Protein 7OMM (pdb70)

Nearest PDB structures (foldseek):
  7omm-assembly1_C  TM=1.002E+00  e=0.000E+00  synthetic construct
  3d4g-assembly7_G  TM=9.970E-01  e=1.724E-70  Escherichia coli K-12
  3mp6-assembly1_A  TM=9.975E-01  e=3.266E-70  Escherichia coli K-12
  8g3s-assembly1_A  TM=9.946E-01  e=2.305E-70  Serratia sp. FS14
  5e24-assembly1_A  TM=9.960E-01  e=1.242E-69  Escherichia coli O157:H7

CATH classification: 2.60.40.10 (+1 more: 3.40.190.10)

Sequence (1794 aa):
YTRIVADRMEGQSKVKVRAEGSVIIERDGAVLNTDWADYDQSGDTVTVGDRFALQQDGTLIRGETLTYNLDQQTGEAHNVRMETEQGGRRLQSVSRTAEMLGEGRYKLTETQFNTCSAGDAGWYVKAASVEADRGKGIGVAKHAAFVFGGVPLFYTPWADFPLDGNRKSGLLVPSVSAGSDGVSLSVPYYFNLAPNFDATFAPGIIGERGATFDGQIRYLRPDYSGQTDLTWLPHDKKSGRNNRYQAKWQHRHDISDTLQAGVDFNQVSDSGYYRDFYGGEEIAGNVNLNRRVWLDYGGRAAGGSLNAGLSVQKYQTLANQSGYKDEPYAIMPRLSADWHKNAGRAQIGVSAQFTRFSHDGRQDGSRLVVYPGIKWDFSNSWGYVRPKLGLHATYYSLDSFGGKASRSVGRVLPVVNIDGGTTFERNTRLFGGGVVQTIEPRLFYNYIPAKSQNDLPNFDSSESSFGYGQLFRENLYYGNDRINAANSLSTAVQSRILDGATGEERFRAGIGQKFYFSRSDWVAFASGGIGGRFTLDSSIHYNQNDKRAEHYAVGAGYRPAPGKVLNARYKYGRNEKIYLQADGSYFYDKLSQLDLSAQWPLTRNLSAVVRYNYGFEAKKPIEMLAGAEYKSSCGCWGAGVYAQRYVTGENTYKNAVFFSLQLKDLSSVGRNPAGRMDVAVPGYIPAHSLSAGRNKRPTYRSWHIEGGQALQFPLETALYQASGRVDDAAGAQMTLRIDSVSQNKETYTVTRAAVINEYLLILTVEAQVLKRGEPVGKPMTVSVRRILDYADNEILGKQEEEETLWAEMRQDVAEQIVRRLTFLKAVQLVESGGGLVQPGGSLRLSCAASGFPVKYEHMYWYRQAPGKEREWVAAINSAGNETHYADSVKGRFTISRDNAKNTVYLQMNSLKPEDTAVYYCNVKDIGWWAAYDYWGQGTQVTVPPLVIWINGDKGYNGLAEVGKKFEKDTGIKVTVEHPDKLEEKFPQVAATGDGPDIIFWAHDRFGGYAQSGLLAEITPDKAFQDKLYPFTWDAVRYNGKLIAYPIAVEALSLIYNKDLLPNPPKTWEEIPALDKELKAKGKSALMFNLQEPYFTWPLIAADGGYAFKYENGKYDIKDVGVDNAGAKAGLTFLVDLIKNKHMNADTDYSIAEAAFNKGETAMTINGPWAWSNIDTSKVNYGVTVLPTFKGQPSKPFVGVLSAGINAASPNKELAKEFLENYLLTDEGLEAVNKDKPLGAVALKSYEEELAKDPRIAATMENAQKGEIMPNIPQMSAFWYAVRTAVINAASGRQTVDEALKDAQTGPSQVQLVESGGGSVQAGGSLRLSCAASGSISSITYLGWFRQAPGKEREGVAALATYYGHTYYADSVKGRFTVSLDNAKNTVYLQMNSLKPEDTALYYCAAAYSGIWTPLGVWATYEYWGQGTQVTVPPLVIWINGDKGYNGLAEVGKKFEKDTGIKVTVEHPDKLEEKFPQVAATGDGPDIIFWAHDRFGGYAQSGLLAEITPDKAFQDKLYPFTWDAVRYNGKLIAYPIAVEALSLIYNKDLLPNPPKTWEEIPALDKELKAKGKSALMFNLQEPYFTWPLIAADGGYAFKYENGKYDIKDVGVDNAGAKAGLTFLVDLIKNKHMNADTDYSIAEAAFNKGETAMTINGPWAWSNIDTSKVNYGVTVLPTFKGQPSKPFVGVLSAGINAASPNKELAKEFLENYLLTDEGLEAVNKDKPLGAVALKSYEEELAKDPRIAATMENAQKGEIMPNIPQMSAFWYAVRTAVINAASGRQTVDEALKDAQT

Foldseek 3Di:
DWDKPAPDWPDDPPAKTKGADQIWTCPPQWTKTAGIWIDGPPQGWIWGAQFTQIDGPAWTWTFGTFTFRVPQTWTKTAQIFTWHDDVPFIKTKGAGIKTDDRFQWIFGAQIWMDRFDDDQDQWTWTFGTFTQGDVARWTKTAFIFTDGHHGTPDTDGIDTFRQAQDDDAQDFQQKFFWKDQARKIKIKGWGQDDPFKTKIWIWIAGGQFGIKTWIKIWGDDPFWGKIKTKMWGAATHPPGDGTKMKIFMWTFGDDPPFKTKTWTDIDIDALPPPLPPAFQPCPPCNQKDWTKIKIWGFPPPDQKTKMWMWMWIAIHGHDQPPDFTDRAWTWGTKTKIWIWGDPPFKIKTWIKIKTWTDDDVAWTKIKMWIKGKIKGKDDPDWKIKIKMWIKIKMKIAIPPHPDQADRIDMDIKIKIKMWMWGWAWAAPPDDDDAWTKTKTKIKMWMAIDDDDQPSHDDRDWAADDDADCCLHDQAGGPDRRDGDGFTKIKIKMKMFIAGRPHGDTAKIWMKIAICGCHGQWIWIWMFGHNPQAFGWTWIFIGGPPPDGGAKTWIWTWGDPDPFFIKTKIWIWGFQDFDAQDRVRDGDTGIWTKMKIWGWHCPDPFKIKTWIWIATPVVGHTAKIKIKIAGADNQLSWRKMKMKMWHCRHPPDIGIIIGIDTDGEQAQDDDPDSDCPDPPCDRDGHHNPSNTNHHDDGD/DQLAEAEDEEDPLPVLLVVLSVVSVYHHDPPDLQHKYKYWHYKDKDKAQDDADPVRAGFKIKIKIKTKMFIANSHDPDGDIDIDMDMDMGGDHHPPCVVRVVVVVVVVVVRSNVVSNVVVVVVVVVVD/DAKAKDWADEDAQQAKTKIKIQDDDAQLLQFKKFKWWAAVPHDIDGAKIAHSQRPDIDGDPVCPPFKDKAADNPRSMIMIIGGNHAQVPWTWMWIKTFQGDPRRGDMDTHPTHTHGHHAAEEEDAPLFLQVLLLVLQVVLCVVPVGGHDYDHDPPVLVVLVVVLVVQDDGQKYKDFLQSQQLCVVVVFFDFDDDDPVLCVQFDVVQQVSQAYPNTRQWAFWFKKWKWKKFQCVLCVPAAQALVCQLVVQVVVVVVVAAAEAEALLFVLQLQLLQPQQPADQFDDDLVCSPPLDHRLLDPSNLLSLVSVLVCCVSPNYPLPGHHCNRLVCVLCPRYGIYMDMQSSVLSSVVSPGRMDTAFDHHYPNGGRARAMTGTIMTGTPSNPCVVSSSCSVRVRCLDLSNQVSRCNSGNRAQTRRPVNNVVVVPDNNSVRRVVNNVSHDYHRNHSCSVLLRVLSSQLSSCCNVVVDPNNRSSVSSSD/DPPDFQFEWAWAADAAFWDKTKIWGADDDDDCQQWFKWKFQAAVPGGDGHQWGFGHNVTDILGHPPDDPFKYWADDVVVSITIIIGHGHGPVSFGWMWIQRFRDFDQDNNGTPTRDDRSTPTHGHDYYFAEAEEQPPLPCVLLVVLVVVVCVVSVHDYYYDHDPCVLVCQLPVCLVPDHGFKYFWFLLSVQSNVVSVQFAAFDADPVLCVQFDPVLQVLCAALNTNSWDFLFKKFWFKKFFCVVDVDDDQEPVVQLVVQVVVVVVVFQQEEEALLAVLLLQLLLVLLPFDLADDDLSCRPLLDGSLLPVSSLVSLVSVLVCLVVVSYPLPGYHVNRLVCVLVVSYRMYTDIQQSVLVSVVSVRHMATAAAHRYPNGGGAGAMGTRIMGFGPSRNPRVSRSVCVNDSCHDLVSQVSSCNSGHRQGGRGPVNNVVLCVPRNSVSRVVSNVSHDYNHSHNVSSVLSVLSSVLSSCSSVVVDPNSVSSVSSSD

Radius of gyration: 54.48 Å; Cα contacts (8 Å, |Δi|>4): 4374; chains: 4; bounding box: 171×63×141 Å

Structure (mmCIF, N/CA/C/O backbone):
data_7OMM
#
_entry.id   7OMM
#
_cell.length_a   1.00
_cell.length_b   1.00
_cell.length_c   1.00
_cell.angle_alpha   90.00
_cell.angle_beta   90.00
_cell.angle_gamma   90.00
#
_symmetry.space_group_name_H-M   'P 1'
#
loop_
_entity.id
_entity.type
_entity.pdbx_description
1 polymer 'LPS-assembly protein LptD'
2 polymer 'LPS-assembly lipoprotein LptE'
3 polymer 'ProMacrobody 21,Maltodextrin-binding protein'
4 polymer 'ProMacrobody 51,Maltodextrin-binding protein'
#
loop_
_atom_site.group_PDB
_atom_site.id
_atom_site.type_symbol
_atom_site.label_atom_id
_atom_site.label_alt_id
_atom_site.label_comp_id
_atom_site.label_asym_id
_atom_site.label_entity_id
_atom_site.label_seq_id
_atom_site.pdbx_PDB_ins_code
_atom_site.Cartn_x
_atom_site.Cartn_y
_atom_site.Cartn_z
_atom_site.occupancy
_atom_site.B_iso_or_equiv
_atom_site.auth_seq_id
_atom_site.auth_comp_id
_atom_site.auth_asym_id
_atom_site.auth_atom_id
_atom_site.pdbx_PDB_model_num
ATOM 1 N N . TYR A 1 88 ? 230.04500 176.01100 142.71000 1.000 140.40000 88 TYR A N 1
ATOM 2 C CA . TYR A 1 88 ? 230.32200 175.55300 141.35300 1.000 140.40000 88 TYR A CA 1
ATOM 3 C C . TYR A 1 88 ? 229.14700 174.74700 140.81000 1.000 140.40000 88 TYR A C 1
ATOM 4 O O . TYR A 1 88 ? 228.30600 174.27300 141.57200 1.000 140.40000 88 TYR A O 1
ATOM 13 N N . THR A 1 89 ? 229.08800 174.60300 139.48600 1.000 140.11000 89 THR A N 1
ATOM 14 C CA . THR A 1 89 ? 228.02500 173.86700 138.79900 1.000 140.11000 89 THR A CA 1
ATOM 15 C C . THR A 1 89 ? 228.68500 172.89900 137.81700 1.000 140.11000 89 THR A C 1
ATOM 16 O O . THR A 1 89 ? 228.89200 173.23400 136.64900 1.000 140.11000 89 THR A O 1
ATOM 20 N N . ARG A 1 90 ? 229.00000 171.69500 138.29000 1.000 140.64000 90 ARG A N 1
ATOM 21 C CA . ARG A 1 90 ? 229.73400 170.72500 137.48900 1.000 140.64000 90 ARG A CA 1
ATOM 22 C C . ARG A 1 90 ? 228.79400 169.92600 136.59400 1.000 140.64000 90 ARG A C 1
ATOM 23 O O . ARG A 1 90 ? 227.62500 169.70700 136.91900 1.000 140.64000 90 ARG A O 1
ATOM 31 N N . ILE A 1 91 ? 229.32500 169.48500 135.45600 1.000 141.91000 91 ILE A N 1
ATOM 32 C CA . ILE A 1 91 ? 228.57700 168.73000 134.45700 1.000 141.91000 91 ILE A CA 1
ATOM 33 C C . ILE A 1 91 ? 229.22800 167.36400 134.30600 1.000 141.91000 91 ILE A C 1
ATOM 34 O O . ILE A 1 91 ? 230.45100 167.27000 134.14800 1.000 141.91000 91 ILE A O 1
ATOM 39 N N . VAL A 1 92 ? 228.41100 166.30500 134.34200 1.000 142.86000 92 VAL A N 1
ATOM 40 C CA . VAL A 1 92 ? 228.94100 164.94300 134.31500 1.000 142.86000 92 VAL A CA 1
ATOM 41 C C . VAL A 1 92 ? 229.22400 164.44700 132.90700 1.000 142.86000 92 VAL A C 1
ATOM 42 O O . VAL A 1 92 ? 229.76400 163.34500 132.74700 1.000 142.86000 92 VAL A O 1
ATOM 46 N N . ALA A 1 93 ? 228.87800 165.22300 131.88200 1.000 147.05000 93 ALA A N 1
ATOM 47 C CA . ALA A 1 93 ? 229.18100 164.82500 130.51400 1.000 147.05000 93 ALA A CA 1
ATOM 48 C C . ALA A 1 93 ? 230.68500 164.65400 130.33500 1.000 147.05000 93 ALA A C 1
ATOM 49 O O . ALA A 1 93 ? 231.47700 165.48400 130.79200 1.000 147.05000 93 ALA A O 1
ATOM 51 N N . ASP A 1 94 ? 231.07900 163.56200 129.67600 1.000 149.49000 94 ASP A N 1
ATOM 52 C CA . ASP A 1 94 ? 232.50000 163.28900 129.48900 1.000 149.49000 94 ASP A CA 1
ATOM 53 C C . ASP A 1 94 ? 233.13300 164.27100 128.51000 1.000 149.49000 94 ASP A C 1
ATOM 54 O O . ASP A 1 94 ? 234.25200 164.74500 128.73800 1.000 149.49000 94 ASP A O 1
ATOM 59 N N . ARG A 1 95 ? 232.43600 164.59200 127.42200 1.000 150.10000 95 ARG A N 1
ATOM 60 C CA . ARG A 1 95 ? 232.96100 165.46300 126.38000 1.000 150.10000 95 ARG A CA 1
ATOM 61 C C . ARG A 1 95 ? 232.12600 166.73300 126.29300 1.000 150.10000 95 ARG A C 1
ATOM 62 O O . ARG A 1 95 ? 230.89300 166.68100 126.32400 1.000 150.10000 95 ARG A O 1
ATOM 70 N N . MET A 1 96 ? 232.81100 167.87200 126.18500 1.000 151.29000 96 MET A N 1
ATOM 71 C CA . MET A 1 96 ? 232.17100 169.18100 126.11000 1.000 151.29000 96 MET A CA 1
ATOM 72 C C . MET A 1 96 ? 232.86000 169.99400 125.02600 1.000 151.29000 96 MET A C 1
ATOM 73 O O . MET A 1 96 ? 234.07600 170.20000 125.08400 1.000 151.29000 96 MET A O 1
ATOM 78 N N . GLU A 1 97 ? 232.08900 170.46100 124.04700 1.000 152.94000 97 GLU A N 1
ATOM 79 C CA . GLU A 1 97 ? 232.62600 171.25100 122.93900 1.000 152.94000 97 GLU A CA 1
ATOM 80 C C . GLU A 1 97 ? 232.67300 172.71400 123.36700 1.000 152.94000 97 GLU A C 1
ATOM 81 O O . GLU A 1 97 ? 231.64400 173.39200 123.41300 1.000 152.94000 97 GLU A O 1
ATOM 87 N N . GLY A 1 98 ? 233.87000 173.20600 123.67500 1.000 157.64000 98 GLY A N 1
ATOM 88 C CA . GLY A 1 98 ? 234.04300 174.59400 124.06500 1.000 157.64000 98 GLY A CA 1
ATOM 89 C C . GLY A 1 98 ? 235.49000 174.94700 124.33200 1.000 157.64000 98 GLY A C 1
ATOM 90 O O . GLY A 1 98 ? 236.23700 174.11800 124.86100 1.000 157.64000 98 GLY A O 1
ATOM 91 N N . GLN A 1 99 ? 235.91100 176.16300 123.97500 1.000 161.19000 99 GLN A N 1
ATOM 92 C CA . GLN A 1 99 ? 237.32400 176.50900 124.14000 1.000 161.19000 99 GLN A CA 1
ATOM 93 C C . GLN A 1 99 ? 237.63300 176.94800 125.57200 1.000 161.19000 99 GLN A C 1
ATOM 94 O O . GLN A 1 99 ? 238.34900 176.25200 126.29700 1.000 161.19000 99 GLN A O 1
ATOM 100 N N . SER A 1 100 ? 237.10800 178.09600 126.00700 1.000 161.27000 100 SER A N 1
ATOM 101 C CA . SER A 1 100 ? 237.22600 178.43500 127.42000 1.000 161.27000 100 SER A CA 1
ATOM 102 C C . SER A 1 100 ? 235.92100 178.91600 128.04600 1.000 161.27000 100 SER A C 1
ATOM 103 O O . SER A 1 100 ? 235.53400 178.44300 129.11900 1.000 161.27000 100 SER A O 1
ATOM 106 N N . LYS A 1 101 ? 235.23500 179.85700 127.39100 1.000 158.73000 101 LYS A N 1
ATOM 107 C CA . LYS A 1 101 ? 234.05800 180.47600 128.00000 1.000 158.73000 101 LYS A CA 1
ATOM 108 C C . LYS A 1 101 ? 232.89200 180.72500 127.05200 1.000 158.73000 101 LYS A C 1
ATOM 109 O O . LYS A 1 101 ? 231.75300 180.79800 127.52600 1.000 158.73000 101 LYS A O 1
ATOM 115 N N . VAL A 1 102 ? 233.11400 180.84900 125.74200 1.000 157.61000 102 VAL A N 1
ATOM 116 C CA . VAL A 1 102 ? 232.07600 181.37200 124.85600 1.000 157.61000 102 VAL A CA 1
ATOM 117 C C . VAL A 1 102 ? 230.89900 180.40900 124.76400 1.000 157.61000 102 VAL A C 1
ATOM 118 O O . VAL A 1 102 ? 229.73500 180.82700 124.79100 1.000 157.61000 102 VAL A O 1
ATOM 122 N N . LYS A 1 103 ? 231.17500 179.11300 124.65500 1.000 155.35000 103 LYS A N 1
ATOM 123 C CA . LYS A 1 103 ? 230.12200 178.12000 124.50700 1.000 155.35000 103 LYS A CA 1
ATOM 124 C C . LYS A 1 103 ? 230.57100 176.81900 125.15200 1.000 155.35000 103 LYS A C 1
ATOM 125 O O . LYS A 1 103 ? 231.75300 176.47200 125.11100 1.000 155.35000 103 LYS A O 1
ATOM 131 N N . VAL A 1 104 ? 229.62000 176.11100 125.75600 1.000 150.89000 104 VAL A N 1
ATOM 132 C CA . VAL A 1 104 ? 229.86600 174.80700 126.35900 1.000 150.89000 104 VAL A CA 1
ATOM 133 C C . VAL A 1 104 ? 228.70300 173.90900 125.96200 1.000 150.89000 104 VAL A C 1
ATOM 134 O O . VAL A 1 104 ? 227.59500 174.05400 126.49000 1.000 150.89000 104 VAL A O 1
ATOM 138 N N . ARG A 1 105 ? 228.94700 172.99900 125.02600 1.000 147.45000 105 ARG A N 1
ATOM 139 C CA . ARG A 1 105 ? 227.93500 172.08400 124.52000 1.000 147.45000 105 ARG A CA 1
ATOM 140 C C . ARG A 1 105 ? 228.21500 170.69100 125.06300 1.000 147.45000 105 ARG A C 1
ATOM 141 O O . ARG A 1 105 ? 229.24500 170.09100 124.73800 1.000 147.45000 105 ARG A O 1
ATOM 149 N N . ALA A 1 106 ? 227.30200 170.18300 125.88400 1.000 144.23000 106 ALA A N 1
ATOM 150 C CA . ALA A 1 106 ? 227.43900 168.88000 126.51700 1.000 144.23000 106 ALA A CA 1
ATOM 151 C C . ALA A 1 106 ? 226.25500 168.00000 126.14000 1.000 144.23000 106 ALA A C 1
ATOM 152 O O . ALA A 1 106 ? 225.11200 168.46500 126.10100 1.000 144.23000 106 ALA A O 1
ATOM 154 N N . GLU A 1 107 ? 226.53000 166.72700 125.86500 1.000 140.11000 107 GLU A N 1
ATOM 155 C CA . GLU A 1 107 ? 225.50700 165.78400 125.44200 1.000 140.11000 107 GLU A CA 1
ATOM 156 C C . GLU A 1 107 ? 225.66100 164.47600 126.20700 1.000 140.11000 107 GLU A C 1
ATOM 157 O O . GLU A 1 107 ? 226.68300 164.22000 126.84900 1.000 140.11000 107 GLU A O 1
ATOM 163 N N . GLY A 1 108 ? 224.62300 163.64400 126.13400 1.000 138.87000 108 GLY A N 1
ATOM 164 C CA . GLY A 1 108 ? 224.66800 162.32700 126.74000 1.000 138.87000 108 GLY A CA 1
ATOM 165 C C . GLY A 1 108 ? 224.15900 162.26800 128.16500 1.000 138.87000 108 GLY A C 1
ATOM 166 O O . GLY A 1 108 ? 224.88100 161.82000 129.06100 1.000 138.87000 108 GLY A O 1
ATOM 167 N N . SER A 1 109 ? 222.92600 162.72400 128.39000 1.000 134.02000 109 SER A N 1
ATOM 168 C CA . SER A 1 109 ? 222.30000 162.70800 129.71300 1.000 134.02000 109 SER A CA 1
ATOM 169 C C . SER A 1 109 ? 223.12900 163.51200 130.71700 1.000 134.02000 109 SER A C 1
ATOM 170 O O . SER A 1 109 ? 223.58800 163.00500 131.74200 1.000 134.02000 109 SER A O 1
ATOM 173 N N . VAL A 1 110 ? 223.30200 164.79400 130.40400 1.000 133.58000 110 VAL A N 1
ATOM 174 C CA . VAL A 1 110 ? 224.16900 165.67300 131.17700 1.000 133.58000 110 VAL A CA 1
ATOM 175 C C . VAL A 1 110 ? 223.48900 166.09200 132.47100 1.000 133.58000 110 VAL A C 1
ATOM 176 O O . VAL A 1 110 ? 222.28800 165.87400 132.65500 1.000 133.58000 110 VAL A O 1
ATOM 180 N N . ILE A 1 111 ? 224.25800 166.69500 133.37900 1.000 134.22000 111 ILE A N 1
ATOM 181 C CA . ILE A 1 111 ? 223.74600 167.19100 134.64800 1.000 134.22000 111 ILE A CA 1
ATOM 182 C C . ILE A 1 111 ? 224.29000 168.59600 134.86900 1.000 134.22000 111 ILE A C 1
ATOM 183 O O . ILE A 1 111 ? 225.31400 168.98900 134.30700 1.000 134.22000 111 ILE A O 1
ATOM 188 N N . ILE A 1 112 ? 223.57300 169.36200 135.68500 1.000 133.77000 112 ILE A N 1
ATOM 189 C CA . ILE A 1 112 ? 224.03200 170.65500 136.17800 1.000 133.77000 112 ILE A CA 1
ATOM 190 C C . ILE A 1 112 ? 223.95600 170.60500 137.69500 1.000 133.77000 112 ILE A C 1
ATOM 191 O O . ILE A 1 112 ? 222.87300 170.40400 138.25600 1.000 133.77000 112 ILE A O 1
ATOM 196 N N . GLU A 1 113 ? 225.10000 170.77300 138.35600 1.000 137.55000 113 GLU A N 1
ATOM 197 C CA . GLU A 1 113 ? 225.17500 170.52400 139.79000 1.000 137.55000 113 GLU A CA 1
ATOM 198 C C . GLU A 1 113 ? 224.26100 171.45600 140.57400 1.000 137.55000 113 GLU A C 1
ATOM 199 O O . GLU A 1 113 ? 223.23900 171.00700 141.10400 1.000 137.55000 113 GLU A O 1
ATOM 205 N N . ARG A 1 114 ? 224.59900 172.75000 140.61400 1.000 136.82000 114 ARG A N 1
ATOM 206 C CA . ARG A 1 114 ? 223.77400 173.77500 141.24900 1.000 136.82000 114 ARG A CA 1
ATOM 207 C C . ARG A 1 114 ? 223.22200 173.29000 142.58300 1.000 136.82000 114 ARG A C 1
ATOM 208 O O . ARG A 1 114 ? 222.01000 173.08900 142.70600 1.000 136.82000 114 ARG A O 1
ATOM 216 N N . ASP A 1 115 ? 224.10100 173.08700 143.56600 1.000 137.14000 115 ASP A N 1
ATOM 217 C CA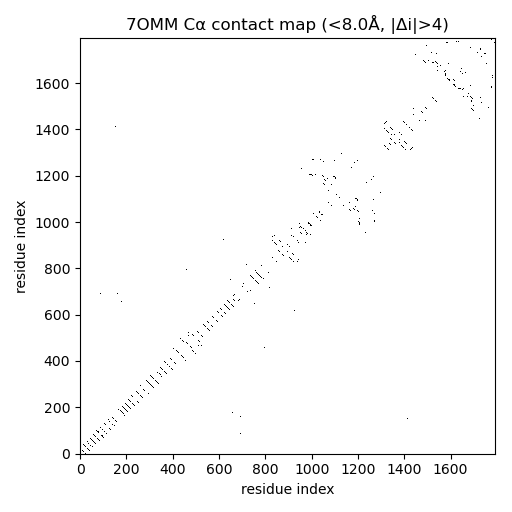 . ASP A 1 115 ? 223.82900 172.28500 144.75600 1.000 137.14000 115 ASP A CA 1
ATOM 218 C C . ASP A 1 115 ? 222.40800 172.47100 145.26900 1.000 137.14000 115 ASP A C 1
ATOM 219 O O . ASP A 1 115 ? 221.99100 173.58700 145.59300 1.000 137.14000 115 ASP A O 1
ATOM 224 N N . GLY A 1 116 ? 221.66300 171.36700 145.34100 1.000 131.60000 116 GLY A N 1
ATOM 225 C CA . GLY A 1 116 ? 220.27500 171.38800 145.74600 1.000 131.60000 116 GLY A CA 1
ATOM 226 C C . GLY A 1 116 ? 219.26800 171.24700 144.62200 1.000 131.60000 116 GLY A C 1
ATOM 227 O O . GLY A 1 116 ? 218.07300 171.10000 144.90500 1.000 131.60000 116 GLY A O 1
ATOM 228 N N . ALA A 1 117 ? 219.70400 171.28400 143.36000 1.000 127.44000 117 ALA A N 1
ATOM 229 C CA . ALA A 1 117 ? 218.78800 171.21600 142.21700 1.000 127.44000 117 ALA A CA 1
ATOM 230 C C . ALA A 1 117 ? 219.42700 170.37100 141.11600 1.000 127.44000 117 ALA A C 1
ATOM 231 O O . ALA A 1 117 ? 220.18500 170.88000 140.28900 1.000 127.44000 117 ALA A O 1
ATOM 233 N N . VAL A 1 118 ? 219.10500 169.07800 141.10800 1.000 124.34000 118 VAL A N 1
ATOM 234 C CA . VAL A 1 118 ? 219.55200 168.20500 140.03300 1.000 124.34000 118 VAL A CA 1
ATOM 235 C C . VAL A 1 118 ? 218.87500 168.63200 138.73700 1.000 124.34000 118 VAL A C 1
ATOM 236 O O . VAL A 1 118 ? 217.76100 169.16900 138.74200 1.000 124.34000 118 VAL A O 1
ATOM 240 N N . LEU A 1 119 ? 219.55500 168.41400 137.61100 1.000 124.67000 119 LEU A N 1
ATOM 241 C CA . LEU A 1 119 ? 218.97200 168.74800 136.31200 1.000 124.67000 119 LEU A CA 1
ATOM 242 C C . LEU A 1 119 ? 219.50100 167.74700 135.28900 1.000 124.67000 119 LEU A C 1
ATOM 243 O O . LEU A 1 119 ? 220.59600 167.92900 134.75300 1.000 124.67000 119 LEU A O 1
ATOM 248 N N . ASN A 1 120 ? 218.72000 166.70600 135.01700 1.000 125.06000 120 ASN A N 1
ATOM 249 C CA . ASN A 1 120 ? 219.05400 165.72600 133.99200 1.000 125.06000 120 ASN A CA 1
ATOM 250 C C . ASN A 1 120 ? 218.31200 166.05900 132.70600 1.000 125.06000 120 ASN A C 1
ATOM 251 O O . ASN A 1 120 ? 217.09900 166.29000 132.72300 1.000 125.06000 120 ASN A O 1
ATOM 256 N N . THR A 1 121 ? 219.04300 166.09400 131.60000 1.000 129.43000 121 THR A N 1
ATOM 257 C CA . THR A 1 121 ? 218.49700 166.47500 130.30200 1.000 129.43000 121 THR A CA 1
ATOM 258 C C . THR A 1 121 ? 219.06100 165.52200 129.25700 1.000 129.43000 121 THR A C 1
ATOM 259 O O . THR A 1 121 ? 219.58200 164.44800 129.57600 1.000 129.43000 121 THR A O 1
ATOM 263 N N . ASP A 1 122 ? 218.93900 165.89900 127.98800 1.000 134.61000 122 ASP A N 1
ATOM 264 C CA . ASP A 1 122 ? 219.50700 165.13700 126.88600 1.000 134.61000 122 ASP A CA 1
ATOM 265 C C . ASP A 1 122 ? 220.72300 165.81200 126.27000 1.000 134.61000 122 ASP A C 1
ATOM 266 O O . ASP A 1 122 ? 221.74100 165.15500 126.03900 1.000 134.61000 122 ASP A O 1
ATOM 271 N N . TRP A 1 123 ? 220.64600 167.11000 125.99700 1.000 134.37000 123 TRP A N 1
ATOM 272 C CA . TRP A 1 123 ? 221.75500 167.85000 125.41000 1.000 134.37000 123 TRP A CA 1
ATOM 273 C C . TRP A 1 123 ? 221.58100 169.32200 125.75900 1.000 134.37000 123 TRP A C 1
ATOM 274 O O . TRP A 1 123 ? 220.61900 169.70700 126.42700 1.000 134.37000 123 TRP A O 1
ATOM 285 N N . ALA A 1 124 ? 222.53200 170.14500 125.32800 1.000 136.16000 124 ALA A N 1
ATOM 286 C CA . ALA A 1 124 ? 222.51300 171.54400 125.72600 1.000 136.16000 124 ALA A CA 1
ATOM 287 C C . ALA A 1 124 ? 223.34600 172.36500 124.75600 1.000 136.16000 124 ALA A C 1
ATOM 288 O O . ALA A 1 124 ? 224.25200 171.85200 124.09600 1.000 136.16000 124 ALA A O 1
ATOM 290 N N . ASP A 1 125 ? 223.01400 173.65400 124.67700 1.000 143.65000 125 ASP A N 1
ATOM 291 C CA . ASP A 1 125 ? 223.81100 174.64200 123.96200 1.000 143.65000 125 ASP A CA 1
ATOM 292 C C . ASP A 1 125 ? 223.88200 175.92300 124.78100 1.000 143.65000 125 ASP A C 1
ATOM 293 O O . ASP A 1 125 ? 222.91200 176.29600 125.44600 1.000 143.65000 125 ASP A O 1
ATOM 298 N N . TYR A 1 126 ? 225.02700 176.59900 124.72300 1.000 150.15000 126 TYR A N 1
ATOM 299 C CA . TYR A 1 126 ? 225.21300 177.87300 125.39800 1.000 150.15000 126 TYR A CA 1
ATOM 300 C C . TYR A 1 126 ? 225.52500 178.95700 124.37600 1.000 150.15000 126 TYR A C 1
ATOM 301 O O . TYR A 1 126 ? 225.95400 178.68000 123.25300 1.000 150.15000 126 TYR A O 1
ATOM 310 N N . ASP A 1 127 ? 225.30200 180.20500 124.78400 1.000 154.57000 127 ASP A N 1
ATOM 311 C CA . ASP A 1 127 ? 225.68000 181.35900 123.97000 1.000 154.57000 127 ASP A CA 1
ATOM 312 C C . ASP A 1 127 ? 225.85600 182.54200 124.91200 1.000 154.57000 127 ASP A C 1
ATOM 313 O O . ASP A 1 127 ? 224.86500 183.09200 125.40300 1.000 154.57000 127 ASP A O 1
ATOM 318 N N . GLN A 1 128 ? 227.10700 182.93300 125.15600 1.000 153.58000 128 GLN A N 1
ATOM 319 C CA . GLN A 1 128 ? 227.41700 183.95400 126.15700 1.000 153.58000 128 GLN A CA 1
ATOM 320 C C . GLN A 1 128 ? 227.09600 185.33700 125.59100 1.000 153.58000 128 GLN A C 1
ATOM 321 O O . GLN A 1 128 ? 227.97000 186.14600 125.27100 1.000 153.58000 128 GLN A O 1
ATOM 327 N N . SER A 1 129 ? 225.80100 185.59800 125.47300 1.000 153.88000 129 SER A N 1
ATOM 328 C CA . SER A 1 129 ? 225.27600 186.90400 125.10100 1.000 153.88000 129 SER A CA 1
ATOM 329 C C . SER A 1 129 ? 224.31900 187.46400 126.13800 1.000 153.88000 129 SER A C 1
ATOM 330 O O . SER A 1 129 ? 224.32300 188.67200 126.38900 1.000 153.88000 129 SER A O 1
ATOM 333 N N . GLY A 1 130 ? 223.49900 186.61300 126.74700 1.000 150.34000 130 GLY A N 1
ATOM 334 C CA . GLY A 1 130 ? 222.63400 187.02200 127.83300 1.000 150.34000 130 GLY A CA 1
ATOM 335 C C . GLY A 1 130 ? 222.77500 186.09200 129.01900 1.000 150.34000 130 GLY A C 1
ATOM 336 O O . GLY A 1 130 ? 221.97500 186.14200 129.95800 1.000 150.34000 130 GLY A O 1
ATOM 337 N N . ASP A 1 131 ? 223.79600 185.23200 128.97100 1.000 147.68000 131 ASP A N 1
ATOM 338 C CA . ASP A 1 131 ? 224.07500 184.24800 130.01700 1.000 147.68000 131 ASP A CA 1
ATOM 339 C C . ASP A 1 131 ? 222.88800 183.30000 130.20800 1.000 147.68000 131 ASP A C 1
ATOM 340 O O . ASP A 1 131 ? 222.30700 183.19300 131.28700 1.000 147.68000 131 ASP A O 1
ATOM 345 N N . THR A 1 132 ? 222.53700 182.60700 129.13200 1.000 143.09000 132 THR A N 1
ATOM 346 C CA . THR A 1 132 ? 221.37800 181.73100 129.11600 1.000 143.09000 132 THR A CA 1
ATOM 347 C C . THR A 1 132 ? 221.81000 180.27200 129.02800 1.000 143.09000 132 THR A C 1
ATOM 348 O O . THR A 1 132 ? 222.98800 179.95400 128.84700 1.000 143.09000 132 THR A O 1
ATOM 352 N N . VAL A 1 133 ? 220.82700 179.38200 129.15900 1.000 137.75000 133 VAL A N 1
ATOM 353 C CA . VAL A 1 133 ? 221.03300 177.93700 129.10300 1.000 137.75000 133 VAL A CA 1
ATOM 354 C C . VAL A 1 133 ? 219.83800 177.29500 128.41200 1.000 137.75000 133 VAL A C 1
ATOM 355 O O . VAL A 1 133 ? 218.68800 177.58900 128.75100 1.000 137.75000 133 VAL A O 1
ATOM 359 N N . THR A 1 134 ? 220.10500 176.41400 127.45500 1.000 132.32000 134 THR A N 1
ATOM 360 C CA . THR A 1 134 ? 219.07400 175.60300 126.82900 1.000 132.32000 134 THR A CA 1
ATOM 361 C C . THR A 1 134 ? 219.36800 174.14300 127.13300 1.000 132.32000 134 THR A C 1
ATOM 362 O O . THR A 1 134 ? 220.51500 173.70200 127.02400 1.000 132.32000 134 THR A O 1
ATOM 366 N N . VAL A 1 135 ? 218.33800 173.39200 127.51600 1.000 128.15000 135 VAL A N 1
ATOM 367 C CA . VAL A 1 135 ? 218.56200 172.05500 128.05600 1.000 128.15000 135 VAL A CA 1
ATOM 368 C C . VAL A 1 135 ? 217.97500 170.96200 127.17000 1.000 128.15000 135 VAL A C 1
ATOM 369 O O . VAL A 1 135 ? 217.48900 169.94200 127.67100 1.000 128.15000 135 VAL A O 1
ATOM 373 N N . GLY A 1 136 ? 217.99400 171.16300 125.86100 1.000 128.41000 136 GLY A N 1
ATOM 374 C CA . GLY A 1 136 ? 217.87900 170.04700 124.93400 1.000 128.41000 136 GLY A CA 1
ATOM 375 C C . GLY A 1 136 ? 216.44700 169.70100 124.59500 1.000 128.41000 136 GLY A C 1
ATOM 376 O O . GLY A 1 136 ? 215.67700 170.56500 124.19300 1.000 128.41000 136 GLY A O 1
ATOM 377 N N . ASP A 1 137 ? 216.10700 168.41900 124.72100 1.000 125.22000 137 ASP A N 1
ATOM 378 C CA . ASP A 1 137 ? 214.83600 167.88000 124.24600 1.000 125.22000 137 ASP A CA 1
ATOM 379 C C . ASP A 1 137 ? 214.02000 167.17700 125.31900 1.000 125.22000 137 ASP A C 1
ATOM 380 O O . ASP A 1 137 ? 212.79400 167.31000 125.33300 1.000 125.22000 137 ASP A O 1
ATOM 385 N N . ARG A 1 138 ? 214.65100 166.41400 126.21000 1.000 122.33000 138 ARG A N 1
ATOM 386 C CA . ARG A 1 138 ? 213.87600 165.68800 127.20800 1.000 122.33000 138 ARG A CA 1
ATOM 387 C C . ARG A 1 138 ? 213.67600 166.49900 128.48300 1.000 122.33000 138 ARG A C 1
ATOM 388 O O . ARG A 1 138 ? 212.54300 166.64200 128.94800 1.000 122.33000 138 ARG A O 1
ATOM 396 N N . PHE A 1 139 ? 214.75500 167.02700 129.05900 1.000 120.58000 139 PHE A N 1
ATOM 397 C CA . PHE A 1 139 ? 214.67600 167.96600 130.17900 1.000 120.58000 139 PHE A CA 1
ATOM 398 C C . PHE A 1 139 ? 213.85900 167.39800 131.34700 1.000 120.58000 139 PHE A C 1
ATOM 399 O O . PHE A 1 139 ? 212.75200 167.83800 131.65000 1.000 120.58000 139 PHE A O 1
ATOM 407 N N . ALA A 1 140 ? 214.41700 166.37200 131.98100 1.000 119.15000 140 ALA A N 1
ATOM 408 C CA . ALA A 1 140 ? 213.78900 165.77700 133.16000 1.000 119.15000 140 ALA A CA 1
ATOM 409 C C . ALA A 1 140 ? 214.46000 166.34100 134.41000 1.000 119.15000 140 ALA A C 1
ATOM 410 O O . ALA A 1 140 ? 215.38700 165.74900 134.96100 1.000 119.15000 140 ALA A O 1
ATOM 412 N N . LEU A 1 141 ? 213.97900 167.49600 134.86600 1.000 115.35000 141 LEU A N 1
ATOM 413 C CA . LEU A 1 141 ? 214.52000 168.13700 136.05800 1.000 115.35000 141 LEU A CA 1
ATOM 414 C C . LEU A 1 141 ? 213.86700 167.56400 137.31000 1.000 115.35000 141 LEU A C 1
ATOM 415 O O . LEU A 1 141 ? 212.70200 167.16100 137.29700 1.000 115.35000 141 LEU A O 1
ATOM 420 N N . GLN A 1 142 ? 214.62700 167.53700 138.40400 1.000 117.71000 142 GLN A N 1
ATOM 421 C CA . GLN A 1 142 ? 214.08700 167.08200 139.68500 1.000 117.71000 142 GLN A CA 1
ATOM 422 C C . GLN A 1 142 ? 214.97500 167.64400 140.78500 1.000 117.71000 142 GLN A C 1
ATOM 423 O O . GLN A 1 142 ? 216.12300 167.21400 140.92300 1.000 117.71000 142 GLN A O 1
ATOM 429 N N . GLN A 1 143 ? 214.45300 168.58500 141.57000 1.000 119.45000 143 GLN A N 1
ATOM 430 C CA . GLN A 1 143 ? 215.27300 169.30100 142.53800 1.000 119.45000 143 GLN A CA 1
ATOM 431 C C . GLN A 1 143 ? 214.89100 169.00700 143.98400 1.000 119.45000 143 GLN A C 1
ATOM 432 O O . GLN A 1 143 ? 215.70800 168.47200 144.73800 1.000 119.45000 143 GLN A O 1
ATOM 438 N N . ASP A 1 144 ? 213.66900 169.32800 144.39800 1.000 119.84000 144 ASP A N 1
ATOM 439 C CA . ASP A 1 144 ? 213.25100 169.09600 145.77600 1.000 119.84000 144 ASP A CA 1
ATOM 440 C C . ASP A 1 144 ? 211.82100 168.58400 145.81800 1.000 119.84000 144 ASP A C 1
ATOM 441 O O . ASP A 1 144 ? 211.01100 169.01700 146.64400 1.000 119.84000 144 ASP A O 1
ATOM 446 N N . GLY A 1 145 ? 211.49400 167.65100 144.93300 1.000 113.55000 145 GLY A N 1
ATOM 447 C CA . GLY A 1 145 ? 210.16800 167.07700 144.88800 1.000 113.55000 145 GLY A CA 1
ATOM 448 C C . GLY A 1 145 ? 209.23600 167.64600 143.84300 1.000 113.55000 145 GLY A C 1
ATOM 449 O O . GLY A 1 145 ? 208.02000 167.49300 143.98600 1.000 113.55000 145 GLY A O 1
ATOM 450 N N . THR A 1 146 ? 209.75800 168.31000 142.80500 1.000 108.78000 146 THR A N 1
ATOM 451 C CA . THR A 1 146 ? 208.93700 168.83600 141.71000 1.000 108.78000 146 THR A CA 1
ATOM 452 C C . THR A 1 146 ? 209.53600 168.36300 140.38900 1.000 108.78000 146 THR A C 1
ATOM 453 O O . THR A 1 146 ? 210.28100 169.09600 139.73700 1.000 108.78000 146 THR A O 1
ATOM 457 N N . LEU A 1 147 ? 209.17600 167.14900 139.98000 1.000 107.81000 147 LEU A N 1
ATOM 458 C CA . LEU A 1 147 ? 209.66700 166.57700 138.73000 1.000 107.81000 147 LEU A CA 1
ATOM 459 C C . LEU A 1 147 ? 209.03400 167.30400 137.55100 1.000 107.81000 147 LEU A C 1
ATOM 460 O O . LEU A 1 147 ? 207.82700 167.19500 137.32300 1.000 107.81000 147 LEU A O 1
ATOM 465 N N . ILE A 1 148 ? 209.84500 168.03900 136.79700 1.000 107.51000 148 ILE A N 1
ATOM 466 C CA . ILE A 1 148 ? 209.38900 168.80000 135.64200 1.000 107.51000 148 ILE A CA 1
ATOM 467 C C . ILE A 1 148 ? 209.99900 168.18000 134.39700 1.000 107.51000 148 ILE A C 1
ATOM 468 O O . ILE A 1 148 ? 211.20400 167.90900 134.35900 1.000 107.51000 148 ILE A O 1
ATOM 473 N N . ARG A 1 149 ? 209.17000 167.95200 133.38100 1.000 107.58000 149 ARG A N 1
ATOM 474 C CA . ARG A 1 149 ? 209.58400 167.30100 132.13800 1.000 107.58000 149 ARG A CA 1
ATOM 475 C C . ARG A 1 149 ? 209.16600 168.18000 130.96500 1.000 107.58000 149 ARG A C 1
ATOM 476 O O . ARG A 1 149 ? 208.03500 168.08500 130.48300 1.000 107.58000 149 ARG A O 1
ATOM 484 N N . GLY A 1 150 ? 210.07800 169.02400 130.49600 1.000 111.75000 150 GLY A N 1
ATOM 485 C CA . GLY A 1 150 ? 209.74000 169.95800 129.44200 1.000 111.75000 150 GLY A CA 1
ATOM 486 C C . GLY A 1 150 ? 210.54300 169.78300 128.17200 1.000 111.75000 150 GLY A C 1
ATOM 487 O O . GLY A 1 150 ? 211.13100 168.72400 127.94500 1.000 111.75000 150 GLY A O 1
ATOM 488 N N . GLU A 1 151 ? 210.56900 170.81400 127.32800 1.000 116.50000 151 GLU A N 1
ATOM 489 C CA . GLU A 1 151 ? 211.22600 170.74200 126.03000 1.000 116.50000 151 GLU A CA 1
ATOM 490 C C . GLU A 1 151 ? 212.51000 171.55800 125.97000 1.000 116.50000 151 GLU A C 1
ATOM 491 O O . GLU A 1 151 ? 213.56300 171.01000 125.64500 1.000 116.50000 151 GLU A O 1
ATOM 497 N N . THR A 1 152 ? 212.47100 172.84800 126.27100 1.000 119.31000 152 THR A N 1
ATOM 498 C CA . THR A 1 152 ? 213.67400 173.64300 126.06700 1.000 119.31000 152 THR A CA 1
ATOM 499 C C . THR A 1 152 ? 214.17300 174.33900 127.32200 1.000 119.31000 152 THR A C 1
ATOM 500 O O . THR A 1 152 ? 215.38100 174.36300 127.54900 1.000 119.31000 152 THR A O 1
ATOM 504 N N . LEU A 1 153 ? 213.29000 174.90600 128.14100 1.000 122.72000 153 LEU A N 1
ATOM 505 C CA . LEU A 1 153 ? 213.66200 175.57200 129.39100 1.000 122.72000 153 LEU A CA 1
ATOM 506 C C . LEU A 1 153 ? 214.84900 176.52600 129.20800 1.000 122.72000 153 LEU A C 1
ATOM 507 O O . LEU A 1 153 ? 215.95600 176.29800 129.69500 1.000 122.72000 153 LEU A O 1
ATOM 512 N N . THR A 1 154 ? 214.60500 177.59600 128.46200 1.000 126.48000 154 THR A N 1
ATOM 513 C CA . THR A 1 154 ? 215.65900 178.57600 128.20800 1.000 126.48000 154 THR A CA 1
ATOM 514 C C . THR A 1 154 ? 215.78200 179.47700 129.43000 1.000 126.48000 154 THR A C 1
ATOM 515 O O . THR A 1 154 ? 215.18200 180.54900 129.49900 1.000 126.48000 154 THR A O 1
ATOM 519 N N . TYR A 1 155 ? 216.57700 179.04700 130.40800 1.000 131.78000 155 TYR A N 1
ATOM 520 C CA . TYR A 1 155 ? 216.81400 179.86500 131.58900 1.000 131.78000 155 TYR A CA 1
ATOM 521 C C . TYR A 1 155 ? 217.59500 181.13100 131.25600 1.000 131.78000 155 TYR A C 1
ATOM 522 O O . TYR A 1 155 ? 218.22400 181.25600 130.20300 1.000 131.78000 155 TYR A O 1
ATOM 531 N N . ASN A 1 156 ? 217.53600 182.08200 132.18600 1.000 139.77000 156 ASN A N 1
ATOM 532 C CA . ASN A 1 156 ? 218.31900 183.30800 132.13000 1.000 139.77000 156 ASN A CA 1
ATOM 533 C C . ASN A 1 156 ? 219.35000 183.40000 133.24400 1.000 139.77000 156 ASN A C 1
ATOM 534 O O . ASN A 1 156 ? 220.39100 184.03000 133.05300 1.000 139.77000 156 ASN A O 1
ATOM 539 N N . LEU A 1 157 ? 219.04400 182.84200 134.41800 1.000 143.01000 157 LEU A N 1
ATOM 540 C CA . LEU A 1 157 ? 219.96500 182.59600 135.52800 1.000 143.01000 157 LEU A CA 1
ATOM 541 C C . LEU A 1 157 ? 220.62700 183.86200 136.06300 1.000 143.01000 157 LEU A C 1
ATOM 542 O O . LEU A 1 157 ? 221.46500 183.78600 136.96700 1.000 143.01000 157 LEU A O 1
ATOM 547 N N . ASP A 1 158 ? 220.27100 185.02700 135.52400 1.000 143.29000 158 ASP A N 1
ATOM 548 C CA . ASP A 1 158 ? 220.69800 186.28200 136.13100 1.000 143.29000 158 ASP A CA 1
ATOM 549 C C . ASP A 1 158 ? 219.66000 186.80800 137.11200 1.000 143.29000 158 ASP A C 1
ATOM 550 O O . ASP A 1 158 ? 220.01600 187.37400 138.15100 1.000 143.29000 158 ASP A O 1
ATOM 555 N N . GLN A 1 159 ? 218.37800 186.63200 136.79100 1.000 140.72000 159 GLN A N 1
ATOM 556 C CA . GLN A 1 159 ? 217.29500 186.76800 137.75700 1.000 140.72000 159 GLN A CA 1
ATOM 557 C C . GLN A 1 159 ? 216.37300 185.55600 137.70300 1.000 140.72000 159 GLN A C 1
ATOM 558 O O . GLN A 1 159 ? 215.24700 185.61300 138.20800 1.000 140.72000 159 GLN A O 1
ATOM 564 N N . GLN A 1 160 ? 216.84200 184.46200 137.09800 1.000 138.53000 160 GLN A N 1
ATOM 565 C CA . GLN A 1 160 ? 216.09300 183.21200 136.96900 1.000 138.53000 160 GLN A CA 1
ATOM 566 C C . GLN A 1 160 ? 214.77900 183.42600 136.21600 1.000 138.53000 160 GLN A C 1
ATOM 567 O O . GLN A 1 160 ? 213.68200 183.26000 136.75100 1.000 138.53000 160 GLN A O 1
ATOM 573 N N . THR A 1 161 ? 214.91700 183.80200 134.94800 1.000 133.37000 161 THR A N 1
ATOM 574 C CA . THR A 1 161 ? 213.79300 183.92600 134.02900 1.000 133.37000 161 THR A CA 1
ATOM 575 C C . THR A 1 161 ? 213.80400 182.70500 133.11700 1.000 133.37000 161 THR A C 1
ATOM 576 O O . THR A 1 161 ? 214.67800 182.57300 132.25500 1.000 133.37000 161 THR A O 1
ATOM 580 N N . GLY A 1 162 ? 212.84000 181.81400 133.31400 1.000 122.29000 162 GLY A N 1
ATOM 581 C CA . GLY A 1 162 ? 212.76600 180.59600 132.53800 1.000 122.29000 162 GLY A CA 1
ATOM 582 C C . GLY A 1 162 ? 211.59600 180.54600 131.58200 1.000 122.29000 162 GLY A C 1
ATOM 583 O O . GLY A 1 162 ? 210.62800 181.29600 131.72500 1.000 122.29000 162 GLY A O 1
ATOM 584 N N . GLU A 1 163 ? 211.68000 179.65800 130.59600 1.000 114.78000 163 GLU A N 1
ATOM 585 C CA . GLU A 1 163 ? 210.61600 179.50600 129.60800 1.000 114.78000 163 GLU A CA 1
ATOM 586 C C . GLU A 1 163 ? 210.73200 178.10000 129.03600 1.000 114.78000 163 GLU A C 1
ATOM 587 O O . GLU A 1 163 ? 211.65800 177.82200 128.26900 1.000 114.78000 163 GLU A O 1
ATOM 593 N N . ALA A 1 164 ? 209.80200 177.22800 129.40000 1.000 106.91000 164 ALA A N 1
ATOM 594 C CA . ALA A 1 164 ? 209.81900 175.83300 128.98700 1.000 106.91000 164 ALA A CA 1
ATOM 595 C C . ALA A 1 164 ? 208.61400 175.53700 128.09700 1.000 106.91000 164 ALA A C 1
ATOM 596 O O . ALA A 1 164 ? 207.87000 176.43500 127.70200 1.000 106.91000 164 ALA A O 1
ATOM 598 N N . HIS A 1 165 ? 208.44200 174.26000 127.76600 1.000 102.17000 165 HIS A N 1
ATOM 599 C CA . HIS A 1 165 ? 207.31200 173.79800 126.97500 1.000 102.17000 165 HIS A CA 1
ATOM 600 C C . HIS A 1 165 ? 206.81600 172.46700 127.52000 1.000 102.17000 165 HIS A C 1
ATOM 601 O O . HIS A 1 165 ? 207.58500 171.68700 128.08300 1.000 102.17000 165 HIS A O 1
ATOM 608 N N . ASN A 1 166 ? 205.51600 172.22400 127.34800 1.000 96.19000 166 ASN A N 1
ATOM 609 C CA . ASN A 1 166 ? 204.87000 170.95800 127.71200 1.000 96.19000 166 ASN A CA 1
ATOM 610 C C . ASN A 1 166 ? 205.18600 170.52300 129.14100 1.000 96.19000 166 ASN A C 1
ATOM 611 O O . ASN A 1 166 ? 205.20300 169.33000 129.44700 1.000 96.19000 166 ASN A O 1
ATOM 616 N N . VAL A 1 167 ? 205.43500 171.49300 130.02200 1.000 94.02000 167 VAL A N 1
ATOM 617 C CA . VAL A 1 167 ? 205.80000 171.20400 131.40300 1.000 94.02000 167 VAL A CA 1
ATOM 618 C C . VAL A 1 167 ? 204.76900 170.28400 132.03100 1.000 94.02000 167 VAL A C 1
ATOM 619 O O . VAL A 1 167 ? 203.56200 170.48000 131.86100 1.000 94.02000 167 VAL A O 1
ATOM 623 N N . ARG A 1 168 ? 205.24000 169.25800 132.73500 1.000 94.54000 168 ARG A N 1
ATOM 624 C CA . ARG A 1 168 ? 204.39900 168.42000 133.58900 1.000 94.54000 168 ARG A CA 1
ATOM 625 C C . ARG A 1 168 ? 204.88600 168.60500 135.02100 1.000 94.54000 168 ARG A C 1
ATOM 626 O O . ARG A 1 168 ? 205.66700 167.80600 135.53700 1.000 94.54000 168 ARG A O 1
ATOM 634 N N . MET A 1 169 ? 204.40300 169.65800 135.66900 1.000 93.77000 169 MET A N 1
ATOM 635 C CA . MET A 1 169 ? 204.87400 170.05400 136.98900 1.000 93.77000 169 MET A CA 1
ATOM 636 C C . MET A 1 169 ? 204.11800 169.28900 138.06500 1.000 93.77000 169 MET A C 1
ATOM 637 O O . MET A 1 169 ? 202.88700 169.22000 138.03100 1.000 93.77000 169 MET A O 1
ATOM 642 N N . GLU A 1 170 ? 204.84900 168.71400 139.01800 1.000 100.17000 170 GLU A N 1
ATOM 643 C CA . GLU A 1 170 ? 204.22500 167.99900 140.13400 1.000 100.17000 170 GLU A CA 1
ATOM 644 C C . GLU A 1 170 ? 204.93000 168.41600 141.42200 1.000 100.17000 170 GLU A C 1
ATOM 645 O O . GLU A 1 170 ? 205.85000 167.73800 141.88100 1.000 100.17000 170 GLU A O 1
ATOM 651 N N . THR A 1 171 ? 204.47200 169.50900 142.02300 1.000 104.30000 171 THR A N 1
ATOM 652 C CA . THR A 1 171 ? 205.09900 170.00500 143.23900 1.000 104.30000 171 THR A CA 1
ATOM 653 C C . THR A 1 171 ? 204.60800 169.21900 144.44200 1.000 104.30000 171 THR A C 1
ATOM 654 O O . THR A 1 171 ? 203.42800 168.87400 144.53700 1.000 104.30000 171 THR A O 1
ATOM 658 N N . GLU A 1 172 ? 205.52100 168.93000 145.36200 1.000 110.07000 172 GLU A N 1
ATOM 659 C CA . GLU A 1 172 ? 205.18800 168.23300 146.59300 1.000 110.07000 172 GLU A CA 1
ATOM 660 C C . GLU A 1 172 ? 205.49600 169.11700 147.79300 1.000 110.07000 172 GLU A C 1
ATOM 661 O O . GLU A 1 172 ? 206.23900 170.09800 147.70000 1.000 110.07000 172 GLU A O 1
ATOM 667 N N . GLN A 1 173 ? 204.90700 168.75400 148.92800 1.000 117.14000 173 GLN A N 1
ATOM 668 C CA . GLN A 1 173 ? 205.10200 169.47700 150.17500 1.000 117.14000 173 GLN A CA 1
ATOM 669 C C . GLN A 1 173 ? 204.60300 168.58800 151.30300 1.000 117.14000 173 GLN A C 1
ATOM 670 O O . GLN A 1 173 ? 203.94500 167.57100 151.07100 1.000 117.14000 173 GLN A O 1
ATOM 676 N N . GLY A 1 174 ? 204.93200 168.97700 152.53100 1.000 117.59000 174 GLY A N 1
ATOM 677 C CA . GLY A 1 174 ? 204.49800 168.21900 153.68600 1.000 117.59000 174 GLY A CA 1
ATOM 678 C C . GLY A 1 174 ? 202.99200 168.14300 153.83300 1.000 117.59000 174 GLY A C 1
ATOM 679 O O . GLY A 1 174 ? 202.34700 169.12200 154.21900 1.000 117.59000 174 GLY A O 1
ATOM 680 N N . GLY A 1 175 ? 202.42000 166.97600 153.53000 1.000 118.82000 175 GLY A N 1
ATOM 681 C CA . GLY A 1 175 ? 201.00900 166.72200 153.68100 1.000 118.82000 175 GLY A CA 1
ATOM 682 C C . GLY A 1 175 ? 200.18000 166.89700 152.42100 1.000 118.82000 175 GLY A C 1
ATOM 683 O O . GLY A 1 175 ? 199.13000 166.25800 152.29700 1.000 118.82000 175 GLY A O 1
ATOM 684 N N . ARG A 1 176 ? 200.63400 167.73400 151.46600 1.000 114.57000 176 ARG A N 1
ATOM 685 C CA . ARG A 1 176 ? 199.79600 168.03600 150.26300 1.000 114.57000 176 ARG A CA 1
ATOM 686 C C . ARG A 1 176 ? 200.60800 168.13000 148.96400 1.000 114.57000 176 ARG A C 1
ATOM 687 O O . ARG A 1 176 ? 201.84500 168.14900 149.05000 1.000 114.57000 176 ARG A O 1
ATOM 695 N N . ARG A 1 177 ? 199.92800 168.20200 147.80800 1.000 104.38000 177 ARG A N 1
ATOM 696 C CA . ARG A 1 177 ? 200.62600 168.19600 146.49000 1.000 104.38000 177 ARG A CA 1
ATOM 697 C C . ARG A 1 177 ? 199.75600 168.80500 145.39000 1.000 104.38000 177 ARG A C 1
ATOM 698 O O . ARG A 1 177 ? 198.57200 169.05100 145.65800 1.000 104.38000 177 ARG A O 1
ATOM 706 N N . LEU A 1 178 ? 200.33600 169.06300 144.21500 1.000 96.61000 178 LEU A N 1
ATOM 707 C CA . LEU A 1 178 ? 199.56600 169.56200 143.04300 1.000 96.61000 178 LEU A CA 1
ATOM 708 C C . LEU A 1 178 ? 200.11100 168.86300 141.79700 1.000 96.61000 178 LEU A C 1
ATOM 709 O O . LEU A 1 178 ? 201.28300 168.48200 141.82100 1.000 96.61000 178 LEU A O 1
ATOM 714 N N . GLN A 1 179 ? 199.30000 168.68700 140.76100 1.000 84.18000 179 GLN A N 1
ATOM 715 C CA . GLN A 1 179 ? 199.78300 168.09100 139.49100 1.000 84.18000 179 GLN A CA 1
ATOM 716 C C . GLN A 1 179 ? 199.39100 169.06500 138.37800 1.000 84.18000 179 GLN A C 1
ATOM 717 O O . GLN A 1 179 ? 198.26700 169.54800 138.45500 1.000 84.18000 179 GLN A O 1
ATOM 723 N N . SER A 1 180 ? 200.26900 169.39400 137.42300 1.000 79.19000 180 SER A N 1
ATOM 724 C CA . SER A 1 180 ? 199.85100 170.26500 136.29700 1.000 79.19000 180 SER A CA 1
ATOM 725 C C . SER A 1 180 ? 200.40500 169.78200 134.96200 1.000 79.19000 180 SER A C 1
ATOM 726 O O . SER A 1 180 ? 201.57600 169.42700 134.93800 1.000 79.19000 180 SER A O 1
ATOM 729 N N . VAL A 1 181 ? 199.59600 169.76400 133.90400 1.000 79.63000 181 VAL A N 1
ATOM 730 C CA . VAL A 1 181 ? 200.05200 169.45100 132.55300 1.000 79.63000 181 VAL A CA 1
ATOM 731 C C . VAL A 1 181 ? 199.79700 170.69800 131.71700 1.000 79.63000 181 VAL A C 1
ATOM 732 O O . VAL A 1 181 ? 198.71600 170.88300 131.15500 1.000 79.63000 181 VAL A O 1
ATOM 736 N N . SER A 1 182 ? 200.79100 171.57200 131.63800 1.000 83.24000 182 SER A N 1
ATOM 737 C CA . SER A 1 182 ? 200.65800 172.82200 130.91300 1.000 83.24000 182 SER A CA 1
ATOM 738 C C . SER A 1 182 ? 201.15800 172.65800 129.48500 1.000 83.24000 182 SER A C 1
ATOM 739 O O . SER A 1 182 ? 201.73700 171.63800 129.11400 1.000 83.24000 182 SER A O 1
ATOM 742 N N . ARG A 1 183 ? 200.91700 173.68100 128.67300 1.000 87.13000 183 ARG A N 1
ATOM 743 C CA . ARG A 1 183 ? 201.39400 173.70200 127.29800 1.000 87.13000 183 ARG A CA 1
ATOM 744 C C . ARG A 1 183 ? 202.64800 174.53600 127.13200 1.000 87.13000 183 ARG A C 1
ATOM 745 O O . ARG A 1 183 ? 203.50600 174.19400 126.31300 1.000 87.13000 183 ARG A O 1
ATOM 753 N N . THR A 1 184 ? 202.77200 175.61800 127.89200 1.000 92.62000 184 THR A N 1
ATOM 754 C CA . THR A 1 184 ? 203.96500 176.45300 127.84000 1.000 92.62000 184 THR A CA 1
ATOM 755 C C . THR A 1 184 ? 204.04900 177.21900 129.15100 1.000 92.62000 184 THR A C 1
ATOM 756 O O . THR A 1 184 ? 203.27600 178.15400 129.37100 1.000 92.62000 184 THR A O 1
ATOM 760 N N . ALA A 1 185 ? 204.97800 176.82500 130.00900 1.000 98.54000 185 ALA A N 1
ATOM 761 C CA . ALA A 1 185 ? 205.19400 177.53000 131.25700 1.000 98.54000 185 ALA A CA 1
ATOM 762 C C . ALA A 1 185 ? 206.11600 178.71400 131.02800 1.000 98.54000 185 ALA A C 1
ATOM 763 O O . ALA A 1 185 ? 206.95200 178.70900 130.12200 1.000 98.54000 185 ALA A O 1
ATOM 765 N N . GLU A 1 186 ? 205.94700 179.73900 131.84500 1.000 107.85000 186 GLU A N 1
ATOM 766 C CA . GLU A 1 186 ? 206.80300 180.91400 131.81800 1.000 107.85000 186 GLU A CA 1
ATOM 767 C C . GLU A 1 186 ? 207.46100 181.08600 133.18500 1.000 107.85000 186 GLU A C 1
ATOM 768 O O . GLU A 1 186 ? 207.39400 180.20800 134.04800 1.000 107.85000 186 GLU A O 1
ATOM 774 N N . MET A 1 187 ? 208.11400 182.23000 133.36300 1.000 118.93000 187 MET A N 1
ATOM 775 C CA . MET A 1 187 ? 208.67900 182.62300 134.64600 1.000 118.93000 187 MET A CA 1
ATOM 776 C C . MET A 1 187 ? 208.97700 184.10900 134.58100 1.000 118.93000 187 MET A C 1
ATOM 777 O O . MET A 1 187 ? 209.54700 184.58400 133.59600 1.000 118.93000 187 MET A O 1
ATOM 782 N N . LEU A 1 188 ? 208.58000 184.84100 135.61600 1.000 120.31000 188 LEU A N 1
ATOM 783 C CA . LEU A 1 188 ? 208.78300 186.28600 135.67500 1.000 120.31000 188 LEU A CA 1
ATOM 784 C C . LEU A 1 188 ? 209.51300 186.61600 136.97200 1.000 120.31000 188 LEU A C 1
ATOM 785 O O . LEU A 1 188 ? 208.91200 186.59900 138.04900 1.000 120.31000 188 LEU A O 1
ATOM 790 N N . GLY A 1 189 ? 210.80000 186.91900 136.86300 1.000 125.08000 189 GLY A N 1
ATOM 791 C CA . GLY A 1 189 ? 211.56400 187.30000 138.03800 1.000 125.08000 189 GLY A CA 1
ATOM 792 C C . GLY A 1 189 ? 211.61200 186.17400 139.04800 1.000 125.08000 189 GLY A C 1
ATOM 793 O O . GLY A 1 189 ? 212.10800 185.07700 138.76800 1.000 125.08000 189 GLY A O 1
ATOM 794 N N . GLU A 1 190 ? 211.08800 186.43600 140.24100 1.000 122.75000 190 GLU A N 1
ATOM 795 C CA . GLU A 1 190 ? 211.08300 185.47100 141.33000 1.000 122.75000 190 GLU A CA 1
ATOM 796 C C . GLU A 1 190 ? 209.65700 185.25400 141.81300 1.000 122.75000 190 GLU A C 1
ATOM 797 O O . GLU A 1 190 ? 208.90200 186.21700 141.98600 1.000 122.75000 190 GLU A O 1
ATOM 803 N N . GLY A 1 191 ? 209.28800 183.99000 142.01100 1.000 118.36000 191 GLY A N 1
ATOM 804 C CA . GLY A 1 191 ? 207.99600 183.66300 142.58100 1.000 118.36000 191 GLY A CA 1
ATOM 805 C C . GLY A 1 191 ? 206.80300 184.11500 141.77300 1.000 118.36000 191 GLY A C 1
ATOM 806 O O . GLY A 1 191 ? 205.70100 184.21100 142.31600 1.000 118.36000 191 GLY A O 1
ATOM 807 N N . ARG A 1 192 ? 206.98700 184.41500 140.49100 1.000 116.13000 192 ARG A N 1
ATOM 808 C CA . ARG A 1 192 ? 205.89300 184.82900 139.62300 1.000 116.13000 192 ARG A CA 1
ATOM 809 C C . ARG A 1 192 ? 205.91400 183.96900 138.37000 1.000 116.13000 192 ARG A C 1
ATOM 810 O O . ARG A 1 192 ? 206.91200 183.95500 137.64200 1.000 116.13000 192 ARG A O 1
ATOM 818 N N . TYR A 1 193 ? 204.82200 183.25500 138.12000 1.000 108.19000 193 TYR A N 1
ATOM 819 C CA . TYR A 1 193 ? 204.68400 182.44500 136.92300 1.000 108.19000 193 TYR A CA 1
ATOM 820 C C . TYR A 1 193 ? 203.58900 183.00600 136.03000 1.000 108.19000 193 TYR A C 1
ATOM 821 O O . TYR A 1 193 ? 202.76700 183.82400 136.45000 1.000 108.19000 193 TYR A O 1
ATOM 830 N N . LYS A 1 194 ? 203.59200 182.55100 134.78100 1.000 97.86000 194 LYS A N 1
ATOM 831 C CA . LYS A 1 194 ? 202.47900 182.75000 133.85300 1.000 97.86000 194 LYS A CA 1
ATOM 832 C C . LYS A 1 194 ? 202.31500 181.41400 133.13900 1.000 97.86000 194 LYS A C 1
ATOM 833 O O . LYS A 1 194 ? 202.86900 181.20400 132.05900 1.000 97.86000 194 LYS A O 1
ATOM 839 N N . LEU A 1 195 ? 201.53500 180.52600 133.73200 1.000 88.51000 195 LEU A N 1
ATOM 840 C CA . LEU A 1 195 ? 201.51700 179.12200 133.34600 1.000 88.51000 195 LEU A CA 1
ATOM 841 C C . LEU A 1 195 ? 200.32500 178.91100 132.41900 1.000 88.51000 195 LEU A C 1
ATOM 842 O O . LEU A 1 195 ? 199.19300 178.74600 132.87500 1.000 88.51000 195 LEU A O 1
ATOM 847 N N . THR A 1 196 ? 200.57900 178.93200 131.11300 1.000 85.98000 196 THR A N 1
ATOM 848 C CA . THR A 1 196 ? 199.51600 179.00200 130.12100 1.000 85.98000 196 THR A CA 1
ATOM 849 C C . THR A 1 196 ? 198.96600 177.62700 129.77500 1.000 85.98000 196 THR A C 1
ATOM 850 O O . THR A 1 196 ? 199.69200 176.63400 129.74900 1.000 85.98000 196 THR A O 1
ATOM 854 N N . GLU A 1 197 ? 197.66300 177.58900 129.49300 1.000 84.16000 197 GLU A N 1
ATOM 855 C CA . GLU A 1 197 ? 196.99300 176.43700 128.89100 1.000 84.16000 197 GLU A CA 1
ATOM 856 C C . GLU A 1 197 ? 197.18500 175.17200 129.72800 1.000 84.16000 197 GLU A C 1
ATOM 857 O O . GLU A 1 197 ? 197.75800 174.18100 129.27800 1.000 84.16000 197 GLU A O 1
ATOM 863 N N . THR A 1 198 ? 196.68000 175.21200 130.95300 1.000 78.96000 198 THR A N 1
ATOM 864 C CA . THR A 1 198 ? 196.97200 174.17300 131.92700 1.000 78.96000 198 THR A CA 1
ATOM 865 C C . THR A 1 198 ? 195.85400 173.14700 132.01000 1.000 78.96000 198 THR A C 1
ATOM 866 O O . THR A 1 198 ? 194.79700 173.27400 131.39100 1.000 78.96000 198 THR A O 1
ATOM 870 N N . GLN A 1 199 ? 196.12800 172.09200 132.77200 1.000 74.97000 199 GLN A N 1
ATOM 871 C CA . GLN A 1 199 ? 195.13400 171.08900 133.14300 1.000 74.97000 199 GLN A CA 1
ATOM 872 C C . GLN A 1 199 ? 195.58600 170.52000 134.48900 1.000 74.97000 199 GLN A C 1
ATOM 873 O O . GLN A 1 199 ? 196.36000 169.56400 134.53700 1.000 74.97000 199 GLN A O 1
ATOM 879 N N . PHE A 1 200 ? 195.17500 171.20900 135.56600 1.000 75.07000 200 PHE A N 1
ATOM 880 C CA . PHE A 1 200 ? 195.70600 170.89000 136.91400 1.000 75.07000 200 PHE A CA 1
ATOM 881 C C . PHE A 1 200 ? 194.69300 170.35200 137.91300 1.000 75.07000 200 PHE A C 1
ATOM 882 O O . PHE A 1 200 ? 193.50800 170.63000 137.75100 1.000 75.07000 200 PHE A O 1
ATOM 890 N N . ASN A 1 201 ? 195.17400 169.65300 138.94400 1.000 83.43000 201 ASN A N 1
ATOM 891 C CA . ASN A 1 201 ? 194.31100 169.10200 140.02200 1.000 83.43000 201 ASN A CA 1
ATOM 892 C C . ASN A 1 201 ? 195.20100 168.85900 141.24200 1.000 83.43000 201 ASN A C 1
ATOM 893 O O . ASN A 1 201 ? 196.42200 168.91300 141.07200 1.000 83.43000 201 ASN A O 1
ATOM 898 N N . THR A 1 202 ? 194.63100 168.62100 142.42300 1.000 91.06000 202 THR A N 1
ATOM 899 C CA . THR A 1 202 ? 195.45900 168.25900 143.60700 1.000 91.06000 202 THR A CA 1
ATOM 900 C C . THR A 1 202 ? 195.56400 166.73500 143.65900 1.000 91.06000 202 THR A C 1
ATOM 901 O O . THR A 1 202 ? 196.15100 166.21800 144.62300 1.000 91.06000 202 THR A O 1
ATOM 905 N N . CYS A 1 203 ? 194.98200 166.05300 142.67400 1.000 96.28000 203 CYS A N 1
ATOM 906 C CA . CYS A 1 203 ? 194.97600 164.56800 142.60700 1.000 96.28000 203 CYS A CA 1
ATOM 907 C C . CYS A 1 203 ? 196.27000 164.05600 141.95400 1.000 96.28000 203 CYS A C 1
ATOM 908 O O . CYS A 1 203 ? 197.02100 164.88800 141.43000 1.000 96.28000 203 CYS A O 1
ATOM 911 N N . SER A 1 204 ? 196.55500 162.74900 142.01800 1.000 100.27000 204 SER A N 1
ATOM 912 C CA . SER A 1 204 ? 197.73800 162.15300 141.33200 1.000 100.27000 204 SER A CA 1
ATOM 913 C C . SER A 1 204 ? 197.43000 161.81700 139.86200 1.000 100.27000 204 SER A C 1
ATOM 914 O O . SER A 1 204 ? 196.35600 162.21600 139.38100 1.000 100.27000 204 SER A O 1
ATOM 917 N N . ALA A 1 205 ? 198.32400 161.10800 139.16200 1.000 103.45000 205 ALA A N 1
ATOM 918 C CA . ALA A 1 205 ? 198.16600 160.84700 137.70500 1.000 103.45000 205 ALA A CA 1
ATOM 919 C C . ALA A 1 205 ? 197.10100 159.79200 137.34800 1.000 103.45000 205 ALA A C 1
ATOM 920 O O . ALA A 1 205 ? 196.65600 159.07700 138.26500 1.000 103.45000 205 ALA A O 1
ATOM 922 N N . GLY A 1 206 ? 196.71400 159.69300 136.06000 1.000 104.82000 206 GLY A N 1
ATOM 923 C CA . GLY A 1 206 ? 195.71800 158.69900 135.58100 1.000 104.82000 206 GLY A CA 1
ATOM 924 C C . GLY A 1 206 ? 194.43600 159.33900 135.06400 1.000 104.82000 206 GLY A C 1
ATOM 925 O O . GLY A 1 206 ? 194.51300 160.53700 134.74000 1.000 104.82000 206 GLY A O 1
ATOM 926 N N . ASP A 1 207 ? 193.35300 158.56800 134.84500 1.000 106.05000 207 ASP A N 1
ATOM 927 C CA . ASP A 1 207 ? 192.04800 159.14100 134.51700 1.000 106.05000 207 ASP A CA 1
ATOM 928 C C . ASP A 1 207 ? 191.63100 160.00600 135.70100 1.000 106.05000 207 ASP A C 1
ATOM 929 O O . ASP A 1 207 ? 190.83000 159.61500 136.55300 1.000 106.05000 207 ASP A O 1
ATOM 934 N N . ALA A 1 208 ? 192.20900 161.20400 135.75600 1.000 99.68000 208 ALA A N 1
ATOM 935 C CA . ALA A 1 208 ? 191.96300 162.10700 136.87200 1.000 99.68000 208 ALA A CA 1
ATOM 936 C C . ALA A 1 208 ? 190.47700 162.41700 136.97500 1.000 99.68000 208 ALA A C 1
ATOM 937 O O . ALA A 1 208 ? 189.86200 162.88500 136.01300 1.000 99.68000 208 ALA A O 1
ATOM 939 N N . GLY A 1 209 ? 189.90100 162.13300 138.14400 1.000 92.95000 209 GLY A N 1
ATOM 940 C CA . GLY A 1 209 ? 188.47600 162.33100 138.32400 1.000 92.95000 209 GLY A CA 1
ATOM 941 C C . GLY A 1 209 ? 188.03200 163.75900 138.09800 1.000 92.95000 209 GLY A C 1
ATOM 942 O O . GLY A 1 209 ? 186.89800 164.00000 137.67800 1.000 92.95000 209 GLY A O 1
ATOM 943 N N . TRP A 1 210 ? 188.91200 164.72000 138.35200 1.000 86.44000 210 TRP A N 1
ATOM 944 C CA . TRP A 1 210 ? 188.53000 166.11300 138.20200 1.000 86.44000 210 TRP A CA 1
ATOM 945 C C . TRP A 1 210 ? 189.77000 166.96200 137.98900 1.000 86.44000 210 TRP A C 1
ATOM 946 O O . TRP A 1 210 ? 190.84700 166.65000 138.49700 1.000 86.44000 210 TRP A O 1
ATOM 957 N N . TYR A 1 211 ? 189.59600 168.04400 137.23900 1.000 76.96000 211 TYR A N 1
ATOM 958 C CA . TYR A 1 211 ? 190.67900 168.96800 136.95500 1.000 76.96000 211 TYR A CA 1
ATOM 959 C C . TYR A 1 211 ? 190.07700 170.24900 136.41200 1.000 76.96000 211 TYR A C 1
ATOM 960 O O . TYR A 1 211 ? 188.99900 170.23500 135.81900 1.000 76.96000 211 TYR A O 1
ATOM 969 N N . VAL A 1 212 ? 190.78700 171.35100 136.60800 1.000 71.04000 212 VAL A N 1
ATOM 970 C CA . VAL A 1 212 ? 190.29500 172.65100 136.18000 1.000 71.04000 212 VAL A CA 1
ATOM 971 C C . VAL A 1 212 ? 191.11500 173.11900 134.99200 1.000 71.04000 212 VAL A C 1
ATOM 972 O O . VAL A 1 212 ? 192.10500 173.83600 135.15700 1.000 71.04000 212 VAL A O 1
ATOM 976 N N . LYS A 1 213 ? 190.69700 172.75000 133.78800 1.000 70.73000 213 LYS A N 1
ATOM 977 C CA . LYS A 1 213 ? 191.39300 173.21100 132.59900 1.000 70.73000 213 LYS A CA 1
ATOM 978 C C . LYS A 1 213 ? 191.14700 174.69600 132.39100 1.000 70.73000 213 LYS A C 1
ATOM 979 O O . LYS A 1 213 ? 190.07800 175.21900 132.70500 1.000 70.73000 213 LYS A O 1
ATOM 985 N N . ALA A 1 214 ? 192.15800 175.38500 131.87400 1.000 74.60000 214 ALA A N 1
ATOM 986 C CA . ALA A 1 214 ? 192.09700 176.83600 131.79900 1.000 74.60000 214 ALA A CA 1
ATOM 987 C C . ALA A 1 214 ? 193.16000 177.34100 130.83800 1.000 74.60000 214 ALA A C 1
ATOM 988 O O . ALA A 1 214 ? 193.96900 176.57600 130.31200 1.000 74.60000 214 ALA A O 1
ATOM 990 N N . ALA A 1 215 ? 193.12500 178.64400 130.60200 1.000 79.47000 215 ALA A N 1
ATOM 991 C CA . ALA A 1 215 ? 194.19700 179.36900 129.94000 1.000 79.47000 215 ALA A CA 1
ATOM 992 C C . ALA A 1 215 ? 195.14900 179.90300 131.01000 1.000 79.47000 215 ALA A C 1
ATOM 993 O O . ALA A 1 215 ? 195.13900 179.42900 132.14900 1.000 79.47000 215 ALA A O 1
ATOM 995 N N . SER A 1 216 ? 195.98700 180.87100 130.64100 1.000 86.40000 216 SER A N 1
ATOM 996 C CA . SER A 1 216 ? 197.03900 181.42000 131.49300 1.000 86.40000 216 SER A CA 1
ATOM 997 C C . SER A 1 216 ? 196.61000 181.56600 132.94600 1.000 86.40000 216 SER A C 1
ATOM 998 O O . SER A 1 216 ? 195.56300 182.14100 133.24500 1.000 86.40000 216 SER A O 1
ATOM 1001 N N . VAL A 1 217 ? 197.43800 181.04900 133.84500 1.000 89.65000 217 VAL A N 1
ATOM 1002 C CA . VAL A 1 217 ? 197.22400 181.13000 135.28300 1.000 89.65000 217 VAL A CA 1
ATOM 1003 C C . VAL A 1 217 ? 198.42800 181.85900 135.86200 1.000 89.65000 217 VAL A C 1
ATOM 1004 O O . VAL A 1 217 ? 199.50300 181.26900 136.00800 1.000 89.65000 217 VAL A O 1
ATOM 1008 N N . GLU A 1 218 ? 198.26100 183.13500 136.20400 1.000 98.40000 218 GLU A N 1
ATOM 1009 C CA . GLU A 1 218 ? 199.38600 183.95600 136.65300 1.000 98.40000 218 GLU A CA 1
ATOM 1010 C C . GLU A 1 218 ? 199.50400 183.86900 138.17100 1.000 98.40000 218 GLU A C 1
ATOM 1011 O O . GLU A 1 218 ? 199.13800 184.77900 138.91500 1.000 98.40000 218 GLU A O 1
ATOM 1017 N N . ALA A 1 219 ? 200.04700 182.74700 138.62800 1.000 105.66000 219 ALA A N 1
ATOM 1018 C CA . ALA A 1 219 ? 200.25400 182.53400 140.05200 1.000 105.66000 219 ALA A CA 1
ATOM 1019 C C . ALA A 1 219 ? 201.40400 183.39700 140.55700 1.000 105.66000 219 ALA A C 1
ATOM 1020 O O . ALA A 1 219 ? 202.51100 183.35000 140.01500 1.000 105.66000 219 ALA A O 1
ATOM 1022 N N . ASP A 1 220 ? 201.14400 184.18300 141.60000 1.000 111.63000 220 ASP A N 1
ATOM 1023 C CA . ASP A 1 220 ? 202.12300 185.10000 142.16500 1.000 111.63000 220 ASP A CA 1
ATOM 1024 C C . ASP A 1 220 ? 202.38800 184.79700 143.63400 1.000 111.63000 220 ASP A C 1
ATOM 1025 O O . ASP A 1 220 ? 201.51100 184.31300 144.35300 1.000 111.63000 220 ASP A O 1
ATOM 1030 N N . ARG A 1 221 ? 203.61100 185.10100 144.07400 1.000 113.62000 221 ARG A N 1
ATOM 1031 C CA . ARG A 1 221 ? 204.01700 184.90200 145.46100 1.000 113.62000 221 ARG A CA 1
ATOM 1032 C C . ARG A 1 221 ? 203.90400 186.15900 146.30800 1.000 113.62000 221 ARG A C 1
ATOM 1033 O O . ARG A 1 221 ? 203.61200 186.05900 147.50400 1.000 113.62000 221 ARG A O 1
ATOM 1041 N N . GLY A 1 222 ? 204.14200 187.33600 145.72700 1.000 113.31000 222 GLY A N 1
ATOM 1042 C CA . GLY A 1 222 ? 203.94500 188.56700 146.47100 1.000 113.31000 222 GLY A CA 1
ATOM 1043 C C . GLY A 1 222 ? 202.49300 188.81000 146.81900 1.000 113.31000 222 GLY A C 1
ATOM 1044 O O . GLY A 1 222 ? 202.18900 189.39900 147.86000 1.000 113.31000 222 GLY A O 1
ATOM 1045 N N . LYS A 1 223 ? 201.58000 188.36400 145.96100 1.000 109.01000 223 LYS A N 1
ATOM 1046 C CA . LYS A 1 223 ? 200.14900 188.40200 146.22800 1.000 109.01000 223 LYS A CA 1
ATOM 1047 C C . LYS A 1 223 ? 199.58600 187.02300 145.93100 1.000 109.01000 223 LYS A C 1
ATOM 1048 O O . LYS A 1 223 ? 199.76500 186.50500 144.82500 1.000 109.01000 223 LYS A O 1
ATOM 1054 N N . GLY A 1 224 ? 198.91400 186.42900 146.90900 1.000 101.21000 224 GLY A N 1
ATOM 1055 C CA . GLY A 1 224 ? 198.39900 185.08800 146.73300 1.000 101.21000 224 GLY A CA 1
ATOM 1056 C C . GLY A 1 224 ? 197.12300 185.03600 145.92100 1.000 101.21000 224 GLY A C 1
ATOM 1057 O O . GLY A 1 224 ? 196.15500 184.38600 146.32400 1.000 101.21000 224 GLY A O 1
ATOM 1058 N N . ILE A 1 225 ? 197.10800 185.69900 144.76900 1.000 96.81000 225 ILE A N 1
ATOM 1059 C CA . ILE A 1 225 ? 195.92200 185.80700 143.92500 1.000 96.81000 225 ILE A CA 1
ATOM 1060 C C . ILE A 1 225 ? 196.27500 185.21200 142.56700 1.000 96.81000 225 ILE A C 1
ATOM 1061 O O . ILE A 1 225 ? 196.82400 185.90000 141.69900 1.000 96.81000 225 ILE A O 1
ATOM 1066 N N . GLY A 1 226 ? 195.95800 183.93900 142.36800 1.000 90.36000 226 GLY A N 1
ATOM 1067 C CA . GLY A 1 226 ? 196.23100 183.30900 141.09500 1.000 90.36000 226 GLY A CA 1
ATOM 1068 C C . GLY A 1 226 ? 195.06200 183.36800 140.13600 1.000 90.36000 226 GLY A C 1
ATOM 1069 O O . GLY A 1 226 ? 194.16300 182.52700 140.19400 1.000 90.36000 226 GLY A O 1
ATOM 1070 N N . VAL A 1 227 ? 195.07500 184.34900 139.23400 1.000 86.67000 227 VAL A N 1
ATOM 1071 C CA . VAL A 1 227 ? 194.01000 184.48700 138.25000 1.000 86.67000 227 VAL A CA 1
ATOM 1072 C C . VAL A 1 227 ? 194.05100 183.31800 137.27400 1.000 86.67000 227 VAL A C 1
ATOM 1073 O O . VAL A 1 227 ? 195.11800 182.78800 136.95000 1.000 86.67000 227 VAL A O 1
ATOM 1077 N N . ALA A 1 228 ? 192.87500 182.89500 136.80900 1.000 82.96000 228 ALA A N 1
ATOM 1078 C CA . ALA A 1 228 ? 192.75900 181.76200 135.88400 1.000 82.96000 228 ALA A CA 1
ATOM 1079 C C . ALA A 1 228 ? 191.74300 182.11200 134.79800 1.000 82.96000 228 ALA A C 1
ATOM 1080 O O . ALA A 1 228 ? 190.54000 181.91500 134.97300 1.000 82.96000 228 ALA A O 1
ATOM 1082 N N . LYS A 1 229 ? 192.23800 182.61000 133.67200 1.000 81.98000 229 LYS A N 1
ATOM 1083 C CA . LYS A 1 229 ? 191.36000 183.04500 132.59500 1.000 81.98000 229 LYS A CA 1
ATOM 1084 C C . LYS A 1 229 ? 190.70100 181.85300 131.91000 1.000 81.98000 229 LYS A C 1
ATOM 1085 O O . LYS A 1 229 ? 191.37400 180.89300 131.53300 1.000 81.98000 229 LYS A O 1
ATOM 1091 N N . HIS A 1 230 ? 189.37700 181.92000 131.75600 1.000 81.47000 230 HIS A N 1
ATOM 1092 C CA . HIS A 1 230 ? 188.60700 180.95200 130.97100 1.000 81.47000 230 HIS A CA 1
ATOM 1093 C C . HIS A 1 230 ? 188.70300 179.53800 131.54700 1.000 81.47000 230 HIS A C 1
ATOM 1094 O O . HIS A 1 230 ? 188.98300 178.57200 130.83700 1.000 81.47000 230 HIS A O 1
ATOM 1101 N N . ALA A 1 231 ? 188.43200 179.41600 132.84300 1.000 76.55000 231 ALA A N 1
ATOM 1102 C CA . ALA A 1 231 ? 188.57300 178.14700 133.54500 1.000 76.55000 231 ALA A CA 1
ATOM 1103 C C . ALA A 1 231 ? 187.25300 177.39200 133.54900 1.000 76.55000 231 ALA A C 1
ATOM 1104 O O . ALA A 1 231 ? 186.21400 177.95600 133.89800 1.000 76.55000 231 ALA A O 1
ATOM 1106 N N . ALA A 1 232 ? 187.30100 176.11200 133.18500 1.000 73.61000 232 ALA A N 1
ATOM 1107 C CA . ALA A 1 232 ? 186.11800 175.25600 133.11500 1.000 73.61000 232 ALA A CA 1
ATOM 1108 C C . ALA A 1 232 ? 186.32900 174.03400 134.00100 1.000 73.61000 232 ALA A C 1
ATOM 1109 O O . ALA A 1 232 ? 187.05200 173.10800 133.62600 1.000 73.61000 232 ALA A O 1
ATOM 1111 N N . PHE A 1 233 ? 185.67400 174.02000 135.15700 1.000 76.30000 233 PHE A N 1
ATOM 1112 C CA . PHE A 1 233 ? 185.82100 172.93400 136.12000 1.000 76.30000 233 PHE A CA 1
ATOM 1113 C C . PHE A 1 233 ? 185.26600 171.64800 135.52500 1.000 76.30000 233 PHE A C 1
ATOM 1114 O O . PHE A 1 233 ? 184.04800 171.47400 135.43800 1.000 76.30000 233 PHE A O 1
ATOM 1122 N N . VAL A 1 234 ? 186.13600 170.74700 135.13600 1.000 79.42000 234 VAL A N 1
ATOM 1123 C CA . VAL A 1 234 ? 185.72200 169.46400 134.58400 1.000 79.42000 234 VAL A CA 1
ATOM 1124 C C . VAL A 1 234 ? 185.52500 168.48700 135.73300 1.000 79.42000 234 VAL A C 1
ATOM 1125 O O . VAL A 1 234 ? 186.12000 168.63100 136.80500 1.000 79.42000 234 VAL A O 1
ATOM 1129 N N . PHE A 1 235 ? 184.65300 167.50300 135.52500 1.000 87.55000 235 PHE A N 1
ATOM 1130 C CA . PHE A 1 235 ? 184.43400 166.42900 136.48800 1.000 87.55000 235 PHE A CA 1
ATOM 1131 C C . PHE A 1 235 ? 183.92700 165.22200 135.72100 1.000 87.55000 235 PHE A C 1
ATOM 1132 O O . PHE A 1 235 ? 182.88600 165.29900 135.06400 1.000 87.55000 235 PHE A O 1
ATOM 1140 N N . GLY A 1 236 ? 184.65700 164.11800 135.79300 1.000 90.40000 236 GLY A N 1
ATOM 1141 C CA . GLY A 1 236 ? 184.25400 162.94100 135.05500 1.000 90.40000 236 GLY A CA 1
ATOM 1142 C C . GLY A 1 236 ? 184.78300 162.97800 133.64000 1.000 90.40000 236 GLY A C 1
ATOM 1143 O O . GLY A 1 236 ? 185.93700 162.62100 133.39200 1.000 90.40000 236 GLY A O 1
ATOM 1144 N N . GLY A 1 237 ? 183.93900 163.38700 132.69800 1.000 88.95000 237 GLY A N 1
ATOM 1145 C CA . GLY A 1 237 ? 184.37200 163.58000 131.32900 1.000 88.95000 237 GLY A CA 1
ATOM 1146 C C . GLY A 1 237 ? 183.67900 164.74200 130.65000 1.000 88.95000 237 GLY A C 1
ATOM 1147 O O . GLY A 1 237 ? 183.74200 164.88100 129.42600 1.000 88.95000 237 GLY A O 1
ATOM 1148 N N . VAL A 1 238 ? 183.01700 165.58800 131.43200 1.000 86.40000 238 VAL A N 1
ATOM 1149 C CA . VAL A 1 238 ? 182.21300 166.67700 130.88400 1.000 86.40000 238 VAL A CA 1
ATOM 1150 C C . VAL A 1 238 ? 182.36300 167.91100 131.76600 1.000 86.40000 238 VAL A C 1
ATOM 1151 O O . VAL A 1 238 ? 182.35200 167.79600 132.99800 1.000 86.40000 238 VAL A O 1
ATOM 1155 N N . PRO A 1 239 ? 182.52600 169.10000 131.19000 1.000 85.14000 239 PRO A N 1
ATOM 1156 C CA . PRO A 1 239 ? 182.66000 170.30300 132.01800 1.000 85.14000 239 PRO A CA 1
ATOM 1157 C C . PRO A 1 239 ? 181.38900 170.56900 132.80400 1.000 85.14000 239 PRO A C 1
ATOM 1158 O O . PRO A 1 239 ? 180.28200 170.49800 132.27100 1.000 85.14000 239 PRO A O 1
ATOM 1162 N N . LEU A 1 240 ? 181.55700 170.87100 134.08700 1.000 81.16000 240 LEU A N 1
ATOM 1163 C CA . LEU A 1 240 ? 180.43900 171.13800 134.97600 1.000 81.16000 240 LEU A CA 1
ATOM 1164 C C . LEU A 1 240 ? 180.34200 172.60100 135.37300 1.000 81.16000 240 LEU A C 1
ATOM 1165 O O . LEU A 1 240 ? 179.52400 172.94200 136.23000 1.000 81.16000 240 LEU A O 1
ATOM 1170 N N . PHE A 1 241 ? 181.15100 173.47000 134.78400 1.000 81.34000 241 PHE A N 1
ATOM 1171 C CA . PHE A 1 241 ? 181.17300 174.87600 135.17300 1.000 81.34000 241 PHE A CA 1
ATOM 1172 C C . PHE A 1 241 ? 181.91000 175.66100 134.10100 1.000 81.34000 241 PHE A C 1
ATOM 1173 O O . PHE A 1 241 ? 182.44100 175.09300 133.14300 1.000 81.34000 241 PHE A O 1
ATOM 1181 N N . TYR A 1 242 ? 181.94200 176.98000 134.27600 1.000 88.01000 242 TYR A N 1
ATOM 1182 C CA . TYR A 1 242 ? 182.61000 177.85700 133.32700 1.000 88.01000 242 TYR A CA 1
ATOM 1183 C C . TYR A 1 242 ? 182.66200 179.26700 133.88300 1.000 88.01000 242 TYR A C 1
ATOM 1184 O O . TYR A 1 242 ? 181.70200 179.72300 134.49700 1.000 88.01000 242 TYR A O 1
ATOM 1193 N N . THR A 1 243 ? 183.77500 179.95400 133.64500 1.000 81.67000 243 THR A N 1
ATOM 1194 C CA . THR A 1 243 ? 183.97100 181.33000 134.07500 1.000 81.67000 243 THR A CA 1
ATOM 1195 C C . THR A 1 243 ? 184.93500 182.01200 133.12300 1.000 81.67000 243 THR A C 1
ATOM 1196 O O . THR A 1 243 ? 185.73600 181.33700 132.47000 1.000 81.67000 243 THR A O 1
ATOM 1200 N N . PRO A 1 244 ? 184.86600 183.33500 132.99700 1.000 82.64000 244 PRO A N 1
ATOM 1201 C CA . PRO A 1 244 ? 185.87000 184.07400 132.22500 1.000 82.64000 244 PRO A CA 1
ATOM 1202 C C . PRO A 1 244 ? 187.01300 184.63200 133.06000 1.000 82.64000 244 PRO A C 1
ATOM 1203 O O . PRO A 1 244 ? 187.94300 185.21400 132.49000 1.000 82.64000 244 PRO A O 1
ATOM 1207 N N . TRP A 1 245 ? 186.95500 184.49200 134.38300 1.000 80.06000 245 TRP A N 1
ATOM 1208 C CA . TRP A 1 245 ? 187.95100 185.05200 135.28600 1.000 80.06000 245 TRP A CA 1
ATOM 1209 C C . TRP A 1 245 ? 187.73600 184.47800 136.67700 1.000 80.06000 245 TRP A C 1
ATOM 1210 O O . TRP A 1 245 ? 186.61100 184.48100 137.17900 1.000 80.06000 245 TRP A O 1
ATOM 1221 N N . ALA A 1 246 ? 188.79300 183.98800 137.31300 1.000 82.58000 246 ALA A N 1
ATOM 1222 C CA . ALA A 1 246 ? 188.65700 183.40900 138.64000 1.000 82.58000 246 ALA A CA 1
ATOM 1223 C C . ALA A 1 246 ? 189.92600 183.65300 139.44100 1.000 82.58000 246 ALA A C 1
ATOM 1224 O O . ALA A 1 246 ? 191.01100 183.80400 138.87900 1.000 82.58000 246 ALA A O 1
ATOM 1226 N N . ASP A 1 247 ? 189.78000 183.68200 140.76000 1.000 87.70000 247 ASP A N 1
ATOM 1227 C CA . ASP A 1 247 ? 190.89700 183.88400 141.66500 1.000 87.70000 247 ASP A CA 1
ATOM 1228 C C . ASP A 1 247 ? 190.98300 182.72600 142.64600 1.000 87.70000 247 ASP A C 1
ATOM 1229 O O . ASP A 1 247 ? 190.03900 181.95100 142.81200 1.000 87.70000 247 ASP A O 1
ATOM 1234 N N . PHE A 1 248 ? 192.13400 182.61300 143.29400 1.000 92.90000 248 PHE A N 1
ATOM 1235 C CA . PHE A 1 248 ? 192.35500 181.59000 144.29700 1.000 92.90000 248 PHE A CA 1
ATOM 1236 C C . PHE A 1 248 ? 193.16300 182.19300 145.43100 1.000 92.90000 248 PHE A C 1
ATOM 1237 O O . PHE A 1 248 ? 194.00500 183.06600 145.19600 1.000 92.90000 248 PHE A O 1
ATOM 1245 N N . PRO A 1 249 ? 192.92600 181.77000 146.65600 1.000 95.99000 249 PRO A N 1
ATOM 1246 C CA . PRO A 1 249 ? 193.85500 182.13000 147.73000 1.000 95.99000 249 PRO A CA 1
ATOM 1247 C C . PRO A 1 249 ? 195.08300 181.23900 147.70600 1.000 95.99000 249 PRO A C 1
ATOM 1248 O O . PRO A 1 249 ? 195.03100 180.09800 148.17000 1.000 95.99000 249 PRO A O 1
ATOM 1252 N N . LEU A 1 250 ? 196.20500 181.75500 147.21500 1.000 102.30000 250 LEU A N 1
ATOM 1253 C CA . LEU A 1 250 ? 197.37900 180.91100 147.03000 1.000 102.30000 250 LEU A CA 1
ATOM 1254 C C . LEU A 1 250 ? 198.08000 180.55600 148.33200 1.000 102.30000 250 LEU A C 1
ATOM 1255 O O . LEU A 1 250 ? 199.08500 179.83800 148.28800 1.000 102.30000 250 LEU A O 1
ATOM 1260 N N . ASP A 1 251 ? 197.59100 181.02100 149.47400 1.000 101.23000 251 ASP A N 1
ATOM 1261 C CA . ASP A 1 251 ? 198.23400 180.72900 150.74800 1.000 101.23000 251 ASP A CA 1
ATOM 1262 C C . ASP A 1 251 ? 197.15700 180.67500 151.82800 1.000 101.23000 251 ASP A C 1
ATOM 1263 O O . ASP A 1 251 ? 195.96400 180.56800 151.52800 1.000 101.23000 251 ASP A O 1
ATOM 1268 N N . GLY A 1 252 ? 197.57800 180.74000 153.08600 1.000 96.56000 252 GLY A N 1
ATOM 1269 C CA . GLY A 1 252 ? 196.66400 180.65100 154.20700 1.000 96.56000 252 GLY A CA 1
ATOM 1270 C C . GLY A 1 252 ? 196.05800 181.96200 154.66300 1.000 96.56000 252 GLY A C 1
ATOM 1271 O O . GLY A 1 252 ? 195.58900 182.06300 155.79900 1.000 96.56000 252 GLY A O 1
ATOM 1272 N N . ASN A 1 253 ? 196.05700 182.97400 153.80100 1.000 89.86000 253 ASN A N 1
ATOM 1273 C CA . ASN A 1 253 ? 195.51100 184.26000 154.19700 1.000 89.86000 253 ASN A CA 1
ATOM 1274 C C . ASN A 1 253 ? 193.98900 184.19200 154.30100 1.000 89.86000 253 ASN A C 1
ATOM 1275 O O . ASN A 1 253 ? 193.34900 183.20600 153.92700 1.000 89.86000 253 ASN A O 1
ATOM 1280 N N . ARG A 1 254 ? 193.41200 185.26900 154.82500 1.000 76.08000 254 ARG A N 1
ATOM 1281 C CA . ARG A 1 254 ? 191.96200 185.42800 154.90700 1.000 76.08000 254 ARG A CA 1
ATOM 1282 C C . ARG A 1 254 ? 191.50000 186.04900 153.59700 1.000 76.08000 254 ARG A C 1
ATOM 1283 O O . ARG A 1 254 ? 191.43300 187.26900 153.45000 1.000 76.08000 254 ARG A O 1
ATOM 1291 N N . LYS A 1 255 ? 191.07500 185.17400 152.67600 1.000 80.47000 255 LYS A N 1
ATOM 1292 C CA . LYS A 1 255 ? 190.66000 185.61300 151.31600 1.000 80.47000 255 LYS A CA 1
ATOM 1293 C C . LYS A 1 255 ? 189.37100 186.42600 151.32500 1.000 80.47000 255 LYS A C 1
ATOM 1294 O O . LYS A 1 255 ? 188.28700 185.81800 151.35000 1.000 80.47000 255 LYS A O 1
ATOM 1300 N N . SER A 1 256 ? 189.49700 187.74700 151.26800 1.000 77.15000 256 SER A N 1
ATOM 1301 C CA . SER A 1 256 ? 188.30800 188.61900 151.15400 1.000 77.15000 256 SER A CA 1
ATOM 1302 C C . SER A 1 256 ? 187.74200 188.49600 149.75200 1.000 77.15000 256 SER A C 1
ATOM 1303 O O . SER A 1 256 ? 188.51900 188.27700 148.82400 1.000 77.15000 256 SER A O 1
ATOM 1306 N N . GLY A 1 257 ? 186.43400 188.61100 149.60500 1.000 74.70000 257 GLY A N 1
ATOM 1307 C CA . GLY A 1 257 ? 185.86500 188.64300 148.25100 1.000 74.70000 257 GLY A CA 1
ATOM 1308 C C . GLY A 1 257 ? 185.74100 187.26300 147.65400 1.000 74.70000 257 GLY A C 1
ATOM 1309 O O . GLY A 1 257 ? 185.24500 187.15500 146.52500 1.000 74.70000 257 GLY A O 1
ATOM 1310 N N . LEU A 1 258 ? 186.14700 186.23100 148.37900 1.000 74.62000 258 LEU A N 1
ATOM 1311 C CA . LEU A 1 258 ? 185.92400 184.89600 147.79000 1.000 74.62000 258 LEU A CA 1
ATOM 1312 C C . LEU A 1 258 ? 184.48400 184.50000 148.06600 1.000 74.62000 258 LEU A C 1
ATOM 1313 O O . LEU A 1 258 ? 184.04900 184.62800 149.21500 1.000 74.62000 258 LEU A O 1
ATOM 1318 N N . LEU A 1 259 ? 183.78800 184.00800 147.05200 1.000 70.58000 259 LEU A N 1
ATOM 1319 C CA . LEU A 1 259 ? 182.44100 183.48800 147.33300 1.000 70.58000 259 LEU A CA 1
ATOM 1320 C C . LEU A 1 259 ? 182.70700 182.14300 148.00000 1.000 70.58000 259 LEU A C 1
ATOM 1321 O O . LEU A 1 259 ? 183.07800 181.20400 147.28200 1.000 70.58000 259 LEU A O 1
ATOM 1326 N N . VAL A 1 260 ? 182.49800 182.04900 149.31300 1.000 74.05000 260 VAL A N 1
ATOM 1327 C CA . VAL A 1 260 ? 182.67000 180.74700 150.01500 1.000 74.05000 260 VAL A CA 1
ATOM 1328 C C . VAL A 1 260 ? 181.65700 179.81000 149.37400 1.000 74.05000 260 VAL A C 1
ATOM 1329 O O . VAL A 1 260 ? 180.52500 180.26300 149.21300 1.000 74.05000 260 VAL A O 1
ATOM 1333 N N . PRO A 1 261 ? 181.96200 178.52300 149.11400 1.000 77.53000 261 PRO A N 1
ATOM 1334 C CA . PRO A 1 261 ? 181.11000 177.62100 148.31400 1.000 77.53000 261 PRO A CA 1
ATOM 1335 C C . PRO A 1 261 ? 179.60500 177.82400 148.08100 1.000 77.53000 261 PRO A C 1
ATOM 1336 O O . PRO A 1 261 ? 179.23700 178.75700 147.38900 1.000 77.53000 261 PRO A O 1
ATOM 1340 N N . SER A 1 262 ? 178.79200 176.86400 148.52100 1.000 76.83000 262 SER A N 1
ATOM 1341 C CA . SER A 1 262 ? 177.32600 176.94600 148.31600 1.000 76.83000 262 SER A CA 1
ATOM 1342 C C . SER A 1 262 ? 176.65200 175.96700 149.26900 1.000 76.83000 262 SER A C 1
ATOM 1343 O O . SER A 1 262 ? 177.35500 175.08200 149.77500 1.000 76.83000 262 SER A O 1
ATOM 1346 N N . VAL A 1 263 ? 175.35900 176.13700 149.53100 1.000 77.74000 263 VAL A N 1
ATOM 1347 C CA . VAL A 1 263 ? 174.62500 175.12200 150.33500 1.000 77.74000 263 VAL A CA 1
ATOM 1348 C C . VAL A 1 263 ? 173.38400 174.74400 149.52700 1.000 77.74000 263 VAL A C 1
ATOM 1349 O O . VAL A 1 263 ? 172.54900 175.63100 149.32200 1.000 77.74000 263 VAL A O 1
ATOM 1353 N N . SER A 1 264 ? 173.27100 173.49500 149.07200 1.000 75.91000 264 SER A N 1
ATOM 1354 C CA . SER A 1 264 ? 172.12000 173.14200 148.20700 1.000 75.91000 264 SER A CA 1
ATOM 1355 C C . SER A 1 264 ? 171.47900 171.84700 148.68900 1.000 75.91000 264 SER A C 1
ATOM 1356 O O . SER A 1 264 ? 172.16300 170.82200 148.53400 1.000 75.91000 264 SER A O 1
ATOM 1359 N N . ALA A 1 265 ? 170.20000 171.88300 149.09700 1.000 74.21000 265 ALA A N 1
ATOM 1360 C CA . ALA A 1 265 ? 169.50300 170.68800 149.63100 1.000 74.21000 265 ALA A CA 1
ATOM 1361 C C . ALA A 1 265 ? 168.13700 171.04800 150.20300 1.000 74.21000 265 ALA A C 1
ATOM 1362 O O . ALA A 1 265 ? 168.09800 171.95600 151.04900 1.000 74.21000 265 ALA A O 1
ATOM 1364 N N . GLY A 1 266 ? 167.07100 170.34600 149.81200 1.000 71.41000 266 GLY A N 1
ATOM 1365 C CA . GLY A 1 266 ? 165.78200 170.56500 150.42900 1.000 71.41000 266 GLY A CA 1
ATOM 1366 C C . GLY A 1 266 ? 164.71000 169.64500 149.89500 1.000 71.41000 266 GLY A C 1
ATOM 1367 O O . GLY A 1 266 ? 164.93600 168.87500 148.96100 1.000 71.41000 266 GLY A O 1
ATOM 1368 N N . SER A 1 267 ? 163.52800 169.74600 150.50600 1.000 75.61000 267 SER A N 1
ATOM 1369 C CA . SER A 1 267 ? 162.36700 168.94700 150.13300 1.000 75.61000 267 SER A CA 1
ATOM 1370 C C . SER A 1 267 ? 161.23700 169.80000 149.57200 1.000 75.61000 267 SER A C 1
ATOM 1371 O O . SER A 1 267 ? 160.75400 169.53600 148.46800 1.000 75.61000 267 SER A O 1
ATOM 1374 N N . ASP A 1 268 ? 160.79000 170.81900 150.31300 1.000 80.42000 268 ASP A N 1
ATOM 1375 C CA . ASP A 1 268 ? 159.73300 171.69700 149.82100 1.000 80.42000 268 ASP A CA 1
ATOM 1376 C C . ASP A 1 268 ? 160.14900 172.47400 148.58000 1.000 80.42000 268 ASP A C 1
ATOM 1377 O O . ASP A 1 268 ? 159.28100 172.99600 147.87300 1.000 80.42000 268 ASP A O 1
ATOM 1382 N N . GLY A 1 269 ? 161.43500 172.56600 148.31200 1.000 76.68000 269 GLY A N 1
ATOM 1383 C CA . GLY A 1 269 ? 161.92800 173.19000 147.10200 1.000 76.68000 269 GLY A CA 1
ATOM 1384 C C . GLY A 1 269 ? 163.28000 172.61500 146.78300 1.000 76.68000 269 GLY A C 1
ATOM 1385 O O . GLY A 1 269 ? 163.57300 171.46000 147.09900 1.000 76.68000 269 GLY A O 1
ATOM 1386 N N . VAL A 1 270 ? 164.12400 173.39700 146.11300 1.000 74.81000 270 VAL A N 1
ATOM 1387 C CA . VAL A 1 270 ? 165.53600 172.97000 145.89400 1.000 74.81000 270 VAL A CA 1
ATOM 1388 C C . VAL A 1 270 ? 166.32500 174.13200 146.47500 1.000 74.81000 270 VAL A C 1
ATOM 1389 O O . VAL A 1 270 ? 167.23200 174.63800 145.79600 1.000 74.81000 270 VAL A O 1
ATOM 1393 N N . SER A 1 271 ? 165.97700 174.52300 147.69200 1.000 72.07000 271 SER A N 1
ATOM 1394 C CA . SER A 1 271 ? 166.53700 175.69400 148.35700 1.000 72.07000 271 SER A CA 1
ATOM 1395 C C . SER A 1 271 ? 168.05600 175.73800 148.30800 1.000 72.07000 271 SER A C 1
ATOM 1396 O O . SER A 1 271 ? 168.73600 174.87300 148.86700 1.000 72.07000 271 SER A O 1
ATOM 1399 N N . LEU A 1 272 ? 168.58500 176.75900 147.64100 1.000 74.39000 272 LEU A N 1
ATOM 1400 C CA . LEU A 1 272 ? 170.01500 176.92600 147.44900 1.000 74.39000 272 LEU A CA 1
ATOM 1401 C C . LEU A 1 272 ? 170.44200 178.29600 147.95700 1.000 74.39000 272 LEU A C 1
ATOM 1402 O O . LEU A 1 272 ? 169.66600 179.25400 147.92000 1.000 74.39000 272 LEU A O 1
ATOM 1407 N N . SER A 1 273 ? 171.68100 178.38400 148.43200 1.000 74.21000 273 SER A N 1
ATOM 1408 C CA . SER A 1 273 ? 172.21300 179.64100 148.94000 1.000 74.21000 273 SER A CA 1
ATOM 1409 C C . SER A 1 273 ? 173.68300 179.73000 148.57300 1.000 74.21000 273 SER A C 1
ATOM 1410 O O . SER A 1 273 ? 174.39200 178.72200 148.61300 1.000 74.21000 273 SER A O 1
ATOM 1413 N N . VAL A 1 274 ? 174.13500 180.92600 148.21700 1.000 71.76000 274 VAL A N 1
ATOM 1414 C CA . VAL A 1 274 ? 175.52100 181.16200 147.84000 1.000 71.76000 274 VAL A CA 1
ATOM 1415 C C . VAL A 1 274 ? 176.07500 182.31400 148.67300 1.000 71.76000 274 VAL A C 1
ATOM 1416 O O . VAL A 1 274 ? 175.68100 183.46800 148.48500 1.000 71.76000 274 VAL A O 1
ATOM 1420 N N . PRO A 1 275 ? 176.94800 182.05200 149.63900 1.000 70.27000 275 PRO A N 1
ATOM 1421 C CA . PRO A 1 275 ? 177.52700 183.14200 150.42500 1.000 70.27000 275 PRO A CA 1
ATOM 1422 C C . PRO A 1 275 ? 178.59200 183.89300 149.64800 1.000 70.27000 275 PRO A C 1
ATOM 1423 O O . PRO A 1 275 ? 179.28200 183.33800 148.79200 1.000 70.27000 275 PRO A O 1
ATOM 1427 N N . TYR A 1 276 ? 178.71400 185.18300 149.95800 1.000 71.87000 276 TYR A N 1
ATOM 1428 C CA . TYR A 1 276 ? 179.77200 186.02500 149.40100 1.000 71.87000 276 TYR A CA 1
ATOM 1429 C C . TYR A 1 276 ? 180.46100 186.73400 150.56000 1.000 71.87000 276 TYR A C 1
ATOM 1430 O O . TYR A 1 276 ? 180.12600 187.86900 150.89700 1.000 71.87000 276 TYR A O 1
ATOM 1439 N N . TYR A 1 277 ? 181.42700 186.05400 151.16600 1.000 71.18000 277 TYR A N 1
ATOM 1440 C CA . TYR A 1 277 ? 182.28000 186.68600 152.15900 1.000 71.18000 277 TYR A CA 1
ATOM 1441 C C . TYR A 1 277 ? 183.04800 187.82800 151.51200 1.000 71.18000 277 TYR A C 1
ATOM 1442 O O . TYR A 1 277 ? 183.54400 187.70000 150.39100 1.000 71.18000 277 TYR A O 1
ATOM 1451 N N . PHE A 1 278 ? 183.15100 188.92200 152.26000 1.000 73.80000 278 PHE A N 1
ATOM 1452 C CA . PHE A 1 278 ? 183.97100 190.05500 151.77700 1.000 73.80000 278 PHE A CA 1
ATOM 1453 C C . PHE A 1 278 ? 184.61100 190.80700 152.94500 1.000 73.80000 278 PHE A C 1
ATOM 1454 O O . PHE A 1 278 ? 183.95200 191.66200 153.54200 1.000 73.80000 278 PHE A O 1
ATOM 1462 N N . ASN A 1 279 ? 185.87000 190.49300 153.28500 1.000 75.79000 279 ASN A N 1
ATOM 1463 C CA . ASN A 1 279 ? 186.57000 191.08600 154.46200 1.000 75.79000 279 ASN A CA 1
ATOM 1464 C C . ASN A 1 279 ? 186.69600 192.60300 154.35500 1.000 75.79000 279 ASN A C 1
ATOM 1465 O O . ASN A 1 279 ? 187.03000 193.08500 153.26100 1.000 75.79000 279 ASN A O 1
ATOM 1470 N N . LEU A 1 280 ? 186.47100 193.31400 155.46700 1.000 80.72000 280 LEU A N 1
ATOM 1471 C CA . LEU A 1 280 ? 186.53100 194.80000 155.46500 1.000 80.72000 280 LEU A CA 1
ATOM 1472 C C . LEU A 1 280 ? 187.78800 195.32200 156.17600 1.000 80.72000 280 LEU A C 1
ATOM 1473 O O . LEU A 1 280 ? 188.22000 196.43500 155.82400 1.000 80.72000 280 LEU A O 1
ATOM 1478 N N . ALA A 1 281 ? 188.34500 194.56500 157.12500 1.000 75.98000 281 ALA A N 1
ATOM 1479 C CA . ALA A 1 281 ? 189.53700 195.01400 157.88700 1.000 75.98000 281 ALA A CA 1
ATOM 1480 C C . ALA A 1 281 ? 190.13000 193.80900 158.61600 1.000 75.98000 281 ALA A C 1
ATOM 1481 O O . ALA A 1 281 ? 189.46300 192.77800 158.62700 1.000 75.98000 281 ALA A O 1
ATOM 1483 N N . PRO A 1 282 ? 191.32100 193.85700 159.24900 1.000 72.49000 282 PRO A N 1
ATOM 1484 C CA . PRO A 1 282 ? 191.79100 192.68900 159.99300 1.000 72.49000 282 PRO A CA 1
ATOM 1485 C C . PRO A 1 282 ? 190.84000 192.26900 161.12900 1.000 72.49000 282 PRO A C 1
ATOM 1486 O O . PRO A 1 282 ? 190.65400 191.09100 161.31900 1.000 72.49000 282 PRO A O 1
ATOM 1490 N N . ASN A 1 283 ? 190.30700 193.22100 161.89300 1.000 71.16000 283 ASN A N 1
ATOM 1491 C CA . ASN A 1 283 ? 189.33700 192.92200 162.98000 1.000 71.16000 283 ASN A CA 1
ATOM 1492 C C . ASN A 1 283 ? 187.93800 192.49300 162.50700 1.000 71.16000 283 ASN A C 1
ATOM 1493 O O . ASN A 1 283 ? 187.45600 191.47800 163.03200 1.000 71.16000 283 ASN A O 1
ATOM 1498 N N . PHE A 1 284 ? 187.32400 193.16100 161.52000 1.000 71.18000 284 PHE A N 1
ATOM 1499 C CA . PHE A 1 284 ? 185.89500 192.87100 161.20000 1.000 71.18000 284 PHE A CA 1
ATOM 1500 C C . PHE A 1 284 ? 185.63300 192.39100 159.77300 1.000 71.18000 284 PHE A C 1
ATOM 1501 O O . PHE A 1 284 ? 186.36200 192.82300 158.87500 1.000 71.18000 284 PHE A O 1
ATOM 1509 N N . ASP A 1 285 ? 184.58900 191.56900 159.57500 1.000 69.95000 285 ASP A N 1
ATOM 1510 C CA . ASP A 1 285 ? 184.32800 190.97400 158.23300 1.000 69.95000 285 ASP A CA 1
ATOM 1511 C C . ASP A 1 285 ? 182.86700 190.55600 158.01500 1.000 69.95000 285 ASP A C 1
ATOM 1512 O O . ASP A 1 285 ? 182.56700 189.38200 158.26700 1.000 69.95000 285 ASP A O 1
ATOM 1517 N N . ALA A 1 286 ? 182.01700 191.41800 157.44800 1.000 30.00000 286 ALA A N 1
ATOM 1518 C CA . ALA A 1 286 ? 180.63200 190.97300 157.16500 1.000 30.00000 286 ALA A CA 1
ATOM 1519 C C . ALA A 1 286 ? 180.60000 189.95000 156.03200 1.000 30.00000 286 ALA A C 1
ATOM 1520 O O . ALA A 1 286 ? 181.46400 189.99200 155.17400 1.000 30.00000 286 ALA A O 1
ATOM 1522 N N . THR A 1 287 ? 179.63900 189.02800 156.06100 1.000 64.83000 287 THR A N 1
ATOM 1523 C CA . THR A 1 287 ? 179.49400 188.04000 154.96700 1.000 64.83000 287 THR A CA 1
ATOM 1524 C C . THR A 1 287 ? 178.04000 187.99500 154.50700 1.000 64.83000 287 THR A C 1
ATOM 1525 O O . THR A 1 287 ? 177.25100 187.28900 155.13800 1.000 64.83000 287 THR A O 1
ATOM 1529 N N . PHE A 1 288 ? 177.69700 188.75200 153.46600 1.000 68.23000 288 PHE A N 1
ATOM 1530 C CA . PHE A 1 288 ? 176.32100 188.72400 152.91400 1.000 68.23000 288 PHE A CA 1
ATOM 1531 C C . PHE A 1 288 ? 176.11400 187.39900 152.19500 1.000 68.23000 288 PHE A C 1
ATOM 1532 O O . PHE A 1 288 ? 177.00300 187.01900 151.43400 1.000 68.23000 288 PHE A O 1
ATOM 1540 N N . ALA A 1 289 ? 174.97700 186.73700 152.39500 1.000 67.31000 289 ALA A N 1
ATOM 1541 C CA . ALA A 1 289 ? 174.71500 185.49900 151.63200 1.000 67.31000 289 ALA A CA 1
ATOM 1542 C C . ALA A 1 289 ? 173.33400 185.54600 150.98800 1.000 67.31000 289 ALA A C 1
ATOM 1543 O O . ALA A 1 289 ? 172.37700 185.17900 151.66300 1.000 67.31000 289 ALA A O 1
ATOM 1545 N N . PRO A 1 290 ? 173.18200 185.92800 149.70700 1.000 66.77000 290 PRO A N 1
ATOM 1546 C CA . PRO A 1 290 ? 171.87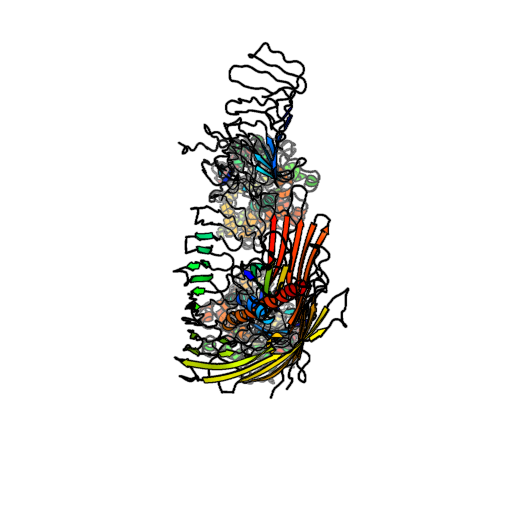500 185.88400 149.05700 1.000 66.77000 290 PRO A CA 1
ATOM 1547 C C . PRO A 1 290 ? 171.41900 184.43600 148.84500 1.000 66.77000 290 PRO A C 1
ATOM 1548 O O . PRO A 1 290 ? 172.26800 183.58500 148.74300 1.000 66.77000 290 PRO A O 1
ATOM 1552 N N . GLY A 1 291 ? 170.10900 184.18000 148.81500 1.000 69.68000 291 GLY A N 1
ATOM 1553 C CA . GLY A 1 291 ? 169.63900 182.78400 148.70700 1.000 69.68000 291 GLY A CA 1
ATOM 1554 C C . GLY A 1 291 ? 168.23000 182.64800 148.16200 1.000 69.68000 291 GLY A C 1
ATOM 1555 O O . GLY A 1 291 ? 167.52200 183.65800 148.15500 1.000 69.68000 291 GLY A O 1
ATOM 1556 N N . ILE A 1 292 ? 167.83900 181.44500 147.72500 1.000 72.67000 292 ILE A N 1
ATOM 1557 C CA . ILE A 1 292 ? 166.44400 181.18900 147.25900 1.000 72.67000 292 ILE A CA 1
ATOM 1558 C C . ILE A 1 292 ? 165.93000 179.95000 147.99600 1.000 72.67000 292 ILE A C 1
ATOM 1559 O O . ILE A 1 292 ? 166.77100 179.20000 148.50600 1.000 72.67000 292 ILE A O 1
ATOM 1564 N N . ILE A 1 293 ? 164.60700 179.79100 148.13400 1.000 76.15000 293 ILE A N 1
ATOM 1565 C CA . ILE A 1 293 ? 164.02300 178.61900 148.85500 1.000 76.15000 293 ILE A CA 1
ATOM 1566 C C . ILE A 1 293 ? 163.18700 177.78800 147.87800 1.000 76.15000 293 ILE A C 1
ATOM 1567 O O . ILE A 1 293 ? 162.89000 176.62500 148.18800 1.000 76.15000 293 ILE A O 1
ATOM 1572 N N . GLY A 1 294 ? 162.88800 178.32100 146.69700 1.000 79.32000 294 GLY A N 1
ATOM 1573 C CA . GLY A 1 294 ? 162.16300 177.52800 145.73400 1.000 79.32000 294 GLY A CA 1
ATOM 1574 C C . GLY A 1 294 ? 160.68400 177.38600 146.01400 1.000 79.32000 294 GLY A C 1
ATOM 1575 O O . GLY A 1 294 ? 159.92100 177.06500 145.09700 1.000 79.32000 294 GLY A O 1
ATOM 1576 N N . GLU A 1 295 ? 160.26000 177.60800 147.25400 1.000 82.70000 295 GLU A N 1
ATOM 1577 C CA . GLU A 1 295 ? 158.84900 177.57400 147.61000 1.000 82.70000 295 GLU A CA 1
ATOM 1578 C C . GLU A 1 295 ? 158.39800 178.76400 148.43900 1.000 82.70000 295 GLU A C 1
ATOM 1579 O O . GLU A 1 295 ? 157.20100 179.07000 148.43600 1.000 82.70000 295 GLU A O 1
ATOM 1585 N N . ARG A 1 296 ? 159.30300 179.45000 149.13700 1.000 82.53000 296 ARG A N 1
ATOM 1586 C CA . ARG A 1 296 ? 158.95100 180.62000 149.93100 1.000 82.53000 296 ARG A CA 1
ATOM 1587 C C . ARG A 1 296 ? 159.22400 181.91800 149.17800 1.000 82.53000 296 ARG A C 1
ATOM 1588 O O . ARG A 1 296 ? 158.31600 182.73000 148.98100 1.000 82.53000 296 ARG A O 1
ATOM 1596 N N . GLY A 1 297 ? 160.46400 182.12500 148.74800 1.000 76.63000 297 GLY A N 1
ATOM 1597 C CA . GLY A 1 297 ? 160.83900 183.36000 148.09100 1.000 76.63000 297 GLY A CA 1
ATOM 1598 C C . GLY A 1 297 ? 162.34000 183.52100 147.98500 1.000 76.63000 297 GLY A C 1
ATOM 1599 O O . GLY A 1 297 ? 163.03700 182.59700 147.56000 1.000 76.63000 297 GLY A O 1
ATOM 1600 N N . ALA A 1 298 ? 162.85100 184.68700 148.36500 1.000 72.66000 298 ALA A N 1
ATOM 1601 C CA . ALA A 1 298 ? 164.28000 184.95700 148.34300 1.000 72.66000 298 ALA A CA 1
ATOM 1602 C C . ALA A 1 298 ? 164.71000 185.45900 149.71000 1.000 72.66000 298 ALA A C 1
ATOM 1603 O O . ALA A 1 298 ? 164.06500 186.34500 150.27700 1.000 72.66000 298 ALA A O 1
ATOM 1605 N N . THR A 1 299 ? 165.79400 184.89900 150.23600 1.000 69.58000 299 THR A N 1
ATOM 1606 C CA . THR A 1 299 ? 166.31900 185.27600 151.53800 1.000 69.58000 299 THR A CA 1
ATOM 1607 C C . THR A 1 299 ? 167.62300 186.04400 151.38200 1.000 69.58000 299 THR A C 1
ATOM 1608 O O . THR A 1 299 ? 168.25900 186.02500 150.32700 1.000 69.58000 299 THR A O 1
ATOM 1612 N N . PHE A 1 300 ? 168.01500 186.72900 152.45200 1.000 68.58000 300 PHE A N 1
ATOM 1613 C CA . PHE A 1 300 ? 169.23100 187.53500 152.46200 1.000 68.58000 300 PHE A CA 1
ATOM 1614 C C . PHE A 1 300 ? 169.97900 187.34800 153.77700 1.000 68.58000 300 PHE A C 1
ATOM 1615 O O . PHE A 1 300 ? 170.45200 188.30400 154.39300 1.000 68.58000 300 PHE A O 1
ATOM 1623 N N . ASP A 1 301 ? 170.09300 186.10300 154.22700 1.000 68.03000 301 ASP A N 1
ATOM 1624 C CA . ASP A 1 301 ? 170.71600 185.81900 155.51600 1.000 68.03000 301 ASP A CA 1
ATOM 1625 C C . ASP A 1 301 ? 172.20300 186.14900 155.46500 1.000 68.03000 301 ASP A C 1
ATOM 1626 O O . ASP A 1 301 ? 172.98900 185.42100 154.85400 1.000 68.03000 301 ASP A O 1
ATOM 1631 N N . GLY A 1 302 ? 172.58800 187.24700 156.11300 1.000 64.88000 302 GLY A N 1
ATOM 1632 C CA . GLY A 1 302 ? 173.98200 187.63100 156.22400 1.000 64.88000 302 GLY A CA 1
ATOM 1633 C C . GLY A 1 302 ? 174.39300 187.81300 157.67000 1.000 64.88000 302 GLY A C 1
ATOM 1634 O O . GLY A 1 302 ? 173.62900 187.46000 158.57100 1.000 64.88000 302 GLY A O 1
ATOM 1635 N N . GLN A 1 303 ? 175.60500 188.29900 157.89800 1.000 60.41000 303 GLN A N 1
ATOM 1636 C CA . GLN A 1 303 ? 176.05800 188.43800 159.29800 1.000 60.41000 303 GLN A CA 1
ATOM 1637 C C . GLN A 1 303 ? 177.26600 189.35600 159.35000 1.000 60.41000 303 GLN A C 1
ATOM 1638 O O . GLN A 1 303 ? 177.87800 189.56800 158.32400 1.000 60.41000 303 GLN A O 1
ATOM 1644 N N . ILE A 1 304 ? 177.54700 189.90400 160.51600 1.000 60.74000 304 ILE A N 1
ATOM 1645 C CA . ILE A 1 304 ? 178.78500 190.69700 160.71900 1.000 60.74000 304 ILE A CA 1
ATOM 1646 C C . ILE A 1 304 ? 179.54200 190.03000 161.86600 1.000 60.74000 304 ILE A C 1
ATOM 1647 O O . ILE A 1 304 ? 178.95300 189.23100 162.59300 1.000 60.74000 304 ILE A O 1
ATOM 1652 N N . ARG A 1 305 ? 180.81500 190.33800 162.03200 1.000 64.59000 305 ARG A N 1
ATOM 1653 C CA . ARG A 1 305 ? 181.59400 189.75200 163.12200 1.000 64.59000 305 ARG A CA 1
ATOM 1654 C C . ARG A 1 305 ? 182.79200 190.65900 163.39600 1.000 64.59000 305 ARG A C 1
ATOM 1655 O O . ARG A 1 305 ? 183.78800 190.59100 162.67500 1.000 64.59000 305 ARG A O 1
ATOM 1663 N N . TYR A 1 306 ? 182.70100 191.46200 164.45200 1.000 64.20000 306 TYR A N 1
ATOM 1664 C CA . TYR A 1 306 ? 183.71600 192.45700 164.75500 1.000 64.20000 306 TYR A CA 1
ATOM 1665 C C . TYR A 1 306 ? 184.62800 191.97700 165.87800 1.000 64.20000 306 TYR A C 1
ATOM 1666 O O . TYR A 1 306 ? 184.49300 190.86900 166.39800 1.000 64.20000 306 TYR A O 1
ATOM 1675 N N . LEU A 1 307 ? 185.57400 192.83700 166.25000 1.000 65.09000 307 LEU A N 1
ATOM 1676 C CA . LEU A 1 307 ? 186.54300 192.54900 167.29800 1.000 65.09000 307 LEU A CA 1
ATOM 1677 C C . LEU A 1 307 ? 187.30200 193.82500 167.62400 1.000 65.09000 307 LEU A C 1
ATOM 1678 O O . LEU A 1 307 ? 187.59500 194.62100 166.73100 1.000 65.09000 307 LEU A O 1
ATOM 1683 N N . ARG A 1 308 ? 187.61200 194.00700 168.89900 1.000 68.24000 308 ARG A N 1
ATOM 1684 C CA . ARG A 1 308 ? 188.38200 195.14900 169.36600 1.000 68.24000 308 ARG A CA 1
ATOM 1685 C C . ARG A 1 308 ? 189.24400 194.67700 170.52200 1.000 68.24000 308 ARG A C 1
ATOM 1686 O O . ARG A 1 308 ? 189.13300 193.52400 170.95800 1.000 68.24000 308 ARG A O 1
ATOM 1694 N N . PRO A 1 309 ? 190.13100 195.50200 171.15200 1.000 72.05000 309 PRO A N 1
ATOM 1695 C CA . PRO A 1 309 ? 190.81800 195.06400 172.37200 1.000 72.05000 309 PRO A CA 1
ATOM 1696 C C . PRO A 1 309 ? 189.83600 194.45800 173.38400 1.000 72.05000 309 PRO A C 1
ATOM 1697 O O . PRO A 1 309 ? 190.09400 193.37200 173.86200 1.000 72.05000 309 PRO A O 1
ATOM 1701 N N . ASP A 1 310 ? 188.74800 195.16800 173.69800 1.000 71.07000 310 ASP A N 1
ATOM 1702 C CA . ASP A 1 310 ? 187.80300 194.68800 174.74100 1.000 71.07000 310 ASP A CA 1
ATOM 1703 C C . ASP A 1 310 ? 186.50800 194.10800 174.16100 1.000 71.07000 310 ASP A C 1
ATOM 1704 O O . ASP A 1 310 ? 186.15200 192.99500 174.56300 1.000 71.07000 310 ASP A O 1
ATOM 1709 N N . TYR A 1 311 ? 185.83800 194.80600 173.24200 1.000 65.70000 311 TYR A N 1
ATOM 1710 C CA . TYR A 1 311 ? 184.51200 194.30700 172.79100 1.000 65.70000 311 TYR A CA 1
ATOM 1711 C C . TYR A 1 311 ? 184.60400 193.36000 171.60100 1.000 65.70000 311 TYR A C 1
ATOM 1712 O O . TYR A 1 311 ? 185.12100 193.75500 170.56300 1.000 65.70000 311 TYR A O 1
ATOM 1721 N N . SER A 1 312 ? 184.07200 192.15400 171.75800 1.000 62.35000 312 SER A N 1
ATOM 1722 C CA . SER A 1 312 ? 184.09800 191.15900 170.66500 1.000 62.35000 312 SER A CA 1
ATOM 1723 C C . SER A 1 312 ? 182.70200 190.58500 170.46600 1.000 62.35000 312 SER A C 1
ATOM 1724 O O . SER A 1 312 ? 182.13900 190.12000 171.45300 1.000 62.35000 312 SER A O 1
ATOM 1727 N N . GLY A 1 313 ? 182.19000 190.56600 169.23800 1.000 62.10000 313 GLY A N 1
ATOM 1728 C CA . GLY A 1 313 ? 180.80600 190.10500 169.03300 1.000 62.10000 313 GLY A CA 1
ATOM 1729 C C . GLY A 1 313 ? 180.47300 189.70400 167.61200 1.000 62.10000 313 GLY A C 1
ATOM 1730 O O . GLY A 1 313 ? 181.28500 189.98400 166.72800 1.000 62.10000 313 GLY A O 1
ATOM 1731 N N . GLN A 1 314 ? 179.32100 189.06900 167.40500 1.000 61.95000 314 GLN A N 1
ATOM 1732 C CA . GLN A 1 314 ? 178.85100 188.65800 166.06300 1.000 61.95000 314 GLN A CA 1
ATOM 1733 C C . GLN A 1 314 ? 177.41800 189.16700 165.97500 1.000 61.95000 314 GLN A C 1
ATOM 1734 O O . GLN A 1 314 ? 176.88400 189.49500 167.03100 1.000 61.95000 314 GLN A O 1
ATOM 1740 N N . THR A 1 315 ? 176.84100 189.29900 164.78200 1.000 63.23000 315 THR A N 1
ATOM 1741 C CA . THR A 1 315 ? 175.47800 189.87700 164.64600 1.000 63.23000 315 THR A CA 1
ATOM 1742 C C . THR A 1 315 ? 174.71500 189.18300 163.51900 1.000 63.23000 315 THR A C 1
ATOM 1743 O O . THR A 1 315 ? 174.33500 189.87300 162.56500 1.000 63.23000 315 THR A O 1
ATOM 1747 N N . ASP A 1 316 ? 174.46200 187.88500 163.64400 1.000 64.28000 316 ASP A N 1
ATOM 1748 C CA . ASP A 1 316 ? 173.79400 187.16500 162.57300 1.000 64.28000 316 ASP A CA 1
ATOM 1749 C C . ASP A 1 316 ? 172.36800 187.68300 162.41500 1.000 64.28000 316 ASP A C 1
ATOM 1750 O O . ASP A 1 316 ? 171.76800 188.20300 163.35600 1.000 64.28000 316 ASP A O 1
ATOM 1755 N N . LEU A 1 317 ? 171.82700 187.53600 161.20700 1.000 63.84000 317 LEU A N 1
ATOM 1756 C CA . LEU A 1 317 ? 170.44700 187.93600 160.95100 1.000 63.84000 317 LEU A CA 1
ATOM 1757 C C . LEU A 1 317 ? 169.99000 187.32900 159.63100 1.000 63.84000 317 LEU A C 1
ATOM 1758 O O . LEU A 1 317 ? 170.77600 186.73700 158.88800 1.000 63.84000 317 LEU A O 1
ATOM 1763 N N . THR A 1 318 ? 168.69700 187.48600 159.35500 1.000 67.66000 318 THR A N 1
ATOM 1764 C CA . THR A 1 318 ? 168.06000 186.94100 158.16500 1.000 67.66000 318 THR A CA 1
ATOM 1765 C C . THR A 1 318 ? 166.83300 187.78900 157.86500 1.000 67.66000 318 THR A C 1
ATOM 1766 O O . THR A 1 318 ? 166.26900 188.42400 158.75700 1.000 67.66000 318 THR A O 1
ATOM 1770 N N . TRP A 1 319 ? 166.42800 187.80700 156.59800 1.000 69.10000 319 TRP A N 1
ATOM 1771 C CA . TRP A 1 319 ? 165.25300 188.56500 156.19700 1.000 69.10000 319 TRP A CA 1
ATOM 1772 C C . TRP A 1 319 ? 164.82300 188.09800 154.81900 1.000 69.10000 319 TRP A C 1
ATOM 1773 O O . TRP A 1 319 ? 165.65800 187.75200 153.98200 1.000 69.10000 319 TRP A O 1
ATOM 1784 N N . LEU A 1 320 ? 163.50900 188.08900 154.59100 1.000 69.42000 320 LEU A N 1
ATOM 1785 C CA . LEU A 1 320 ? 163.01500 187.71200 153.28700 1.000 69.42000 320 LEU A CA 1
ATOM 1786 C C . LEU A 1 320 ? 161.71800 188.44700 152.97200 1.000 69.42000 320 LEU A C 1
ATOM 1787 O O . LEU A 1 320 ? 160.82600 188.50800 153.83200 1.000 69.42000 320 LEU A O 1
ATOM 1792 N N . PRO A 1 321 ? 161.58900 189.00300 151.77500 1.000 73.06000 321 PRO A N 1
ATOM 1793 C CA . PRO A 1 321 ? 160.35300 189.69600 151.39800 1.000 73.06000 321 PRO A CA 1
ATOM 1794 C C . PRO A 1 321 ? 159.20800 188.72500 151.17900 1.000 73.06000 321 PRO A C 1
ATOM 1795 O O . PRO A 1 321 ? 159.31200 187.55400 151.55700 1.000 73.06000 321 PRO A O 1
ATOM 1799 N N . HIS A 1 322 ? 158.11300 189.21600 150.60000 1.000 82.21000 322 HIS A N 1
ATOM 1800 C CA . HIS A 1 322 ? 156.83800 188.51200 150.50000 1.000 82.21000 322 HIS A CA 1
ATOM 1801 C C . HIS A 1 322 ? 157.00500 187.02000 150.24500 1.000 82.21000 322 HIS A C 1
ATOM 1802 O O . HIS A 1 322 ? 157.64700 186.60400 149.27600 1.000 82.21000 322 HIS A O 1
ATOM 1809 N N . ASP A 1 323 ? 156.42300 186.22200 151.13300 1.000 84.29000 323 ASP A N 1
ATOM 1810 C CA . ASP A 1 323 ? 156.47200 184.77200 151.07200 1.000 84.29000 323 ASP A CA 1
ATOM 1811 C C . ASP A 1 323 ? 155.39900 184.25500 150.12400 1.000 84.29000 323 ASP A C 1
ATOM 1812 O O . ASP A 1 323 ? 154.37700 184.90800 149.89600 1.000 84.29000 323 ASP A O 1
ATOM 1817 N N . LYS A 1 324 ? 155.63900 183.06800 149.57100 1.000 85.48000 324 LYS A N 1
ATOM 1818 C CA . LYS A 1 324 ? 154.74600 182.48500 148.57800 1.000 85.48000 324 LYS A CA 1
ATOM 1819 C C . LYS A 1 324 ? 153.84700 181.39300 149.13400 1.000 85.48000 324 LYS A C 1
ATOM 1820 O O . LYS A 1 324 ? 152.74800 181.18800 148.61100 1.000 85.48000 324 LYS A O 1
ATOM 1826 N N . LYS A 1 325 ? 154.28200 180.68900 150.17700 1.000 85.71000 325 LYS A N 1
ATOM 1827 C CA . LYS A 1 325 ? 153.53200 179.56200 150.71800 1.000 85.71000 325 LYS A CA 1
ATOM 1828 C C . LYS A 1 325 ? 152.78800 179.89700 152.00100 1.000 85.71000 325 LYS A C 1
ATOM 1829 O O . LYS A 1 325 ? 151.66700 179.42000 152.20100 1.000 85.71000 325 LYS A O 1
ATOM 1835 N N . SER A 1 326 ? 153.38000 180.70500 152.88100 1.000 87.77000 326 SER A N 1
ATOM 1836 C CA . SER A 1 326 ? 152.71600 181.03300 154.13700 1.000 87.77000 326 SER A CA 1
ATOM 1837 C C . SER A 1 326 ? 151.75800 182.20500 153.97000 1.000 87.77000 326 SER A C 1
ATOM 1838 O O . SER A 1 326 ? 150.55400 182.07200 154.21300 1.000 87.77000 326 SER A O 1
ATOM 1841 N N . GLY A 1 327 ? 152.27100 183.35500 153.54900 1.000 86.42000 327 GLY A N 1
ATOM 1842 C CA . GLY A 1 327 ? 151.47100 184.55600 153.39900 1.000 86.42000 327 GLY A CA 1
ATOM 1843 C C . GLY A 1 327 ? 152.05000 185.78600 154.06000 1.000 86.42000 327 GLY A C 1
ATOM 1844 O O . GLY A 1 327 ? 151.55800 186.89500 153.80200 1.000 86.42000 327 GLY A O 1
ATOM 1845 N N . ARG A 1 328 ? 153.07000 185.65000 154.90300 1.000 80.45000 328 ARG A N 1
ATOM 1846 C CA . ARG A 1 328 ? 153.70100 186.81300 155.50400 1.000 80.45000 328 ARG A CA 1
ATOM 1847 C C . ARG A 1 328 ? 154.47200 187.60100 154.44800 1.000 80.45000 328 ARG A C 1
ATOM 1848 O O . ARG A 1 328 ? 154.63600 187.17100 153.30400 1.000 80.45000 328 ARG A O 1
ATOM 1856 N N . ASN A 1 329 ? 154.94700 188.76300 154.84200 1.000 81.06000 329 ASN A N 1
ATOM 1857 C CA . ASN A 1 329 ? 155.68300 189.59500 153.89900 1.000 81.06000 329 ASN A CA 1
ATOM 1858 C C . ASN A 1 329 ? 157.04400 190.03400 154.41500 1.000 81.06000 329 ASN A C 1
ATOM 1859 O O . ASN A 1 329 ? 157.98000 190.15900 153.62200 1.000 81.06000 329 ASN A O 1
ATOM 1864 N N . ASN A 1 330 ? 157.18400 190.27000 155.72000 1.000 77.00000 330 ASN A N 1
ATOM 1865 C CA . ASN A 1 330 ? 158.45400 190.69600 156.30800 1.000 77.00000 330 ASN A CA 1
ATOM 1866 C C . ASN A 1 330 ? 158.75900 189.81100 157.51000 1.000 77.00000 330 ASN A C 1
ATOM 1867 O O . ASN A 1 330 ? 158.44800 190.16700 158.64900 1.000 77.00000 330 ASN A O 1
ATOM 1872 N N . ARG A 1 331 ? 159.37500 188.66500 157.25500 1.000 70.59000 331 ARG A N 1
ATOM 1873 C CA . ARG A 1 331 ? 159.89200 187.79700 158.30000 1.000 70.59000 331 ARG A CA 1
ATOM 1874 C C . ARG A 1 331 ? 161.38400 188.05400 158.46200 1.000 70.59000 331 ARG A C 1
ATOM 1875 O O . ARG A 1 331 ? 162.03700 188.59600 157.56800 1.000 70.59000 331 ARG A O 1
ATOM 1883 N N . TYR A 1 332 ? 161.92300 187.67000 159.60800 1.000 63.79000 332 TYR A N 1
ATOM 1884 C CA . TYR A 1 332 ? 163.32100 187.98000 159.88800 1.000 63.79000 332 TYR A CA 1
ATOM 1885 C C . TYR A 1 332 ? 163.78700 187.15600 161.08000 1.000 63.79000 332 TYR A C 1
ATOM 1886 O O . TYR A 1 332 ? 163.08100 186.26000 161.55600 1.000 63.79000 332 TYR A O 1
ATOM 1895 N N . GLN A 1 333 ? 164.99200 187.46800 161.54900 1.000 61.90000 333 GLN A N 1
ATOM 1896 C CA . GLN A 1 333 ? 165.62700 186.90200 162.73000 1.000 61.90000 333 GLN A CA 1
ATOM 1897 C C . GLN A 1 333 ? 166.86500 187.73400 163.01900 1.000 61.90000 333 GLN A C 1
ATOM 1898 O O . GLN A 1 333 ? 167.46200 188.30200 162.10300 1.000 61.90000 333 GLN A O 1
ATOM 1904 N N . ALA A 1 334 ? 167.23800 187.81100 164.29200 1.000 60.76000 334 ALA A N 1
ATOM 1905 C CA . ALA A 1 334 ? 168.39000 188.60000 164.69500 1.000 60.76000 334 ALA A CA 1
ATOM 1906 C C . ALA A 1 334 ? 169.12300 187.89600 165.82400 1.000 60.76000 334 ALA A C 1
ATOM 1907 O O . ALA A 1 334 ? 168.51500 187.19900 166.63800 1.000 60.76000 334 ALA A O 1
ATOM 1909 N N . LYS A 1 335 ? 170.44000 188.07900 165.86200 1.000 60.94000 335 LYS A N 1
ATOM 1910 C CA . LYS A 1 335 ? 171.27500 187.53800 166.92300 1.000 60.94000 335 LYS A CA 1
ATOM 1911 C C . LYS A 1 335 ? 172.35700 188.55400 167.25600 1.000 60.94000 335 LYS A C 1
ATOM 1912 O O . LYS A 1 335 ? 172.63700 189.47000 166.48000 1.000 60.94000 335 LYS A O 1
ATOM 1918 N N . TRP A 1 336 ? 172.97200 188.38600 168.42500 1.000 58.60000 336 TRP A N 1
ATOM 1919 C CA . TRP A 1 336 ? 173.94700 189.35100 168.91000 1.000 58.60000 336 TRP A CA 1
ATOM 1920 C C . TRP A 1 336 ? 174.64900 188.76300 170.12300 1.000 58.60000 336 TRP A C 1
ATOM 1921 O O . TRP A 1 336 ? 174.00300 188.12700 170.95600 1.000 58.60000 336 TRP A O 1
ATOM 1932 N N . GLN A 1 337 ? 175.96800 188.94900 170.20800 1.000 57.99000 337 GLN A N 1
ATOM 1933 C CA . GLN A 1 337 ? 176.72200 188.46700 171.36300 1.000 57.99000 337 GLN A CA 1
ATOM 1934 C C . GLN A 1 337 ? 177.35900 189.59700 172.16100 1.000 57.99000 337 GLN A C 1
ATOM 1935 O O . GLN A 1 337 ? 177.05200 189.74800 173.34600 1.000 57.99000 337 GLN A O 1
ATOM 1941 N N . HIS A 1 338 ? 178.22300 190.39600 171.54500 1.000 59.51000 338 HIS A N 1
ATOM 1942 C CA . HIS A 1 338 ? 178.82000 191.59100 172.14600 1.000 59.51000 338 HIS A CA 1
ATOM 1943 C C . HIS A 1 338 ? 179.29400 191.35600 173.58200 1.000 59.51000 338 HIS A C 1
ATOM 1944 O O . HIS A 1 338 ? 178.78700 191.93900 174.53800 1.000 59.51000 338 HIS A O 1
ATOM 1951 N N . ARG A 1 339 ? 180.28800 190.48500 173.72600 1.000 61.11000 339 ARG A N 1
ATOM 1952 C CA . ARG A 1 339 ? 180.89000 190.22900 175.03500 1.000 61.11000 339 ARG A CA 1
ATOM 1953 C C . ARG A 1 339 ? 181.86900 191.35300 175.35500 1.000 61.11000 339 ARG A C 1
ATOM 1954 O O . ARG A 1 339 ? 182.99900 191.36600 174.86700 1.000 61.11000 339 ARG A O 1
ATOM 1962 N N . HIS A 1 340 ? 181.44000 192.29300 176.18800 1.000 63.16000 340 HIS A N 1
ATOM 1963 C CA . HIS A 1 340 ? 182.22400 193.47500 176.51000 1.000 63.16000 340 HIS A CA 1
ATOM 1964 C C . HIS A 1 340 ? 182.96900 193.29700 177.83100 1.000 63.16000 340 HIS A C 1
ATOM 1965 O O . HIS A 1 340 ? 182.61400 192.46500 178.66600 1.000 63.16000 340 HIS A O 1
ATOM 1972 N N . ASP A 1 341 ? 184.01600 194.10200 178.00800 1.000 66.91000 341 ASP A N 1
ATOM 1973 C CA . ASP A 1 341 ? 184.76800 194.18300 179.25400 1.000 66.91000 341 ASP A CA 1
ATOM 1974 C C . ASP A 1 341 ? 184.87700 195.64600 179.65000 1.000 66.91000 341 ASP A C 1
ATOM 1975 O O . ASP A 1 341 ? 185.08000 196.50400 178.78700 1.000 66.91000 341 ASP A O 1
ATOM 1980 N N . ILE A 1 342 ? 184.74200 195.94000 180.94300 1.000 70.54000 342 ILE A N 1
ATOM 1981 C CA . ILE A 1 342 ? 184.87700 197.32500 181.37800 1.000 70.54000 342 ILE A CA 1
ATOM 1982 C C . ILE A 1 342 ? 186.24700 197.55100 182.00000 1.000 70.54000 342 ILE A C 1
ATOM 1983 O O . ILE A 1 342 ? 187.07400 198.27800 181.44000 1.000 70.54000 342 ILE A O 1
ATOM 1988 N N . SER A 1 343 ? 186.50800 196.93800 183.15900 1.000 73.44000 343 SER A N 1
ATOM 1989 C CA . SER A 1 343 ? 187.86200 196.97200 183.72100 1.000 73.44000 343 SER A CA 1
ATOM 1990 C C . SER A 1 343 ? 188.06600 195.73200 184.59700 1.000 73.44000 343 SER A C 1
ATOM 1991 O O . SER A 1 343 ? 187.79300 195.76300 185.79700 1.000 73.44000 343 SER A O 1
ATOM 1994 N N . ASP A 1 344 ? 188.54500 194.65200 183.97900 1.000 74.67000 344 ASP A N 1
ATOM 1995 C CA . ASP A 1 344 ? 189.17700 193.53200 184.67100 1.000 74.67000 344 ASP A CA 1
ATOM 1996 C C . ASP A 1 344 ? 188.21900 192.78000 185.59300 1.000 74.67000 344 ASP A C 1
ATOM 1997 O O . ASP A 1 344 ? 188.53800 191.68700 186.07100 1.000 74.67000 344 ASP A O 1
ATOM 2002 N N . THR A 1 345 ? 187.04000 193.32800 185.83200 1.000 71.30000 345 THR A N 1
ATOM 2003 C CA . THR A 1 345 ? 186.07300 192.68300 186.71400 1.000 71.30000 345 THR A CA 1
ATOM 2004 C C . THR A 1 345 ? 184.67300 192.62800 186.12700 1.000 71.30000 345 THR A C 1
ATOM 2005 O O . THR A 1 345 ? 183.97500 191.63100 186.31800 1.000 71.30000 345 THR A O 1
ATOM 2009 N N . LEU A 1 346 ? 184.25100 193.66600 185.40800 1.000 65.34000 346 LEU A N 1
ATOM 2010 C CA . LEU A 1 346 ? 182.87400 193.80000 184.93900 1.000 65.34000 346 LEU A CA 1
ATOM 2011 C C . LEU A 1 346 ? 182.79900 193.41800 183.46700 1.000 65.34000 346 LEU A C 1
ATOM 2012 O O . LEU A 1 346 ? 183.24900 194.16700 182.59800 1.000 65.34000 346 LEU A O 1
ATOM 2017 N N . GLN A 1 347 ? 182.22300 192.25600 183.18400 1.000 62.73000 347 GLN A N 1
ATOM 2018 C CA . GLN A 1 347 ? 181.79500 191.98000 181.82500 1.000 62.73000 347 GLN A CA 1
ATOM 2019 C C . GLN A 1 347 ? 180.39800 192.54100 181.59800 1.000 62.73000 347 GLN A C 1
ATOM 2020 O O . GLN A 1 347 ? 179.66800 192.85700 182.53800 1.000 62.73000 347 GLN A O 1
ATOM 2026 N N . ALA A 1 348 ? 180.03300 192.68000 180.32700 1.000 58.31000 348 ALA A N 1
ATOM 2027 C CA . ALA A 1 348 ? 178.67700 193.10200 179.97600 1.000 58.31000 348 ALA A CA 1
ATOM 2028 C C . ALA A 1 348 ? 178.33600 192.45700 178.63300 1.000 58.31000 348 ALA A C 1
ATOM 2029 O O . ALA A 1 348 ? 178.65100 192.99800 177.57300 1.000 58.31000 348 ALA A O 1
ATOM 2031 N N . GLY A 1 349 ? 177.67900 191.30500 178.69400 1.000 56.38000 349 GLY A N 1
ATOM 2032 C CA . GLY A 1 349 ? 177.32600 190.55400 177.50300 1.000 56.38000 349 GLY A CA 1
ATOM 2033 C C . GLY A 1 349 ? 175.85900 190.74000 177.15500 1.000 56.38000 349 GLY A C 1
ATOM 2034 O O . GLY A 1 349 ? 175.00900 190.83400 178.03900 1.000 56.38000 349 GLY A O 1
ATOM 2035 N N . VAL A 1 350 ? 175.57800 190.79000 175.85900 1.000 56.40000 350 VAL A N 1
ATOM 2036 C CA . VAL A 1 350 ? 174.22400 190.95900 175.35000 1.000 56.40000 350 VAL A CA 1
ATOM 2037 C C . VAL A 1 350 ? 173.90500 189.75500 174.47900 1.000 56.40000 350 VAL A C 1
ATOM 2038 O O . VAL A 1 350 ? 174.30300 189.70100 173.31100 1.000 56.40000 350 VAL A O 1
ATOM 2042 N N . ASP A 1 351 ? 173.18100 188.79400 175.03700 1.000 59.82000 351 ASP A N 1
ATOM 2043 C CA . ASP A 1 351 ? 172.74700 187.61300 174.30400 1.000 59.82000 351 ASP A CA 1
ATOM 2044 C C . ASP A 1 351 ? 171.33200 187.87600 173.80800 1.000 59.82000 351 ASP A C 1
ATOM 2045 O O . ASP A 1 351 ? 170.42500 188.11800 174.61000 1.000 59.82000 351 ASP A O 1
ATOM 2050 N N . PHE A 1 352 ? 171.14400 187.81700 172.49300 1.000 56.63000 352 PHE A N 1
ATOM 2051 C CA . PHE A 1 352 ? 169.90100 188.24500 171.87400 1.000 56.63000 352 PHE A CA 1
ATOM 2052 C C . PHE A 1 352 ? 169.45700 187.22300 170.84100 1.000 56.63000 352 PHE A C 1
ATOM 2053 O O . PHE A 1 352 ? 170.27800 186.53700 170.23000 1.000 56.63000 352 PHE A O 1
ATOM 2061 N N . ASN A 1 353 ? 168.14100 187.12900 170.66100 1.000 59.33000 353 ASN A N 1
ATOM 2062 C CA . ASN A 1 353 ? 167.53800 186.30700 169.62100 1.000 59.33000 353 ASN A CA 1
ATOM 2063 C C . ASN A 1 353 ? 166.06200 186.66000 169.49700 1.000 59.33000 353 ASN A C 1
ATOM 2064 O O . ASN A 1 353 ? 165.34900 186.71400 170.50300 1.000 59.33000 353 ASN A O 1
ATOM 2069 N N . GLN A 1 354 ? 165.59100 186.90300 168.27700 1.000 61.24000 354 GLN A N 1
ATOM 2070 C CA . GLN A 1 354 ? 164.20900 187.32200 168.08200 1.000 61.24000 354 GLN A CA 1
ATOM 2071 C C . GLN A 1 354 ? 163.78000 186.98400 166.66500 1.000 61.24000 354 GLN A C 1
ATOM 2072 O O . GLN A 1 354 ? 164.47200 187.33900 165.70900 1.000 61.24000 354 GLN A O 1
ATOM 2078 N N . VAL A 1 355 ? 162.64600 186.30300 166.53600 1.000 61.22000 355 VAL A N 1
ATOM 2079 C CA . VAL A 1 355 ? 162.07000 185.98300 165.24100 1.000 61.22000 355 VAL A CA 1
ATOM 2080 C C . VAL A 1 355 ? 160.82200 186.83400 165.04000 1.000 61.22000 355 VAL A C 1
ATOM 2081 O O . VAL A 1 355 ? 160.30800 187.45600 165.96800 1.000 61.22000 355 VAL A O 1
ATOM 2085 N N . SER A 1 356 ? 160.33200 186.85400 163.80200 1.000 65.40000 356 SER A N 1
ATOM 2086 C CA . SER A 1 356 ? 159.17400 187.67900 163.47800 1.000 65.40000 356 SER A CA 1
ATOM 2087 C C . SER A 1 356 ? 157.91300 187.13700 164.13500 1.000 65.40000 356 SER A C 1
ATOM 2088 O O . SER A 1 356 ? 157.28500 187.81000 164.96000 1.000 65.40000 356 SER A O 1
ATOM 2091 N N . ASP A 1 357 ? 157.53300 185.91500 163.78500 1.000 68.36000 357 ASP A N 1
ATOM 2092 C CA . ASP A 1 357 ? 156.27500 185.31600 164.20300 1.000 68.36000 357 ASP A CA 1
ATOM 2093 C C . ASP A 1 357 ? 156.54300 184.07200 165.04500 1.000 68.36000 357 ASP A C 1
ATOM 2094 O O . ASP A 1 357 ? 157.68400 183.76300 165.39500 1.000 68.36000 357 ASP A O 1
ATOM 2099 N N . SER A 1 358 ? 155.47200 183.35400 165.37000 1.000 69.17000 358 SER A N 1
ATOM 2100 C CA . SER A 1 358 ? 155.56400 182.12200 166.13400 1.000 69.17000 358 SER A CA 1
ATOM 2101 C C . SER A 1 358 ? 155.76000 180.90000 165.24800 1.000 69.17000 358 SER A C 1
ATOM 2102 O O . SER A 1 358 ? 155.42000 179.78600 165.65800 1.000 69.17000 358 SER A O 1
ATOM 2105 N N . GLY A 1 359 ? 156.29100 181.08200 164.04500 1.000 67.18000 359 GLY A N 1
ATOM 2106 C CA . GLY A 1 359 ? 156.46300 179.96600 163.14300 1.000 67.18000 359 GLY A CA 1
ATOM 2107 C C . GLY A 1 359 ? 157.72100 180.02400 162.30600 1.000 67.18000 359 GLY A C 1
ATOM 2108 O O . GLY A 1 359 ? 157.81000 179.34400 161.28100 1.000 67.18000 359 GLY A O 1
ATOM 2109 N N . TYR A 1 360 ? 158.70000 180.83200 162.71400 1.000 66.97000 360 TYR A N 1
ATOM 2110 C CA . TYR A 1 360 ? 159.96100 180.87500 161.98200 1.000 66.97000 360 TYR A CA 1
ATOM 2111 C C . TYR A 1 360 ? 160.65200 179.52200 162.03300 1.000 66.97000 360 TYR A C 1
ATOM 2112 O O . TYR A 1 360 ? 160.95400 178.92000 160.99700 1.000 66.97000 360 TYR A O 1
ATOM 2121 N N . TYR A 1 361 ? 160.91400 179.02600 163.23800 1.000 69.25000 361 TYR A N 1
ATOM 2122 C CA . TYR A 1 361 ? 161.30200 177.63800 163.38400 1.000 69.25000 361 TYR A CA 1
ATOM 2123 C C . TYR A 1 361 ? 160.16200 176.74600 162.90600 1.000 69.25000 361 TYR A C 1
ATOM 2124 O O . TYR A 1 361 ? 159.04000 177.20100 162.67000 1.000 69.25000 361 TYR A O 1
ATOM 2133 N N . ARG A 1 362 ? 160.47600 175.46500 162.71800 1.000 72.71000 362 ARG A N 1
ATOM 2134 C CA . ARG A 1 362 ? 159.47900 174.46500 162.34900 1.000 72.71000 362 ARG A CA 1
ATOM 2135 C C . ARG A 1 362 ? 158.97900 174.70300 160.92300 1.000 72.71000 362 ARG A C 1
ATOM 2136 O O . ARG A 1 362 ? 158.26800 173.86700 160.35600 1.000 72.71000 362 ARG A O 1
ATOM 2144 N N . ASP A 1 363 ? 159.39700 175.80800 160.30400 1.000 75.24000 363 ASP A N 1
ATOM 2145 C CA . ASP A 1 363 ? 159.07600 176.08700 158.91000 1.000 75.24000 363 ASP A CA 1
ATOM 2146 C C . ASP A 1 363 ? 160.28400 175.89100 158.00300 1.000 75.24000 363 ASP A C 1
ATOM 2147 O O . ASP A 1 363 ? 160.24000 175.07300 157.08100 1.000 75.24000 363 ASP A O 1
ATOM 2152 N N . PHE A 1 364 ? 161.37200 176.61500 158.24900 1.000 75.68000 364 PHE A N 1
ATOM 2153 C CA . PHE A 1 364 ? 162.61500 176.43100 157.50800 1.000 75.68000 364 PHE A CA 1
ATOM 2154 C C . PHE A 1 364 ? 163.79400 176.41000 158.47200 1.000 75.68000 364 PHE A C 1
ATOM 2155 O O . PHE A 1 364 ? 164.79500 177.10400 158.29000 1.000 75.68000 364 PHE A O 1
ATOM 2163 N N . TYR A 1 365 ? 163.67600 175.61700 159.52700 1.000 77.89000 365 TYR A N 1
ATOM 2164 C CA . TYR A 1 365 ? 164.77800 175.35300 160.43800 1.000 77.89000 365 TYR A CA 1
ATOM 2165 C C . TYR A 1 365 ? 164.92400 173.84000 160.60700 1.000 77.89000 365 TYR A C 1
ATOM 2166 O O . TYR A 1 365 ? 164.05700 173.06200 160.20300 1.000 77.89000 365 TYR A O 1
ATOM 2175 N N . GLY A 1 366 ? 166.03000 173.42400 161.21500 1.000 78.52000 366 GLY A N 1
ATOM 2176 C CA . GLY A 1 366 ? 166.38300 172.02200 161.29800 1.000 78.52000 366 GLY A CA 1
ATOM 2177 C C . GLY A 1 366 ? 165.50100 171.21900 162.23400 1.000 78.52000 366 GLY A C 1
ATOM 2178 O O . GLY A 1 366 ? 164.35800 171.57600 162.52900 1.000 78.52000 366 GLY A O 1
ATOM 2179 N N . GLY A 1 367 ? 166.05200 170.10000 162.70000 1.000 77.78000 367 GLY A N 1
ATOM 2180 C CA . GLY A 1 367 ? 165.36700 169.20100 163.60100 1.000 77.78000 367 GLY A CA 1
ATOM 2181 C C . GLY A 1 367 ? 165.61700 169.43200 165.07200 1.000 77.78000 367 GLY A C 1
ATOM 2182 O O . GLY A 1 367 ? 165.06700 168.70600 165.90500 1.000 77.78000 367 GLY A O 1
ATOM 2183 N N . GLU A 1 368 ? 166.43500 170.42200 165.42500 1.000 82.35000 368 GLU A N 1
ATOM 2184 C CA . GLU A 1 368 ? 166.69600 170.77200 166.81400 1.000 82.35000 368 GLU A CA 1
ATOM 2185 C C . GLU A 1 368 ? 165.90000 171.98700 167.27300 1.000 82.35000 368 GLU A C 1
ATOM 2186 O O . GLU A 1 368 ? 166.13300 172.49000 168.37600 1.000 82.35000 368 GLU A O 1
ATOM 2192 N N . GLU A 1 369 ? 164.95200 172.45800 166.46100 1.000 76.57000 369 GLU A N 1
ATOM 2193 C CA . GLU A 1 369 ? 164.00400 173.46700 166.91700 1.000 76.57000 369 GLU A CA 1
ATOM 2194 C C . GLU A 1 369 ? 163.17200 172.99300 168.09900 1.000 76.57000 369 GLU A C 1
ATOM 2195 O O . GLU A 1 369 ? 162.48000 173.80900 168.71500 1.000 76.57000 369 GLU A O 1
ATOM 2201 N N . ILE A 1 370 ? 163.20600 171.69700 168.40900 1.000 76.60000 370 ILE A N 1
ATOM 2202 C CA . ILE A 1 370 ? 162.39700 171.15200 169.49500 1.000 76.60000 370 ILE A CA 1
ATOM 2203 C C . ILE A 1 370 ? 162.80500 171.76300 170.82600 1.000 76.60000 370 ILE A C 1
ATOM 2204 O O . ILE A 1 370 ? 161.96300 172.22700 171.60300 1.000 76.60000 370 ILE A O 1
ATOM 2209 N N . ALA A 1 371 ? 164.10000 171.76900 171.10900 1.000 76.26000 371 ALA A N 1
ATOM 2210 C CA . ALA A 1 371 ? 164.61900 172.20900 172.39100 1.000 76.26000 371 ALA A CA 1
ATOM 2211 C C . ALA A 1 371 ? 165.32300 173.55000 172.24600 1.000 76.26000 371 ALA A C 1
ATOM 2212 O O . ALA A 1 371 ? 165.89900 173.85900 171.19900 1.000 76.26000 371 ALA A O 1
ATOM 2214 N N . GLY A 1 372 ? 165.26500 174.34500 173.31200 1.000 77.33000 372 GLY A N 1
ATOM 2215 C CA . GLY A 1 372 ? 165.91000 175.64300 173.33800 1.000 77.33000 372 GLY A CA 1
ATOM 2216 C C . GLY A 1 372 ? 165.43400 176.58200 172.25000 1.000 77.33000 372 GLY A C 1
ATOM 2217 O O . GLY A 1 372 ? 166.05400 177.61900 171.99500 1.000 77.33000 372 GLY A O 1
ATOM 2218 N N . ASN A 1 373 ? 164.33000 176.22300 171.59500 1.000 73.55000 373 ASN A N 1
ATOM 2219 C CA . ASN A 1 373 ? 163.76900 177.03500 170.52800 1.000 73.55000 373 ASN A CA 1
ATOM 2220 C C . ASN A 1 373 ? 162.25200 177.11900 170.60500 1.000 73.55000 373 ASN A C 1
ATOM 2221 O O . ASN A 1 373 ? 161.62100 177.58800 169.65300 1.000 73.55000 373 ASN A O 1
ATOM 2226 N N . VAL A 1 374 ? 161.65000 176.66700 171.70300 1.000 69.43000 374 VAL A N 1
ATOM 2227 C CA . VAL A 1 374 ? 160.25400 176.99800 171.94500 1.000 69.43000 374 VAL A CA 1
ATOM 2228 C C . VAL A 1 374 ? 160.15000 178.39300 172.54000 1.000 69.43000 374 VAL A C 1
ATOM 2229 O O . VAL A 1 374 ? 159.21300 179.13700 172.22900 1.000 69.43000 374 VAL A O 1
ATOM 2233 N N . ASN A 1 375 ? 161.10800 178.78000 173.37800 1.000 67.24000 375 ASN A N 1
ATOM 2234 C CA . ASN A 1 375 ? 161.15500 180.13700 173.91400 1.000 67.24000 375 ASN A CA 1
ATOM 2235 C C . ASN A 1 375 ? 162.58400 180.64800 173.79600 1.000 67.24000 375 ASN A C 1
ATOM 2236 O O . ASN A 1 375 ? 163.49900 180.09000 174.40700 1.000 67.24000 375 ASN A O 1
ATOM 2241 N N . LEU A 1 376 ? 162.76700 181.70600 173.01100 1.000 64.90000 376 LEU A N 1
ATOM 2242 C CA . LEU A 1 376 ? 164.09300 182.22500 172.71500 1.000 64.90000 376 LEU A CA 1
ATOM 2243 C C . LEU A 1 376 ? 164.55700 183.18300 173.80800 1.000 64.90000 376 LEU A C 1
ATOM 2244 O O . LEU A 1 376 ? 163.77100 183.65900 174.63000 1.000 64.90000 376 LEU A O 1
ATOM 2249 N N . ASN A 1 377 ? 165.85500 183.47500 173.80200 1.000 59.74000 377 ASN A N 1
ATOM 2250 C CA . ASN A 1 377 ? 166.46200 184.23000 174.88500 1.000 59.74000 377 ASN A CA 1
ATOM 2251 C C . ASN A 1 377 ? 166.76300 185.66700 174.46300 1.000 59.74000 377 ASN A C 1
ATOM 2252 O O . ASN A 1 377 ? 167.03200 185.96100 173.29700 1.000 59.74000 377 ASN A O 1
ATOM 2257 N N . ARG A 1 378 ? 166.70600 186.57200 175.44200 1.000 58.63000 378 ARG A N 1
ATOM 2258 C CA . ARG A 1 378 ? 167.13800 187.95900 175.29200 1.000 58.63000 378 ARG A CA 1
ATOM 2259 C C . ARG A 1 378 ? 167.70700 188.46100 176.61500 1.000 58.63000 378 ARG A C 1
ATOM 2260 O O . ARG A 1 378 ? 166.95000 188.70000 177.56100 1.000 58.63000 378 ARG A O 1
ATOM 2268 N N . ARG A 1 379 ? 169.02600 188.62600 176.70700 1.000 54.75000 379 ARG A N 1
ATOM 2269 C CA . ARG A 1 379 ? 169.63300 188.93600 177.99700 1.000 54.75000 379 ARG A CA 1
ATOM 2270 C C . ARG A 1 379 ? 170.53100 190.16500 177.97300 1.000 54.75000 379 ARG A C 1
ATOM 2271 O O . ARG A 1 379 ? 170.88300 190.66800 176.90500 1.000 54.75000 379 ARG A O 1
ATOM 2279 N N . VAL A 1 380 ? 170.91400 190.62400 179.16700 1.000 53.06000 380 VAL A N 1
ATOM 2280 C CA . VAL A 1 380 ? 171.92500 191.64800 179.43300 1.000 53.06000 380 VAL A CA 1
ATOM 2281 C C . VAL A 1 380 ? 172.41800 191.36400 180.84400 1.000 53.06000 380 VAL A C 1
ATOM 2282 O O . VAL A 1 380 ? 171.61500 191.04400 181.72400 1.000 53.06000 380 VAL A O 1
ATOM 2286 N N . TRP A 1 381 ? 173.72200 191.46800 181.09200 1.000 56.76000 381 TRP A N 1
ATOM 2287 C CA . TRP A 1 381 ? 174.22800 191.16600 182.42400 1.000 56.76000 381 TRP A CA 1
ATOM 2288 C C . TRP A 1 381 ? 175.48600 191.96500 182.72700 1.000 56.76000 381 TRP A C 1
ATOM 2289 O O . TRP A 1 381 ? 176.08200 192.59600 181.85300 1.000 56.76000 381 TRP A O 1
ATOM 2300 N N . LEU A 1 382 ? 175.87900 191.92900 183.99800 1.000 56.45000 382 LEU A N 1
ATOM 2301 C CA . LEU A 1 382 ? 177.14900 192.46600 184.46600 1.000 56.45000 382 LEU A CA 1
ATOM 2302 C C . LEU A 1 382 ? 177.80100 191.40400 185.34500 1.000 56.45000 382 LEU A C 1
ATOM 2303 O O . LEU A 1 382 ? 177.31900 190.27200 185.44100 1.000 56.45000 382 LEU A O 1
ATOM 2308 N N . ASP A 1 383 ? 178.90200 191.76700 185.99800 1.000 61.34000 383 ASP A N 1
ATOM 2309 C CA . ASP A 1 383 ? 179.62300 190.83800 186.85800 1.000 61.34000 383 ASP A CA 1
ATOM 2310 C C . ASP A 1 383 ? 180.44200 191.63200 187.86500 1.000 61.34000 383 ASP A C 1
ATOM 2311 O O . ASP A 1 383 ? 180.37200 192.86200 187.92600 1.000 61.34000 383 ASP A O 1
ATOM 2316 N N . TYR A 1 384 ? 181.22300 190.90400 188.65800 1.000 65.20000 384 TYR A N 1
ATOM 2317 C CA . TYR A 1 384 ? 182.14100 191.42300 189.66400 1.000 65.20000 384 TYR A CA 1
ATOM 2318 C C . TYR A 1 384 ? 182.84200 190.22400 190.28200 1.000 65.20000 384 TYR A C 1
ATOM 2319 O O . TYR A 1 384 ? 182.38800 189.08500 190.13900 1.000 65.20000 384 TYR A O 1
ATOM 2328 N N . GLY A 1 385 ? 183.95600 190.48300 190.95800 1.000 68.90000 385 GLY A N 1
ATOM 2329 C CA . GLY A 1 385 ? 184.63700 189.42100 191.67100 1.000 68.90000 385 GLY A CA 1
ATOM 2330 C C . GLY A 1 385 ? 185.92300 189.84400 192.34500 1.000 68.90000 385 GLY A C 1
ATOM 2331 O O . GLY A 1 385 ? 186.73500 190.55600 191.74700 1.000 68.90000 385 GLY A O 1
ATOM 2332 N N . GLY A 1 386 ? 186.12700 189.41700 193.58700 1.000 76.74000 386 GLY A N 1
ATOM 2333 C CA . GLY A 1 386 ? 187.39300 189.67400 194.24300 1.000 76.74000 386 GLY A CA 1
ATOM 2334 C C . GLY A 1 386 ? 187.21100 190.02200 195.70700 1.000 76.74000 386 GLY A C 1
ATOM 2335 O O . GLY A 1 386 ? 186.60700 189.26900 196.47100 1.000 76.74000 386 GLY A O 1
ATOM 2336 N N . ARG A 1 387 ? 187.77500 191.17600 196.06800 1.000 81.43000 387 ARG A N 1
ATOM 2337 C CA . ARG A 1 387 ? 187.94500 191.70400 197.42100 1.000 81.43000 387 ARG A CA 1
ATOM 2338 C C . ARG A 1 387 ? 189.06500 190.96600 198.15200 1.000 81.43000 387 ARG A C 1
ATOM 2339 O O . ARG A 1 387 ? 189.57100 191.45000 199.17000 1.000 81.43000 387 ARG A O 1
ATOM 2347 N N . ALA A 1 388 ? 189.47900 189.81100 197.62800 1.000 85.20000 388 ALA A N 1
ATOM 2348 C CA . ALA A 1 388 ? 190.80100 189.23200 197.85500 1.000 85.20000 388 ALA A CA 1
ATOM 2349 C C . ALA A 1 388 ? 191.20900 189.08500 199.32000 1.000 85.20000 388 ALA A C 1
ATOM 2350 O O . ALA A 1 388 ? 192.35100 188.70700 199.60100 1.000 85.20000 388 ALA A O 1
ATOM 2352 N N . ALA A 1 389 ? 190.31300 189.41800 200.26400 1.000 86.19000 389 ALA A N 1
ATOM 2353 C CA . ALA A 1 389 ? 190.65300 189.45000 201.71000 1.000 86.19000 389 ALA A CA 1
ATOM 2354 C C . ALA A 1 389 ? 189.48100 188.89500 202.52200 1.000 86.19000 389 ALA A C 1
ATOM 2355 O O . ALA A 1 389 ? 188.59300 189.67800 202.89700 1.000 86.19000 389 ALA A O 1
ATOM 2357 N N . GLY A 1 390 ? 189.48300 187.58900 202.76900 1.000 82.24000 390 GLY A N 1
ATOM 2358 C CA . GLY A 1 390 ? 188.36200 186.98200 203.49000 1.000 82.24000 390 GLY A CA 1
ATOM 2359 C C . GLY A 1 390 ? 187.07200 187.25400 202.76100 1.000 82.24000 390 GLY A C 1
ATOM 2360 O O . GLY A 1 390 ? 186.09000 187.56800 203.44200 1.000 82.24000 390 GLY A O 1
ATOM 2361 N N . GLY A 1 391 ? 187.07900 187.21200 201.42800 1.000 76.68000 391 GLY A N 1
ATOM 2362 C CA . GLY A 1 391 ? 185.80500 187.35800 200.70300 1.000 76.68000 391 GLY A CA 1
ATOM 2363 C C . GLY A 1 391 ? 185.86900 186.82800 199.29400 1.000 76.68000 391 GLY A C 1
ATOM 2364 O O . GLY A 1 391 ? 186.98400 186.74200 198.76100 1.000 76.68000 391 GLY A O 1
ATOM 2365 N N . SER A 1 392 ? 184.73300 186.44300 198.72400 1.000 74.39000 392 SER A N 1
ATOM 2366 C CA . SER A 1 392 ? 184.70600 186.07200 197.28900 1.000 74.39000 392 SER A CA 1
ATOM 2367 C C . SER A 1 392 ? 183.43800 186.67400 196.69600 1.000 74.39000 392 SER A C 1
ATOM 2368 O O . SER A 1 392 ? 182.56500 185.89400 196.28900 1.000 74.39000 392 SER A O 1
ATOM 2371 N N . LEU A 1 393 ? 183.33900 188.00200 196.63400 1.000 68.10000 393 LEU A N 1
ATOM 2372 C CA . LEU A 1 393 ? 182.07600 188.63500 196.18200 1.000 68.10000 393 LEU A CA 1
ATOM 2373 C C . LEU A 1 393 ? 181.81100 188.33700 194.71100 1.000 68.10000 393 LEU A C 1
ATOM 2374 O O . LEU A 1 393 ? 182.77400 188.02700 194.00900 1.000 68.10000 393 LEU A O 1
ATOM 2379 N N . ASN A 1 394 ? 180.55700 188.41900 194.27900 1.000 67.20000 394 ASN A N 1
ATOM 2380 C CA . ASN A 1 394 ? 180.16400 188.26800 192.85500 1.000 67.20000 394 ASN A CA 1
ATOM 2381 C C . ASN A 1 394 ? 178.89000 189.10300 192.71400 1.000 67.20000 394 ASN A C 1
ATOM 2382 O O . ASN A 1 394 ? 178.39200 189.50400 193.77000 1.000 67.20000 394 ASN A O 1
ATOM 2387 N N . ALA A 1 395 ? 178.40100 189.38700 191.50200 1.000 60.74000 395 ALA A N 1
ATOM 2388 C CA . ALA A 1 395 ? 177.11900 190.11900 191.35100 1.000 60.74000 395 ALA A CA 1
ATOM 2389 C C . ALA A 1 395 ? 176.60100 190.03300 189.91800 1.000 60.74000 395 ALA A C 1
ATOM 2390 O O . ALA A 1 395 ? 176.92200 189.04300 189.24900 1.000 60.74000 395 ALA A O 1
ATOM 2392 N N . GLY A 1 396 ? 175.80600 191.01800 189.47900 1.000 57.22000 396 GLY A N 1
ATOM 2393 C CA . GLY A 1 396 ? 175.37300 191.05900 188.09700 1.000 57.22000 396 GLY A CA 1
ATOM 2394 C C . GLY A 1 396 ? 173.89700 191.35800 187.95900 1.000 57.22000 396 GLY A C 1
ATOM 2395 O O . GLY A 1 396 ? 173.05900 190.63200 188.49500 1.000 57.22000 396 GLY A O 1
ATOM 2396 N N . LEU A 1 397 ? 173.57100 192.41400 187.21200 1.000 52.14000 397 LEU A N 1
ATOM 2397 C CA . LEU A 1 397 ? 172.20900 192.93500 187.12500 1.000 52.14000 397 LEU A CA 1
ATOM 2398 C C . LEU A 1 397 ? 171.58100 192.44800 185.82200 1.000 52.14000 397 LEU A C 1
ATOM 2399 O O . LEU A 1 397 ? 171.48100 193.17500 184.83600 1.000 52.14000 397 LEU A O 1
ATOM 2404 N N . SER A 1 398 ? 171.14900 191.19300 185.82500 1.000 51.86000 398 SER A N 1
ATOM 2405 C CA . SER A 1 398 ? 170.57200 190.61000 184.62300 1.000 51.86000 398 SER A CA 1
ATOM 2406 C C . SER A 1 398 ? 169.21500 191.23100 184.31100 1.000 51.86000 398 SER A C 1
ATOM 2407 O O . SER A 1 398 ? 168.47800 191.65100 185.20500 1.000 51.86000 398 SER A O 1
ATOM 2410 N N . VAL A 1 399 ? 168.89400 191.29500 183.01900 1.000 50.64000 399 VAL A N 1
ATOM 2411 C CA . VAL A 1 399 ? 167.61200 191.80100 182.53100 1.000 50.64000 399 VAL A CA 1
ATOM 2412 C C . VAL A 1 399 ? 167.17600 190.88000 181.40000 1.000 50.64000 399 VAL A C 1
ATOM 2413 O O . VAL A 1 399 ? 167.71900 190.95800 180.29400 1.000 50.64000 399 VAL A O 1
ATOM 2417 N N . GLN A 1 400 ? 166.19800 190.02100 181.66200 1.000 54.60000 400 GLN A N 1
ATOM 2418 C CA . GLN A 1 400 ? 165.80500 189.00400 180.70100 1.000 54.60000 400 GLN A CA 1
ATOM 2419 C C . GLN A 1 400 ? 164.31500 189.08600 180.41600 1.000 54.60000 400 GLN A C 1
ATOM 2420 O O . GLN A 1 400 ? 163.51700 189.43600 181.28800 1.000 54.60000 400 GLN A O 1
ATOM 2426 N N . LYS A 1 401 ? 163.94900 188.76400 179.17500 1.000 55.86000 401 LYS A N 1
ATOM 2427 C CA . LYS A 1 401 ? 162.54500 188.64200 178.78800 1.000 55.86000 401 LYS A CA 1
ATOM 2428 C C . LYS A 1 401 ? 162.48600 187.69000 177.59800 1.000 55.86000 401 LYS A C 1
ATOM 2429 O O . LYS A 1 401 ? 162.77800 188.08800 176.46800 1.000 55.86000 401 LYS A O 1
ATOM 2435 N N . TYR A 1 402 ? 162.10400 186.44300 177.86000 1.000 60.80000 402 TYR A N 1
ATOM 2436 C CA . TYR A 1 402 ? 162.05800 185.43200 176.81700 1.000 60.80000 402 TYR A CA 1
ATOM 2437 C C . TYR A 1 402 ? 161.05000 185.81000 175.73900 1.000 60.80000 402 TYR A C 1
ATOM 2438 O O . TYR A 1 402 ? 160.21000 186.69400 175.91500 1.000 60.80000 402 TYR A O 1
ATOM 2447 N N . GLN A 1 403 ? 161.14700 185.12400 174.60600 1.000 65.36000 403 GLN A N 1
ATOM 2448 C CA . GLN A 1 403 ? 160.13900 185.18000 173.55500 1.000 65.36000 403 GLN A CA 1
ATOM 2449 C C . GLN A 1 403 ? 159.68900 183.75400 173.27700 1.000 65.36000 403 GLN A C 1
ATOM 2450 O O . GLN A 1 403 ? 160.47100 182.94100 172.77600 1.000 65.36000 403 GLN A O 1
ATOM 2456 N N . THR A 1 404 ? 158.43500 183.45600 173.58900 1.000 67.95000 404 THR A N 1
ATOM 2457 C CA . THR A 1 404 ? 157.90000 182.10500 173.48700 1.000 67.95000 404 THR A CA 1
ATOM 2458 C C . THR A 1 404 ? 157.12600 181.96100 172.18500 1.000 67.95000 404 THR A C 1
ATOM 2459 O O . THR A 1 404 ? 156.33000 182.83500 171.83200 1.000 67.95000 404 THR A O 1
ATOM 2463 N N . LEU A 1 405 ? 157.35900 180.86000 171.48200 1.000 69.05000 405 LEU A N 1
ATOM 2464 C CA . LEU A 1 405 ? 156.65800 180.58600 170.24000 1.000 69.05000 405 LEU A CA 1
ATOM 2465 C C . LEU A 1 405 ? 155.39700 179.76800 170.50600 1.000 69.05000 405 LEU A C 1
ATOM 2466 O O . LEU A 1 405 ? 155.26000 179.10900 171.53900 1.000 69.05000 405 LEU A O 1
ATOM 2471 N N . ALA A 1 406 ? 154.46900 179.81600 169.55600 1.000 73.58000 406 ALA A N 1
ATOM 2472 C CA . ALA A 1 406 ? 153.31200 178.93800 169.56500 1.000 73.58000 406 ALA A CA 1
ATOM 2473 C C . ALA A 1 406 ? 153.72500 177.59300 168.97800 1.000 73.58000 406 ALA A C 1
ATOM 2474 O O . ALA A 1 406 ? 154.83800 177.43400 168.47000 1.000 73.58000 406 ALA A O 1
ATOM 2476 N N . ASN A 1 407 ? 152.83500 176.59500 169.04600 1.000 79.19000 407 ASN A N 1
ATOM 2477 C CA . ASN A 1 407 ? 153.18800 175.27300 168.55900 1.000 79.19000 407 ASN A CA 1
ATOM 2478 C C . ASN A 1 407 ? 152.70600 175.14500 167.12300 1.000 79.19000 407 ASN A C 1
ATOM 2479 O O . ASN A 1 407 ? 153.53600 175.07700 166.20100 1.000 79.19000 407 ASN A O 1
ATOM 2484 N N . GLN A 1 408 ? 151.39900 175.10100 166.86800 1.000 84.75000 408 GLN A N 1
ATOM 2485 C CA . GLN A 1 408 ? 150.87900 175.27900 165.51800 1.000 84.75000 408 GLN A CA 1
ATOM 2486 C C . GLN A 1 408 ? 149.56900 176.04300 165.47100 1.000 84.75000 408 GLN A C 1
ATOM 2487 O O . GLN A 1 408 ? 149.17700 176.48200 164.38600 1.000 84.75000 408 GLN A O 1
ATOM 2493 N N . SER A 1 409 ? 148.87600 176.21400 166.59700 1.000 83.87000 409 SER A N 1
ATOM 2494 C CA . SER A 1 409 ? 147.57200 176.85300 166.62400 1.000 83.87000 409 SER A CA 1
ATOM 2495 C C . SER A 1 409 ? 147.46400 177.99700 167.61800 1.000 83.87000 409 SER A C 1
ATOM 2496 O O . SER A 1 409 ? 146.34800 178.46600 167.86600 1.000 83.87000 409 SER A O 1
ATOM 2499 N N . GLY A 1 410 ? 148.57200 178.45700 168.18900 1.000 82.01000 410 GLY A N 1
ATOM 2500 C CA . GLY A 1 410 ? 148.53900 179.59200 169.08800 1.000 82.01000 410 GLY A CA 1
ATOM 2501 C C . GLY A 1 410 ? 148.24900 179.23900 170.53000 1.000 82.01000 410 GLY A C 1
ATOM 2502 O O . GLY A 1 410 ? 147.29500 179.75400 171.12000 1.000 82.01000 410 GLY A O 1
ATOM 2503 N N . TYR A 1 411 ? 149.06400 178.36400 171.11400 1.000 79.62000 411 TYR A N 1
ATOM 2504 C CA . TYR A 1 411 ? 148.93200 177.99400 172.52300 1.000 79.62000 411 TYR A CA 1
ATOM 2505 C C . TYR A 1 411 ? 150.32000 178.05700 173.15200 1.000 79.62000 411 TYR A C 1
ATOM 2506 O O . TYR A 1 411 ? 151.10800 177.11600 173.02500 1.000 79.62000 411 TYR A O 1
ATOM 2515 N N . LYS A 1 412 ? 150.61500 179.16300 173.82900 1.000 75.91000 412 LYS A N 1
ATOM 2516 C CA . LYS A 1 412 ? 151.91100 179.38500 174.44800 1.000 75.91000 412 LYS A CA 1
ATOM 2517 C C . LYS A 1 412 ? 151.75300 179.63300 175.94200 1.000 75.91000 412 LYS A C 1
ATOM 2518 O O . LYS A 1 412 ? 150.73000 180.15000 176.39900 1.000 75.91000 412 LYS A O 1
ATOM 2524 N N . ASP A 1 413 ? 152.78600 179.26300 176.70000 1.000 77.86000 413 ASP A N 1
ATOM 2525 C CA . ASP A 1 413 ? 152.75700 179.36000 178.15500 1.000 77.86000 413 ASP A CA 1
ATOM 2526 C C . ASP A 1 413 ? 153.24400 180.71800 178.64600 1.000 77.86000 413 ASP A C 1
ATOM 2527 O O . ASP A 1 413 ? 152.67200 181.27000 179.59200 1.000 77.86000 413 ASP A O 1
ATOM 2532 N N . GLU A 1 414 ? 154.28100 181.27100 178.01600 1.000 76.02000 414 GLU A N 1
ATOM 2533 C CA . GLU A 1 414 ? 154.75600 182.61900 178.30600 1.000 76.02000 414 GLU A CA 1
ATOM 2534 C C . GLU A 1 414 ? 155.17800 182.77700 179.76400 1.000 76.02000 414 GLU A C 1
ATOM 2535 O O . GLU A 1 414 ? 154.45600 183.39700 180.55400 1.000 76.02000 414 GLU A O 1
ATOM 2541 N N . PRO A 1 415 ? 156.32100 182.21100 180.16600 1.000 70.55000 415 PRO A N 1
ATOM 2542 C CA . PRO A 1 415 ? 156.79800 182.39900 181.54300 1.000 70.55000 415 PRO A CA 1
ATOM 2543 C C . PRO A 1 415 ? 157.09300 183.85100 181.87900 1.000 70.55000 415 PRO A C 1
ATOM 2544 O O . PRO A 1 415 ? 156.97900 184.73400 181.02500 1.000 70.55000 415 PRO A O 1
ATOM 2548 N N . TYR A 1 416 ? 157.48900 184.10400 183.12300 1.000 67.05000 416 TYR A N 1
ATOM 2549 C CA . TYR A 1 416 ? 157.64700 185.46400 183.61600 1.000 67.05000 416 TYR A CA 1
ATOM 2550 C C . TYR A 1 416 ? 158.84000 186.15100 182.95100 1.000 67.05000 416 TYR A C 1
ATOM 2551 O O . TYR A 1 416 ? 159.53700 185.58600 182.10500 1.000 67.05000 416 TYR A O 1
ATOM 2560 N N . ALA A 1 417 ? 159.07200 187.39900 183.34800 1.000 62.17000 417 ALA A N 1
ATOM 2561 C CA . ALA A 1 417 ? 160.14200 188.21800 182.79500 1.000 62.17000 417 ALA A CA 1
ATOM 2562 C C . ALA A 1 417 ? 160.84900 188.93100 183.93600 1.000 62.17000 417 ALA A C 1
ATOM 2563 O O . ALA A 1 417 ? 160.20600 189.62200 184.73200 1.000 62.17000 417 ALA A O 1
ATOM 2565 N N . ILE A 1 418 ? 162.16400 188.76800 184.00900 1.000 56.10000 418 ILE A N 1
ATOM 2566 C CA . ILE A 1 418 ? 162.97300 189.30700 185.09700 1.000 56.10000 418 ILE A CA 1
ATOM 2567 C C . ILE A 1 418 ? 163.51200 190.66200 184.65700 1.000 56.10000 418 ILE A C 1
ATOM 2568 O O . ILE A 1 418 ? 164.40900 190.73100 183.81300 1.000 56.10000 418 ILE A O 1
ATOM 2573 N N . MET A 1 419 ? 162.95600 191.74800 185.20000 1.000 56.27000 419 MET A N 1
ATOM 2574 C CA . MET A 1 419 ? 163.48200 193.03900 184.76900 1.000 56.27000 419 MET A CA 1
ATOM 2575 C C . MET A 1 419 ? 164.79900 193.38600 185.47500 1.000 56.27000 419 MET A C 1
ATOM 2576 O O . MET A 1 419 ? 165.81800 193.50900 184.78900 1.000 56.27000 419 MET A O 1
ATOM 2581 N N . PRO A 1 420 ? 164.86300 193.56200 186.81800 1.000 53.26000 420 PRO A N 1
ATOM 2582 C CA . PRO A 1 420 ? 166.18200 193.57100 187.46400 1.000 53.26000 420 PRO A CA 1
ATOM 2583 C C . PRO A 1 420 ? 166.52500 192.23800 188.10900 1.000 53.26000 420 PRO A C 1
ATOM 2584 O O . PRO A 1 420 ? 165.64400 191.39200 188.27800 1.000 53.26000 420 PRO A O 1
ATOM 2588 N N . ARG A 1 421 ? 167.79300 192.03400 188.47700 1.000 53.76000 421 ARG A N 1
ATOM 2589 C CA . ARG A 1 421 ? 168.17400 190.88200 189.29800 1.000 53.76000 421 ARG A CA 1
ATOM 2590 C C . ARG A 1 421 ? 169.51500 191.20600 189.95700 1.000 53.76000 421 ARG A C 1
ATOM 2591 O O . ARG A 1 421 ? 170.55500 191.11500 189.30500 1.000 53.76000 421 ARG A O 1
ATOM 2599 N N . LEU A 1 422 ? 169.48500 191.57000 191.23500 1.000 56.64000 422 LEU A N 1
ATOM 2600 C CA . LEU A 1 422 ? 170.69100 192.02700 191.92800 1.000 56.64000 422 LEU A CA 1
ATOM 2601 C C . LEU A 1 422 ? 171.30200 190.89300 192.75300 1.000 56.64000 422 LEU A C 1
ATOM 2602 O O . LEU A 1 422 ? 171.31400 190.91100 193.98400 1.000 56.64000 422 LEU A O 1
ATOM 2607 N N . SER A 1 423 ? 171.83700 189.90200 192.04700 1.000 59.29000 423 SER A N 1
ATOM 2608 C CA . SER A 1 423 ? 172.48600 188.78200 192.71500 1.000 59.29000 423 SER A CA 1
ATOM 2609 C C . SER A 1 423 ? 173.74700 189.24000 193.43900 1.000 59.29000 423 SER A C 1
ATOM 2610 O O . SER A 1 423 ? 174.39800 190.21000 193.04600 1.000 59.29000 423 SER A O 1
ATOM 2613 N N . ALA A 1 424 ? 174.08000 188.53700 194.52500 1.000 63.77000 424 ALA A N 1
ATOM 2614 C CA . ALA A 1 424 ? 175.33500 188.78700 195.23700 1.000 63.77000 424 ALA A CA 1
ATOM 2615 C C . ALA A 1 424 ? 175.68800 187.52300 196.02200 1.000 63.77000 424 ALA A C 1
ATOM 2616 O O . ALA A 1 424 ? 175.11600 187.28000 197.08700 1.000 63.77000 424 ALA A O 1
ATOM 2618 N N . ASP A 1 425 ? 176.62800 186.74300 195.50300 1.000 69.80000 425 ASP A N 1
ATOM 2619 C CA . ASP A 1 425 ? 177.05000 185.51500 196.15800 1.000 69.80000 425 ASP A CA 1
ATOM 2620 C C . ASP A 1 425 ? 178.28700 185.75900 197.01600 1.000 69.80000 425 ASP A C 1
ATOM 2621 O O . ASP A 1 425 ? 178.88000 186.83900 197.00300 1.000 69.80000 425 ASP A O 1
ATOM 2626 N N . TRP A 1 426 ? 178.66700 184.73200 197.77200 1.000 72.97000 426 TRP A N 1
ATOM 2627 C CA . TRP A 1 426 ? 179.77100 184.81500 198.71600 1.000 72.97000 426 TRP A CA 1
ATOM 2628 C C . TRP A 1 426 ? 180.37800 183.43700 198.91600 1.000 72.97000 426 TRP A C 1
ATOM 2629 O O . TRP A 1 426 ? 179.72800 182.41100 198.70100 1.000 72.97000 426 TRP A O 1
ATOM 2640 N N . HIS A 1 427 ? 181.64100 183.42800 199.33800 1.000 80.83000 427 HIS A N 1
ATOM 2641 C CA . HIS A 1 427 ? 182.32500 182.19700 199.71100 1.000 80.83000 427 HIS A CA 1
ATOM 2642 C C . HIS A 1 427 ? 183.64100 182.52100 200.40400 1.000 80.83000 427 HIS A C 1
ATOM 2643 O O . HIS A 1 427 ? 184.42800 183.32400 199.89500 1.000 80.83000 427 HIS A O 1
ATOM 2650 N N . LYS A 1 428 ? 183.89400 181.90900 201.55600 1.000 79.62000 428 LYS A N 1
ATOM 2651 C CA . LYS A 1 428 ? 185.18800 182.04400 202.21000 1.000 79.62000 428 LYS A CA 1
ATOM 2652 C C . LYS A 1 428 ? 185.39700 180.84100 203.11600 1.000 79.62000 428 LYS A C 1
ATOM 2653 O O . LYS A 1 428 ? 184.50100 180.01400 203.30100 1.000 79.62000 428 LYS A O 1
ATOM 2659 N N . ASN A 1 429 ? 186.60000 180.74900 203.67300 1.000 84.19000 429 ASN A N 1
ATOM 2660 C CA . ASN A 1 429 ? 186.98500 179.62900 204.51700 1.000 84.19000 429 ASN A CA 1
ATOM 2661 C C . ASN A 1 429 ? 187.57200 180.15900 205.81500 1.000 84.19000 429 ASN A C 1
ATOM 2662 O O . ASN A 1 429 ? 188.43500 181.04200 205.79500 1.000 84.19000 429 ASN A O 1
ATOM 2667 N N . ALA A 1 430 ? 187.10000 179.62000 206.93800 1.000 85.31000 430 ALA A N 1
ATOM 2668 C CA . ALA A 1 430 ? 187.60000 179.97600 208.25900 1.000 85.31000 430 ALA A CA 1
ATOM 2669 C C . ALA A 1 430 ? 188.63200 178.97700 208.76600 1.000 85.31000 430 ALA A C 1
ATOM 2670 O O . ALA A 1 430 ? 188.70800 178.71700 209.97200 1.000 85.31000 430 ALA A O 1
ATOM 2672 N N . GLY A 1 431 ? 189.43600 178.42000 207.86500 1.000 88.15000 431 GLY A N 1
ATOM 2673 C CA . GLY A 1 431 ? 190.34400 177.34300 208.20700 1.000 88.15000 431 GLY A CA 1
ATOM 2674 C C . GLY A 1 431 ? 189.73100 175.98000 207.96200 1.000 88.15000 431 GLY A C 1
ATOM 2675 O O . GLY A 1 431 ? 190.15100 175.25900 207.05200 1.000 88.15000 431 GLY A O 1
ATOM 2676 N N . ARG A 1 432 ? 188.73400 175.61400 208.76300 1.000 85.61000 432 ARG A N 1
ATOM 2677 C CA . ARG A 1 432 ? 187.99200 174.37700 208.56600 1.000 85.61000 432 ARG A CA 1
ATOM 2678 C C . ARG A 1 432 ? 186.56100 174.62100 208.11500 1.000 85.61000 432 ARG A C 1
ATOM 2679 O O . ARG A 1 432 ? 186.09900 173.99500 207.15700 1.000 85.61000 432 ARG A O 1
ATOM 2687 N N . ALA A 1 433 ? 185.84600 175.52300 208.78100 1.000 82.21000 433 ALA A N 1
ATOM 2688 C CA . ALA A 1 433 ? 184.48600 175.84300 208.38100 1.000 82.21000 433 ALA A CA 1
ATOM 2689 C C . ALA A 1 433 ? 184.48100 176.56900 207.04000 1.000 82.21000 433 ALA A C 1
ATOM 2690 O O . ALA A 1 433 ? 185.51200 177.03200 206.54700 1.000 82.21000 433 ALA A O 1
ATOM 2692 N N . GLN A 1 434 ? 183.29100 176.67100 206.45100 1.000 77.36000 434 GLN A N 1
ATOM 2693 C CA . GLN A 1 434 ? 183.13000 177.25500 205.11900 1.000 77.36000 434 GLN A CA 1
ATOM 2694 C C . GLN A 1 434 ? 181.85400 178.09000 205.11100 1.000 77.36000 434 GLN A C 1
ATOM 2695 O O . GLN A 1 434 ? 180.75300 177.54800 204.98700 1.000 77.36000 434 GLN A O 1
ATOM 2701 N N . ILE A 1 435 ? 182.00600 179.40300 205.23900 1.000 70.17000 435 ILE A N 1
ATOM 2702 C CA . ILE A 1 435 ? 180.86300 180.30600 205.25900 1.000 70.17000 435 ILE A CA 1
ATOM 2703 C C . ILE A 1 435 ? 180.41900 180.58500 203.83200 1.000 70.17000 435 ILE A C 1
ATOM 2704 O O . ILE A 1 435 ? 181.22400 180.99100 202.98700 1.000 70.17000 435 ILE A O 1
ATOM 2709 N N . GLY A 1 436 ? 179.13800 180.35800 203.55500 1.000 67.43000 436 GLY A N 1
ATOM 2710 C CA . GLY A 1 436 ? 178.57100 180.73900 202.27700 1.000 67.43000 436 GLY A CA 1
ATOM 2711 C C . GLY A 1 436 ? 177.32100 181.58300 202.42000 1.000 67.43000 436 GLY A C 1
ATOM 2712 O O . GLY A 1 436 ? 176.28200 181.09000 202.86800 1.000 67.43000 436 GLY A O 1
ATOM 2713 N N . VAL A 1 437 ? 177.40100 182.84800 202.02300 1.000 62.74000 437 VAL A N 1
ATOM 2714 C CA . VAL A 1 437 ? 176.28100 183.76900 202.11700 1.000 62.74000 437 VAL A CA 1
ATOM 2715 C C . VAL A 1 437 ? 175.73700 183.99700 200.70900 1.000 62.74000 437 VAL A C 1
ATOM 2716 O O . VAL A 1 437 ? 176.33800 183.59200 199.71500 1.000 62.74000 437 VAL A O 1
ATOM 2720 N N . SER A 1 438 ? 174.57300 184.63100 200.62900 1.000 58.56000 438 SER A N 1
ATOM 2721 C CA . SER A 1 438 ? 173.97400 184.95800 199.34500 1.000 58.56000 438 SER A CA 1
ATOM 2722 C C . SER A 1 438 ? 173.06200 186.16400 199.52700 1.000 58.56000 438 SER A C 1
ATOM 2723 O O . SER A 1 438 ? 173.03100 186.78600 200.59300 1.000 58.56000 438 SER A O 1
ATOM 2726 N N . ALA A 1 439 ? 172.32200 186.49000 198.47100 1.000 54.66000 439 ALA A N 1
ATOM 2727 C CA . ALA A 1 439 ? 171.32200 187.55100 198.43300 1.000 54.66000 439 ALA A CA 1
ATOM 2728 C C . ALA A 1 439 ? 170.67900 187.47800 197.05600 1.000 54.66000 439 ALA A C 1
ATOM 2729 O O . ALA A 1 439 ? 171.14100 186.74100 196.18100 1.000 54.66000 439 ALA A O 1
ATOM 2731 N N . GLN A 1 440 ? 169.61300 188.25100 196.86800 1.000 55.33000 440 GLN A N 1
ATOM 2732 C CA . GLN A 1 440 ? 168.92400 188.26500 195.58300 1.000 55.33000 440 GLN A CA 1
ATOM 2733 C C . GLN A 1 440 ? 167.87300 189.36400 195.58500 1.000 55.33000 440 GLN A C 1
ATOM 2734 O O . GLN A 1 440 ? 167.58800 189.97700 196.61600 1.000 55.33000 440 GLN A O 1
ATOM 2740 N N . PHE A 1 441 ? 167.30800 189.60000 194.40500 1.000 53.92000 441 PHE A N 1
ATOM 2741 C CA . PHE A 1 441 ? 166.21400 190.53600 194.19700 1.000 53.92000 441 PHE A CA 1
ATOM 2742 C C . PHE A 1 441 ? 165.72400 190.33500 192.77500 1.000 53.92000 441 PHE A C 1
ATOM 2743 O O . PHE A 1 441 ? 166.53200 190.11100 191.87300 1.000 53.92000 441 PHE A O 1
ATOM 2751 N N . THR A 1 442 ? 164.41100 190.40400 192.57500 1.000 55.33000 442 THR A N 1
ATOM 2752 C CA . THR A 1 442 ? 163.85700 190.20900 191.24200 1.000 55.33000 442 THR A CA 1
ATOM 2753 C C . THR A 1 442 ? 162.45200 190.78200 191.18700 1.000 55.33000 442 THR A C 1
ATOM 2754 O O . THR A 1 442 ? 161.64800 190.52800 192.08600 1.000 55.33000 442 THR A O 1
ATOM 2758 N N . ARG A 1 443 ? 162.15600 191.53700 190.13300 1.000 59.22000 443 ARG A N 1
ATOM 2759 C CA . ARG A 1 443 ? 160.79800 191.97300 189.84000 1.000 59.22000 443 ARG A CA 1
ATOM 2760 C C . ARG A 1 443 ? 160.31900 191.24800 188.59100 1.000 59.22000 443 ARG A C 1
ATOM 2761 O O . ARG A 1 443 ? 160.89700 191.41600 187.51300 1.000 59.22000 443 ARG A O 1
ATOM 2769 N N . PHE A 1 444 ? 159.27600 190.43700 188.74000 1.000 60.58000 444 PHE A N 1
ATOM 2770 C CA . PHE A 1 444 ? 158.70400 189.67400 187.63700 1.000 60.58000 444 PHE A CA 1
ATOM 2771 C C . PHE A 1 444 ? 157.52500 190.45300 187.07100 1.000 60.58000 444 PHE A C 1
ATOM 2772 O O . PHE A 1 444 ? 156.50500 190.62100 187.74500 1.000 60.58000 444 PHE A O 1
ATOM 2780 N N . SER A 1 445 ? 157.66100 190.92300 185.83700 1.000 68.86000 445 SER A N 1
ATOM 2781 C CA . SER A 1 445 ? 156.60900 191.67600 185.17000 1.000 68.86000 445 SER A CA 1
ATOM 2782 C C . SER A 1 445 ? 155.87200 190.76300 184.20400 1.000 68.86000 445 SER A C 1
ATOM 2783 O O . SER A 1 445 ? 156.50000 190.01400 183.44900 1.000 68.86000 445 SER A O 1
ATOM 2786 N N . HIS A 1 446 ? 154.54500 190.83200 184.22400 1.000 77.90000 446 HIS A N 1
ATOM 2787 C CA . HIS A 1 446 ? 153.72700 189.99300 183.36100 1.000 77.90000 446 HIS A CA 1
ATOM 2788 C C . HIS A 1 446 ? 152.35600 190.63700 183.22200 1.000 77.90000 446 HIS A C 1
ATOM 2789 O O . HIS A 1 446 ? 152.03900 191.61900 183.89700 1.000 77.90000 446 HIS A O 1
ATOM 2796 N N . ASP A 1 447 ? 151.54600 190.07400 182.32800 1.000 84.45000 447 ASP A N 1
ATOM 2797 C CA . ASP A 1 447 ? 150.19300 190.56000 182.08500 1.000 84.45000 447 ASP A CA 1
ATOM 2798 C C . ASP A 1 447 ? 149.12400 189.53600 182.43400 1.000 84.45000 447 ASP A C 1
ATOM 2799 O O . ASP A 1 447 ? 148.19100 189.84700 183.17900 1.000 84.45000 447 ASP A O 1
ATOM 2804 N N . GLY A 1 448 ? 149.24000 188.31300 181.91300 1.000 82.45000 448 GLY A N 1
ATOM 2805 C CA . GLY A 1 448 ? 148.26400 187.27800 182.20600 1.000 82.45000 448 GLY A CA 1
ATOM 2806 C C . GLY A 1 448 ? 148.23700 186.84900 183.65600 1.000 82.45000 448 GLY A C 1
ATOM 2807 O O . GLY A 1 448 ? 147.23100 186.29200 184.10800 1.000 82.45000 448 GLY A O 1
ATOM 2808 N N . ARG A 1 449 ? 149.31700 187.09000 184.39300 1.000 77.43000 449 ARG A N 1
ATOM 2809 C CA . ARG A 1 449 ? 149.38400 186.80300 185.81700 1.000 77.43000 449 ARG A CA 1
ATOM 2810 C C . ARG A 1 449 ? 149.91000 188.03100 186.54600 1.000 77.43000 449 ARG A C 1
ATOM 2811 O O . ARG A 1 449 ? 150.27300 189.03900 185.93500 1.000 77.43000 449 ARG A O 1
ATOM 2819 N N . GLN A 1 450 ? 149.94900 187.93900 187.86900 1.000 73.54000 450 GLN A N 1
ATOM 2820 C CA . GLN A 1 450 ? 150.28300 189.09900 188.67500 1.000 73.54000 450 GLN A CA 1
ATOM 2821 C C . GLN A 1 450 ? 151.78700 189.35200 188.67200 1.000 73.54000 450 GLN A C 1
ATOM 2822 O O . GLN A 1 450 ? 152.59800 188.45800 188.42300 1.000 73.54000 450 GLN A O 1
ATOM 2828 N N . ASP A 1 451 ? 152.14600 190.60100 188.95200 1.000 70.80000 451 ASP A N 1
ATOM 2829 C CA . ASP A 1 451 ? 153.53200 191.02900 189.04500 1.000 70.80000 451 ASP A CA 1
ATOM 2830 C C . ASP A 1 451 ? 153.99900 190.91800 190.49400 1.000 70.80000 451 ASP A C 1
ATOM 2831 O O . ASP A 1 451 ? 153.33400 190.31500 191.33900 1.000 70.80000 451 ASP A O 1
ATOM 2836 N N . GLY A 1 452 ? 155.15400 191.49900 190.79900 1.000 64.56000 452 GLY A N 1
ATOM 2837 C CA . GLY A 1 452 ? 155.59100 191.58100 192.17700 1.000 64.56000 452 GLY A CA 1
ATOM 2838 C C . GLY A 1 452 ? 157.05700 191.28800 192.40800 1.000 64.56000 452 GLY A C 1
ATOM 2839 O O . GLY A 1 452 ? 157.56000 190.23500 192.00800 1.000 64.56000 452 GLY A O 1
ATOM 2840 N N . SER A 1 453 ? 157.75100 192.20900 193.06700 1.000 60.23000 453 SER A N 1
ATOM 2841 C CA . SER A 1 453 ? 159.15000 192.00400 193.39500 1.000 60.23000 453 SER A CA 1
ATOM 2842 C C . SER A 1 453 ? 159.27600 190.98400 194.52400 1.000 60.23000 453 SER A C 1
ATOM 2843 O O . SER A 1 453 ? 158.28500 190.48700 195.06400 1.000 60.23000 453 SER A O 1
ATOM 2846 N N . ARG A 1 454 ? 160.51500 190.66300 194.88500 1.000 58.05000 454 ARG A N 1
ATOM 2847 C CA . ARG A 1 454 ? 160.78100 189.78900 196.02200 1.000 58.05000 454 ARG A CA 1
ATOM 2848 C C . ARG A 1 454 ? 162.20600 190.04300 196.50100 1.000 58.05000 454 ARG A C 1
ATOM 2849 O O . ARG A 1 454 ? 162.84800 191.01600 196.09500 1.000 58.05000 454 ARG A O 1
ATOM 2857 N N . LEU A 1 455 ? 162.69600 189.17100 197.38000 1.000 53.82000 455 LEU A N 1
ATOM 2858 C CA . LEU A 1 455 ? 163.99900 189.32100 198.01200 1.000 53.82000 455 LEU A CA 1
ATOM 2859 C C . LEU A 1 455 ? 164.32200 188.02600 198.73900 1.000 53.82000 455 LEU A C 1
ATOM 2860 O O . LEU A 1 455 ? 163.42100 187.38800 199.28500 1.000 53.82000 455 LEU A O 1
ATOM 2865 N N . VAL A 1 456 ? 165.59600 187.63800 198.74300 1.000 54.84000 456 VAL A N 1
ATOM 2866 C CA . VAL A 1 456 ? 166.02100 186.36700 199.32700 1.000 54.84000 456 VAL A CA 1
ATOM 2867 C C . VAL A 1 456 ? 167.38600 186.54700 199.97500 1.000 54.84000 456 VAL A C 1
ATOM 2868 O O . VAL A 1 456 ? 168.30700 187.08300 199.35200 1.000 54.84000 456 VAL A O 1
ATOM 2872 N N . VAL A 1 457 ? 167.51900 186.09600 201.22100 1.000 57.57000 457 VAL A N 1
ATOM 2873 C CA . VAL A 1 457 ? 168.78400 186.11600 201.94800 1.000 57.57000 457 VAL A CA 1
ATOM 2874 C C . VAL A 1 457 ? 169.00400 184.72900 202.53500 1.000 57.57000 457 VAL A C 1
ATOM 2875 O O . VAL A 1 457 ? 168.17200 184.24400 203.30900 1.000 57.57000 457 VAL A O 1
ATOM 2879 N N . TYR A 1 458 ? 170.12100 184.09700 202.18500 1.000 61.44000 458 TYR A N 1
ATOM 2880 C CA . TYR A 1 458 ? 170.38700 182.70300 202.54100 1.000 61.44000 458 TYR A CA 1
ATOM 2881 C C . TYR A 1 458 ? 171.78200 182.57000 203.13900 1.000 61.44000 458 TYR A C 1
ATOM 2882 O O . TYR A 1 458 ? 172.69900 182.04600 202.49700 1.000 61.44000 458 TYR A O 1
ATOM 2891 N N . PRO A 1 459 ? 171.97400 183.01600 204.37900 1.000 59.52000 459 PRO A N 1
ATOM 2892 C CA . PRO A 1 459 ? 173.30900 182.96600 205.01300 1.000 59.52000 459 PRO A CA 1
ATOM 2893 C C . PRO A 1 459 ? 173.67300 181.60700 205.60500 1.000 59.52000 459 PRO A C 1
ATOM 2894 O O . PRO A 1 459 ? 173.53100 181.33600 206.79400 1.000 59.52000 459 PRO A O 1
ATOM 2898 N N . GLY A 1 460 ? 174.17800 180.71900 204.75200 1.000 62.76000 460 GLY A N 1
ATOM 2899 C CA . GLY A 1 460 ? 174.54200 179.39000 205.19000 1.000 62.76000 460 GLY A CA 1
ATOM 2900 C C . GLY A 1 460 ? 175.96600 179.29000 205.71200 1.000 62.76000 460 GLY A C 1
ATOM 2901 O O . GLY A 1 460 ? 176.82800 180.10400 205.39500 1.000 62.76000 460 GLY A O 1
ATOM 2902 N N . ILE A 1 461 ? 176.20000 178.27200 206.53800 1.000 63.47000 461 ILE A N 1
ATOM 2903 C CA . ILE A 1 461 ? 177.52700 177.95600 207.05800 1.000 63.47000 461 ILE A CA 1
ATOM 2904 C C . ILE A 1 461 ? 177.65000 176.43700 207.13300 1.000 63.47000 461 ILE A C 1
ATOM 2905 O O . ILE A 1 461 ? 176.95200 175.79200 207.92100 1.000 63.47000 461 ILE A O 1
ATOM 2910 N N . LYS A 1 462 ? 178.59700 175.86600 206.37800 1.000 66.95000 462 LYS A N 1
ATOM 2911 C CA . LYS A 1 462 ? 178.76600 174.38500 206.31200 1.000 66.95000 462 LYS A CA 1
ATOM 2912 C C . LYS A 1 462 ? 180.15300 173.96400 206.78600 1.000 66.95000 462 LYS A C 1
ATOM 2913 O O . LYS A 1 462 ? 181.08600 174.08300 205.98600 1.000 66.95000 462 LYS A O 1
ATOM 2919 N N . TRP A 1 463 ? 180.27700 173.45300 208.01000 1.000 71.03000 463 TRP A N 1
ATOM 2920 C CA . TRP A 1 463 ? 181.58600 172.93300 208.48900 1.000 71.03000 463 TRP A CA 1
ATOM 2921 C C . TRP A 1 463 ? 181.85300 171.60000 207.78600 1.000 71.03000 463 TRP A C 1
ATOM 2922 O O . TRP A 1 463 ? 180.89700 171.02600 207.27200 1.000 71.03000 463 TRP A O 1
ATOM 2933 N N . ASP A 1 464 ? 183.10100 171.13600 207.76100 1.000 77.24000 464 ASP A N 1
ATOM 2934 C CA . ASP A 1 464 ? 183.43600 169.82600 207.14000 1.000 77.24000 464 ASP A CA 1
ATOM 2935 C C . ASP A 1 464 ? 184.41200 169.05100 208.03400 1.000 77.24000 464 ASP A C 1
ATOM 2936 O O . ASP A 1 464 ? 185.22700 169.71400 208.68100 1.000 77.24000 464 ASP A O 1
ATOM 2941 N N . PHE A 1 465 ? 184.33500 167.71500 208.07600 1.000 78.39000 465 PHE A N 1
ATOM 2942 C CA . PHE A 1 465 ? 185.19100 166.87300 208.90700 1.000 78.39000 465 PHE A CA 1
ATOM 2943 C C . PHE A 1 465 ? 185.41600 165.57000 208.14900 1.000 78.39000 465 PHE A C 1
ATOM 2944 O O . PHE A 1 465 ? 184.52500 164.71700 208.10600 1.000 78.39000 465 PHE A O 1
ATOM 2952 N N . SER A 1 466 ? 186.59300 165.42800 207.55200 1.000 85.87000 466 SER A N 1
ATOM 2953 C CA . SER A 1 466 ? 187.02800 164.17300 206.95000 1.000 85.87000 466 SER A CA 1
ATOM 2954 C C . SER A 1 466 ? 188.37200 163.82400 207.56900 1.000 85.87000 466 SER A C 1
ATOM 2955 O O . SER A 1 466 ? 189.38300 164.46100 207.25800 1.000 85.87000 466 SER A O 1
ATOM 2958 N N . ASN A 1 467 ? 188.39000 162.82200 208.44700 1.000 90.14000 467 ASN A N 1
ATOM 2959 C CA . ASN A 1 467 ? 189.62000 162.54500 209.18500 1.000 90.14000 467 ASN A CA 1
ATOM 2960 C C . ASN A 1 467 ? 190.60900 161.76700 208.32100 1.000 90.14000 467 ASN A C 1
ATOM 2961 O O . ASN A 1 467 ? 191.65700 162.29200 207.93200 1.000 90.14000 467 ASN A O 1
ATOM 2966 N N . SER A 1 468 ? 190.29200 160.51100 208.00900 1.000 90.76000 468 SER A N 1
ATOM 2967 C CA . SER A 1 468 ? 191.01200 159.78500 206.96500 1.000 90.76000 468 SER A CA 1
ATOM 2968 C C . SER A 1 468 ? 190.13100 158.90700 206.09400 1.000 90.76000 468 SER A C 1
ATOM 2969 O O . SER A 1 468 ? 190.51700 158.62400 204.95500 1.000 90.76000 468 SER A O 1
ATOM 2972 N N . TRP A 1 469 ? 188.96800 158.46900 206.57300 1.000 85.93000 469 TRP A N 1
ATOM 2973 C CA . TRP A 1 469 ? 188.16400 157.45800 205.89800 1.000 85.93000 469 TRP A CA 1
ATOM 2974 C C . TRP A 1 469 ? 186.80500 157.99600 205.47400 1.000 85.93000 469 TRP A C 1
ATOM 2975 O O . TRP A 1 469 ? 186.45900 157.92100 204.29100 1.000 85.93000 469 TRP A O 1
ATOM 2986 N N . GLY A 1 470 ? 186.02800 158.54600 206.40200 1.000 79.65000 470 GLY A N 1
ATOM 2987 C CA . GLY A 1 470 ? 184.68100 158.99300 206.11600 1.000 79.65000 470 GLY A CA 1
ATOM 2988 C C . GLY A 1 470 ? 184.48500 160.44000 206.52000 1.000 79.65000 470 GLY A C 1
ATOM 2989 O O . GLY A 1 470 ? 185.07000 160.91500 207.49400 1.000 79.65000 470 GLY A O 1
ATOM 2990 N N . TYR A 1 471 ? 183.64800 161.13400 205.76300 1.000 71.99000 471 TYR A N 1
ATOM 2991 C CA . TYR A 1 471 ? 183.39700 162.55200 205.95500 1.000 71.99000 471 TYR A CA 1
ATOM 2992 C C . TYR A 1 471 ? 182.06000 162.77900 206.64700 1.000 71.99000 471 TYR A C 1
ATOM 2993 O O . TYR A 1 471 ? 181.13300 161.97600 206.52600 1.000 71.99000 471 TYR A O 1
ATOM 3002 N N . VAL A 1 472 ? 181.97300 163.88700 207.38100 1.000 70.56000 472 VAL A N 1
ATOM 3003 C CA . VAL A 1 472 ? 180.70800 164.42300 207.86700 1.000 70.56000 472 VAL A CA 1
ATOM 3004 C C . VAL A 1 472 ? 180.74300 165.92800 207.65200 1.000 70.56000 472 VAL A C 1
ATOM 3005 O O . VAL A 1 472 ? 181.80900 166.54800 207.67200 1.000 70.56000 472 VAL A O 1
ATOM 3009 N N . ARG A 1 473 ? 179.58300 166.51000 207.35300 1.000 66.68000 473 ARG A N 1
ATOM 3010 C CA . ARG A 1 473 ? 179.52900 167.95600 207.03400 1.000 66.68000 473 ARG A CA 1
ATOM 3011 C C . ARG A 1 473 ? 178.18400 168.55300 207.47900 1.000 66.68000 473 ARG A C 1
ATOM 3012 O O . ARG A 1 473 ? 177.28600 168.54000 206.63200 1.000 66.68000 473 ARG A O 1
ATOM 3020 N N . PRO A 1 474 ? 177.95300 169.06800 208.72300 1.000 62.08000 474 PRO A N 1
ATOM 3021 C CA . PRO A 1 474 ? 176.67500 169.72400 209.03200 1.000 62.08000 474 PRO A CA 1
ATOM 3022 C C . PRO A 1 474 ? 176.50700 171.04900 208.30500 1.000 62.08000 474 PRO A C 1
ATOM 3023 O O . PRO A 1 474 ? 177.37000 171.44200 207.51600 1.000 62.08000 474 PRO A O 1
ATOM 3027 N N . LYS A 1 475 ? 175.40200 171.74600 208.56200 1.000 59.53000 475 LYS A N 1
ATOM 3028 C CA . LYS A 1 475 ? 175.11500 173.01900 207.91100 1.000 59.53000 475 LYS A CA 1
ATOM 3029 C C . LYS A 1 475 ? 173.96600 173.69500 208.64400 1.000 59.53000 475 LYS A C 1
ATOM 3030 O O . LYS A 1 475 ? 173.06200 173.02400 209.14700 1.000 59.53000 475 LYS A O 1
ATOM 3036 N N . LEU A 1 476 ? 174.01700 175.02800 208.71300 1.000 60.31000 476 LEU A N 1
ATOM 3037 C CA . LEU A 1 476 ? 172.98300 175.82000 209.38800 1.000 60.31000 476 LEU A CA 1
ATOM 3038 C C . LEU A 1 476 ? 172.67400 177.04700 208.53000 1.000 60.31000 476 LEU A C 1
ATOM 3039 O O . LEU A 1 476 ? 173.29300 178.10100 208.69500 1.000 60.31000 476 LEU A O 1
ATOM 3044 N N . GLY A 1 477 ? 171.69900 176.91300 207.63200 1.000 61.11000 477 GLY A N 1
ATOM 3045 C CA . GLY A 1 477 ? 171.25400 178.02900 206.82400 1.000 61.11000 477 GLY A CA 1
ATOM 3046 C C . GLY A 1 477 ? 170.05300 178.73400 207.43000 1.000 61.11000 477 GLY A C 1
ATOM 3047 O O . GLY A 1 477 ? 169.57400 178.40200 208.51200 1.000 61.11000 477 GLY A O 1
ATOM 3048 N N . LEU A 1 478 ? 169.57300 179.75100 206.71100 1.000 60.88000 478 LEU A N 1
ATOM 3049 C CA . LEU A 1 478 ? 168.36400 180.46000 207.12500 1.000 60.88000 478 LEU A CA 1
ATOM 3050 C C . LEU A 1 478 ? 167.76100 181.12100 205.88600 1.000 60.88000 478 LEU A C 1
ATOM 3051 O O . LEU A 1 478 ? 168.22400 182.18400 205.46900 1.000 60.88000 478 LEU A O 1
ATOM 3056 N N . HIS A 1 479 ? 166.72600 180.50400 205.32800 1.000 61.85000 479 HIS A N 1
ATOM 3057 C CA . HIS A 1 479 ? 166.05400 181.05900 204.16100 1.000 61.85000 479 HIS A CA 1
ATOM 3058 C C . HIS A 1 479 ? 165.10200 182.16400 204.59300 1.000 61.85000 479 HIS A C 1
ATOM 3059 O O . HIS A 1 479 ? 164.35000 181.99700 205.55600 1.000 61.85000 479 HIS A O 1
ATOM 3066 N N . ALA A 1 480 ? 165.13100 183.29700 203.88700 1.000 57.03000 480 ALA A N 1
ATOM 3067 C CA . ALA A 1 480 ? 164.29700 184.44800 204.24800 1.000 57.03000 480 ALA A CA 1
ATOM 3068 C C . ALA A 1 480 ? 163.78800 185.12700 202.97800 1.000 57.03000 480 ALA A C 1
ATOM 3069 O O . ALA A 1 480 ? 164.44600 186.01500 202.43300 1.000 57.03000 480 ALA A O 1
ATOM 3071 N N . THR A 1 481 ? 162.60400 184.72200 202.52900 1.000 60.53000 481 THR A N 1
ATOM 3072 C CA . THR A 1 481 ? 161.95400 185.36000 201.39600 1.000 60.53000 481 THR A CA 1
ATOM 3073 C C . THR A 1 481 ? 161.08500 186.52100 201.87500 1.000 60.53000 481 THR A C 1
ATOM 3074 O O . THR A 1 481 ? 160.73800 186.62300 203.05300 1.000 60.53000 481 THR A O 1
ATOM 3078 N N . TYR A 1 482 ? 160.74700 187.41300 200.94600 1.000 62.72000 482 TYR A N 1
ATOM 3079 C CA . TYR A 1 482 ? 159.84000 188.51900 201.24200 1.000 62.72000 482 TYR A CA 1
ATOM 3080 C C . TYR A 1 482 ? 159.27100 189.00700 199.91900 1.000 62.72000 482 TYR A C 1
ATOM 3081 O O . TYR A 1 482 ? 160.00300 189.59200 199.11800 1.000 62.72000 482 TYR A O 1
ATOM 3090 N N . TYR A 1 483 ? 157.98300 188.78700 199.69800 1.000 64.62000 483 TYR A N 1
ATOM 3091 C CA . TYR A 1 483 ? 157.33700 189.21400 198.46900 1.000 64.62000 483 TYR A CA 1
ATOM 3092 C C . TYR A 1 483 ? 156.70800 190.59000 198.64400 1.000 64.62000 483 TYR A C 1
ATOM 3093 O O . TYR A 1 483 ? 156.55100 191.09900 199.75500 1.000 64.62000 483 TYR A O 1
ATOM 3102 N N . SER A 1 484 ? 156.36900 191.20200 197.51100 1.000 70.17000 484 SER A N 1
ATOM 3103 C CA . SER A 1 484 ? 155.50700 192.38400 197.48000 1.000 70.17000 484 SER A CA 1
ATOM 3104 C C . SER A 1 484 ? 154.81000 192.37500 196.12100 1.000 70.17000 484 SER A C 1
ATOM 3105 O O . SER A 1 484 ? 155.36000 192.85500 195.12900 1.000 70.17000 484 SER A O 1
ATOM 3108 N N . LEU A 1 485 ? 153.59800 191.83700 196.09300 1.000 78.01000 485 LEU A N 1
ATOM 3109 C CA . LEU A 1 485 ? 152.84900 191.67200 194.85500 1.000 78.01000 485 LEU A CA 1
ATOM 3110 C C . LEU A 1 485 ? 151.72500 192.69800 194.78800 1.000 78.01000 485 LEU A C 1
ATOM 3111 O O . LEU A 1 485 ? 151.01700 192.92000 195.77500 1.000 78.01000 485 LEU A O 1
ATOM 3116 N N . ASP A 1 486 ? 151.58400 193.33600 193.62900 1.000 83.22000 486 ASP A N 1
ATOM 3117 C CA . ASP A 1 486 ? 150.63900 194.42400 193.43600 1.000 83.22000 486 ASP A CA 1
ATOM 3118 C C . ASP A 1 486 ? 149.73400 194.10700 192.25600 1.000 83.22000 486 ASP A C 1
ATOM 3119 O O . ASP A 1 486 ? 149.96800 193.15800 191.50400 1.000 83.22000 486 ASP A O 1
ATOM 3124 N N . SER A 1 487 ? 148.69400 194.93000 192.09700 1.000 88.06000 487 SER A N 1
ATOM 3125 C CA . SER A 1 487 ? 147.69400 194.74300 191.04500 1.000 88.06000 487 SER A CA 1
ATOM 3126 C C . SER A 1 487 ? 147.09600 193.34100 191.11000 1.000 88.06000 487 SER A C 1
ATOM 3127 O O . SER A 1 487 ? 146.88300 192.68100 190.09200 1.000 88.06000 487 SER A O 1
ATOM 3130 N N . PHE A 1 488 ? 146.84000 192.87800 192.32800 1.000 90.43000 488 PHE A N 1
ATOM 3131 C CA . PHE A 1 488 ? 146.28600 191.54700 192.52000 1.000 90.43000 488 PHE A CA 1
ATOM 3132 C C . PHE A 1 488 ? 144.85900 191.49300 191.99200 1.000 90.43000 488 PHE A C 1
ATOM 3133 O O . PHE A 1 488 ? 144.04300 192.37200 192.28500 1.000 90.43000 488 PHE A O 1
ATOM 3141 N N . GLY A 1 489 ? 144.56400 190.46800 191.19600 1.000 94.24000 489 GLY A N 1
ATOM 3142 C CA . GLY A 1 489 ? 143.22700 190.28700 190.66800 1.000 94.24000 489 GLY A CA 1
ATOM 3143 C C . GLY A 1 489 ? 142.34000 189.50600 191.61300 1.000 94.24000 489 GLY A C 1
ATOM 3144 O O . GLY A 1 489 ? 141.15300 189.81100 191.76200 1.000 94.24000 489 GLY A O 1
ATOM 3145 N N . GLY A 1 490 ? 142.91300 188.49600 192.26300 1.000 96.54000 490 GLY A N 1
ATOM 3146 C CA . GLY A 1 490 ? 142.17900 187.67600 193.20400 1.000 96.54000 490 GLY A CA 1
ATOM 3147 C C . GLY A 1 490 ? 142.76100 187.70500 194.60200 1.000 96.54000 490 GLY A C 1
ATOM 3148 O O . GLY A 1 490 ? 143.03900 188.78000 195.14300 1.000 96.54000 490 GLY A O 1
ATOM 3149 N N . LYS A 1 491 ? 142.95500 186.53100 195.19700 1.000 98.75000 491 LYS A N 1
ATOM 3150 C CA . LYS A 1 491 ? 143.45800 186.41100 196.56100 1.000 98.75000 491 LYS A CA 1
ATOM 3151 C C . LYS A 1 491 ? 144.95700 186.14100 196.50500 1.000 98.75000 491 LYS A C 1
ATOM 3152 O O . LYS A 1 491 ? 145.38800 185.04900 196.11800 1.000 98.75000 491 LYS A O 1
ATOM 3158 N N . ALA A 1 492 ? 145.74500 187.13700 196.89900 1.000 92.13000 492 ALA A N 1
ATOM 3159 C CA . ALA A 1 492 ? 147.19200 186.98900 197.01800 1.000 92.13000 492 ALA A CA 1
ATOM 3160 C C . ALA A 1 492 ? 147.67100 188.05800 197.98300 1.000 92.13000 492 ALA A C 1
ATOM 3161 O O . ALA A 1 492 ? 147.54500 189.25100 197.68700 1.000 92.13000 492 ALA A O 1
ATOM 3163 N N . SER A 1 493 ? 148.19600 187.63400 199.13300 1.000 87.58000 493 SER A N 1
ATOM 3164 C CA . SER A 1 493 ? 148.52400 188.55900 200.21000 1.000 87.58000 493 SER A CA 1
ATOM 3165 C C . SER A 1 493 ? 149.39900 189.69800 199.70600 1.000 87.58000 493 SER A C 1
ATOM 3166 O O . SER A 1 493 ? 150.35200 189.48500 198.95300 1.000 87.58000 493 SER A O 1
ATOM 3169 N N . ARG A 1 494 ? 149.05700 190.91800 200.12600 1.000 81.65000 494 ARG A N 1
ATOM 3170 C CA . ARG A 1 494 ? 149.73400 192.10200 199.60800 1.000 81.65000 494 ARG A CA 1
ATOM 3171 C C . ARG A 1 494 ? 151.20300 192.14800 200.01900 1.000 81.65000 494 ARG A C 1
ATOM 3172 O O . ARG A 1 494 ? 152.03400 192.69400 199.28500 1.000 81.65000 494 ARG A O 1
ATOM 3180 N N . SER A 1 495 ? 151.54700 191.58300 201.17400 1.000 75.22000 495 SER A N 1
ATOM 3181 C CA . SER A 1 495 ? 152.93300 191.56600 201.62500 1.000 75.22000 495 SER A CA 1
ATOM 3182 C C . SER A 1 495 ? 153.11400 190.42000 202.60700 1.000 75.22000 495 SER A C 1
ATOM 3183 O O . SER A 1 495 ? 152.32700 190.27900 203.54700 1.000 75.22000 495 SER A O 1
ATOM 3186 N N . VAL A 1 496 ? 154.15100 189.61200 202.39200 1.000 70.81000 496 VAL A N 1
ATOM 3187 C CA . VAL A 1 496 ? 154.40800 188.41700 203.17700 1.000 70.81000 496 VAL A CA 1
ATOM 3188 C C . VAL A 1 496 ? 155.85600 188.44200 203.65700 1.000 70.81000 496 VAL A C 1
ATOM 3189 O O . VAL A 1 496 ? 156.57700 189.41900 203.47200 1.000 70.81000 496 VAL A O 1
ATOM 3193 N N . GLY A 1 497 ? 156.26800 187.34800 204.28900 1.000 68.17000 497 GLY A N 1
ATOM 3194 C CA . GLY A 1 497 ? 157.63700 187.19100 204.74000 1.000 68.17000 497 GLY A CA 1
ATOM 3195 C C . GLY A 1 497 ? 157.82100 185.93000 205.55700 1.000 68.17000 497 GLY A C 1
ATOM 3196 O O . GLY A 1 497 ? 156.99500 185.62800 206.42300 1.000 68.17000 497 GLY A O 1
ATOM 3197 N N . ARG A 1 498 ? 158.89700 185.18700 205.30600 1.000 66.33000 498 ARG A N 1
ATOM 3198 C CA . ARG A 1 498 ? 159.08100 183.89000 205.93500 1.000 66.33000 498 ARG A CA 1
ATOM 3199 C C . ARG A 1 498 ? 160.53900 183.69700 206.31700 1.000 66.33000 498 ARG A C 1
ATOM 3200 O O . ARG A 1 498 ? 161.43900 184.31900 205.75200 1.000 66.33000 498 ARG A O 1
ATOM 3208 N N . VAL A 1 499 ? 160.75600 182.82200 207.29500 1.000 64.76000 499 VAL A N 1
ATOM 3209 C CA . VAL A 1 499 ? 162.08700 182.39400 207.71000 1.000 64.76000 499 VAL A CA 1
ATOM 3210 C C . VAL A 1 499 ? 162.03400 180.89700 207.97700 1.000 64.76000 499 VAL A C 1
ATOM 3211 O O . VAL A 1 499 ? 161.20800 180.43100 208.76900 1.000 64.76000 499 VAL A O 1
ATOM 3215 N N . LEU A 1 500 ? 162.90000 180.13900 207.30600 1.000 64.94000 500 LEU A N 1
ATOM 3216 C CA . LEU A 1 500 ? 162.90000 178.67800 207.38200 1.000 64.94000 500 LEU A CA 1
ATOM 3217 C C . LEU A 1 500 ? 164.30200 178.19100 207.71500 1.000 64.94000 500 LEU A C 1
ATOM 3218 O O . LEU A 1 500 ? 165.13500 178.00500 206.81800 1.000 64.94000 500 LEU A O 1
ATOM 3223 N N . PRO A 1 501 ? 164.59700 177.96100 208.99200 1.000 60.04000 501 PRO A N 1
ATOM 3224 C CA . PRO A 1 501 ? 165.94000 177.50200 209.36700 1.000 60.04000 501 PRO A CA 1
ATOM 3225 C C . PRO A 1 501 ? 166.26200 176.12900 208.80400 1.000 60.04000 501 PRO A C 1
ATOM 3226 O O . PRO A 1 501 ? 165.63700 175.13500 209.18300 1.000 60.04000 501 PRO A O 1
ATOM 3230 N N . VAL A 1 502 ? 167.23700 176.06600 207.90400 1.000 60.62000 502 VAL A N 1
ATOM 3231 C CA . VAL A 1 502 ? 167.62300 174.82900 207.23700 1.000 60.62000 502 VAL A CA 1
ATOM 3232 C C . VAL A 1 502 ? 168.80900 174.23400 207.97900 1.000 60.62000 502 VAL A C 1
ATOM 3233 O O . VAL A 1 502 ? 169.84000 174.89400 208.14800 1.000 60.62000 502 VAL A O 1
ATOM 3237 N N . VAL A 1 503 ? 168.66800 172.98700 208.41800 1.000 59.09000 503 VAL A N 1
ATOM 3238 C CA . VAL A 1 503 ? 169.71900 172.26900 209.12700 1.000 59.09000 503 VAL A CA 1
ATOM 3239 C C . VAL A 1 503 ? 169.77800 170.85500 208.57300 1.000 59.09000 503 VAL A C 1
ATOM 3240 O O . VAL A 1 503 ? 168.85700 170.06200 208.79700 1.000 59.09000 503 VAL A O 1
ATOM 3244 N N . ASN A 1 504 ? 170.84900 170.54100 207.85200 1.000 59.94000 504 ASN A N 1
ATOM 3245 C CA . ASN A 1 504 ? 171.05700 169.19700 207.33900 1.000 59.94000 504 ASN A CA 1
ATOM 3246 C C . ASN A 1 504 ? 172.44700 168.72700 207.72800 1.000 59.94000 504 ASN A C 1
ATOM 3247 O O . ASN A 1 504 ? 173.36500 169.53200 207.88800 1.000 59.94000 504 ASN A O 1
ATOM 3252 N N . ILE A 1 505 ? 172.59500 167.41400 207.88300 1.000 60.27000 505 ILE A N 1
ATOM 3253 C CA . ILE A 1 505 ? 173.85300 166.80700 208.31400 1.000 60.27000 505 ILE A CA 1
ATOM 3254 C C . ILE A 1 505 ? 174.21000 165.74500 207.27900 1.000 60.27000 505 ILE A C 1
ATOM 3255 O O . ILE A 1 505 ? 173.81200 164.58300 207.39400 1.000 60.27000 505 ILE A O 1
ATOM 3260 N N . ASP A 1 506 ? 174.98100 166.13500 206.27100 1.000 65.50000 506 ASP A N 1
ATOM 3261 C CA . ASP A 1 506 ? 175.45700 165.18900 205.27600 1.000 65.50000 506 ASP A CA 1
ATOM 3262 C C . ASP A 1 506 ? 176.75300 164.55300 205.74700 1.000 65.50000 506 ASP A C 1
ATOM 3263 O O . ASP A 1 506 ? 177.59300 165.20800 206.37000 1.000 65.50000 506 ASP A O 1
ATOM 3268 N N . GLY A 1 507 ? 176.91300 163.27000 205.44800 1.000 64.91000 507 GLY A N 1
ATOM 3269 C CA . GLY A 1 507 ? 178.16000 162.59700 205.73300 1.000 64.91000 507 GLY A CA 1
ATOM 3270 C C . GLY A 1 507 ? 178.05800 161.09200 205.66700 1.000 64.91000 507 GLY A C 1
ATOM 3271 O O . GLY A 1 507 ? 177.08800 160.50500 206.15200 1.000 64.91000 507 GLY A O 1
ATOM 3272 N N . GLY A 1 508 ? 179.06300 160.45700 205.08700 1.000 67.12000 508 GLY A N 1
ATOM 3273 C CA . GLY A 1 508 ? 179.04600 159.01600 204.91600 1.000 67.12000 508 GLY A CA 1
ATOM 3274 C C . GLY A 1 508 ? 180.45100 158.47200 204.84300 1.000 67.12000 508 GLY A C 1
ATOM 3275 O O . GLY A 1 508 ? 181.37200 159.14100 204.36500 1.000 67.12000 508 GLY A O 1
ATOM 3276 N N . THR A 1 509 ? 180.61200 157.24100 205.31000 1.000 67.77000 509 THR A N 1
ATOM 3277 C CA . THR A 1 509 ? 181.91700 156.60000 205.34500 1.000 67.77000 509 THR A CA 1
ATOM 3278 C C . THR A 1 509 ? 182.25900 156.06700 203.95600 1.000 67.77000 509 THR A C 1
ATOM 3279 O O . THR A 1 509 ? 181.61300 156.39500 202.95800 1.000 67.77000 509 THR A O 1
ATOM 3283 N N . THR A 1 510 ? 183.27600 155.21200 203.91500 1.000 68.98000 510 THR A N 1
ATOM 3284 C CA . THR A 1 510 ? 183.74300 154.66400 202.62400 1.000 68.98000 510 THR A CA 1
ATOM 3285 C C . THR A 1 510 ? 184.46000 153.35900 202.93400 1.000 68.98000 510 THR A C 1
ATOM 3286 O O . THR A 1 510 ? 185.15900 153.33200 203.96100 1.000 68.98000 510 THR A O 1
ATOM 3290 N N . PHE A 1 511 ? 184.25600 152.32300 202.11300 1.000 70.59000 511 PHE A N 1
ATOM 3291 C CA . PHE A 1 511 ? 184.94300 151.02400 202.30200 1.000 70.59000 511 PHE A CA 1
ATOM 3292 C C . PHE A 1 511 ? 185.69300 150.72900 201.01400 1.000 70.59000 511 PHE A C 1
ATOM 3293 O O . PHE A 1 511 ? 185.29400 151.23600 199.96300 1.000 70.59000 511 PHE A O 1
ATOM 3301 N N . GLU A 1 512 ? 186.78600 149.98900 201.11500 1.000 79.28000 512 GLU A N 1
ATOM 3302 C CA . GLU A 1 512 ? 187.58000 149.61100 199.92000 1.000 79.28000 512 GLU A CA 1
ATOM 3303 C C . GLU A 1 512 ? 187.92500 148.13600 200.08700 1.000 79.28000 512 GLU A C 1
ATOM 3304 O O . GLU A 1 512 ? 188.25200 147.76000 201.20400 1.000 79.28000 512 GLU A O 1
ATOM 3310 N N . ARG A 1 513 ? 187.84900 147.33800 199.03900 1.000 82.90000 513 ARG A N 1
ATOM 3311 C CA . ARG A 1 513 ? 188.02000 145.89400 199.08600 1.000 82.90000 513 ARG A CA 1
ATOM 3312 C C . ARG A 1 513 ? 188.58900 145.41500 197.75900 1.000 82.90000 513 ARG A C 1
ATOM 3313 O O . ARG A 1 513 ? 188.43200 146.07000 196.72700 1.000 82.90000 513 ARG A O 1
ATOM 3321 N N . ASN A 1 514 ? 189.25300 144.26200 197.79200 1.000 91.84000 514 ASN A N 1
ATOM 3322 C CA . ASN A 1 514 ? 189.85100 143.68000 196.60000 1.000 91.84000 514 ASN A CA 1
ATOM 3323 C C . ASN A 1 514 ? 189.42800 142.23800 196.36200 1.000 91.84000 514 ASN A C 1
ATOM 3324 O O . ASN A 1 514 ? 189.87200 141.63500 195.38000 1.000 91.84000 514 ASN A O 1
ATOM 3329 N N . THR A 1 515 ? 188.59400 141.66600 197.23000 1.000 99.60000 515 THR A N 1
ATOM 3330 C CA . THR A 1 515 ? 188.31500 140.23400 197.19600 1.000 99.60000 515 THR A CA 1
ATOM 3331 C C . THR A 1 515 ? 187.15300 139.85300 196.29100 1.000 99.60000 515 THR A C 1
ATOM 3332 O O . THR A 1 515 ? 187.03300 138.67600 195.92900 1.000 99.60000 515 THR A O 1
ATOM 3336 N N . ARG A 1 516 ? 186.29600 140.80000 195.92300 1.000 97.44000 516 ARG A N 1
ATOM 3337 C CA . ARG A 1 516 ? 185.13000 140.52400 195.09200 1.000 97.44000 516 ARG A CA 1
ATOM 3338 C C . ARG A 1 516 ? 185.26700 141.14200 193.70200 1.000 97.44000 516 ARG A C 1
ATOM 3339 O O . ARG A 1 516 ? 184.30800 141.68500 193.15200 1.000 97.44000 516 ARG A O 1
ATOM 3347 N N . LEU A 1 517 ? 186.46400 141.06900 193.12100 1.000 97.58000 517 LEU A N 1
ATOM 3348 C CA . LEU A 1 517 ? 186.69500 141.61500 191.79100 1.000 97.58000 517 LEU A CA 1
ATOM 3349 C C . LEU A 1 517 ? 186.21800 140.64700 190.71500 1.000 97.58000 517 LEU A C 1
ATOM 3350 O O . LEU A 1 517 ? 186.29000 139.42400 190.87000 1.000 97.58000 517 LEU A O 1
ATOM 3355 N N . PHE A 1 518 ? 185.73000 141.21200 189.61200 1.000 99.58000 518 PHE A N 1
ATOM 3356 C CA . PHE A 1 518 ? 185.23500 140.44100 188.47100 1.000 99.58000 518 PHE A CA 1
ATOM 3357 C C . PHE A 1 518 ? 185.86300 141.01400 187.20400 1.000 99.58000 518 PHE A C 1
ATOM 3358 O O . PHE A 1 518 ? 185.43400 142.06000 186.70800 1.000 99.58000 518 PHE A O 1
ATOM 3366 N N . GLY A 1 519 ? 186.87500 140.33100 186.67900 1.000 97.36000 519 GLY A N 1
ATOM 3367 C CA . GLY A 1 519 ? 187.53000 140.78500 185.47000 1.000 97.36000 519 GLY A CA 1
ATOM 3368 C C . GLY A 1 519 ? 188.89200 140.16000 185.26300 1.000 97.36000 519 GLY A C 1
ATOM 3369 O O . GLY A 1 519 ? 189.04500 138.93800 185.34800 1.000 97.36000 519 GLY A O 1
ATOM 3370 N N . GLY A 1 520 ? 189.88800 140.99400 184.98200 1.000 98.53000 520 GLY A N 1
ATOM 3371 C CA . GLY A 1 520 ? 191.25200 140.53100 184.82300 1.000 98.53000 520 GLY A CA 1
ATOM 3372 C C . GLY A 1 520 ? 192.22200 141.25500 185.73400 1.000 98.53000 520 GLY A C 1
ATOM 3373 O O . GLY A 1 520 ? 193.35200 141.55000 185.33800 1.000 98.53000 520 GLY A O 1
ATOM 3374 N N . GLY A 1 521 ? 191.79400 141.53900 186.96200 1.000 92.24000 521 GLY A N 1
ATOM 3375 C CA . GLY A 1 521 ? 192.61900 142.29100 187.88500 1.000 92.24000 521 GLY A CA 1
ATOM 3376 C C . GLY A 1 521 ? 192.08600 143.67200 188.20300 1.000 92.24000 521 GLY A C 1
ATOM 3377 O O . GLY A 1 521 ? 192.86100 144.61600 188.38100 1.000 92.24000 521 GLY A O 1
ATOM 3378 N N . VAL A 1 522 ? 190.79400 143.77900 188.52300 1.000 87.68000 522 VAL A N 1
ATOM 3379 C CA . VAL A 1 522 ? 190.20500 145.09500 188.93500 1.000 87.68000 522 VAL A CA 1
ATOM 3380 C C . VAL A 1 522 ? 190.17500 145.25500 190.46800 1.000 87.68000 522 VAL A C 1
ATOM 3381 O O . VAL A 1 522 ? 190.54000 144.30400 191.16400 1.000 87.68000 522 VAL A O 1
ATOM 3385 N N . VAL A 1 523 ? 189.81800 146.44000 190.97100 1.000 80.46000 523 VAL A N 1
ATOM 3386 C CA . VAL A 1 523 ? 189.72800 146.70300 192.43700 1.000 80.46000 523 VAL A CA 1
ATOM 3387 C C . VAL A 1 523 ? 188.28800 147.13900 192.71900 1.000 80.46000 523 VAL A C 1
ATOM 3388 O O . VAL A 1 523 ? 187.81300 147.99400 191.96500 1.000 80.46000 523 VAL A O 1
ATOM 3392 N N . GLN A 1 524 ? 187.60800 146.58600 193.73900 1.000 77.25000 524 GLN A N 1
ATOM 3393 C CA . GLN A 1 524 ? 186.16100 146.88200 193.94800 1.000 77.25000 524 GLN A CA 1
ATOM 3394 C C . GLN A 1 524 ? 185.92600 147.78300 195.15300 1.000 77.25000 524 GLN A C 1
ATOM 3395 O O . GLN A 1 524 ? 186.04500 147.30800 196.27100 1.000 77.25000 524 GLN A O 1
ATOM 3401 N N . THR A 1 525 ? 185.42600 148.98400 194.91900 1.000 69.30000 525 THR A N 1
ATOM 3402 C CA . THR A 1 525 ? 185.14800 149.90000 196.04100 1.000 69.30000 525 THR A CA 1
ATOM 3403 C C . THR A 1 525 ? 183.65400 149.85400 196.36200 1.000 69.30000 525 THR A C 1
ATOM 3404 O O . THR A 1 525 ? 182.90100 149.82200 195.39600 1.000 69.30000 525 THR A O 1
ATOM 3408 N N . ILE A 1 526 ? 183.24800 149.74900 197.64100 1.000 65.93000 526 ILE A N 1
ATOM 3409 C CA . ILE A 1 526 ? 181.80700 149.82300 198.04700 1.000 65.93000 526 ILE A CA 1
ATOM 3410 C C . ILE A 1 526 ? 181.67800 151.01600 199.00100 1.000 65.93000 526 ILE A C 1
ATOM 3411 O O . ILE A 1 526 ? 182.43400 151.05200 199.95800 1.000 65.93000 526 ILE A O 1
ATOM 3416 N N . GLU A 1 527 ? 180.77200 151.96400 198.75500 1.000 64.77000 527 GLU A N 1
ATOM 3417 C CA . GLU A 1 527 ? 180.72500 153.18800 199.59600 1.000 64.77000 527 GLU A CA 1
ATOM 3418 C C . GLU A 1 527 ? 179.31900 153.52700 200.07900 1.000 64.77000 527 GLU A C 1
ATOM 3419 O O . GLU A 1 527 ? 178.51100 153.91500 199.24400 1.000 64.77000 527 GLU A O 1
ATOM 3425 N N . PRO A 1 528 ? 179.01100 153.48300 201.38800 1.000 62.16000 528 PRO A N 1
ATOM 3426 C CA . PRO A 1 528 ? 177.70900 153.94000 201.87300 1.000 62.16000 528 PRO A CA 1
ATOM 3427 C C . PRO A 1 528 ? 177.68000 155.41900 202.29200 1.000 62.16000 528 PRO A C 1
ATOM 3428 O O . PRO A 1 528 ? 178.74400 155.93700 202.51000 1.000 62.16000 528 PRO A O 1
ATOM 3432 N N . ARG A 1 529 ? 176.50800 156.06900 202.39000 1.000 62.10000 529 ARG A N 1
ATOM 3433 C CA . ARG A 1 529 ? 176.43600 157.43700 202.88800 1.000 62.10000 529 ARG A CA 1
ATOM 3434 C C . ARG A 1 529 ? 175.00700 157.73800 203.30600 1.000 62.10000 529 ARG A C 1
ATOM 3435 O O . ARG A 1 529 ? 174.07500 157.00700 202.96700 1.000 62.10000 529 ARG A O 1
ATOM 3443 N N . LEU A 1 530 ? 174.84600 158.83600 204.04400 1.000 57.92000 530 LEU A N 1
ATOM 3444 C CA . LEU A 1 530 ? 173.53800 159.22200 204.55600 1.000 57.92000 530 LEU A CA 1
ATOM 3445 C C . LEU A 1 530 ? 173.23300 160.68800 204.28100 1.000 57.92000 530 LEU A C 1
ATOM 3446 O O . LEU A 1 530 ? 173.97600 161.36400 203.56400 1.000 57.92000 530 LEU A O 1
ATOM 3451 N N . PHE A 1 531 ? 172.13400 161.17700 204.84700 1.000 60.19000 531 PHE A N 1
ATOM 3452 C CA . PHE A 1 531 ? 171.68000 162.55500 204.73400 1.000 60.19000 531 PHE A CA 1
ATOM 3453 C C . PHE A 1 531 ? 170.49600 162.71900 205.67100 1.000 60.19000 531 PHE A C 1
ATOM 3454 O O . PHE A 1 531 ? 169.75500 161.76600 205.90800 1.000 60.19000 531 PHE A O 1
ATOM 3462 N N . TYR A 1 532 ? 170.33000 163.92400 206.21000 1.000 61.39000 532 TYR A N 1
ATOM 3463 C CA . TYR A 1 532 ? 169.19200 164.19600 207.08600 1.000 61.39000 532 TYR A CA 1
ATOM 3464 C C . TYR A 1 532 ? 168.99100 165.70100 207.14100 1.000 61.39000 532 TYR A C 1
ATOM 3465 O O . TYR A 1 532 ? 169.82500 166.40600 207.71300 1.000 61.39000 532 TYR A O 1
ATOM 3474 N N . ASN A 1 533 ? 167.89500 166.19100 206.56600 1.000 63.27000 533 ASN A N 1
ATOM 3475 C CA . ASN A 1 533 ? 167.62600 167.62100 206.48900 1.000 63.27000 533 ASN A CA 1
ATOM 3476 C C . ASN A 1 533 ? 166.33400 167.95000 207.22000 1.000 63.27000 533 ASN A C 1
ATOM 3477 O O . ASN A 1 533 ? 165.31100 167.29300 207.00900 1.000 63.27000 533 ASN A O 1
ATOM 3482 N N . TYR A 1 534 ? 166.38700 168.96400 208.07700 1.000 64.55000 534 TYR A N 1
ATOM 3483 C CA . TYR A 1 534 ? 165.23600 169.41600 208.84800 1.000 64.55000 534 TYR A CA 1
ATOM 3484 C C . TYR A 1 534 ? 164.85600 170.81300 208.38300 1.000 64.55000 534 TYR A C 1
ATOM 3485 O O . TYR A 1 534 ? 165.69200 171.72000 208.39000 1.000 64.55000 534 TYR A O 1
ATOM 3494 N N . ILE A 1 535 ? 163.59900 170.98300 207.98400 1.000 67.03000 535 ILE A N 1
ATOM 3495 C CA . ILE A 1 535 ? 163.09200 172.27000 207.51500 1.000 67.03000 535 ILE A CA 1
ATOM 3496 C C . ILE A 1 535 ? 161.67900 172.46800 208.05300 1.000 67.03000 535 ILE A C 1
ATOM 3497 O O . ILE A 1 535 ? 160.76800 171.71500 207.68000 1.000 67.03000 535 ILE A O 1
ATOM 3502 N N . PRO A 1 536 ? 161.45100 173.44500 208.93100 1.000 67.61000 536 PRO A N 1
ATOM 3503 C CA . PRO A 1 536 ? 160.10400 173.65900 209.47100 1.000 67.61000 536 PRO A CA 1
ATOM 3504 C C . PRO A 1 536 ? 159.09700 174.00300 208.38300 1.000 67.61000 536 PRO A C 1
ATOM 3505 O O . PRO A 1 536 ? 159.44900 174.39000 207.26700 1.000 67.61000 536 PRO A O 1
ATOM 3509 N N . ALA A 1 537 ? 157.82200 173.86600 208.73200 1.000 74.40000 537 ALA A N 1
ATOM 3510 C CA . ALA A 1 537 ? 156.72600 173.96700 207.78000 1.000 74.40000 537 ALA A CA 1
ATOM 3511 C C . ALA A 1 537 ? 156.00800 175.30500 207.89100 1.000 74.40000 537 ALA A C 1
ATOM 3512 O O . ALA A 1 537 ? 156.02300 175.96600 208.93100 1.000 74.40000 537 ALA A O 1
ATOM 3514 N N . LYS A 1 538 ? 155.36100 175.68800 206.79200 1.000 80.11000 538 LYS A N 1
ATOM 3515 C CA . LYS A 1 538 ? 154.53700 176.88600 206.74100 1.000 80.11000 538 LYS A CA 1
ATOM 3516 C C . LYS A 1 538 ? 153.47600 176.70200 205.66600 1.000 80.11000 538 LYS A C 1
ATOM 3517 O O . LYS A 1 538 ? 153.47800 175.71800 204.92200 1.000 80.11000 538 LYS A O 1
ATOM 3523 N N . SER A 1 539 ? 152.56000 177.66600 205.59500 1.000 85.59000 539 SER A N 1
ATOM 3524 C CA . SER A 1 539 ? 151.49300 177.67400 204.59500 1.000 85.59000 539 SER A CA 1
ATOM 3525 C C . SER A 1 539 ? 151.84500 178.72400 203.54600 1.000 85.59000 539 SER A C 1
ATOM 3526 O O . SER A 1 539 ? 151.52900 179.90600 203.70100 1.000 85.59000 539 SER A O 1
ATOM 3529 N N . GLN A 1 540 ? 152.49800 178.28300 202.46900 1.000 85.48000 540 GLN A N 1
ATOM 3530 C CA . GLN A 1 540 ? 153.01900 179.18000 201.44500 1.000 85.48000 540 GLN A CA 1
ATOM 3531 C C . GLN A 1 540 ? 152.39900 178.92100 200.07700 1.000 85.48000 540 GLN A C 1
ATOM 3532 O O . GLN A 1 540 ? 153.02200 179.22300 199.05400 1.000 85.48000 540 GLN A O 1
ATOM 3538 N N . ASN A 1 541 ? 151.18800 178.36900 200.03400 1.000 86.97000 541 ASN A N 1
ATOM 3539 C CA . ASN A 1 541 ? 150.53700 178.05600 198.76900 1.000 86.97000 541 ASN A CA 1
ATOM 3540 C C . ASN A 1 541 ? 149.66100 179.18900 198.25100 1.000 86.97000 541 ASN A C 1
ATOM 3541 O O . ASN A 1 541 ? 149.20500 179.12200 197.10500 1.000 86.97000 541 ASN A O 1
ATOM 3546 N N . ASP A 1 542 ? 149.41600 180.22300 199.05800 1.000 88.12000 542 ASP A N 1
ATOM 3547 C CA . ASP A 1 542 ? 148.72300 181.40600 198.56700 1.000 88.12000 542 ASP A CA 1
ATOM 3548 C C . ASP A 1 542 ? 149.65000 182.34200 197.80600 1.000 88.12000 542 ASP A C 1
ATOM 3549 O O . ASP A 1 542 ? 149.16900 183.22800 197.09100 1.000 88.12000 542 ASP A O 1
ATOM 3554 N N . LEU A 1 543 ? 150.96000 182.16900 197.95000 1.000 80.27000 543 LEU A N 1
ATOM 3555 C CA . LEU A 1 543 ? 151.95400 182.93900 197.21600 1.000 80.27000 543 LEU A CA 1
ATOM 3556 C C . LEU A 1 543 ? 152.13700 182.34200 195.82100 1.000 80.27000 543 LEU A C 1
ATOM 3557 O O . LEU A 1 543 ? 152.21200 181.12000 195.67500 1.000 80.27000 543 LEU A O 1
ATOM 3562 N N . PRO A 1 544 ? 152.21500 183.17100 194.78500 1.000 72.86000 544 PRO A N 1
ATOM 3563 C CA . PRO A 1 544 ? 152.26000 182.64100 193.41900 1.000 72.86000 544 PRO A CA 1
ATOM 3564 C C . PRO A 1 544 ? 153.56600 181.91800 193.13500 1.000 72.86000 544 PRO A C 1
ATOM 3565 O O . PRO A 1 544 ? 154.56000 182.05900 193.84900 1.000 72.86000 544 PRO A O 1
ATOM 3569 N N . ASN A 1 545 ? 153.54800 181.12800 192.06500 1.000 72.65000 545 ASN A N 1
ATOM 3570 C CA . ASN A 1 545 ? 154.70800 180.34800 191.63800 1.000 72.65000 545 ASN A CA 1
ATOM 3571 C C . ASN A 1 545 ? 155.40300 181.12300 190.52500 1.000 72.65000 545 ASN A C 1
ATOM 3572 O O . ASN A 1 545 ? 155.08200 180.97800 189.34600 1.000 72.65000 545 ASN A O 1
ATOM 3577 N N . PHE A 1 546 ? 156.37000 181.95700 190.91100 1.000 68.20000 546 PHE A N 1
ATOM 3578 C CA . PHE A 1 546 ? 157.07900 182.78000 189.93700 1.000 68.20000 546 PHE A CA 1
ATOM 3579 C C . PHE A 1 546 ? 158.03100 181.94500 189.09000 1.000 68.20000 546 PHE A C 1
ATOM 3580 O O . PHE A 1 546 ? 157.89200 181.87500 187.86500 1.000 68.20000 546 PHE A O 1
ATOM 3588 N N . ASP A 1 547 ? 159.00800 181.29700 189.72400 1.000 69.16000 547 ASP A N 1
ATOM 3589 C CA . ASP A 1 547 ? 160.05000 180.59900 188.98600 1.000 69.16000 547 ASP A CA 1
ATOM 3590 C C . ASP A 1 547 ? 160.37000 179.20000 189.49400 1.000 69.16000 547 ASP A C 1
ATOM 3591 O O . ASP A 1 547 ? 161.22300 178.53700 188.89500 1.000 69.16000 547 ASP A O 1
ATOM 3596 N N . SER A 1 548 ? 159.72600 178.72600 190.55600 1.000 72.12000 548 SER A N 1
ATOM 3597 C CA . SER A 1 548 ? 160.07900 177.43100 191.11800 1.000 72.12000 548 SER A CA 1
ATOM 3598 C C . SER A 1 548 ? 159.57200 176.29000 190.24400 1.000 72.12000 548 SER A C 1
ATOM 3599 O O . SER A 1 548 ? 158.62000 176.43900 189.47400 1.000 72.12000 548 SER A O 1
ATOM 3602 N N . SER A 1 549 ? 160.22400 175.13800 190.37900 1.000 75.96000 549 SER A N 1
ATOM 3603 C CA . SER A 1 549 ? 159.88400 173.94900 189.61400 1.000 75.96000 549 SER A CA 1
ATOM 3604 C C . SER A 1 549 ? 160.40100 172.72400 190.35100 1.000 75.96000 549 SER A C 1
ATOM 3605 O O . SER A 1 549 ? 161.43800 172.77900 191.01700 1.000 75.96000 549 SER A O 1
ATOM 3608 N N . GLU A 1 550 ? 159.67600 171.61700 190.22500 1.000 79.81000 550 GLU A N 1
ATOM 3609 C CA . GLU A 1 550 ? 160.08300 170.38800 190.89100 1.000 79.81000 550 GLU A CA 1
ATOM 3610 C C . GLU A 1 550 ? 161.27900 169.77000 190.17800 1.000 79.81000 550 GLU A C 1
ATOM 3611 O O . GLU A 1 550 ? 161.35200 169.76200 188.94600 1.000 79.81000 550 GLU A O 1
ATOM 3617 N N . SER A 1 551 ? 162.21900 169.24900 190.96100 1.000 79.04000 551 SER A N 1
ATOM 3618 C CA . SER A 1 551 ? 163.46900 168.74800 190.41600 1.000 79.04000 551 SER A CA 1
ATOM 3619 C C . SER A 1 551 ? 163.30200 167.34000 189.85300 1.000 79.04000 551 SER A C 1
ATOM 3620 O O . SER A 1 551 ? 162.37100 166.60600 190.19400 1.000 79.04000 551 SER A O 1
ATOM 3623 N N . SER A 1 552 ? 164.23500 166.97000 188.98000 1.000 79.59000 552 SER A N 1
ATOM 3624 C CA . SER A 1 552 ? 164.23400 165.64700 188.37000 1.000 79.59000 552 SER A CA 1
ATOM 3625 C C . SER A 1 552 ? 164.60500 164.60000 189.40900 1.000 79.59000 552 SER A C 1
ATOM 3626 O O . SER A 1 552 ? 165.68200 164.66700 190.01000 1.000 79.59000 552 SER A O 1
ATOM 3629 N N . PHE A 1 553 ? 163.72100 163.62900 189.61900 1.000 77.00000 553 PHE A N 1
ATOM 3630 C CA . PHE A 1 553 ? 163.94000 162.60900 190.63700 1.000 77.00000 553 PHE A CA 1
ATOM 3631 C C . PHE A 1 553 ? 164.83500 161.51400 190.07200 1.000 77.00000 553 PHE A C 1
ATOM 3632 O O . PHE A 1 553 ? 164.43500 160.77700 189.16500 1.000 77.00000 553 PHE A O 1
ATOM 3640 N N . GLY A 1 554 ? 166.04800 161.41100 190.60600 1.000 72.36000 554 GLY A N 1
ATOM 3641 C CA . GLY A 1 554 ? 166.97500 160.36200 190.23300 1.000 72.36000 554 GLY A CA 1
ATOM 3642 C C . GLY A 1 554 ? 167.75900 159.87900 191.43400 1.000 72.36000 554 GLY A C 1
ATOM 3643 O O . GLY A 1 554 ? 167.24900 159.90900 192.55700 1.000 72.36000 554 GLY A O 1
ATOM 3644 N N . TYR A 1 555 ? 168.99800 159.43400 191.22400 1.000 66.07000 555 TYR A N 1
ATOM 3645 C CA . TYR A 1 555 ? 169.81800 159.02100 192.35700 1.000 66.07000 555 TYR A CA 1
ATOM 3646 C C . TYR A 1 555 ? 170.36400 160.22600 193.11000 1.000 66.07000 555 TYR A C 1
ATOM 3647 O O . TYR A 1 555 ? 170.27000 160.29100 194.33900 1.000 66.07000 555 TYR A O 1
ATOM 3656 N N . GLY A 1 556 ? 170.94100 161.18800 192.38900 1.000 68.23000 556 GLY A N 1
ATOM 3657 C CA . GLY A 1 556 ? 171.49400 162.36400 193.03500 1.000 68.23000 556 GLY A CA 1
ATOM 3658 C C . GLY A 1 556 ? 170.47100 163.19600 193.77500 1.000 68.23000 556 GLY A C 1
ATOM 3659 O O . GLY A 1 556 ? 170.84700 164.04600 194.58700 1.000 68.23000 556 GLY A O 1
ATOM 3660 N N . GLN A 1 557 ? 169.18300 162.96400 193.51900 1.000 72.62000 557 GLN A N 1
ATOM 3661 C CA . GLN A 1 557 ? 168.13600 163.74500 194.16800 1.000 72.62000 557 GLN A CA 1
ATOM 3662 C C . GLN A 1 557 ? 168.10300 163.51600 195.67400 1.000 72.62000 557 GLN A C 1
ATOM 3663 O O . GLN A 1 557 ? 167.75700 164.43200 196.42900 1.000 72.62000 557 GLN A O 1
ATOM 3669 N N . LEU A 1 558 ? 168.47300 162.31700 196.13000 1.000 66.99000 558 LEU A N 1
ATOM 3670 C CA . LEU A 1 558 ? 168.36500 161.99500 197.55000 1.000 66.99000 558 LEU A CA 1
ATOM 3671 C C . LEU A 1 558 ? 169.22600 162.90900 198.40900 1.000 66.99000 558 LEU A C 1
ATOM 3672 O O . LEU A 1 558 ? 168.92800 163.10700 199.59100 1.000 66.99000 558 LEU A O 1
ATOM 3677 N N . PHE A 1 559 ? 170.28800 163.47900 197.84000 1.000 67.84000 559 PHE A N 1
ATOM 3678 C CA . PHE A 1 559 ? 171.24900 164.27000 198.59600 1.000 67.84000 559 PHE A CA 1
ATOM 3679 C C . PHE A 1 559 ? 171.09200 165.76600 198.36600 1.000 67.84000 559 PHE A C 1
ATOM 3680 O O . PHE A 1 559 ? 172.06900 166.51000 198.49200 1.000 67.84000 559 PHE A O 1
ATOM 3688 N N . ARG A 1 560 ? 169.89100 166.22200 198.03000 1.000 72.64000 560 ARG A N 1
ATOM 3689 C CA . ARG A 1 560 ? 169.61300 167.63600 197.84400 1.000 72.64000 560 ARG A CA 1
ATOM 3690 C C . ARG A 1 560 ? 168.64200 168.11300 198.91400 1.000 72.64000 560 ARG A C 1
ATOM 3691 O O . ARG A 1 560 ? 167.71000 167.39400 199.28600 1.000 72.64000 560 ARG A O 1
ATOM 3699 N N . GLU A 1 561 ? 168.86400 169.32800 199.40200 1.000 70.77000 561 GLU A N 1
ATOM 3700 C CA . GLU A 1 561 ? 168.07700 169.88900 200.48900 1.000 70.77000 561 GLU A CA 1
ATOM 3701 C C . GLU A 1 561 ? 166.83400 170.62900 200.01100 1.000 70.77000 561 GLU A C 1
ATOM 3702 O O . GLU A 1 561 ? 166.19600 171.31900 200.81100 1.000 70.77000 561 GLU A O 1
ATOM 3708 N N . ASN A 1 562 ? 166.47100 170.50100 198.73800 1.000 77.08000 562 ASN A N 1
ATOM 3709 C CA . ASN A 1 562 ? 165.29600 171.18900 198.21300 1.000 77.08000 562 ASN A CA 1
ATOM 3710 C C . ASN A 1 562 ? 164.71000 170.38800 197.06200 1.000 77.08000 562 ASN A C 1
ATOM 3711 O O . ASN A 1 562 ? 165.37900 170.17200 196.04800 1.000 77.08000 562 ASN A O 1
ATOM 3716 N N . LEU A 1 563 ? 163.46400 169.94000 197.22000 1.000 77.82000 563 LEU A N 1
ATOM 3717 C CA . LEU A 1 563 ? 162.79800 169.22200 196.13900 1.000 77.82000 563 LEU A CA 1
ATOM 3718 C C . LEU A 1 563 ? 162.46600 170.16200 194.98900 1.000 77.82000 563 LEU A C 1
ATOM 3719 O O . LEU A 1 563 ? 162.95200 169.98900 193.86700 1.000 77.82000 563 LEU A O 1
ATOM 3724 N N . TYR A 1 564 ? 161.63900 171.16900 195.25100 1.000 78.01000 564 TYR A N 1
ATOM 3725 C CA . TYR A 1 564 ? 161.36100 172.20700 194.26200 1.000 78.01000 564 TYR A CA 1
ATOM 3726 C C . TYR A 1 564 ? 162.61300 173.05200 194.11000 1.000 78.01000 564 TYR A C 1
ATOM 3727 O O . TYR A 1 564 ? 162.91700 173.89100 194.95900 1.000 78.01000 564 TYR A O 1
ATOM 3736 N N . TYR A 1 565 ? 163.35600 172.83800 193.02600 1.000 78.51000 565 TYR A N 1
ATOM 3737 C CA . TYR A 1 565 ? 164.62700 173.53300 192.85600 1.000 78.51000 565 TYR A CA 1
ATOM 3738 C C . TYR A 1 565 ? 164.33300 174.90800 192.26500 1.000 78.51000 565 TYR A C 1
ATOM 3739 O O . TYR A 1 565 ? 164.43500 175.14900 191.06000 1.000 78.51000 565 TYR A O 1
ATOM 3748 N N . GLY A 1 566 ? 163.95700 175.82600 193.14800 1.000 75.54000 566 GLY A N 1
ATOM 3749 C CA . GLY A 1 566 ? 163.62300 177.18600 192.77800 1.000 75.54000 566 GLY A CA 1
ATOM 3750 C C . GLY A 1 566 ? 163.75900 178.08200 193.98800 1.000 75.54000 566 GLY A C 1
ATOM 3751 O O . GLY A 1 566 ? 164.71200 177.93600 194.75700 1.000 75.54000 566 GLY A O 1
ATOM 3752 N N . ASN A 1 567 ? 162.82900 179.01500 194.17400 1.000 69.82000 567 ASN A N 1
ATOM 3753 C CA . ASN A 1 567 ? 162.85900 179.83900 195.37800 1.000 69.82000 567 ASN A CA 1
ATOM 3754 C C . ASN A 1 567 ? 161.51900 180.00200 196.07800 1.000 69.82000 567 ASN A C 1
ATOM 3755 O O . ASN A 1 567 ? 161.51700 180.31100 197.27400 1.000 69.82000 567 ASN A O 1
ATOM 3760 N N . ASP A 1 568 ? 160.38200 179.81300 195.40700 1.000 71.33000 568 ASP A N 1
ATOM 3761 C CA . ASP A 1 568 ? 159.09800 180.02200 196.06300 1.000 71.33000 568 ASP A CA 1
ATOM 3762 C C . ASP A 1 568 ? 158.76900 178.86700 196.99800 1.000 71.33000 568 ASP A C 1
ATOM 3763 O O . ASP A 1 568 ? 158.66800 179.05200 198.21500 1.000 71.33000 568 ASP A O 1
ATOM 3768 N N . ARG A 1 569 ? 158.61900 177.67100 196.44000 1.000 78.11000 569 ARG A N 1
ATOM 3769 C CA . ARG A 1 569 ? 158.20500 176.50500 197.20500 1.000 78.11000 569 ARG A CA 1
ATOM 3770 C C . ARG A 1 569 ? 159.43300 175.82100 197.79100 1.000 78.11000 569 ARG A C 1
ATOM 3771 O O . ARG A 1 569 ? 160.27600 175.30800 197.04900 1.000 78.11000 569 ARG A O 1
ATOM 3779 N N . ILE A 1 570 ? 159.53200 175.81500 199.11500 1.000 77.12000 570 ILE A N 1
ATOM 3780 C CA . ILE A 1 570 ? 160.56800 175.08100 199.82800 1.000 77.12000 570 ILE A CA 1
ATOM 3781 C C . ILE A 1 570 ? 159.86300 174.09600 200.74400 1.000 77.12000 570 ILE A C 1
ATOM 3782 O O . ILE A 1 570 ? 159.21500 174.49600 201.72000 1.000 77.12000 570 ILE A O 1
ATOM 3787 N N . ASN A 1 571 ? 159.97700 172.81000 200.42400 1.000 78.41000 571 ASN A N 1
ATOM 3788 C CA . ASN A 1 571 ? 159.26800 171.77800 201.16200 1.000 78.41000 571 ASN A CA 1
ATOM 3789 C C . ASN A 1 571 ? 159.75500 171.71000 202.60600 1.000 78.41000 571 ASN A C 1
ATOM 3790 O O . ASN A 1 571 ? 160.88500 172.08000 202.93200 1.000 78.41000 571 ASN A O 1
ATOM 3795 N N . ALA A 1 572 ? 158.87700 171.22700 203.47500 1.000 74.88000 572 ALA A N 1
ATOM 3796 C CA . ALA A 1 572 ? 159.21100 170.95500 204.86700 1.000 74.88000 572 ALA A CA 1
ATOM 3797 C C . ALA A 1 572 ? 159.59600 169.48500 204.97100 1.000 74.88000 572 ALA A C 1
ATOM 3798 O O . ALA A 1 572 ? 158.73400 168.60400 204.88300 1.000 74.88000 572 ALA A O 1
ATOM 3800 N N . ALA A 1 573 ? 160.86200 169.21100 205.30500 1.000 67.28000 573 ALA A N 1
ATOM 3801 C CA . ALA A 1 573 ? 161.30500 167.79900 205.28800 1.000 67.28000 573 ALA A CA 1
ATOM 3802 C C . ALA A 1 573 ? 162.01300 167.35900 206.57000 1.000 67.28000 573 ALA A C 1
ATOM 3803 O O . ALA A 1 573 ? 162.60200 168.22000 207.22800 1.000 67.28000 573 ALA A O 1
ATOM 3805 N N . ASN A 1 574 ? 161.86600 166.08800 206.95100 1.000 67.04000 574 ASN A N 1
ATOM 3806 C CA . ASN A 1 574 ? 162.60500 165.47700 208.08700 1.000 67.04000 574 ASN A CA 1
ATOM 3807 C C . ASN A 1 574 ? 162.92100 164.06700 207.58200 1.000 67.04000 574 ASN A C 1
ATOM 3808 O O . ASN A 1 574 ? 162.14500 163.16400 207.90900 1.000 67.04000 574 ASN A O 1
ATOM 3813 N N . SER A 1 575 ? 163.98800 163.87400 206.80600 1.000 60.41000 575 SER A N 1
ATOM 3814 C CA . SER A 1 575 ? 164.21800 162.57000 206.13400 1.000 60.41000 575 SER A CA 1
ATOM 3815 C C . SER A 1 575 ? 165.59100 162.01300 206.46400 1.000 60.41000 575 SER A C 1
ATOM 3816 O O . SER A 1 575 ? 166.38000 162.77800 206.98600 1.000 60.41000 575 SER A O 1
ATOM 3819 N N . LEU A 1 576 ? 165.84700 160.72500 206.20000 1.000 61.26000 576 LEU A N 1
ATOM 3820 C CA . LEU A 1 576 ? 167.20000 160.13400 206.40300 1.000 61.26000 576 LEU A CA 1
ATOM 3821 C C . LEU A 1 576 ? 167.58200 159.37200 205.14800 1.000 61.26000 576 LEU A C 1
ATOM 3822 O O . LEU A 1 576 ? 167.59200 158.14500 205.21000 1.000 61.26000 576 LEU A O 1
ATOM 3827 N N . SER A 1 577 ? 167.89400 160.07700 204.06400 1.000 57.31000 577 SER A N 1
ATOM 3828 C CA . SER A 1 577 ? 168.14600 159.37800 202.78400 1.000 57.31000 577 SER A CA 1
ATOM 3829 C C . SER A 1 577 ? 169.27900 158.40300 203.00900 1.000 57.31000 577 SER A C 1
ATOM 3830 O O . SER A 1 577 ? 170.29300 158.81300 203.54900 1.000 57.31000 577 SER A O 1
ATOM 3833 N N . THR A 1 578 ? 169.11300 157.17100 202.57500 1.000 58.56000 578 THR A N 1
ATOM 3834 C CA . THR A 1 578 ? 170.13800 156.15900 202.87200 1.000 58.56000 578 THR A CA 1
ATOM 3835 C C . THR A 1 578 ? 170.66700 155.67100 201.53800 1.000 58.56000 578 THR A C 1
ATOM 3836 O O . THR A 1 578 ? 169.83400 155.40800 200.67800 1.000 58.56000 578 THR A O 1
ATOM 3840 N N . ALA A 1 579 ? 171.97900 155.55200 201.36200 1.000 59.65000 579 ALA A N 1
ATOM 3841 C CA . ALA A 1 579 ? 172.45500 155.15400 200.02200 1.000 59.65000 579 ALA A CA 1
ATOM 3842 C C . ALA A 1 579 ? 173.67200 154.24600 200.09000 1.000 59.65000 579 ALA A C 1
ATOM 3843 O O . ALA A 1 579 ? 174.27600 154.16500 201.15900 1.000 59.65000 579 ALA A O 1
ATOM 3845 N N . VAL A 1 580 ? 173.98100 153.55600 198.98500 1.000 59.55000 580 VAL A N 1
ATOM 3846 C CA . VAL A 1 580 ? 175.18600 152.67900 198.88500 1.000 59.55000 580 VAL A CA 1
ATOM 3847 C C . VAL A 1 580 ? 175.59600 152.65800 197.41300 1.000 59.55000 580 VAL A C 1
ATOM 3848 O O . VAL A 1 580 ? 174.75400 152.30200 196.59700 1.000 59.55000 580 VAL A O 1
ATOM 3852 N N . GLN A 1 581 ? 176.83700 153.01600 197.08800 1.000 64.91000 581 GLN A N 1
ATOM 3853 C CA . GLN A 1 581 ? 177.25000 153.12900 195.66700 1.000 64.91000 581 GLN A CA 1
ATOM 3854 C C . GLN A 1 581 ? 178.57900 152.39400 195.55900 1.000 64.91000 581 GLN A C 1
ATOM 3855 O O . GLN A 1 581 ? 179.37600 152.54700 196.47300 1.000 64.91000 581 GLN A O 1
ATOM 3861 N N . SER A 1 582 ? 178.82700 151.65000 194.49000 1.000 66.49000 582 SER A N 1
ATOM 3862 C CA . SER A 1 582 ? 180.07700 150.85800 194.43600 1.000 66.49000 582 SER A CA 1
ATOM 3863 C C . SER A 1 582 ? 180.77500 151.10500 193.10800 1.000 66.49000 582 SER A C 1
ATOM 3864 O O . SER A 1 582 ? 180.10300 150.98400 192.08700 1.000 66.49000 582 SER A O 1
ATOM 3867 N N . ARG A 1 583 ? 182.06600 151.40700 193.11300 1.000 69.94000 583 ARG A N 1
ATOM 3868 C CA . ARG A 1 583 ? 182.72700 151.73300 191.83200 1.000 69.94000 583 ARG A CA 1
ATOM 3869 C C . ARG A 1 583 ? 183.79600 150.68100 191.57200 1.000 69.94000 583 ARG A C 1
ATOM 3870 O O . ARG A 1 583 ? 184.56300 150.42200 192.49900 1.000 69.94000 583 ARG A O 1
ATOM 3878 N N . ILE A 1 584 ? 183.84200 150.09100 190.37500 1.000 75.79000 584 ILE A N 1
ATOM 3879 C CA . ILE A 1 584 ? 184.94500 149.14000 190.05500 1.000 75.79000 584 ILE A CA 1
ATOM 3880 C C . ILE A 1 584 ? 186.06700 149.96700 189.44000 1.000 75.79000 584 ILE A C 1
ATOM 3881 O O . ILE A 1 584 ? 185.81500 150.60500 188.41400 1.000 75.79000 584 ILE A O 1
ATOM 3886 N N . LEU A 1 585 ? 187.24600 149.97400 190.05400 1.000 79.25000 585 LEU A N 1
ATOM 3887 C CA . LEU A 1 585 ? 188.35800 150.83500 189.58300 1.000 79.25000 585 LEU A CA 1
ATOM 3888 C C . LEU A 1 585 ? 189.46000 149.91000 189.08600 1.000 79.25000 585 LEU A C 1
ATOM 3889 O O . LEU A 1 585 ? 189.66500 148.88600 189.73700 1.000 79.25000 585 LEU A O 1
ATOM 3894 N N . ASP A 1 586 ? 190.13600 150.24500 187.98300 1.000 86.67000 586 ASP A N 1
ATOM 3895 C CA . ASP A 1 586 ? 191.14200 149.32600 187.38200 1.000 86.67000 586 ASP A CA 1
ATOM 3896 C C . ASP A 1 586 ? 192.29800 149.03100 188.34100 1.000 86.67000 586 ASP A C 1
ATOM 3897 O O . ASP A 1 586 ? 192.49400 149.80400 189.28200 1.000 86.67000 586 ASP A O 1
ATOM 3902 N N . GLY A 1 587 ? 193.03500 147.94300 188.10300 1.000 89.41000 587 GLY A N 1
ATOM 3903 C CA . GLY A 1 587 ? 194.14400 147.55300 188.95200 1.000 89.41000 587 GLY A CA 1
ATOM 3904 C C . GLY A 1 587 ? 195.46200 148.22900 188.65600 1.000 89.41000 587 GLY A C 1
ATOM 3905 O O . GLY A 1 587 ? 196.39200 148.11200 189.45800 1.000 89.41000 587 GLY A O 1
ATOM 3906 N N . ALA A 1 588 ? 195.56700 148.92900 187.52900 1.000 90.08000 588 ALA A N 1
ATOM 3907 C CA . ALA A 1 588 ? 196.77300 149.66200 187.16600 1.000 90.08000 588 ALA A CA 1
ATOM 3908 C C . ALA A 1 588 ? 196.59400 151.16800 187.27700 1.000 90.08000 588 ALA A C 1
ATOM 3909 O O . ALA A 1 588 ? 197.43900 151.85500 187.85700 1.000 90.08000 588 ALA A O 1
ATOM 3911 N N . THR A 1 589 ? 195.50700 151.69600 186.73300 1.000 89.70000 589 THR A N 1
ATOM 3912 C CA . THR A 1 589 ? 195.15900 153.10400 186.83300 1.000 89.70000 589 THR A CA 1
ATOM 3913 C C . THR A 1 589 ? 193.81900 153.23200 187.55700 1.000 89.70000 589 THR A C 1
ATOM 3914 O O . THR A 1 589 ? 193.27500 152.25700 188.08000 1.000 89.70000 589 THR A O 1
ATOM 3918 N N . GLY A 1 590 ? 193.28800 154.44800 187.59200 1.000 88.03000 590 GLY A N 1
ATOM 3919 C CA . GLY A 1 590 ? 192.05500 154.68400 188.31100 1.000 88.03000 590 GLY A CA 1
ATOM 3920 C C . GLY A 1 590 ? 190.89500 155.09200 187.43000 1.000 88.03000 590 GLY A C 1
ATOM 3921 O O . GLY A 1 590 ? 190.09800 155.95400 187.80900 1.000 88.03000 590 GLY A O 1
ATOM 3922 N N . GLU A 1 591 ? 190.78400 154.48700 186.25200 1.000 86.82000 591 GLU A N 1
ATOM 3923 C CA . GLU A 1 591 ? 189.67000 154.78400 185.36400 1.000 86.82000 591 GLU A CA 1
ATOM 3924 C C . GLU A 1 591 ? 188.45800 153.94400 185.74900 1.000 86.82000 591 GLU A C 1
ATOM 3925 O O . GLU A 1 591 ? 188.56300 152.72700 185.92700 1.000 86.82000 591 GLU A O 1
ATOM 3931 N N . GLU A 1 592 ? 187.31000 154.60200 185.88800 1.000 83.63000 592 GLU A N 1
ATOM 3932 C CA . GLU A 1 592 ? 186.09000 153.90500 186.26400 1.000 83.63000 592 GLU A CA 1
ATOM 3933 C C . GLU A 1 592 ? 185.68400 152.91800 185.18100 1.000 83.63000 592 GLU A C 1
ATOM 3934 O O . GLU A 1 592 ? 185.62600 153.26300 183.99800 1.000 83.63000 592 GLU A O 1
ATOM 3940 N N . ARG A 1 593 ? 185.40000 151.68600 185.59200 1.000 81.98000 593 ARG A N 1
ATOM 3941 C CA . ARG A 1 593 ? 184.87700 150.67200 184.69000 1.000 81.98000 593 ARG A CA 1
ATOM 3942 C C . ARG A 1 593 ? 183.38600 150.44600 184.84300 1.000 81.98000 593 ARG A C 1
ATOM 3943 O O . ARG A 1 593 ? 182.72000 150.12200 183.85900 1.000 81.98000 593 ARG A O 1
ATOM 3951 N N . PHE A 1 594 ? 182.84700 150.62400 186.04500 1.000 75.97000 594 PHE A N 1
ATOM 3952 C CA . PHE A 1 594 ? 181.44500 150.33900 186.30400 1.000 75.97000 594 PHE A CA 1
ATOM 3953 C C . PHE A 1 594 ? 181.06500 150.97200 187.63200 1.000 75.97000 594 PHE A C 1
ATOM 3954 O O . PHE A 1 594 ? 181.84700 150.94000 188.58300 1.000 75.97000 594 PHE A O 1
ATOM 3962 N N . ARG A 1 595 ? 179.87000 151.55100 187.68600 1.000 72.48000 595 ARG A N 1
ATOM 3963 C CA . ARG A 1 595 ? 179.37900 152.19200 188.89500 1.000 72.48000 595 ARG A CA 1
ATOM 3964 C C . ARG A 1 595 ? 177.93800 151.77200 189.13500 1.000 72.48000 595 ARG A C 1
ATOM 3965 O O . ARG A 1 595 ? 177.12000 151.78300 188.21200 1.000 72.48000 595 ARG A O 1
ATOM 3973 N N . ALA A 1 596 ? 177.63500 151.40400 190.37200 1.000 64.59000 596 ALA A N 1
ATOM 3974 C CA . ALA A 1 596 ? 176.30800 150.95900 190.76800 1.000 64.59000 596 ALA A CA 1
ATOM 3975 C C . ALA A 1 596 ? 175.76000 151.89800 191.84000 1.000 64.59000 596 ALA A C 1
ATOM 3976 O O . ALA A 1 596 ? 176.35000 152.93700 192.14300 1.000 64.59000 596 ALA A O 1
ATOM 3978 N N . GLY A 1 597 ? 174.62100 151.53600 192.40500 1.000 62.18000 597 GLY A N 1
ATOM 3979 C CA . GLY A 1 597 ? 174.05900 152.31200 193.48900 1.000 62.18000 597 GLY A CA 1
ATOM 3980 C C . GLY A 1 597 ? 172.58200 152.06000 193.65800 1.000 62.18000 597 GLY A C 1
ATOM 3981 O O . GLY A 1 597 ? 171.88900 151.60500 192.74900 1.000 62.18000 597 GLY A O 1
ATOM 3982 N N . ILE A 1 598 ? 172.09800 152.36500 194.86200 1.000 59.32000 598 ILE A N 1
ATOM 3983 C CA . ILE A 1 598 ? 170.68000 152.28200 195.19200 1.000 59.32000 598 ILE A CA 1
ATOM 3984 C C . ILE A 1 598 ? 170.43500 153.05900 196.47800 1.000 59.32000 598 ILE A C 1
ATOM 3985 O O . ILE A 1 598 ? 171.28300 153.07600 197.37600 1.000 59.32000 598 ILE A O 1
ATOM 3990 N N . GLY A 1 599 ? 169.28700 153.72000 196.57200 1.000 61.26000 599 GLY A N 1
ATOM 3991 C CA . GLY A 1 599 ? 168.97400 154.51300 197.74600 1.000 61.26000 599 GLY A CA 1
ATOM 3992 C C . GLY A 1 599 ? 167.49400 154.79300 197.82600 1.000 61.26000 599 GLY A C 1
ATOM 3993 O O . GLY A 1 599 ? 166.77100 154.70800 196.82900 1.000 61.26000 599 GLY A O 1
ATOM 3994 N N . GLN A 1 600 ? 167.04600 155.13600 199.03100 1.000 62.88000 600 GLN A N 1
ATOM 3995 C CA . GLN A 1 600 ? 165.62000 155.32600 199.28000 1.000 62.88000 600 GLN A CA 1
ATOM 3996 C C . GLN A 1 600 ? 165.44900 156.14200 200.54900 1.000 62.88000 600 GLN A C 1
ATOM 3997 O O . GLN A 1 600 ? 165.88600 155.71100 201.62000 1.000 62.88000 600 GLN A O 1
ATOM 4003 N N . LYS A 1 601 ? 164.80600 157.30300 200.43500 1.000 63.00000 601 LYS A N 1
ATOM 4004 C CA . LYS A 1 601 ? 164.74900 158.26100 201.53200 1.000 63.00000 601 LYS A CA 1
ATOM 4005 C C . LYS A 1 601 ? 163.60600 157.94300 202.48700 1.000 63.00000 601 LYS A C 1
ATOM 4006 O O . LYS A 1 601 ? 162.47300 157.71000 202.06000 1.000 63.00000 601 LYS A O 1
ATOM 4012 N N . PHE A 1 602 ? 163.90700 157.95000 203.78100 1.000 65.30000 602 PHE A N 1
ATOM 4013 C CA . PHE A 1 602 ? 162.92000 157.66400 204.81300 1.000 65.30000 602 PHE A CA 1
ATOM 4014 C C . PHE A 1 602 ? 162.06700 158.90300 205.06200 1.000 65.30000 602 PHE A C 1
ATOM 4015 O O . PHE A 1 602 ? 162.10500 159.88000 204.31000 1.000 65.30000 602 PHE A O 1
ATOM 4023 N N . TYR A 1 603 ? 161.28000 158.86900 206.13500 1.000 67.82000 603 TYR A N 1
ATOM 4024 C CA . TYR A 1 603 ? 160.53900 160.02900 206.60500 1.000 67.82000 603 TYR A CA 1
ATOM 4025 C C . TYR A 1 603 ? 160.31600 159.88200 208.10100 1.000 67.82000 603 TYR A C 1
ATOM 4026 O O . TYR A 1 603 ? 160.32800 158.77100 208.63600 1.000 67.82000 603 TYR A O 1
ATOM 4035 N N . PHE A 1 604 ? 160.11400 161.01000 208.76900 1.000 69.24000 604 PHE A N 1
ATOM 4036 C CA . PHE A 1 604 ? 159.88800 161.00900 210.20800 1.000 69.24000 604 PHE A CA 1
ATOM 4037 C C . PHE A 1 604 ? 158.61600 161.77000 210.56300 1.000 69.24000 604 PHE A C 1
ATOM 4038 O O . PHE A 1 604 ? 157.72600 161.23500 211.22300 1.000 69.24000 604 PHE A O 1
ATOM 4046 N N . SER A 1 621 ? 156.90000 155.87500 204.93500 1.000 75.56000 621 SER A N 1
ATOM 4047 C CA . SER A 1 621 ? 158.32500 156.02100 205.20200 1.000 75.56000 621 SER A CA 1
ATOM 4048 C C . SER A 1 621 ? 159.15300 155.87300 203.93000 1.000 75.56000 621 SER A C 1
ATOM 4049 O O . SER A 1 621 ? 159.97000 156.73400 203.60800 1.000 75.56000 621 SER A O 1
ATOM 4052 N N . ARG A 1 622 ? 158.93900 154.77100 203.21000 1.000 77.79000 622 ARG A N 1
ATOM 4053 C CA . ARG A 1 622 ? 159.75600 154.47400 202.03300 1.000 77.79000 622 ARG A CA 1
ATOM 4054 C C . ARG A 1 622 ? 159.25500 155.23000 200.80600 1.000 77.79000 622 ARG A C 1
ATOM 4055 O O . ARG A 1 622 ? 159.94800 156.09900 200.26900 1.000 77.79000 622 ARG A O 1
ATOM 4063 N N . SER A 1 623 ? 158.04900 154.89500 200.35100 1.000 79.41000 623 SER A N 1
ATOM 4064 C CA . SER A 1 623 ? 157.32000 155.63800 199.32800 1.000 79.41000 623 SER A CA 1
ATOM 4065 C C . SER A 1 623 ? 157.98000 155.61600 197.95100 1.000 79.41000 623 SER A C 1
ATOM 4066 O O . SER A 1 623 ? 157.39000 156.11700 196.98800 1.000 79.41000 623 SER A O 1
ATOM 4069 N N . ASP A 1 624 ? 159.17100 155.03200 197.82200 1.000 73.06000 624 ASP A N 1
ATOM 4070 C CA . ASP A 1 624 ? 159.86800 155.01600 196.53700 1.000 73.06000 624 ASP A CA 1
ATOM 4071 C C . ASP A 1 624 ? 161.10100 154.12300 196.63900 1.000 73.06000 624 ASP A C 1
ATOM 4072 O O . ASP A 1 624 ? 161.44600 153.61900 197.71100 1.000 73.06000 624 ASP A O 1
ATOM 4077 N N . TRP A 1 625 ? 161.76000 153.93500 195.49600 1.000 67.03000 625 TRP A N 1
ATOM 4078 C CA . TRP A 1 625 ? 163.06800 153.30300 195.39700 1.000 67.03000 625 TRP A CA 1
ATOM 4079 C C . TRP A 1 625 ? 163.78800 153.93100 194.21600 1.000 67.03000 625 TRP A C 1
ATOM 4080 O O . TRP A 1 625 ? 163.15900 154.29200 193.21800 1.000 67.03000 625 TRP A O 1
ATOM 4091 N N . VAL A 1 626 ? 165.10700 154.06300 194.32800 1.000 61.91000 626 VAL A N 1
ATOM 4092 C CA . VAL A 1 626 ? 165.90500 154.65900 193.26200 1.000 61.91000 626 VAL A CA 1
ATOM 4093 C C . VAL A 1 626 ? 167.18900 153.85900 193.10600 1.000 61.91000 626 VAL A C 1
ATOM 4094 O O . VAL A 1 626 ? 167.95900 153.72600 194.06200 1.000 61.91000 626 VAL A O 1
ATOM 4098 N N . ALA A 1 627 ? 167.42600 153.34000 191.90300 1.000 59.17000 627 ALA A N 1
ATOM 4099 C CA . ALA A 1 627 ? 168.63800 152.60200 191.59100 1.000 59.17000 627 ALA A CA 1
ATOM 4100 C C . ALA A 1 627 ? 169.16500 153.07800 190.24900 1.000 59.17000 627 ALA A C 1
ATOM 4101 O O . ALA A 1 627 ? 168.47400 153.77100 189.50000 1.000 59.17000 627 ALA A O 1
ATOM 4103 N N . PHE A 1 628 ? 170.40000 152.69500 189.94500 1.000 62.96000 628 PHE A N 1
ATOM 4104 C CA . PHE A 1 628 ? 171.04700 153.08600 188.69900 1.000 62.96000 628 PHE A CA 1
ATOM 4105 C C . PHE A 1 628 ? 172.33100 152.28400 188.55400 1.000 62.96000 628 PHE A C 1
ATOM 4106 O O . PHE A 1 628 ? 172.84600 151.72200 189.52300 1.000 62.96000 628 PHE A O 1
ATOM 4114 N N . ALA A 1 629 ? 172.84200 152.24200 187.32600 1.000 64.88000 629 ALA A N 1
ATOM 4115 C CA . ALA A 1 629 ? 174.10900 151.58300 187.03800 1.000 64.88000 629 ALA A CA 1
ATOM 4116 C C . ALA A 1 629 ? 174.62000 152.02100 185.67500 1.000 64.88000 629 ALA A C 1
ATOM 4117 O O . ALA A 1 629 ? 173.89500 151.92700 184.68100 1.000 64.88000 629 ALA A O 1
ATOM 4119 N N . SER A 1 630 ? 175.85900 152.50100 185.61200 1.000 71.07000 630 SER A N 1
ATOM 4120 C CA . SER A 1 630 ? 176.40700 153.01600 184.36500 1.000 71.07000 630 SER A CA 1
ATOM 4121 C C . SER A 1 630 ? 177.90500 152.77000 184.33500 1.000 71.07000 630 SER A C 1
ATOM 4122 O O . SER A 1 630 ? 178.61800 153.16800 185.26000 1.000 71.07000 630 SER A O 1
ATOM 4125 N N . GLY A 1 631 ? 178.37500 152.12800 183.27000 1.000 77.14000 631 GLY A N 1
ATOM 4126 C CA . GLY A 1 631 ? 179.78300 151.80800 183.14900 1.000 77.14000 631 GLY A CA 1
ATOM 4127 C C . GLY A 1 631 ? 180.21400 151.48800 181.73500 1.000 77.14000 631 GLY A C 1
ATOM 4128 O O . GLY A 1 631 ? 179.80200 152.15400 180.78100 1.000 77.14000 631 GLY A O 1
ATOM 4129 N N . GLY A 1 632 ? 181.05500 150.46800 181.59200 1.000 85.11000 632 GLY A N 1
ATOM 4130 C CA . GLY A 1 632 ? 181.54300 150.05000 180.29400 1.000 85.11000 632 GLY A CA 1
ATOM 4131 C C . GLY A 1 632 ? 182.82500 149.25700 180.41400 1.000 85.11000 632 GLY A C 1
ATOM 4132 O O . GLY A 1 632 ? 183.64700 149.53600 181.29000 1.000 85.11000 632 GLY A O 1
ATOM 4133 N N . ILE A 1 633 ? 183.01900 148.27000 179.54100 1.000 89.30000 633 ILE A N 1
ATOM 4134 C CA . ILE A 1 633 ? 184.20000 147.41800 179.61400 1.000 89.30000 633 ILE A CA 1
ATOM 4135 C C . ILE A 1 633 ? 185.29100 148.00600 178.72800 1.000 89.30000 633 ILE A C 1
ATOM 4136 O O . ILE A 1 633 ? 186.29400 147.34700 178.42900 1.000 89.30000 633 ILE A O 1
ATOM 4141 N N . GLY A 1 634 ? 185.11200 149.26200 178.32700 1.000 91.33000 634 GLY A N 1
ATOM 4142 C CA . GLY A 1 634 ? 186.07500 149.94700 177.48900 1.000 91.33000 634 GLY A CA 1
ATOM 4143 C C . GLY A 1 634 ? 185.40800 150.69500 176.35600 1.000 91.33000 634 GLY A C 1
ATOM 4144 O O . GLY A 1 634 ? 184.58300 151.58300 176.59000 1.000 91.33000 634 GLY A O 1
ATOM 4145 N N . GLY A 1 635 ? 185.75800 150.34700 175.12200 1.000 91.56000 635 GLY A N 1
ATOM 4146 C CA . GLY A 1 635 ? 185.09000 150.91700 173.97100 1.000 91.56000 635 GLY A CA 1
ATOM 4147 C C . GLY A 1 635 ? 183.79900 150.19100 173.66200 1.000 91.56000 635 GLY A C 1
ATOM 4148 O O . GLY A 1 635 ? 182.78100 150.81700 173.35400 1.000 91.56000 635 GLY A O 1
ATOM 4149 N N . ARG A 1 636 ? 183.83000 148.86500 173.75400 1.000 91.00000 636 ARG A N 1
ATOM 4150 C CA . ARG A 1 636 ? 182.67900 148.03400 173.44400 1.000 91.00000 636 ARG A CA 1
ATOM 4151 C C . ARG A 1 636 ? 181.89600 147.68900 174.70900 1.000 91.00000 636 ARG A C 1
ATOM 4152 O O . ARG A 1 636 ? 182.35800 147.88300 175.83500 1.000 91.00000 636 ARG A O 1
ATOM 4160 N N . PHE A 1 637 ? 180.68800 147.16700 174.49900 1.000 91.21000 637 PHE A N 1
ATOM 4161 C CA . PHE A 1 637 ? 179.77100 146.76700 175.56600 1.000 91.21000 637 PHE A CA 1
ATOM 4162 C C . PHE A 1 637 ? 179.60200 147.87000 176.60900 1.000 91.21000 637 PHE A C 1
ATOM 4163 O O . PHE A 1 637 ? 179.70500 147.64500 177.81600 1.000 91.21000 637 PHE A O 1
ATOM 4171 N N . THR A 1 638 ? 179.34600 149.07600 176.10800 1.000 83.82000 638 THR A N 1
ATOM 4172 C CA . THR A 1 638 ? 179.05800 150.21900 177.00500 1.000 83.82000 638 THR A CA 1
ATOM 4173 C C . THR A 1 638 ? 177.60300 150.05300 177.45500 1.000 83.82000 638 THR A C 1
ATOM 4174 O O . THR A 1 638 ? 176.80900 149.53100 176.65600 1.000 83.82000 638 THR A O 1
ATOM 4178 N N . LEU A 1 639 ? 177.27300 150.47700 178.67600 1.000 75.99000 639 LEU A N 1
ATOM 4179 C CA . LEU A 1 639 ? 175.94200 150.28300 179.24600 1.000 75.99000 639 LEU A CA 1
ATOM 4180 C C . LEU A 1 639 ? 175.63100 151.42300 180.19800 1.000 75.99000 639 LEU A C 1
ATOM 4181 O O . LEU A 1 639 ? 176.49400 151.82500 180.98400 1.000 75.99000 639 LEU A O 1
ATOM 4186 N N . ASP A 1 640 ? 174.40800 151.94200 180.12900 1.000 68.56000 640 ASP A N 1
ATOM 4187 C CA . ASP A 1 640 ? 173.91900 152.96400 181.04300 1.000 68.56000 640 ASP A CA 1
ATOM 4188 C C . ASP A 1 640 ? 172.43800 152.71700 181.29300 1.000 68.56000 640 ASP A C 1
ATOM 4189 O O . ASP A 1 640 ? 171.67900 152.48800 180.34700 1.000 68.56000 640 ASP A O 1
ATOM 4194 N N . SER A 1 641 ? 172.02800 152.76800 182.56000 1.000 60.14000 641 SER A N 1
ATOM 4195 C CA . SER A 1 641 ? 170.65700 152.45500 182.93600 1.000 60.14000 641 SER A CA 1
ATOM 4196 C C . SER A 1 641 ? 170.24800 153.30300 184.13100 1.000 60.14000 641 SER A C 1
ATOM 4197 O O . SER A 1 641 ? 171.03200 154.10300 184.65000 1.000 60.14000 641 SER A O 1
ATOM 4200 N N . SER A 1 642 ? 169.00700 153.11100 184.56900 1.000 56.94000 642 SER A N 1
ATOM 4201 C CA . SER A 1 642 ? 168.43800 153.80300 185.72200 1.000 56.94000 642 SER A CA 1
ATOM 4202 C C . SER A 1 642 ? 167.08100 153.17500 186.01600 1.000 56.94000 642 SER A C 1
ATOM 4203 O O . SER A 1 642 ? 166.61400 152.29700 185.28400 1.000 56.94000 642 SER A O 1
ATOM 4206 N N . ILE A 1 643 ? 166.45500 153.62300 187.10400 1.000 56.76000 643 ILE A N 1
ATOM 4207 C CA . ILE A 1 643 ? 165.10600 153.19300 187.46000 1.000 56.76000 643 ILE A CA 1
ATOM 4208 C C . ILE A 1 643 ? 164.55700 154.17000 188.48500 1.000 56.76000 643 ILE A C 1
ATOM 4209 O O . ILE A 1 643 ? 165.30600 154.89900 189.13300 1.000 56.76000 643 ILE A O 1
ATOM 4214 N N . HIS A 1 644 ? 163.23100 154.19900 188.62100 1.000 63.99000 644 HIS A N 1
ATOM 4215 C CA . HIS A 1 644 ? 162.57400 154.99900 189.65700 1.000 63.99000 644 HIS A CA 1
ATOM 4216 C C . HIS A 1 644 ? 161.32800 154.22500 190.08700 1.000 63.99000 644 HIS A C 1
ATOM 4217 O O . HIS A 1 644 ? 160.26900 154.33200 189.46800 1.000 63.99000 644 HIS A O 1
ATOM 4224 N N . TYR A 1 645 ? 161.47300 153.45300 191.15400 1.000 70.15000 645 TYR A N 1
ATOM 4225 C CA . TYR A 1 645 ? 160.42400 152.58100 191.65200 1.000 70.15000 645 TYR A CA 1
ATOM 4226 C C . TYR A 1 645 ? 159.70500 153.24400 192.81600 1.000 70.15000 645 TYR A C 1
ATOM 4227 O O . TYR A 1 645 ? 160.28900 154.03500 193.55900 1.000 70.15000 645 TYR A O 1
ATOM 4236 N N . ASN A 1 646 ? 158.42300 152.92100 192.96200 1.000 76.43000 646 ASN A N 1
ATOM 4237 C CA . ASN A 1 646 ? 157.65100 153.31900 194.13000 1.000 76.43000 646 ASN A CA 1
ATOM 4238 C C . ASN A 1 646 ? 156.75200 152.15900 194.52200 1.000 76.43000 646 ASN A C 1
ATOM 4239 O O . ASN A 1 646 ? 156.02600 151.62000 193.68300 1.000 76.43000 646 ASN A O 1
ATOM 4244 N N . GLN A 1 647 ? 156.82100 151.76000 195.78500 1.000 79.21000 647 GLN A N 1
ATOM 4245 C CA . GLN A 1 647 ? 156.12600 150.57500 196.25600 1.000 79.21000 647 GLN A CA 1
ATOM 4246 C C . GLN A 1 647 ? 154.89200 150.95700 197.06400 1.000 79.21000 647 GLN A C 1
ATOM 4247 O O . GLN A 1 647 ? 154.72500 152.10500 197.48600 1.000 79.21000 647 GLN A O 1
ATOM 4253 N N . ASN A 1 648 ? 154.02100 149.96200 197.25100 1.000 84.96000 648 ASN A N 1
ATOM 4254 C CA . ASN A 1 648 ? 152.70100 150.08300 197.86700 1.000 84.96000 648 ASN A CA 1
ATOM 4255 C C . ASN A 1 648 ? 151.72500 150.83300 196.96800 1.000 84.96000 648 ASN A C 1
ATOM 4256 O O . ASN A 1 648 ? 150.53500 150.92400 197.28800 1.000 84.96000 648 ASN A O 1
ATOM 4261 N N . ASP A 1 649 ? 152.20200 151.37600 195.84800 1.000 85.05000 649 ASP A N 1
ATOM 4262 C CA . ASP A 1 649 ? 151.34300 152.14700 194.95600 1.000 85.05000 649 ASP A CA 1
ATOM 4263 C C . ASP A 1 649 ? 151.20700 151.51000 193.58100 1.000 85.05000 649 ASP A C 1
ATOM 4264 O O . ASP A 1 649 ? 150.08400 151.23000 193.15100 1.000 85.05000 649 ASP A O 1
ATOM 4269 N N . LYS A 1 650 ? 152.30900 151.26300 192.87900 1.000 79.49000 650 LYS A N 1
ATOM 4270 C CA . LYS A 1 650 ? 152.25000 150.80200 191.49500 1.000 79.49000 650 LYS A CA 1
ATOM 4271 C C . LYS A 1 650 ? 153.55700 150.09100 191.15900 1.000 79.49000 650 LYS A C 1
ATOM 4272 O O . LYS A 1 650 ? 154.33700 149.73500 192.04800 1.000 79.49000 650 LYS A O 1
ATOM 4278 N N . ARG A 1 651 ? 153.78400 149.86200 189.86400 1.000 73.89000 651 ARG A N 1
ATOM 4279 C CA . ARG A 1 651 ? 154.96600 149.12500 189.43300 1.000 73.89000 651 ARG A CA 1
ATOM 4280 C C . ARG A 1 651 ? 156.19400 150.02500 189.34500 1.000 73.89000 651 ARG A C 1
ATOM 4281 O O . ARG A 1 651 ? 157.16300 149.83900 190.08500 1.000 73.89000 651 ARG A O 1
ATOM 4289 N N . ALA A 1 652 ? 156.16600 151.02000 188.46200 1.000 69.68000 652 ALA A N 1
ATOM 4290 C CA . ALA A 1 652 ? 157.38200 151.76300 188.16900 1.000 69.68000 652 ALA A CA 1
ATOM 4291 C C . ALA A 1 652 ? 157.03100 153.08900 187.51900 1.000 69.68000 652 ALA A C 1
ATOM 4292 O O . ALA A 1 652 ? 156.07600 153.18100 186.74500 1.000 69.68000 652 ALA A O 1
ATOM 4294 N N . GLU A 1 653 ? 157.82900 154.10800 187.82700 1.000 67.54000 653 GLU A N 1
ATOM 4295 C CA . GLU A 1 653 ? 157.59300 155.43700 187.28300 1.000 67.54000 653 GLU A CA 1
ATOM 4296 C C . GLU A 1 653 ? 158.28800 155.64100 185.94200 1.000 67.54000 653 GLU A C 1
ATOM 4297 O O . GLU A 1 653 ? 157.62300 155.89000 184.93400 1.000 67.54000 653 GLU A O 1
ATOM 4303 N N . HIS A 1 654 ? 159.62600 155.76400 185.99800 1.000 63.68000 654 HIS A N 1
ATOM 4304 C CA . HIS A 1 654 ? 160.39900 156.12100 184.77700 1.000 63.68000 654 HIS A CA 1
ATOM 4305 C C . HIS A 1 654 ? 161.70100 155.33600 184.64000 1.000 63.68000 654 HIS A C 1
ATOM 4306 O O . HIS A 1 654 ? 162.75700 155.95500 184.76500 1.000 63.68000 654 HIS A O 1
ATOM 4313 N N . TYR A 1 655 ? 161.64200 154.04800 184.33200 1.000 56.83000 655 TYR A N 1
ATOM 4314 C CA . TYR A 1 655 ? 162.89000 153.29300 184.07500 1.000 56.83000 655 TYR A CA 1
ATOM 4315 C C . TYR A 1 655 ? 163.47500 153.66800 182.71500 1.000 56.83000 655 TYR A C 1
ATOM 4316 O O . TYR A 1 655 ? 162.71200 154.13500 181.86800 1.000 56.83000 655 TYR A O 1
ATOM 4325 N N . ALA A 1 656 ? 164.78300 153.50000 182.52200 1.000 57.88000 656 ALA A N 1
ATOM 4326 C CA . ALA A 1 656 ? 165.41800 153.73400 181.20400 1.000 57.88000 656 ALA A CA 1
ATOM 4327 C C . ALA A 1 656 ? 166.53700 152.71200 181.03400 1.000 57.88000 656 ALA A C 1
ATOM 4328 O O . ALA A 1 656 ? 167.02100 152.22400 182.05800 1.000 57.88000 656 ALA A O 1
ATOM 4330 N N . VAL A 1 657 ? 166.93700 152.40900 179.80100 1.000 61.75000 657 VAL A N 1
ATOM 4331 C CA . VAL A 1 657 ? 168.06500 151.46100 179.55300 1.000 61.75000 657 VAL A CA 1
ATOM 4332 C C . VAL A 1 657 ? 168.92300 152.01500 178.42000 1.000 61.75000 657 VAL A C 1
ATOM 4333 O O . VAL A 1 657 ? 168.44700 152.91600 177.72700 1.000 61.75000 657 VAL A O 1
ATOM 4337 N N . GLY A 1 658 ? 170.16200 151.55200 178.29000 1.000 67.42000 658 GLY A N 1
ATOM 4338 C CA . GLY A 1 658 ? 171.07800 152.08600 177.26400 1.000 67.42000 658 GLY A CA 1
ATOM 4339 C C . GLY A 1 658 ? 172.03200 151.01200 176.78300 1.000 67.42000 658 GLY A C 1
ATOM 4340 O O . GLY A 1 658 ? 172.01000 149.92800 177.38100 1.000 67.42000 658 GLY A O 1
ATOM 4341 N N . ALA A 1 659 ? 172.83800 151.29200 175.75200 1.000 30.00000 659 ALA A N 1
ATOM 4342 C CA . ALA A 1 659 ? 173.85600 150.32100 175.28600 1.000 30.00000 659 ALA A CA 1
ATOM 4343 C C . ALA A 1 659 ? 174.86000 151.01700 174.36700 1.000 30.00000 659 ALA A C 1
ATOM 4344 O O . ALA A 1 659 ? 175.09300 152.21700 174.57400 1.000 30.00000 659 ALA A O 1
ATOM 4346 N N . GLY A 1 660 ? 175.44300 150.28700 173.40600 1.000 83.06000 660 GLY A N 1
ATOM 4347 C CA . GLY A 1 660 ? 176.35000 150.91400 172.42400 1.000 83.06000 660 GLY A CA 1
ATOM 4348 C C . GLY A 1 660 ? 177.71400 150.27100 172.36300 1.000 83.06000 660 GLY A C 1
ATOM 4349 O O . GLY A 1 660 ? 178.53200 150.56100 173.24300 1.000 83.06000 660 GLY A O 1
ATOM 4350 N N . TYR A 1 661 ? 177.96300 149.46000 171.33200 1.000 86.53000 661 TYR A N 1
ATOM 4351 C CA . TYR A 1 661 ? 179.24800 148.72300 171.24200 1.000 86.53000 661 TYR A CA 1
ATOM 4352 C C . TYR A 1 661 ? 179.98900 149.18100 169.99100 1.000 86.53000 661 TYR A C 1
ATOM 4353 O O . TYR A 1 661 ? 179.35900 149.24500 168.94000 1.000 86.53000 661 TYR A O 1
ATOM 4362 N N . ARG A 1 662 ? 181.25900 149.56100 170.13600 1.000 89.90000 662 ARG A N 1
ATOM 4363 C CA . ARG A 1 662 ? 182.07400 150.00900 168.98000 1.000 89.90000 662 ARG A CA 1
ATOM 4364 C C . ARG A 1 662 ? 183.03700 148.88800 168.60700 1.000 89.90000 662 ARG A C 1
ATOM 4365 O O . ARG A 1 662 ? 184.07100 148.76500 169.27900 1.000 89.90000 662 ARG A O 1
ATOM 4373 N N . PRO A 1 663 ? 182.77800 148.08800 167.55800 1.000 87.24000 663 PRO A N 1
ATOM 4374 C CA . PRO A 1 663 ? 183.72600 147.07700 167.13000 1.000 87.24000 663 PRO A CA 1
ATOM 4375 C C . PRO A 1 663 ? 185.04500 147.69600 166.65500 1.000 87.24000 663 PRO A C 1
ATOM 4376 O O . PRO A 1 663 ? 186.07700 147.14300 166.96600 1.000 87.24000 663 PRO A O 1
ATOM 4380 N N . ALA A 1 664 ? 184.98900 148.81300 165.93000 1.000 89.54000 664 ALA A N 1
ATOM 4381 C CA . ALA A 1 664 ? 186.22300 149.40400 165.36500 1.000 89.54000 664 ALA A CA 1
ATOM 4382 C C . ALA A 1 664 ? 186.18400 150.94400 165.51500 1.000 89.54000 664 ALA A C 1
ATOM 4383 O O . ALA A 1 664 ? 185.26100 151.38100 166.22000 1.000 89.54000 664 ALA A O 1
ATOM 4385 N N . PRO A 1 665 ? 187.12800 151.80500 165.01600 1.000 90.93000 665 PRO A N 1
ATOM 4386 C CA . PRO A 1 665 ? 186.96000 153.26400 165.13000 1.000 90.93000 665 PRO A CA 1
ATOM 4387 C C . PRO A 1 665 ? 185.63000 153.76500 164.59200 1.000 90.93000 665 PRO A C 1
ATOM 4388 O O . PRO A 1 665 ? 185.17800 154.84100 165.00300 1.000 90.93000 665 PRO A O 1
ATOM 4392 N N . GLY A 1 666 ? 185.05000 153.01800 163.64100 1.000 87.73000 666 GLY A N 1
ATOM 4393 C CA . GLY A 1 666 ? 183.69800 153.32600 163.13000 1.000 87.73000 666 GLY A CA 1
ATOM 4394 C C . GLY A 1 666 ? 182.79200 152.16200 163.48100 1.000 87.73000 666 GLY A C 1
ATOM 4395 O O . GLY A 1 666 ? 182.83300 151.73500 164.64500 1.000 87.73000 666 GLY A O 1
ATOM 4396 N N . LYS A 1 667 ? 181.94300 151.71500 162.56000 1.000 83.01000 667 LYS A N 1
ATOM 4397 C CA . LYS A 1 667 ? 181.12800 150.48900 162.78600 1.000 83.01000 667 LYS A CA 1
ATOM 4398 C C . LYS A 1 667 ? 180.29600 150.55200 164.07700 1.000 83.01000 667 LYS A C 1
ATOM 4399 O O . LYS A 1 667 ? 180.02800 149.49100 164.61700 1.000 83.01000 667 LYS A O 1
ATOM 4405 N N . VAL A 1 668 ? 179.80100 151.71700 164.49700 1.000 80.92000 668 VAL A N 1
ATOM 4406 C CA . VAL A 1 668 ? 179.09100 151.81900 165.80900 1.000 80.92000 668 VAL A CA 1
ATOM 4407 C C . VAL A 1 668 ? 177.66300 151.29200 165.71300 1.000 80.92000 668 VAL A C 1
ATOM 4408 O O . VAL A 1 668 ? 177.14200 151.26000 164.59600 1.000 80.92000 668 VAL A O 1
ATOM 4412 N N . LEU A 1 669 ? 177.08200 150.83000 166.82600 1.000 76.24000 669 LEU A N 1
ATOM 4413 C CA . LEU A 1 669 ? 175.64200 150.44700 166.81200 1.000 76.24000 669 LEU A CA 1
ATOM 4414 C C . LEU A 1 669 ? 174.95200 150.87400 168.11500 1.000 76.24000 669 LEU A C 1
ATOM 4415 O O . LEU A 1 669 ? 174.42200 149.99400 168.80100 1.000 76.24000 669 LEU A O 1
ATOM 4420 N N . ASN A 1 670 ? 174.88700 152.17500 168.40800 1.000 76.91000 670 ASN A N 1
ATOM 4421 C CA . ASN A 1 670 ? 174.30500 152.67500 169.68600 1.000 76.91000 670 ASN A CA 1
ATOM 4422 C C . ASN A 1 670 ? 172.78600 152.47900 169.73400 1.000 76.91000 670 ASN A C 1
ATOM 4423 O O . ASN A 1 670 ? 172.15900 152.65500 168.68600 1.000 76.91000 670 ASN A O 1
ATOM 4428 N N . ALA A 1 671 ? 172.22500 152.14100 170.90400 1.000 68.68000 671 ALA A N 1
ATOM 4429 C CA . ALA A 1 671 ? 170.75900 151.97100 171.07800 1.000 68.68000 671 ALA A CA 1
ATOM 4430 C C . ALA A 1 671 ? 170.34500 152.47200 172.46500 1.000 68.68000 671 ALA A C 1
ATOM 4431 O O . ALA A 1 671 ? 171.20700 152.43700 173.35400 1.000 68.68000 671 ALA A O 1
ATOM 4433 N N . ARG A 1 672 ? 169.08400 152.88800 172.65600 1.000 63.75000 672 ARG A N 1
ATOM 4434 C CA . ARG A 1 672 ? 168.63700 153.45300 173.96200 1.000 63.75000 672 ARG A CA 1
ATOM 4435 C C . ARG A 1 672 ? 167.11600 153.41600 174.12500 1.000 63.75000 672 ARG A C 1
ATOM 4436 O O . ARG A 1 672 ? 166.41900 153.79700 173.19100 1.000 63.75000 672 ARG A O 1
ATOM 4444 N N . TYR A 1 673 ? 166.61700 152.95100 175.26200 1.000 58.20000 673 TYR A N 1
ATOM 4445 C CA . TYR A 1 673 ? 165.19800 152.89800 175.58600 1.000 58.20000 673 TYR A CA 1
ATOM 4446 C C . TYR A 1 673 ? 164.84300 154.00900 176.57100 1.000 58.20000 673 TYR A C 1
ATOM 4447 O O . TYR A 1 673 ? 165.71700 154.64700 177.15900 1.000 58.20000 673 TYR A O 1
ATOM 4456 N N . LYS A 1 674 ? 163.54200 154.24000 176.74400 1.000 56.47000 674 LYS A N 1
ATOM 4457 C CA . LYS A 1 674 ? 163.06300 155.22200 177.71100 1.000 56.47000 674 LYS A CA 1
ATOM 4458 C C . LYS A 1 674 ? 161.58500 154.98300 177.97300 1.000 56.47000 674 LYS A C 1
ATOM 4459 O O . LYS A 1 674 ? 160.80200 154.86800 177.02800 1.000 56.47000 674 LYS A O 1
ATOM 4465 N N . TYR A 1 675 ? 161.20600 154.91400 179.24800 1.000 58.28000 675 TYR A N 1
ATOM 4466 C CA . TYR A 1 675 ? 159.81900 154.72600 179.64800 1.000 58.28000 675 TYR A CA 1
ATOM 4467 C C . TYR A 1 675 ? 159.44500 155.78200 180.67500 1.000 58.28000 675 TYR A C 1
ATOM 4468 O O . TYR A 1 675 ? 160.30700 156.37800 181.32000 1.000 58.28000 675 TYR A O 1
ATOM 4477 N N . GLY A 1 676 ? 158.14200 156.01900 180.80700 1.000 64.23000 676 GLY A N 1
ATOM 4478 C CA . GLY A 1 676 ? 157.61900 156.88600 181.84400 1.000 64.23000 676 GLY A CA 1
ATOM 4479 C C . GLY A 1 676 ? 156.13300 157.14000 181.70200 1.000 64.23000 676 GLY A C 1
ATOM 4480 O O . GLY A 1 676 ? 155.64700 157.37400 180.59300 1.000 64.23000 676 GLY A O 1
ATOM 4481 N N . ARG A 1 677 ? 155.39800 157.09400 182.80700 1.000 69.61000 677 ARG A N 1
ATOM 4482 C CA . ARG A 1 677 ? 153.97000 157.36700 182.79500 1.000 69.61000 677 ARG A CA 1
ATOM 4483 C C . ARG A 1 677 ? 153.70300 158.78000 183.29900 1.000 69.61000 677 ARG A C 1
ATOM 4484 O O . ARG A 1 677 ? 154.46300 159.32400 184.10400 1.000 69.61000 677 ARG A O 1
ATOM 4492 N N . ASN A 1 678 ? 152.60900 159.36800 182.81300 1.000 68.61000 678 ASN A N 1
ATOM 4493 C CA . ASN A 1 678 ? 152.23400 160.75000 183.11200 1.000 68.61000 678 ASN A CA 1
ATOM 4494 C C . ASN A 1 678 ? 153.36600 161.71600 182.74900 1.000 68.61000 678 ASN A C 1
ATOM 4495 O O . ASN A 1 678 ? 153.96800 162.37300 183.59800 1.000 68.61000 678 ASN A O 1
ATOM 4500 N N . GLU A 1 679 ? 153.64300 161.77200 181.45100 1.000 69.59000 679 GLU A N 1
ATOM 4501 C CA . GLU A 1 679 ? 154.59800 162.72000 180.89300 1.000 69.59000 679 GLU A CA 1
ATOM 4502 C C . GLU A 1 679 ? 153.86600 163.65900 179.94600 1.000 69.59000 679 GLU A C 1
ATOM 4503 O O . GLU A 1 679 ? 153.18400 163.20500 179.02200 1.000 69.59000 679 GLU A O 1
ATOM 4509 N N . LYS A 1 680 ? 154.01000 164.96000 180.18400 1.000 65.37000 680 LYS A N 1
ATOM 4510 C CA . LYS A 1 680 ? 153.32400 165.97000 179.38800 1.000 65.37000 680 LYS A CA 1
ATOM 4511 C C . LYS A 1 680 ? 153.81500 165.94300 177.94900 1.000 65.37000 680 LYS A C 1
ATOM 4512 O O . LYS A 1 680 ? 155.02000 165.85800 177.70000 1.000 65.37000 680 LYS A O 1
ATOM 4518 N N . ILE A 1 681 ? 152.88900 166.02700 176.99400 1.000 65.53000 681 ILE A N 1
ATOM 4519 C CA . ILE A 1 681 ? 153.21800 165.89400 175.57800 1.000 65.53000 681 ILE A CA 1
ATOM 4520 C C . ILE A 1 681 ? 153.08700 167.21900 174.82600 1.000 65.53000 681 ILE A C 1
ATOM 4521 O O . ILE A 1 681 ? 154.08600 167.78100 174.37800 1.000 65.53000 681 ILE A O 1
ATOM 4526 N N . TYR A 1 682 ? 151.86100 167.74600 174.68100 1.000 68.60000 682 TYR A N 1
ATOM 4527 C CA . TYR A 1 682 ? 151.73100 168.75400 173.63300 1.000 68.60000 682 TYR A CA 1
ATOM 4528 C C . TYR A 1 682 ? 150.87000 169.97600 173.96000 1.000 68.60000 682 TYR A C 1
ATOM 4529 O O . TYR A 1 682 ? 150.44100 170.66700 173.03000 1.000 68.60000 682 TYR A O 1
ATOM 4538 N N . LEU A 1 683 ? 150.64100 170.30600 175.23200 1.000 72.32000 683 LEU A N 1
ATOM 4539 C CA . LEU A 1 683 ? 150.11000 171.62300 175.60400 1.000 72.32000 683 LEU A CA 1
ATOM 4540 C C . LEU A 1 683 ? 148.74800 171.89300 174.95000 1.000 72.32000 683 LEU A C 1
ATOM 4541 O O . LEU A 1 683 ? 148.61500 172.67600 174.00900 1.000 72.32000 683 LEU A O 1
ATOM 4546 N N . GLN A 1 684 ? 147.73800 171.18200 175.45200 1.000 75.44000 684 GLN A N 1
ATOM 4547 C CA . GLN A 1 684 ? 146.36700 171.35500 174.98100 1.000 75.44000 684 GLN A CA 1
ATOM 4548 C C . GLN A 1 684 ? 145.88400 172.79700 175.09800 1.000 75.44000 684 GLN A C 1
ATOM 4549 O O . GLN A 1 684 ? 146.55200 173.64000 175.70500 1.000 75.44000 684 GLN A O 1
ATOM 4555 N N . ALA A 1 685 ? 144.70900 173.06800 174.52100 1.000 81.48000 685 ALA A N 1
ATOM 4556 C CA . ALA A 1 685 ? 144.25300 174.43600 174.27400 1.000 81.48000 685 ALA A CA 1
ATOM 4557 C C . ALA A 1 685 ? 144.28200 175.31200 175.52100 1.000 81.48000 685 ALA A C 1
ATOM 4558 O O . ALA A 1 685 ? 144.88700 176.39000 175.50200 1.000 81.48000 685 ALA A O 1
ATOM 4560 N N . ASP A 1 686 ? 143.62300 174.88500 176.59900 1.000 85.10000 686 ASP A N 1
ATOM 4561 C CA . ASP A 1 686 ? 143.53000 175.72000 177.79400 1.000 85.10000 686 ASP A CA 1
ATOM 4562 C C . ASP A 1 686 ? 144.91700 176.02800 178.34800 1.000 85.10000 686 ASP A C 1
ATOM 4563 O O . ASP A 1 686 ? 145.23200 177.17900 178.67000 1.000 85.10000 686 ASP A O 1
ATOM 4568 N N . GLY A 1 687 ? 145.77000 175.01400 178.43400 1.000 80.72000 687 GLY A N 1
ATOM 4569 C CA . GLY A 1 687 ? 147.08100 175.16900 179.02800 1.000 80.72000 687 GLY A CA 1
ATOM 4570 C C . GLY A 1 687 ? 147.46300 173.93200 179.80700 1.000 80.72000 687 GLY A C 1
ATOM 4571 O O . GLY A 1 687 ? 148.63400 173.72400 180.13600 1.000 80.72000 687 GLY A O 1
ATOM 4572 N N . SER A 1 688 ? 146.47000 173.10400 180.11400 1.000 78.45000 688 SER A N 1
ATOM 4573 C CA . SER A 1 688 ? 146.73200 171.81100 180.72700 1.000 78.45000 688 SER A CA 1
ATOM 4574 C C . SER A 1 688 ? 147.40600 170.90500 179.70900 1.000 78.45000 688 SER A C 1
ATOM 4575 O O . SER A 1 688 ? 146.83800 170.61800 178.65100 1.000 78.45000 688 SER A O 1
ATOM 4578 N N . TYR A 1 689 ? 148.61700 170.46000 180.02200 1.000 71.56000 689 TYR A N 1
ATOM 4579 C CA . TYR A 1 689 ? 149.36300 169.62100 179.09700 1.000 71.56000 689 TYR A CA 1
ATOM 4580 C C . TYR A 1 689 ? 148.71500 168.25000 178.97200 1.000 71.56000 689 TYR A C 1
ATOM 4581 O O . TYR A 1 689 ? 148.22900 167.68300 179.95300 1.000 71.56000 689 TYR A O 1
ATOM 4590 N N . PHE A 1 690 ? 148.70600 167.71700 177.75600 1.000 66.29000 690 PHE A N 1
ATOM 4591 C CA . PHE A 1 690 ? 148.24300 166.35400 177.54800 1.000 66.29000 690 PHE A CA 1
ATOM 4592 C C . PHE A 1 690 ? 149.16700 165.39500 178.28400 1.000 66.29000 690 PHE A C 1
ATOM 4593 O O . PHE A 1 690 ? 150.38100 165.39900 178.05900 1.000 66.29000 690 PHE A O 1
ATOM 4601 N N . TYR A 1 691 ? 148.60100 164.58400 179.17100 1.000 66.12000 691 TYR A N 1
ATOM 4602 C CA . TYR A 1 691 ? 149.37000 163.65300 179.98500 1.000 66.12000 691 TYR A CA 1
ATOM 4603 C C . TYR A 1 691 ? 149.18500 162.23400 179.46500 1.000 66.12000 691 TYR A C 1
ATOM 4604 O O . TYR A 1 691 ? 148.05500 161.75200 179.35300 1.000 66.12000 691 TYR A O 1
ATOM 4613 N N . ASP A 1 692 ? 150.29400 161.57000 179.15700 1.000 68.59000 692 ASP A N 1
ATOM 4614 C CA . ASP A 1 692 ? 150.25000 160.21300 178.63200 1.000 68.59000 692 ASP A CA 1
ATOM 4615 C C . ASP A 1 692 ? 151.58500 159.54300 178.92000 1.000 68.59000 692 ASP A C 1
ATOM 4616 O O . ASP A 1 692 ? 152.53500 160.18200 179.37500 1.000 68.59000 692 ASP A O 1
ATOM 4621 N N . LYS A 1 693 ? 151.64800 158.24300 178.64100 1.000 66.45000 693 LYS A N 1
ATOM 4622 C CA . LYS A 1 693 ? 152.80300 157.42600 178.98900 1.000 66.45000 693 LYS A CA 1
ATOM 4623 C C . LYS A 1 693 ? 153.69500 157.20900 177.77500 1.000 66.45000 693 LYS A C 1
ATOM 4624 O O . LYS A 1 693 ? 153.20800 157.03000 176.65600 1.000 66.45000 693 LYS A O 1
ATOM 4630 N N . LEU A 1 694 ? 155.00400 157.22700 178.00700 1.000 64.82000 694 LEU A N 1
ATOM 4631 C CA . LEU A 1 694 ? 156.00200 157.14700 176.95200 1.000 64.82000 694 LEU A CA 1
ATOM 4632 C C . LEU A 1 694 ? 156.51600 155.72400 176.78400 1.000 64.82000 694 LEU A C 1
ATOM 4633 O O . LEU A 1 694 ? 156.59500 154.95200 177.74100 1.000 64.82000 694 LEU A O 1
ATOM 4638 N N . SER A 1 695 ? 156.86900 155.38800 175.54500 1.000 61.98000 695 SER A N 1
ATOM 4639 C CA . SER A 1 695 ? 157.59100 154.15200 175.26300 1.000 61.98000 695 SER A CA 1
ATOM 4640 C C . SER A 1 695 ? 158.32700 154.37400 173.94300 1.000 61.98000 695 SER A C 1
ATOM 4641 O O . SER A 1 695 ? 157.71400 154.29900 172.87600 1.000 61.98000 695 SER A O 1
ATOM 4644 N N . GLN A 1 696 ? 159.62200 154.65100 174.02600 1.000 62.12000 696 GLN A N 1
ATOM 4645 C CA . GLN A 1 696 ? 160.41500 154.97200 172.85200 1.000 62.12000 696 GLN A CA 1
ATOM 4646 C C . GLN A 1 696 ? 161.68100 154.13200 172.84000 1.000 62.12000 696 GLN A C 1
ATOM 4647 O O . GLN A 1 696 ? 162.16800 153.68700 173.88000 1.000 62.12000 696 GLN A O 1
ATOM 4653 N N . LEU A 1 697 ? 162.21600 153.92300 171.63600 1.000 62.25000 697 LEU A N 1
ATOM 4654 C CA . LEU A 1 697 ? 163.41200 153.10300 171.46500 1.000 62.25000 697 LEU A CA 1
ATOM 4655 C C . LEU A 1 697 ? 164.11900 153.59300 170.20500 1.000 62.25000 697 LEU A C 1
ATOM 4656 O O . LEU A 1 697 ? 163.70800 153.24400 169.09600 1.000 62.25000 697 LEU A O 1
ATOM 4661 N N . ASP A 1 698 ? 165.17300 154.38300 170.38100 1.000 63.32000 698 ASP A N 1
ATOM 4662 C CA . ASP A 1 698 ? 165.91800 154.92600 169.25400 1.000 63.32000 698 ASP A CA 1
ATOM 4663 C C . ASP A 1 698 ? 167.09600 154.01800 168.93200 1.000 63.32000 698 ASP A C 1
ATOM 4664 O O . ASP A 1 698 ? 167.81500 153.57700 169.83300 1.000 63.32000 698 ASP A O 1
ATOM 4669 N N . LEU A 1 699 ? 167.27500 153.72400 167.64900 1.000 63.72000 699 LEU A N 1
ATOM 4670 C CA . LEU A 1 699 ? 168.34600 152.86300 167.17500 1.000 63.72000 699 LEU A CA 1
ATOM 4671 C C . LEU A 1 699 ? 169.23100 153.65900 166.23100 1.000 63.72000 699 LEU A C 1
ATOM 4672 O O . LEU A 1 699 ? 168.73100 154.45500 165.43100 1.000 63.72000 699 LEU A O 1
ATOM 4677 N N . SER A 1 700 ? 170.53800 153.44400 166.32400 1.000 68.52000 700 SER A N 1
ATOM 4678 C CA . SER A 1 700 ? 171.49900 154.16100 165.50600 1.000 68.52000 700 SER A CA 1
ATOM 4679 C C . SER A 1 700 ? 172.56900 153.19600 165.02000 1.000 68.52000 700 SER A C 1
ATOM 4680 O O . SER A 1 700 ? 172.75600 152.11500 165.58300 1.000 68.52000 700 SER A O 1
ATOM 4683 N N . ALA A 1 701 ? 173.27600 153.60100 163.96900 1.000 71.20000 701 ALA A N 1
ATOM 4684 C CA . ALA A 1 701 ? 174.32200 152.76500 163.39600 1.000 71.20000 701 ALA A CA 1
ATOM 4685 C C . ALA A 1 701 ? 175.13600 153.58400 162.40800 1.000 71.20000 701 ALA A C 1
ATOM 4686 O O . ALA A 1 701 ? 174.65600 154.57400 161.85100 1.000 71.20000 701 ALA A O 1
ATOM 4688 N N . GLN A 1 702 ? 176.38500 153.16100 162.21000 1.000 78.97000 702 GLN A N 1
ATOM 4689 C CA . GLN A 1 702 ? 177.22400 153.65700 161.11700 1.000 78.97000 702 GLN A CA 1
ATOM 4690 C C . GLN A 1 702 ? 178.14200 152.50000 160.72000 1.000 78.97000 702 GLN A C 1
ATOM 4691 O O . GLN A 1 702 ? 179.23300 152.34600 161.26700 1.000 78.97000 702 GLN A O 1
ATOM 4697 N N . TRP A 1 703 ? 177.70000 151.71500 159.75000 1.000 81.22000 703 TRP A N 1
ATOM 4698 C CA . TRP A 1 703 ? 178.33600 150.43600 159.43700 1.000 81.22000 703 TRP A CA 1
ATOM 4699 C C . TRP A 1 703 ? 178.76400 150.40100 157.98000 1.000 81.22000 703 TRP A C 1
ATOM 4700 O O . TRP A 1 703 ? 177.89600 150.41700 157.08700 1.000 81.22000 703 TRP A O 1
ATOM 4711 N N . PRO A 1 704 ? 180.07000 150.37100 157.67900 1.000 80.30000 704 PRO A N 1
ATOM 4712 C CA . PRO A 1 704 ? 180.50600 150.29400 156.27900 1.000 80.30000 704 PRO A CA 1
ATOM 4713 C C . PRO A 1 704 ? 179.87500 149.13700 155.52600 1.000 80.30000 704 PRO A C 1
ATOM 4714 O O . PRO A 1 704 ? 180.14700 147.96900 155.81500 1.000 80.30000 704 PRO A O 1
ATOM 4718 N N . LEU A 1 705 ? 179.03000 149.46400 154.54700 1.000 81.90000 705 LEU A N 1
ATOM 4719 C CA . LEU A 1 705 ? 178.32900 148.44600 153.77500 1.000 81.90000 705 LEU A CA 1
ATOM 4720 C C . LEU A 1 705 ? 179.21900 147.86000 152.68800 1.000 81.90000 705 LEU A C 1
ATOM 4721 O O . LEU A 1 705 ? 179.02600 146.70900 152.28300 1.000 81.90000 705 LEU A O 1
ATOM 4726 N N . THR A 1 706 ? 180.20300 148.62400 152.22500 1.000 83.54000 706 THR A N 1
ATOM 4727 C CA . THR A 1 706 ? 181.11200 148.18500 151.18000 1.000 83.54000 706 THR A CA 1
ATOM 4728 C C . THR A 1 706 ? 182.48600 148.76300 151.49300 1.000 83.54000 706 THR A C 1
ATOM 4729 O O . THR A 1 706 ? 182.60700 149.75100 152.22100 1.000 83.54000 706 THR A O 1
ATOM 4733 N N . ARG A 1 707 ? 183.54300 148.12500 150.99800 1.000 85.90000 707 ARG A N 1
ATOM 4734 C CA . ARG A 1 707 ? 184.91900 148.64500 151.19000 1.000 85.90000 707 ARG A CA 1
ATOM 4735 C C . ARG A 1 707 ? 184.93300 150.17400 151.10000 1.000 85.90000 707 ARG A C 1
ATOM 4736 O O . ARG A 1 707 ? 185.55200 150.79900 151.98100 1.000 85.90000 707 ARG A O 1
ATOM 4744 N N . ASN A 1 708 ? 184.28100 150.75300 150.08500 1.000 86.07000 708 ASN A N 1
ATOM 4745 C CA . ASN A 1 708 ? 184.35900 152.22800 149.89600 1.000 86.07000 708 ASN A CA 1
ATOM 4746 C C . ASN A 1 708 ? 183.02100 152.93600 150.14700 1.000 86.07000 708 ASN A C 1
ATOM 4747 O O . ASN A 1 708 ? 183.01500 154.16700 150.03000 1.000 86.07000 708 ASN A O 1
ATOM 4752 N N . LEU A 1 709 ? 181.94200 152.22800 150.48800 1.000 82.21000 709 LEU A N 1
ATOM 4753 C CA . LEU A 1 709 ? 180.68400 152.96100 150.80200 1.000 82.21000 709 LEU A CA 1
ATOM 4754 C C . LEU A 1 709 ? 180.28900 152.73800 152.26100 1.000 82.21000 709 LEU A C 1
ATOM 4755 O O . LEU A 1 709 ? 180.06900 151.58000 152.63900 1.000 82.21000 709 LEU A O 1
ATOM 4760 N N . SER A 1 710 ? 180.16900 153.81500 153.03100 1.000 78.79000 710 SER A N 1
ATOM 4761 C CA . SER A 1 710 ? 179.75500 153.71300 154.45100 1.000 78.79000 710 SER A CA 1
ATOM 4762 C C . SER A 1 710 ? 178.27900 154.07900 154.54200 1.000 78.79000 710 SER A C 1
ATOM 4763 O O . SER A 1 710 ? 177.76600 154.60600 153.55000 1.000 78.79000 710 SER A O 1
ATOM 4766 N N . ALA A 1 711 ? 177.64600 153.84100 155.68500 1.000 72.39000 711 ALA A N 1
ATOM 4767 C CA . ALA A 1 711 ? 176.23000 154.22900 155.83800 1.000 72.39000 711 ALA A CA 1
ATOM 4768 C C . ALA A 1 711 ? 175.99400 154.78600 157.23200 1.000 72.39000 711 ALA A C 1
ATOM 4769 O O . ALA A 1 711 ? 176.74100 154.40000 158.11800 1.000 72.39000 711 ALA A O 1
ATOM 4771 N N . VAL A 1 712 ? 175.02600 155.68500 157.39700 1.000 65.28000 712 VAL A N 1
ATOM 4772 C CA . VAL A 1 712 ? 174.65400 156.16800 158.75800 1.000 65.28000 712 VAL A CA 1
ATOM 4773 C C . VAL A 1 712 ? 173.13600 156.03900 158.86600 1.000 65.28000 712 VAL A C 1
ATOM 4774 O O . VAL A 1 712 ? 172.47700 156.40200 157.89300 1.000 65.28000 712 VAL A O 1
ATOM 4778 N N . VAL A 1 713 ? 172.60600 155.49600 159.96500 1.000 60.99000 713 VAL A N 1
ATOM 4779 C CA . VAL A 1 713 ? 171.13800 155.25800 160.07300 1.000 60.99000 713 VAL A CA 1
ATOM 4780 C C . VAL A 1 713 ? 170.65900 155.62200 161.47400 1.000 60.99000 713 VAL A C 1
ATOM 4781 O O . VAL A 1 713 ? 171.40400 155.34600 162.41400 1.000 60.99000 713 VAL A O 1
ATOM 4785 N N . ARG A 1 714 ? 169.52100 156.30100 161.59900 1.000 62.59000 714 ARG A N 1
ATOM 4786 C CA . ARG A 1 714 ? 168.89900 156.60000 162.88000 1.000 62.59000 714 ARG A CA 1
ATOM 4787 C C . ARG A 1 714 ? 167.41200 156.29900 162.77400 1.000 62.59000 714 ARG A C 1
ATOM 4788 O O . ARG A 1 714 ? 166.82200 156.40400 161.69700 1.000 62.59000 714 ARG A O 1
ATOM 4796 N N . TYR A 1 715 ? 166.81000 155.91300 163.89500 1.000 60.65000 715 TYR A N 1
ATOM 4797 C CA . TYR A 1 715 ? 165.40300 155.51800 163.90200 1.000 60.65000 715 TYR A CA 1
ATOM 4798 C C . TYR A 1 715 ? 164.88600 155.61900 165.32400 1.000 60.65000 715 TYR A C 1
ATOM 4799 O O . TYR A 1 715 ? 165.34300 154.87600 166.19600 1.000 60.65000 715 TYR A O 1
ATOM 4808 N N . ASN A 1 716 ? 163.93800 156.52000 165.56100 1.000 61.50000 716 ASN A N 1
ATOM 4809 C CA . ASN A 1 716 ? 163.41200 156.79100 166.89800 1.000 61.50000 716 ASN A CA 1
ATOM 4810 C C . ASN A 1 716 ? 161.94400 156.37600 166.92600 1.000 61.50000 716 ASN A C 1
ATOM 4811 O O . ASN A 1 716 ? 161.06600 157.15600 166.54800 1.000 61.50000 716 ASN A O 1
ATOM 4816 N N . TYR A 1 717 ? 161.67800 155.15600 167.38200 1.000 61.43000 717 TYR A N 1
ATOM 4817 C CA . TYR A 1 717 ? 160.32500 154.62500 167.38800 1.000 61.43000 717 TYR A CA 1
ATOM 4818 C C . TYR A 1 717 ? 159.57200 155.06700 168.63600 1.000 61.43000 717 TYR A C 1
ATOM 4819 O O . TYR A 1 717 ? 160.16000 155.38500 169.67000 1.000 61.43000 717 TYR A O 1
ATOM 4828 N N . GLY A 1 718 ? 158.24800 155.09700 168.52000 1.000 61.73000 718 GLY A N 1
ATOM 4829 C CA . GLY A 1 718 ? 157.39100 155.33600 169.66300 1.000 61.73000 718 GLY A CA 1
ATOM 4830 C C . GLY A 1 718 ? 156.27200 154.32100 169.75000 1.000 61.73000 718 GLY A C 1
ATOM 4831 O O . GLY A 1 718 ? 155.41800 154.26500 168.86300 1.000 61.73000 718 GLY A O 1
ATOM 4832 N N . PHE A 1 719 ? 156.25300 153.51800 170.81300 1.000 63.38000 719 PHE A N 1
ATOM 4833 C CA . PHE A 1 719 ? 155.24000 152.47900 170.94700 1.000 63.38000 719 PHE A CA 1
ATOM 4834 C C . PHE A 1 719 ? 153.89300 153.01200 171.41300 1.000 63.38000 719 PHE A C 1
ATOM 4835 O O . PHE A 1 719 ? 152.89400 152.29500 171.30100 1.000 63.38000 719 PHE A O 1
ATOM 4843 N N . GLU A 1 720 ? 153.83800 154.23900 171.93500 1.000 68.85000 720 GLU A N 1
ATOM 4844 C CA . GLU A 1 720 ? 152.56700 154.78300 172.40200 1.000 68.85000 720 GLU A CA 1
ATOM 4845 C C . GLU A 1 720 ? 151.60400 155.03600 171.25000 1.000 68.85000 720 GLU A C 1
ATOM 4846 O O . GLU A 1 720 ? 150.38500 155.02900 171.45200 1.000 68.85000 720 GLU A O 1
ATOM 4852 N N . ALA A 1 721 ? 152.12500 155.26000 170.04200 1.000 68.54000 721 ALA A N 1
ATOM 4853 C CA . ALA A 1 721 ? 151.29600 155.51000 168.87400 1.000 68.54000 721 ALA A CA 1
ATOM 4854 C C . ALA A 1 721 ? 151.72100 154.71300 167.64900 1.000 68.54000 721 ALA A C 1
ATOM 4855 O O . ALA A 1 721 ? 151.08700 154.84900 166.59800 1.000 68.54000 721 ALA A O 1
ATOM 4857 N N . LYS A 1 722 ? 152.77300 153.89900 167.75100 1.000 67.10000 722 LYS A N 1
ATOM 4858 C CA . LYS A 1 722 ? 153.23600 153.04300 166.65700 1.000 67.10000 722 LYS A CA 1
ATOM 4859 C C . LYS A 1 722 ? 153.67400 153.86200 165.44300 1.000 67.10000 722 LYS A C 1
ATOM 4860 O O . LYS A 1 722 ? 153.39900 153.50100 164.29800 1.000 67.10000 722 LYS A O 1
ATOM 4866 N N . LYS A 1 723 ? 154.37000 154.97000 165.69300 1.000 67.00000 723 LYS A N 1
ATOM 4867 C CA . LYS A 1 723 ? 154.91000 155.81700 164.64000 1.000 67.00000 723 LYS A CA 1
ATOM 4868 C C . LYS A 1 723 ? 156.28700 156.32100 165.04200 1.000 67.00000 723 LYS A C 1
ATOM 4869 O O . LYS A 1 723 ? 156.47600 156.76600 166.18400 1.000 67.00000 723 LYS A O 1
ATOM 4875 N N . PRO A 1 724 ? 157.25500 156.28200 164.13200 1.000 63.89000 724 PRO A N 1
ATOM 4876 C CA . PRO A 1 724 ? 158.59300 156.78200 164.46000 1.000 63.89000 724 PRO A CA 1
ATOM 4877 C C . PRO A 1 724 ? 158.62100 158.29700 164.52500 1.000 63.89000 724 PRO A C 1
ATOM 4878 O O . PRO A 1 724 ? 158.03600 158.98600 163.68700 1.000 63.89000 724 PRO A O 1
ATOM 4882 N N . ILE A 1 725 ? 159.32500 158.81300 165.52800 1.000 62.27000 725 ILE A N 1
ATOM 4883 C CA . ILE A 1 725 ? 159.43000 160.25500 165.69800 1.000 62.27000 725 ILE A CA 1
ATOM 4884 C C . ILE A 1 725 ? 160.40800 160.84600 164.69300 1.000 62.27000 725 ILE A C 1
ATOM 4885 O O . ILE A 1 725 ? 160.08300 161.79800 163.97500 1.000 62.27000 725 ILE A O 1
ATOM 4890 N N . GLU A 1 726 ? 161.61700 160.29500 164.62400 1.000 64.19000 726 GLU A N 1
ATOM 4891 C CA . GLU A 1 726 ? 162.64200 160.77000 163.70700 1.000 64.19000 726 GLU A CA 1
ATOM 4892 C C . GLU A 1 726 ? 163.32400 159.57600 163.06400 1.000 64.19000 726 GLU A C 1
ATOM 4893 O O . GLU A 1 726 ? 163.41100 158.50100 163.66000 1.000 64.19000 726 GLU A O 1
ATOM 4899 N N . MET A 1 727 ? 163.81100 159.77200 161.84300 1.000 60.20000 727 MET A N 1
ATOM 4900 C CA . MET A 1 727 ? 164.53200 158.71800 161.14600 1.000 60.20000 727 MET A CA 1
ATOM 4901 C C . MET A 1 727 ? 165.44300 159.34900 160.10600 1.000 60.20000 727 MET A C 1
ATOM 4902 O O . MET A 1 727 ? 165.12000 160.38900 159.53000 1.000 60.20000 727 MET A O 1
ATOM 4907 N N . LEU A 1 728 ? 166.58800 158.71100 159.88000 1.000 61.08000 728 LEU A N 1
ATOM 4908 C CA . LEU A 1 728 ? 167.62700 159.25400 159.01900 1.000 61.08000 728 LEU A CA 1
ATOM 4909 C C . LEU A 1 728 ? 168.27000 158.12100 158.23800 1.000 61.08000 728 LEU A C 1
ATOM 4910 O O . LEU A 1 728 ? 168.20400 156.95500 158.63100 1.000 61.08000 728 LEU A O 1
ATOM 4915 N N . ALA A 1 729 ? 168.89300 158.47600 157.11800 1.000 64.92000 729 ALA A N 1
ATOM 4916 C CA . ALA A 1 729 ? 169.59900 157.50300 156.29600 1.000 64.92000 729 ALA A CA 1
ATOM 4917 C C . ALA A 1 729 ? 170.56700 158.24700 155.39200 1.000 64.92000 729 ALA A C 1
ATOM 4918 O O . ALA A 1 729 ? 170.15400 159.13300 154.64000 1.000 64.92000 729 ALA A O 1
ATOM 4920 N N . GLY A 1 730 ? 171.84700 157.88300 155.46200 1.000 69.98000 730 GLY A N 1
ATOM 4921 C CA . GLY A 1 730 ? 172.87400 158.53500 154.67800 1.000 69.98000 730 GLY A CA 1
ATOM 4922 C C . GLY A 1 730 ? 173.75800 157.53000 153.96200 1.000 69.98000 730 GLY A C 1
ATOM 4923 O O . GLY A 1 730 ? 173.56700 156.31700 154.06500 1.000 69.98000 730 GLY A O 1
ATOM 4924 N N . ALA A 1 731 ? 174.73100 158.07000 153.23300 1.000 75.65000 731 ALA A N 1
ATOM 4925 C CA . ALA A 1 731 ? 175.68900 157.25500 152.49900 1.000 75.65000 731 ALA A CA 1
ATOM 4926 C C . ALA A 1 731 ? 176.86500 158.13200 152.11000 1.000 75.65000 731 ALA A C 1
ATOM 4927 O O . ALA A 1 731 ? 176.67100 159.20500 151.53400 1.000 75.65000 731 ALA A O 1
ATOM 4929 N N . GLU A 1 732 ? 178.07500 157.67800 152.42000 1.000 84.85000 732 GLU A N 1
ATOM 4930 C CA . GLU A 1 732 ? 179.28900 158.42100 152.13100 1.000 84.85000 732 GLU A CA 1
ATOM 4931 C C . GLU A 1 732 ? 180.22300 157.57300 151.27800 1.000 84.85000 732 GLU A C 1
ATOM 4932 O O . GLU A 1 732 ? 180.09600 156.34900 151.21200 1.000 84.85000 732 GLU A O 1
ATOM 4938 N N . TYR A 1 733 ? 181.17200 158.23700 150.62400 1.000 90.15000 733 TYR A N 1
ATOM 4939 C CA . TYR A 1 733 ? 182.01700 157.58400 149.63600 1.000 90.15000 733 TYR A CA 1
ATOM 4940 C C . TYR A 1 733 ? 183.42500 158.15800 149.70700 1.000 90.15000 733 TYR A C 1
ATOM 4941 O O . TYR A 1 733 ? 183.64900 159.24600 150.24100 1.000 90.15000 733 TYR A O 1
ATOM 4950 N N . LYS A 1 734 ? 184.37900 157.40400 149.16300 1.000 95.22000 734 LYS A N 1
ATOM 4951 C CA . LYS A 1 734 ? 185.76500 157.84200 149.06600 1.000 95.22000 734 LYS A CA 1
ATOM 4952 C C . LYS A 1 734 ? 186.40000 157.18300 147.85200 1.000 95.22000 734 LYS A C 1
ATOM 4953 O O . LYS A 1 734 ? 185.85400 156.23500 147.28400 1.000 95.22000 734 LYS A O 1
ATOM 4959 N N . SER A 1 735 ? 187.56500 157.69100 147.46500 1.000 98.77000 735 SER A N 1
ATOM 4960 C CA . SER A 1 735 ? 188.32700 157.11400 146.36300 1.000 98.77000 735 SER A CA 1
ATOM 4961 C C . SER A 1 735 ? 189.78400 157.54300 146.50600 1.000 98.77000 735 SER A C 1
ATOM 4962 O O . SER A 1 735 ? 190.19000 158.08700 147.53900 1.000 98.77000 735 SER A O 1
ATOM 4965 N N . SER A 1 736 ? 190.56300 157.37100 145.43500 1.000 103.17000 736 SER A N 1
ATOM 4966 C CA . SER A 1 736 ? 192.01900 157.66800 145.50600 1.000 103.17000 736 SER A CA 1
ATOM 4967 C C . SER A 1 736 ? 192.31000 159.17300 145.60600 1.000 103.17000 736 SER A C 1
ATOM 4968 O O . SER A 1 736 ? 193.09500 159.54000 146.49700 1.000 103.17000 736 SER A O 1
ATOM 4971 N N . CYS A 1 737 ? 191.70900 160.01500 144.75300 1.000 105.85000 737 CYS A N 1
ATOM 4972 C CA . CYS A 1 737 ? 192.02800 161.47600 144.72500 1.000 105.85000 737 CYS A CA 1
ATOM 4973 C C . CYS A 1 737 ? 190.93400 162.26200 145.43200 1.000 105.85000 737 CYS A C 1
ATOM 4974 O O . CYS A 1 737 ? 190.82200 163.47200 145.18200 1.000 105.85000 737 CYS A O 1
ATOM 4977 N N . GLY A 1 738 ? 190.14800 161.59200 146.26600 1.000 101.65000 738 GLY A N 1
ATOM 4978 C CA . GLY A 1 738 ? 188.99700 162.30000 146.83700 1.000 101.65000 738 GLY A CA 1
ATOM 4979 C C . GLY A 1 738 ? 188.06500 162.56700 145.68300 1.000 101.65000 738 GLY A C 1
ATOM 4980 O O . GLY A 1 738 ? 187.28700 163.52900 145.77200 1.000 101.65000 738 GLY A O 1
ATOM 4981 N N . CYS A 1 739 ? 188.18700 161.75200 144.62500 1.000 101.33000 739 CYS A N 1
ATOM 4982 C CA . CYS A 1 739 ? 187.36500 161.98200 143.41200 1.000 101.33000 739 CYS A CA 1
ATOM 4983 C C . CYS A 1 739 ? 185.94000 162.22500 143.85100 1.000 101.33000 739 CYS A C 1
ATOM 4984 O O . CYS A 1 739 ? 185.28100 163.08900 143.27200 1.000 101.33000 739 CYS A O 1
ATOM 4987 N N . TRP A 1 740 ? 185.48900 161.46300 144.82900 1.000 98.95000 740 TRP A N 1
ATOM 4988 C CA . TRP A 1 740 ? 184.06900 161.64200 145.17100 1.000 98.95000 740 TRP A CA 1
ATOM 4989 C C . TRP A 1 740 ? 183.92800 162.39800 146.48600 1.000 98.95000 740 TRP A C 1
ATOM 4990 O O . TRP A 1 740 ? 183.50200 163.55100 146.43500 1.000 98.95000 740 TRP A O 1
ATOM 5001 N N . GLY A 1 741 ? 184.25400 161.78100 147.61900 1.000 95.58000 741 GLY A N 1
ATOM 5002 C CA . GLY A 1 741 ? 183.97800 162.47400 148.89000 1.000 95.58000 741 GLY A CA 1
ATOM 5003 C C . GLY A 1 741 ? 182.52200 162.90200 148.91600 1.000 95.58000 741 GLY A C 1
ATOM 5004 O O . GLY A 1 741 ? 182.25700 164.02000 149.35400 1.000 95.58000 741 GLY A O 1
ATOM 5005 N N . ALA A 1 742 ? 181.60400 162.05400 148.45100 1.000 89.98000 742 ALA A N 1
ATOM 5006 C CA . ALA A 1 742 ? 180.18800 162.47000 148.32500 1.000 89.98000 742 ALA A CA 1
ATOM 5007 C C . ALA A 1 742 ? 179.30900 161.89100 149.43300 1.000 89.98000 742 ALA A C 1
ATOM 5008 O O . ALA A 1 742 ? 179.34800 160.66900 149.61300 1.000 89.98000 742 ALA A O 1
ATOM 5010 N N . GLY A 1 743 ? 178.52100 162.72800 150.11800 1.000 81.05000 743 GLY A N 1
ATOM 5011 C CA . GLY A 1 743 ? 177.57100 162.23400 151.13000 1.000 81.05000 743 GLY A CA 1
ATOM 5012 C C . GLY A 1 743 ? 176.15600 162.73100 150.90700 1.000 81.05000 743 GLY A C 1
ATOM 5013 O O . GLY A 1 743 ? 175.98300 163.94600 150.84200 1.000 81.05000 743 GLY A O 1
ATOM 5014 N N . VAL A 1 744 ? 175.17500 161.82900 150.83700 1.000 75.71000 744 VAL A N 1
ATOM 5015 C CA . VAL A 1 744 ? 173.74600 162.23300 150.69300 1.000 75.71000 744 VAL A CA 1
ATOM 5016 C C . VAL A 1 744 ? 173.02400 161.83200 151.97600 1.000 75.71000 744 VAL A C 1
ATOM 5017 O O . VAL A 1 744 ? 173.08300 160.64700 152.30000 1.000 75.71000 744 VAL A O 1
ATOM 5021 N N . TYR A 1 745 ? 172.36400 162.76200 152.66700 1.000 74.74000 745 TYR A N 1
ATOM 5022 C CA . TYR A 1 745 ? 171.72400 162.43400 153.96800 1.000 74.74000 745 TYR A CA 1
ATOM 5023 C C . TYR A 1 745 ? 170.24700 162.82000 153.93000 1.000 74.74000 745 TYR A C 1
ATOM 5024 O O . TYR A 1 745 ? 169.97100 163.95900 153.60200 1.000 74.74000 745 TYR A O 1
ATOM 5033 N N . ALA A 1 746 ? 169.34000 161.91800 154.29400 1.000 64.78000 746 ALA A N 1
ATOM 5034 C CA . ALA A 1 746 ? 167.89300 162.20800 154.20800 1.000 64.78000 746 ALA A CA 1
ATOM 5035 C C . ALA A 1 746 ? 167.23800 162.02500 155.57200 1.000 64.78000 746 ALA A C 1
ATOM 5036 O O . ALA A 1 746 ? 167.45600 160.97300 156.16200 1.000 64.78000 746 ALA A O 1
ATOM 5038 N N . GLN A 1 747 ? 166.43600 162.98500 156.03100 1.000 63.59000 747 GLN A N 1
ATOM 5039 C CA . GLN A 1 747 ? 165.84200 162.89100 157.38700 1.000 63.59000 747 GLN A CA 1
ATOM 5040 C C . GLN A 1 747 ? 164.36000 163.24800 157.34800 1.000 63.59000 747 GLN A C 1
ATOM 5041 O O . GLN A 1 747 ? 164.03200 164.23500 156.69800 1.000 63.59000 747 GLN A O 1
ATOM 5047 N N . ARG A 1 748 ? 163.50600 162.48700 158.03200 1.000 61.85000 748 ARG A N 1
ATOM 5048 C CA . ARG A 1 748 ? 162.08700 162.84800 158.10700 1.000 61.85000 748 ARG A CA 1
ATOM 5049 C C . ARG A 1 748 ? 161.72300 162.98100 159.58400 1.000 61.85000 748 ARG A C 1
ATOM 5050 O O . ARG A 1 748 ? 161.36900 162.00100 160.24100 1.000 61.85000 748 ARG A O 1
ATOM 5058 N N . TYR A 1 749 ? 161.81100 164.19800 160.09800 1.000 64.72000 749 TYR A N 1
ATOM 5059 C CA . TYR A 1 749 ? 161.52400 164.45700 161.49800 1.000 64.72000 749 TYR A CA 1
ATOM 5060 C C . TYR A 1 749 ? 160.03400 164.73600 161.67400 1.000 64.72000 749 TYR A C 1
ATOM 5061 O O . TYR A 1 749 ? 159.23300 164.56200 160.75400 1.000 64.72000 749 TYR A O 1
ATOM 5070 N N . VAL A 1 750 ? 159.64900 165.16800 162.87000 1.000 66.80000 750 VAL A N 1
ATOM 5071 C CA . VAL A 1 750 ? 158.29800 165.63100 163.15500 1.000 66.80000 750 VAL A CA 1
ATOM 5072 C C . VAL A 1 750 ? 158.39700 167.05800 163.67400 1.000 66.80000 750 VAL A C 1
ATOM 5073 O O . VAL A 1 750 ? 159.34600 167.40200 164.38700 1.000 66.80000 750 VAL A O 1
ATOM 5077 N N . THR A 1 751 ? 157.43500 167.89500 163.29500 1.000 69.27000 751 THR A N 1
ATOM 5078 C CA . THR A 1 751 ? 157.44200 169.30400 163.66800 1.000 69.27000 751 THR A CA 1
ATOM 5079 C C . THR A 1 751 ? 156.34900 169.65500 164.66200 1.000 69.27000 751 THR A C 1
ATOM 5080 O O . THR A 1 751 ? 156.63200 170.23000 165.71700 1.000 69.27000 751 THR A O 1
ATOM 5084 N N . GLY A 1 752 ? 155.09600 169.32800 164.35000 1.000 74.78000 752 GLY A N 1
ATOM 5085 C CA . GLY A 1 752 ? 153.98300 169.57300 165.23600 1.000 74.78000 752 GLY A CA 1
ATOM 5086 C C . GLY A 1 752 ? 153.39500 168.27300 165.75800 1.000 74.78000 752 GLY A C 1
ATOM 5087 O O . GLY A 1 752 ? 153.99800 167.20200 165.66000 1.000 74.78000 752 GLY A O 1
ATOM 5088 N N . GLU A 1 753 ? 152.19400 168.39500 166.32600 1.000 80.35000 753 GLU A N 1
ATOM 5089 C CA . GLU A 1 753 ? 151.49300 167.21700 166.82300 1.000 80.35000 753 GLU A CA 1
ATOM 5090 C C . GLU A 1 753 ? 151.25400 166.20300 165.71300 1.000 80.35000 753 GLU A C 1
ATOM 5091 O O . GLU A 1 753 ? 151.27200 164.99200 165.96100 1.000 80.35000 753 GLU A O 1
ATOM 5097 N N . ASN A 1 754 ? 151.04300 166.67300 164.48600 1.000 79.98000 754 ASN A N 1
ATOM 5098 C CA . ASN A 1 754 ? 150.81100 165.79100 163.35000 1.000 79.98000 754 ASN A CA 1
ATOM 5099 C C . ASN A 1 754 ? 151.64600 166.11500 162.12200 1.000 79.98000 754 ASN A C 1
ATOM 5100 O O . ASN A 1 754 ? 151.82900 165.22700 161.27900 1.000 79.98000 754 ASN A O 1
ATOM 5105 N N . THR A 1 755 ? 152.16400 167.33100 161.99000 1.000 74.47000 755 THR A N 1
ATOM 5106 C CA . THR A 1 755 ? 152.80000 167.77000 160.75000 1.000 74.47000 755 THR A CA 1
ATOM 5107 C C . THR A 1 755 ? 154.20500 167.19000 160.65600 1.000 74.47000 755 THR A C 1
ATOM 5108 O O . THR A 1 755 ? 155.13900 167.68300 161.29100 1.000 74.47000 755 THR A O 1
ATOM 5112 N N . TYR A 1 756 ? 154.36000 166.14200 159.85400 1.000 69.88000 756 TYR A N 1
ATOM 5113 C CA . TYR A 1 756 ? 155.68300 165.66300 159.49600 1.000 69.88000 756 TYR A CA 1
ATOM 5114 C C . TYR A 1 756 ? 156.27000 166.54100 158.39600 1.000 69.88000 756 TYR A C 1
ATOM 5115 O O . TYR A 1 756 ? 155.54900 167.19500 157.63900 1.000 69.88000 756 TYR A O 1
ATOM 5124 N N . LYS A 1 757 ? 157.59700 166.55000 158.30900 1.000 66.70000 757 LYS A N 1
ATOM 5125 C CA . LYS A 1 757 ? 158.27200 167.37700 157.31100 1.000 66.70000 757 LYS A CA 1
ATOM 5126 C C . LYS A 1 757 ? 159.63500 166.76400 157.02600 1.000 66.70000 757 LYS A C 1
ATOM 5127 O O . LYS A 1 757 ? 160.52300 166.81500 157.88000 1.000 66.70000 757 LYS A O 1
ATOM 5133 N N . ASN A 1 758 ? 159.79800 166.20100 155.83600 1.000 64.34000 758 ASN A N 1
ATOM 5134 C CA . ASN A 1 758 ? 161.03400 165.53100 155.46900 1.000 64.34000 758 ASN A CA 1
ATOM 5135 C C . ASN A 1 758 ? 162.00900 166.50600 154.81800 1.000 64.34000 758 ASN A C 1
ATOM 5136 O O . ASN A 1 758 ? 161.67800 167.65300 154.51600 1.000 64.34000 758 ASN A O 1
ATOM 5141 N N . ALA A 1 759 ? 163.23400 166.03100 154.60700 1.000 65.52000 759 ALA A N 1
ATOM 5142 C CA . ALA A 1 759 ? 164.28300 166.83800 154.00500 1.000 65.52000 759 ALA A CA 1
ATOM 5143 C C . ALA A 1 759 ? 165.36000 165.91100 153.46800 1.000 65.52000 759 ALA A C 1
ATOM 5144 O O . ALA A 1 759 ? 165.43000 164.73600 153.83400 1.000 65.52000 759 ALA A O 1
ATOM 5146 N N . VAL A 1 760 ? 166.20000 166.45500 152.59500 1.000 68.07000 760 VAL A N 1
ATOM 5147 C CA . VAL A 1 760 ? 167.31600 165.72300 152.01000 1.000 68.07000 760 VAL A CA 1
ATOM 5148 C C . VAL A 1 760 ? 168.51000 166.66300 151.97000 1.000 68.07000 760 VAL A C 1
ATOM 5149 O O . VAL A 1 760 ? 168.34300 167.88600 151.94400 1.000 68.07000 760 VAL A O 1
ATOM 5153 N N . PHE A 1 761 ? 169.71500 166.10300 151.99700 1.000 77.09000 761 PHE A N 1
ATOM 5154 C CA . PHE A 1 761 ? 170.92400 166.90900 152.01000 1.000 77.09000 761 PHE A CA 1
ATOM 5155 C C . PHE A 1 761 ? 171.97400 166.29900 151.09300 1.000 77.09000 761 PHE A C 1
ATOM 5156 O O . PHE A 1 761 ? 171.93400 165.11300 150.76100 1.000 77.09000 761 PHE A O 1
ATOM 5164 N N . PHE A 1 762 ? 172.92200 167.13900 150.68200 1.000 81.23000 762 PHE A N 1
ATOM 5165 C CA . PHE A 1 762 ? 174.02600 166.71900 149.83400 1.000 81.23000 762 PHE A CA 1
ATOM 5166 C C . PHE A 1 762 ? 175.32400 167.28600 150.38800 1.000 81.23000 762 PHE A C 1
ATOM 5167 O O . PHE A 1 762 ? 175.33000 168.28300 151.11400 1.000 81.23000 762 PHE A O 1
ATOM 5175 N N . SER A 1 763 ? 176.43100 166.63800 150.03100 1.000 88.24000 763 SER A N 1
ATOM 5176 C CA . SER A 1 763 ? 177.74900 167.09600 150.45300 1.000 88.24000 763 SER A CA 1
ATOM 5177 C C . SER A 1 763 ? 178.78600 166.55100 149.48700 1.000 88.24000 763 SER A C 1
ATOM 5178 O O . SER A 1 763 ? 178.82900 165.34200 149.24000 1.000 88.24000 763 SER A O 1
ATOM 5181 N N . LEU A 1 764 ? 179.61700 167.43800 148.95100 1.000 94.48000 764 LEU A N 1
ATOM 5182 C CA . LEU A 1 764 ? 180.64900 167.08000 147.99200 1.000 94.48000 764 LEU A CA 1
ATOM 5183 C C . LEU A 1 764 ? 181.99700 167.54400 148.51800 1.000 94.48000 764 LEU A C 1
ATOM 5184 O O . LEU A 1 764 ? 182.12100 168.66200 149.03000 1.000 94.48000 764 LEU A O 1
ATOM 5189 N N . GLN A 1 765 ? 183.00500 166.68400 148.39200 1.000 102.22000 765 GLN A N 1
ATOM 5190 C CA . GLN A 1 765 ? 184.30600 166.91600 149.00600 1.000 102.22000 765 GLN A CA 1
ATOM 5191 C C . GLN A 1 765 ? 185.41100 166.57500 148.02100 1.000 102.22000 765 GLN A C 1
ATOM 5192 O O . GLN A 1 765 ? 185.42000 165.48400 147.44300 1.000 102.22000 765 GLN A O 1
ATOM 5198 N N . LEU A 1 766 ? 186.34600 167.50100 147.85100 1.000 103.35000 766 LEU A N 1
ATOM 5199 C CA . LEU A 1 766 ? 187.53100 167.30400 147.03600 1.000 103.35000 766 LEU A CA 1
ATOM 5200 C C . LEU A 1 766 ? 188.77100 167.41900 147.91300 1.000 103.35000 766 LEU A C 1
ATOM 5201 O O . LEU A 1 766 ? 188.74700 168.06200 148.96500 1.000 103.35000 766 LEU A O 1
ATOM 5206 N N . LYS A 1 767 ? 189.85700 166.78900 147.47500 1.000 105.93000 767 LYS A N 1
ATOM 5207 C CA . LYS A 1 767 ? 191.04300 166.69800 148.31600 1.000 105.93000 767 LYS A CA 1
ATOM 5208 C C . LYS A 1 767 ? 191.75900 168.04100 148.39900 1.000 105.93000 767 LYS A C 1
ATOM 5209 O O . LYS A 1 767 ? 192.11600 168.63000 147.37500 1.000 105.93000 767 LYS A O 1
ATOM 5215 N N . ASP A 1 768 ? 191.94900 168.51900 149.63400 1.000 112.31000 768 ASP A N 1
ATOM 5216 C CA . ASP A 1 768 ? 192.71800 169.71100 149.99400 1.000 112.31000 768 ASP A CA 1
ATOM 5217 C C . ASP A 1 768 ? 192.01400 171.02700 149.68100 1.000 112.31000 768 ASP A C 1
ATOM 5218 O O . ASP A 1 768 ? 192.50000 172.09100 150.07600 1.000 112.31000 768 ASP A O 1
ATOM 5223 N N . LEU A 1 769 ? 190.87800 170.98900 148.98000 1.000 110.12000 769 LEU A N 1
ATOM 5224 C CA . LEU A 1 769 ? 190.06900 172.19400 148.77100 1.000 110.12000 769 LEU A CA 1
ATOM 5225 C C . LEU A 1 769 ? 188.59100 171.85300 148.98600 1.000 110.12000 769 LEU A C 1
ATOM 5226 O O . LEU A 1 769 ? 187.85500 171.53500 148.04900 1.000 110.12000 769 LEU A O 1
ATOM 5231 N N . SER A 1 770 ? 188.16300 171.92400 150.23900 1.000 111.68000 770 SER A N 1
ATOM 5232 C CA . SER A 1 770 ? 186.76000 171.80000 150.63000 1.000 111.68000 770 SER A CA 1
ATOM 5233 C C . SER A 1 770 ? 186.67000 172.16200 152.10900 1.000 111.68000 770 SER A C 1
ATOM 5234 O O . SER A 1 770 ? 187.61900 172.70400 152.68800 1.000 111.68000 770 SER A O 1
ATOM 5237 N N . SER A 1 771 ? 185.52100 171.88300 152.72200 1.000 112.97000 771 SER A N 1
ATOM 5238 C CA . SER A 1 771 ? 185.33500 172.08600 154.15200 1.000 112.97000 771 SER A CA 1
ATOM 5239 C C . SER A 1 771 ? 184.36900 171.03600 154.68400 1.000 112.97000 771 SER A C 1
ATOM 5240 O O . SER A 1 771 ? 183.48000 170.56000 153.97400 1.000 112.97000 771 SER A O 1
ATOM 5243 N N . VAL A 1 772 ? 184.55000 170.67800 155.95400 1.000 111.05000 772 VAL A N 1
ATOM 5244 C CA . VAL A 1 772 ? 183.73000 169.67400 156.62100 1.000 111.05000 772 VAL A CA 1
ATOM 5245 C C . VAL A 1 772 ? 183.12000 170.29900 157.86800 1.000 111.05000 772 VAL A C 1
ATOM 5246 O O . VAL A 1 772 ? 183.79200 171.04100 158.59300 1.000 111.05000 772 VAL A O 1
ATOM 5250 N N . GLY A 1 773 ? 181.84700 169.99800 158.11900 1.000 107.06000 773 GLY A N 1
ATOM 5251 C CA . GLY A 1 773 ? 181.19000 170.48900 159.31400 1.000 107.06000 773 GLY A CA 1
ATOM 5252 C C . GLY A 1 773 ? 179.73200 170.85300 159.13100 1.000 107.06000 773 GLY A C 1
ATOM 5253 O O . GLY A 1 773 ? 178.98300 170.93300 160.10900 1.000 107.06000 773 GLY A O 1
ATOM 5254 N N . ARG A 1 774 ? 179.31000 171.07000 157.88600 1.000 103.29000 774 ARG A N 1
ATOM 5255 C CA . ARG A 1 774 ? 177.92700 171.45100 157.62300 1.000 103.29000 774 ARG A CA 1
ATOM 5256 C C . ARG A 1 774 ? 177.00500 170.25000 157.78100 1.000 103.29000 774 ARG A C 1
ATOM 5257 O O . ARG A 1 774 ? 176.76400 169.50800 156.82200 1.000 103.29000 774 ARG A O 1
ATOM 5265 N N . ASN A 1 775 ? 176.49500 170.04800 158.98600 1.000 103.81000 775 ASN A N 1
ATOM 5266 C CA . ASN A 1 775 ? 175.58600 168.96200 159.30800 1.000 103.81000 775 ASN A CA 1
ATOM 5267 C C . ASN A 1 775 ? 174.41800 169.51500 160.10600 1.000 103.81000 775 ASN A C 1
ATOM 5268 O O . ASN A 1 775 ? 174.53900 170.56500 160.74700 1.000 103.81000 775 ASN A O 1
ATOM 5273 N N . PRO A 1 776 ? 173.25600 168.83700 160.07600 1.000 102.67000 776 PRO A N 1
ATOM 5274 C CA . PRO A 1 776 ? 172.06900 169.36700 160.76400 1.000 102.67000 776 PRO A CA 1
ATOM 5275 C C . PRO A 1 776 ? 172.29600 169.66600 162.23800 1.000 102.67000 776 PRO A C 1
ATOM 5276 O O . PRO A 1 776 ? 172.07200 170.79700 162.68100 1.000 102.67000 776 PRO A O 1
ATOM 5280 N N . ALA A 1 777 ? 172.73900 168.67500 163.00400 1.000 102.46000 777 ALA A N 1
ATOM 5281 C CA . ALA A 1 777 ? 172.95600 168.85300 164.43500 1.000 102.46000 777 ALA A CA 1
ATOM 5282 C C . ALA A 1 777 ? 173.85800 167.72900 164.93000 1.000 102.46000 777 ALA A C 1
ATOM 5283 O O . ALA A 1 777 ? 174.45600 166.99300 164.13800 1.000 102.46000 777 ALA A O 1
ATOM 5285 N N . GLY A 1 778 ? 173.95500 167.59600 166.25100 1.000 106.59000 778 GLY A N 1
ATOM 5286 C CA . GLY A 1 778 ? 174.72300 166.51900 166.83900 1.000 106.59000 778 GLY A CA 1
ATOM 5287 C C . GLY A 1 778 ? 173.88600 165.26700 166.98200 1.000 106.59000 778 GLY A C 1
ATOM 5288 O O . GLY A 1 778 ? 173.13600 165.10400 167.95000 1.000 106.59000 778 GLY A O 1
ATOM 5289 N N . ARG A 1 779 ? 174.02900 164.36800 166.01300 1.000 103.15000 779 ARG A N 1
ATOM 5290 C CA . ARG A 1 779 ? 173.24200 163.14500 165.92600 1.000 103.15000 779 ARG A CA 1
ATOM 5291 C C . ARG A 1 779 ? 173.82700 162.06300 166.81900 1.000 103.15000 779 ARG A C 1
ATOM 5292 O O . ARG A 1 779 ? 174.58100 162.36100 167.75100 1.000 103.15000 779 ARG A O 1
ATOM 5300 N N . MET A 1 780 ? 173.43500 160.81800 166.56200 1.000 95.62000 780 MET A N 1
ATOM 5301 C CA . MET A 1 780 ? 173.96900 159.63600 167.22700 1.000 95.62000 780 MET A CA 1
ATOM 5302 C C . MET A 1 780 ? 175.46300 159.76300 167.49400 1.000 95.62000 780 MET A C 1
ATOM 5303 O O . MET A 1 780 ? 176.22000 160.25000 166.64800 1.000 95.62000 780 MET A O 1
ATOM 5308 N N . ASP A 1 781 ? 175.87600 159.30100 168.67500 1.000 98.74000 781 ASP A N 1
ATOM 5309 C CA . ASP A 1 781 ? 177.05200 159.76900 169.40600 1.000 98.74000 781 ASP A CA 1
ATOM 5310 C C . ASP A 1 781 ? 178.24700 160.20700 168.56300 1.000 98.74000 781 ASP A C 1
ATOM 5311 O O . ASP A 1 781 ? 178.63700 161.37800 168.61600 1.000 98.74000 781 ASP A O 1
ATOM 5316 N N . VAL A 1 782 ? 178.83700 159.30200 167.78200 1.000 97.81000 782 VAL A N 1
ATOM 5317 C CA . VAL A 1 782 ? 180.12400 159.60600 167.15900 1.000 97.81000 782 VAL A CA 1
ATOM 5318 C C . VAL A 1 782 ? 179.95500 160.20000 165.76100 1.000 97.81000 782 VAL A C 1
ATOM 5319 O O . VAL A 1 782 ? 180.40200 161.32600 165.51100 1.000 97.81000 782 VAL A O 1
ATOM 5323 N N . ALA A 1 783 ? 179.29500 159.47500 164.85400 1.000 95.34000 783 ALA A N 1
ATOM 5324 C CA . ALA A 1 783 ? 179.09500 159.90500 163.47300 1.000 95.34000 783 ALA A CA 1
ATOM 5325 C C . ALA A 1 783 ? 180.35700 160.49300 162.85100 1.000 95.34000 783 ALA A C 1
ATOM 5326 O O . ALA A 1 783 ? 180.31100 161.57600 162.25800 1.000 95.34000 783 ALA A O 1
ATOM 5328 N N . VAL A 1 784 ? 181.48000 159.79400 162.98000 1.000 96.29000 784 VAL A N 1
ATOM 5329 C CA . VAL A 1 784 ? 182.74900 160.29900 162.44000 1.000 96.29000 784 VAL A CA 1
ATOM 5330 C C . VAL A 1 784 ? 182.65800 160.37000 160.92000 1.000 96.29000 784 VAL A C 1
ATOM 5331 O O . VAL A 1 784 ? 182.18800 159.40900 160.28600 1.000 96.29000 784 VAL A O 1
ATOM 5335 N N . PRO A 1 785 ? 183.05600 161.48000 160.29700 1.000 97.18000 785 PRO A N 1
ATOM 5336 C CA . PRO A 1 785 ? 182.92200 161.59800 158.84100 1.000 97.18000 785 PRO A CA 1
ATOM 5337 C C . PRO A 1 785 ? 183.76800 160.56200 158.11600 1.000 97.18000 785 PRO A C 1
ATOM 5338 O O . PRO A 1 785 ? 184.86500 160.20900 158.55100 1.000 97.18000 785 PRO A O 1
ATOM 5342 N N . GLY A 1 786 ? 183.24300 160.07800 156.99500 1.000 99.15000 786 GLY A N 1
ATOM 5343 C CA . GLY A 1 786 ? 183.91800 159.05000 156.23000 1.000 99.15000 786 GLY A CA 1
ATOM 5344 C C . GLY A 1 786 ? 184.49900 159.53300 15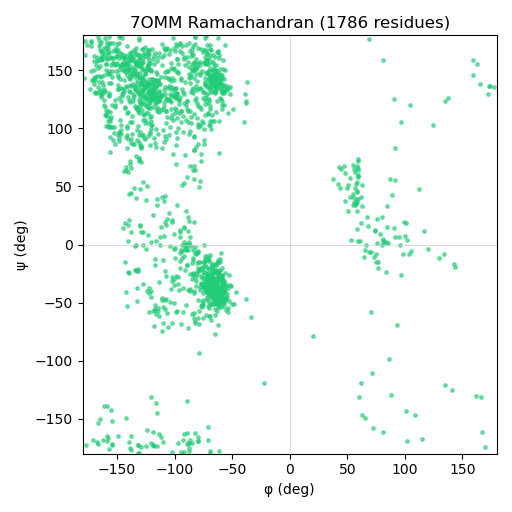4.91800 1.000 99.15000 786 GLY A C 1
ATOM 5345 O O . GLY A 1 786 ? 184.39100 158.84100 153.90200 1.000 99.15000 786 GLY A O 1
ATOM 5346 N N . TYR A 1 787 ? 185.11200 160.71500 154.91500 1.000 103.68000 787 TYR A N 1
ATOM 5347 C CA . TYR A 1 787 ? 185.73400 161.24500 153.70900 1.000 103.68000 787 TYR A CA 1
ATOM 5348 C C . TYR A 1 787 ? 186.84300 162.22500 154.09300 1.000 103.68000 787 TYR A C 1
ATOM 5349 O O . TYR A 1 787 ? 187.19100 162.38100 155.26800 1.000 103.68000 787 TYR A O 1
ATOM 5358 N N . ILE A 1 788 ? 187.37600 162.90100 153.07800 1.000 110.59000 788 ILE A N 1
ATOM 5359 C CA . ILE A 1 788 ? 188.67000 163.58500 153.10600 1.000 110.59000 788 ILE A CA 1
ATOM 5360 C C . ILE A 1 788 ? 188.69400 164.73300 154.11100 1.000 110.59000 788 ILE A C 1
ATOM 5361 O O . ILE A 1 788 ? 187.66600 165.39200 154.32300 1.000 110.59000 788 ILE A O 1
ATOM 5366 N N . PRO A 1 789 ? 189.84100 164.98900 154.77500 1.000 117.91000 789 PRO A N 1
ATOM 5367 C CA . PRO A 1 789 ? 189.96200 166.17700 155.63600 1.000 117.91000 789 PRO A CA 1
ATOM 5368 C C . PRO A 1 789 ? 189.61600 167.48700 154.93900 1.000 117.91000 789 PRO A C 1
ATOM 5369 O O . PRO A 1 789 ? 188.72000 168.20600 155.39300 1.000 117.91000 789 PRO A O 1
ATOM 5373 N N . ALA A 1 790 ? 190.31700 167.80800 153.84600 1.000 117.87000 790 ALA A N 1
ATOM 5374 C CA . ALA A 1 790 ? 190.02700 168.98300 153.01800 1.000 117.87000 790 ALA A CA 1
ATOM 5375 C C . ALA A 1 790 ? 190.09900 170.27800 153.83800 1.000 117.87000 790 ALA A C 1
ATOM 5376 O O . ALA A 1 790 ? 189.10000 170.95200 154.09000 1.000 117.87000 790 ALA A O 1
ATOM 5378 N N . HIS A 1 791 ? 191.32000 170.59600 154.27000 1.000 122.51000 791 HIS A N 1
ATOM 5379 C CA . HIS A 1 791 ? 191.55000 171.72900 155.16100 1.000 122.51000 791 HIS A CA 1
ATOM 5380 C C . HIS A 1 791 ? 191.55600 173.08100 154.44600 1.000 122.51000 791 HIS A C 1
ATOM 5381 O O . HIS A 1 791 ? 190.77300 173.97000 154.79700 1.000 122.51000 791 HIS A O 1
ATOM 5388 N N . SER A 1 792 ? 192.43200 173.25500 153.45100 1.000 117.70000 792 SER A N 1
ATOM 5389 C CA . SER A 1 792 ? 192.72900 174.58600 152.92100 1.000 117.70000 792 SER A CA 1
ATOM 5390 C C . SER A 1 792 ? 191.53200 175.25800 152.25700 1.000 117.70000 792 SER A C 1
ATOM 5391 O O . SER A 1 792 ? 191.48500 176.49200 152.21300 1.000 117.70000 792 SER A O 1
ATOM 5394 N N . LEU A 1 793 ? 190.60400 174.47900 151.69900 1.000 113.85000 793 LEU A N 1
ATOM 5395 C CA . LEU A 1 793 ? 189.35100 174.95300 151.11400 1.000 113.85000 793 LEU A CA 1
ATOM 5396 C C . LEU A 1 793 ? 189.55600 175.65400 149.77300 1.000 113.85000 793 LEU A C 1
ATOM 5397 O O . LEU A 1 793 ? 188.58300 175.88300 149.04500 1.000 113.85000 793 LEU A O 1
ATOM 5402 N N . SER A 1 794 ? 190.80500 175.94500 149.40400 1.000 110.64000 794 SER A N 1
ATOM 5403 C CA . SER A 1 794 ? 191.10400 176.43400 148.06300 1.000 110.64000 794 SER A CA 1
ATOM 5404 C C . SER A 1 794 ? 192.61100 176.53800 147.87000 1.000 110.64000 794 SER A C 1
ATOM 5405 O O . SER A 1 794 ? 193.32100 177.04100 148.74400 1.000 110.64000 794 SER A O 1
ATOM 5408 N N . ALA A 1 795 ? 193.08500 176.04600 146.72300 1.000 112.39000 795 ALA A N 1
ATOM 5409 C CA . ALA A 1 795 ? 194.40900 176.35400 146.18800 1.000 112.39000 795 ALA A CA 1
ATOM 5410 C C . ALA A 1 795 ? 195.56600 175.93300 147.08800 1.000 112.39000 795 ALA A C 1
ATOM 5411 O O . ALA A 1 795 ? 196.72800 176.20000 146.76400 1.000 112.39000 795 ALA A O 1
ATOM 5413 N N . GLY A 1 796 ? 195.27100 175.28100 148.20900 1.000 116.08000 796 GLY A N 1
ATOM 5414 C CA . GLY A 1 796 ? 196.33300 174.81000 149.07500 1.000 116.08000 796 GLY A CA 1
ATOM 5415 C C . GLY A 1 796 ? 197.13700 175.93700 149.70400 1.000 116.08000 796 GLY A C 1
ATOM 5416 O O . GLY A 1 796 ? 196.63500 177.03400 149.96700 1.000 116.08000 796 GLY A O 1
ATOM 5417 N N . ARG A 1 797 ? 198.41800 175.65300 149.94800 1.000 118.82000 797 ARG A N 1
ATOM 5418 C CA . ARG A 1 797 ? 199.27600 176.57200 150.69200 1.000 118.82000 797 ARG A CA 1
ATOM 5419 C C . ARG A 1 797 ? 200.65000 176.80700 150.08300 1.000 118.82000 797 ARG A C 1
ATOM 5420 O O . ARG A 1 797 ? 201.25500 177.84300 150.38000 1.000 118.82000 797 ARG A O 1
ATOM 5428 N N . ASN A 1 798 ? 201.17400 175.91400 149.24800 1.000 120.20000 798 ASN A N 1
ATOM 5429 C CA . ASN A 1 798 ? 202.56500 175.96500 148.81800 1.000 120.20000 798 ASN A CA 1
ATOM 5430 C C . ASN A 1 798 ? 202.65400 176.11700 147.30700 1.000 120.20000 798 ASN A C 1
ATOM 5431 O O . ASN A 1 798 ? 201.85400 175.53200 146.57000 1.000 120.20000 798 ASN A O 1
ATOM 5436 N N . LYS A 1 799 ? 203.63000 176.90400 146.85400 1.000 119.01000 799 LYS A N 1
ATOM 5437 C CA . LYS A 1 799 ? 203.97700 177.00000 145.43500 1.000 119.01000 799 LYS A CA 1
ATOM 5438 C C . LYS A 1 799 ? 205.43100 177.45800 145.34700 1.000 119.01000 799 LYS A C 1
ATOM 5439 O O . LYS A 1 799 ? 205.76900 178.57300 145.75500 1.000 119.01000 799 LYS A O 1
ATOM 5445 N N . ARG A 1 800 ? 206.29200 176.58500 144.83400 1.000 122.61000 800 ARG A N 1
ATOM 5446 C CA . ARG A 1 800 ? 207.71800 176.85200 144.72600 1.000 122.61000 800 ARG A CA 1
ATOM 5447 C C . ARG A 1 800 ? 208.28000 176.09400 143.53300 1.000 122.61000 800 ARG A C 1
ATOM 5448 O O . ARG A 1 800 ? 207.71200 175.07600 143.11900 1.000 122.61000 800 ARG A O 1
ATOM 5456 N N . PRO A 1 801 ? 209.39600 176.56800 142.95400 1.000 122.49000 801 PRO A N 1
ATOM 5457 C CA . PRO A 1 801 ? 210.00600 175.85000 141.83000 1.000 122.49000 801 PRO A CA 1
ATOM 5458 C C . PRO A 1 801 ? 210.55700 174.49300 142.24700 1.000 122.49000 801 PRO A C 1
ATOM 5459 O O . PRO A 1 801 ? 211.11800 174.39300 143.33700 1.000 122.49000 801 PRO A O 1
ATOM 5463 N N . THR B 2 31 ? 206.44500 161.26400 198.47400 1.000 124.33000 31 THR B N 1
ATOM 5464 C CA . THR B 2 31 ? 207.05300 162.04600 197.40500 1.000 124.33000 31 THR B CA 1
ATOM 5465 C C . THR B 2 31 ? 205.97900 162.81100 196.63400 1.000 124.33000 31 THR B C 1
ATOM 5466 O O . THR B 2 31 ? 206.21400 163.92000 196.15300 1.000 124.33000 31 THR B O 1
ATOM 5470 N N . TYR B 2 32 ? 204.78600 162.22200 196.53900 1.000 122.73000 32 TYR B N 1
ATOM 5471 C CA . TYR B 2 32 ? 203.66900 162.83200 195.83000 1.000 122.73000 32 TYR B CA 1
ATOM 5472 C C . TYR B 2 32 ? 202.59200 163.34500 196.78100 1.000 122.73000 32 TYR B C 1
ATOM 5473 O O . TYR B 2 32 ? 201.46000 163.59000 196.35300 1.000 122.73000 32 TYR B O 1
ATOM 5482 N N . ARG B 2 33 ? 202.92000 163.50900 198.06400 1.000 120.19000 33 ARG B N 1
ATOM 5483 C CA . ARG B 2 33 ? 201.92800 163.95000 199.04000 1.000 120.19000 33 ARG B CA 1
ATOM 5484 C C . ARG B 2 33 ? 201.44900 165.36600 198.73600 1.000 120.19000 33 ARG B C 1
ATOM 5485 O O . ARG B 2 33 ? 200.24700 165.61200 198.58700 1.000 120.19000 33 ARG B O 1
ATOM 5493 N N . SER B 2 34 ? 202.37900 166.31400 198.64500 1.000 122.10000 34 SER B N 1
ATOM 5494 C CA . SER B 2 34 ? 202.05400 167.69100 198.29200 1.000 122.10000 34 SER B CA 1
ATOM 5495 C C . SER B 2 34 ? 202.10900 167.83600 196.77600 1.000 122.10000 34 SER B C 1
ATOM 5496 O O . SER B 2 34 ? 203.13700 167.54300 196.15700 1.000 122.10000 34 SER B O 1
ATOM 5499 N N . TRP B 2 35 ? 201.00800 168.28900 196.18300 1.000 119.39000 35 TRP B N 1
ATOM 5500 C CA . TRP B 2 35 ? 200.86200 168.34600 194.73700 1.000 119.39000 35 TRP B CA 1
ATOM 5501 C C . TRP B 2 35 ? 200.40900 169.73600 194.32000 1.000 119.39000 35 TRP B C 1
ATOM 5502 O O . TRP B 2 35 ? 199.54900 170.33500 194.97100 1.000 119.39000 35 TRP B O 1
ATOM 5513 N N . HIS B 2 36 ? 200.98600 170.24500 193.23600 1.000 119.56000 36 HIS B N 1
ATOM 5514 C CA . HIS B 2 36 ? 200.65500 171.56700 192.72800 1.000 119.56000 36 HIS B CA 1
ATOM 5515 C C . HIS B 2 36 ? 199.82500 171.46200 191.45600 1.000 119.56000 36 HIS B C 1
ATOM 5516 O O . HIS B 2 36 ? 199.97400 170.52300 190.67100 1.000 119.56000 36 HIS B O 1
ATOM 5523 N N . ILE B 2 37 ? 198.95700 172.45200 191.25400 1.000 116.07000 37 ILE B N 1
ATOM 5524 C CA . ILE B 2 37 ? 198.01800 172.47500 190.14000 1.000 116.07000 37 ILE B CA 1
ATOM 5525 C C . ILE B 2 37 ? 198.13500 173.81600 189.43100 1.000 116.07000 37 ILE B C 1
ATOM 5526 O O . ILE B 2 37 ? 198.29000 174.85500 190.08100 1.000 116.07000 37 ILE B O 1
ATOM 5531 N N . GLU B 2 38 ? 198.07100 173.79000 188.10000 1.000 117.57000 38 GLU B N 1
ATOM 5532 C CA . GLU B 2 38 ? 198.06800 175.00000 187.29100 1.000 117.57000 38 GLU B CA 1
ATOM 5533 C C . GLU B 2 38 ? 197.37900 174.70200 185.96800 1.000 117.57000 38 GLU B C 1
ATOM 5534 O O . GLU B 2 38 ? 197.51100 173.60600 185.41800 1.000 117.57000 38 GLU B O 1
ATOM 5540 N N . GLY B 2 39 ? 196.64400 175.68700 185.46200 1.000 112.55000 39 GLY B N 1
ATOM 5541 C CA . GLY B 2 39 ? 195.95100 175.52800 184.19900 1.000 112.55000 39 GLY B CA 1
ATOM 5542 C C . GLY B 2 39 ? 194.54200 174.99300 184.34900 1.000 112.55000 39 GLY B C 1
ATOM 5543 O O . GLY B 2 39 ? 194.33400 173.93600 184.95000 1.000 112.55000 39 GLY B O 1
ATOM 5544 N N . GLY B 2 40 ? 193.56700 175.71600 183.80600 1.000 110.37000 40 GLY B N 1
ATOM 5545 C CA . GLY B 2 40 ? 192.17600 175.32600 183.92300 1.000 110.37000 40 GLY B CA 1
ATOM 5546 C C . GLY B 2 40 ? 191.48600 176.05100 185.05900 1.000 110.37000 40 GLY B C 1
ATOM 5547 O O . GLY B 2 40 ? 191.70100 175.72200 186.22800 1.000 110.37000 40 GLY B O 1
ATOM 5548 N N . GLN B 2 41 ? 190.64700 177.03300 184.72900 1.000 109.80000 41 GLN B N 1
ATOM 5549 C CA . GLN B 2 41 ? 190.06000 177.89900 185.74400 1.000 109.80000 41 GLN B CA 1
ATOM 5550 C C . GLN B 2 41 ? 188.80700 177.31300 186.37700 1.000 109.80000 41 GLN B C 1
ATOM 5551 O O . GLN B 2 41 ? 188.52400 177.60100 187.54600 1.000 109.80000 41 GLN B O 1
ATOM 5557 N N . ALA B 2 42 ? 188.05300 176.49600 185.64100 1.000 105.07000 42 ALA B N 1
ATOM 5558 C CA . ALA B 2 42 ? 186.81200 175.95200 186.18100 1.000 105.07000 42 ALA B CA 1
ATOM 5559 C C . ALA B 2 42 ? 187.08100 175.02400 187.36000 1.000 105.07000 42 ALA B C 1
ATOM 5560 O O . ALA B 2 42 ? 186.48600 175.17500 188.43300 1.000 105.07000 42 ALA B O 1
ATOM 5562 N N . LEU B 2 43 ? 187.97900 174.06100 187.18200 1.000 101.63000 43 LEU B N 1
ATOM 5563 C CA . LEU B 2 43 ? 188.27900 173.07900 188.22400 1.000 101.63000 43 LEU B CA 1
ATOM 5564 C C . LEU B 2 43 ? 189.43200 173.53300 189.11300 1.000 101.63000 43 LEU B C 1
ATOM 5565 O O . LEU B 2 43 ? 190.40700 172.81100 189.30900 1.000 101.63000 43 LEU B O 1
ATOM 5570 N N . GLN B 2 44 ? 189.33000 174.73800 189.67000 1.000 107.40000 44 GLN B N 1
ATOM 5571 C CA . GLN B 2 44 ? 190.37900 175.24300 190.54900 1.000 107.40000 44 GLN B CA 1
ATOM 5572 C C . GLN B 2 44 ? 190.06500 175.00400 192.01900 1.000 107.40000 44 GLN B C 1
ATOM 5573 O O . GLN B 2 44 ? 190.96600 174.67900 192.79900 1.000 107.40000 44 GLN B O 1
ATOM 5579 N N . PHE B 2 45 ? 188.80900 175.17100 192.41200 1.000 103.97000 45 PHE B N 1
ATOM 5580 C CA . PHE B 2 45 ? 188.37800 174.90500 193.77800 1.000 103.97000 45 PHE B CA 1
ATOM 5581 C C . PHE B 2 45 ? 188.15900 173.41300 194.03300 1.000 103.97000 45 PHE B C 1
ATOM 5582 O O . PHE B 2 45 ? 188.63900 172.89800 195.05200 1.000 103.97000 45 PHE B O 1
ATOM 5590 N N . PRO B 2 46 ? 187.44800 172.67900 193.16500 1.000 101.43000 46 PRO B N 1
ATOM 5591 C CA . PRO B 2 46 ? 187.22300 171.25500 193.46400 1.000 101.43000 46 PRO B CA 1
ATOM 5592 C C . PRO B 2 46 ? 188.49400 170.42700 193.46500 1.000 101.43000 46 PRO B C 1
ATOM 5593 O O . PRO B 2 46 ? 188.59600 169.47000 194.24200 1.000 101.43000 46 PRO B O 1
ATOM 5597 N N . LEU B 2 47 ? 189.47200 170.76400 192.62200 1.000 101.65000 47 LEU B N 1
ATOM 5598 C CA . LEU B 2 47 ? 190.71800 170.00600 192.60500 1.000 101.65000 47 LEU B CA 1
ATOM 5599 C C . LEU B 2 47 ? 191.46300 170.15300 193.92400 1.000 101.65000 47 LEU B C 1
ATOM 5600 O O . LEU B 2 47 ? 191.86800 169.15500 194.53400 1.000 101.65000 47 LEU B O 1
ATOM 5605 N N . GLU B 2 48 ? 191.65200 171.39000 194.38500 1.000 103.87000 48 GLU B N 1
ATOM 5606 C CA . GLU B 2 48 ? 192.33000 171.58300 195.65900 1.000 103.87000 48 GLU B CA 1
ATOM 5607 C C . GLU B 2 48 ? 191.50500 171.02300 196.80700 1.000 103.87000 48 GLU B C 1
ATOM 5608 O O . GLU B 2 48 ? 192.06800 170.57500 197.80800 1.000 103.87000 48 GLU B O 1
ATOM 5614 N N . THR B 2 49 ? 190.17700 171.00700 196.67100 1.000 104.05000 49 THR B N 1
ATOM 5615 C CA . THR B 2 49 ? 189.34100 170.37600 197.68800 1.000 104.05000 49 THR B CA 1
ATOM 5616 C C . THR B 2 49 ? 189.63800 168.88500 197.79100 1.000 104.05000 49 THR B C 1
ATOM 5617 O O . THR B 2 49 ? 189.93300 168.36800 198.87500 1.000 104.05000 49 THR B O 1
ATOM 5621 N N . ALA B 2 50 ? 189.56000 168.17800 196.66200 1.000 103.44000 50 ALA B N 1
ATOM 5622 C CA . ALA B 2 50 ? 189.78900 166.73900 196.65900 1.000 103.44000 50 ALA B CA 1
ATOM 5623 C C . ALA B 2 50 ? 191.23600 166.37800 196.96900 1.000 103.44000 50 ALA B C 1
ATOM 5624 O O . ALA B 2 50 ? 191.50400 165.23700 197.36000 1.000 103.44000 50 ALA B O 1
ATOM 5626 N N . LEU B 2 51 ? 192.17600 167.31100 196.79800 1.000 105.57000 51 LEU B N 1
ATOM 5627 C CA . LEU B 2 51 ? 193.52700 167.07600 197.30000 1.000 105.57000 51 LEU B CA 1
ATOM 5628 C C . LEU B 2 51 ? 193.59500 167.25000 198.81200 1.000 105.57000 51 LEU B C 1
ATOM 5629 O O . LEU B 2 51 ? 194.08900 166.36800 199.52300 1.000 105.57000 51 LEU B O 1
ATOM 5634 N N . TYR B 2 52 ? 193.10400 168.38300 199.32000 1.000 107.63000 52 TYR B N 1
ATOM 5635 C CA . TYR B 2 52 ? 193.14100 168.65800 200.75100 1.000 107.63000 52 TYR B CA 1
ATOM 5636 C C . TYR B 2 52 ? 192.37100 167.62400 201.55600 1.000 107.63000 52 TYR B C 1
ATOM 5637 O O . TYR B 2 52 ? 192.62800 167.47100 202.75400 1.000 107.63000 52 TYR B O 1
ATOM 5646 N N . GLN B 2 53 ? 191.43000 166.91600 200.93000 1.000 104.98000 53 GLN B N 1
ATOM 5647 C CA . GLN B 2 53 ? 190.79900 165.78800 201.60300 1.000 104.98000 53 GLN B CA 1
ATOM 5648 C C . GLN B 2 53 ? 191.82000 164.69500 201.89300 1.000 104.98000 53 GLN B C 1
ATOM 5649 O O . GLN B 2 53 ? 191.86500 164.14800 203.00000 1.000 104.98000 53 GLN B O 1
ATOM 5655 N N . ALA B 2 54 ? 192.65700 164.37100 200.90800 1.000 106.55000 54 ALA B N 1
ATOM 5656 C CA . ALA B 2 54 ? 193.66600 163.32800 201.03600 1.000 106.55000 54 ALA B CA 1
ATOM 5657 C C . ALA B 2 54 ? 194.94700 163.81600 201.70400 1.000 106.55000 54 ALA B C 1
ATOM 5658 O O . ALA B 2 54 ? 195.99300 163.17400 201.54200 1.000 106.55000 54 ALA B O 1
ATOM 5660 N N . SER B 2 55 ? 194.88500 164.93200 202.43400 1.000 109.48000 55 SER B N 1
ATOM 5661 C CA . SER B 2 55 ? 196.03300 165.50000 203.14100 1.000 109.48000 55 SER B CA 1
ATOM 5662 C C . SER B 2 55 ? 197.16400 165.84200 202.16900 1.000 109.48000 55 SER B C 1
ATOM 5663 O O . SER B 2 55 ? 198.29200 165.36100 202.28100 1.000 109.48000 55 SER B O 1
ATOM 5666 N N . GLY B 2 56 ? 196.83200 166.69200 201.20100 1.000 114.69000 56 GLY B N 1
ATOM 5667 C CA . GLY B 2 56 ? 197.80500 167.17000 200.24000 1.000 114.69000 56 GLY B CA 1
ATOM 5668 C C . GLY B 2 56 ? 197.82600 168.68100 200.14300 1.000 114.69000 56 GLY B C 1
ATOM 5669 O O . GLY B 2 56 ? 196.78000 169.31400 199.97400 1.000 114.69000 56 GLY B O 1
ATOM 5670 N N . ARG B 2 57 ? 199.01200 169.27100 200.25400 1.000 124.54000 57 ARG B N 1
ATOM 5671 C CA . ARG B 2 57 ? 199.16000 170.71700 200.19200 1.000 124.54000 57 ARG B CA 1
ATOM 5672 C C . ARG B 2 57 ? 199.49100 171.14900 198.76900 1.000 124.54000 57 ARG B C 1
ATOM 5673 O O . ARG B 2 57 ? 200.21500 170.45700 198.04800 1.000 124.54000 57 ARG B O 1
ATOM 5681 N N . VAL B 2 58 ? 198.95200 172.30000 198.37100 1.000 122.62000 58 VAL B N 1
ATOM 5682 C CA . VAL B 2 58 ? 199.21000 172.85200 197.04700 1.000 122.62000 58 VAL B CA 1
ATOM 5683 C C . VAL B 2 58 ? 200.10700 174.07300 197.19700 1.000 122.62000 58 VAL B C 1
ATOM 5684 O O . VAL B 2 58 ? 199.62800 175.18900 197.42600 1.000 122.62000 58 VAL B O 1
ATOM 5688 N N . ASP B 2 59 ? 201.41600 173.86800 197.08100 1.000 128.04000 59 ASP B N 1
ATOM 5689 C CA . ASP B 2 59 ? 202.36900 174.96000 197.21600 1.000 128.04000 59 ASP B CA 1
ATOM 5690 C C . ASP B 2 59 ? 202.50900 175.69500 195.89000 1.000 128.04000 59 ASP B C 1
ATOM 5691 O O . ASP B 2 59 ? 202.63600 175.06800 194.83300 1.000 128.04000 59 ASP B O 1
ATOM 5696 N N . ASP B 2 60 ? 202.48700 177.02300 195.94700 1.000 129.11000 60 ASP B N 1
ATOM 5697 C CA . ASP B 2 60 ? 202.58700 177.83500 194.74200 1.000 129.11000 60 ASP B CA 1
ATOM 5698 C C . ASP B 2 60 ? 204.03300 177.90200 194.26900 1.000 129.11000 60 ASP B C 1
ATOM 5699 O O . ASP B 2 60 ? 204.94900 178.10400 195.07300 1.000 129.11000 60 ASP B O 1
ATOM 5704 N N . ALA B 2 61 ? 204.23000 177.72800 192.96100 1.000 127.63000 61 ALA B N 1
ATOM 5705 C CA . ALA B 2 61 ? 205.55000 177.79700 192.33300 1.000 127.63000 61 ALA B CA 1
ATOM 5706 C C . ALA B 2 61 ? 206.50900 176.77400 192.94000 1.000 127.63000 61 ALA B C 1
ATOM 5707 O O . ALA B 2 61 ? 207.66500 177.07400 193.24600 1.000 127.63000 61 ALA B O 1
ATOM 5709 N N . ALA B 2 62 ? 206.01500 175.55100 193.11800 1.000 129.54000 62 ALA B N 1
ATOM 5710 C CA . ALA B 2 62 ? 206.81900 174.42400 193.58500 1.000 129.54000 62 ALA B CA 1
ATOM 5711 C C . ALA B 2 62 ? 206.74500 173.33900 192.51400 1.000 129.54000 62 ALA B C 1
ATOM 5712 O O . ALA B 2 62 ? 205.91400 172.43100 192.58800 1.000 129.54000 62 ALA B O 1
ATOM 5714 N N . GLY B 2 63 ? 207.62400 173.43700 191.51900 1.000 131.50000 63 GLY B N 1
ATOM 5715 C CA . GLY B 2 63 ? 207.65700 172.52200 190.40000 1.000 131.50000 63 GLY B CA 1
ATOM 5716 C C . GLY B 2 63 ? 208.53400 171.30500 190.56600 1.000 131.50000 63 GLY B C 1
ATOM 5717 O O . GLY B 2 63 ? 208.62800 170.49500 189.63900 1.000 131.50000 63 GLY B O 1
ATOM 5718 N N . ALA B 2 64 ? 209.19200 171.14900 191.71700 1.000 131.41000 64 ALA B N 1
ATOM 5719 C CA . ALA B 2 64 ? 210.03500 169.97800 191.94100 1.000 131.41000 64 ALA B CA 1
ATOM 5720 C C . ALA B 2 64 ? 209.19900 168.70400 191.96100 1.000 131.41000 64 ALA B C 1
ATOM 5721 O O . ALA B 2 64 ? 209.40200 167.79500 191.14900 1.000 131.41000 64 ALA B O 1
ATOM 5723 N N . GLN B 2 65 ? 208.25400 168.62200 192.89300 1.000 126.17000 65 GLN B N 1
ATOM 5724 C CA . GLN B 2 65 ? 207.28700 167.53400 192.88800 1.000 126.17000 65 GLN B CA 1
ATOM 5725 C C . GLN B 2 65 ? 206.37500 167.64000 191.67100 1.000 126.17000 65 GLN B C 1
ATOM 5726 O O . GLN B 2 65 ? 206.11100 168.73500 191.16700 1.000 126.17000 65 GLN B O 1
ATOM 5732 N N . MET B 2 66 ? 205.90400 166.48900 191.19500 1.000 123.58000 66 MET B N 1
ATOM 5733 C CA . MET B 2 66 ? 205.16300 166.43500 189.94000 1.000 123.58000 66 MET B CA 1
ATOM 5734 C C . MET B 2 66 ? 203.89900 167.27900 190.01200 1.000 123.58000 66 MET B C 1
ATOM 5735 O O . MET B 2 66 ? 203.07100 167.10400 190.90900 1.000 123.58000 66 MET B O 1
ATOM 5740 N N . THR B 2 67 ? 203.75100 168.19400 189.05800 1.000 120.45000 67 THR B N 1
ATOM 5741 C CA . THR B 2 67 ? 202.58200 169.05500 188.99000 1.000 120.45000 67 THR B CA 1
ATOM 5742 C C . THR B 2 67 ? 201.56800 168.50800 187.98400 1.000 120.45000 67 THR B C 1
ATOM 5743 O O . THR B 2 67 ? 201.83800 167.56900 187.23200 1.000 120.45000 67 THR B O 1
ATOM 5747 N N . LEU B 2 68 ? 200.38300 169.11200 187.98300 1.000 115.16000 68 LEU B N 1
ATOM 5748 C CA . LEU B 2 68 ? 199.29100 168.72600 187.10100 1.000 115.16000 68 LEU B CA 1
ATOM 5749 C C . LEU B 2 68 ? 198.85500 169.93400 186.28600 1.000 115.16000 68 LEU B C 1
ATOM 5750 O O . LEU B 2 68 ? 198.74600 171.04300 186.81700 1.000 115.16000 68 LEU B O 1
ATOM 5755 N N . ARG B 2 69 ? 198.60300 169.71900 184.99700 1.000 114.34000 69 ARG B N 1
ATOM 5756 C CA . ARG B 2 69 ? 198.21200 170.80000 184.10100 1.000 114.34000 69 ARG B CA 1
ATOM 5757 C C . ARG B 2 69 ? 197.04200 170.34600 183.24400 1.000 114.34000 69 ARG B C 1
ATOM 5758 O O . ARG B 2 69 ? 197.16700 169.38300 182.48100 1.000 114.34000 69 ARG B O 1
ATOM 5766 N N . ILE B 2 70 ? 195.91200 171.04000 183.36900 1.000 110.36000 70 ILE B N 1
ATOM 5767 C CA . ILE B 2 70 ? 194.73300 170.80300 182.54300 1.000 110.36000 70 ILE B CA 1
ATOM 5768 C C . ILE B 2 70 ? 194.75700 171.77400 181.37400 1.000 110.36000 70 ILE B C 1
ATOM 5769 O O . ILE B 2 70 ? 194.88000 172.98900 181.56900 1.000 110.36000 70 ILE B O 1
ATOM 5774 N N . ASP B 2 71 ? 194.63300 171.24100 180.15900 1.000 109.37000 71 ASP B N 1
ATOM 5775 C CA . ASP B 2 71 ? 194.62800 172.09400 178.97700 1.000 109.37000 71 ASP B CA 1
ATOM 5776 C C . ASP B 2 71 ? 193.36800 172.94800 178.92300 1.000 109.37000 71 ASP B C 1
ATOM 5777 O O . ASP B 2 71 ? 193.44200 174.17300 178.77300 1.000 109.37000 71 ASP B O 1
ATOM 5782 N N . SER B 2 72 ? 192.20200 172.32100 179.05100 1.000 103.64000 72 SER B N 1
ATOM 5783 C CA . SER B 2 72 ? 190.93300 173.03500 179.00000 1.000 103.64000 72 SER B CA 1
ATOM 5784 C C . SER B 2 72 ? 189.83100 172.11100 179.49200 1.000 103.64000 72 SER B C 1
ATOM 5785 O O . SER B 2 72 ? 189.99100 170.88800 179.52500 1.000 103.64000 72 SER B O 1
ATOM 5788 N N . VAL B 2 73 ? 188.71000 172.71400 179.87500 1.000 95.12000 73 VAL B N 1
ATOM 5789 C CA . VAL B 2 73 ? 187.50800 171.98700 180.26400 1.000 95.12000 73 VAL B CA 1
ATOM 5790 C C . VAL B 2 73 ? 186.43000 172.26000 179.22500 1.000 95.12000 73 VAL B C 1
ATOM 5791 O O . VAL B 2 73 ? 186.13000 173.42100 178.92000 1.000 95.12000 73 VAL B O 1
ATOM 5795 N N . SER B 2 74 ? 185.86500 171.19500 178.66600 1.000 87.03000 74 SER B N 1
ATOM 5796 C CA . SER B 2 74 ? 184.90900 171.29400 177.57300 1.000 87.03000 74 SER B CA 1
ATOM 5797 C C . SER B 2 74 ? 183.58500 170.68200 178.00000 1.000 87.03000 74 SER B C 1
ATOM 5798 O O . SER B 2 74 ? 183.53800 169.51800 178.41100 1.000 87.03000 74 SER B O 1
ATOM 5801 N N . GLN B 2 75 ? 182.51500 171.46400 177.89300 1.000 80.94000 75 GLN B N 1
ATOM 5802 C CA . GLN B 2 75 ? 181.18500 171.01100 178.26300 1.000 80.94000 75 GLN B CA 1
ATOM 5803 C C . GLN B 2 75 ? 180.18800 171.47700 177.21400 1.000 80.94000 75 GLN B C 1
ATOM 5804 O O . GLN B 2 75 ? 180.45300 172.40400 176.44500 1.000 80.94000 75 GLN B O 1
ATOM 5810 N N . ASN B 2 76 ? 179.03300 170.82400 177.19300 1.000 79.13000 76 ASN B N 1
ATOM 5811 C CA . ASN B 2 76 ? 177.98500 171.15100 176.23600 1.000 79.13000 76 ASN B CA 1
ATOM 5812 C C . ASN B 2 76 ? 176.66700 170.59600 176.75800 1.000 79.13000 76 ASN B C 1
ATOM 5813 O O . ASN B 2 76 ? 176.61200 169.95300 177.80900 1.000 79.13000 76 ASN B O 1
ATOM 5818 N N . LYS B 2 77 ? 175.59800 170.85600 176.00900 1.000 74.16000 77 LYS B N 1
ATOM 5819 C CA . LYS B 2 77 ? 174.25800 170.43500 176.40000 1.000 74.16000 77 LYS B CA 1
ATOM 5820 C C . LYS B 2 77 ? 173.43600 170.23800 175.13800 1.000 74.16000 77 LYS B C 1
ATOM 5821 O O . LYS B 2 77 ? 173.26300 171.18200 174.36200 1.000 74.16000 77 LYS B O 1
ATOM 5827 N N . GLU B 2 78 ? 172.93600 169.02300 174.93100 1.000 75.11000 78 GLU B N 1
ATOM 5828 C CA . GLU B 2 78 ? 172.21000 168.68600 173.71700 1.000 75.11000 78 GLU B CA 1
ATOM 5829 C C . GLU B 2 78 ? 170.90200 167.98800 174.05600 1.000 75.11000 78 GLU B C 1
ATOM 5830 O O . GLU B 2 78 ? 170.70200 167.49900 175.17000 1.000 75.11000 78 GLU B O 1
ATOM 5836 N N . THR B 2 79 ? 170.01400 167.94600 173.06700 1.000 72.66000 79 THR B N 1
ATOM 5837 C CA . THR B 2 79 ? 168.73400 167.27200 173.22500 1.000 72.66000 79 THR B CA 1
ATOM 5838 C C . THR B 2 79 ? 168.93500 165.76400 173.27100 1.000 72.66000 79 THR B C 1
ATOM 5839 O O . THR B 2 79 ? 169.77000 165.21200 172.55100 1.000 72.66000 79 THR B O 1
ATOM 5843 N N . TYR B 2 80 ? 168.16800 165.09500 174.12800 1.000 69.12000 80 TYR B N 1
ATOM 5844 C CA . TYR B 2 80 ? 168.32000 163.65800 174.32400 1.000 69.12000 80 TYR B CA 1
ATOM 5845 C C . TYR B 2 80 ? 167.09700 162.88000 173.86000 1.000 69.12000 80 TYR B C 1
ATOM 5846 O O . TYR B 2 80 ? 167.22800 161.99800 173.00500 1.000 69.12000 80 TYR B O 1
ATOM 5855 N N . THR B 2 81 ? 165.90900 163.17800 174.38400 1.000 68.60000 81 THR B N 1
ATOM 5856 C CA . THR B 2 81 ? 164.68900 162.49900 173.96500 1.000 68.60000 81 THR B CA 1
ATOM 5857 C C . THR B 2 81 ? 163.56700 163.51600 173.85000 1.000 68.60000 81 THR B C 1
ATOM 5858 O O . THR B 2 81 ? 163.35400 164.31400 174.76500 1.000 68.60000 81 THR B O 1
ATOM 5862 N N . VAL B 2 82 ? 162.85400 163.47800 172.73100 1.000 65.81000 82 VAL B N 1
ATOM 5863 C CA . VAL B 2 82 ? 161.71500 164.35300 172.49600 1.000 65.81000 82 VAL B CA 1
ATOM 5864 C C . VAL B 2 82 ? 160.45100 163.50900 172.51300 1.000 65.81000 82 VAL B C 1
ATOM 5865 O O . VAL B 2 82 ? 160.48000 162.30400 172.24200 1.000 65.81000 82 VAL B O 1
ATOM 5869 N N . THR B 2 83 ? 159.33500 164.14900 172.83900 1.000 66.26000 83 THR B N 1
ATOM 5870 C CA . THR B 2 83 ? 158.07200 163.44100 172.98600 1.000 66.26000 83 THR B CA 1
ATOM 5871 C C . THR B 2 83 ? 157.46100 163.18200 171.61200 1.000 66.26000 83 THR B C 1
ATOM 587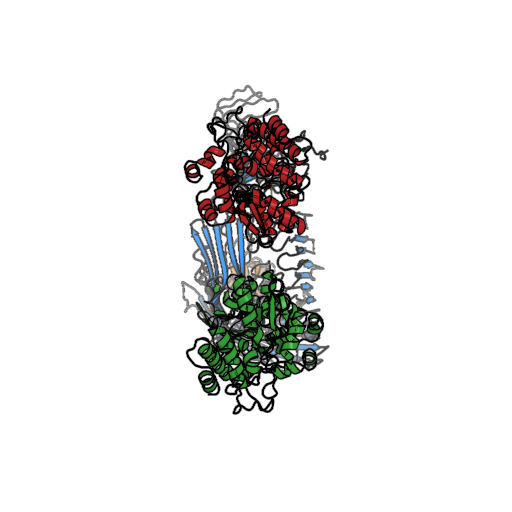2 O O . THR B 2 83 ? 158.09600 163.37000 170.57100 1.000 66.26000 83 THR B O 1
ATOM 5876 N N . ARG B 2 84 ? 156.20300 162.73900 171.60200 1.000 68.09000 84 ARG B N 1
ATOM 5877 C CA . ARG B 2 84 ? 155.55500 162.36100 170.35200 1.000 68.09000 84 ARG B CA 1
ATOM 5878 C C . ARG B 2 84 ? 155.29900 163.56400 169.45700 1.000 68.09000 84 ARG B C 1
ATOM 5879 O O . ARG B 2 84 ? 155.30600 163.43300 168.22900 1.000 68.09000 84 ARG B O 1
ATOM 5887 N N . ALA B 2 85 ? 155.08000 164.73600 170.04300 1.000 68.11000 85 ALA B N 1
ATOM 5888 C CA . ALA B 2 85 ? 154.68500 165.92800 169.30100 1.000 68.11000 85 ALA B CA 1
ATOM 5889 C C . ALA B 2 85 ? 155.80700 166.95700 169.23500 1.000 68.11000 85 ALA B C 1
ATOM 5890 O O . ALA B 2 85 ? 155.56600 168.16300 169.30100 1.000 68.11000 85 ALA B O 1
ATOM 5892 N N . ALA B 2 86 ? 157.04400 166.48600 169.09300 1.000 68.78000 86 ALA B N 1
ATOM 5893 C CA . ALA B 2 86 ? 158.22000 167.33900 168.94200 1.000 68.78000 86 ALA B CA 1
ATOM 5894 C C . ALA B 2 86 ? 158.29000 168.38700 170.05100 1.000 68.78000 86 ALA B C 1
ATOM 5895 O O . ALA B 2 86 ? 158.32700 169.59300 169.81000 1.000 68.78000 86 ALA B O 1
ATOM 5897 N N . VAL B 2 87 ? 158.30400 167.89800 171.28600 1.000 69.02000 87 VAL B N 1
ATOM 5898 C CA . VAL B 2 87 ? 158.43100 168.73400 172.47100 1.000 69.02000 87 VAL B CA 1
ATOM 5899 C C . VAL B 2 87 ? 159.56900 168.19100 173.31800 1.000 69.02000 87 VAL B C 1
ATOM 5900 O O . VAL B 2 87 ? 159.65000 166.98100 173.55200 1.000 69.02000 87 VAL B O 1
ATOM 5904 N N . ILE B 2 88 ? 160.44900 169.08700 173.76900 1.000 71.32000 88 ILE B N 1
ATOM 5905 C CA . ILE B 2 88 ? 161.60900 168.67500 174.54700 1.000 71.32000 88 ILE B CA 1
ATOM 5906 C C . ILE B 2 88 ? 161.15600 167.97200 175.81600 1.000 71.32000 88 ILE B C 1
ATOM 5907 O O . ILE B 2 88 ? 160.18500 168.37900 176.46400 1.000 71.32000 88 ILE B O 1
ATOM 5912 N N . ASN B 2 89 ? 161.84400 166.89300 176.16400 1.000 71.43000 89 ASN B N 1
ATOM 5913 C CA . ASN B 2 89 ? 161.55000 166.15800 177.38600 1.000 71.43000 89 ASN B CA 1
ATOM 5914 C C . ASN B 2 89 ? 162.72500 166.09800 178.34300 1.000 71.43000 89 ASN B C 1
ATOM 5915 O O . ASN B 2 89 ? 162.52800 166.22200 179.55300 1.000 71.43000 89 ASN B O 1
ATOM 5920 N N . GLU B 2 90 ? 163.94200 165.91400 177.84000 1.000 70.04000 90 GLU B N 1
ATOM 5921 C CA . GLU B 2 90 ? 165.11000 165.91700 178.70700 1.000 70.04000 90 GLU B CA 1
ATOM 5922 C C . GLU B 2 90 ? 166.35200 166.19100 177.87500 1.000 70.04000 90 GLU B C 1
ATOM 5923 O O . GLU B 2 90 ? 166.41400 165.84800 176.69200 1.000 70.04000 90 GLU B O 1
ATOM 5929 N N . TYR B 2 91 ? 167.33200 166.82300 178.50900 1.000 71.56000 91 TYR B N 1
ATOM 5930 C CA . TYR B 2 91 ? 168.59600 167.16800 177.88700 1.000 71.56000 91 TYR B CA 1
ATOM 5931 C C . TYR B 2 91 ? 169.65000 166.11600 178.21700 1.000 71.56000 91 TYR B C 1
ATOM 5932 O O . TYR B 2 91 ? 169.36100 165.05600 178.77200 1.000 71.56000 91 TYR B O 1
ATOM 5941 N N . LEU B 2 92 ? 170.89300 166.42100 177.86300 1.000 72.17000 92 LEU B N 1
ATOM 5942 C CA . LEU B 2 92 ? 172.03900 165.60700 178.23500 1.000 72.17000 92 LEU B CA 1
ATOM 5943 C C . LEU B 2 92 ? 173.22600 166.53000 178.44600 1.000 72.17000 92 LEU B C 1
ATOM 5944 O O . LEU B 2 92 ? 173.46700 167.43100 177.64000 1.000 72.17000 92 LEU B O 1
ATOM 5949 N N . LEU B 2 93 ? 173.96000 166.30900 179.53000 1.000 73.05000 93 LEU B N 1
ATOM 5950 C CA . LEU B 2 93 ? 175.03900 167.19500 179.93800 1.000 73.05000 93 LEU B CA 1
ATOM 5951 C C . LEU B 2 93 ? 176.33900 166.40800 179.97700 1.000 73.05000 93 LEU B C 1
ATOM 5952 O O . LEU B 2 93 ? 176.41100 165.36500 180.63000 1.000 73.05000 93 LEU B O 1
ATOM 5957 N N . ILE B 2 94 ? 177.36100 166.89900 179.28100 1.000 76.41000 94 ILE B N 1
ATOM 5958 C CA . ILE B 2 94 ? 178.66300 166.24700 179.25700 1.000 76.41000 94 ILE B CA 1
ATOM 5959 C C . ILE B 2 94 ? 179.71300 167.23800 179.73500 1.000 76.41000 94 ILE B C 1
ATOM 5960 O O . ILE B 2 94 ? 179.56300 168.45300 179.57300 1.000 76.41000 94 ILE B O 1
ATOM 5965 N N . LEU B 2 95 ? 180.78100 166.71300 180.33400 1.000 77.68000 95 LEU B N 1
ATOM 5966 C CA . LEU B 2 95 ? 181.89000 167.54500 180.79900 1.000 77.68000 95 LEU B CA 1
ATOM 5967 C C . LEU B 2 95 ? 183.17000 166.73300 180.62400 1.000 77.68000 95 LEU B C 1
ATOM 5968 O O . LEU B 2 95 ? 183.49000 165.89200 181.46800 1.000 77.68000 95 LEU B O 1
ATOM 5973 N N . THR B 2 96 ? 183.88900 166.98600 179.53400 1.000 87.85000 96 THR B N 1
ATOM 5974 C CA . THR B 2 96 ? 185.12300 166.27500 179.22000 1.000 87.85000 96 THR B CA 1
ATOM 5975 C C . THR B 2 96 ? 186.32000 167.11400 179.64400 1.000 87.85000 96 THR B C 1
ATOM 5976 O O . THR B 2 96 ? 186.43800 168.27800 179.24700 1.000 87.85000 96 THR B O 1
ATOM 5980 N N . VAL B 2 97 ? 187.20600 166.52200 180.43800 1.000 93.87000 97 VAL B N 1
ATOM 5981 C CA . VAL B 2 97 ? 188.38800 167.20300 180.95200 1.000 93.87000 97 VAL B CA 1
ATOM 5982 C C . VAL B 2 97 ? 189.61800 166.42700 180.50800 1.000 93.87000 97 VAL B C 1
ATOM 5983 O O . VAL B 2 97 ? 189.70900 165.21500 180.74100 1.000 93.87000 97 VAL B O 1
ATOM 5987 N N . GLU B 2 98 ? 190.55800 167.11800 179.87200 1.000 101.22000 98 GLU B N 1
ATOM 5988 C CA . GLU B 2 98 ? 191.85300 166.54200 179.54700 1.000 101.22000 98 GLU B CA 1
ATOM 5989 C C . GLU B 2 98 ? 192.89200 167.01700 180.55300 1.000 101.22000 98 GLU B C 1
ATOM 5990 O O . GLU B 2 98 ? 192.77100 168.09700 181.13500 1.000 101.22000 98 GLU B O 1
ATOM 5996 N N . ALA B 2 99 ? 193.91800 166.20000 180.76100 1.000 106.96000 99 ALA B N 1
ATOM 5997 C CA . ALA B 2 99 ? 194.91200 166.50700 181.77800 1.000 106.96000 99 ALA B CA 1
ATOM 5998 C C . ALA B 2 99 ? 196.25300 165.92600 181.35800 1.000 106.96000 99 ALA B C 1
ATOM 5999 O O . ALA B 2 99 ? 196.35600 165.19000 180.37400 1.000 106.96000 99 ALA B O 1
ATOM 6001 N N . GLN B 2 100 ? 197.28300 166.27000 182.12800 1.000 115.15000 100 GLN B N 1
ATOM 6002 C CA . GLN B 2 100 ? 198.65200 165.85900 181.85400 1.000 115.15000 100 GLN B CA 1
ATOM 6003 C C . GLN B 2 100 ? 199.50300 166.11800 183.08500 1.000 115.15000 100 GLN B C 1
ATOM 6004 O O . GLN B 2 100 ? 199.44400 167.20500 183.66400 1.000 115.15000 100 GLN B O 1
ATOM 6010 N N . VAL B 2 101 ? 200.28900 165.12300 183.47500 1.000 117.76000 101 VAL B N 1
ATOM 6011 C CA . VAL B 2 101 ? 201.27500 165.31000 184.53100 1.000 117.76000 101 VAL B CA 1
ATOM 6012 C C . VAL B 2 101 ? 202.52900 165.92100 183.92100 1.000 117.76000 101 VAL B C 1
ATOM 6013 O O . VAL B 2 101 ? 202.90800 165.61100 182.78600 1.000 117.76000 101 VAL B O 1
ATOM 6017 N N . LEU B 2 102 ? 203.17900 166.81200 184.67000 1.000 121.56000 102 LEU B N 1
ATOM 6018 C CA . LEU B 2 102 ? 204.31400 167.56400 184.15100 1.000 121.56000 102 LEU B CA 1
ATOM 6019 C C . LEU B 2 102 ? 205.65300 166.96400 184.57000 1.000 121.56000 102 LEU B C 1
ATOM 6020 O O . LEU B 2 102 ? 206.46400 166.60700 183.71300 1.000 121.56000 102 LEU B O 1
ATOM 6025 N N . LYS B 2 103 ? 205.89500 166.84000 185.87700 1.000 124.30000 103 LYS B N 1
ATOM 6026 C CA . LYS B 2 103 ? 207.20300 166.43900 186.40200 1.000 124.30000 103 LYS B CA 1
ATOM 6027 C C . LYS B 2 103 ? 208.29100 167.39500 185.90900 1.000 124.30000 103 LYS B C 1
ATOM 6028 O O . LYS B 2 103 ? 209.32800 166.98400 185.38400 1.000 124.30000 103 LYS B O 1
ATOM 6034 N N . ARG B 2 104 ? 208.02200 168.69400 186.05000 1.000 126.12000 104 ARG B N 1
ATOM 6035 C CA . ARG B 2 104 ? 208.91800 169.79700 185.71300 1.000 126.12000 104 ARG B CA 1
ATOM 6036 C C . ARG B 2 104 ? 209.19400 169.89600 184.21600 1.000 126.12000 104 ARG B C 1
ATOM 6037 O O . ARG B 2 104 ? 209.93000 170.79500 183.79500 1.000 126.12000 104 ARG B O 1
ATOM 6045 N N . GLY B 2 105 ? 208.62800 169.01300 183.39900 1.000 126.35000 105 GLY B N 1
ATOM 6046 C CA . GLY B 2 105 ? 208.83800 169.04100 181.96600 1.000 126.35000 105 GLY B CA 1
ATOM 6047 C C . GLY B 2 105 ? 207.51800 168.94400 181.22800 1.000 126.35000 105 GLY B C 1
ATOM 6048 O O . GLY B 2 105 ? 206.54000 168.40200 181.74200 1.000 126.35000 105 GLY B O 1
ATOM 6049 N N . GLU B 2 106 ? 207.49600 169.47900 180.01400 1.000 127.15000 106 GLU B N 1
ATOM 6050 C CA . GLU B 2 106 ? 206.26800 169.49700 179.22800 1.000 127.15000 106 GLU B CA 1
ATOM 6051 C C . GLU B 2 106 ? 205.94500 168.13900 178.60300 1.000 127.15000 106 GLU B C 1
ATOM 6052 O O . GLU B 2 106 ? 204.82600 167.64300 178.78300 1.000 127.15000 106 GLU B O 1
ATOM 6058 N N . PRO B 2 107 ? 206.87400 167.49300 177.86000 1.000 128.21000 107 PRO B N 1
ATOM 6059 C CA . PRO B 2 107 ? 206.47900 166.29600 177.10100 1.000 128.21000 107 PRO B CA 1
ATOM 6060 C C . PRO B 2 107 ? 206.28700 165.05200 177.95600 1.000 128.21000 107 PRO B C 1
ATOM 6061 O O . PRO B 2 107 ? 205.41000 164.23100 177.66700 1.000 128.21000 107 PRO B O 1
ATOM 6065 N N . VAL B 2 108 ? 207.10000 164.89600 179.00300 1.000 125.78000 108 VAL B N 1
ATOM 6066 C CA . VAL B 2 108 ? 207.09100 163.65300 179.76700 1.000 125.78000 108 VAL B CA 1
ATOM 6067 C C . VAL B 2 108 ? 205.74800 163.46700 180.46900 1.000 125.78000 108 VAL B C 1
ATOM 6068 O O . VAL B 2 108 ? 204.96400 164.40600 180.64800 1.000 125.78000 108 VAL B O 1
ATOM 6072 N N . GLY B 2 109 ? 205.47800 162.22300 180.85900 1.000 120.62000 109 GLY B N 1
ATOM 6073 C CA . GLY B 2 109 ? 204.22500 161.88300 181.50300 1.000 120.62000 109 GLY B CA 1
ATOM 6074 C C . GLY B 2 109 ? 203.30500 161.05400 180.62900 1.000 120.62000 109 GLY B C 1
ATOM 6075 O O . GLY B 2 109 ? 203.76700 160.24200 179.82100 1.000 120.62000 109 GLY B O 1
ATOM 6076 N N . LYS B 2 110 ? 201.99500 161.25300 180.78600 1.000 115.77000 110 LYS B N 1
ATOM 6077 C CA . LYS B 2 110 ? 200.98100 160.54400 180.01500 1.000 115.77000 110 LYS B CA 1
ATOM 6078 C C . LYS B 2 110 ? 199.65300 161.28600 180.11700 1.000 115.77000 110 LYS B C 1
ATOM 6079 O O . LYS B 2 110 ? 199.21200 161.61600 181.22500 1.000 115.77000 110 LYS B O 1
ATOM 6085 N N . PRO B 2 111 ? 198.98800 161.56400 178.99600 1.000 111.59000 111 PRO B N 1
ATOM 6086 C CA . PRO B 2 111 ? 197.73100 162.32500 179.05200 1.000 111.59000 111 PRO B CA 1
ATOM 6087 C C . PRO B 2 111 ? 196.58200 161.46900 179.56400 1.000 111.59000 111 PRO B C 1
ATOM 6088 O O . PRO B 2 111 ? 196.36200 160.35100 179.09300 1.000 111.59000 111 PRO B O 1
ATOM 6092 N N . MET B 2 112 ? 195.84400 162.00900 180.53000 1.000 103.23000 112 MET B N 1
ATOM 6093 C CA . MET B 2 112 ? 194.64900 161.37400 181.06800 1.000 103.23000 112 MET B CA 1
ATOM 6094 C C . MET B 2 112 ? 193.45200 162.27000 180.78800 1.000 103.23000 112 MET B C 1
ATOM 6095 O O . MET B 2 112 ? 193.51000 163.48000 181.02600 1.000 103.23000 112 MET B O 1
ATOM 6100 N N . THR B 2 113 ? 192.37700 161.68000 180.27200 1.000 96.17000 113 THR B N 1
ATOM 6101 C CA . THR B 2 113 ? 191.17500 162.42300 179.91200 1.000 96.17000 113 THR B CA 1
ATOM 6102 C C . THR B 2 113 ? 189.96200 161.69400 180.46600 1.000 96.17000 113 THR B C 1
ATOM 6103 O O . THR B 2 113 ? 189.68500 160.55700 180.07000 1.000 96.17000 113 THR B O 1
ATOM 6107 N N . VAL B 2 114 ? 189.24700 162.34600 181.37600 1.000 88.65000 114 VAL B N 1
ATOM 6108 C CA . VAL B 2 114 ? 188.06900 161.77200 182.00300 1.000 88.65000 114 VAL B CA 1
ATOM 6109 C C . VAL B 2 114 ? 186.83300 162.50100 181.48700 1.000 88.65000 114 VAL B C 1
ATOM 6110 O O . VAL B 2 114 ? 186.92200 163.53700 180.83000 1.000 88.65000 114 VAL B O 1
ATOM 6114 N N . SER B 2 115 ? 185.66400 161.94800 181.80000 1.000 81.48000 115 SER B N 1
ATOM 6115 C CA . SER B 2 115 ? 184.41000 162.51200 181.32400 1.000 81.48000 115 SER B CA 1
ATOM 6116 C C . SER B 2 115 ? 183.26600 161.96400 182.16100 1.000 81.48000 115 SER B C 1
ATOM 6117 O O . SER B 2 115 ? 183.23100 160.77000 182.46700 1.000 81.48000 115 SER B O 1
ATOM 6120 N N . VAL B 2 116 ? 182.33400 162.84100 182.52200 1.000 74.12000 116 VAL B N 1
ATOM 6121 C CA . VAL B 2 116 ? 181.14900 162.46000 183.27500 1.000 74.12000 116 VAL B CA 1
ATOM 6122 C C . VAL B 2 116 ? 179.93800 163.07500 182.59200 1.000 74.12000 116 VAL B C 1
ATOM 6123 O O . VAL B 2 116 ? 180.04700 164.08600 181.89100 1.000 74.12000 116 VAL B O 1
ATOM 6127 N N . ARG B 2 117 ? 178.77800 162.45200 182.78000 1.000 70.58000 117 ARG B N 1
ATOM 6128 C CA . ARG B 2 117 ? 177.56700 162.93200 182.13300 1.000 70.58000 117 ARG B CA 1
ATOM 6129 C C . ARG B 2 117 ? 176.35900 162.67200 183.01800 1.000 70.58000 117 ARG B C 1
ATOM 6130 O O . ARG B 2 117 ? 176.28200 161.64200 183.69100 1.000 70.58000 117 ARG B O 1
ATOM 6138 N N . ARG B 2 118 ? 175.42200 163.61900 183.01000 1.000 70.88000 118 ARG B N 1
ATOM 6139 C CA . ARG B 2 118 ? 174.15000 163.50300 183.70500 1.000 70.88000 118 ARG B CA 1
ATOM 6140 C C . ARG B 2 118 ? 173.02700 163.86400 182.74400 1.000 70.88000 118 ARG B C 1
ATOM 6141 O O . ARG B 2 118 ? 173.26100 164.24100 181.59400 1.000 70.88000 118 ARG B O 1
ATOM 6149 N N . ILE B 2 119 ? 171.79400 163.75200 183.23000 1.000 69.97000 119 ILE B N 1
ATOM 6150 C CA . ILE B 2 119 ? 170.59900 163.98400 182.43000 1.000 69.97000 119 ILE B CA 1
ATOM 6151 C C . ILE B 2 119 ? 169.71100 164.97900 183.16200 1.000 69.97000 119 ILE B C 1
ATOM 6152 O O . ILE B 2 119 ? 169.59000 164.92900 184.39000 1.000 69.97000 119 ILE B O 1
ATOM 6157 N N . LEU B 2 120 ? 169.09300 165.88400 182.40800 1.000 70.72000 120 LEU B N 1
ATOM 6158 C CA . LEU B 2 120 ? 168.30500 166.97300 182.96700 1.000 70.72000 120 LEU B CA 1
ATOM 6159 C C . LEU B 2 120 ? 166.88100 166.88600 182.44300 1.000 70.72000 120 LEU B C 1
ATOM 6160 O O . LEU B 2 120 ? 166.65700 167.00000 181.23500 1.000 70.72000 120 LEU B O 1
ATOM 6165 N N . ASP B 2 121 ? 165.92400 166.69000 183.34500 1.000 75.76000 121 ASP B N 1
ATOM 6166 C CA . ASP B 2 121 ? 164.51800 166.75300 182.96800 1.000 75.76000 121 ASP B CA 1
ATOM 6167 C C . ASP B 2 121 ? 164.12400 168.20500 182.73600 1.000 75.76000 121 ASP B C 1
ATOM 6168 O O . ASP B 2 121 ? 164.23400 169.03500 183.64300 1.000 75.76000 121 ASP B O 1
ATOM 6173 N N . TYR B 2 122 ? 163.66200 168.51200 181.52400 1.000 73.93000 122 TYR B N 1
ATOM 6174 C CA . TYR B 2 122 ? 163.33000 169.87900 181.11100 1.000 73.93000 122 TYR B CA 1
ATOM 6175 C C . TYR B 2 122 ? 161.96300 169.80700 180.43800 1.000 73.93000 122 TYR B C 1
ATOM 6176 O O . TYR B 2 122 ? 161.87200 169.59300 179.22700 1.000 73.93000 122 TYR B O 1
ATOM 6185 N N . ALA B 2 123 ? 160.90400 169.96600 181.23300 1.000 76.21000 123 ALA B N 1
ATOM 6186 C CA . ALA B 2 123 ? 159.59000 169.53300 180.77800 1.000 76.21000 123 ALA B CA 1
ATOM 6187 C C . ALA B 2 123 ? 159.07300 170.31300 179.57500 1.000 76.21000 123 ALA B C 1
ATOM 6188 O O . ALA B 2 123 ? 159.09700 169.79700 178.45500 1.000 76.21000 123 ALA B O 1
ATOM 6190 N N . ASP B 2 124 ? 158.59200 171.53800 179.77300 1.000 76.68000 124 ASP B N 1
ATOM 6191 C CA . ASP B 2 124 ? 158.36700 172.42400 178.63500 1.000 76.68000 124 ASP B CA 1
ATOM 6192 C C . ASP B 2 124 ? 158.71200 173.87400 178.94900 1.000 76.68000 124 ASP B C 1
ATOM 6193 O O . ASP B 2 124 ? 159.29500 174.58300 178.12200 1.000 76.68000 124 ASP B O 1
ATOM 6198 N N . ASN B 2 125 ? 158.35000 174.31200 180.15500 1.000 74.84000 125 ASN B N 1
ATOM 6199 C CA . ASN B 2 125 ? 158.28300 175.73500 180.45900 1.000 74.84000 125 ASN B CA 1
ATOM 6200 C C . ASN B 2 125 ? 158.79100 176.06800 181.85300 1.000 74.84000 125 ASN B C 1
ATOM 6201 O O . ASN B 2 125 ? 158.49400 177.15700 182.35900 1.000 74.84000 125 ASN B O 1
ATOM 6206 N N . GLU B 2 126 ? 159.53300 175.17100 182.49400 1.000 75.67000 126 GLU B N 1
ATOM 6207 C CA . GLU B 2 126 ? 160.10600 175.45600 183.79900 1.000 75.67000 126 GLU B CA 1
ATOM 6208 C C . GLU B 2 126 ? 161.48300 176.06900 183.60200 1.000 75.67000 126 GLU B C 1
ATOM 6209 O O . GLU B 2 126 ? 162.37200 175.90900 184.44400 1.000 75.67000 126 GLU B O 1
ATOM 6215 N N . ILE B 2 127 ? 161.65700 176.76600 182.47400 1.000 71.80000 127 ILE B N 1
ATOM 6216 C CA . ILE B 2 127 ? 162.95500 177.32600 182.10400 1.000 71.80000 127 ILE B CA 1
ATOM 6217 C C . ILE B 2 127 ? 163.49900 178.22800 183.20100 1.000 71.80000 127 ILE B C 1
ATOM 6218 O O . ILE B 2 127 ? 164.70600 178.24000 183.46900 1.000 71.80000 127 ILE B O 1
ATOM 6223 N N . LEU B 2 128 ? 162.61900 178.97600 183.87300 1.000 70.34000 128 LEU B N 1
ATOM 6224 C CA . LEU B 2 128 ? 163.07100 179.89000 184.91600 1.000 70.34000 128 LEU B CA 1
ATOM 6225 C C . LEU B 2 128 ? 163.74300 179.15200 186.06600 1.000 70.34000 128 LEU B C 1
ATOM 6226 O O . LEU B 2 128 ? 164.58300 179.72800 186.76500 1.000 70.34000 128 LEU B O 1
ATOM 6231 N N . GLY B 2 129 ? 163.39000 177.88900 186.28000 1.000 70.38000 129 GLY B N 1
ATOM 6232 C CA . GLY B 2 129 ? 164.03000 177.09600 187.30800 1.000 70.38000 129 GLY B CA 1
ATOM 6233 C C . GLY B 2 129 ? 165.11000 176.18900 186.75800 1.000 70.38000 129 GLY B C 1
ATOM 6234 O O . GLY B 2 129 ? 166.06500 175.85000 187.46100 1.000 70.38000 129 GLY B O 1
ATOM 6235 N N . LYS B 2 130 ? 164.98000 175.79500 185.49000 1.000 71.81000 130 LYS B N 1
ATOM 6236 C CA . LYS B 2 130 ? 165.96400 174.89300 184.90100 1.000 71.81000 130 LYS B CA 1
ATOM 6237 C C . LYS B 2 130 ? 167.27300 175.61400 184.59800 1.000 71.81000 130 LYS B C 1
ATOM 6238 O O . LYS B 2 130 ? 168.35500 175.03500 184.76300 1.000 71.81000 130 LYS B O 1
ATOM 6244 N N . GLN B 2 131 ? 167.20300 176.87400 184.15500 1.000 73.46000 131 GLN B N 1
ATOM 6245 C CA . GLN B 2 131 ? 168.42900 177.63600 183.92600 1.000 73.46000 131 GLN B CA 1
ATOM 6246 C C . GLN B 2 131 ? 169.23600 177.83000 185.19800 1.000 73.46000 131 GLN B C 1
ATOM 6247 O O . GLN B 2 131 ? 170.39800 178.24100 185.11900 1.000 73.46000 131 GLN B O 1
ATOM 6253 N N . GLU B 2 132 ? 168.64700 177.55300 186.35600 1.000 75.12000 132 GLU B N 1
ATOM 6254 C CA . GLU B 2 132 ? 169.32400 177.66800 187.63700 1.000 75.12000 132 GLU B CA 1
ATOM 6255 C C . GLU B 2 132 ? 169.62100 176.31300 188.26400 1.000 75.12000 132 GLU B C 1
ATOM 6256 O O . GLU B 2 132 ? 170.52100 176.21100 189.10200 1.000 75.12000 132 GLU B O 1
ATOM 6262 N N . GLU B 2 133 ? 168.88000 175.27100 187.87600 1.000 77.90000 133 GLU B N 1
ATOM 6263 C CA . GLU B 2 133 ? 169.23800 173.91300 188.28000 1.000 77.90000 133 GLU B CA 1
ATOM 6264 C C . GLU B 2 133 ? 170.43800 173.39200 187.50600 1.000 77.90000 133 GLU B C 1
ATOM 6265 O O . GLU B 2 133 ? 171.24800 172.62500 188.04900 1.000 77.90000 133 GLU B O 1
ATOM 6271 N N . GLU B 2 134 ? 170.56800 173.79400 186.24100 1.000 77.00000 134 GLU B N 1
ATOM 6272 C CA . GLU B 2 134 ? 171.71200 173.36800 185.44800 1.000 77.00000 134 GLU B CA 1
ATOM 6273 C C . GLU B 2 134 ? 173.02500 173.81400 186.07800 1.000 77.00000 134 GLU B C 1
ATOM 6274 O O . GLU B 2 134 ? 174.05100 173.13900 185.92400 1.000 77.00000 134 GLU B O 1
ATOM 6280 N N . GLU B 2 135 ? 173.00700 174.92200 186.82000 1.000 79.70000 135 GLU B N 1
ATOM 6281 C CA . GLU B 2 135 ? 174.22700 175.41600 187.44700 1.000 79.70000 135 GLU B CA 1
ATOM 6282 C C . GLU B 2 135 ? 174.72200 174.45700 188.52200 1.000 79.70000 135 GLU B C 1
ATOM 6283 O O . GLU B 2 135 ? 175.89800 174.07100 188.53300 1.000 79.70000 135 GLU B O 1
ATOM 6289 N N . THR B 2 136 ? 173.83900 174.06100 189.44200 1.000 75.90000 136 THR B N 1
ATOM 6290 C CA . THR B 2 136 ? 174.25900 173.11300 190.46500 1.000 75.90000 136 THR B CA 1
ATOM 6291 C C . THR B 2 136 ? 174.54500 171.74400 189.86700 1.000 75.90000 136 THR B C 1
ATOM 6292 O O . THR B 2 136 ? 175.38300 171.00300 190.39700 1.000 75.90000 136 THR B O 1
ATOM 6296 N N . LEU B 2 137 ? 173.90000 171.39900 188.74900 1.000 72.80000 137 LEU B N 1
ATOM 6297 C CA . LEU B 2 137 ? 174.24000 170.13600 188.10400 1.000 72.80000 137 LEU B CA 1
ATOM 6298 C C . LEU B 2 137 ? 175.66700 170.16600 187.56700 1.000 72.80000 137 LEU B C 1
ATOM 6299 O O . LEU B 2 137 ? 176.42700 169.20300 187.74400 1.000 72.80000 137 LEU B O 1
ATOM 6304 N N . TRP B 2 138 ? 176.05800 171.27200 186.93000 1.000 75.88000 138 TRP B N 1
ATOM 6305 C CA . TRP B 2 138 ? 177.43600 171.39600 186.46900 1.000 75.88000 138 TRP B CA 1
ATOM 6306 C C . TRP B 2 138 ? 178.41400 171.43400 187.63300 1.000 75.88000 138 TRP B C 1
ATOM 6307 O O . TRP B 2 138 ? 179.52500 170.90900 187.51700 1.000 75.88000 138 TRP B O 1
ATOM 6318 N N . ALA B 2 139 ? 178.02900 172.04500 188.75500 1.000 74.29000 139 ALA B N 1
ATOM 6319 C CA . ALA B 2 139 ? 178.90900 172.04300 189.92100 1.000 74.29000 139 ALA B CA 1
ATOM 6320 C C . ALA B 2 139 ? 179.13600 170.62600 190.43600 1.000 74.29000 139 ALA B C 1
ATOM 6321 O O . ALA B 2 139 ? 180.26800 170.24700 190.76600 1.000 74.29000 139 ALA B O 1
ATOM 6323 N N . GLU B 2 140 ? 178.06800 169.82600 190.50800 1.000 73.86000 140 GLU B N 1
ATOM 6324 C CA . GLU B 2 140 ? 178.21100 168.43400 190.92200 1.000 73.86000 140 GLU B CA 1
ATOM 6325 C C . GLU B 2 140 ? 179.10800 167.66100 189.96400 1.000 73.86000 140 GLU B C 1
ATOM 6326 O O . GLU B 2 140 ? 179.96200 166.87500 190.39700 1.000 73.86000 140 GLU B O 1
ATOM 6332 N N . MET B 2 141 ? 178.92600 167.86200 188.65600 1.000 72.92000 141 MET B N 1
ATOM 6333 C CA . MET B 2 141 ? 179.75900 167.15000 187.69100 1.000 72.92000 141 MET B CA 1
ATOM 6334 C C . MET B 2 141 ? 181.22200 167.56200 187.81100 1.000 72.92000 141 MET B C 1
ATOM 6335 O O . MET B 2 141 ? 182.12300 166.72400 187.68500 1.000 72.92000 141 MET B O 1
ATOM 6340 N N . ARG B 2 142 ? 181.47900 168.84800 188.06400 1.000 77.82000 142 ARG B N 1
ATOM 6341 C CA . ARG B 2 142 ? 182.85100 169.30500 188.25900 1.000 77.82000 142 ARG B CA 1
ATOM 6342 C C . ARG B 2 142 ? 183.47300 168.66100 189.48900 1.000 77.82000 142 ARG B C 1
ATOM 6343 O O . ARG B 2 142 ? 184.63200 168.22500 189.45500 1.000 77.82000 142 ARG B O 1
ATOM 6351 N N . GLN B 2 143 ? 182.71800 168.59600 190.58800 1.000 79.65000 143 GLN B N 1
ATOM 6352 C CA . GLN B 2 143 ? 183.22400 167.94100 191.79100 1.000 79.65000 143 GLN B CA 1
ATOM 6353 C C . GLN B 2 143 ? 183.54500 166.47600 191.52700 1.000 79.65000 143 GLN B C 1
ATOM 6354 O O . GLN B 2 143 ? 184.58400 165.96600 191.96900 1.000 79.65000 143 GLN B O 1
ATOM 6360 N N . ASP B 2 144 ? 182.66600 165.78300 190.80100 1.000 80.29000 144 ASP B N 1
ATOM 6361 C CA . ASP B 2 144 ? 182.89700 164.36900 190.52800 1.000 80.29000 144 ASP B CA 1
ATOM 6362 C C . ASP B 2 144 ? 184.12800 164.17000 189.65100 1.000 80.29000 144 ASP B C 1
ATOM 6363 O O . ASP B 2 144 ? 184.92000 163.25100 189.88700 1.000 80.29000 144 ASP B O 1
ATOM 6368 N N . VAL B 2 145 ? 184.30300 165.01300 188.63000 1.000 80.88000 145 VAL B N 1
ATOM 6369 C CA . VAL B 2 145 ? 185.48800 164.91100 187.78000 1.000 80.88000 145 VAL B CA 1
ATOM 6370 C C . VAL B 2 145 ? 186.75400 165.15800 188.59000 1.000 80.88000 145 VAL B C 1
ATOM 6371 O O . VAL B 2 145 ? 187.76700 164.46700 188.41500 1.000 80.88000 145 VAL B O 1
ATOM 6375 N N . ALA B 2 146 ? 186.72100 166.14600 189.48800 1.000 83.04000 146 ALA B N 1
ATOM 6376 C CA . ALA B 2 146 ? 187.87200 166.39600 190.34800 1.000 83.04000 146 ALA B CA 1
ATOM 6377 C C . ALA B 2 146 ? 188.20800 165.16500 191.17800 1.000 83.04000 146 ALA B C 1
ATOM 6378 O O . ALA B 2 146 ? 189.36900 164.74100 191.24300 1.000 83.04000 146 ALA B O 1
ATOM 6380 N N . GLU B 2 147 ? 187.19700 164.57200 191.81500 1.000 84.71000 147 GLU B N 1
ATOM 6381 C CA . GLU B 2 147 ? 187.44800 163.40200 192.65200 1.000 84.71000 147 GLU B CA 1
ATOM 6382 C C . GLU B 2 147 ? 187.98600 162.23600 191.83300 1.000 84.71000 147 GLU B C 1
ATOM 6383 O O . GLU B 2 147 ? 188.86700 161.50000 192.29200 1.000 84.71000 147 GLU B O 1
ATOM 6389 N N . GLN B 2 148 ? 187.47500 162.05500 190.61500 1.000 84.53000 148 GLN B N 1
ATOM 6390 C CA . GLN B 2 148 ? 187.93200 160.94600 189.78300 1.000 84.53000 148 GLN B CA 1
ATOM 6391 C C . GLN B 2 148 ? 189.38200 161.13900 189.35000 1.000 84.53000 148 GLN B C 1
ATOM 6392 O O . GLN B 2 148 ? 190.17600 160.18700 189.36200 1.000 84.53000 148 GLN B O 1
ATOM 6398 N N . ILE B 2 149 ? 189.75000 162.36500 188.97400 1.000 85.23000 149 ILE B N 1
ATOM 6399 C CA . ILE B 2 149 ? 191.14300 162.63700 188.63000 1.000 85.23000 149 ILE B CA 1
ATOM 6400 C C . ILE B 2 149 ? 192.04200 162.41400 189.83900 1.000 85.23000 149 ILE B C 1
ATOM 6401 O O . ILE B 2 149 ? 193.15700 161.89300 189.71300 1.000 85.23000 149 ILE B O 1
ATOM 6406 N N . VAL B 2 150 ? 191.57000 162.78500 191.03000 1.000 87.95000 150 VAL B N 1
ATOM 6407 C CA . VAL B 2 150 ? 192.38100 162.58300 192.22800 1.000 87.95000 150 VAL B CA 1
ATOM 6408 C C . VAL B 2 150 ? 192.56000 161.09700 192.51300 1.000 87.95000 150 VAL B C 1
ATOM 6409 O O . VAL B 2 150 ? 193.63600 160.65900 192.93800 1.000 87.95000 150 VAL B O 1
ATOM 6413 N N . ARG B 2 151 ? 191.51100 160.30100 192.29500 1.000 90.90000 151 ARG B N 1
ATOM 6414 C CA . ARG B 2 151 ? 191.64500 158.85400 192.43900 1.000 90.90000 151 ARG B CA 1
ATOM 6415 C C . ARG B 2 151 ? 192.67700 158.30400 191.46500 1.000 90.90000 151 ARG B C 1
ATOM 6416 O O . ARG B 2 151 ? 193.52000 157.48000 191.84000 1.000 90.90000 151 ARG B O 1
ATOM 6424 N N . ARG B 2 152 ? 192.63700 158.76200 190.21100 1.000 90.38000 152 ARG B N 1
ATOM 6425 C CA . ARG B 2 152 ? 193.61900 158.29700 189.23700 1.000 90.38000 152 ARG B CA 1
ATOM 6426 C C . ARG B 2 152 ? 195.03300 158.72400 189.61000 1.000 90.38000 152 ARG B C 1
ATOM 6427 O O . ARG B 2 152 ? 195.99200 157.99700 189.33000 1.000 90.38000 152 ARG B O 1
ATOM 6435 N N . LEU B 2 153 ? 195.18400 159.89200 190.23600 1.000 95.32000 153 LEU B N 1
ATOM 6436 C CA . LEU B 2 153 ? 196.51200 160.37500 190.59800 1.000 95.32000 153 LEU B CA 1
ATOM 6437 C C . LEU B 2 153 ? 197.08500 159.62200 191.79100 1.000 95.32000 153 LEU B C 1
ATOM 6438 O O . LEU B 2 153 ? 198.24600 159.20100 191.76100 1.000 95.32000 153 LEU B O 1
ATOM 6443 N N . THR B 2 154 ? 196.29800 159.45200 192.85600 1.000 96.91000 154 THR B N 1
ATOM 6444 C CA . THR B 2 154 ? 196.78200 158.68900 194.00100 1.000 96.91000 154 THR B CA 1
ATOM 6445 C C . THR B 2 154 ? 196.93800 157.21000 193.68300 1.000 96.91000 154 THR B C 1
ATOM 6446 O O . THR B 2 154 ? 197.73300 156.53000 194.33900 1.000 96.91000 154 THR B O 1
ATOM 6450 N N . PHE B 2 155 ? 196.20300 156.69500 192.69500 1.000 97.79000 155 PHE B N 1
ATOM 6451 C CA . PHE B 2 155 ? 196.42000 155.32100 192.26600 1.000 97.79000 155 PHE B CA 1
ATOM 6452 C C . PHE B 2 155 ? 197.74300 155.15700 191.53000 1.000 97.79000 155 PHE B C 1
ATOM 6453 O O . PHE B 2 155 ? 198.18600 154.02300 191.32200 1.000 97.79000 155 PHE B O 1
ATOM 6461 N N . LEU B 2 156 ? 198.37400 156.26100 191.12800 1.000 99.62000 156 LEU B N 1
ATOM 6462 C CA . LEU B 2 156 ? 199.69200 156.23100 190.50900 1.000 99.62000 156 LEU B CA 1
ATOM 6463 C C . LEU B 2 156 ? 200.81700 156.20000 191.53400 1.000 99.62000 156 LEU B C 1
ATOM 6464 O O . LEU B 2 156 ? 201.96000 155.90000 191.17000 1.000 99.62000 156 LEU B O 1
ATOM 6469 N N . LYS B 2 157 ? 200.51700 156.47400 192.80700 1.000 105.30000 157 LYS B N 1
ATOM 6470 C CA . LYS B 2 157 ? 201.55400 156.53900 193.83100 1.000 105.30000 157 LYS B CA 1
ATOM 6471 C C . LYS B 2 157 ? 202.25800 155.20300 194.03800 1.000 105.30000 157 LYS B C 1
ATOM 6472 O O . LYS B 2 157 ? 203.33500 155.17100 194.64300 1.000 105.30000 157 LYS B O 1
ATOM 6478 N N . ALA B 2 158 ? 201.68500 154.10700 193.55000 1.000 102.52000 158 ALA B N 1
ATOM 6479 C CA . ALA B 2 158 ? 202.31700 152.79900 193.67100 1.000 102.52000 158 ALA B CA 1
ATOM 6480 C C . ALA B 2 158 ? 203.51200 152.68500 192.73200 1.000 102.52000 158 ALA B C 1
ATOM 6481 O O . ALA B 2 158 ? 204.39900 151.85800 192.93400 1.000 102.52000 158 ALA B O 1
ATOM 6483 N N . VAL C 3 5 ? 145.67900 146.89600 158.14800 1.000 102.41000 5 VAL C N 1
ATOM 6484 C CA . VAL C 3 5 ? 144.66700 147.77100 158.72600 1.000 102.41000 5 VAL C CA 1
ATOM 6485 C C . VAL C 3 5 ? 143.46400 147.83000 157.79900 1.000 102.41000 5 VAL C C 1
ATOM 6486 O O . VAL C 3 5 ? 143.54700 147.41500 156.64500 1.000 102.41000 5 VAL C O 1
ATOM 6490 N N . GLN C 3 6 ? 142.34700 148.35200 158.30000 1.000 102.57000 6 GLN C N 1
ATOM 6491 C CA . GLN C 3 6 ? 141.11800 148.35700 157.52200 1.000 102.57000 6 GLN C CA 1
ATOM 6492 C C . GLN C 3 6 ? 140.11200 149.28600 158.18000 1.000 102.57000 6 GLN C C 1
ATOM 6493 O O . GLN C 3 6 ? 139.94400 149.25700 159.40000 1.000 102.57000 6 GLN C O 1
ATOM 6499 N N . LEU C 3 7 ? 139.44900 150.10100 157.36500 1.000 104.47000 7 LEU C N 1
ATOM 6500 C CA . LEU C 3 7 ? 138.37900 150.97600 157.81900 1.000 104.47000 7 LEU C CA 1
ATOM 6501 C C . LEU C 3 7 ? 137.12400 150.68400 157.01100 1.000 104.47000 7 LEU C C 1
ATOM 6502 O O . LEU C 3 7 ? 137.19400 150.46000 155.80000 1.000 104.47000 7 LEU C O 1
ATOM 6507 N N . VAL C 3 8 ? 135.97600 150.67600 157.68700 1.000 108.30000 8 VAL C N 1
ATOM 6508 C CA . VAL C 3 8 ? 134.68900 150.43800 157.04100 1.000 108.30000 8 VAL C CA 1
ATOM 6509 C C . VAL C 3 8 ? 133.70300 151.47600 157.55800 1.000 108.30000 8 VAL C C 1
ATOM 6510 O O . VAL C 3 8 ? 133.64000 151.72800 158.76600 1.000 108.30000 8 VAL C O 1
ATOM 6514 N N . GLU C 3 9 ? 132.93900 152.07800 156.65000 1.000 112.07000 9 GLU C N 1
ATOM 6515 C CA . GLU C 3 9 ? 131.91600 153.04200 157.02000 1.000 112.07000 9 GLU C CA 1
ATOM 6516 C C . GLU C 3 9 ? 130.54000 152.38000 156.99000 1.000 112.07000 9 GLU C C 1
ATOM 6517 O O . GLU C 3 9 ? 130.39300 151.20600 156.64200 1.000 112.07000 9 GLU C O 1
ATOM 6523 N N . SER C 3 10 ? 129.51400 153.14700 157.35200 1.000 111.95000 10 SER C N 1
ATOM 6524 C CA . SER C 3 10 ? 128.16200 152.61100 157.43400 1.000 111.95000 10 SER C CA 1
ATOM 6525 C C . SER C 3 10 ? 127.16600 153.75900 157.46900 1.000 111.95000 10 SER C C 1
ATOM 6526 O O . SER C 3 10 ? 127.50700 154.89100 157.82000 1.000 111.95000 10 SER C O 1
ATOM 6529 N N . GLY C 3 11 ? 125.92900 153.44800 157.10400 1.000 116.24000 11 GLY C N 1
ATOM 6530 C CA . GLY C 3 11 ? 124.84100 154.39300 157.20900 1.000 116.24000 11 GLY C CA 1
ATOM 6531 C C . GLY C 3 11 ? 124.42500 155.08500 155.93100 1.000 116.24000 11 GLY C C 1
ATOM 6532 O O . GLY C 3 11 ? 123.75600 156.12100 156.00700 1.000 116.24000 11 GLY C O 1
ATOM 6533 N N . GLY C 3 12 ? 124.78800 154.55400 154.76700 1.000 119.64000 12 GLY C N 1
ATOM 6534 C CA . GLY C 3 12 ? 124.38200 155.17100 153.52000 1.000 119.64000 12 GLY C CA 1
ATOM 6535 C C . GLY C 3 12 ? 122.98300 154.75400 153.10600 1.000 119.64000 12 GLY C C 1
ATOM 6536 O O . GLY C 3 12 ? 122.51800 153.65700 153.41000 1.000 119.64000 12 GLY C O 1
ATOM 6537 N N . GLY C 3 13 ? 122.30500 155.65100 152.40000 1.000 124.89000 13 GLY C N 1
ATOM 6538 C CA . GLY C 3 13 ? 120.95900 155.36300 151.95000 1.000 124.89000 13 GLY C CA 1
ATOM 6539 C C . GLY C 3 13 ? 120.29000 156.60000 151.38500 1.000 124.89000 13 GLY C C 1
ATOM 6540 O O . GLY C 3 13 ? 120.91700 157.64600 151.20400 1.000 124.89000 13 GLY C O 1
ATOM 6541 N N . LEU C 3 14 ? 119.00400 156.48500 151.04400 1.000 131.01000 14 LEU C N 1
ATOM 6542 C CA . LEU C 3 14 ? 118.31700 157.62600 150.38200 1.000 131.01000 14 LEU C CA 1
ATOM 6543 C C . LEU C 3 14 ? 117.49100 158.41700 151.39000 1.000 131.01000 14 LEU C C 1
ATOM 6544 O O . LEU C 3 14 ? 116.66500 157.80400 152.08400 1.000 131.01000 14 LEU C O 1
ATOM 6549 N N . VAL C 3 15 ? 117.71000 159.72600 151.45500 1.000 134.49000 15 VAL C N 1
ATOM 6550 C CA . VAL C 3 15 ? 116.87100 160.59300 152.32800 1.000 134.49000 15 VAL C CA 1
ATOM 6551 C C . VAL C 3 15 ? 116.52800 161.82900 151.49200 1.000 134.49000 15 VAL C C 1
ATOM 6552 O O . VAL C 3 15 ? 117.35000 162.18900 150.63500 1.000 134.49000 15 VAL C O 1
ATOM 6556 N N . GLN C 3 16 ? 115.35200 162.42400 151.69000 1.000 135.41000 16 GLN C N 1
ATOM 6557 C CA . GLN C 3 16 ? 114.89200 163.58300 150.87600 1.000 135.41000 16 GLN C CA 1
ATOM 6558 C C . GLN C 3 16 ? 115.68700 164.83700 151.23100 1.000 135.41000 16 GLN C C 1
ATOM 6559 O O . GLN C 3 16 ? 116.25800 164.87900 152.33500 1.000 135.41000 16 GLN C O 1
ATOM 6565 N N . PRO C 3 17 ? 115.76700 165.86500 150.35700 1.000 135.12000 17 PRO C N 1
ATOM 6566 C CA . PRO C 3 17 ? 116.41200 167.12200 150.74600 1.000 135.12000 17 PRO C CA 1
ATOM 6567 C C . PRO C 3 17 ? 115.71000 167.69800 151.98600 1.000 135.12000 17 PRO C C 1
ATOM 6568 O O . PRO C 3 17 ? 114.49400 167.71200 152.01200 1.000 135.12000 17 PRO C O 1
ATOM 6572 N N . GLY C 3 18 ? 116.47800 168.19700 152.95900 1.000 133.01000 18 GLY C N 1
ATOM 6573 C CA . GLY C 3 18 ? 115.88300 168.65700 154.22700 1.000 133.01000 18 GLY C CA 1
ATOM 6574 C C . GLY C 3 18 ? 115.84600 167.53000 155.24700 1.000 133.01000 18 GLY C C 1
ATOM 6575 O O . GLY C 3 18 ? 115.25800 167.73500 156.32300 1.000 133.01000 18 GLY C O 1
ATOM 6576 N N . GLY C 3 19 ? 116.44800 166.38000 154.93100 1.000 131.68000 19 GLY C N 1
ATOM 6577 C CA . GLY C 3 19 ? 116.49200 165.23300 155.86000 1.000 131.68000 19 GLY C CA 1
ATOM 6578 C C . GLY C 3 19 ? 117.69100 165.26000 156.79400 1.000 131.68000 19 GLY C C 1
ATOM 6579 O O . GLY C 3 19 ? 118.33200 166.32100 156.88700 1.000 131.68000 19 GLY C O 1
ATOM 6580 N N . SER C 3 20 ? 117.93100 164.17300 157.53900 1.000 127.49000 20 SER C N 1
ATOM 6581 C CA . SER C 3 20 ? 119.14800 164.08100 158.39500 1.000 127.49000 20 SER C CA 1
ATOM 6582 C C . SER C 3 20 ? 119.78900 162.69100 158.27300 1.000 127.49000 20 SER C C 1
ATOM 6583 O O . SER C 3 20 ? 119.05700 161.75900 157.88100 1.000 127.49000 20 SER C O 1
ATOM 6586 N N . LEU C 3 21 ? 121.08200 162.55500 158.60700 1.000 119.69000 21 LEU C N 1
ATOM 6587 C CA . LEU C 3 21 ? 121.80200 161.29200 158.54500 1.000 119.69000 21 LEU C CA 1
ATOM 6588 C C . LEU C 3 21 ? 123.14400 161.45800 159.24100 1.000 119.69000 21 LEU C C 1
ATOM 6589 O O . LEU C 3 21 ? 123.78400 162.50500 159.12000 1.000 119.69000 21 LEU C O 1
ATOM 6594 N N . ARG C 3 22 ? 123.56000 160.42300 159.96800 1.000 113.48000 22 ARG C N 1
ATOM 6595 C CA . ARG C 3 22 ? 124.84400 160.41400 160.66100 1.000 113.48000 22 ARG C CA 1
ATOM 6596 C C . ARG C 3 22 ? 125.60000 159.15900 160.25400 1.000 113.48000 22 ARG C C 1
ATOM 6597 O O . ARG C 3 22 ? 125.20500 158.04600 160.61700 1.000 113.48000 22 ARG C O 1
ATOM 6605 N N . LEU C 3 23 ? 126.68100 159.33800 159.50200 1.000 108.95000 23 LEU C N 1
ATOM 6606 C CA . LEU C 3 23 ? 127.51200 158.22900 159.06500 1.000 108.95000 23 LEU C CA 1
ATOM 6607 C C . LEU C 3 23 ? 128.56700 157.92100 160.11800 1.000 108.95000 23 LEU C C 1
ATOM 6608 O O . LEU C 3 23 ? 129.06100 158.81400 160.81000 1.000 108.95000 23 LEU C O 1
ATOM 6613 N N . SER C 3 24 ? 128.91100 156.64300 160.23200 1.000 106.39000 24 SER C N 1
ATOM 6614 C CA . SER C 3 24 ? 129.86900 156.17100 161.21900 1.000 106.39000 24 SER C CA 1
ATOM 6615 C C . SER C 3 24 ? 131.05100 155.52300 160.51600 1.000 106.39000 24 SER C C 1
ATOM 6616 O O . SER C 3 24 ? 130.87600 154.78000 159.54600 1.000 106.39000 24 SER C O 1
ATOM 6619 N N . CYS C 3 25 ? 132.25200 155.80100 161.01300 1.000 104.76000 25 CYS C N 1
ATOM 6620 C CA . CYS C 3 25 ? 133.49400 155.28200 160.44600 1.000 104.76000 25 CYS C CA 1
ATOM 6621 C C . CYS C 3 25 ? 134.14800 154.39500 161.50100 1.000 104.76000 25 CYS C C 1
ATOM 6622 O O . CYS C 3 25 ? 134.97500 154.85500 162.29100 1.000 104.76000 25 CYS C O 1
ATOM 6625 N N . ALA C 3 26 ? 133.77200 153.11900 161.51300 1.000 102.49000 26 ALA C N 1
ATOM 6626 C CA . ALA C 3 26 ? 134.30200 152.16500 162.48500 1.000 102.49000 26 ALA C CA 1
ATOM 6627 C C . ALA C 3 26 ? 135.69100 151.74100 162.03400 1.000 102.49000 26 ALA C C 1
ATOM 6628 O O . ALA C 3 26 ? 135.84100 150.92700 161.12100 1.000 102.49000 26 ALA C O 1
ATOM 6630 N N . ALA C 3 27 ? 136.71400 152.29100 162.67500 1.000 98.37000 27 ALA C N 1
ATOM 6631 C CA . ALA C 3 27 ? 138.09600 152.01700 162.31800 1.000 98.37000 27 ALA C CA 1
ATOM 6632 C C . ALA C 3 27 ? 138.68000 150.94200 163.22300 1.000 98.37000 27 ALA C C 1
ATOM 6633 O O . ALA C 3 27 ? 138.31800 150.82600 164.39600 1.000 98.37000 27 ALA C O 1
ATOM 6635 N N . SER C 3 28 ? 139.59000 150.14900 162.66200 1.000 97.71000 28 SER C N 1
ATOM 6636 C CA . SER C 3 28 ? 140.26400 149.10300 163.41600 1.000 97.71000 28 SER C CA 1
ATOM 6637 C C . SER C 3 28 ? 141.56400 148.75200 162.71200 1.000 97.71000 28 SER C C 1
ATOM 6638 O O . SER C 3 28 ? 141.74200 149.02600 161.52300 1.000 97.71000 28 SER C O 1
ATOM 6641 N N . GLY C 3 29 ? 142.47000 148.13800 163.46700 1.000 95.03000 29 GLY C N 1
ATOM 6642 C CA . GLY C 3 29 ? 143.76900 147.75700 162.95800 1.000 95.03000 29 GLY C CA 1
ATOM 6643 C C . GLY C 3 29 ? 144.91900 148.62500 163.41500 1.000 95.03000 29 GLY C C 1
ATOM 6644 O O . GLY C 3 29 ? 146.07300 148.29700 163.11300 1.000 95.03000 29 GLY C O 1
ATOM 6645 N N . PHE C 3 30 ? 144.64700 149.71300 164.13900 1.000 91.42000 30 PHE C N 1
ATOM 6646 C CA . PHE C 3 30 ? 145.69500 150.61800 164.59200 1.000 91.42000 30 PHE C CA 1
ATOM 6647 C C . PHE C 3 30 ? 145.17100 151.52600 165.70200 1.000 91.42000 30 PHE C C 1
ATOM 6648 O O . PHE C 3 30 ? 143.95600 151.60100 165.91800 1.000 91.42000 30 PHE C O 1
ATOM 6656 N N . PRO C 3 31 ? 146.05200 152.22500 166.43100 1.000 86.51000 31 PRO C N 1
ATOM 6657 C CA . PRO C 3 31 ? 145.58900 153.10300 167.51600 1.000 86.51000 31 PRO C CA 1
ATOM 6658 C C . PRO C 3 31 ? 144.94600 154.39300 167.03100 1.000 86.51000 31 PRO C C 1
ATOM 6659 O O . PRO C 3 31 ? 145.62000 155.42000 166.90200 1.000 86.51000 31 PRO C O 1
ATOM 6663 N N . VAL C 3 32 ? 143.64100 154.34200 166.75000 1.000 88.39000 32 VAL C N 1
ATOM 6664 C CA . VAL C 3 32 ? 142.91500 155.51000 166.25400 1.000 88.39000 32 VAL C CA 1
ATOM 6665 C C . VAL C 3 32 ? 142.93900 156.65000 167.26300 1.000 88.39000 32 VAL C C 1
ATOM 6666 O O . VAL C 3 32 ? 142.87300 157.82600 166.88500 1.000 88.39000 32 VAL C O 1
ATOM 6670 N N . LYS C 3 33 ? 143.05900 156.33200 168.55300 1.000 85.45000 33 LYS C N 1
ATOM 6671 C CA . LYS C 3 33 ? 142.93700 157.33700 169.60500 1.000 85.45000 33 LYS C CA 1
ATOM 6672 C C . LYS C 3 33 ? 143.97100 158.45300 169.49300 1.000 85.45000 33 LYS C C 1
ATOM 6673 O O . LYS C 3 33 ? 143.87900 159.44200 170.22700 1.000 85.45000 33 LYS C O 1
ATOM 6679 N N . TYR C 3 34 ? 144.94100 158.33200 168.59100 1.000 80.48000 34 TYR C N 1
ATOM 6680 C CA . TYR C 3 34 ? 146.05400 159.26600 168.53500 1.000 80.48000 34 TYR C CA 1
ATOM 6681 C C . TYR C 3 34 ? 146.17400 160.00200 167.20800 1.000 80.48000 34 TYR C C 1
ATOM 6682 O O . TYR C 3 34 ? 147.10700 160.79400 167.04400 1.000 80.48000 34 TYR C O 1
ATOM 6691 N N . GLU C 3 35 ? 145.27000 159.77700 166.26200 1.000 86.85000 35 GLU C N 1
ATOM 6692 C CA . GLU C 3 35 ? 145.41600 160.32000 164.92100 1.000 86.85000 35 GLU C CA 1
ATOM 6693 C C . GLU C 3 35 ? 144.20900 161.15800 164.52800 1.000 86.85000 35 GLU C C 1
ATOM 6694 O O . GLU C 3 35 ? 143.09400 160.94100 165.00800 1.000 86.85000 35 GLU C O 1
ATOM 6700 N N . HIS C 3 36 ? 144.45200 162.11900 163.64100 1.000 89.43000 36 HIS C N 1
ATOM 6701 C CA . HIS C 3 36 ? 143.37000 162.85800 163.01200 1.000 89.43000 36 HIS C CA 1
ATOM 6702 C C . HIS C 3 36 ? 142.50400 161.92200 162.18100 1.000 89.43000 36 HIS C C 1
ATOM 6703 O O . HIS C 3 36 ? 142.88300 160.78800 161.88000 1.000 89.43000 36 HIS C O 1
ATOM 6710 N N . MET C 3 37 ? 141.33000 162.41000 161.80600 1.000 95.59000 37 MET C N 1
ATOM 6711 C CA . MET C 3 37 ? 140.46100 161.71600 160.87100 1.000 95.59000 37 MET C CA 1
ATOM 6712 C C . MET C 3 37 ? 139.97600 162.71600 159.83700 1.000 95.59000 37 MET C C 1
ATOM 6713 O O . MET C 3 37 ? 139.55400 163.82300 160.18300 1.000 95.59000 37 MET C O 1
ATOM 6718 N N . TYR C 3 38 ? 140.04500 162.32700 158.57000 1.000 99.11000 38 TYR C N 1
ATOM 6719 C CA . TYR C 3 38 ? 139.66200 163.19100 157.46600 1.000 99.11000 38 TYR C CA 1
ATOM 6720 C C . TYR C 3 38 ? 138.48900 162.56900 156.72800 1.000 99.11000 38 TYR C C 1
ATOM 6721 O O . TYR C 3 38 ? 138.58800 161.44000 156.23600 1.000 99.11000 38 TYR C O 1
ATOM 6730 N N . TRP C 3 39 ? 137.38200 163.30200 156.66200 1.000 105.26000 39 TRP C N 1
ATOM 6731 C CA . TRP C 3 39 ? 136.21000 162.89200 155.90300 1.000 105.26000 39 TRP C CA 1
ATOM 6732 C C . TRP C 3 39 ? 136.25500 163.55700 154.53600 1.000 105.26000 39 TRP C C 1
ATOM 6733 O O . TRP C 3 39 ? 136.34500 164.78400 154.44300 1.000 105.26000 39 TRP C O 1
ATOM 6744 N N . TYR C 3 40 ? 136.20100 162.74900 153.48300 1.000 107.53000 40 TYR C N 1
ATOM 6745 C CA . TYR C 3 40 ? 136.21400 163.24600 152.11800 1.000 107.53000 40 TYR C CA 1
ATOM 6746 C C . TYR C 3 40 ? 134.97500 162.74400 151.39400 1.000 107.53000 40 TYR C C 1
ATOM 6747 O O . TYR C 3 40 ? 134.27500 161.84500 151.86500 1.000 107.53000 40 TYR C O 1
ATOM 6756 N N . ARG C 3 41 ? 134.70900 163.33300 150.23200 1.000 111.49000 41 ARG C N 1
ATOM 6757 C CA . ARG C 3 41 ? 133.61300 162.87100 149.39800 1.000 111.49000 41 ARG C CA 1
ATOM 6758 C C . ARG C 3 41 ? 133.98200 163.06400 147.93700 1.000 111.49000 41 ARG C C 1
ATOM 6759 O O . ARG C 3 41 ? 134.79000 163.92700 147.58500 1.000 111.49000 41 ARG C O 1
ATOM 6767 N N . GLN C 3 42 ? 133.37300 162.24100 147.08800 1.000 116.29000 42 GLN C N 1
ATOM 6768 C CA . GLN C 3 42 ? 133.61500 162.27300 145.64800 1.000 116.29000 42 GLN C CA 1
ATOM 6769 C C . GLN C 3 42 ? 132.27400 162.03600 144.96400 1.000 116.29000 42 GLN C C 1
ATOM 6770 O O . GLN C 3 42 ? 131.79600 160.90000 144.90700 1.000 116.29000 42 GLN C O 1
ATOM 6776 N N . ALA C 3 43 ? 131.66600 163.11200 144.46600 1.000 115.70000 43 ALA C N 1
ATOM 6777 C CA . ALA C 3 43 ? 130.42100 162.99500 143.73000 1.000 115.70000 43 ALA C CA 1
ATOM 6778 C C . ALA C 3 43 ? 130.61300 162.06400 142.53200 1.000 115.70000 43 ALA C C 1
ATOM 6779 O O . ALA C 3 43 ? 131.74000 161.84600 142.08000 1.000 115.70000 43 ALA C O 1
ATOM 6781 N N . PRO C 3 44 ? 129.52900 161.49000 142.00500 1.000 115.35000 44 PRO C N 1
ATOM 6782 C CA . PRO C 3 44 ? 129.68600 160.55000 140.88700 1.000 115.35000 44 PRO C CA 1
ATOM 6783 C C . PRO C 3 44 ? 130.12100 161.24400 139.60600 1.000 115.35000 44 PRO C C 1
ATOM 6784 O O . PRO C 3 44 ? 129.32900 161.93800 138.96100 1.000 115.35000 44 PRO C O 1
ATOM 6788 N N . GLY C 3 45 ? 131.38400 161.05500 139.23100 1.000 114.53000 45 GLY C N 1
ATOM 6789 C CA . GLY C 3 45 ? 131.91600 161.67500 138.03600 1.000 114.53000 45 GLY C CA 1
ATOM 6790 C C . GLY C 3 45 ? 132.42300 163.08700 138.21000 1.000 114.53000 45 GLY C C 1
ATOM 6791 O O . GLY C 3 45 ? 132.30800 163.89100 137.27800 1.000 114.53000 45 GLY C O 1
ATOM 6792 N N . LYS C 3 46 ? 132.97700 163.42400 139.37400 1.000 113.20000 46 LYS C N 1
ATOM 6793 C CA . LYS C 3 46 ? 133.50500 164.75600 139.62800 1.000 113.20000 46 LYS C CA 1
ATOM 6794 C C . LYS C 3 46 ? 134.80800 164.63300 140.40800 1.000 113.20000 46 LYS C C 1
ATOM 6795 O O . LYS C 3 46 ? 135.35800 163.54100 140.57600 1.000 113.20000 46 LYS C O 1
ATOM 6801 N N . GLU C 3 47 ? 135.30100 165.77200 140.88500 1.000 115.43000 47 GLU C N 1
ATOM 6802 C CA . GLU C 3 47 ? 136.56100 165.82300 141.60900 1.000 115.43000 47 GLU C CA 1
ATOM 6803 C C . GLU C 3 47 ? 136.32800 165.66100 143.10900 1.000 115.43000 47 GLU C C 1
ATOM 6804 O O . GLU C 3 47 ? 135.37600 166.19800 143.68200 1.000 115.43000 47 GLU C O 1
ATOM 6810 N N . ARG C 3 48 ? 137.22200 164.90800 143.74400 1.000 114.38000 48 ARG C N 1
ATOM 6811 C CA . ARG C 3 48 ? 137.10000 164.58800 145.16200 1.000 114.38000 48 ARG C CA 1
ATOM 6812 C C . ARG C 3 48 ? 137.51600 165.79100 145.99900 1.000 114.38000 48 ARG C C 1
ATOM 6813 O O . ARG C 3 48 ? 138.68000 166.20300 145.96900 1.000 114.38000 48 ARG C O 1
ATOM 6821 N N . GLU C 3 49 ? 136.57700 166.33800 146.76300 1.000 112.47000 49 GLU C N 1
ATOM 6822 C CA . GLU C 3 49 ? 136.79100 167.57200 147.50200 1.000 112.47000 49 GLU C CA 1
ATOM 6823 C C . GLU C 3 49 ? 136.91200 167.29900 148.99600 1.000 112.47000 49 GLU C C 1
ATOM 6824 O O . GLU C 3 49 ? 136.55600 166.22700 149.49100 1.000 112.47000 49 GLU C O 1
ATOM 6830 N N . TRP C 3 50 ? 137.35000 168.30600 149.75400 1.000 110.32000 50 TRP C N 1
ATOM 6831 C CA . TRP C 3 50 ? 137.47000 168.14100 151.22800 1.000 110.32000 50 TRP C CA 1
ATOM 6832 C C . TRP C 3 50 ? 136.14000 168.47000 151.91100 1.000 110.32000 50 TRP C C 1
ATOM 6833 O O . TRP C 3 50 ? 135.44600 169.38000 151.42500 1.000 110.32000 50 TRP C O 1
ATOM 6844 N N . VAL C 3 51 ? 135.80000 167.75600 152.99000 1.000 109.38000 51 VAL C N 1
ATOM 6845 C CA . VAL C 3 51 ? 134.56300 168.07000 153.76500 1.000 109.38000 51 VAL C CA 1
ATOM 6846 C C . VAL C 3 51 ? 134.96300 168.63400 155.13300 1.000 109.38000 51 VAL C C 1
ATOM 6847 O O . VAL C 3 51 ? 134.85200 169.85800 155.31200 1.000 109.38000 51 VAL C O 1
ATOM 6851 N N . ALA C 3 52 ? 135.43800 167.78300 156.05000 1.000 108.33000 52 ALA C N 1
ATOM 6852 C CA . ALA C 3 52 ? 135.76900 168.23800 157.42400 1.000 108.33000 52 ALA C CA 1
ATOM 6853 C C . ALA C 3 52 ? 136.78500 167.29800 158.09100 1.000 108.33000 52 ALA C C 1
ATOM 6854 O O . ALA C 3 52 ? 137.00100 166.18800 157.56400 1.000 108.33000 52 ALA C O 1
ATOM 6856 N N . ALA C 3 53 ? 137.38700 167.73400 159.20300 1.000 102.31000 53 ALA C N 1
ATOM 6857 C CA . ALA C 3 53 ? 138.36500 166.89000 159.93100 1.000 102.31000 53 ALA C CA 1
ATOM 6858 C C . ALA C 3 53 ? 138.17100 167.02200 161.44700 1.000 102.31000 53 ALA C C 1
ATOM 6859 O O . ALA C 3 53 ? 137.57100 168.02200 161.87500 1.000 102.31000 53 ALA C O 1
ATOM 6861 N N . ILE C 3 54 ? 138.66700 166.04900 162.22200 1.000 96.49000 54 ILE C N 1
ATOM 6862 C CA . ILE C 3 54 ? 138.49300 166.06700 163.70600 1.000 96.49000 54 ILE C CA 1
ATOM 6863 C C . ILE C 3 54 ? 139.86000 165.95200 164.37600 1.000 96.49000 54 ILE C C 1
ATOM 6864 O O . ILE C 3 54 ? 140.75700 165.33600 163.77700 1.000 96.49000 54 ILE C O 1
ATOM 6869 N N . ASN C 3 55 ? 140.01600 166.55500 165.55500 1.000 94.56000 55 ASN C N 1
ATOM 6870 C CA . ASN C 3 55 ? 141.29700 166.51200 166.30500 1.000 94.56000 55 ASN C CA 1
ATOM 6871 C C . ASN C 3 55 ? 141.36500 165.19900 167.07500 1.000 94.56000 55 ASN C C 1
ATOM 6872 O O . ASN C 3 55 ? 140.40000 164.42800 167.00300 1.000 94.56000 55 ASN C O 1
ATOM 6877 N N . SER C 3 56 ? 142.46500 164.96200 167.78400 1.000 50.00000 56 SER C N 1
ATOM 6878 C CA . SER C 3 56 ? 142.63800 163.67800 168.50700 1.000 50.00000 56 SER C CA 1
ATOM 6879 C C . SER C 3 56 ? 141.53300 163.50100 169.55100 1.000 50.00000 56 SER C C 1
ATOM 6880 O O . SER C 3 56 ? 141.01700 162.37800 169.66700 1.000 50.00000 56 SER C O 1
ATOM 6883 N N . ALA C 3 57 ? 141.19300 164.55900 170.28900 1.000 93.07000 57 ALA C N 1
ATOM 6884 C CA . ALA C 3 57 ? 140.19300 164.43300 171.37700 1.000 93.07000 57 ALA C CA 1
ATOM 6885 C C . ALA C 3 57 ? 138.81700 164.93000 170.92700 1.000 93.07000 57 ALA C C 1
ATOM 6886 O O . ALA C 3 57 ? 137.86400 164.80900 171.71200 1.000 93.07000 57 ALA C O 1
ATOM 6888 N N . GLY C 3 58 ? 138.71500 165.45000 169.70700 1.000 93.32000 58 GLY C N 1
ATOM 6889 C CA . GLY C 3 58 ? 137.44100 166.01300 169.22900 1.000 93.32000 58 GLY C CA 1
ATOM 6890 C C . GLY C 3 58 ? 137.29000 167.45600 169.65900 1.000 93.32000 58 GLY C C 1
ATOM 6891 O O . GLY C 3 58 ? 136.25000 168.05400 169.34300 1.000 93.32000 58 GLY C O 1
ATOM 6892 N N . ASN C 3 59 ? 138.29500 167.99900 170.35100 1.000 97.30000 59 ASN C N 1
ATOM 6893 C CA . ASN C 3 59 ? 138.24700 169.40400 170.83600 1.000 97.30000 59 ASN C CA 1
ATOM 6894 C C . ASN C 3 59 ? 138.22400 170.39300 169.66700 1.000 97.30000 59 ASN C C 1
ATOM 6895 O O . ASN C 3 59 ? 137.47400 171.37600 169.76000 1.000 97.30000 59 ASN C O 1
ATOM 6900 N N . GLU C 3 60 ? 139.00900 170.15300 168.61500 1.000 101.87000 60 GLU C N 1
ATOM 6901 C CA . GLU C 3 60 ? 139.11000 171.14300 167.50900 1.000 101.87000 60 GLU C CA 1
ATOM 6902 C C . GLU C 3 60 ? 138.58400 170.55500 166.20100 1.000 101.87000 60 GLU C C 1
ATOM 6903 O O . GLU C 3 60 ? 138.86100 169.37500 165.94200 1.000 101.87000 60 GLU C O 1
ATOM 6909 N N . THR C 3 61 ? 137.88800 171.36000 165.39800 1.000 106.66000 61 THR C N 1
ATOM 6910 C CA . THR C 3 61 ? 137.28100 170.90800 164.15300 1.000 106.66000 61 THR C CA 1
ATOM 6911 C C . THR C 3 61 ? 137.48700 171.97000 163.08300 1.000 106.66000 61 THR C C 1
ATOM 6912 O O . THR C 3 61 ? 137.42000 173.16700 163.36900 1.000 106.66000 61 THR C O 1
ATOM 6916 N N . HIS C 3 62 ? 137.73800 171.51900 161.85500 1.000 110.61000 62 HIS C N 1
ATOM 6917 C CA . HIS C 3 62 ? 137.78600 172.38400 160.68500 1.000 110.61000 62 HIS C CA 1
ATOM 6918 C C . HIS C 3 62 ? 136.72900 171.93300 159.69200 1.000 110.61000 62 HIS C C 1
ATOM 6919 O O . HIS C 3 62 ? 136.63900 170.74600 159.36600 1.000 110.61000 62 HIS C O 1
ATOM 6926 N N . TYR C 3 63 ? 135.92900 172.88200 159.21600 1.000 113.29000 63 TYR C N 1
ATOM 6927 C CA . TYR C 3 63 ? 134.88700 172.61100 158.23800 1.000 113.29000 63 TYR C CA 1
ATOM 6928 C C . TYR C 3 63 ? 135.18900 173.34700 156.94200 1.000 113.29000 63 TYR C C 1
ATOM 6929 O O . TYR C 3 63 ? 135.78500 174.42800 156.94700 1.000 113.29000 63 TYR C O 1
ATOM 6938 N N . ALA C 3 64 ? 134.77300 172.75000 155.83000 1.000 118.86000 64 ALA C N 1
ATOM 6939 C CA . ALA C 3 64 ? 134.85600 173.43900 154.55300 1.000 118.86000 64 ALA C CA 1
ATOM 6940 C C . ALA C 3 64 ? 133.90500 174.62600 154.55400 1.000 118.86000 64 ALA C C 1
ATOM 6941 O O . ALA C 3 64 ? 132.80700 174.56100 155.11500 1.000 118.86000 64 ALA C O 1
ATOM 6943 N N . ASP C 3 65 ? 134.33600 175.72400 153.93000 1.000 121.02000 65 ASP C N 1
ATOM 6944 C CA . ASP C 3 65 ? 133.53800 176.94500 153.95200 1.000 121.02000 65 ASP C CA 1
ATOM 6945 C C . ASP C 3 65 ? 132.17600 176.74200 153.30200 1.000 121.02000 65 ASP C C 1
ATOM 6946 O O . ASP C 3 65 ? 131.23400 177.48800 153.59200 1.000 121.02000 65 ASP C O 1
ATOM 6951 N N . SER C 3 66 ? 132.04700 175.74300 152.43100 1.000 120.30000 66 SER C N 1
ATOM 6952 C CA . SER C 3 66 ? 130.77400 175.45900 151.78500 1.000 120.30000 66 SER C CA 1
ATOM 6953 C C . SER C 3 66 ? 129.86000 174.57800 152.62400 1.000 120.30000 66 SER C C 1
ATOM 6954 O O . SER C 3 66 ? 128.66100 174.50900 152.33300 1.000 120.30000 66 SER C O 1
ATOM 6957 N N . VAL C 3 67 ? 130.38200 173.91000 153.65000 1.000 119.81000 67 VAL C N 1
ATOM 6958 C CA . VAL C 3 67 ? 129.59500 172.99300 154.46300 1.000 119.81000 67 VAL C CA 1
ATOM 6959 C C . VAL C 3 67 ? 129.40200 173.52200 155.88200 1.000 119.81000 67 VAL C C 1
ATOM 6960 O O . VAL C 3 67 ? 129.00200 172.77900 156.77100 1.000 119.81000 67 VAL C O 1
ATOM 6964 N N . LYS C 3 68 ? 129.67300 174.80300 156.10300 1.000 119.08000 68 LYS C N 1
ATOM 6965 C CA . LYS C 3 68 ? 129.54800 175.36400 157.44000 1.000 119.08000 68 LYS C CA 1
ATOM 6966 C C . LYS C 3 68 ? 128.08200 175.49600 157.83100 1.000 119.08000 68 LYS C C 1
ATOM 6967 O O . LYS C 3 68 ? 127.24100 175.90800 157.02700 1.000 119.08000 68 LYS C O 1
ATOM 6973 N N . GLY C 3 69 ? 127.77700 175.13100 159.07600 1.000 118.73000 69 GLY C N 1
ATOM 6974 C CA . GLY C 3 69 ? 126.43200 175.21500 159.60000 1.000 118.73000 69 GLY C CA 1
ATOM 6975 C C . GLY C 3 69 ? 125.53200 174.04600 159.27300 1.000 118.73000 69 GLY C C 1
ATOM 6976 O O . GLY C 3 69 ? 124.56000 173.81200 160.00100 1.000 118.73000 69 GLY C O 1
ATOM 6977 N N . ARG C 3 70 ? 125.81600 173.30100 158.20700 1.000 121.78000 70 ARG C N 1
ATOM 6978 C CA . ARG C 3 70 ? 124.98800 172.16600 157.82200 1.000 121.78000 70 ARG C CA 1
ATOM 6979 C C . ARG C 3 70 ? 125.51800 170.83300 158.32600 1.000 121.78000 70 ARG C C 1
ATOM 6980 O O . ARG C 3 70 ? 124.72900 169.90600 158.53300 1.000 121.78000 70 ARG C O 1
ATOM 6988 N N . PHE C 3 71 ? 126.82800 170.71100 158.52900 1.000 118.41000 71 PHE C N 1
ATOM 6989 C CA . PHE C 3 71 ? 127.44300 169.47300 158.98000 1.000 118.41000 71 PHE C CA 1
ATOM 6990 C C . PHE C 3 71 ? 128.20600 169.70700 160.27600 1.000 118.41000 71 PHE C C 1
ATOM 6991 O O . PHE C 3 71 ? 128.62500 170.82800 160.57700 1.000 118.41000 71 PHE C O 1
ATOM 6999 N N . THR C 3 72 ? 128.38300 168.63200 161.04100 1.000 112.86000 72 THR C N 1
ATOM 7000 C CA . THR C 3 72 ? 129.20900 168.65000 162.24000 1.000 112.86000 72 THR C CA 1
ATOM 7001 C C . THR C 3 72 ? 129.82200 167.27300 162.44000 1.000 112.86000 72 THR C C 1
ATOM 7002 O O . THR C 3 72 ? 129.12700 166.25900 162.33300 1.000 112.86000 72 THR C O 1
ATOM 7006 N N . ILE C 3 73 ? 131.12200 167.24200 162.71900 1.000 105.49000 73 ILE C N 1
ATOM 7007 C CA . ILE C 3 73 ? 131.87000 165.99800 162.86000 1.000 105.49000 73 ILE C CA 1
ATOM 7008 C C . ILE C 3 73 ? 132.11500 165.72300 164.33500 1.000 105.49000 73 ILE C C 1
ATOM 7009 O O . ILE C 3 73 ? 132.45800 166.63000 165.10500 1.000 105.49000 73 ILE C O 1
ATOM 7014 N N . SER C 3 74 ? 131.90500 164.47400 164.73900 1.000 100.72000 74 SER C N 1
ATOM 7015 C CA . SER C 3 74 ? 132.14400 164.04300 166.10500 1.000 100.72000 74 SER C CA 1
ATOM 7016 C C . SER C 3 74 ? 132.94500 162.75300 166.08600 1.000 100.72000 74 SER C C 1
ATOM 7017 O O . SER C 3 74 ? 132.91000 161.99300 165.11700 1.000 100.72000 74 SER C O 1
ATOM 7020 N N . ARG C 3 75 ? 133.66700 162.50400 167.17500 1.000 94.58000 75 ARG C N 1
ATOM 7021 C CA . ARG C 3 75 ? 134.47900 161.30300 167.27500 1.000 94.58000 75 ARG C CA 1
ATOM 7022 C C . ARG C 3 75 ? 134.28300 160.67800 168.64600 1.000 94.58000 75 ARG C C 1
ATOM 7023 O O . ARG C 3 75 ? 133.86400 161.34700 169.59400 1.000 94.58000 75 ARG C O 1
ATOM 7031 N N . ASP C 3 76 ? 134.58500 159.38500 168.73700 1.000 97.50000 76 ASP C N 1
ATOM 7032 C CA . ASP C 3 76 ? 134.36400 158.60600 169.94900 1.000 97.50000 76 ASP C CA 1
ATOM 7033 C C . ASP C 3 76 ? 135.53400 157.64900 170.11800 1.000 97.50000 76 ASP C C 1
ATOM 7034 O O . ASP C 3 76 ? 135.70200 156.72900 169.31300 1.000 97.50000 76 ASP C O 1
ATOM 7039 N N . ASN C 3 77 ? 136.33300 157.86000 171.16000 1.000 97.25000 77 ASN C N 1
ATOM 7040 C CA . ASN C 3 77 ? 137.47100 156.98500 171.44400 1.000 97.25000 77 ASN C CA 1
ATOM 7041 C C . ASN C 3 77 ? 137.10500 155.87000 172.42000 1.000 97.25000 77 ASN C C 1
ATOM 7042 O O . ASN C 3 77 ? 137.78700 155.64200 173.41700 1.000 97.25000 77 ASN C O 1
ATOM 7047 N N . ALA C 3 78 ? 136.02400 155.15200 172.12900 1.000 100.48000 78 ALA C N 1
ATOM 7048 C CA . ALA C 3 78 ? 135.63800 154.00200 172.93600 1.000 100.48000 78 ALA C CA 1
ATOM 7049 C C . ALA C 3 78 ? 135.32100 152.83200 172.02000 1.000 100.48000 78 ALA C C 1
ATOM 7050 O O . ALA C 3 78 ? 135.38100 151.66900 172.43100 1.000 100.48000 78 ALA C O 1
ATOM 7052 N N . LYS C 3 79 ? 134.97800 153.14100 170.77200 1.000 100.45000 79 LYS C N 1
ATOM 7053 C CA . LYS C 3 79 ? 134.76200 152.13800 169.74100 1.000 100.45000 79 LYS C CA 1
ATOM 7054 C C . LYS C 3 79 ? 135.66300 152.36600 168.53700 1.000 100.45000 79 LYS C C 1
ATOM 7055 O O . LYS C 3 79 ? 135.49900 151.68700 167.51700 1.000 100.45000 79 LYS C O 1
ATOM 7061 N N . ASN C 3 80 ? 136.61200 153.30000 168.63400 1.000 98.35000 80 ASN C N 1
ATOM 7062 C CA . ASN C 3 80 ? 137.43600 153.71300 167.49900 1.000 98.35000 80 ASN C CA 1
ATOM 7063 C C . ASN C 3 80 ? 136.56200 154.16000 166.33100 1.000 98.35000 80 ASN C C 1
ATOM 7064 O O . ASN C 3 80 ? 136.81300 153.81700 165.17500 1.000 98.35000 80 ASN C O 1
ATOM 7069 N N . THR C 3 81 ? 135.52200 154.93200 166.63700 1.000 99.72000 81 THR C N 1
ATOM 7070 C CA . THR C 3 81 ? 134.53300 155.33200 165.64900 1.000 99.72000 81 THR C CA 1
ATOM 7071 C C . THR C 3 81 ? 134.32000 156.83800 165.70600 1.000 99.72000 81 THR C C 1
ATOM 7072 O O . THR C 3 81 ? 134.35200 157.44600 166.77900 1.000 99.72000 81 THR C O 1
ATOM 7076 N N . VAL C 3 82 ? 134.10600 157.43500 164.53500 1.000 98.66000 82 VAL C N 1
ATOM 7077 C CA . VAL C 3 82 ? 133.80000 158.85300 164.41600 1.000 98.66000 82 VAL C CA 1
ATOM 7078 C C . VAL C 3 82 ? 132.47900 159.00100 163.67700 1.000 98.66000 82 VAL C C 1
ATOM 7079 O O . VAL C 3 82 ? 132.07900 158.12800 162.90100 1.000 98.66000 82 VAL C O 1
ATOM 7083 N N . TYR C 3 83 ? 131.79200 160.11100 163.92900 1.000 102.29000 83 TYR C N 1
ATOM 7084 C CA . TYR C 3 83 ? 130.49000 160.36800 163.33600 1.000 102.29000 83 TYR C CA 1
ATOM 7085 C C . TYR C 3 83 ? 130.48000 161.71700 162.63000 1.000 102.29000 83 TYR C C 1
ATOM 7086 O O . TYR C 3 83 ? 131.07000 162.69300 163.10500 1.000 102.29000 83 TYR C O 1
ATOM 7095 N N . LEU C 3 84 ? 129.79100 161.76300 161.49200 1.000 108.59000 84 LEU C N 1
ATOM 7096 C CA . LEU C 3 84 ? 129.59900 162.98600 160.72100 1.000 108.59000 84 LEU C CA 1
ATOM 7097 C C . LEU C 3 84 ? 128.10000 163.23400 160.62400 1.000 108.59000 84 LEU C C 1
ATOM 7098 O O . LEU C 3 84 ? 127.39900 162.52900 159.89200 1.000 108.59000 84 LEU C O 1
ATOM 7103 N N . GLN C 3 85 ? 127.61000 164.22500 161.36400 1.000 115.02000 85 GLN C N 1
ATOM 7104 C CA . GLN C 3 85 ? 126.18000 164.49900 161.44600 1.000 115.02000 85 GLN C CA 1
ATOM 7105 C C . GLN C 3 85 ? 125.79600 165.52300 160.38600 1.000 115.02000 85 GLN C C 1
ATOM 7106 O O . GLN C 3 85 ? 126.42500 166.58100 160.28100 1.000 115.02000 85 GLN C O 1
ATOM 7112 N N . MET C 3 86 ? 124.76400 165.21000 159.61000 1.000 120.75000 86 MET C N 1
ATOM 7113 C CA . MET C 3 86 ? 124.33000 166.04000 158.49700 1.000 120.75000 86 MET C CA 1
ATOM 7114 C C . MET C 3 86 ? 122.86200 166.40900 158.66100 1.000 120.75000 86 MET C C 1
ATOM 7115 O O . MET C 3 86 ? 122.03800 165.56500 159.02600 1.000 120.75000 86 MET C O 1
ATOM 7120 N N . ASN C 3 87 ? 122.53900 167.67300 158.38900 1.000 126.24000 87 ASN C N 1
ATOM 7121 C CA . ASN C 3 87 ? 121.17300 168.16900 158.48700 1.000 126.24000 87 ASN C CA 1
ATOM 7122 C C . ASN C 3 87 ? 120.93800 169.21900 157.41100 1.000 126.24000 87 ASN C C 1
ATOM 7123 O O . ASN C 3 87 ? 121.87800 169.85800 156.93200 1.000 126.24000 87 ASN C O 1
ATOM 7128 N N . SER C 3 88 ? 119.66700 169.39200 157.04100 1.000 127.95000 88 SER C N 1
ATOM 7129 C CA . SER C 3 88 ? 119.26200 170.31300 155.97800 1.000 127.95000 88 SER C CA 1
ATOM 7130 C C . SER C 3 88 ? 119.94900 169.94900 154.66100 1.000 127.95000 88 SER C C 1
ATOM 7131 O O . SER C 3 88 ? 120.59300 170.77300 154.01000 1.000 127.95000 88 SER C O 1
ATOM 7134 N N . LEU C 3 89 ? 119.79500 168.68600 154.28100 1.000 129.12000 89 LEU C N 1
ATOM 7135 C CA . LEU C 3 89 ? 120.48600 168.15200 153.12000 1.000 129.12000 89 LEU C CA 1
ATOM 7136 C C . LEU C 3 89 ? 119.87600 168.70100 151.83300 1.000 129.12000 89 LEU C C 1
ATOM 7137 O O . LEU C 3 89 ? 118.72800 169.15600 151.79900 1.000 129.12000 89 LEU C O 1
ATOM 7142 N N . LYS C 3 90 ? 120.66200 168.65800 150.76600 1.000 126.14000 90 LYS C N 1
ATOM 7143 C CA . LYS C 3 90 ? 120.32300 169.29700 149.50500 1.000 126.14000 90 LYS C CA 1
ATOM 7144 C C . LYS C 3 90 ? 120.72300 168.38600 148.35800 1.000 126.14000 90 LYS C C 1
ATOM 7145 O O . LYS C 3 90 ? 121.48300 167.42900 148.55100 1.000 126.14000 90 LYS C O 1
ATOM 7151 N N . PRO C 3 91 ? 120.21300 168.64200 147.14800 1.000 127.79000 91 PRO C N 1
ATOM 7152 C CA . PRO C 3 91 ? 120.57600 167.78400 146.00800 1.000 127.79000 91 PRO C CA 1
ATOM 7153 C C . PRO C 3 91 ? 122.06400 167.74500 145.70600 1.000 127.79000 91 PRO C C 1
ATOM 7154 O O . PRO C 3 91 ? 122.54300 166.73900 145.17000 1.000 127.79000 91 PRO C O 1
ATOM 7158 N N . GLU C 3 92 ? 122.81400 168.80200 146.02000 1.000 126.09000 92 GLU C N 1
ATOM 7159 C CA . GLU C 3 92 ? 124.24200 168.81000 145.72500 1.000 126.09000 92 GLU C CA 1
ATOM 7160 C C . GLU C 3 92 ? 125.07000 168.05500 146.75800 1.000 126.09000 92 GLU C C 1
ATOM 7161 O O . GLU C 3 92 ? 126.27200 167.86600 146.54100 1.000 126.09000 92 GLU C O 1
ATOM 7167 N N . ASP C 3 93 ? 124.46400 167.62000 147.86300 1.000 122.20000 93 ASP C N 1
ATOM 7168 C CA . ASP C 3 93 ? 125.18700 166.89900 148.90300 1.000 122.20000 93 ASP C CA 1
ATOM 7169 C C . ASP C 3 93 ? 125.52300 165.46500 148.51600 1.000 122.20000 93 ASP C C 1
ATOM 7170 O O . ASP C 3 93 ? 126.36100 164.84700 149.18000 1.000 122.20000 93 ASP C O 1
ATOM 7175 N N . THR C 3 94 ? 124.90200 164.92400 147.47000 1.000 121.99000 94 THR C N 1
ATOM 7176 C CA . THR C 3 94 ? 125.11000 163.52500 147.12300 1.000 121.99000 94 THR C CA 1
ATOM 7177 C C . THR C 3 94 ? 126.52500 163.29500 146.60500 1.000 121.99000 94 THR C C 1
ATOM 7178 O O . THR C 3 94 ? 127.03800 164.05800 145.78200 1.000 121.99000 94 THR C O 1
ATOM 7182 N N . ALA C 3 95 ? 127.15600 162.24100 147.10100 1.000 117.46000 95 ALA C N 1
ATOM 7183 C CA . ALA C 3 95 ? 128.52200 161.87800 146.73600 1.000 117.46000 95 ALA C CA 1
ATOM 7184 C C . ALA C 3 95 ? 128.78200 160.46900 147.25500 1.000 117.46000 95 ALA C C 1
ATOM 7185 O O . ALA C 3 95 ? 127.85700 159.76600 147.68000 1.000 117.46000 95 ALA C O 1
ATOM 7187 N N . VAL C 3 96 ? 130.04000 160.04700 147.19800 1.000 115.34000 96 VAL C N 1
ATOM 7188 C CA . VAL C 3 96 ? 130.51600 158.86300 147.90000 1.000 115.34000 96 VAL C CA 1
ATOM 7189 C C . VAL C 3 96 ? 131.52300 159.32800 148.93800 1.000 115.34000 96 VAL C C 1
ATOM 7190 O O . VAL C 3 96 ? 132.54300 159.93600 148.59200 1.000 115.34000 96 VAL C O 1
ATOM 7194 N N . TYR C 3 97 ? 131.16200 159.13800 150.21100 1.000 113.70000 97 TYR C N 1
ATOM 7195 C CA . TYR C 3 97 ? 132.00100 159.67200 151.31400 1.000 113.70000 97 TYR C CA 1
ATOM 7196 C C . TYR C 3 97 ? 133.08800 158.66600 151.67400 1.000 113.70000 97 TYR C C 1
ATOM 7197 O O . TYR C 3 97 ? 132.81000 157.45800 151.70700 1.000 113.70000 97 TYR C O 1
ATOM 7206 N N . TYR C 3 98 ? 134.29400 159.16800 151.91600 1.000 111.29000 98 TYR C N 1
ATOM 7207 C CA . TYR C 3 98 ? 135.43000 158.27800 152.24000 1.000 111.29000 98 TYR C CA 1
ATOM 7208 C C . TYR C 3 98 ? 136.01100 158.70800 153.58600 1.000 111.29000 98 TYR C C 1
ATOM 7209 O O . TYR C 3 98 ? 136.25700 159.91100 153.77200 1.000 111.29000 98 TYR C O 1
ATOM 7218 N N . CYS C 3 99 ? 136.21800 157.74500 154.48400 1.000 107.44000 99 CYS C N 1
ATOM 7219 C CA . CYS C 3 99 ? 137.00000 157.98400 155.72200 1.000 107.44000 99 CYS C CA 1
ATOM 7220 C C . CYS C 3 99 ? 138.48300 157.86000 155.38500 1.000 107.44000 99 CYS C C 1
ATOM 7221 O O . CYS C 3 99 ? 138.87400 156.79600 154.86800 1.000 107.44000 99 CYS C O 1
ATOM 7224 N N . ASN C 3 100 ? 139.26900 158.89600 155.67600 1.000 100.45000 100 ASN C N 1
ATOM 7225 C CA . ASN C 3 100 ? 140.68100 158.87000 155.32300 1.000 100.45000 100 ASN C CA 1
ATOM 7226 C C . ASN C 3 100 ? 141.54100 159.19600 156.53300 1.000 100.45000 100 ASN C C 1
ATOM 7227 O O . ASN C 3 100 ? 141.21900 160.10000 157.30900 1.000 100.45000 100 ASN C O 1
ATOM 7232 N N . VAL C 3 101 ? 142.64100 158.45700 156.68000 1.000 93.69000 101 VAL C N 1
ATOM 7233 C CA . VAL C 3 101 ? 143.62900 158.68200 157.72700 1.000 93.69000 101 VAL C CA 1
ATOM 7234 C C . VAL C 3 101 ? 145.00400 158.73700 157.07900 1.000 93.69000 101 VAL C C 1
ATOM 7235 O O . VAL C 3 101 ? 145.28400 158.01000 156.12100 1.000 93.69000 101 VAL C O 1
ATOM 7239 N N . LYS C 3 102 ? 145.86900 159.59800 157.60900 1.000 93.31000 102 LYS C N 1
ATOM 7240 C CA . LYS C 3 102 ? 147.18000 159.83600 157.02400 1.000 93.31000 102 LYS C CA 1
ATOM 7241 C C . LYS C 3 102 ? 148.29100 159.50500 158.01100 1.000 93.31000 102 LYS C C 1
ATOM 7242 O O . LYS C 3 102 ? 148.12600 159.64500 159.22600 1.000 93.31000 102 LYS C O 1
ATOM 7248 N N . ASP C 3 103 ? 149.43200 159.07500 157.46500 1.000 88.00000 103 ASP C N 1
ATOM 7249 C CA . ASP C 3 103 ? 150.67300 158.88100 158.21700 1.000 88.00000 103 ASP C CA 1
ATOM 7250 C C . ASP C 3 103 ? 150.49000 157.86100 159.34600 1.000 88.00000 103 ASP C C 1
ATOM 7251 O O . ASP C 3 103 ? 150.55100 158.18700 160.52900 1.000 88.00000 103 ASP C O 1
ATOM 7256 N N . ILE C 3 104 ? 150.23400 156.61300 158.95300 1.000 88.31000 104 ILE C N 1
ATOM 7257 C CA . ILE C 3 104 ? 149.99100 155.56900 159.94600 1.000 88.31000 104 ILE C CA 1
ATOM 7258 C C . ILE C 3 104 ? 150.84200 154.32700 159.70400 1.000 88.31000 104 ILE C C 1
ATOM 7259 O O . ILE C 3 104 ? 150.56500 153.26200 160.26500 1.000 88.31000 104 ILE C O 1
ATOM 7264 N N . GLY C 3 105 ? 151.88200 154.44300 158.88600 1.000 87.25000 105 GLY C N 1
ATOM 7265 C CA . GLY C 3 105 ? 152.69400 153.29600 158.53800 1.000 87.25000 105 GLY C CA 1
ATOM 7266 C C . GLY C 3 105 ? 153.85600 153.07200 159.49000 1.000 87.25000 105 GLY C C 1
ATOM 7267 O O . GLY C 3 105 ? 153.98000 153.70200 160.54100 1.000 87.25000 105 GLY C O 1
ATOM 7268 N N . TRP C 3 106 ? 154.72200 152.12900 159.10600 1.000 85.74000 106 TRP C N 1
ATOM 7269 C CA . TRP C 3 106 ? 155.99200 151.95400 159.80000 1.000 85.74000 106 TRP C CA 1
ATOM 7270 C C . TRP C 3 106 ? 156.91500 153.14300 159.60300 1.000 85.74000 106 TRP C C 1
ATOM 7271 O O . TRP C 3 106 ? 157.83000 153.33900 160.40600 1.000 85.74000 106 TRP C O 1
ATOM 7282 N N . TRP C 3 107 ? 156.71200 153.91900 158.54200 1.000 81.21000 107 TRP C N 1
ATOM 7283 C CA . TRP C 3 107 ? 157.51500 155.09700 158.25800 1.000 81.21000 107 TRP C CA 1
ATOM 7284 C C . TRP C 3 107 ? 156.72000 156.38600 158.37800 1.000 81.21000 107 TRP C C 1
ATOM 7285 O O . TRP C 3 107 ? 157.24700 157.45200 158.04700 1.000 81.21000 107 TRP C O 1
ATOM 7296 N N . ALA C 3 108 ? 155.47000 156.31300 158.83600 1.000 80.58000 108 ALA C N 1
ATOM 7297 C CA . ALA C 3 108 ? 154.57800 157.46800 158.90700 1.000 80.58000 108 ALA C CA 1
ATOM 7298 C C . ALA C 3 108 ? 154.41200 158.11400 157.53300 1.000 80.58000 108 ALA C C 1
ATOM 7299 O O . ALA C 3 108 ? 154.60000 159.31900 157.35800 1.000 80.58000 108 ALA C O 1
ATOM 7301 N N . ALA C 3 109 ? 154.06600 157.28900 156.54200 1.000 84.69000 109 ALA C N 1
ATOM 7302 C CA . ALA C 3 109 ? 153.89100 157.79200 155.18600 1.000 84.69000 109 ALA C CA 1
ATOM 7303 C C . ALA C 3 109 ? 152.71100 157.16900 154.45000 1.000 84.69000 109 ALA C C 1
ATOM 7304 O O . ALA C 3 109 ? 152.50900 157.48400 153.27100 1.000 84.69000 109 ALA C O 1
ATOM 7306 N N . TYR C 3 110 ? 151.92600 156.31000 155.08800 1.000 92.39000 110 TYR C N 1
ATOM 7307 C CA . TYR C 3 110 ? 150.86500 155.59000 154.40000 1.000 92.39000 110 TYR C CA 1
ATOM 7308 C C . TYR C 3 110 ? 149.52200 156.27900 154.59600 1.000 92.39000 110 TYR C C 1
ATOM 7309 O O . TYR C 3 110 ? 149.30500 156.99800 155.57400 1.000 92.39000 110 TYR C O 1
ATOM 7318 N N . ASP C 3 111 ? 148.61800 156.04500 153.64900 1.000 97.43000 111 ASP C N 1
ATOM 7319 C CA . ASP C 3 111 ? 147.23900 156.49400 153.72400 1.000 97.43000 111 ASP C CA 1
ATOM 7320 C C . ASP C 3 111 ? 146.31400 155.30600 153.49900 1.000 97.43000 111 ASP C C 1
ATOM 7321 O O . ASP C 3 111 ? 146.69800 154.30100 152.89500 1.000 97.43000 111 ASP C O 1
ATOM 7326 N N . TYR C 3 112 ? 145.08300 155.42700 153.98500 1.000 99.70000 112 TYR C N 1
ATOM 7327 C CA . TYR C 3 112 ? 144.10400 154.36600 153.80400 1.000 99.70000 112 TYR C CA 1
ATOM 7328 C C . TYR C 3 112 ? 142.71900 154.97200 153.64500 1.000 99.70000 112 TYR C C 1
ATOM 7329 O O . TYR C 3 112 ? 142.29900 155.80600 154.45000 1.000 99.70000 112 TYR C O 1
ATOM 7338 N N . TRP C 3 113 ? 142.01900 154.54400 152.59900 1.000 106.03000 113 TRP C N 1
ATOM 7339 C CA . TRP C 3 113 ? 140.65500 154.96500 152.32400 1.000 106.03000 113 TRP C CA 1
ATOM 7340 C C . TRP C 3 113 ? 139.72600 153.77100 152.47800 1.000 106.03000 113 TRP C C 1
ATOM 7341 O O . TRP C 3 113 ? 140.04800 152.66300 152.04000 1.000 106.03000 113 TRP C O 1
ATOM 7352 N N . GLY C 3 114 ? 138.57500 153.99700 153.10000 1.000 109.78000 114 GLY C N 1
ATOM 7353 C CA . GLY C 3 114 ? 137.61500 152.93600 153.30800 1.000 109.78000 114 GLY C CA 1
ATOM 7354 C C . GLY C 3 114 ? 136.91300 152.53900 152.02400 1.000 109.78000 114 GLY C C 1
ATOM 7355 O O . GLY C 3 114 ? 137.14600 153.08200 150.94400 1.000 109.78000 114 GLY C O 1
ATOM 7356 N N . GLN C 3 115 ? 136.02200 151.55400 152.15300 1.000 113.86000 115 GLN C N 1
ATOM 7357 C CA . GLN C 3 115 ? 135.22100 151.12300 151.01500 1.000 113.86000 115 GLN C CA 1
ATOM 7358 C C . GLN C 3 115 ? 134.15500 152.14000 150.63000 1.000 113.86000 115 GLN C C 1
ATOM 7359 O O . GLN C 3 115 ? 133.57200 152.02000 149.54800 1.000 113.86000 115 GLN C O 1
ATOM 7365 N N . GLY C 3 116 ? 133.88500 153.12000 151.48100 1.000 114.40000 116 GLY C N 1
ATOM 7366 C CA . GLY C 3 116 ? 132.98400 154.20100 151.15100 1.000 114.40000 116 GLY C CA 1
ATOM 7367 C C . GLY C 3 116 ? 131.52200 153.83500 151.32900 1.000 114.40000 116 GLY C C 1
ATOM 7368 O O . GLY C 3 116 ? 131.12900 152.66900 151.34200 1.000 114.40000 116 GLY C O 1
ATOM 7369 N N . THR C 3 117 ? 130.70300 154.87400 151.46900 1.000 116.06000 117 THR C N 1
ATOM 7370 C CA . THR C 3 117 ? 129.25800 154.74200 151.54900 1.000 116.06000 117 THR C CA 1
ATOM 7371 C C . THR C 3 117 ? 128.61900 155.67300 150.53000 1.000 116.06000 117 THR C C 1
ATOM 7372 O O . THR C 3 117 ? 129.22000 156.66600 150.11000 1.000 116.06000 117 THR C O 1
ATOM 7376 N N . GLN C 3 118 ? 127.39800 155.34000 150.13100 1.000 121.33000 118 GLN C N 1
ATOM 7377 C CA . GLN C 3 118 ? 126.67700 156.09000 149.11500 1.000 121.33000 118 GLN C CA 1
ATOM 7378 C C . GLN C 3 118 ? 125.52500 156.86000 149.74600 1.000 121.33000 118 GLN C C 1
ATOM 7379 O O . GLN C 3 118 ? 124.72800 156.29900 150.50300 1.000 121.33000 118 GLN C O 1
ATOM 7385 N N . VAL C 3 119 ? 125.54000 158.17900 149.55200 1.000 121.42000 119 VAL C N 1
ATOM 7386 C CA . VAL C 3 119 ? 124.47200 159.04600 150.12000 1.000 121.42000 119 VAL C CA 1
ATOM 7387 C C . VAL C 3 119 ? 123.82700 159.76600 148.93900 1.000 121.42000 119 VAL C C 1
ATOM 7388 O O . VAL C 3 119 ? 124.50100 160.62100 148.34800 1.000 121.42000 119 VAL C O 1
ATOM 7392 N N . THR C 3 120 ? 122.58200 159.43000 148.58300 1.000 127.31000 120 THR C N 1
ATOM 7393 C CA . THR C 3 120 ? 122.02400 160.16500 147.42600 1.000 127.31000 120 THR C CA 1
ATOM 7394 C C . THR C 3 120 ? 120.76800 160.93000 147.82600 1.000 127.31000 120 THR C C 1
ATOM 7395 O O . THR C 3 120 ? 119.78500 160.29900 148.24900 1.000 127.31000 120 THR C O 1
ATOM 7399 N N . VAL C 3 121 ? 120.83100 162.25300 147.68500 1.000 130.75000 121 VAL C N 1
ATOM 7400 C CA . VAL C 3 121 ? 119.66800 163.12700 147.99200 1.000 130.75000 121 VAL C CA 1
ATOM 7401 C C . VAL C 3 121 ? 119.11000 163.49000 146.62400 1.000 130.75000 121 VAL C C 1
ATOM 7402 O O . VAL C 3 121 ? 119.83000 164.16100 145.86200 1.000 130.75000 121 VAL C O 1
ATOM 7406 N N . PRO C 3 122 ? 117.87000 163.09300 146.27400 1.000 132.65000 122 PRO C N 1
ATOM 7407 C CA . PRO C 3 122 ? 117.38200 163.31000 144.91100 1.000 132.65000 122 PRO C CA 1
ATOM 7408 C C . PRO C 3 122 ? 116.71500 164.66800 144.58400 1.000 132.65000 122 PRO C C 1
ATOM 7409 O O . PRO C 3 122 ? 116.43700 165.37700 145.53000 1.000 132.65000 122 PRO C O 1
ATOM 7413 N N . PRO C 3 123 ? 116.47000 165.09300 143.30400 1.000 40.54000 123 PRO C N 1
ATOM 7414 C CA . PRO C 3 123 ? 115.90400 166.42500 143.06500 1.000 39.84000 123 PRO C CA 1
ATOM 7415 C C . PRO C 3 123 ? 114.42300 166.52100 143.46200 1.000 39.24000 123 PRO C C 1
ATOM 7416 O O . PRO C 3 123 ? 113.80400 165.48900 143.64300 1.000 40.34000 123 PRO C O 1
ATOM 7420 N N . LEU C 3 124 ? 113.89900 167.74600 143.59300 1.000 42.46000 124 LEU C N 1
ATOM 7421 C CA . LEU C 3 124 ? 112.48100 167.94200 143.99900 1.000 40.00000 124 LEU C CA 1
ATOM 7422 C C . LEU C 3 124 ? 111.60500 167.19800 142.99300 1.000 37.64000 124 LEU C C 1
ATOM 7423 O O . LEU C 3 124 ? 111.85200 167.34000 141.78400 1.000 36.61000 124 LEU C O 1
ATOM 7428 N N . VAL C 3 125 ? 110.60900 166.45100 143.47300 1.000 31.02000 125 VAL C N 1
ATOM 7429 C CA . VAL C 3 125 ? 109.80700 165.60700 142.53900 1.000 32.82000 125 VAL C CA 1
ATOM 7430 C C . VAL C 3 125 ? 108.41100 166.19100 142.33600 1.000 35.04000 125 VAL C C 1
ATOM 7431 O O . VAL C 3 125 ? 107.58400 166.06500 143.25600 1.000 34.14000 125 VAL C O 1
ATOM 7435 N N . ILE C 3 126 ? 108.16300 166.81600 141.18200 1.000 33.52000 126 ILE C N 1
ATOM 7436 C CA . ILE C 3 126 ? 106.81500 167.27100 140.87200 1.000 36.89000 126 ILE C CA 1
ATOM 7437 C C . ILE C 3 126 ? 106.18700 166.29500 139.86200 1.000 35.44000 126 ILE C C 1
ATOM 7438 O O . ILE C 3 126 ? 106.82700 165.97900 138.86100 1.000 37.47000 126 ILE C O 1
ATOM 7443 N N . TRP C 3 127 ? 104.93400 165.88400 140.11400 1.000 34.79000 127 TRP C N 1
ATOM 7444 C CA . TRP C 3 127 ? 104.09900 165.16000 139.15100 1.000 37.52000 127 TRP C CA 1
ATOM 7445 C C . TRP C 3 127 ? 102.97000 166.07200 138.66800 1.000 35.64000 127 TRP C C 1
ATOM 7446 O O . TRP C 3 127 ? 102.30200 166.68700 139.49300 1.000 36.81000 127 TRP C O 1
ATOM 7457 N N . ILE C 3 128 ? 102.76300 166.10100 137.34600 1.000 38.56000 128 ILE C N 1
ATOM 7458 C CA . ILE C 3 128 ? 101.70300 166.84500 136.66500 1.000 35.83000 128 ILE C CA 1
ATOM 7459 C C . ILE C 3 128 ? 101.34300 166.10700 135.36700 1.000 43.69000 128 ILE C C 1
ATOM 7460 O O . ILE C 3 128 ? 102.20600 165.44000 134.80500 1.000 38.50000 128 ILE C O 1
ATOM 7465 N N . ASN C 3 129 ? 100.07800 166.20400 134.92100 1.000 41.70000 129 ASN C N 1
ATOM 7466 C CA . ASN C 3 129 ? 99.57500 165.44400 133.77000 1.000 41.56000 129 ASN C CA 1
ATOM 7467 C C . ASN C 3 129 ? 100.27600 165.81900 132.45000 1.000 38.82000 129 ASN C C 1
ATOM 7468 O O . ASN C 3 129 ? 100.71400 166.95900 132.28500 1.000 38.68000 129 ASN C O 1
ATOM 7473 N N . GLY C 3 130 ? 100.36500 164.83300 131.54300 1.000 41.65000 130 GLY C N 1
ATOM 7474 C CA . GLY C 3 130 ? 101.07900 164.92400 130.26900 1.000 45.94000 130 GLY C CA 1
ATOM 7475 C C . GLY C 3 130 ? 100.42500 165.86700 129.24400 1.000 48.80000 130 GLY C C 1
ATOM 7476 O O . GLY C 3 130 ? 101.05000 166.13700 128.22100 1.000 48.30000 130 GLY C O 1
ATOM 7477 N N . ASP C 3 131 ? 99.20500 166.37700 129.49900 1.000 44.84000 131 ASP C N 1
ATOM 7478 C CA . ASP C 3 131 ? 98.54900 167.39200 128.66500 1.000 51.05000 131 ASP C CA 1
ATOM 7479 C C . ASP C 3 131 ? 98.90100 168.83200 129.10200 1.000 50.52000 131 ASP C C 1
ATOM 7480 O O . ASP C 3 131 ? 98.69000 169.74800 128.30900 1.000 52.26000 131 ASP C O 1
ATOM 7485 N N . LYS C 3 132 ? 99.42300 169.01200 130.33000 1.000 44.96000 132 LYS C N 1
ATOM 7486 C CA . LYS C 3 132 ? 99.76700 170.30900 130.91800 1.000 41.73000 132 LYS C CA 1
ATOM 7487 C C . LYS C 3 132 ? 101.18900 170.75800 130.55300 1.000 48.61000 132 LYS C C 1
ATOM 7488 O O . LYS C 3 132 ? 101.93600 170.01800 129.91000 1.000 50.50000 132 LYS C O 1
ATOM 7494 N N . GLY C 3 133 ? 101.51100 172.00300 130.94500 1.000 41.56000 133 GLY C N 1
ATOM 7495 C CA . GLY C 3 133 ? 102.74000 172.70100 130.58700 1.000 47.83000 133 GLY C CA 1
ATOM 7496 C C . GLY C 3 133 ? 103.89000 172.29300 131.51100 1.000 44.46000 133 GLY C C 1
ATOM 7497 O O . GLY C 3 133 ? 104.36800 173.11900 132.28600 1.000 46.60000 133 GLY C O 1
ATOM 7498 N N . TYR C 3 134 ? 104.33000 171.02600 131.41700 1.000 42.57000 134 TYR C N 1
ATOM 7499 C CA . TYR C 3 134 ? 105.40100 170.44500 132.22700 1.000 44.41000 134 TYR C CA 1
ATOM 7500 C C . TYR C 3 134 ? 106.81100 170.97000 131.89100 1.000 42.22000 134 TYR C C 1
ATOM 7501 O O . TYR C 3 134 ? 107.64100 171.01000 132.79800 1.000 49.20000 134 TYR C O 1
ATOM 7510 N N . ASN C 3 135 ? 107.05900 171.38400 130.63400 1.000 44.53000 135 ASN C N 1
ATOM 7511 C CA . ASN C 3 135 ? 108.32200 172.01600 130.21900 1.000 42.98000 135 ASN C CA 1
ATOM 7512 C C . ASN C 3 135 ? 108.40100 173.46900 130.70800 1.000 42.42000 135 ASN C C 1
ATOM 7513 O O . ASN C 3 135 ? 109.47800 173.90700 131.10400 1.000 42.33000 135 ASN C O 1
ATOM 7518 N N . GLY C 3 136 ? 107.25400 174.16800 130.71500 1.000 42.84000 136 GLY C N 1
ATOM 7519 C CA . GLY C 3 136 ? 107.10800 175.51900 131.24400 1.000 39.83000 136 GLY C CA 1
ATOM 7520 C C . GLY C 3 136 ? 107.23600 175.53800 132.77400 1.000 38.61000 136 GLY C C 1
ATOM 7521 O O . GLY C 3 136 ? 107.81700 176.47400 133.31900 1.000 40.06000 136 GLY C O 1
ATOM 7522 N N . LEU C 3 137 ? 106.74700 174.48600 133.45500 1.000 37.99000 137 LEU C N 1
ATOM 7523 C CA . LEU C 3 137 ? 106.89900 174.26100 134.89400 1.000 38.51000 137 LEU C CA 1
ATOM 7524 C C . LEU C 3 137 ? 108.34200 173.88300 135.27700 1.000 39.82000 137 LEU C C 1
ATOM 7525 O O . LEU C 3 137 ? 108.78200 174.23900 136.36800 1.000 37.74000 137 LEU C O 1
ATOM 7530 N N . ALA C 3 138 ? 109.06200 173.20200 134.36800 1.000 38.01000 138 ALA C N 1
ATOM 7531 C CA . ALA C 3 138 ? 110.47900 172.87800 134.51800 1.000 43.02000 138 ALA C CA 1
ATOM 7532 C C . ALA C 3 138 ? 111.39400 174.11000 134.38500 1.000 51.30000 138 ALA C C 1
ATOM 7533 O O . ALA C 3 138 ? 112.45500 174.10700 135.00500 1.000 46.60000 138 ALA C O 1
ATOM 7535 N N . GLU C 3 139 ? 110.96100 175.15400 133.64900 1.000 47.16000 139 GLU C N 1
ATOM 7536 C CA . GLU C 3 139 ? 111.62400 176.46500 133.61900 1.000 48.30000 139 GLU C CA 1
ATOM 7537 C C . GLU C 3 139 ? 111.49300 177.23600 134.94500 1.000 49.16000 139 GLU C C 1
ATOM 7538 O O . GLU C 3 139 ? 112.45100 177.90500 135.33300 1.000 48.81000 139 GLU C O 1
ATOM 7544 N N . VAL C 3 140 ? 110.35100 177.08700 135.64300 1.000 44.15000 140 VAL C N 1
ATOM 7545 C CA . VAL C 3 140 ? 110.16100 177.59100 137.01000 1.000 44.59000 140 VAL C CA 1
ATOM 7546 C C . VAL C 3 140 ? 111.05500 176.82700 138.01400 1.000 43.69000 140 VAL C C 1
ATOM 7547 O O . VAL C 3 140 ? 111.55200 177.43400 138.96300 1.000 42.64000 140 VAL C O 1
ATOM 7551 N N . GLY C 3 141 ? 111.28800 175.52900 137.74400 1.000 44.25000 141 GLY C N 1
ATOM 7552 C CA . GLY C 3 141 ? 112.17500 174.65100 138.50200 1.000 44.98000 141 GLY C CA 1
ATOM 7553 C C . GLY C 3 141 ? 113.66000 174.99800 138.30800 1.000 41.18000 141 GLY C C 1
ATOM 7554 O O . GLY C 3 141 ? 114.43700 174.84100 139.24800 1.000 44.69000 141 GLY C O 1
ATOM 7555 N N . LYS C 3 142 ? 114.04800 175.49300 137.11900 1.000 50.98000 142 LYS C N 1
ATOM 7556 C CA . LYS C 3 142 ? 115.39700 175.97700 136.80900 1.000 51.03000 142 LYS C CA 1
ATOM 7557 C C . LYS C 3 142 ? 115.72200 177.30800 137.50600 1.000 48.47000 142 LYS C C 1
ATOM 7558 O O . LYS C 3 142 ? 116.86000 177.48500 137.93600 1.000 50.67000 142 LYS C O 1
ATOM 7564 N N . LYS C 3 143 ? 114.72200 178.20000 137.63800 1.000 47.86000 143 LYS C N 1
ATOM 7565 C CA . LYS C 3 143 ? 114.84700 179.45000 138.39100 1.000 47.83000 143 LYS C CA 1
ATOM 7566 C C . LYS C 3 143 ? 114.85300 179.22400 139.91400 1.000 47.86000 143 LYS C C 1
ATOM 7567 O O . LYS C 3 143 ? 115.56700 179.94300 140.61300 1.000 42.47000 143 LYS C O 1
ATOM 7573 N N . PHE C 3 144 ? 114.11900 178.20000 140.38800 1.000 42.71000 144 PHE C N 1
ATOM 7574 C CA . PHE C 3 144 ? 114.17500 177.71600 141.76900 1.000 39.60000 144 PHE C CA 1
ATOM 7575 C C . PHE C 3 144 ? 115.58400 177.20900 142.11300 1.000 38.74000 144 PHE C C 1
ATOM 7576 O O . PHE C 3 144 ? 116.17300 177.71600 143.06400 1.000 40.55000 144 PHE C O 1
ATOM 7584 N N . GLU C 3 145 ? 116.11200 176.29300 141.27800 1.000 41.82000 145 GLU C N 1
ATOM 7585 C CA . GLU C 3 145 ? 117.46600 175.73400 141.34400 1.000 47.02000 145 GLU C CA 1
ATOM 7586 C C . GLU C 3 145 ? 118.58900 176.78100 141.30600 1.000 47.13000 145 GLU C C 1
ATOM 7587 O O . GLU C 3 145 ? 119.57400 176.60800 142.02000 1.000 43.61000 145 GLU C O 1
ATOM 7593 N N . LYS C 3 146 ? 118.42700 177.84000 140.49600 1.000 47.63000 146 LYS C N 1
ATOM 7594 C CA . LYS C 3 146 ? 119.39400 178.93100 140.38900 1.000 54.18000 146 LYS C CA 1
ATOM 7595 C C . LYS C 3 146 ? 119.54300 179.71600 141.70200 1.000 53.80000 146 LYS C C 1
ATOM 7596 O O . LYS C 3 146 ? 120.67000 179.92700 142.14900 1.000 63.13000 146 LYS C O 1
ATOM 7602 N N . ASP C 3 147 ? 118.40400 180.10500 142.29400 1.000 52.96000 147 ASP C N 1
ATOM 7603 C CA . ASP C 3 147 ? 118.34700 180.87400 143.53700 1.000 48.91000 147 ASP C CA 1
ATOM 7604 C C . ASP C 3 147 ? 118.72000 180.05900 144.79000 1.000 47.66000 147 ASP C C 1
ATOM 7605 O O . ASP C 3 147 ? 119.24200 180.66000 145.72900 1.000 44.72000 147 ASP C O 1
ATOM 7610 N N . THR C 3 148 ? 118.42900 178.74400 144.80900 1.000 45.58000 148 THR C N 1
ATOM 7611 C CA . THR C 3 148 ? 118.45200 177.94700 146.04200 1.000 42.14000 148 THR C CA 1
ATOM 7612 C C . THR C 3 148 ? 119.49800 176.80300 146.04600 1.000 43.57000 148 THR C C 1
ATOM 7613 O O . THR C 3 148 ? 119.80900 176.29500 147.12400 1.000 47.23000 148 THR C O 1
ATOM 7617 N N . GLY C 3 149 ? 120.00500 176.40600 144.86600 1.000 42.61000 149 GLY C N 1
ATOM 7618 C CA . GLY C 3 149 ? 120.99600 175.33700 144.69200 1.000 40.56000 149 GLY C CA 1
ATOM 7619 C C . GLY C 3 149 ? 120.38800 173.92000 144.64200 1.000 50.37000 149 GLY C C 1
ATOM 7620 O O . GLY C 3 149 ? 121.14900 172.95700 144.55500 1.000 41.87000 149 GLY C O 1
ATOM 7621 N N . ILE C 3 150 ? 119.05100 173.77500 144.70500 1.000 45.15000 150 ILE C N 1
ATOM 7622 C CA . ILE C 3 150 ? 118.34500 172.49000 144.76400 1.000 44.78000 150 ILE C CA 1
ATOM 7623 C C . ILE C 3 150 ? 117.57900 172.28500 143.45200 1.000 42.11000 150 ILE C C 1
ATOM 7624 O O . ILE C 3 150 ? 116.65400 173.04400 143.15900 1.000 42.17000 150 ILE C O 1
ATOM 7629 N N . LYS C 3 151 ? 117.98000 171.24300 142.70400 1.000 41.39000 151 LYS C N 1
ATOM 7630 C CA . LYS C 3 151 ? 117.35300 170.80500 141.45800 1.000 44.14000 151 LYS C CA 1
ATOM 7631 C C . LYS C 3 151 ? 115.87300 170.43000 141.64600 1.000 40.71000 151 LYS C C 1
ATOM 7632 O O . LYS C 3 151 ? 115.51400 169.85000 142.67000 1.000 39.99000 151 LYS C O 1
ATOM 7638 N N . VAL C 3 152 ? 115.06600 170.75100 140.62500 1.000 40.20000 152 VAL C N 1
ATOM 7639 C CA . VAL C 3 152 ? 113.66500 170.36000 140.52200 1.000 40.02000 152 VAL C CA 1
ATOM 7640 C C . VAL C 3 152 ? 113.51200 169.49300 139.26300 1.000 38.04000 152 VAL C C 1
ATOM 7641 O O . VAL C 3 152 ? 114.03500 169.85800 138.20900 1.000 38.96000 152 VAL C O 1
ATOM 7645 N N . THR C 3 153 ? 112.78100 168.37800 139.39700 1.000 36.34000 153 THR C N 1
ATOM 7646 C CA . THR C 3 153 ? 112.44000 167.48700 138.29000 1.000 36.83000 153 THR C CA 1
ATOM 7647 C C . THR C 3 153 ? 110.91200 167.42700 138.17300 1.000 37.09000 153 THR C C 1
ATOM 7648 O O . THR C 3 153 ? 110.24300 167.09400 139.15000 1.000 38.18000 153 THR C O 1
ATOM 7652 N N . VAL C 3 154 ? 110.39900 167.73200 136.97200 1.000 39.47000 154 VAL C N 1
ATOM 7653 C CA . VAL C 3 154 ? 108.98400 167.59600 136.64400 1.000 40.46000 154 VAL C CA 1
ATOM 7654 C C . VAL C 3 154 ? 108.81400 166.32400 135.79700 1.000 42.45000 154 VAL C C 1
ATOM 7655 O O . VAL C 3 154 ? 109.44300 166.20100 134.74500 1.000 42.24000 154 VAL C O 1
ATOM 7659 N N . GLU C 3 155 ? 107.96500 165.41300 136.28700 1.000 35.29000 155 GLU C N 1
ATOM 7660 C CA . GLU C 3 155 ? 107.59600 164.15900 135.63500 1.000 41.77000 155 GLU C CA 1
ATOM 7661 C C . GLU C 3 155 ? 106.10300 164.20500 135.27800 1.000 41.41000 155 GLU C C 1
ATOM 7662 O O . GLU C 3 155 ? 105.35100 165.00600 135.83600 1.000 37.54000 155 GLU C O 1
ATOM 7668 N N . HIS C 3 156 ? 105.70200 163.32300 134.35400 1.000 40.76000 156 HIS C N 1
ATOM 7669 C CA . HIS C 3 156 ? 104.32500 163.21700 133.87800 1.000 45.05000 156 HIS C CA 1
ATOM 7670 C C . HIS C 3 156 ? 103.92600 161.74900 133.64400 1.000 43.95000 156 HIS C C 1
ATOM 7671 O O . HIS C 3 156 ? 103.67100 161.37200 132.50000 1.000 42.60000 156 HIS C O 1
ATOM 7678 N N . PRO C 3 157 ? 103.88900 160.92700 134.72200 1.000 46.42000 157 PRO C N 1
ATOM 7679 C CA . PRO C 3 157 ? 103.53000 159.50300 134.59500 1.000 46.85000 157 PRO C CA 1
ATOM 7680 C C . PRO C 3 157 ? 102.08700 159.27300 134.10700 1.000 49.40000 157 PRO C C 1
ATOM 7681 O O . PRO C 3 157 ? 101.19800 160.06200 134.42900 1.000 44.83000 157 PRO C O 1
ATOM 7685 N N . ASP C 3 158 ? 101.88900 158.17600 133.35200 1.000 49.43000 158 ASP C N 1
ATOM 7686 C CA . ASP C 3 158 ? 100.56700 157.62300 133.03400 1.000 51.92000 158 ASP C CA 1
ATOM 7687 C C . ASP C 3 158 ? 99.76700 157.30800 134.30000 1.000 44.75000 158 ASP C C 1
ATOM 7688 O O . ASP C 3 158 ? 100.30000 156.66200 135.20500 1.000 40.17000 158 ASP C O 1
ATOM 7693 N N . LYS C 3 159 ? 98.49500 157.74100 134.29000 1.000 45.30000 159 LYS C N 1
ATOM 7694 C CA . LYS C 3 159 ? 97.47700 157.46300 135.30600 1.000 48.32000 159 LYS C CA 1
ATOM 7695 C C . LYS C 3 159 ? 97.90000 157.97900 136.69200 1.000 46.87000 159 LYS C C 1
ATOM 7696 O O . LYS C 3 159 ? 97.67600 157.27900 137.67600 1.000 50.99000 159 LYS C O 1
ATOM 7702 N N . LEU C 3 160 ? 98.53700 159.16600 136.74600 1.000 43.40000 160 LEU C N 1
ATOM 7703 C CA . LEU C 3 160 ? 99.15200 159.72900 137.95500 1.000 46.93000 160 LEU C CA 1
ATOM 7704 C C . LEU C 3 160 ? 98.17900 159.93700 139.12800 1.000 41.40000 160 LEU C C 1
ATOM 7705 O O . LEU C 3 160 ? 98.61700 159.88900 140.27400 1.000 46.39000 160 LEU C O 1
ATOM 7710 N N . GLU C 3 161 ? 96.88900 160.14800 138.82000 1.000 46.28000 161 GLU C N 1
ATOM 7711 C CA . GLU C 3 161 ? 95.80400 160.29100 139.78400 1.000 48.32000 161 GLU C CA 1
ATOM 7712 C C . GLU C 3 161 ? 95.43800 158.97300 140.49500 1.000 50.10000 161 GLU C C 1
ATOM 7713 O O . GLU C 3 161 ? 94.85800 159.02600 141.57800 1.000 51.49000 161 GLU C O 1
ATOM 7719 N N . GLU C 3 162 ? 95.80200 157.83400 139.88500 1.000 49.88000 162 GLU C N 1
ATOM 7720 C CA . GLU C 3 162 ? 95.68200 156.48800 140.44300 1.000 49.99000 162 GLU C CA 1
ATOM 7721 C C . GLU C 3 162 ? 97.03500 156.00300 140.99500 1.000 56.77000 162 GLU C C 1
ATOM 7722 O O . GLU C 3 162 ? 97.04400 155.24500 141.96100 1.000 49.73000 162 GLU C O 1
ATOM 7728 N N . LYS C 3 163 ? 98.14400 156.47800 140.40200 1.000 47.41000 163 LYS C N 1
ATOM 7729 C CA . LYS C 3 163 ? 99.52600 156.17500 140.77300 1.000 55.09000 163 LYS C CA 1
ATOM 7730 C C . LYS C 3 163 ? 99.92100 156.82600 142.11000 1.000 51.76000 163 LYS C C 1
ATOM 7731 O O . LYS C 3 163 ? 100.62700 156.19300 142.88800 1.000 47.87000 163 LYS C O 1
ATOM 7737 N N . PHE C 3 164 ? 99.47600 158.07600 142.34300 1.000 45.48000 164 PHE C N 1
ATOM 7738 C CA . PHE C 3 164 ? 99.74700 158.84600 143.55700 1.000 44.05000 164 PHE C CA 1
ATOM 7739 C C . PHE C 3 164 ? 99.23700 158.18300 144.85200 1.000 47.01000 164 PHE C C 1
ATOM 7740 O O . PHE C 3 164 ? 100.06500 157.97500 145.73600 1.000 46.63000 164 PHE C O 1
ATOM 7748 N N . PRO C 3 165 ? 97.93700 157.80700 144.94400 1.000 45.98000 165 PRO C N 1
ATOM 7749 C CA . PRO C 3 165 ? 97.42600 157.10600 146.13200 1.000 51.68000 165 PRO C CA 1
ATOM 7750 C C . PRO C 3 165 ? 97.97000 155.68100 146.33700 1.000 51.00000 165 PRO C C 1
ATOM 7751 O O . PRO C 3 165 ? 97.89200 155.19900 147.46400 1.000 50.35000 165 PRO C O 1
ATOM 7755 N N . GLN C 3 166 ? 98.55300 155.05800 145.29300 1.000 52.95000 166 GLN C N 1
ATOM 7756 C CA . GLN C 3 166 ? 99.34700 153.83500 145.42800 1.000 52.96000 166 GLN C CA 1
ATOM 7757 C C . GLN C 3 166 ? 100.66200 154.11600 146.17500 1.000 54.53000 166 GLN C C 1
ATOM 7758 O O . GLN C 3 166 ? 100.83500 153.58900 147.27100 1.000 53.47000 166 GLN C O 1
ATOM 7764 N N . VAL C 3 167 ? 101.54600 154.93600 145.57600 1.000 48.32000 167 VAL C N 1
ATOM 7765 C CA . VAL C 3 167 ? 102.92000 155.15700 146.04200 1.000 51.43000 167 VAL C CA 1
ATOM 7766 C C . VAL C 3 167 ? 103.04500 156.03000 147.30800 1.000 50.00000 167 VAL C C 1
ATOM 7767 O O . VAL C 3 167 ? 103.93100 155.75900 148.11700 1.000 51.24000 167 VAL C O 1
ATOM 7771 N N . ALA C 3 168 ? 102.14200 157.01000 147.49700 1.000 46.07000 168 ALA C N 1
ATOM 7772 C CA . ALA C 3 168 ? 102.03900 157.80400 148.72700 1.000 52.51000 168 ALA C CA 1
ATOM 7773 C C . ALA C 3 168 ? 101.62100 156.94700 149.93300 1.000 55.62000 168 ALA C C 1
ATOM 7774 O O . ALA C 3 168 ? 102.09400 157.20500 151.03900 1.000 53.52000 168 ALA C O 1
ATOM 7776 N N . ALA C 3 169 ? 100.80400 155.90900 149.67200 1.000 64.82000 169 ALA C N 1
ATOM 7777 C CA . ALA C 3 169 ? 100.41200 154.88700 150.63900 1.000 74.60000 169 ALA C CA 1
ATOM 7778 C C . ALA C 3 169 ? 101.45000 153.76100 150.82800 1.000 76.81000 169 ALA C C 1
ATOM 7779 O O . ALA C 3 169 ? 101.25900 152.96600 151.74800 1.000 72.96000 169 ALA C O 1
ATOM 7781 N N . THR C 3 170 ? 102.52600 153.71000 150.01500 1.000 81.76000 170 THR C N 1
ATOM 7782 C CA . THR C 3 170 ? 103.70300 152.86500 150.27900 1.000 76.61000 170 THR C CA 1
ATOM 7783 C C . THR C 3 170 ? 104.83800 153.63300 150.99700 1.000 78.23000 170 THR C C 1
ATOM 7784 O O . THR C 3 170 ? 105.80300 152.99200 151.41400 1.000 79.42000 170 THR C O 1
ATOM 7788 N N . GLY C 3 171 ? 104.70300 154.96000 151.16400 1.000 59.33000 171 GLY C N 1
ATOM 7789 C CA . GLY C 3 171 ? 105.67100 155.77600 151.89400 1.000 64.31000 171 GLY C CA 1
ATOM 7790 C C . GLY C 3 171 ? 106.78700 156.29500 150.97700 1.000 48.38000 171 GLY C C 1
ATOM 7791 O O . GLY C 3 171 ? 107.94600 156.30000 151.38700 1.000 51.01000 171 GLY C O 1
ATOM 7792 N N . ASP C 3 172 ? 106.43600 156.75300 149.76500 1.000 57.25000 172 ASP C N 1
ATOM 7793 C CA . ASP C 3 172 ? 107.30100 157.55300 148.89100 1.000 60.78000 172 ASP C CA 1
ATOM 7794 C C . ASP C 3 172 ? 106.39800 158.37300 147.94500 1.000 60.89000 172 ASP C C 1
ATOM 7795 O O . ASP C 3 172 ? 105.35500 158.85500 148.38800 1.000 57.07000 172 ASP C O 1
ATOM 7800 N N . GLY C 3 173 ? 106.80700 158.53500 146.67700 1.000 43.29000 173 GLY C N 1
ATOM 7801 C CA . GLY C 3 173 ? 106.07600 159.27800 145.65700 1.000 45.19000 173 GLY C CA 1
ATOM 7802 C C . GLY C 3 173 ? 106.69800 160.66700 145.45600 1.000 41.81000 173 GLY C C 1
ATOM 7803 O 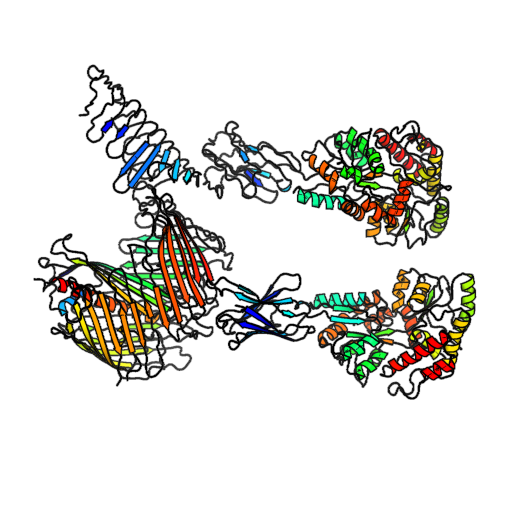O . GLY C 3 173 ? 107.79300 160.93300 145.95700 1.000 40.74000 173 GLY C O 1
ATOM 7804 N N . PRO C 3 174 ? 106.01400 161.56100 144.70800 1.000 37.96000 174 PRO C N 1
ATOM 7805 C CA . PRO C 3 174 ? 106.49500 162.92800 144.46700 1.000 38.47000 174 PRO C CA 1
ATOM 7806 C C . PRO C 3 174 ? 106.34300 163.80200 145.71600 1.000 43.94000 174 PRO C C 1
ATOM 7807 O O . PRO C 3 174 ? 105.47800 163.53800 146.55000 1.000 38.38000 174 PRO C O 1
ATOM 7811 N N . ASP C 3 175 ? 107.15800 164.85600 145.79300 1.000 41.92000 175 ASP C N 1
ATOM 7812 C CA . ASP C 3 175 ? 107.03600 165.89400 146.81600 1.000 37.58000 175 ASP C CA 1
ATOM 7813 C C . ASP C 3 175 ? 105.77200 166.74600 146.66400 1.000 39.13000 175 ASP C C 1
ATOM 7814 O O . ASP C 3 175 ? 105.19400 167.14600 147.67400 1.000 38.85000 175 ASP C O 1
ATOM 7819 N N . ILE C 3 176 ? 105.36400 166.98200 145.40800 1.000 43.29000 176 ILE C N 1
ATOM 7820 C CA . ILE C 3 176 ? 104.21200 167.79800 145.04800 1.000 41.21000 176 ILE C CA 1
ATOM 7821 C C . ILE C 3 176 ? 103.45800 167.13400 143.87600 1.000 43.54000 176 ILE C C 1
ATOM 7822 O O . ILE C 3 176 ? 104.07100 166.70500 142.90000 1.000 36.85000 176 ILE C O 1
ATOM 7827 N N . ILE C 3 177 ? 102.13100 167.04500 144.03500 1.000 38.68000 177 ILE C N 1
ATOM 7828 C CA . ILE C 3 177 ? 101.18000 166.37100 143.15600 1.000 39.53000 177 ILE C CA 1
ATOM 7829 C C . ILE C 3 177 ? 100.19600 167.39400 142.55300 1.000 38.69000 177 ILE C C 1
ATOM 7830 O O . ILE C 3 177 ? 99.44000 168.01800 143.29700 1.000 34.61000 177 ILE C O 1
ATOM 7835 N N . PHE C 3 178 ? 100.21800 167.53400 141.21600 1.000 37.57000 178 PHE C N 1
ATOM 7836 C CA . PHE C 3 178 ? 99.25600 168.32600 140.45000 1.000 40.80000 178 PHE C CA 1
ATOM 7837 C C . PHE C 3 178 ? 98.16000 167.42900 139.86500 1.000 39.12000 178 PHE C C 1
ATOM 7838 O O . PHE C 3 178 ? 98.47200 166.46900 139.16000 1.000 39.71000 178 PHE C O 1
ATOM 7846 N N . TRP C 3 179 ? 96.90300 167.82100 140.09700 1.000 41.75000 179 TRP C N 1
ATOM 7847 C CA . TRP C 3 179 ? 95.71900 167.30600 139.40900 1.000 41.67000 179 TRP C CA 1
ATOM 7848 C C . TRP C 3 179 ? 94.59400 168.34100 139.56800 1.000 46.57000 179 TRP C C 1
ATOM 7849 O O . TRP C 3 179 ? 94.75000 169.29500 140.32700 1.000 40.59000 179 TRP C O 1
ATOM 7860 N N . ALA C 3 180 ? 93.44800 168.12400 138.90400 1.000 42.96000 180 ALA C N 1
ATOM 7861 C CA . ALA C 3 180 ? 92.19600 168.80800 139.24400 1.000 44.37000 180 ALA C CA 1
ATOM 7862 C C . ALA C 3 180 ? 91.75500 168.47800 140.68800 1.000 37.19000 180 ALA C C 1
ATOM 7863 O O . ALA C 3 180 ? 92.04800 167.39200 141.18600 1.000 38.48000 180 ALA C O 1
ATOM 7865 N N . HIS C 3 181 ? 91.09700 169.43400 141.35900 1.000 40.86000 181 HIS C N 1
ATOM 7866 C CA . HIS C 3 181 ? 90.78700 169.38900 142.79500 1.000 39.52000 181 HIS C CA 1
ATOM 7867 C C . HIS C 3 181 ? 89.89600 168.21500 143.26400 1.000 42.08000 181 HIS C C 1
ATOM 7868 O O . HIS C 3 181 ? 89.82700 167.98700 144.47100 1.000 40.12000 181 HIS C O 1
ATOM 7875 N N . ASP C 3 182 ? 89.21900 167.52100 142.33000 1.000 41.91000 182 ASP C N 1
ATOM 7876 C CA . ASP C 3 182 ? 88.24200 166.45900 142.59400 1.000 45.02000 182 ASP C CA 1
ATOM 7877 C C . ASP C 3 182 ? 88.82500 165.24100 143.33900 1.000 45.24000 182 ASP C C 1
ATOM 7878 O O . ASP C 3 182 ? 88.13200 164.65300 144.16700 1.000 50.65000 182 ASP C O 1
ATOM 7883 N N . ARG C 3 183 ? 90.07800 164.88200 143.01700 1.000 47.21000 183 ARG C N 1
ATOM 7884 C CA . ARG C 3 183 ? 90.78200 163.72800 143.57900 1.000 46.59000 183 ARG C CA 1
ATOM 7885 C C . ARG C 3 183 ? 91.34800 163.97100 144.98900 1.000 37.87000 183 ARG C C 1
ATOM 7886 O O . ARG C 3 183 ? 91.61400 162.99600 145.69200 1.000 41.97000 183 ARG C O 1
ATOM 7894 N N . PHE C 3 184 ? 91.54700 165.24600 145.36300 1.000 38.32000 184 PHE C N 1
ATOM 7895 C CA . PHE C 3 184 ? 92.27100 165.65400 146.56700 1.000 41.59000 184 PHE C CA 1
ATOM 7896 C C . PHE C 3 184 ? 91.59200 165.34200 147.90700 1.000 42.93000 184 PHE C C 1
ATOM 7897 O O . PHE C 3 184 ? 92.31200 165.21300 148.89400 1.000 44.48000 184 PHE C O 1
ATOM 7905 N N . GLY C 3 185 ? 90.25400 165.20000 147.94200 1.000 43.85000 185 GLY C N 1
ATOM 7906 C CA . GLY C 3 185 ? 89.55100 164.83800 149.17600 1.000 49.15000 185 GLY C CA 1
ATOM 7907 C C . GLY C 3 185 ? 89.69700 163.34000 149.48100 1.000 44.48000 185 GLY C C 1
ATOM 7908 O O . GLY C 3 185 ? 89.69100 162.97900 150.65500 1.000 46.59000 185 GLY C O 1
ATOM 7909 N N . GLY C 3 186 ? 89.89400 162.48200 148.46100 1.000 49.48000 186 GLY C N 1
ATOM 7910 C CA . GLY C 3 186 ? 90.20000 161.06000 148.63700 1.000 47.30000 186 GLY C CA 1
ATOM 7911 C C . GLY C 3 186 ? 91.63700 160.86600 149.14800 1.000 48.34000 186 GLY C C 1
ATOM 7912 O O . GLY C 3 186 ? 91.86900 159.99000 149.98200 1.000 40.81000 186 GLY C O 1
ATOM 7913 N N . TYR C 3 187 ? 92.58200 161.70800 148.68800 1.000 51.76000 187 TYR C N 1
ATOM 7914 C CA . TYR C 3 187 ? 93.97100 161.73900 149.15900 1.000 45.04000 187 TYR C CA 1
ATOM 7915 C C . TYR C 3 187 ? 94.06900 162.24900 150.60800 1.000 43.69000 187 TYR C C 1
ATOM 7916 O O . TYR C 3 187 ? 94.78200 161.64300 151.40400 1.000 50.13000 187 TYR C O 1
ATOM 7925 N N . ALA C 3 188 ? 93.33000 163.32900 150.92100 1.000 46.69000 188 ALA C N 1
ATOM 7926 C CA . ALA C 3 188 ? 93.24500 163.93900 152.25000 1.000 50.34000 188 ALA C CA 1
ATOM 7927 C C . ALA C 3 188 ? 92.60200 163.01900 153.29900 1.000 56.09000 188 ALA C C 1
ATOM 7928 O O . ALA C 3 188 ? 93.08000 162.99400 154.43200 1.000 56.53000 188 ALA C O 1
ATOM 7930 N N . GLN C 3 189 ? 91.56400 162.26300 152.89600 1.000 56.71000 189 GLN C N 1
ATOM 7931 C CA . GLN C 3 189 ? 90.88100 161.26900 153.72800 1.000 58.38000 189 GLN C CA 1
ATOM 7932 C C . GLN C 3 189 ? 91.79600 160.09500 154.12100 1.000 56.65000 189 GLN C C 1
ATOM 7933 O O . GLN C 3 189 ? 91.70500 159.60900 155.24800 1.000 58.12000 189 GLN C O 1
ATOM 7939 N N . SER C 3 190 ? 92.67400 159.69600 153.18800 1.000 56.68000 190 SER C N 1
ATOM 7940 C CA . SER C 3 190 ? 93.68600 158.65700 153.37100 1.000 53.47000 190 SER C CA 1
ATOM 7941 C C . SER C 3 190 ? 94.94500 159.15000 154.12100 1.000 56.28000 190 SER C C 1
ATOM 7942 O O . SER C 3 190 ? 95.80800 158.32700 154.42600 1.000 53.20000 190 SER C O 1
ATOM 7945 N N . GLY C 3 191 ? 95.03400 160.46200 154.41100 1.000 56.92000 191 GLY C N 1
ATOM 7946 C CA . GLY C 3 191 ? 96.13800 161.08400 155.14600 1.000 64.14000 191 GLY C CA 1
ATOM 7947 C C . GLY C 3 191 ? 97.40400 161.25100 154.28700 1.000 67.50000 191 GLY C C 1
ATOM 7948 O O . GLY C 3 191 ? 98.49500 161.34500 154.84600 1.000 72.86000 191 GLY C O 1
ATOM 7949 N N . LEU C 3 192 ? 97.26700 161.26100 152.95000 1.000 56.43000 192 LEU C N 1
ATOM 7950 C CA . LEU C 3 192 ? 98.36600 161.29800 151.97900 1.000 48.31000 192 LEU C CA 1
ATOM 7951 C C . LEU C 3 192 ? 98.82700 162.72000 151.62000 1.000 43.15000 192 LEU C C 1
ATOM 7952 O O . LEU C 3 192 ? 99.80200 162.83900 150.88000 1.000 39.33000 192 LEU C O 1
ATOM 7957 N N . LEU C 3 193 ? 98.13900 163.75600 152.12800 1.000 42.27000 193 LEU C N 1
ATOM 7958 C CA . LEU C 3 193 ? 98.47400 165.15700 151.89400 1.000 44.80000 193 LEU C CA 1
ATOM 7959 C C . LEU C 3 193 ? 98.83900 165.82700 153.22000 1.000 49.41000 193 LEU C C 1
ATOM 7960 O O . LEU C 3 193 ? 98.13300 165.65200 154.21400 1.000 47.36000 193 LEU C O 1
ATOM 7965 N N . ALA C 3 194 ? 99.90000 166.64300 153.17400 1.000 51.58000 194 ALA C N 1
ATOM 7966 C CA . ALA C 3 194 ? 100.23400 167.61700 154.20400 1.000 47.79000 194 ALA C CA 1
ATOM 7967 C C . ALA C 3 194 ? 99.25700 168.80200 154.13900 1.000 52.02000 194 ALA C C 1
ATOM 7968 O O . ALA C 3 194 ? 98.87800 169.22100 153.04200 1.000 57.82000 194 ALA C O 1
ATOM 7970 N N . GLU C 3 195 ? 98.90100 169.34200 155.31500 1.000 53.38000 195 GLU C N 1
ATOM 7971 C CA . GLU C 3 195 ? 98.16200 170.59800 155.42900 1.000 57.96000 195 GLU C CA 1
ATOM 7972 C C . GLU C 3 195 ? 99.07400 171.76400 155.01900 1.000 52.18000 195 GLU C C 1
ATOM 7973 O O . GLU C 3 195 ? 100.15100 171.92000 155.59700 1.000 57.47000 195 GLU C O 1
ATOM 7979 N N . ILE C 3 196 ? 98.62700 172.54400 154.02300 1.000 50.98000 196 ILE C N 1
ATOM 7980 C CA . ILE C 3 196 ? 99.33700 173.73400 153.56200 1.000 53.63000 196 ILE C CA 1
ATOM 7981 C C . ILE C 3 196 ? 98.99300 174.93200 154.46700 1.000 61.78000 196 ILE C C 1
ATOM 7982 O O . ILE C 3 196 ? 97.90500 174.97100 155.04600 1.000 64.37000 196 ILE C O 1
ATOM 7987 N N . THR C 3 197 ? 99.94700 175.86500 154.60300 1.000 58.73000 197 THR C N 1
ATOM 7988 C CA . THR C 3 197 ? 99.89900 176.93700 155.60300 1.000 62.49000 197 THR C CA 1
ATOM 7989 C C . THR C 3 197 ? 100.16000 178.35600 155.01900 1.000 59.19000 197 THR C C 1
ATOM 7990 O O . THR C 3 197 ? 100.93400 179.10700 155.61500 1.000 66.89000 197 THR C O 1
ATOM 7994 N N . PRO C 3 198 ? 99.50400 178.75200 153.89700 1.000 55.49000 198 PRO C N 1
ATOM 7995 C CA . PRO C 3 198 ? 99.60000 180.13700 153.39400 1.000 58.77000 198 PRO C CA 1
ATOM 7996 C C . PRO C 3 198 ? 98.99200 181.15800 154.37200 1.000 64.20000 198 PRO C C 1
ATOM 7997 O O . PRO C 3 198 ? 97.90700 180.91300 154.90300 1.000 65.71000 198 PRO C O 1
ATOM 8001 N N . ASP C 3 199 ? 99.69100 182.28800 154.57600 1.000 75.95000 199 ASP C N 1
ATOM 8002 C CA . ASP C 3 199 ? 99.18100 183.42500 155.35400 1.000 68.02000 199 ASP C CA 1
ATOM 8003 C C . ASP C 3 199 ? 98.02300 184.12600 154.61100 1.000 72.11000 199 ASP C C 1
ATOM 8004 O O . ASP C 3 199 ? 97.81200 183.87200 153.42300 1.000 63.52000 199 ASP C O 1
ATOM 8009 N N . LYS C 3 200 ? 97.30400 185.01700 155.31700 1.000 73.58000 200 LYS C N 1
ATOM 8010 C CA . LYS C 3 200 ? 96.21900 185.82400 154.74800 1.000 69.93000 200 LYS C CA 1
ATOM 8011 C C . LYS C 3 200 ? 96.65900 186.66700 153.53400 1.000 70.14000 200 LYS C C 1
ATOM 8012 O O . LYS C 3 200 ? 95.92700 186.70400 152.54900 1.000 60.34000 200 LYS C O 1
ATOM 8018 N N . ALA C 3 201 ? 97.85900 187.27100 153.59700 1.000 57.31000 201 ALA C N 1
ATOM 8019 C CA . ALA C 3 201 ? 98.44200 188.05100 152.50300 1.000 58.77000 201 ALA C CA 1
ATOM 8020 C C . ALA C 3 201 ? 98.59100 187.25800 151.19200 1.000 54.31000 201 ALA C C 1
ATOM 8021 O O . ALA C 3 201 ? 98.27800 187.80100 150.13400 1.000 57.30000 201 ALA C O 1
ATOM 8023 N N . PHE C 3 202 ? 98.99700 185.97900 151.29500 1.000 60.60000 202 PHE C N 1
ATOM 8024 C CA . PHE C 3 202 ? 99.06700 185.05300 150.16800 1.000 56.94000 202 PHE C CA 1
ATOM 8025 C C . PHE C 3 202 ? 97.67900 184.60200 149.67500 1.000 52.15000 202 PHE C C 1
ATOM 8026 O O . PHE C 3 202 ? 97.48700 184.50800 148.46400 1.000 50.79000 202 PHE C O 1
ATOM 8034 N N . GLN C 3 203 ? 96.73700 184.34500 150.60100 1.000 57.03000 203 GLN C N 1
ATOM 8035 C CA . GLN C 3 203 ? 95.35900 183.96100 150.27600 1.000 56.67000 203 GLN C CA 1
ATOM 8036 C C . GLN C 3 203 ? 94.58300 185.02300 149.48000 1.000 60.16000 203 GLN C C 1
ATOM 8037 O O . GLN C 3 203 ? 93.87300 184.66400 148.54200 1.000 61.30000 203 GLN C O 1
ATOM 8043 N N . ASP C 3 204 ? 94.78500 186.30400 149.82800 1.000 57.08000 204 ASP C N 1
ATOM 8044 C CA . ASP C 3 204 ? 94.22500 187.46800 149.13200 1.000 62.43000 204 ASP C CA 1
ATOM 8045 C C . ASP C 3 204 ? 94.70700 187.64600 147.68000 1.000 59.11000 204 ASP C C 1
ATOM 8046 O O . ASP C 3 204 ? 94.03600 188.36300 146.94000 1.000 58.38000 204 ASP C O 1
ATOM 8051 N N . LYS C 3 205 ? 95.81100 186.98900 147.28000 1.000 61.55000 205 LYS C N 1
ATOM 8052 C CA . LYS C 3 205 ? 96.28900 186.98200 145.89600 1.000 62.06000 205 LYS C CA 1
ATOM 8053 C C . LYS C 3 205 ? 95.44700 186.10000 144.95600 1.000 51.95000 205 LYS C C 1
ATOM 8054 O O . LYS C 3 205 ? 95.48300 186.35700 143.75500 1.000 50.04000 205 LYS C O 1
ATOM 8060 N N . LEU C 3 206 ? 94.73000 185.09000 145.48700 1.000 52.48000 206 LEU C N 1
ATOM 8061 C CA . LEU C 3 206 ? 93.93900 184.14800 144.68800 1.000 59.76000 206 LEU C CA 1
ATOM 8062 C C . LEU C 3 206 ? 92.43500 184.35600 144.94200 1.000 59.10000 206 LEU C C 1
ATOM 8063 O O . LEU C 3 206 ? 92.05100 184.64600 146.07600 1.000 58.96000 206 LEU C O 1
ATOM 8068 N N . TYR C 3 207 ? 91.60700 184.18800 143.89000 1.000 60.07000 207 TYR C N 1
ATOM 8069 C CA . TYR C 3 207 ? 90.13600 184.28100 143.94900 1.000 60.08000 207 TYR C CA 1
ATOM 8070 C C . TYR C 3 207 ? 89.54600 183.24700 144.94000 1.000 56.29000 207 TYR C C 1
ATOM 8071 O O . TYR C 3 207 ? 89.95000 182.08700 144.87900 1.000 61.15000 207 TYR C O 1
ATOM 8080 N N . PRO C 3 208 ? 88.65400 183.67600 145.86400 1.000 61.29000 208 PRO C N 1
ATOM 8081 C CA . PRO C 3 208 ? 88.27100 182.86400 147.03600 1.000 63.09000 208 PRO C CA 1
ATOM 8082 C C . PRO C 3 208 ? 87.50500 181.55500 146.76600 1.000 57.54000 208 PRO C C 1
ATOM 8083 O O . PRO C 3 208 ? 87.59700 180.65600 147.59900 1.000 56.90000 208 PRO C O 1
ATOM 8087 N N . PHE C 3 209 ? 86.81400 181.43600 145.61700 1.000 55.63000 209 PHE C N 1
ATOM 8088 C CA . PHE C 3 209 ? 86.12800 180.19900 145.21600 1.000 58.35000 209 PHE C CA 1
ATOM 8089 C C . PHE C 3 209 ? 87.11400 179.08800 144.79900 1.000 54.72000 209 PHE C C 1
ATOM 8090 O O . PHE C 3 209 ? 86.76300 177.91300 144.90500 1.000 53.13000 209 PHE C O 1
ATOM 8098 N N . THR C 3 210 ? 88.32900 179.47000 144.36700 1.000 52.57000 210 THR C N 1
ATOM 8099 C CA . THR C 3 210 ? 89.41900 178.54500 144.06800 1.000 53.00000 210 THR C CA 1
ATOM 8100 C C . THR C 3 210 ? 90.03700 177.94700 145.35300 1.000 46.53000 210 THR C C 1
ATOM 8101 O O . THR C 3 210 ? 90.41800 176.77800 145.32100 1.000 52.99000 210 THR C O 1
ATOM 8105 N N . TRP C 3 211 ? 90.04600 178.70600 146.47100 1.000 50.07000 211 TRP C N 1
ATOM 8106 C CA . TRP C 3 211 ? 90.37400 178.19400 147.81000 1.000 48.46000 211 TRP C CA 1
ATOM 8107 C C . TRP C 3 211 ? 89.32900 177.21300 148.36500 1.000 53.06000 211 TRP C C 1
ATOM 8108 O O . TRP C 3 211 ? 89.71200 176.27400 149.06200 1.000 55.53000 211 TRP C O 1
ATOM 8119 N N . ASP C 3 212 ? 88.04400 177.43200 148.04000 1.000 56.53000 212 ASP C N 1
ATOM 8120 C CA . ASP C 3 212 ? 86.93100 176.55200 148.41600 1.000 55.72000 212 ASP C CA 1
ATOM 8121 C C . ASP C 3 212 ? 86.97900 175.18100 147.71800 1.000 43.67000 212 ASP C C 1
ATOM 8122 O O . ASP C 3 212 ? 86.56600 174.19400 148.32600 1.000 45.89000 212 ASP C O 1
ATOM 8127 N N . ALA C 3 213 ? 87.52400 175.13500 146.48900 1.000 45.45000 213 ALA C N 1
ATOM 8128 C CA . ALA C 3 213 ? 87.74600 173.91400 145.70900 1.000 45.80000 213 ALA C CA 1
ATOM 8129 C C . ALA C 3 213 ? 88.75800 172.94900 146.36100 1.000 51.47000 213 ALA C C 1
ATOM 8130 O O . ALA C 3 213 ? 88.57500 171.73600 146.27900 1.000 53.70000 213 ALA C O 1
ATOM 8132 N N . VAL C 3 214 ? 89.78100 173.51300 147.02100 1.000 50.14000 214 VAL C N 1
ATOM 8133 C CA . VAL C 3 214 ? 90.85000 172.79500 147.71900 1.000 50.66000 214 VAL C CA 1
ATOM 8134 C C . VAL C 3 214 ? 90.64400 172.76900 149.25300 1.000 58.08000 214 VAL C C 1
ATOM 8135 O O . VAL C 3 214 ? 91.60700 172.54300 149.98800 1.000 50.65000 214 VAL C O 1
ATOM 8139 N N . ARG C 3 215 ? 89.39700 172.97300 149.71500 1.000 54.16000 215 ARG C N 1
ATOM 8140 C CA . ARG C 3 215 ? 89.02500 172.89400 151.12500 1.000 51.95000 215 ARG C CA 1
ATOM 8141 C C . ARG C 3 215 ? 88.34500 171.54300 151.41000 1.000 55.81000 215 ARG C C 1
ATOM 8142 O O . ARG C 3 215 ? 87.39600 171.19100 150.71000 1.000 59.89000 215 ARG C O 1
ATOM 8150 N N . TYR C 3 216 ? 88.82300 170.82600 152.44000 1.000 52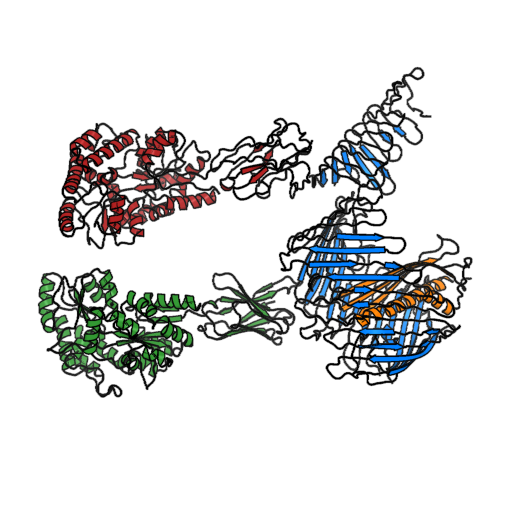.95000 216 TYR C N 1
ATOM 8151 C CA . TYR C 3 216 ? 88.30600 169.52100 152.85900 1.000 54.10000 216 TYR C CA 1
ATOM 8152 C C . TYR C 3 216 ? 88.44400 169.40200 154.38400 1.000 60.57000 216 TYR C C 1
ATOM 8153 O O . TYR C 3 216 ? 89.55300 169.56900 154.88300 1.000 57.49000 216 TYR C O 1
ATOM 8162 N N . ASN C 3 217 ? 87.33300 169.14800 155.10500 1.000 58.78000 217 ASN C N 1
ATOM 8163 C CA . ASN C 3 217 ? 87.23400 169.16700 156.58300 1.000 59.80000 217 ASN C CA 1
ATOM 8164 C C . ASN C 3 217 ? 87.61600 170.53900 157.19600 1.000 57.97000 217 ASN C C 1
ATOM 8165 O O . ASN C 3 217 ? 88.09400 170.59100 158.33000 1.000 59.40000 217 ASN C O 1
ATOM 8170 N N . GLY C 3 218 ? 87.40700 171.63200 156.44100 1.000 55.20000 218 GLY C N 1
ATOM 8171 C CA . GLY C 3 218 ? 87.79700 172.98800 156.83700 1.000 58.81000 218 GLY C CA 1
ATOM 8172 C C . GLY C 3 218 ? 89.31800 173.22700 156.73900 1.000 62.03000 218 GLY C C 1
ATOM 8173 O O . GLY C 3 218 ? 89.79300 174.23200 157.26500 1.000 69.04000 218 GLY C O 1
ATOM 8174 N N . LYS C 3 219 ? 90.07100 172.32200 156.08800 1.000 58.37000 219 LYS C N 1
ATOM 8175 C CA . LYS C 3 219 ? 91.51800 172.39700 155.88300 1.000 61.27000 219 LYS C CA 1
ATOM 8176 C C . LYS C 3 219 ? 91.79000 172.78700 154.42700 1.000 58.60000 219 LYS C C 1
ATOM 8177 O O . LYS C 3 219 ? 91.21900 172.15500 153.54000 1.000 63.07000 219 LYS C O 1
ATOM 8183 N N . LEU C 3 220 ? 92.74100 173.70700 154.19700 1.000 52.56000 220 LEU C N 1
ATOM 8184 C CA . LEU C 3 220 ? 93.37000 173.86200 152.88300 1.000 56.73000 220 LEU C CA 1
ATOM 8185 C C . LEU C 3 220 ? 94.40900 172.73900 152.71700 1.000 57.04000 220 LEU C C 1
ATOM 8186 O O . LEU C 3 220 ? 95.34400 172.66000 153.51500 1.000 60.45000 220 LEU C O 1
ATOM 8191 N N . ILE C 3 221 ? 94.19600 171.87800 151.71000 1.000 55.27000 221 ILE C N 1
ATOM 8192 C CA . ILE C 3 221 ? 94.99800 170.67400 151.45400 1.000 52.34000 221 ILE C CA 1
ATOM 8193 C C . ILE C 3 221 ? 95.76100 170.71400 150.11000 1.000 47.71000 221 ILE C C 1
ATOM 8194 O O . ILE C 3 221 ? 96.44900 169.74700 149.78000 1.000 44.59000 221 ILE C O 1
ATOM 8199 N N . ALA C 3 222 ? 95.66500 171.83900 149.38100 1.000 45.27000 222 ALA C N 1
ATOM 8200 C CA . ALA C 3 222 ? 96.36300 172.09200 148.12300 1.000 49.43000 222 ALA C CA 1
ATOM 8201 C C . ALA C 3 222 ? 96.28800 173.58000 147.75800 1.000 48.81000 222 ALA C C 1
ATOM 8202 O O . ALA C 3 222 ? 95.39900 174.28300 148.23400 1.000 47.45000 222 ALA C O 1
ATOM 8204 N N . TYR C 3 223 ? 97.22700 174.02800 146.91200 1.000 47.19000 223 TYR C N 1
ATOM 8205 C CA . TYR C 3 223 ? 97.27000 175.37700 146.34500 1.000 46.59000 223 TYR C CA 1
ATOM 8206 C C . TYR C 3 223 ? 96.52100 175.37300 145.00200 1.000 51.82000 223 TYR C C 1
ATOM 8207 O O . TYR C 3 223 ? 96.92800 174.61800 144.12200 1.000 51.21000 223 TYR C O 1
ATOM 8216 N N . PRO C 3 224 ? 95.46800 176.20100 144.83700 1.000 48.04000 224 PRO C N 1
ATOM 8217 C CA . PRO C 3 224 ? 94.76500 176.30900 143.55300 1.000 49.25000 224 PRO C CA 1
ATOM 8218 C C . PRO C 3 224 ? 95.57200 177.16700 142.56100 1.000 48.74000 224 PRO C C 1
ATOM 8219 O O . PRO C 3 224 ? 96.10700 178.20600 142.94600 1.000 46.61000 224 PRO C O 1
ATOM 8223 N N . ILE C 3 225 ? 95.69300 176.68000 141.32000 1.000 48.72000 225 ILE C N 1
ATOM 8224 C CA . ILE C 3 225 ? 96.59300 177.21900 140.30200 1.000 47.52000 225 ILE C CA 1
ATOM 8225 C C . ILE C 3 225 ? 95.80300 177.89100 139.16600 1.000 47.29000 225 ILE C C 1
ATOM 8226 O O . ILE C 3 225 ? 96.16500 179.00400 138.78000 1.000 43.28000 225 ILE C O 1
ATOM 8231 N N . ALA C 3 226 ? 94.74700 177.22800 138.65900 1.000 46.52000 226 ALA C N 1
ATOM 8232 C CA . ALA C 3 226 ? 93.95600 177.71500 137.52800 1.000 44.66000 226 ALA C CA 1
ATOM 8233 C C . ALA C 3 226 ? 92.64500 176.95200 137.35900 1.000 49.57000 226 ALA C C 1
ATOM 8234 O O . ALA C 3 226 ? 92.57500 175.78000 137.71200 1.000 43.51000 226 ALA C O 1
ATOM 8236 N N . VAL C 3 227 ? 91.64600 177.64000 136.78900 1.000 50.02000 227 VAL C N 1
ATOM 8237 C CA . VAL C 3 227 ? 90.29900 177.13200 136.55300 1.000 43.54000 227 VAL C CA 1
ATOM 8238 C C . VAL C 3 227 ? 90.16400 176.69300 135.08300 1.000 46.49000 227 VAL C C 1
ATOM 8239 O O . VAL C 3 227 ? 90.49000 177.45400 134.17000 1.000 44.71000 227 VAL C O 1
ATOM 8243 N N . GLU C 3 228 ? 89.68100 175.45700 134.91400 1.000 42.35000 228 GLU C N 1
ATOM 8244 C CA . GLU C 3 228 ? 89.55300 174.73300 133.65700 1.000 48.26000 228 GLU C CA 1
ATOM 8245 C C . GLU C 3 228 ? 88.07400 174.46400 133.36800 1.000 47.59000 228 GLU C C 1
ATOM 8246 O O . GLU C 3 228 ? 87.33100 174.09200 134.27600 1.000 43.40000 228 GLU C O 1
ATOM 8252 N N . ALA C 3 229 ? 87.70300 174.56800 132.08700 1.000 50.13000 229 ALA C N 1
ATOM 8253 C CA . ALA C 3 229 ? 86.40900 174.13300 131.57400 1.000 54.33000 229 ALA C CA 1
ATOM 8254 C C . ALA C 3 229 ? 86.52700 173.88200 130.07300 1.000 50.26000 229 ALA C C 1
ATOM 8255 O O . ALA C 3 229 ? 87.27000 174.58200 129.38100 1.000 51.37000 229 ALA C O 1
ATOM 8257 N N . LEU C 3 230 ? 85.76300 172.88800 129.60200 1.000 44.47000 230 LEU C N 1
ATOM 8258 C CA . LEU C 3 230 ? 85.66800 172.51200 128.19700 1.000 49.30000 230 LEU C CA 1
ATOM 8259 C C . LEU C 3 230 ? 84.94700 173.59300 127.38400 1.000 50.35000 230 LEU C C 1
ATOM 8260 O O . LEU C 3 230 ? 83.95200 174.14800 127.84800 1.000 46.50000 230 LEU C O 1
ATOM 8265 N N . SER C 3 231 ? 85.47100 173.84600 126.18000 1.000 47.65000 231 SER C N 1
ATOM 8266 C CA . SER C 3 231 ? 84.91300 174.78500 125.21600 1.000 50.22000 231 SER C CA 1
ATOM 8267 C C . SER C 3 231 ? 84.80300 174.10100 123.85300 1.000 55.52000 231 SER C C 1
ATOM 8268 O O . SER C 3 231 ? 85.57500 173.18600 123.55900 1.000 53.94000 231 SER C O 1
ATOM 8271 N N . LEU C 3 232 ? 83.85600 174.58700 123.03500 1.000 52.76000 232 LEU C N 1
ATOM 8272 C CA . LEU C 3 232 ? 83.72200 174.19800 121.63500 1.000 51.14000 232 LEU C CA 1
ATOM 8273 C C . LEU C 3 232 ? 84.76500 174.97300 120.83400 1.000 53.62000 232 LEU C C 1
ATOM 8274 O O . LEU C 3 232 ? 84.75500 176.20200 120.84000 1.000 58.59000 232 LEU C O 1
ATOM 8279 N N . ILE C 3 233 ? 85.66600 174.22400 120.19900 1.000 53.67000 233 ILE C N 1
ATOM 8280 C CA . ILE C 3 233 ? 86.77300 174.74800 119.41700 1.000 54.69000 233 ILE C CA 1
ATOM 8281 C C . ILE C 3 233 ? 86.49100 174.36000 117.96200 1.000 60.48000 233 ILE C C 1
ATOM 8282 O O . ILE C 3 233 ? 86.14100 173.20900 117.71300 1.000 53.15000 233 ILE C O 1
ATOM 8287 N N . TYR C 3 234 ? 86.60000 175.33000 117.04500 1.000 59.71000 234 TYR C N 1
ATOM 8288 C CA . TYR C 3 234 ? 86.18100 175.17400 115.65400 1.000 56.00000 234 TYR C CA 1
ATOM 8289 C C . TYR C 3 234 ? 87.19900 175.81500 114.71200 1.000 57.22000 234 TYR C C 1
ATOM 8290 O O . TYR C 3 234 ? 87.77300 176.83900 115.06200 1.000 64.21000 234 TYR C O 1
ATOM 8299 N N . ASN C 3 235 ? 87.35200 175.22300 113.52000 1.000 62.91000 235 ASN C N 1
ATOM 8300 C CA . ASN C 3 235 ? 88.14800 175.72900 112.40500 1.000 67.32000 235 ASN C CA 1
ATOM 8301 C C . ASN C 3 235 ? 87.31000 176.79300 111.67100 1.000 75.52000 235 ASN C C 1
ATOM 8302 O O . ASN C 3 235 ? 86.33500 176.43400 111.01400 1.000 67.00000 235 ASN C O 1
ATOM 8307 N N . LYS C 3 236 ? 87.69800 178.07300 111.81200 1.000 80.95000 236 LYS C N 1
ATOM 8308 C CA . LYS C 3 236 ? 87.03100 179.24400 111.22700 1.000 80.70000 236 LYS C CA 1
ATOM 8309 C C . LYS C 3 236 ? 86.95600 179.23700 109.68500 1.000 78.99000 236 LYS C C 1
ATOM 8310 O O . LYS C 3 236 ? 86.02500 179.82400 109.13700 1.000 71.59000 236 LYS C O 1
ATOM 8316 N N . ASP C 3 237 ? 87.90300 178.56900 109.01000 1.000 73.39000 237 ASP C N 1
ATOM 8317 C CA . ASP C 3 237 ? 87.91100 178.42900 107.55000 1.000 76.10000 237 ASP C CA 1
ATOM 8318 C C . ASP C 3 237 ? 86.87100 177.39900 107.07200 1.000 76.59000 237 ASP C C 1
ATOM 8319 O O . ASP C 3 237 ? 86.04900 177.73800 106.22100 1.000 79.63000 237 ASP C O 1
ATOM 8324 N N . LEU C 3 238 ? 86.88600 176.18700 107.66100 1.000 73.60000 238 LEU C N 1
ATOM 8325 C CA . LEU C 3 238 ? 85.90400 175.12000 107.41200 1.000 67.67000 238 LEU C CA 1
ATOM 8326 C C . LEU C 3 238 ? 84.46900 175.48500 107.83100 1.000 68.92000 238 LEU C C 1
ATOM 8327 O O . LEU C 3 238 ? 83.52400 174.96400 107.23700 1.000 65.00000 238 LEU C O 1
ATOM 8332 N N . LEU C 3 239 ? 84.34400 176.33200 108.86300 1.000 66.78000 239 LEU C N 1
ATOM 8333 C CA . LEU C 3 239 ? 83.10800 176.59200 109.58300 1.000 66.12000 239 LEU C CA 1
ATOM 8334 C C . LEU C 3 239 ? 83.20500 177.98000 110.24900 1.000 67.65000 239 LEU C C 1
ATOM 8335 O O . LEU C 3 239 ? 83.49100 178.04500 111.44400 1.000 64.84000 239 LEU C O 1
ATOM 8340 N N . PRO C 3 240 ? 82.99600 179.08000 109.48600 1.000 65.54000 240 PRO C N 1
ATOM 8341 C CA . PRO C 3 240 ? 83.06800 180.44700 110.04600 1.000 67.14000 240 PRO C CA 1
ATOM 8342 C C . PRO C 3 240 ? 81.97300 180.78900 111.07400 1.000 67.81000 240 PRO C C 1
ATOM 8343 O O . PRO C 3 240 ? 82.19700 181.66900 111.90400 1.000 67.35000 240 PRO C O 1
ATOM 8347 N N . ASN C 3 241 ? 80.83600 180.07700 111.00900 1.000 64.71000 241 ASN C N 1
ATOM 8348 C CA . ASN C 3 241 ? 79.68600 180.22400 111.89800 1.000 64.25000 241 ASN C CA 1
ATOM 8349 C C . ASN C 3 241 ? 79.37000 178.83700 112.48500 1.000 63.40000 241 ASN C C 1
ATOM 8350 O O . ASN C 3 241 ? 78.62000 178.09000 111.85500 1.000 70.60000 241 ASN C O 1
ATOM 8355 N N . PRO C 3 242 ? 79.95600 178.49000 113.65600 1.000 65.89000 242 PRO C N 1
ATOM 8356 C CA . PRO C 3 242 ? 79.71500 177.17600 114.27900 1.000 61.96000 242 PRO C CA 1
ATOM 8357 C C . PRO C 3 242 ? 78.28900 177.03700 114.86400 1.000 61.71000 242 PRO C C 1
ATOM 8358 O O . PRO C 3 242 ? 77.67300 178.05200 115.20000 1.000 55.42000 242 PRO C O 1
ATOM 8362 N N . PRO C 3 243 ? 77.79900 175.78100 114.98400 1.000 59.41000 243 PRO C N 1
ATOM 8363 C CA . PRO C 3 243 ? 76.44300 175.48200 115.47400 1.000 57.61000 243 PRO C CA 1
ATOM 8364 C C . PRO C 3 243 ? 76.23400 175.85900 116.94800 1.000 56.98000 243 PRO C C 1
ATOM 8365 O O . PRO C 3 243 ? 77.08500 175.56000 117.78700 1.000 60.64000 243 PRO C O 1
ATOM 8369 N N . LYS C 3 244 ? 75.08700 176.49800 117.22000 1.000 52.67000 244 LYS C N 1
ATOM 8370 C CA . LYS C 3 244 ? 74.62600 176.83200 118.56900 1.000 54.59000 244 LYS C CA 1
ATOM 8371 C C . LYS C 3 244 ? 74.05500 175.63600 119.34100 1.000 51.81000 244 LYS C C 1
ATOM 8372 O O . LYS C 3 244 ? 73.94600 175.73600 120.56200 1.000 57.97000 244 LYS C O 1
ATOM 8378 N N . THR C 3 245 ? 73.67200 174.56500 118.63000 1.000 52.07000 245 THR C N 1
ATOM 8379 C CA . THR C 3 245 ? 72.90900 173.44600 119.17100 1.000 56.85000 245 THR C CA 1
ATOM 8380 C C . THR C 3 245 ? 73.54400 172.10500 118.74100 1.000 58.09000 245 THR C C 1
ATOM 8381 O O . THR C 3 245 ? 74.12200 172.02400 117.65800 1.000 56.79000 245 THR C O 1
ATOM 8385 N N . TRP C 3 246 ? 73.45000 171.07400 119.59900 1.000 58.37000 246 TRP C N 1
ATOM 8386 C CA . TRP C 3 246 ? 73.88600 169.70200 119.31500 1.000 60.61000 246 TRP C CA 1
ATOM 8387 C C . TRP C 3 246 ? 73.10300 169.04700 118.16100 1.000 55.74000 246 TRP C C 1
ATOM 8388 O O . TRP C 3 246 ? 73.69700 168.31700 117.37200 1.000 54.22000 246 TRP C O 1
ATOM 8399 N N . GLU C 3 247 ? 71.79400 169.33700 118.08900 1.000 66.26000 247 GLU C N 1
ATOM 8400 C CA . GLU C 3 247 ? 70.81100 168.78300 117.16100 1.000 67.99000 247 GLU C CA 1
ATOM 8401 C C . GLU C 3 247 ? 71.06800 169.07000 115.66600 1.000 65.29000 247 GLU C C 1
ATOM 8402 O O . GLU C 3 247 ? 70.57800 168.30500 114.83700 1.000 73.03000 247 GLU C O 1
ATOM 8408 N N . GLU C 3 248 ? 71.82500 170.13400 115.34400 1.000 64.97000 248 GLU C N 1
ATOM 8409 C CA . GLU C 3 248 ? 72.19000 170.52500 113.97500 1.000 63.68000 248 GLU C CA 1
ATOM 8410 C C . GLU C 3 248 ? 73.55200 169.95800 113.51400 1.000 66.40000 248 GLU C C 1
ATOM 8411 O O . GLU C 3 248 ? 73.87700 170.10700 112.33600 1.000 57.62000 248 GLU C O 1
ATOM 8417 N N . ILE C 3 249 ? 74.30700 169.28700 114.40700 1.000 65.66000 249 ILE C N 1
ATOM 8418 C CA . ILE C 3 249 ? 75.58800 168.63400 114.09500 1.000 64.88000 249 ILE C CA 1
ATOM 8419 C C . ILE C 3 249 ? 75.51900 167.42800 113.11400 1.000 59.88000 249 ILE C C 1
ATOM 8420 O O . ILE C 3 249 ? 76.42600 167.33200 112.28700 1.000 56.36000 249 ILE C O 1
ATOM 8425 N N . PRO C 3 250 ? 74.45400 166.58400 113.13500 1.000 57.30000 250 PRO C N 1
ATOM 8426 C CA . PRO C 3 250 ? 74.22200 165.55300 112.09900 1.000 57.79000 250 PRO C CA 1
ATOM 8427 C C . PRO C 3 250 ? 74.12500 166.10300 110.66500 1.000 62.85000 250 PRO C C 1
ATOM 8428 O O . PRO C 3 250 ? 74.81200 165.58800 109.78300 1.000 64.14000 250 PRO C O 1
ATOM 8432 N N . ALA C 3 251 ? 73.31300 167.16400 110.49000 1.000 61.12000 251 ALA C N 1
ATOM 8433 C CA . ALA C 3 251 ? 73.13600 167.92000 109.24700 1.000 67.13000 251 ALA C CA 1
ATOM 8434 C C . ALA C 3 251 ? 74.43300 168.56100 108.73600 1.000 67.99000 251 ALA C C 1
ATOM 8435 O O . ALA C 3 251 ? 74.68000 168.53500 107.53300 1.000 69.64000 251 ALA C O 1
ATOM 8437 N N . LEU C 3 252 ? 75.25200 169.07400 109.66700 1.000 69.07000 252 LEU C N 1
ATOM 8438 C CA . LEU C 3 252 ? 76.56600 169.65200 109.40200 1.000 67.60000 252 LEU C CA 1
ATOM 8439 C C . LEU C 3 252 ? 77.59200 168.60600 108.92100 1.000 68.97000 252 LEU C C 1
ATOM 8440 O O . LEU C 3 252 ? 78.40400 168.91500 108.05100 1.000 65.15000 252 LEU C O 1
ATOM 8445 N N . ASP C 3 253 ? 77.54300 167.39700 109.50700 1.000 75.11000 253 ASP C N 1
ATOM 8446 C CA . ASP C 3 253 ? 78.49400 166.31100 109.27300 1.000 69.41000 253 ASP C CA 1
ATOM 8447 C C . ASP C 3 253 ? 78.38000 165.71100 107.86300 1.000 70.17000 253 ASP C C 1
ATOM 8448 O O . ASP C 3 253 ? 79.41200 165.46100 107.25000 1.000 71.34000 253 ASP C O 1
ATOM 8453 N N . LYS C 3 254 ? 77.14700 165.49400 107.37900 1.000 72.98000 254 LYS C N 1
ATOM 8454 C CA . LYS C 3 254 ? 76.86900 164.97600 106.03600 1.000 74.47000 254 LYS C CA 1
ATOM 8455 C C . LYS C 3 254 ? 77.18500 165.98400 104.90900 1.000 68.17000 254 LYS C C 1
ATOM 8456 O O . LYS C 3 254 ? 77.60100 165.54500 103.83700 1.000 67.36000 254 LYS C O 1
ATOM 8462 N N . GLU C 3 255 ? 77.09200 167.30000 105.19100 1.000 74.95000 255 GLU C N 1
ATOM 8463 C CA . GLU C 3 255 ? 77.64500 168.36800 104.34200 1.000 73.55000 255 GLU C CA 1
ATOM 8464 C C . GLU C 3 255 ? 79.18200 168.31700 104.27300 1.000 71.66000 255 GLU C C 1
ATOM 8465 O O . GLU C 3 255 ? 79.74900 168.51500 103.19900 1.000 75.02000 255 GLU C O 1
ATOM 8471 N N . LEU C 3 256 ? 79.82200 168.05400 105.42500 1.000 71.57000 256 LEU C N 1
ATOM 8472 C CA . LEU C 3 256 ? 81.27100 167.96400 105.56200 1.000 69.99000 256 LEU C CA 1
ATOM 8473 C C . LEU C 3 256 ? 81.85500 166.66900 104.98000 1.000 68.13000 256 LEU C C 1
ATOM 8474 O O . LEU C 3 256 ? 82.92500 166.76000 104.39100 1.000 72.20000 256 LEU C O 1
ATOM 8479 N N . LYS C 3 257 ? 81.15600 165.52300 105.08000 1.000 77.20000 257 LYS C N 1
ATOM 8480 C CA . LYS C 3 257 ? 81.53800 164.25900 104.43400 1.000 77.48000 257 LYS C CA 1
ATOM 8481 C C . LYS C 3 257 ? 81.44300 164.29100 102.90000 1.000 81.97000 257 LYS C C 1
ATOM 8482 O O . LYS C 3 257 ? 82.20400 163.56700 102.25800 1.000 77.70000 257 LYS C O 1
ATOM 8488 N N . ALA C 3 258 ? 80.57400 165.15200 102.34000 1.000 83.24000 258 ALA C N 1
ATOM 8489 C CA . ALA C 3 258 ? 80.56700 165.47700 100.91100 1.000 83.41000 258 ALA C CA 1
ATOM 8490 C C . ALA C 3 258 ? 81.83300 166.25300 100.49100 1.000 90.86000 258 ALA C C 1
ATOM 8491 O O . ALA C 3 258 ? 82.33600 166.02500 99.39200 1.000 94.57000 258 ALA C O 1
ATOM 8493 N N . LYS C 3 259 ? 82.35400 167.09400 101.40400 1.000 93.04000 259 LYS C N 1
ATOM 8494 C CA . LYS C 3 259 ? 83.66100 167.75300 101.31400 1.000 91.05000 259 LYS C CA 1
ATOM 8495 C C . LYS C 3 259 ? 84.85600 166.80800 101.60300 1.000 93.61000 259 LYS C C 1
ATOM 8496 O O . LYS C 3 259 ? 85.98400 167.18000 101.28400 1.000 95.10000 259 LYS C O 1
ATOM 8502 N N . GLY C 3 260 ? 84.60400 165.62500 102.19500 1.000 97.16000 260 GLY C N 1
ATOM 8503 C CA . GLY C 3 260 ? 85.61900 164.63600 102.57900 1.000 91.47000 260 GLY C CA 1
ATOM 8504 C C . GLY C 3 260 ? 86.13200 164.83400 104.02000 1.000 85.32000 260 GLY C C 1
ATOM 8505 O O . GLY C 3 260 ? 87.16600 164.26900 104.37300 1.000 84.10000 260 GLY C O 1
ATOM 8506 N N . LYS C 3 261 ? 85.43000 165.63700 104.83500 1.000 75.64000 261 LYS C N 1
ATOM 8507 C CA . LYS C 3 261 ? 85.75500 166.02300 106.21000 1.000 71.00000 261 LYS C CA 1
ATOM 8508 C C . LYS C 3 261 ? 84.70900 165.43400 107.18600 1.000 67.25000 261 LYS C C 1
ATOM 8509 O O . LYS C 3 261 ? 83.97700 164.51600 106.81700 1.000 61.29000 261 LYS C O 1
ATOM 8515 N N . SER C 3 262 ? 84.64400 165.96900 108.41700 1.000 69.89000 262 SER C N 1
ATOM 8516 C CA . SER C 3 262 ? 83.61200 165.65400 109.41300 1.000 65.30000 262 SER C CA 1
ATOM 8517 C C . SER C 3 262 ? 83.29900 166.88800 110.27900 1.000 59.93000 262 SER C C 1
ATOM 8518 O O . SER C 3 262 ? 84.06200 167.85400 110.26500 1.000 66.63000 262 SER C O 1
ATOM 8521 N N . ALA C 3 263 ? 82.17000 166.84600 111.00600 1.000 57.38000 263 ALA C N 1
ATOM 8522 C CA . ALA C 3 263 ? 81.73200 167.94000 111.87600 1.000 54.70000 263 ALA C CA 1
ATOM 8523 C C . ALA C 3 263 ? 82.49800 168.02100 113.19600 1.000 62.17000 263 ALA C C 1
ATOM 8524 O O . ALA C 3 263 ? 82.99800 169.09700 113.51000 1.000 58.37000 263 ALA C O 1
ATOM 8526 N N . LEU C 3 264 ? 82.54400 166.90900 113.94600 1.000 66.01000 264 LEU C N 1
ATOM 8527 C CA . LEU C 3 264 ? 82.98500 166.90300 115.33800 1.000 65.94000 264 LEU C CA 1
ATOM 8528 C C . LEU C 3 264 ? 83.71400 165.59500 115.66700 1.000 67.27000 264 LEU C C 1
ATOM 8529 O O . LEU C 3 264 ? 83.14700 164.52100 115.46000 1.000 64.97000 264 LEU C O 1
ATOM 8534 N N . MET C 3 265 ? 84.92900 165.72000 116.22500 1.000 66.56000 265 MET C N 1
ATOM 8535 C CA . MET C 3 265 ? 85.67000 164.62800 116.85900 1.000 66.62000 265 MET C CA 1
ATOM 8536 C C . MET C 3 265 ? 86.26000 165.14600 118.17400 1.000 62.87000 265 MET C C 1
ATOM 8537 O O . MET C 3 265 ? 86.95500 166.16000 118.17300 1.000 56.88000 265 MET C O 1
ATOM 8542 N N . PHE C 3 266 ? 85.99100 164.41600 119.26400 1.000 52.45000 266 PHE C N 1
ATOM 8543 C CA . PHE C 3 266 ? 86.49200 164.68500 120.61100 1.000 50.88000 266 PHE C CA 1
ATOM 8544 C C . PHE C 3 266 ? 86.59000 163.34900 121.36600 1.000 55.77000 266 PHE C C 1
ATOM 8545 O O . PHE C 3 266 ? 85.98600 162.36200 120.94200 1.000 48.60000 266 PHE C O 1
ATOM 8553 N N . ASN C 3 267 ? 87.36300 163.34300 122.46600 1.000 58.13000 267 ASN C N 1
ATOM 8554 C CA . ASN C 3 267 ? 87.62200 162.17600 123.31600 1.000 54.03000 267 ASN C CA 1
ATOM 8555 C C . ASN C 3 267 ? 86.32400 161.59000 123.90800 1.000 53.81000 267 ASN C C 1
ATOM 8556 O O . ASN C 3 267 ? 85.65100 162.26900 124.67900 1.000 55.14000 267 ASN C O 1
ATOM 8561 N N . LEU C 3 268 ? 86.01600 160.33900 123.53800 1.000 51.07000 268 LEU C N 1
ATOM 8562 C CA . LEU C 3 268 ? 84.85500 159.59200 124.02800 1.000 59.56000 268 LEU C CA 1
ATOM 8563 C C . LEU C 3 268 ? 85.22900 158.59600 125.14100 1.000 58.75000 268 LEU C C 1
ATOM 8564 O O . LEU C 3 268 ? 84.32000 158.07000 125.78300 1.000 61.89000 268 LEU C O 1
ATOM 8569 N N . GLN C 3 269 ? 86.53400 158.35000 125.35700 1.000 56.20000 269 GLN C N 1
ATOM 8570 C CA . GLN C 3 269 ? 87.04000 157.37800 126.33100 1.000 59.43000 269 GLN C CA 1
ATOM 8571 C C . GLN C 3 269 ? 86.97100 157.90100 127.77100 1.000 60.96000 269 GLN C C 1
ATOM 8572 O O . GLN C 3 269 ? 86.72900 157.10900 128.67900 1.000 64.73000 269 GLN C O 1
ATOM 8578 N N . GLU C 3 270 ? 87.17600 159.21500 127.95100 1.000 55.26000 270 GLU C N 1
ATOM 8579 C CA . GLU C 3 270 ? 87.09400 159.87000 129.25000 1.000 51.05000 270 GLU C CA 1
ATOM 8580 C C . GLU C 3 270 ? 85.71400 160.53300 129.40100 1.000 49.41000 270 GLU C C 1
ATOM 8581 O O . GLU C 3 270 ? 85.33800 161.32400 128.53200 1.000 53.71000 270 GLU C O 1
ATOM 8587 N N . PRO C 3 271 ? 84.98300 160.20700 130.49500 1.000 44.01000 271 PRO C N 1
ATOM 8588 C CA . PRO C 3 271 ? 83.63600 160.74600 130.73400 1.000 46.64000 271 PRO C CA 1
ATOM 8589 C C . PRO C 3 271 ? 83.58000 162.25600 131.01200 1.000 50.47000 271 PRO C C 1
ATOM 8590 O O . PRO C 3 271 ? 82.50200 162.81600 130.86700 1.000 54.60000 271 PRO C O 1
ATOM 8594 N N . TYR C 3 272 ? 84.71800 162.88900 131.35400 1.000 48.23000 272 TYR C N 1
ATOM 8595 C CA . TYR C 3 272 ? 84.87800 164.34000 131.51100 1.000 48.18000 272 TYR C CA 1
ATOM 8596 C C . TYR C 3 272 ? 84.41900 165.14600 130.27900 1.000 44.67000 272 TYR C C 1
ATOM 8597 O O . TYR C 3 272 ? 83.83400 166.21300 130.44400 1.000 42.95000 272 TYR C O 1
ATOM 8606 N N . PHE C 3 273 ? 84.68200 164.59300 129.08600 1.000 47.98000 273 PHE C N 1
ATOM 8607 C CA . PHE C 3 273 ? 84.38300 165.18000 127.78400 1.000 48.87000 273 PHE C CA 1
ATOM 8608 C C . PHE C 3 273 ? 82.93800 164.96600 127.30900 1.000 56.05000 273 PHE C C 1
ATOM 8609 O O . PHE C 3 273 ? 82.43900 165.80100 126.55500 1.000 56.80000 273 PHE C O 1
ATOM 8617 N N . THR C 3 274 ? 82.30300 163.86500 127.74100 1.000 49.62000 274 THR C N 1
ATOM 8618 C CA . THR C 3 274 ? 80.92400 163.50600 127.39500 1.000 56.91000 274 THR C CA 1
ATOM 8619 C C . THR C 3 274 ? 79.91300 163.97300 128.46700 1.000 56.78000 274 THR C C 1
ATOM 8620 O O . THR C 3 274 ? 78.71800 164.03600 128.17400 1.000 66.78000 274 THR C O 1
ATOM 8624 N N . TRP C 3 275 ? 80.41500 164.34700 129.66000 1.000 50.43000 275 TRP C N 1
ATOM 8625 C CA . TRP C 3 275 ? 79.64900 164.90100 130.77200 1.000 50.59000 275 TRP C CA 1
ATOM 8626 C C . TRP C 3 275 ? 78.86600 166.20500 130.50100 1.000 55.94000 275 TRP C C 1
ATOM 8627 O O . TRP C 3 275 ? 77.76700 166.30300 131.04500 1.000 61.45000 275 TRP C O 1
ATOM 8638 N N . PRO C 3 276 ? 79.37300 167.16100 129.67900 1.000 56.04000 276 PRO C N 1
ATOM 8639 C CA . PRO C 3 276 ? 78.62300 168.38900 129.36700 1.000 57.95000 276 PRO C CA 1
ATOM 8640 C C . PRO C 3 276 ? 77.27100 168.14000 128.68000 1.000 53.16000 276 PRO C C 1
ATOM 8641 O O . PRO C 3 276 ? 76.30100 168.81000 129.02400 1.000 51.09000 276 PRO C O 1
ATOM 8645 N N . LEU C 3 277 ? 77.23500 167.14400 127.77800 1.000 61.31000 277 LEU C N 1
ATOM 8646 C CA . LEU C 3 277 ? 76.04500 166.68500 127.06300 1.000 62.31000 277 LEU C CA 1
ATOM 8647 C C . LEU C 3 277 ? 75.07200 165.93700 128.00200 1.000 62.01000 277 LEU C C 1
ATOM 8648 O O . LEU C 3 277 ? 73.87600 166.22500 127.97400 1.000 60.45000 277 LEU C O 1
ATOM 8653 N N . ILE C 3 278 ? 75.60400 165.01100 128.82100 1.000 61.70000 278 ILE C N 1
ATOM 8654 C CA . ILE C 3 278 ? 74.86500 164.20700 129.80600 1.000 60.84000 278 ILE C CA 1
ATOM 8655 C C . ILE C 3 278 ? 74.17400 165.06600 130.88500 1.000 62.12000 278 ILE C C 1
ATOM 8656 O O . ILE C 3 278 ? 72.99700 164.85000 131.17400 1.000 53.47000 278 ILE C O 1
ATOM 8661 N N . ALA C 3 279 ? 74.91200 166.04300 131.43200 1.000 57.74000 279 ALA C N 1
ATOM 8662 C CA . ALA C 3 279 ? 74.44400 166.94100 132.48200 1.000 58.72000 279 ALA C CA 1
ATOM 8663 C C . ALA C 3 279 ? 73.54000 168.08700 131.99700 1.000 58.10000 279 ALA C C 1
ATOM 8664 O O . ALA C 3 279 ? 72.87400 168.69300 132.83800 1.000 55.67000 279 ALA C O 1
ATOM 8666 N N . ALA C 3 280 ? 73.51600 168.35800 130.67600 1.000 56.36000 280 ALA C N 1
ATOM 8667 C CA . ALA C 3 280 ? 72.75400 169.43700 130.03600 1.000 62.74000 280 ALA C CA 1
ATOM 8668 C C . ALA C 3 280 ? 71.25900 169.44300 130.38900 1.000 68.04000 280 ALA C C 1
ATOM 8669 O O . ALA C 3 280 ? 70.74100 170.49100 130.76900 1.000 63.14000 280 ALA C O 1
ATOM 8671 N N . ASP C 3 281 ? 70.61600 168.26800 130.28600 1.000 69.31000 281 ASP C N 1
ATOM 8672 C CA . ASP C 3 281 ? 69.17800 168.08500 130.48600 1.000 70.61000 281 ASP C CA 1
ATOM 8673 C C . ASP C 3 281 ? 68.82800 167.63300 131.92700 1.000 67.74000 281 ASP C C 1
ATOM 8674 O O . ASP C 3 281 ? 67.67800 167.27400 132.18000 1.000 70.22000 281 ASP C O 1
ATOM 8679 N N . GLY C 3 282 ? 69.78800 167.70200 132.86500 1.000 61.38000 282 GLY C N 1
ATOM 8680 C CA . GLY C 3 282 ? 69.52100 167.51400 134.29100 1.000 58.28000 282 GLY C CA 1
ATOM 8681 C C . GLY C 3 282 ? 70.23100 166.29700 134.89000 1.000 58.89000 282 GLY C C 1
ATOM 8682 O O . GLY C 3 282 ? 69.92000 165.96000 136.02900 1.000 64.42000 282 GLY C O 1
ATOM 8683 N N . GLY C 3 283 ? 71.19200 165.66500 134.19000 1.000 63.25000 283 GLY C N 1
ATOM 8684 C CA . GLY C 3 283 ? 72.11700 164.69400 134.79000 1.000 62.04000 283 GLY C CA 1
ATOM 8685 C C . GLY C 3 283 ? 73.03700 165.40400 135.80500 1.000 61.40000 283 GLY C C 1
ATOM 8686 O O . GLY C 3 283 ? 73.37300 166.57500 135.62300 1.000 56.33000 283 GLY C O 1
ATOM 8687 N N . TYR C 3 284 ? 73.44700 164.70000 136.87200 1.000 64.52000 284 TYR C N 1
ATOM 8688 C CA . TYR C 3 284 ? 74.31000 165.25100 137.92600 1.000 63.24000 284 TYR C CA 1
ATOM 8689 C C . TYR C 3 284 ? 75.08200 164.13600 138.64600 1.000 62.76000 284 TYR C C 1
ATOM 8690 O O . TYR C 3 284 ? 74.70300 162.96800 138.55800 1.000 55.05000 284 TYR C O 1
ATOM 8699 N N . ALA C 3 285 ? 76.16300 164.52300 139.34800 1.000 64.86000 285 ALA C N 1
ATOM 8700 C CA . ALA C 3 285 ? 76.94700 163.63000 140.20000 1.000 66.82000 285 ALA C CA 1
ATOM 8701 C C . ALA C 3 285 ? 76.23000 163.43100 141.53900 1.000 61.56000 285 ALA C C 1
ATOM 8702 O O . ALA C 3 285 ? 75.37700 162.55600 141.60700 1.000 63.93000 285 ALA C O 1
ATOM 8704 N N . PHE C 3 286 ? 76.56900 164.24400 142.55200 1.000 63.23000 286 PHE C N 1
ATOM 8705 C CA . PHE C 3 286 ? 75.98400 164.20900 143.89200 1.000 62.50000 286 PHE C CA 1
ATOM 8706 C C . PHE C 3 286 ? 75.23300 165.52200 144.16600 1.000 61.89000 286 PHE C C 1
ATOM 8707 O O . PHE C 3 286 ? 75.61300 166.56600 143.63400 1.000 60.66000 286 PHE C O 1
ATOM 8715 N N . LYS C 3 287 ? 74.13500 165.47600 144.93500 1.000 72.42000 287 LYS C N 1
ATOM 8716 C CA . LYS C 3 287 ? 73.28200 166.69800 145.06700 1.000 71.26000 287 LYS C CA 1
ATOM 8717 C C . LYS C 3 287 ? 73.23100 167.28600 146.48000 1.000 72.13000 287 LYS C C 1
ATOM 8718 O O . LYS C 3 287 ? 74.27800 167.28700 147.14200 1.000 75.06000 287 LYS C O 1
ATOM 8724 N N . TYR C 3 288 ? 72.07000 167.83100 146.87600 1.000 81.32000 288 TYR C N 1
ATOM 8725 C CA . TYR C 3 288 ? 71.87500 168.47200 148.20800 1.000 93.85000 288 TYR C CA 1
ATOM 8726 C C . TYR C 3 288 ? 72.78400 169.69200 148.38200 1.000 101.18000 288 TYR C C 1
ATOM 8727 O O . TYR C 3 288 ? 73.05100 170.39800 147.38900 1.000 104.89000 288 TYR C O 1
ATOM 8736 N N . GLU C 3 289 ? 73.23100 169.93500 149.61700 1.000 106.19000 289 GLU C N 1
ATOM 8737 C CA . GLU C 3 289 ? 74.10600 171.09900 149.91700 1.000 110.22000 289 GLU C CA 1
ATOM 8738 C C . GLU C 3 289 ? 75.50100 170.82900 149.35200 1.000 118.72000 289 GLU C C 1
ATOM 8739 O O . GLU C 3 289 ? 75.83000 169.65400 149.14700 1.000 126.71000 289 GLU C O 1
ATOM 8745 N N . ASN C 3 290 ? 76.28500 171.87800 149.09500 1.000 133.45000 290 ASN C N 1
ATOM 8746 C CA . ASN C 3 290 ? 77.68200 171.65200 148.64200 1.000 139.80000 290 ASN C CA 1
ATOM 8747 C C . ASN C 3 290 ? 78.44400 170.91500 149.74800 1.000 129.10000 290 ASN C C 1
ATOM 8748 O O . ASN C 3 290 ? 79.19600 169.99000 149.42400 1.000 120.11000 290 ASN C O 1
ATOM 8753 N N . GLY C 3 291 ? 78.26100 171.30700 151.01000 1.000 119.56000 291 GLY C N 1
ATOM 8754 C CA . GLY C 3 291 ? 78.90700 170.55100 152.09900 1.000 123.50000 291 GLY C CA 1
ATOM 8755 C C . GLY C 3 291 ? 78.37600 169.13000 152.19100 1.000 132.83000 291 GLY C C 1
ATOM 8756 O O . GLY C 3 291 ? 79.19900 168.20400 152.32900 1.000 153.55000 291 GLY C O 1
ATOM 8757 N N . LYS C 3 292 ? 77.05200 168.95900 152.11300 1.000 123.02000 292 LYS C N 1
ATOM 8758 C CA . LYS C 3 292 ? 76.43100 167.61200 152.24200 1.000 125.20000 292 LYS C CA 1
ATOM 8759 C C . LYS C 3 292 ? 76.78800 166.71000 151.05500 1.000 121.57000 292 LYS C C 1
ATOM 8760 O O . LYS C 3 292 ? 77.16200 165.54800 151.31800 1.000 117.81000 292 LYS C O 1
ATOM 8766 N N . TYR C 3 293 ? 76.74600 167.23300 149.82300 1.000 104.54000 293 TYR C N 1
ATOM 8767 C CA . TYR C 3 293 ? 76.94300 166.39500 148.60500 1.000 96.85000 293 TYR C CA 1
ATOM 8768 C C . TYR C 3 293 ? 76.28100 165.03400 148.82500 1.000 102.09000 293 TYR C C 1
ATOM 8769 O O . TYR C 3 293 ? 76.98600 164.01800 148.67800 1.000 129.70000 293 TYR C O 1
ATOM 8778 N N . ASP C 3 294 ? 74.97800 165.03000 149.13900 1.000 84.23000 294 ASP C N 1
ATOM 8779 C CA . ASP C 3 294 ? 74.24700 163.79800 149.45800 1.000 79.69000 294 ASP C CA 1
ATOM 8780 C C . ASP C 3 294 ? 74.64600 162.60300 148.57200 1.000 69.13000 294 ASP C C 1
ATOM 8781 O O . ASP C 3 294 ? 74.29600 162.56100 147.39300 1.000 63.74000 294 ASP C O 1
ATOM 8786 N N . ILE C 3 295 ? 75.40900 161.68500 149.18800 1.000 67.52000 295 ILE C N 1
ATOM 8787 C CA . ILE C 3 295 ? 76.02000 160.52200 148.54700 1.000 72.94000 295 ILE C CA 1
ATOM 8788 C C . ILE C 3 295 ? 75.03000 159.39100 148.19900 1.000 72.18000 295 ILE C C 1
ATOM 8789 O O . ILE C 3 295 ? 75.35500 158.55500 147.35600 1.000 65.70000 295 ILE C O 1
ATOM 8794 N N . LYS C 3 296 ? 73.83600 159.41400 148.81700 1.000 79.35000 296 LYS C N 1
ATOM 8795 C CA . LYS C 3 296 ? 72.69700 158.54600 148.50400 1.000 85.86000 296 LYS C CA 1
ATOM 8796 C C . LYS C 3 296 ? 72.02900 158.94800 147.17300 1.000 87.25000 296 LYS C C 1
ATOM 8797 O O . LYS C 3 296 ? 71.40300 158.10800 146.52900 1.000 78.17000 296 LYS C O 1
ATOM 8803 N N . ASP C 3 297 ? 72.12900 160.24600 146.84400 1.000 82.04000 297 ASP C N 1
ATOM 8804 C CA . ASP C 3 297 ? 71.34700 160.94100 145.83500 1.000 76.41000 297 ASP C CA 1
ATOM 8805 C C . ASP C 3 297 ? 72.26800 161.21900 144.63700 1.000 70.04000 297 ASP C C 1
ATOM 8806 O O . ASP C 3 297 ? 72.93900 162.25200 144.60200 1.000 68.66000 297 ASP C O 1
ATOM 8811 N N . VAL C 3 298 ? 72.28800 160.26000 143.69800 1.000 65.30000 298 VAL C N 1
ATOM 8812 C CA . VAL C 3 298 ? 73.13200 160.29700 142.50500 1.000 65.21000 298 VAL C CA 1
ATOM 8813 C C . VAL C 3 298 ? 72.23700 160.44100 141.25600 1.000 68.16000 298 VAL C C 1
ATOM 8814 O O . VAL C 3 298 ? 71.17500 159.82100 141.19500 1.000 75.92000 298 VAL C O 1
ATOM 8818 N N . GLY C 3 299 ? 72.65600 161.29400 140.30900 1.000 65.55000 299 GLY C N 1
ATOM 8819 C CA . GLY C 3 299 ? 71.82000 161.75600 139.19800 1.000 63.24000 299 GLY C CA 1
ATOM 8820 C C . GLY C 3 299 ? 72.19000 161.13600 137.85000 1.000 62.94000 299 GLY C C 1
ATOM 8821 O O . GLY C 3 299 ? 71.89200 161.74900 136.82600 1.000 76.76000 299 GLY C O 1
ATOM 8822 N N . VAL C 3 300 ? 72.86700 159.97900 137.82200 1.000 65.26000 300 VAL C N 1
ATOM 8823 C CA . VAL C 3 300 ? 73.30100 159.34600 136.57500 1.000 72.62000 300 VAL C CA 1
ATOM 8824 C C . VAL C 3 300 ? 72.20600 158.48300 135.90500 1.000 73.25000 300 VAL C C 1
ATOM 8825 O O . VAL C 3 300 ? 72.25900 158.34700 134.68600 1.000 78.78000 300 VAL C O 1
ATOM 8829 N N . ASP C 3 301 ? 71.22400 157.96600 136.67100 1.000 71.71000 301 ASP C N 1
ATOM 8830 C CA . ASP C 3 301 ? 70.13000 157.11700 136.16600 1.000 70.55000 301 ASP C CA 1
ATOM 8831 C C . ASP C 3 301 ? 68.87700 157.91700 135.74300 1.000 72.12000 301 ASP C C 1
ATOM 8832 O O . ASP C 3 301 ? 67.90300 157.30000 135.31200 1.000 80.12000 301 ASP C O 1
ATOM 8837 N N . ASN C 3 302 ? 68.87700 159.25400 135.87800 1.000 70.74000 302 ASN C N 1
ATOM 8838 C CA . ASN C 3 302 ? 67.71800 160.07600 135.51200 1.000 65.91000 302 ASN C CA 1
ATOM 8839 C C . ASN C 3 302 ? 67.55700 160.23900 133.98600 1.000 67.78000 302 ASN C C 1
ATOM 8840 O O . ASN C 3 302 ? 68.48300 159.95100 133.22600 1.000 60.21000 302 ASN C O 1
ATOM 8845 N N . ALA C 3 303 ? 66.37200 160.72200 133.57900 1.000 70.41000 303 ALA C N 1
ATOM 8846 C CA . ALA C 3 303 ? 65.99800 160.97600 132.18600 1.000 67.57000 303 ALA C CA 1
ATOM 8847 C C . ALA C 3 303 ? 66.87500 162.01500 131.46200 1.000 67.98000 303 ALA C C 1
ATOM 8848 O O . ALA C 3 303 ? 67.01800 161.91300 130.24500 1.000 61.72000 303 ALA C O 1
ATOM 8850 N N . GLY C 3 304 ? 67.45600 162.97000 132.21200 1.000 66.25000 304 GLY C N 1
ATOM 8851 C CA . GLY C 3 304 ? 68.33500 164.01300 131.68400 1.000 63.74000 304 GLY C CA 1
ATOM 8852 C C . GLY C 3 304 ? 69.66600 163.42700 131.19600 1.000 57.12000 304 GLY C C 1
ATOM 8853 O O . GLY C 3 304 ? 70.11800 163.75900 130.10000 1.000 53.82000 304 GLY C O 1
ATOM 8854 N N . ALA C 3 305 ? 70.25600 162.52100 131.99600 1.000 59.48000 305 ALA C N 1
ATOM 8855 C CA . ALA C 3 305 ? 71.45100 161.75200 131.65700 1.000 58.98000 305 ALA C CA 1
ATOM 8856 C C . ALA C 3 305 ? 71.22700 160.76900 130.49900 1.000 62.20000 305 ALA C C 1
ATOM 8857 O O . ALA C 3 305 ? 72.10700 160.64700 129.64800 1.000 64.00000 305 ALA C O 1
ATOM 8859 N N . LYS C 3 306 ? 70.04800 160.12200 130.47700 1.000 68.28000 306 LYS C N 1
ATOM 8860 C CA . LYS C 3 306 ? 69.62300 159.19700 129.42700 1.000 71.56000 306 LYS C CA 1
ATOM 8861 C C . LYS C 3 306 ? 69.44500 159.87700 128.06700 1.000 66.67000 306 LYS C C 1
ATOM 8862 O O . LYS C 3 306 ? 69.97300 159.35800 127.09000 1.000 65.98000 306 LYS C O 1
ATOM 8868 N N . ALA C 3 307 ? 68.76400 161.03500 128.02900 1.000 62.95000 307 ALA C N 1
ATOM 8869 C CA . ALA C 3 307 ? 68.57200 161.84400 126.82300 1.000 65.08000 307 ALA C CA 1
ATOM 8870 C C . ALA C 3 307 ? 69.89600 162.30000 126.19000 1.000 56.46000 307 ALA C C 1
ATOM 8871 O O . ALA C 3 307 ? 70.05100 162.18600 124.97400 1.000 54.14000 307 ALA C O 1
ATOM 8873 N N . GLY C 3 308 ? 70.83100 162.76600 127.03600 1.000 59.84000 308 GLY C N 1
ATOM 8874 C CA . GLY C 3 308 ? 72.13500 163.25500 126.60800 1.000 55.32000 308 GLY C CA 1
ATOM 8875 C C . GLY C 3 308 ? 73.04100 162.11800 126.11300 1.000 54.76000 308 GLY C C 1
ATOM 8876 O O . GLY C 3 308 ? 73.68600 162.27200 125.07400 1.000 52.61000 308 GLY C O 1
ATOM 8877 N N . LEU C 3 309 ? 73.06200 160.97200 126.82000 1.000 57.30000 309 LEU C N 1
ATOM 8878 C CA . LEU C 3 309 ? 73.82000 159.78400 126.41800 1.000 59.11000 309 LEU C CA 1
ATOM 8879 C C . LEU C 3 309 ? 73.24200 159.11300 125.15900 1.000 53.67000 309 LEU C C 1
ATOM 8880 O O . LEU C 3 309 ? 74.02900 158.67100 124.32600 1.000 49.52000 309 LEU C O 1
ATOM 8885 N N . THR C 3 310 ? 71.90400 159.10100 125.00800 1.000 61.02000 310 THR C N 1
ATOM 8886 C CA . THR C 3 310 ? 71.21100 158.61700 123.81000 1.000 55.63000 310 THR C CA 1
ATOM 8887 C C . THR C 3 310 ? 71.61300 159.40600 122.55700 1.000 57.54000 310 THR C C 1
ATOM 8888 O O . THR C 3 310 ? 71.93200 158.76600 121.56200 1.000 53.58000 310 THR C O 1
ATOM 8892 N N . PHE C 3 311 ? 71.65900 160.74900 122.63900 1.000 54.62000 311 PHE C N 1
ATOM 8893 C CA . PHE C 3 311 ? 72.07200 161.61200 121.53000 1.000 55.10000 311 PHE C CA 1
ATOM 8894 C C . PHE C 3 311 ? 73.52100 161.34600 121.07500 1.000 55.19000 311 PHE C C 1
ATOM 8895 O O . PHE C 3 311 ? 73.76200 161.28200 119.87200 1.000 59.14000 311 PHE C O 1
ATOM 8903 N N . LEU C 3 312 ? 74.43900 161.15100 122.04000 1.000 58.04000 312 LEU C N 1
ATOM 8904 C CA . LEU C 3 312 ? 75.83900 160.78100 121.80600 1.000 51.34000 312 LEU C CA 1
ATOM 8905 C C . LEU C 3 312 ? 75.98100 159.41100 121.11800 1.000 53.18000 312 LEU C C 1
ATOM 8906 O O . LEU C 3 312 ? 76.74400 159.29000 120.16000 1.000 50.21000 312 LEU C O 1
ATOM 8911 N N . VAL C 3 313 ? 75.22900 158.41500 121.61300 1.000 51.99000 313 VAL C N 1
ATOM 8912 C CA . VAL C 3 313 ? 75.14200 157.07300 121.04300 1.000 51.92000 313 VAL C CA 1
ATOM 8913 C C . VAL C 3 313 ? 74.55500 157.09300 119.61600 1.000 56.78000 313 VAL C C 1
ATOM 8914 O O . VAL C 3 313 ? 75.11900 156.43500 118.74700 1.000 62.88000 313 VAL C O 1
ATOM 8918 N N . ASP C 3 314 ? 73.50800 157.90500 119.38200 1.000 54.73000 314 ASP C N 1
ATOM 8919 C CA . ASP C 3 314 ? 72.90800 158.16400 118.06600 1.000 58.39000 314 ASP C CA 1
ATOM 8920 C C . ASP C 3 314 ? 73.87300 158.79000 117.04600 1.000 57.76000 314 ASP C C 1
ATOM 8921 O O . ASP C 3 314 ? 73.83600 158.37200 115.89100 1.000 65.97000 314 ASP C O 1
ATOM 8926 N N . LEU C 3 315 ? 74.75600 159.71500 117.47400 1.000 56.09000 315 LEU C N 1
ATOM 8927 C CA . LEU C 3 315 ? 75.84200 160.25300 116.63900 1.000 62.80000 315 LEU C CA 1
ATOM 8928 C C . LEU C 3 315 ? 76.80700 159.15200 116.16400 1.000 63.07000 315 LEU C C 1
ATOM 8929 O O . LEU C 3 315 ? 77.22200 159.18200 115.00800 1.000 67.92000 315 LEU C O 1
ATOM 8934 N N . ILE C 3 316 ? 77.10600 158.18500 117.04700 1.000 59.99000 316 ILE C N 1
ATOM 8935 C CA . ILE C 3 316 ? 77.94900 157.02800 116.75000 1.000 67.71000 316 ILE C CA 1
ATOM 8936 C C . ILE C 3 316 ? 77.25300 155.98800 115.84300 1.000 60.51000 316 ILE C C 1
ATOM 8937 O O . ILE C 3 316 ? 77.91600 155.45500 114.95400 1.000 61.87000 316 ILE C O 1
ATOM 8942 N N . LYS C 3 317 ? 75.94100 155.74900 116.04400 1.000 69.11000 317 LYS C N 1
ATOM 8943 C CA . LYS C 3 317 ? 75.09500 154.91100 115.17900 1.000 75.88000 317 LYS C CA 1
ATOM 8944 C C . LYS C 3 317 ? 75.02300 155.42300 113.73400 1.000 72.22000 317 LYS C C 1
ATOM 8945 O O . LYS C 3 317 ? 75.11900 154.62100 112.80500 1.000 65.64000 317 LYS C O 1
ATOM 8951 N N . ASN C 3 318 ? 74.85600 156.74600 113.58600 1.000 69.09000 318 ASN C N 1
ATOM 8952 C CA . ASN C 3 318 ? 74.67300 157.43200 112.30700 1.000 68.08000 318 ASN C CA 1
ATOM 8953 C C . ASN C 3 318 ? 76.00300 157.91300 111.68900 1.000 70.89000 318 ASN C C 1
ATOM 8954 O O . ASN C 3 318 ? 75.96800 158.67800 110.72600 1.000 73.11000 318 ASN C O 1
ATOM 8959 N N . LYS C 3 319 ? 77.14300 157.41400 112.20600 1.000 71.47000 319 LYS C N 1
ATOM 8960 C CA . LYS C 3 319 ? 78.50400 157.54000 111.65900 1.000 72.28000 319 LYS C CA 1
ATOM 8961 C C . LYS C 3 319 ? 79.08200 158.97100 111.68700 1.000 70.06000 319 LYS C C 1
ATOM 8962 O O . LYS C 3 319 ? 80.09100 159.22400 111.02700 1.000 67.51000 319 LYS C O 1
ATOM 8968 N N . HIS C 3 320 ? 78.46900 159.86900 112.47400 1.000 68.99000 320 HIS C N 1
ATOM 8969 C CA . HIS C 3 320 ? 78.95200 161.22800 112.72800 1.000 77.09000 320 HIS C CA 1
ATOM 8970 C C . HIS C 3 320 ? 80.16200 161.25000 113.67300 1.000 72.77000 320 HIS C C 1
ATOM 8971 O O . HIS C 3 320 ? 81.01100 162.13100 113.54100 1.000 58.11000 320 HIS C O 1
ATOM 8978 N N . MET C 3 321 ? 80.22800 160.25400 114.57000 1.000 66.52000 321 MET C N 1
ATOM 8979 C CA . MET C 3 321 ? 81.35300 159.96500 115.45300 1.000 65.80000 321 MET C CA 1
ATOM 8980 C C . MET C 3 321 ? 81.66100 158.46700 115.42300 1.000 65.74000 321 MET C C 1
ATOM 8981 O O . MET C 3 321 ? 80.88700 157.67100 114.88700 1.000 64.90000 321 MET C O 1
ATOM 8986 N N . ASN C 3 322 ? 82.81400 158.12300 116.00700 1.000 68.85000 322 ASN C N 1
ATOM 8987 C CA . ASN C 3 322 ? 83.28800 156.75200 116.14000 1.000 71.74000 322 ASN C CA 1
ATOM 8988 C C . ASN C 3 322 ? 83.61200 156.52800 117.62400 1.000 71.43000 322 ASN C C 1
ATOM 8989 O O . ASN C 3 322 ? 84.36300 157.32600 118.18500 1.000 54.41000 322 ASN C O 1
ATOM 8994 N N . ALA C 3 323 ? 83.06500 155.45600 118.22900 1.000 66.83000 323 ALA C N 1
ATOM 8995 C CA . ALA C 3 323 ? 83.24500 155.08700 119.64400 1.000 63.11000 323 ALA C CA 1
ATOM 8996 C C . ALA C 3 323 ? 84.70100 154.85400 120.09000 1.000 55.51000 323 ALA C C 1
ATOM 8997 O O . ALA C 3 323 ? 84.97400 154.91200 121.28600 1.000 62.24000 323 ALA C O 1
ATOM 8999 N N . ASP C 3 324 ? 85.58900 154.59700 119.11800 1.000 52.59000 324 ASP C N 1
ATOM 9000 C CA . ASP C 3 324 ? 87.03600 154.41900 119.24800 1.000 64.43000 324 ASP C CA 1
ATOM 9001 C C . ASP C 3 324 ? 87.80600 155.72000 119.54500 1.000 66.79000 324 ASP C C 1
ATOM 9002 O O . ASP C 3 324 ? 88.90000 155.62700 120.10000 1.000 61.02000 324 ASP C O 1
ATOM 9007 N N . THR C 3 325 ? 87.25300 156.88400 119.14900 1.000 64.05000 325 THR C N 1
ATOM 9008 C CA . THR C 3 325 ? 87.92100 158.19000 119.19500 1.000 59.53000 325 THR C CA 1
ATOM 9009 C C . THR C 3 325 ? 88.35300 158.57300 120.62200 1.000 53.78000 325 THR C C 1
ATOM 9010 O O . THR C 3 325 ? 87.50600 158.67600 121.51000 1.000 52.35000 325 THR C O 1
ATOM 9014 N N . ASP C 3 326 ? 89.66800 158.77000 120.78900 1.000 49.52000 326 ASP C N 1
ATOM 9015 C CA . ASP C 3 326 ? 90.29100 159.20500 122.03700 1.000 59.08000 326 ASP C CA 1
ATOM 9016 C C . ASP C 3 326 ? 90.80600 160.64700 121.87600 1.000 59.84000 326 ASP C C 1
ATOM 9017 O O . ASP C 3 326 ? 90.48500 161.31400 120.88800 1.000 60.10000 326 ASP C O 1
ATOM 9022 N N . TYR C 3 327 ? 91.59200 161.10600 122.86200 1.000 54.59000 327 TYR C N 1
ATOM 9023 C CA . TYR C 3 327 ? 92.22500 162.42300 122.87100 1.000 54.21000 327 TYR C CA 1
ATOM 9024 C C . TYR C 3 327 ? 93.18800 162.62300 121.68800 1.000 56.40000 327 TYR C C 1
ATOM 9025 O O . TYR C 3 327 ? 93.12100 163.66300 121.03500 1.000 49.00000 327 TYR C O 1
ATOM 9034 N N . SER C 3 328 ? 94.04900 161.62000 121.44000 1.000 56.91000 328 SER C N 1
ATOM 9035 C CA . SER C 3 328 ? 95.05500 161.62600 120.38000 1.000 63.74000 328 SER C CA 1
ATOM 9036 C C . SER C 3 328 ? 94.43300 161.63900 118.97300 1.000 55.85000 328 SER C C 1
ATOM 9037 O O . SER C 3 328 ? 94.89200 162.42000 118.14300 1.000 59.52000 328 SER C O 1
ATOM 9040 N N . ILE C 3 329 ? 93.39400 160.81400 118.74300 1.000 59.43000 329 ILE C N 1
ATOM 9041 C CA . ILE C 3 329 ? 92.64700 160.73900 117.48100 1.000 63.73000 329 ILE C CA 1
ATOM 9042 C C . ILE C 3 329 ? 91.94100 162.06600 117.14000 1.000 62.18000 329 ILE C C 1
ATOM 9043 O O . ILE C 3 329 ? 92.07100 162.54100 116.01300 1.000 62.58000 329 ILE C O 1
ATOM 9048 N N . ALA C 3 330 ? 91.22900 162.63500 118.12700 1.000 55.58000 330 ALA C N 1
ATOM 9049 C CA . ALA C 3 330 ? 90.48500 163.88600 118.00400 1.000 54.75000 330 ALA C CA 1
ATOM 9050 C C . ALA C 3 330 ? 91.37100 165.11100 117.75200 1.000 64.83000 330 ALA C C 1
ATOM 9051 O O . ALA C 3 330 ? 91.04500 165.91000 116.87300 1.000 56.59000 330 ALA C O 1
ATOM 9053 N N . GLU C 3 331 ? 92.47200 165.22600 118.51800 1.000 66.08000 331 GLU C N 1
ATOM 9054 C CA . GLU C 3 331 ? 93.45100 166.30100 118.37900 1.000 67.07000 331 GLU C CA 1
ATOM 9055 C C . GLU C 3 331 ? 94.21500 166.20800 117.04900 1.000 62.31000 331 GLU C C 1
ATOM 9056 O O . GLU C 3 331 ? 94.38800 167.23800 116.40500 1.000 58.49000 331 GLU C O 1
ATOM 9062 N N . ALA C 3 332 ? 94.60600 164.98700 116.63700 1.000 66.95000 332 ALA C N 1
ATOM 9063 C CA . ALA C 3 332 ? 95.24200 164.72000 115.34500 1.000 65.10000 332 ALA C CA 1
ATOM 9064 C C . ALA C 3 332 ? 94.36100 165.14000 114.16100 1.000 64.97000 332 ALA C C 1
ATOM 9065 O O . ALA C 3 332 ? 94.83800 165.88900 113.31300 1.000 59.79000 332 ALA C O 1
ATOM 9067 N N . ALA C 3 333 ? 93.08900 164.70800 114.16300 1.000 60.21000 333 ALA C N 1
ATOM 9068 C CA . ALA C 3 333 ? 92.09400 165.06500 113.15300 1.000 61.21000 333 ALA C CA 1
ATOM 9069 C C . ALA C 3 333 ? 91.83800 166.57700 113.05300 1.000 63.42000 333 ALA C C 1
ATOM 9070 O O . ALA C 3 333 ? 91.87000 167.10600 111.94400 1.000 63.66000 333 ALA C O 1
ATOM 9072 N N . PHE C 3 334 ? 91.60700 167.24900 114.19600 1.000 56.42000 334 PHE C N 1
ATOM 9073 C CA . PHE C 3 334 ? 91.29800 168.68100 114.23400 1.000 61.68000 334 PHE C CA 1
ATOM 9074 C C . PHE C 3 334 ? 92.47000 169.57200 113.79400 1.000 64.00000 334 PHE C C 1
ATOM 9075 O O . PHE C 3 334 ? 92.25900 170.48200 112.99200 1.000 57.93000 334 PHE C O 1
ATOM 9083 N N . ASN C 3 335 ? 93.67500 169.28300 114.31300 1.000 68.77000 335 ASN C N 1
ATOM 9084 C CA . ASN C 3 335 ? 94.90100 170.04100 114.03900 1.000 70.76000 335 ASN C CA 1
ATOM 9085 C C . ASN C 3 335 ? 95.39200 169.85300 112.59100 1.000 70.21000 335 ASN C C 1
ATOM 9086 O O . ASN C 3 335 ? 95.99400 170.77400 112.04700 1.000 64.24000 335 ASN C O 1
ATOM 9091 N N . LYS C 3 336 ? 95.08600 168.70400 111.96700 1.000 60.56000 336 LYS C N 1
ATOM 9092 C CA . LYS C 3 336 ? 95.33500 168.45200 110.54400 1.000 70.51000 336 LYS C CA 1
ATOM 9093 C C . LYS C 3 336 ? 94.25600 169.04800 109.61300 1.000 71.70000 336 LYS C C 1
ATOM 9094 O O . LYS C 3 336 ? 94.45700 169.03300 108.39900 1.000 64.73000 336 LYS C O 1
ATOM 9100 N N . GLY C 3 337 ? 93.15000 169.57300 110.17400 1.000 66.95000 337 GLY C N 1
ATOM 9101 C CA . GLY C 3 337 ? 92.07000 170.22000 109.42600 1.000 71.09000 337 GLY C CA 1
ATOM 9102 C C . GLY C 3 337 ? 91.10400 169.20900 108.78400 1.000 72.35000 337 GLY C C 1
ATOM 9103 O O . GLY C 3 337 ? 90.45300 169.54800 107.79600 1.000 70.79000 337 GLY C O 1
ATOM 9104 N N . GLU C 3 338 ? 91.02400 167.97800 109.31800 1.000 73.48000 338 GLU C N 1
ATOM 9105 C CA . GLU C 3 338 ? 90.15200 166.89600 108.84600 1.000 72.02000 338 GLU C CA 1
ATOM 9106 C C . GLU C 3 338 ? 88.73000 166.97700 109.42100 1.000 71.20000 338 GLU C C 1
ATOM 9107 O O . GLU C 3 338 ? 87.81200 166.44400 108.79900 1.000 75.57000 338 GLU C O 1
ATOM 9113 N N . THR C 3 339 ? 88.57300 167.62800 110.58500 1.000 72.81000 339 THR C N 1
ATOM 9114 C CA . THR C 3 339 ? 87.28400 167.86900 111.22100 1.000 63.30000 339 THR C CA 1
ATOM 9115 C C . THR C 3 339 ? 87.15000 169.36300 111.55800 1.000 60.67000 339 THR C C 1
ATOM 9116 O O . THR C 3 339 ? 88.13800 170.01200 111.90800 1.000 64.94000 339 THR C O 1
ATOM 9120 N N . ALA C 3 340 ? 85.92000 169.87700 111.41100 1.000 61.43000 340 ALA C N 1
ATOM 9121 C CA . ALA C 3 340 ? 85.58500 171.27900 111.62400 1.000 64.19000 340 ALA C CA 1
ATOM 9122 C C . ALA C 3 340 ? 85.54100 171.70100 113.09700 1.000 58.20000 340 ALA C C 1
ATOM 9123 O O . ALA C 3 340 ? 85.60700 172.90400 113.33700 1.000 56.93000 340 ALA C O 1
ATOM 9125 N N . MET C 3 341 ? 85.40900 170.74700 114.03900 1.000 54.59000 341 MET C N 1
ATOM 9126 C CA . MET C 3 341 ? 85.26900 171.01400 115.47200 1.000 54.89000 341 MET C CA 1
ATOM 9127 C C . MET C 3 341 ? 85.89600 169.91700 116.34800 1.000 54.65000 341 MET C C 1
ATOM 9128 O O . MET C 3 341 ? 86.07800 168.78200 115.90800 1.000 56.76000 341 MET C O 1
ATOM 9133 N N . THR C 3 342 ? 86.15400 170.29800 117.60700 1.000 53.87000 342 THR C N 1
ATOM 9134 C CA . THR C 3 342 ? 86.56500 169.43600 118.71200 1.000 58.75000 342 THR C CA 1
ATOM 9135 C C . THR C 3 342 ? 86.13600 170.08500 120.04800 1.000 53.30000 342 THR C C 1
ATOM 9136 O O . THR C 3 342 ? 85.87600 171.28800 120.08700 1.000 50.76000 342 THR C O 1
ATOM 9140 N N . ILE C 3 343 ? 86.05600 169.27800 121.11700 1.000 47.71000 343 ILE C N 1
ATOM 9141 C CA . ILE C 3 343 ? 85.77200 169.73800 122.47800 1.000 49.93000 343 ILE C CA 1
ATOM 9142 C C . ILE C 3 343 ? 87.02000 169.47500 123.32900 1.000 52.06000 343 ILE C C 1
ATOM 9143 O O . ILE C 3 343 ? 87.48400 168.33500 123.39800 1.000 54.11000 343 ILE C O 1
ATOM 9148 N N . ASN C 3 344 ? 87.54200 170.54500 123.94700 1.000 55.17000 344 ASN C N 1
ATOM 9149 C CA . ASN C 3 344 ? 88.77000 170.49800 124.73400 1.000 51.37000 344 ASN C CA 1
ATOM 9150 C C . ASN C 3 344 ? 88.89100 171.72300 125.64600 1.000 52.06000 344 ASN C C 1
ATOM 9151 O O . ASN C 3 344 ? 88.19900 172.72400 125.44800 1.000 50.42000 344 ASN C O 1
ATOM 9156 N N . GLY C 3 345 ? 89.78900 171.60200 126.63500 1.000 50.64000 345 GLY C N 1
ATOM 9157 C CA . GLY C 3 345 ? 90.10400 172.65900 127.58600 1.000 45.43000 345 GLY C CA 1
ATOM 9158 C C . GLY C 3 345 ? 91.28300 173.51700 127.08700 1.000 43.15000 345 GLY C C 1
ATOM 9159 O O . GLY C 3 345 ? 91.81100 173.28000 125.99700 1.000 47.03000 345 GLY C O 1
ATOM 9160 N N . PRO C 3 346 ? 91.69700 174.52500 127.89000 1.000 45.68000 346 PRO C N 1
ATOM 9161 C CA . PRO C 3 346 ? 92.74800 175.50300 127.54300 1.000 47.33000 346 PRO C CA 1
ATOM 9162 C C . PRO C 3 346 ? 94.12100 174.96500 127.11400 1.000 47.28000 346 PRO C C 1
ATOM 9163 O O . PRO C 3 346 ? 94.75400 175.56700 126.24800 1.000 47.01000 346 PRO C O 1
ATOM 9167 N N . TRP C 3 347 ? 94.54300 173.83900 127.70900 1.000 48.62000 347 TRP C N 1
ATOM 9168 C CA . TRP C 3 347 ? 95.83000 173.18400 127.46600 1.000 48.19000 347 TRP C CA 1
ATOM 9169 C C . TRP C 3 347 ? 96.07900 172.77700 125.99700 1.000 52.38000 347 TRP C C 1
ATOM 9170 O O . TRP C 3 347 ? 97.23100 172.77800 125.56600 1.000 54.89000 347 TRP C O 1
ATOM 9181 N N . ALA C 3 348 ? 95.00300 172.45000 125.25900 1.000 45.99000 348 ALA C N 1
ATOM 9182 C CA . ALA C 3 348 ? 95.05100 171.96200 123.88200 1.000 55.94000 348 ALA C CA 1
ATOM 9183 C C . ALA C 3 348 ? 95.45000 173.01700 122.83800 1.000 54.98000 348 ALA C C 1
ATOM 9184 O O . ALA C 3 348 ? 95.97800 172.63200 121.79600 1.000 57.50000 348 ALA C O 1
ATOM 9186 N N . TRP C 3 349 ? 95.19400 174.30700 123.12900 1.000 56.19000 349 TRP C N 1
ATOM 9187 C CA . TRP C 3 349 ? 95.36300 175.44300 122.21200 1.000 56.48000 349 TRP C CA 1
ATOM 9188 C C . TRP C 3 349 ? 96.77500 175.61200 121.62500 1.000 57.76000 349 TRP C C 1
ATOM 9189 O O . TRP C 3 349 ? 96.88100 176.03400 120.47600 1.000 54.33000 349 TRP C O 1
ATOM 9200 N N . SER C 3 350 ? 97.81700 175.26500 122.40100 1.000 54.68000 350 SER C N 1
ATOM 9201 C CA . SER C 3 350 ? 99.22600 175.35600 122.00800 1.000 61.01000 350 SER C CA 1
ATOM 9202 C C . SER C 3 350 ? 99.59600 174.53400 120.76500 1.000 59.79000 350 SER C C 1
ATOM 9203 O O . SER C 3 350 ? 100.30900 175.04100 119.89900 1.000 59.21000 350 SER C O 1
ATOM 9206 N N . ASN C 3 351 ? 99.07900 173.29600 120.69000 1.000 55.65000 351 ASN C N 1
ATOM 9207 C CA . ASN C 3 351 ? 99.26800 172.40300 119.54500 1.000 56.98000 351 ASN C CA 1
ATOM 9208 C C . ASN C 3 351 ? 98.49500 172.88100 118.30600 1.000 59.61000 351 ASN C C 1
ATOM 9209 O O . ASN C 3 351 ? 98.96200 172.62000 117.20000 1.000 52.64000 351 ASN C O 1
ATOM 9214 N N . ILE C 3 352 ? 97.36200 173.58200 118.49500 1.000 54.42000 352 ILE C N 1
ATOM 9215 C CA . ILE C 3 352 ? 96.55300 174.12900 117.40200 1.000 55.90000 352 ILE C CA 1
ATOM 9216 C C . ILE C 3 352 ? 97.22200 175.37800 116.77800 1.000 57.58000 352 ILE C C 1
ATOM 9217 O O . ILE C 3 352 ? 97.14400 175.54300 115.56000 1.000 55.88000 352 ILE C O 1
ATOM 9222 N N . ASP C 3 353 ? 97.91800 176.19100 117.59700 1.000 52.91000 353 ASP C N 1
ATOM 9223 C CA . ASP C 3 353 ? 98.76500 177.30900 117.15200 1.000 56.89000 353 ASP C CA 1
ATOM 9224 C C . ASP C 3 353 ? 99.91800 176.83600 116.25000 1.000 68.25000 353 ASP C C 1
ATOM 9225 O O . ASP C 3 353 ? 100.10700 177.40100 115.17200 1.000 65.85000 353 ASP C O 1
ATOM 9230 N N . THR C 3 354 ? 100.62500 175.78000 116.69100 1.000 68.87000 354 THR C N 1
ATOM 9231 C CA . THR C 3 354 ? 101.69100 175.10100 115.94700 1.000 67.97000 354 THR C CA 1
ATOM 9232 C C . THR C 3 354 ? 101.19800 174.46800 114.62900 1.000 71.87000 354 THR C C 1
ATOM 9233 O O . THR C 3 354 ? 101.92700 174.51600 113.63900 1.000 71.64000 354 THR C O 1
ATOM 9237 N N . SER C 3 355 ? 99.96300 173.93300 114.62900 1.000 72.78000 355 SER C N 1
ATOM 9238 C CA . SER C 3 355 ? 99.30600 173.35800 113.45200 1.000 74.47000 355 SER C CA 1
ATOM 9239 C C . SER C 3 355 ? 98.88600 174.39500 112.39200 1.000 76.99000 355 SER C C 1
ATOM 9240 O O . SER C 3 355 ? 98.61400 174.00200 111.25900 1.000 77.68000 355 SER C O 1
ATOM 9243 N N . LYS C 3 356 ? 98.94200 175.68300 112.75200 1.000 74.38000 356 LYS C N 1
ATOM 9244 C CA . LYS C 3 356 ? 98.59300 176.77800 111.80200 1.000 82.19000 356 LYS C CA 1
ATOM 9245 C C . LYS C 3 356 ? 97.15800 176.58100 111.30800 1.000 79.99000 356 LYS C C 1
ATOM 9246 O O . LYS C 3 356 ? 96.93200 176.70500 110.08800 1.000 84.57000 356 LYS C O 1
ATOM 9252 N N . VAL C 3 357 ? 96.23100 176.29000 112.22400 1.000 70.83000 357 VAL C N 1
ATOM 9253 C CA . VAL C 3 357 ? 94.79500 176.15700 111.84000 1.000 70.95000 357 VAL C CA 1
ATOM 9254 C C . VAL C 3 357 ? 94.06200 177.39100 112.37400 1.000 70.53000 357 VAL C C 1
ATOM 9255 O O . VAL C 3 357 ? 94.20000 177.68300 113.57900 1.000 65.37000 357 VAL C O 1
ATOM 9259 N N . ASN C 3 358 ? 93.35300 178.10800 111.49800 1.000 68.63000 358 ASN C N 1
ATOM 9260 C CA . ASN C 3 358 ? 92.57600 179.29800 111.93400 1.000 66.44000 358 ASN C CA 1
ATOM 9261 C C . ASN C 3 358 ? 91.39800 178.81200 112.78200 1.000 64.48000 358 ASN C C 1
ATOM 9262 O O . ASN C 3 358 ? 90.42500 178.30900 112.19200 1.000 60.68000 358 ASN C O 1
ATOM 9267 N N . TYR C 3 359 ? 91.49700 178.93900 114.10900 1.000 59.88000 359 TYR C N 1
ATOM 9268 C CA . TYR C 3 359 ? 90.42800 178.46800 114.98200 1.000 60.35000 359 TYR C CA 1
ATOM 9269 C C . TYR C 3 359 ? 89.88100 179.60600 115.84700 1.000 56.09000 359 TYR C C 1
ATOM 9270 O O . TYR C 3 359 ? 90.59600 180.56200 116.14900 1.000 51.14000 359 TYR C O 1
ATOM 9279 N N . GLY C 3 360 ? 88.63100 179.41300 116.28400 1.000 58.88000 360 GLY C N 1
ATOM 9280 C CA . GLY C 3 360 ? 88.01100 180.16300 117.36600 1.000 52.46000 360 GLY C CA 1
ATOM 9281 C C . GLY C 3 360 ? 87.69500 179.18300 118.50200 1.000 50.06000 360 GLY C C 1
ATOM 9282 O O . GLY C 3 360 ? 87.68700 177.96300 118.31800 1.000 56.18000 360 GLY C O 1
ATOM 9283 N N . VAL C 3 361 ? 87.41600 179.75000 119.68200 1.000 52.06000 361 VAL C N 1
ATOM 9284 C CA . VAL C 3 361 ? 87.02300 179.03700 120.89500 1.000 56.70000 361 VAL C CA 1
ATOM 9285 C C . VAL C 3 361 ? 85.76400 179.74600 121.41900 1.000 60.20000 361 VAL C C 1
ATOM 9286 O O . VAL C 3 361 ? 85.77400 180.97100 121.55400 1.000 55.96000 361 VAL C O 1
ATOM 9290 N N . THR C 3 362 ? 84.69400 178.97600 121.65600 1.000 57.55000 362 THR C N 1
ATOM 9291 C CA . THR C 3 362 ? 83.35100 179.50600 121.88700 1.000 56.60000 362 THR C CA 1
ATOM 9292 C C . THR C 3 362 ? 82.54700 178.59900 122.84200 1.000 57.48000 362 THR C C 1
ATOM 9293 O O . THR C 3 362 ? 83.04800 177.56700 123.29600 1.000 53.87000 362 THR C O 1
ATOM 9297 N N . VAL C 3 363 ? 81.31300 179.03000 123.14000 1.000 59.03000 363 VAL C N 1
ATOM 9298 C CA . VAL C 3 363 ? 80.31800 178.35400 123.96800 1.000 59.63000 363 VAL C CA 1
ATOM 9299 C C . VAL C 3 363 ? 80.01000 176.94400 123.42600 1.000 52.34000 363 VAL C C 1
ATOM 9300 O O . VAL C 3 363 ? 79.85000 176.78600 122.21400 1.000 52.70000 363 VAL C O 1
ATOM 9304 N N . LEU C 3 364 ? 79.91200 175.96000 124.33400 1.000 58.74000 364 LEU C N 1
ATOM 9305 C CA . LEU C 3 364 ? 79.47000 174.59600 124.03600 1.000 57.08000 364 LEU C CA 1
ATOM 9306 C C . LEU C 3 364 ? 78.03700 174.59900 123.46100 1.000 58.34000 364 LEU C C 1
ATOM 9307 O O . LEU C 3 364 ? 77.22700 175.40600 123.92600 1.000 54.46000 364 LEU C O 1
ATOM 9312 N N . PRO C 3 365 ? 77.73300 173.72500 122.47000 1.000 57.37000 365 PRO C N 1
ATOM 9313 C CA . PRO C 3 365 ? 76.37800 173.65100 121.89300 1.000 60.27000 365 PRO C CA 1
ATOM 9314 C C . PRO C 3 365 ? 75.30400 173.29700 122.93800 1.000 63.01000 365 PRO C C 1
ATOM 9315 O O . PRO C 3 365 ? 75.58800 172.56000 123.88200 1.000 54.67000 365 PRO C O 1
ATOM 9319 N N . THR C 3 366 ? 74.09900 173.85400 122.76600 1.000 60.40000 366 THR C N 1
ATOM 9320 C CA . THR C 3 366 ? 72.94600 173.55600 123.61100 1.000 52.71000 366 THR C CA 1
ATOM 9321 C C . THR C 3 366 ? 72.31900 172.20100 123.22300 1.000 46.08000 366 THR C C 1
ATOM 9322 O O . THR C 3 366 ? 72.33200 171.83600 122.05100 1.000 49.60000 366 THR C O 1
ATOM 9326 N N . PHE C 3 367 ? 71.78700 171.47400 124.21200 1.000 53.30000 367 PHE C N 1
ATOM 9327 C CA . PHE C 3 367 ? 71.04500 170.23400 124.00000 1.000 56.08000 367 PHE C CA 1
ATOM 9328 C C . PHE C 3 367 ? 69.66100 170.39300 124.62500 1.000 52.59000 367 PHE C C 1
ATOM 9329 O O . PHE C 3 367 ? 69.57500 170.60600 125.83200 1.000 52.10000 367 PHE C O 1
ATOM 9337 N N . LYS C 3 368 ? 68.61300 170.31300 123.78700 1.000 62.95000 368 LYS C N 1
ATOM 9338 C CA . LYS C 3 368 ? 67.20500 170.53100 124.14400 1.000 64.20000 368 LYS C CA 1
ATOM 9339 C C . LYS C 3 368 ? 66.93800 171.97300 124.63600 1.000 55.73000 368 LYS C C 1
ATOM 9340 O O . LYS C 3 368 ? 66.09500 172.17900 125.50900 1.000 55.02000 368 LYS C O 1
ATOM 9346 N N . GLY C 3 369 ? 67.68700 172.94300 124.07900 1.000 58.96000 369 GLY C N 1
ATOM 9347 C CA . GLY C 3 369 ? 67.64900 174.36000 124.45200 1.000 60.67000 369 GLY C CA 1
ATOM 9348 C C . GLY C 3 369 ? 68.37600 174.66200 125.77700 1.000 58.57000 369 GLY C C 1
ATOM 9349 O O . GLY C 3 369 ? 68.38500 175.81900 126.19600 1.000 58.92000 369 GLY C O 1
ATOM 9350 N N . GLN C 3 370 ? 68.97900 173.65300 126.43000 1.000 61.30000 370 GLN C N 1
ATOM 9351 C CA . GLN C 3 370 ? 69.71200 173.77400 127.69100 1.000 61.77000 370 GLN C CA 1
ATOM 9352 C C . GLN C 3 370 ? 71.20300 173.95500 127.36900 1.000 55.17000 370 GLN C C 1
ATOM 9353 O O . GLN C 3 370 ? 71.68700 173.25600 126.48100 1.000 54.89000 370 GLN C O 1
ATOM 9359 N N . PRO C 3 371 ? 71.93700 174.80800 128.11400 1.000 55.28000 371 PRO C N 1
ATOM 9360 C CA . PRO C 3 371 ? 73.40200 174.85500 127.98700 1.000 60.41000 371 PRO C CA 1
ATOM 9361 C C . PRO C 3 371 ? 74.05300 173.53900 128.45000 1.000 56.14000 371 PRO C C 1
ATOM 9362 O O . PRO C 3 371 ? 73.62600 172.96700 129.45600 1.000 62.65000 371 PRO C O 1
ATOM 9366 N N . SER C 3 372 ? 75.08300 173.09800 127.71100 1.000 55.72000 372 SER C N 1
ATOM 9367 C CA . SER C 3 372 ? 75.98000 172.02800 128.14600 1.000 56.56000 372 SER C CA 1
ATOM 9368 C C . SER C 3 372 ? 76.69100 172.42600 129.45200 1.000 56.53000 372 SER C C 1
ATOM 9369 O O . SER C 3 372 ? 77.14500 173.56700 129.55700 1.000 52.31000 372 SER C O 1
ATOM 9372 N N . LYS C 3 373 ? 76.72900 171.49800 130.42000 1.000 53.80000 373 LYS C N 1
ATOM 9373 C CA . LYS C 3 373 ? 77.21100 171.75000 131.77700 1.000 53.65000 373 LYS C CA 1
ATOM 9374 C C . LYS C 3 373 ? 78.54500 171.01900 132.03100 1.000 51.92000 373 LYS C C 1
ATOM 9375 O O . LYS C 3 373 ? 78.51500 169.92400 132.59800 1.000 49.68000 373 LYS C O 1
ATOM 9381 N N . PRO C 3 374 ? 79.69800 171.59700 131.61600 1.000 55.65000 374 PRO C N 1
ATOM 9382 C CA . PRO C 3 374 ? 81.00200 170.96800 131.87900 1.000 56.35000 374 PRO C CA 1
ATOM 9383 C C . PRO C 3 374 ? 81.36300 170.98600 133.36800 1.000 54.60000 374 PRO C C 1
ATOM 9384 O O . PRO C 3 374 ? 81.12700 171.99000 134.04100 1.000 51.77000 374 PRO C O 1
ATOM 9388 N N . PHE C 3 375 ? 81.93400 169.87400 133.85300 1.000 52.63000 375 PHE C N 1
ATOM 9389 C CA . PHE C 3 375 ? 82.49100 169.81200 135.20000 1.000 52.03000 375 PHE C CA 1
ATOM 9390 C C . PHE C 3 375 ? 83.77600 170.64400 135.28700 1.000 51.49000 375 PHE C C 1
ATOM 9391 O O . PHE C 3 375 ? 84.76200 170.31500 134.62800 1.000 53.53000 375 PHE C O 1
ATOM 9399 N N . VAL C 3 376 ? 83.70800 171.73300 136.06500 1.000 48.58000 376 VAL C N 1
ATOM 9400 C CA . VAL C 3 376 ? 84.78800 172.70000 136.20800 1.000 47.04000 376 VAL C CA 1
ATOM 9401 C C . VAL C 3 376 ? 85.82500 172.15800 137.19900 1.000 41.59000 376 VAL C C 1
ATOM 9402 O O . VAL C 3 376 ? 85.47400 171.87100 138.34300 1.000 41.01000 376 VAL C O 1
ATOM 9406 N N . GLY C 3 377 ? 87.06800 172.02600 136.71800 1.000 41.25000 377 GLY C N 1
ATOM 9407 C CA . GLY C 3 377 ? 88.20200 171.58100 137.51200 1.000 40.14000 377 GLY C CA 1
ATOM 9408 C C . GLY C 3 377 ? 89.05300 172.79600 137.85300 1.000 44.67000 377 GLY C C 1
ATOM 9409 O O . GLY C 3 377 ? 89.27400 173.66200 137.01200 1.000 50.65000 377 GLY C O 1
ATOM 9410 N N . VAL C 3 378 ? 89.57100 172.81900 139.08300 1.000 45.39000 378 VAL C N 1
ATOM 9411 C CA . VAL C 3 378 ? 90.60500 173.74200 139.51700 1.000 43.84000 378 VAL C CA 1
ATOM 9412 C C . VAL C 3 378 ? 91.88700 172.90800 139.62100 1.000 38.91000 378 VAL C C 1
ATOM 9413 O O . VAL C 3 378 ? 91.97900 172.07200 140.51900 1.000 38.32000 378 VAL C O 1
ATOM 9417 N N . LEU C 3 379 ? 92.84800 173.14100 138.70900 1.000 40.48000 379 LEU C N 1
ATOM 9418 C CA . LEU C 3 379 ? 94.20300 172.58600 138.77200 1.000 44.46000 379 LEU C CA 1
ATOM 9419 C C . LEU C 3 379 ? 94.84700 172.99000 140.10100 1.000 41.28000 379 LEU C C 1
ATOM 9420 O O . LEU C 3 379 ? 94.90000 174.17900 140.40100 1.000 41.62000 379 LEU C O 1
ATOM 9425 N N . SER C 3 380 ? 95.22500 171.98500 140.89300 1.000 42.40000 380 SER C N 1
ATOM 9426 C CA . SER C 3 380 ? 95.56500 172.12700 142.30000 1.000 43.89000 380 SER C CA 1
ATOM 9427 C C . SER C 3 380 ? 96.85300 171.36500 142.59400 1.000 43.21000 380 SER C C 1
ATOM 9428 O O . SER C 3 380 ? 97.07300 170.30400 142.01800 1.000 41.22000 380 SER C O 1
ATOM 9431 N N . ALA C 3 381 ? 97.66000 171.93100 143.49500 1.000 40.81000 381 ALA C N 1
ATOM 9432 C CA . ALA C 3 381 ? 99.00400 171.49600 143.83400 1.000 41.62000 381 ALA C CA 1
ATOM 9433 C C . ALA C 3 381 ? 99.07500 171.15300 145.32700 1.000 39.13000 381 ALA C C 1
ATOM 9434 O O . ALA C 3 381 ? 99.23900 172.05500 146.14700 1.000 41.67000 381 ALA C O 1
ATOM 9436 N N . GLY C 3 382 ? 98.94100 169.86000 145.65800 1.000 38.85000 382 GLY C N 1
ATOM 9437 C CA . GLY C 3 382 ? 99.06800 169.36300 147.02900 1.000 40.01000 382 GLY C CA 1
ATOM 9438 C C . GLY C 3 382 ? 100.51900 168.95900 147.29100 1.000 39.70000 382 GLY C C 1
ATOM 9439 O O . GLY C 3 382 ? 101.24400 168.58900 146.37000 1.000 38.44000 382 GLY C O 1
ATOM 9440 N N . ILE C 3 383 ? 100.91400 168.99200 148.57100 1.000 43.22000 383 ILE C N 1
ATOM 9441 C CA . ILE C 3 383 ? 102.20100 168.50300 149.05900 1.000 41.61000 383 ILE C CA 1
ATOM 9442 C C . ILE C 3 383 ? 101.93600 167.14400 149.72800 1.000 37.71000 383 ILE C C 1
ATOM 9443 O O . ILE C 3 383 ? 101.04500 167.06100 150.57200 1.000 46.76000 383 ILE C O 1
ATOM 9448 N N . ASN C 3 384 ? 102.69400 166.10800 149.33300 1.000 38.00000 384 ASN C N 1
ATOM 9449 C CA . ASN C 3 384 ? 102.58200 164.74000 149.85600 1.000 43.46000 384 ASN C CA 1
ATOM 9450 C C . ASN C 3 384 ? 102.93100 164.70500 151.36100 1.000 48.55000 384 ASN C C 1
ATOM 9451 O O . ASN C 3 384 ? 103.86900 165.37400 151.78400 1.000 40.20000 384 ASN C O 1
ATOM 9456 N N . ALA C 3 385 ? 102.16700 163.93800 152.15600 1.000 48.95000 385 ALA C N 1
ATOM 9457 C CA . ALA C 3 385 ? 102.42500 163.72700 153.58600 1.000 52.30000 385 ALA C CA 1
ATOM 9458 C C . ALA C 3 385 ? 103.74100 162.97900 153.85200 1.000 48.10000 385 ALA C C 1
ATOM 9459 O O . ALA C 3 385 ? 104.40800 163.27100 154.84500 1.000 52.55000 385 ALA C O 1
ATOM 9461 N N . ALA C 3 386 ? 104.09400 162.06700 152.93100 1.000 43.80000 386 ALA C N 1
ATOM 9462 C CA . ALA C 3 386 ? 105.36900 161.36200 152.89400 1.000 46.56000 386 ALA C CA 1
ATOM 9463 C C . ALA C 3 386 ? 106.50600 162.20100 152.28900 1.000 50.11000 386 ALA C C 1
ATOM 9464 O O . ALA C 3 386 ? 107.64400 161.76100 152.43900 1.000 45.52000 386 ALA C O 1
ATOM 9466 N N . SER C 3 387 ? 106.18200 163.38100 151.76300 1.000 43.05000 387 SER C N 1
ATOM 9467 C CA . SER C 3 387 ? 107.24000 164.31100 151.29800 1.000 41.48000 387 SER C CA 1
ATOM 9468 C C . SER C 3 387 ? 107.59100 165.19400 152.49600 1.000 46.51000 387 SER C C 1
ATOM 9469 O O . SER C 3 387 ? 106.77500 166.06800 152.82600 1.000 41.47000 387 SER C O 1
ATOM 9472 N N . PRO C 3 388 ? 108.75600 165.03100 153.16100 1.000 46.91000 388 PRO C N 1
ATOM 9473 C CA . PRO C 3 388 ? 109.17300 165.91200 154.25000 1.000 43.68000 388 PRO C CA 1
ATOM 9474 C C . PRO C 3 388 ? 109.91400 167.09600 153.62100 1.000 44.12000 388 PRO C C 1
ATOM 9475 O O . PRO C 3 388 ? 110.40800 167.91300 154.36100 1.000 41.49000 388 PRO C O 1
ATOM 9479 N N . ASN C 3 389 ? 110.00100 167.13300 152.28600 1.000 44.63000 389 ASN C N 1
ATOM 9480 C CA . ASN C 3 389 ? 110.59600 168.29700 151.58300 1.000 38.82000 389 ASN C CA 1
ATOM 9481 C C . ASN C 3 389 ? 109.72400 169.49700 151.92900 1.000 36.56000 389 ASN C C 1
ATOM 9482 O O . ASN C 3 389 ? 110.30300 170.58500 151.99300 1.000 38.02000 389 ASN C O 1
ATOM 9487 N N . LYS C 3 390 ? 108.40300 169.30300 152.03400 1.000 43.40000 390 LYS C N 1
ATOM 9488 C CA . LYS C 3 390 ? 107.43900 170.34700 152.48400 1.000 45.21000 390 LYS C CA 1
ATOM 9489 C C . LYS C 3 390 ? 107.95200 171.78600 152.37200 1.000 44.24000 390 LYS C C 1
ATOM 9490 O O . LYS C 3 390 ? 107.49500 172.47300 151.46300 1.000 40.16000 390 LYS C O 1
ATOM 9496 N N . GLU C 3 391 ? 108.79400 172.24900 153.30400 1.000 46.26000 391 GLU C N 1
ATOM 9497 C CA . GLU C 3 391 ? 109.20300 173.65600 153.30600 1.000 44.57000 391 GLU C CA 1
ATOM 9498 C C . GLU C 3 391 ? 109.73300 174.14400 151.94400 1.000 45.16000 391 GLU C C 1
ATOM 9499 O O . GLU C 3 391 ? 109.45600 175.28600 151.58100 1.000 50.03000 391 GLU C O 1
ATOM 9505 N N . LEU C 3 392 ? 110.44500 173.27700 151.20300 1.000 42.80000 392 LEU C N 1
ATOM 9506 C CA . LEU C 3 392 ? 110.93900 173.56200 149.85000 1.000 39.92000 392 LEU C CA 1
ATOM 9507 C C . LEU C 3 392 ? 109.81700 173.53100 148.80400 1.000 40.86000 392 LEU C C 1
ATOM 9508 O O . LEU C 3 392 ? 109.82600 174.36300 147.89800 1.000 43.73000 392 LEU C O 1
ATOM 9513 N N . ALA C 3 393 ? 108.86100 172.60200 148.97100 1.000 38.63000 393 ALA C N 1
ATOM 9514 C CA . ALA C 3 393 ? 107.64400 172.51000 148.17000 1.000 44.95000 393 ALA C CA 1
ATOM 9515 C C . ALA C 3 393 ? 106.72300 173.72500 148.37800 1.000 42.77000 393 ALA C C 1
ATOM 9516 O O . ALA C 3 393 ? 106.20300 174.23800 147.39200 1.000 46.55000 393 ALA C O 1
ATOM 9518 N N . LYS C 3 394 ? 106.60000 174.20900 149.62900 1.000 46.62000 394 LYS C N 1
ATOM 9519 C CA . LYS C 3 394 ? 105.91900 175.46100 149.97000 1.000 45.20000 394 LYS C CA 1
ATOM 9520 C C . LYS C 3 394 ? 106.56200 176.69400 149.30700 1.000 43.51000 394 LYS C C 1
ATOM 9521 O O . LYS C 3 394 ? 105.83500 177.47400 148.69200 1.000 43.14000 394 LYS C O 1
ATOM 9527 N N . GLU C 3 395 ? 107.89600 176.83000 149.43500 1.000 51.15000 395 GLU C N 1
ATOM 9528 C CA . GLU C 3 395 ? 108.69700 177.89300 148.81800 1.000 45.05000 395 GLU C CA 1
ATOM 9529 C C . GLU C 3 395 ? 108.52500 177.95700 147.29400 1.000 44.22000 395 GLU C C 1
ATOM 9530 O O . GLU C 3 395 ? 108.29200 179.04300 146.76900 1.000 47.09000 395 GLU C O 1
ATOM 9536 N N . PHE C 3 396 ? 108.58400 176.78900 146.63200 1.000 40.24000 396 PHE C N 1
ATOM 9537 C CA . PHE C 3 396 ? 108.35100 176.63300 145.19800 1.000 41.83000 396 PHE C CA 1
ATOM 9538 C C . PHE C 3 396 ? 106.94500 177.07800 144.75800 1.000 44.12000 396 PHE C C 1
ATOM 9539 O O . PHE C 3 396 ? 106.82500 177.81500 143.78300 1.000 44.51000 396 PHE C O 1
ATOM 9547 N N . LEU C 3 397 ? 105.91000 176.61300 145.47200 1.000 47.40000 397 LEU C N 1
ATOM 9548 C CA . LEU C 3 397 ? 104.51300 176.85500 145.11900 1.000 48.67000 397 LEU C CA 1
ATOM 9549 C C . LEU C 3 397 ? 104.09800 178.31800 145.30600 1.000 43.50000 397 LEU C C 1
ATOM 9550 O O . LEU C 3 397 ? 103.57500 178.90000 144.35800 1.000 50.03000 397 LEU C O 1
ATOM 9555 N N . GLU C 3 398 ? 104.36400 178.89000 146.49200 1.000 43.61000 398 GLU C N 1
ATOM 9556 C CA . GLU C 3 398 ? 104.00900 180.27000 146.82100 1.000 53.20000 398 GLU C CA 1
ATOM 9557 C C . GLU C 3 398 ? 104.85300 181.31400 146.07100 1.000 51.99000 398 GLU C C 1
ATOM 9558 O O . GLU C 3 398 ? 104.28100 182.21500 145.45900 1.000 53.78000 398 GLU C O 1
ATOM 9564 N N . ASN C 3 399 ? 106.18700 181.19100 146.16100 1.000 53.44000 399 ASN C N 1
ATOM 9565 C CA . ASN C 3 399 ? 107.11800 182.26900 145.80600 1.000 50.01000 399 ASN C CA 1
ATOM 9566 C C . ASN C 3 399 ? 107.75500 182.11500 144.41400 1.000 47.55000 399 ASN C C 1
ATOM 9567 O O . ASN C 3 399 ? 108.46500 183.03800 144.01400 1.000 51.20000 399 ASN C O 1
ATOM 9572 N N . TYR C 3 400 ? 107.49500 181.00800 143.69100 1.000 48.39000 400 TYR C N 1
ATOM 9573 C CA . TYR C 3 400 ? 107.99200 180.81000 142.32300 1.000 47.85000 400 TYR C CA 1
ATOM 9574 C C . TYR C 3 400 ? 106.84400 180.56900 141.34300 1.000 46.39000 400 TYR C C 1
ATOM 9575 O O . TYR C 3 400 ? 106.73200 181.34500 140.39700 1.000 48.34000 400 TYR C O 1
ATOM 9584 N N . LEU C 3 401 ? 106.01600 179.53100 141.56200 1.000 42.28000 401 LEU C N 1
ATOM 9585 C CA . LEU C 3 401 ? 104.92000 179.19100 140.65100 1.000 45.17000 401 LEU C CA 1
ATOM 9586 C C . LEU C 3 401 ? 103.78000 180.22000 140.67200 1.000 40.96000 401 LEU C C 1
ATOM 9587 O O . LEU C 3 401 ? 103.43800 180.72600 139.60700 1.000 46.22000 401 LEU C O 1
ATOM 9592 N N . LEU C 3 402 ? 103.22800 180.51300 141.86200 1.000 43.02000 402 LEU C N 1
ATOM 9593 C CA . LEU C 3 402 ? 102.10100 181.43500 142.06200 1.000 45.48000 402 LEU C CA 1
ATOM 9594 C C . LEU C 3 402 ? 102.57000 182.90200 142.12300 1.000 45.96000 402 LEU C C 1
ATOM 9595 O O . LEU C 3 402 ? 102.29100 183.62700 143.07800 1.000 46.87000 402 LEU C O 1
ATOM 9600 N N . THR C 3 403 ? 103.26400 183.28700 141.04700 1.000 48.49000 403 THR C N 1
ATOM 9601 C CA . THR C 3 403 ? 103.68100 184.62800 140.66400 1.000 50.01000 403 THR C CA 1
ATOM 9602 C C . THR C 3 403 ? 103.33900 184.79100 139.16800 1.000 52.64000 403 THR C C 1
ATOM 9603 O O . THR C 3 403 ? 103.10400 183.79300 138.48300 1.000 49.13000 403 THR C O 1
ATOM 9607 N N . ASP C 3 404 ? 103.33000 186.04000 138.67200 1.000 53.41000 404 ASP C N 1
ATOM 9608 C CA . ASP C 3 404 ? 103.09700 186.35100 137.25000 1.000 53.67000 404 ASP C CA 1
ATOM 9609 C C . ASP C 3 404 ? 104.15200 185.70900 136.33000 1.000 51.77000 404 ASP C C 1
ATOM 9610 O O . ASP C 3 404 ? 103.79500 185.22000 135.26000 1.000 50.51000 404 ASP C O 1
ATOM 9615 N N . GLU C 3 405 ? 105.41000 185.67700 136.80400 1.000 55.36000 405 GLU C N 1
ATOM 9616 C CA . GLU C 3 405 ? 106.57700 185.08500 136.14900 1.000 52.69000 405 GLU C CA 1
ATOM 9617 C C . GLU C 3 405 ? 106.43400 183.56100 135.97300 1.000 49.69000 405 GLU C C 1
ATOM 9618 O O . GLU C 3 405 ? 106.73200 183.03900 134.89900 1.000 52.02000 405 GLU C O 1
ATOM 9624 N N . GLY C 3 406 ? 105.99500 182.88100 137.04600 1.000 41.91000 406 GLY C N 1
ATOM 9625 C CA . GLY C 3 406 ? 105.90200 181.42600 137.10400 1.000 50.86000 406 GLY C CA 1
ATOM 9626 C C . GLY C 3 406 ? 104.67700 180.91100 136.35100 1.000 45.97000 406 GLY C C 1
ATOM 9627 O O . GLY C 3 406 ? 104.77700 179.88900 135.67400 1.000 50.13000 406 GLY C O 1
ATOM 9628 N N . LEU C 3 407 ? 103.53800 181.61900 136.44700 1.000 55.33000 407 LEU C N 1
ATOM 9629 C CA . LEU C 3 407 ? 102.31700 181.26400 135.73100 1.000 51.15000 407 LEU C CA 1
ATOM 9630 C C . LEU C 3 407 ? 102.42000 181.54200 134.23000 1.000 47.56000 407 LEU C C 1
ATOM 9631 O O . LEU C 3 407 ? 101.93000 180.70300 133.48000 1.000 43.41000 407 LEU C O 1
ATOM 9636 N N . GLU C 3 408 ? 103.08300 182.64000 133.80300 1.000 50.11000 408 GLU C N 1
ATOM 9637 C CA . GLU C 3 408 ? 103.31200 182.89800 132.37600 1.000 48.28000 408 GLU C CA 1
ATOM 9638 C C . GLU C 3 408 ? 104.22900 181.85100 131.73300 1.000 46.42000 408 GLU C C 1
ATOM 9639 O O . GLU C 3 408 ? 103.96600 181.50000 130.58800 1.000 54.71000 408 GLU C O 1
ATOM 9645 N N . ALA C 3 409 ? 105.23900 181.35600 132.47900 1.000 46.49000 409 ALA C N 1
ATOM 9646 C CA . ALA C 3 409 ? 106.15800 180.29800 132.05300 1.000 48.64000 409 ALA C CA 1
ATOM 9647 C C . ALA C 3 409 ? 105.44700 178.97000 131.75000 1.000 41.43000 409 ALA C C 1
ATOM 9648 O O . ALA C 3 409 ? 105.77800 178.33600 130.75100 1.000 43.57000 409 ALA C O 1
ATOM 9650 N N . VAL C 3 410 ? 104.45400 178.60100 132.57700 1.000 40.88000 410 VAL C N 1
ATOM 9651 C CA . VAL C 3 410 ? 103.59800 177.43400 132.35400 1.000 42.89000 410 VAL C CA 1
ATOM 9652 C C . VAL C 3 410 ? 102.55100 177.68800 131.24600 1.000 42.46000 410 VAL C C 1
ATOM 9653 O O . VAL C 3 410 ? 102.34300 176.80100 130.41900 1.000 42.61000 410 VAL C O 1
ATOM 9657 N N . ASN C 3 411 ? 101.94200 178.88900 131.23400 1.000 50.71000 411 ASN C N 1
ATOM 9658 C CA . ASN C 3 411 ? 100.91000 179.31100 130.28000 1.000 48.67000 411 ASN C CA 1
ATOM 9659 C C . ASN C 3 411 ? 101.41800 179.39700 128.82500 1.000 53.25000 411 ASN C C 1
ATOM 9660 O O . ASN C 3 411 ? 100.65400 179.05600 127.92300 1.000 49.55000 411 ASN C O 1
ATOM 9665 N N . LYS C 3 412 ? 102.68600 179.80800 128.61500 1.000 56.95000 412 LYS C N 1
ATOM 9666 C CA . LYS C 3 412 ? 103.32000 179.83600 127.28900 1.000 62.50000 412 LYS C CA 1
ATOM 9667 C C . LYS C 3 412 ? 103.60500 178.43900 126.71200 1.000 62.18000 412 LYS C C 1
ATOM 9668 O O . LYS C 3 412 ? 103.74800 178.32800 125.49500 1.000 58.83000 412 LYS C O 1
ATOM 9674 N N . ASP C 3 413 ? 103.67500 177.40900 127.57500 1.000 55.09000 413 ASP C N 1
ATOM 9675 C CA . ASP C 3 413 ? 103.85400 176.01600 127.17600 1.000 46.98000 413 ASP C CA 1
ATOM 9676 C C . ASP C 3 413 ? 102.48800 175.41700 126.80000 1.000 45.27000 413 ASP C C 1
ATOM 9677 O O . ASP C 3 413 ? 102.32600 174.98700 125.66100 1.000 43.02000 413 ASP C O 1
ATOM 9682 N N . LYS C 3 414 ? 101.54100 175.42400 127.75100 1.000 50.32000 414 LYS C N 1
ATOM 9683 C CA . LYS C 3 414 ? 100.15400 174.99100 127.57800 1.000 51.69000 414 LYS C CA 1
ATOM 9684 C C . LYS C 3 414 ? 99.30100 175.95700 128.42500 1.000 49.86000 414 LYS C C 1
ATOM 9685 O O . LYS C 3 414 ? 99.51700 175.99000 129.63900 1.000 43.11000 414 LYS C O 1
ATOM 9691 N N . PRO C 3 415 ? 98.37300 176.73300 127.81100 1.000 51.75000 415 PRO C N 1
ATOM 9692 C CA . PRO C 3 415 ? 97.47300 177.64100 128.54900 1.000 46.82000 415 PRO C CA 1
ATOM 9693 C C . PRO C 3 415 ? 96.70300 176.97100 129.69700 1.000 43.84000 415 PRO C C 1
ATOM 9694 O O . PRO C 3 415 ? 96.12800 175.89900 129.51700 1.000 41.59000 415 PRO C O 1
ATOM 9698 N N . LEU C 3 416 ? 96.77900 177.60200 130.87400 1.000 42.71000 416 LEU C N 1
ATOM 9699 C CA . LEU C 3 416 ? 96.21700 177.11300 132.13000 1.000 44.05000 416 LEU C CA 1
ATOM 9700 C C . LEU C 3 416 ? 94.69500 177.32100 132.24400 1.000 50.33000 416 LEU C C 1
ATOM 9701 O O . LEU C 3 416 ? 94.06200 176.62200 133.03500 1.000 44.40000 416 LEU C O 1
ATOM 9706 N N . GLY C 3 417 ? 94.14600 178.26400 131.46200 1.000 52.03000 417 GLY C N 1
ATOM 9707 C CA . GLY C 3 417 ? 92.75400 178.69000 131.53700 1.000 55.19000 417 GLY C CA 1
ATOM 9708 C C . GLY C 3 417 ? 92.69600 180.01000 132.29900 1.000 56.31000 417 GLY C C 1
ATOM 9709 O O . GLY C 3 417 ? 93.57300 180.86200 132.14500 1.000 59.61000 417 GLY C O 1
ATOM 9710 N N . ALA C 3 418 ? 91.63300 180.17700 133.09900 1.000 51.64000 418 ALA C N 1
ATOM 9711 C CA . ALA C 3 418 ? 91.44900 181.32300 133.98000 1.000 57.06000 418 ALA C CA 1
ATOM 9712 C C . ALA C 3 418 ? 92.22600 181.09400 135.28400 1.000 54.13000 418 ALA C C 1
ATOM 9713 O O . ALA C 3 418 ? 91.70400 180.44200 136.18700 1.000 51.02000 418 ALA C O 1
ATOM 9715 N N . VAL C 3 419 ? 93.47400 181.59400 135.34100 1.000 55.88000 419 VAL C N 1
ATOM 9716 C CA . VAL C 3 419 ? 94.39800 181.39400 136.46200 1.000 51.24000 419 VAL C CA 1
ATOM 9717 C C . VAL C 3 419 ? 93.84600 181.92700 137.80200 1.000 49.27000 419 VAL C C 1
ATOM 9718 O O . VAL C 3 419 ? 93.11700 182.91900 137.81800 1.000 57.69000 419 VAL C O 1
ATOM 9722 N N . ALA C 3 420 ? 94.18500 181.23400 138.90100 1.000 44.21000 420 ALA C N 1
ATOM 9723 C CA . ALA C 3 420 ? 93.73100 181.57700 140.24900 1.000 41.45000 420 ALA C CA 1
ATOM 9724 C C . ALA C 3 420 ? 94.30000 182.91400 140.74600 1.000 52.60000 420 ALA C C 1
ATOM 9725 O O . ALA C 3 420 ? 93.58400 183.63400 141.43700 1.000 52.07000 420 ALA C O 1
ATOM 9727 N N . LEU C 3 421 ? 95.55300 183.22400 140.36800 1.000 47.21000 421 LEU C N 1
ATOM 9728 C CA . LEU C 3 421 ? 96.26600 184.45200 140.72000 1.000 52.46000 421 LEU C CA 1
ATOM 9729 C C . LEU C 3 421 ? 95.62400 185.67200 140.05000 1.000 52.96000 421 LEU C C 1
ATOM 9730 O O . LEU C 3 421 ? 95.69900 185.79300 138.83000 1.000 56.82000 421 LEU C O 1
ATOM 9735 N N . LYS C 3 422 ? 95.01500 186.53900 140.87600 1.000 52.96000 422 LYS C N 1
ATOM 9736 C CA . LYS C 3 422 ? 94.28900 187.75000 140.48800 1.000 56.83000 422 LYS C CA 1
ATOM 9737 C C . LYS C 3 422 ? 95.07000 188.66400 139.53700 1.000 54.04000 422 LYS C C 1
ATOM 9738 O O . LYS C 3 422 ? 94.54500 189.00400 138.48100 1.000 57.03000 422 LYS C O 1
ATOM 9744 N N . SER C 3 423 ? 96.31500 188.99600 139.91800 1.000 55.15000 423 SER C N 1
ATOM 9745 C CA . SER C 3 423 ? 97.23200 189.85200 139.16500 1.000 58.64000 423 SER C CA 1
ATOM 9746 C C . SER C 3 423 ? 97.49400 189.38300 137.72400 1.000 61.60000 423 SER C C 1
ATOM 9747 O O . SER C 3 423 ? 97.37000 190.20200 136.81400 1.000 57.18000 423 SER C O 1
ATOM 9750 N N . TYR C 3 424 ? 97.77600 188.08100 137.53200 1.000 59.44000 424 TYR C N 1
ATOM 9751 C CA . TYR C 3 424 ? 98.00400 187.51800 136.20200 1.000 58.22000 424 TYR C CA 1
ATOM 9752 C C . TYR C 3 424 ? 96.70100 187.19100 135.44500 1.000 53.47000 424 TYR C C 1
ATOM 9753 O O . TYR C 3 424 ? 96.73800 187.21100 134.21800 1.000 60.35000 424 TYR C O 1
ATOM 9762 N N . GLU C 3 425 ? 95.57200 186.94900 136.14000 1.000 53.25000 425 GLU C N 1
ATOM 9763 C CA . GLU C 3 425 ? 94.26200 186.77100 135.50000 1.000 59.07000 425 GLU C CA 1
ATOM 9764 C C . GLU C 3 425 ? 93.72000 188.06500 134.88500 1.000 64.22000 425 GLU C C 1
ATOM 9765 O O . GLU C 3 425 ? 93.17200 188.01300 133.79100 1.000 62.89000 425 GLU C O 1
ATOM 9771 N N . GLU C 3 426 ? 93.91600 189.20500 135.56100 1.000 71.88000 426 GLU C N 1
ATOM 9772 C CA . GLU C 3 426 ? 93.59700 190.53600 135.04200 1.000 72.28000 426 GLU C CA 1
ATOM 9773 C C . GLU C 3 426 ? 94.32500 190.85000 133.71700 1.000 76.46000 426 GLU C C 1
ATOM 9774 O O . GLU C 3 426 ? 93.71900 191.46200 132.83900 1.000 74.07000 426 GLU C O 1
ATOM 9780 N N . GLU C 3 427 ? 95.57000 190.35700 133.56800 1.000 72.73000 427 GLU C N 1
ATOM 9781 C CA . GLU C 3 427 ? 96.33700 190.38200 132.31900 1.000 75.24000 427 GLU C CA 1
ATOM 9782 C C . GLU C 3 427 ? 95.79800 189.42400 131.23400 1.000 78.13000 427 GLU C C 1
ATOM 9783 O O . GLU C 3 427 ? 95.93500 189.74500 130.05400 1.000 71.80000 427 GLU C O 1
ATOM 9789 N N . LEU C 3 428 ? 95.23000 188.27300 131.64000 1.000 78.73000 428 LEU C N 1
ATOM 9790 C CA . LEU C 3 428 ? 94.84900 187.16200 130.75700 1.000 82.82000 428 LEU C CA 1
ATOM 9791 C C . LEU C 3 428 ? 93.37300 187.17600 130.31800 1.000 81.00000 428 LEU C C 1
ATOM 9792 O O . LEU C 3 428 ? 93.05700 186.54600 129.30800 1.000 68.01000 428 LEU C O 1
ATOM 9797 N N . ALA C 3 429 ? 92.50300 187.88300 131.06200 1.000 79.94000 429 ALA C N 1
ATOM 9798 C CA . ALA C 3 429 ? 91.05900 188.01400 130.83200 1.000 82.42000 429 ALA C CA 1
ATOM 9799 C C . ALA C 3 429 ? 90.68800 188.60700 129.46100 1.000 79.65000 429 ALA C C 1
ATOM 9800 O O . ALA C 3 429 ? 89.60900 188.31600 128.94600 1.000 83.93000 429 ALA C O 1
ATOM 9802 N N . LYS C 3 430 ? 91.61200 189.40500 128.90100 1.000 76.79000 430 LYS C N 1
ATOM 9803 C CA . LYS C 3 430 ? 91.54600 190.07700 127.60300 1.000 78.81000 430 LYS C CA 1
ATOM 9804 C C . LYS C 3 430 ? 91.45900 189.10700 126.40700 1.000 71.01000 430 LYS C C 1
ATOM 9805 O O . LYS C 3 430 ? 90.95500 189.50600 125.35700 1.000 63.65000 430 LYS C O 1
ATOM 9811 N N . ASP C 3 431 ? 91.95000 187.86800 126.58400 1.000 62.73000 431 ASP C N 1
ATOM 9812 C CA . ASP C 3 431 ? 91.94400 186.79500 125.59000 1.000 64.75000 431 ASP C CA 1
ATOM 9813 C C . ASP C 3 431 ? 90.48900 186.30200 125.38800 1.000 59.74000 431 ASP C C 1
ATOM 9814 O O . ASP C 3 431 ? 89.85300 185.93000 126.37800 1.000 63.75000 431 ASP C O 1
ATOM 9819 N N . PRO C 3 432 ? 89.98300 186.29300 124.12900 1.000 57.97000 432 PRO C N 1
ATOM 9820 C CA . PRO C 3 432 ? 88.63500 185.77200 123.82600 1.000 61.95000 432 PRO C CA 1
ATOM 9821 C C . PRO C 3 432 ? 88.44400 184.26500 124.09400 1.000 61.59000 432 PRO C C 1
ATOM 9822 O O . PRO C 3 432 ? 87.30900 183.84500 124.31800 1.000 54.09000 432 PRO C O 1
ATOM 9826 N N . ARG C 3 433 ? 89.54300 183.49000 124.10100 1.000 61.15000 433 ARG C N 1
ATOM 9827 C CA . ARG C 3 433 ? 89.54200 182.06600 124.43100 1.000 58.25000 433 ARG C CA 1
ATOM 9828 C C . ARG C 3 433 ? 89.32700 181.81600 125.93600 1.000 49.75000 433 ARG C C 1
ATOM 9829 O O . ARG C 3 433 ? 88.61100 180.87400 126.27300 1.000 54.97000 433 ARG C O 1
ATOM 9837 N N . ILE C 3 434 ? 89.90400 182.67500 126.80400 1.000 57.59000 434 ILE C N 1
ATOM 9838 C CA . ILE C 3 434 ? 89.65100 182.67700 128.25200 1.000 54.61000 434 ILE C CA 1
ATOM 9839 C C . ILE C 3 434 ? 88.21900 183.14600 128.58400 1.000 53.69000 434 ILE C C 1
ATOM 9840 O O . ILE C 3 434 ? 87.61200 182.57900 129.48900 1.000 57.18000 434 ILE C O 1
ATOM 9845 N N . ALA C 3 435 ? 87.68700 184.12700 127.83100 1.000 56.80000 435 ALA C N 1
ATOM 9846 C CA . ALA C 3 435 ? 86.30700 184.60400 127.96300 1.000 57.31000 435 ALA C CA 1
ATOM 9847 C C . ALA C 3 435 ? 85.26300 183.51300 127.65300 1.000 47.80000 435 ALA C C 1
ATOM 9848 O O . ALA C 3 435 ? 84.28900 183.38700 128.39500 1.000 50.36000 435 ALA C O 1
ATOM 9850 N N . ALA C 3 436 ? 85.52200 182.71000 126.60400 1.000 50.67000 436 ALA C N 1
ATOM 9851 C CA . ALA C 3 436 ? 84.73400 181.53200 126.24100 1.000 49.96000 436 ALA C CA 1
ATOM 9852 C C . ALA C 3 436 ? 84.83100 180.39200 127.27100 1.000 55.79000 436 ALA C C 1
ATOM 9853 O O . ALA C 3 436 ? 83.81400 179.75700 127.54400 1.000 46.28000 436 ALA C O 1
ATOM 9855 N N . THR C 3 437 ? 86.02800 180.18500 127.85500 1.000 56.94000 437 THR C N 1
ATOM 9856 C CA . THR C 3 437 ? 86.27300 179.21800 128.93300 1.000 53.58000 437 THR C CA 1
ATOM 9857 C C . THR C 3 437 ? 85.49600 179.56900 130.21700 1.000 53.43000 437 THR C C 1
ATOM 9858 O O . THR C 3 437 ? 84.88800 178.67600 130.80300 1.000 55.09000 437 THR C O 1
ATOM 9862 N N . MET C 3 438 ? 85.49300 180.86100 130.59100 1.000 50.04000 438 MET C N 1
ATOM 9863 C CA . MET C 3 438 ? 84.74600 181.41300 131.72300 1.000 53.92000 438 MET C CA 1
ATOM 9864 C C . MET C 3 438 ? 83.22300 181.28300 131.57200 1.000 50.50000 438 MET C C 1
ATOM 9865 O O . MET C 3 438 ? 82.56600 180.99100 132.56800 1.000 55.12000 438 MET C O 1
ATOM 9870 N N . GLU C 3 439 ? 82.69200 181.48300 130.35100 1.000 53.45000 439 GLU C N 1
ATOM 9871 C CA . GLU C 3 439 ? 81.26400 181.35000 130.05500 1.000 57.65000 439 GLU C CA 1
ATOM 9872 C C . GLU C 3 439 ? 80.75700 179.90700 130.20600 1.000 56.16000 439 GLU C C 1
ATOM 9873 O O . GLU C 3 439 ? 79.72500 179.69900 130.84400 1.000 63.43000 439 GLU C O 1
ATOM 9879 N N . ASN C 3 440 ? 81.51000 178.94700 129.64400 1.000 56.31000 440 ASN C N 1
ATOM 9880 C CA . ASN C 3 440 ? 81.23800 177.51300 129.76100 1.000 52.21000 440 ASN C CA 1
ATOM 9881 C C . ASN C 3 440 ? 81.38300 177.00700 131.20100 1.000 53.82000 440 ASN C C 1
ATOM 9882 O O . ASN C 3 440 ? 80.57700 176.17200 131.60500 1.000 51.77000 440 ASN C O 1
ATOM 9887 N N . ALA C 3 441 ? 82.34900 177.55700 131.95900 1.000 59.59000 441 ALA C N 1
ATOM 9888 C CA . ALA C 3 441 ? 82.52900 177.28300 133.38200 1.000 53.02000 441 ALA C CA 1
ATOM 9889 C C . ALA C 3 441 ? 81.35000 177.75900 134.24800 1.000 53.11000 441 ALA C C 1
ATOM 9890 O O . ALA C 3 441 ? 80.95500 177.03500 135.16000 1.000 49.14000 441 ALA C O 1
ATOM 9892 N N . GLN C 3 442 ? 80.79000 178.94000 133.92700 1.000 56.80000 442 GLN C N 1
ATOM 9893 C CA . GLN C 3 442 ? 79.63400 179.52800 134.61300 1.000 65.70000 442 GLN C CA 1
ATOM 9894 C C . GLN C 3 442 ? 78.36300 178.69100 134.35500 1.000 53.30000 442 GLN C C 1
ATOM 9895 O O . GLN C 3 442 ? 77.59500 178.45000 135.28400 1.000 49.06000 442 GLN C O 1
ATOM 9901 N N . LYS C 3 443 ? 78.18800 178.24200 133.10100 1.000 49.62000 443 LYS C N 1
ATOM 9902 C CA . LYS C 3 443 ? 77.09100 177.38000 132.65900 1.000 58.56000 443 LYS C CA 1
ATOM 9903 C C . LYS C 3 443 ? 77.19700 175.92900 133.16100 1.000 62.03000 443 LYS C C 1
ATOM 9904 O O . LYS C 3 443 ? 76.17800 175.24200 133.20500 1.000 63.63000 443 LYS C O 1
ATOM 9910 N N . GLY C 3 444 ? 78.40300 175.51800 133.57600 1.000 57.17000 444 GLY C N 1
ATOM 9911 C CA . GLY C 3 444 ? 78.67800 174.26000 134.25400 1.000 50.19000 444 GLY C CA 1
ATOM 9912 C C . GLY C 3 444 ? 78.53600 174.42700 135.76900 1.000 47.45000 444 GLY C C 1
ATOM 9913 O O . GLY C 3 444 ? 77.92200 175.37500 136.26100 1.000 48.29000 444 GLY C O 1
ATOM 9914 N N . GLU C 3 445 ? 79.11900 173.47500 136.50700 1.000 54.82000 445 GLU C N 1
ATOM 9915 C CA . GLU C 3 445 ? 79.23300 173.51400 137.96400 1.000 49.47000 445 GLU C CA 1
ATOM 9916 C C . GLU C 3 445 ? 80.60700 172.95100 138.35500 1.000 51.83000 445 GLU C C 1
ATOM 9917 O O . GLU C 3 445 ? 81.19100 172.16700 137.60500 1.000 46.01000 445 GLU C O 1
ATOM 9923 N N . ILE C 3 446 ? 81.09600 173.37000 139.53200 1.000 48.71000 446 ILE C N 1
ATOM 9924 C CA . ILE C 3 446 ? 82.34600 172.88900 140.11700 1.000 52.74000 446 ILE C CA 1
ATOM 9925 C C . ILE C 3 446 ? 82.22300 171.41700 140.54200 1.000 57.13000 446 ILE C C 1
ATOM 9926 O O . ILE C 3 446 ? 81.19100 171.02200 141.08700 1.000 55.45000 446 ILE C O 1
ATOM 9931 N N . MET C 3 447 ? 83.28100 170.63000 140.29100 1.000 52.26000 447 MET C N 1
ATOM 9932 C CA . MET C 3 447 ? 83.36000 169.25100 140.76800 1.000 47.49000 447 MET C CA 1
ATOM 9933 C C . MET C 3 447 ? 83.31900 169.20200 142.31100 1.000 48.14000 447 MET C C 1
ATOM 9934 O O . MET C 3 447 ? 83.98300 170.02200 142.94600 1.000 53.10000 447 MET C O 1
ATOM 9939 N N . PRO C 3 448 ? 82.58700 168.22900 142.89900 1.000 51.87000 448 PRO C N 1
ATOM 9940 C CA . PRO C 3 448 ? 82.84600 167.80700 144.28800 1.000 48.40000 448 PRO C CA 1
ATOM 9941 C C . PRO C 3 448 ? 84.29700 167.31200 144.45800 1.000 45.79000 448 PRO C C 1
ATOM 9942 O O . PRO C 3 448 ? 84.87600 166.81500 143.49100 1.000 45.27000 448 PRO C O 1
ATOM 9946 N N . ASN C 3 449 ? 84.85200 167.45500 145.66900 1.000 44.58000 449 ASN C N 1
ATOM 9947 C CA . ASN C 3 449 ? 86.16300 166.88800 146.00500 1.000 50.68000 449 ASN C CA 1
ATOM 9948 C C . ASN C 3 449 ? 86.07300 165.62400 146.87000 1.000 52.17000 449 ASN C C 1
ATOM 9949 O O . ASN C 3 449 ? 87.12200 165.06100 147.17100 1.000 55.61000 449 ASN C O 1
ATOM 9954 N N . ILE C 3 450 ? 84.85200 165.19500 147.24000 1.000 49.57000 450 ILE C N 1
ATOM 9955 C CA . ILE C 3 450 ? 84.58200 164.08200 148.15600 1.000 51.04000 450 ILE C CA 1
ATOM 9956 C C . ILE C 3 450 ? 85.23700 162.74500 147.70600 1.000 44.37000 450 ILE C C 1
ATOM 9957 O O . ILE C 3 450 ? 85.41600 162.56000 146.50100 1.000 46.65000 450 ILE C O 1
ATOM 9962 N N . PRO C 3 451 ? 85.60700 161.84400 148.65300 1.000 47.29000 451 PRO C N 1
ATOM 9963 C CA . PRO C 3 451 ? 86.32300 160.58600 148.33100 1.000 49.49000 451 PRO C CA 1
ATOM 9964 C C . PRO C 3 451 ? 85.64900 159.64000 147.31700 1.000 52.21000 451 PRO C C 1
ATOM 9965 O O . PRO C 3 451 ? 86.34800 158.87000 146.66000 1.000 53.25000 451 PRO C O 1
ATOM 9969 N N . GLN C 3 452 ? 84.31400 159.73700 147.20100 1.000 55.02000 452 GLN C N 1
ATOM 9970 C CA . GLN C 3 452 ? 83.46600 158.96400 146.29600 1.000 52.45000 452 GLN C CA 1
ATOM 9971 C C . GLN C 3 452 ? 83.60200 159.36100 144.81100 1.000 54.19000 452 GLN C C 1
ATOM 9972 O O . GLN C 3 452 ? 83.06900 158.63900 143.96900 1.000 62.95000 452 GLN C O 1
ATOM 9978 N N . MET C 3 453 ? 84.29300 160.47600 144.50200 1.000 48.25000 453 MET C N 1
ATOM 9979 C CA . MET C 3 453 ? 84.49100 160.98500 143.14100 1.000 52.98000 453 MET C CA 1
ATOM 9980 C C . MET C 3 453 ? 85.25200 160.04400 142.19800 1.000 51.83000 453 MET C C 1
ATOM 9981 O O . MET C 3 453 ? 84.88500 159.98500 141.02600 1.000 54.24000 453 MET C O 1
ATOM 9986 N N . SER C 3 454 ? 86.25900 159.31100 142.70600 1.000 55.29000 454 SER C N 1
ATOM 9987 C CA . SER C 3 454 ? 87.00700 158.32300 141.92200 1.000 60.39000 454 SER C CA 1
ATOM 9988 C C . SER C 3 454 ? 86.13800 157.12800 141.48300 1.000 57.58000 454 SER C C 1
ATOM 9989 O O . SER C 3 454 ? 86.25200 156.70000 140.33400 1.000 54.29000 454 SER C O 1
ATOM 9992 N N . ALA C 3 455 ? 85.25600 156.65800 142.38500 1.000 59.53000 455 ALA C N 1
ATOM 9993 C CA . ALA C 3 455 ? 84.27000 155.61000 142.12700 1.000 63.76000 455 ALA C CA 1
ATOM 9994 C C . ALA C 3 455 ? 83.16700 156.06700 141.16000 1.000 64.75000 455 ALA C C 1
ATOM 9995 O O . ALA C 3 455 ? 82.80900 155.29700 140.27000 1.000 62.43000 455 ALA C O 1
ATOM 9997 N N . PHE C 3 456 ? 82.69800 157.31900 141.31600 1.000 61.10000 456 PHE C N 1
ATOM 9998 C CA . PHE C 3 456 ? 81.79200 158.00500 140.39100 1.000 60.48000 456 PHE C CA 1
ATOM 9999 C C . PHE C 3 456 ? 82.34200 158.09400 138.95600 1.000 60.95000 456 PHE C C 1
ATOM 10000 O O . PHE C 3 456 ? 81.63900 157.70900 138.02500 1.000 60.57000 456 PHE C O 1
ATOM 10008 N N . TRP C 3 457 ? 83.59100 158.57100 138.81000 1.000 54.16000 457 TRP C N 1
ATOM 10009 C CA . TRP C 3 457 ? 84.26800 158.68700 137.51900 1.000 53.84000 457 TRP C CA 1
ATOM 10010 C C . TRP C 3 457 ? 84.53800 157.34600 136.83200 1.000 52.83000 457 TRP C C 1
ATOM 10011 O O . TRP C 3 457 ? 84.37800 157.26900 135.61600 1.000 49.11000 457 TRP C O 1
ATOM 10022 N N . TYR C 3 458 ? 84.89900 156.31600 137.61200 1.000 59.87000 458 TYR C N 1
ATOM 10023 C CA . TYR C 3 458 ? 85.07700 154.94700 137.13200 1.000 59.34000 458 TYR C CA 1
ATOM 10024 C C . TYR C 3 458 ? 83.76200 154.33300 136.60900 1.000 53.62000 458 TYR C C 1
ATOM 10025 O O . TYR C 3 458 ? 83.77500 153.68300 135.56300 1.000 52.30000 458 TYR C O 1
ATOM 10034 N N . ALA C 3 459 ? 82.65700 154.58900 137.33100 1.000 56.18000 459 ALA C N 1
ATOM 10035 C CA . ALA C 3 459 ? 81.30700 154.13000 137.01400 1.000 62.84000 459 ALA C CA 1
ATOM 10036 C C . ALA C 3 459 ? 80.69200 154.79800 135.77000 1.000 60.40000 459 ALA C C 1
ATOM 10037 O O . ALA C 3 459 ? 80.00600 154.11300 135.01200 1.000 53.24000 459 ALA C O 1
ATOM 10039 N N . VAL C 3 460 ? 80.95100 156.10300 135.56600 1.000 53.75000 460 VAL C N 1
ATOM 10040 C CA . VAL C 3 460 ? 80.45500 156.84900 134.40300 1.000 54.84000 460 VAL C CA 1
ATOM 10041 C C . VAL C 3 460 ? 81.32800 156.61600 133.15000 1.000 57.75000 460 VAL C C 1
ATOM 10042 O O . VAL C 3 460 ? 80.76900 156.58600 132.05500 1.000 51.71000 460 VAL C O 1
ATOM 10046 N N . ARG C 3 461 ? 82.64700 156.37900 133.31700 1.000 60.96000 461 ARG C N 1
ATOM 10047 C CA . ARG C 3 461 ? 83.55400 155.92700 132.24800 1.000 59.37000 461 ARG C CA 1
ATOM 10048 C C . ARG C 3 461 ? 83.08200 154.59800 131.63700 1.000 57.96000 461 ARG C C 1
ATOM 10049 O O . ARG C 3 461 ? 83.01700 154.48800 130.41300 1.000 52.65000 461 ARG C O 1
ATOM 10057 N N . THR C 3 462 ? 82.74100 153.64300 132.52200 1.000 59.15000 462 THR C N 1
ATOM 10058 C CA . THR C 3 462 ? 82.18800 152.33100 132.19600 1.000 62.19000 462 THR C CA 1
ATOM 10059 C C . THR C 3 462 ? 80.89300 152.44500 131.37300 1.000 60.97000 462 THR C C 1
ATOM 10060 O O . THR C 3 462 ? 80.82600 151.85500 130.29600 1.000 63.43000 462 THR C O 1
ATOM 10064 N N . ALA C 3 463 ? 79.92200 153.23300 131.87100 1.000 55.13000 463 ALA C N 1
ATOM 10065 C CA . ALA C 3 463 ? 78.63200 153.46800 131.22400 1.000 59.08000 463 ALA C CA 1
ATOM 10066 C C . ALA C 3 463 ? 78.74000 154.07000 129.81700 1.000 62.27000 463 ALA C C 1
ATOM 10067 O O . ALA C 3 463 ? 78.10600 153.55600 128.89900 1.000 68.63000 463 ALA C O 1
ATOM 10069 N N . VAL C 3 464 ? 79.56400 155.11900 129.67900 1.000 62.19000 464 VAL C N 1
ATOM 10070 C CA . VAL C 3 464 ? 79.81000 155.83200 128.42600 1.000 59.20000 464 VAL C CA 1
ATOM 10071 C C . VAL C 3 464 ? 80.49000 154.95600 127.35600 1.000 65.72000 464 VAL C C 1
ATOM 10072 O O . VAL C 3 464 ? 80.02700 154.96300 126.21600 1.000 60.01000 464 VAL C O 1
ATOM 10076 N N . ILE C 3 465 ? 81.53700 154.20300 127.73900 1.000 71.97000 465 ILE C N 1
ATOM 10077 C CA . ILE C 3 465 ? 82.26600 153.30000 126.84100 1.000 72.11000 465 ILE C CA 1
ATOM 10078 C C . ILE C 3 465 ? 81.42300 152.09000 126.38000 1.000 73.24000 465 ILE C C 1
ATOM 10079 O O . ILE C 3 465 ? 81.50900 151.72900 125.20700 1.000 65.11000 465 ILE C O 1
ATOM 10084 N N . ASN C 3 466 ? 80.61100 151.50600 127.28200 1.000 63.16000 466 ASN C N 1
ATOM 10085 C CA . ASN C 3 466 ? 79.72700 150.37300 126.97200 1.000 64.78000 466 ASN C CA 1
ATOM 10086 C C . ASN C 3 466 ? 78.52200 150.78200 126.11200 1.000 64.76000 466 ASN C C 1
ATOM 10087 O O . ASN C 3 466 ? 78.17400 150.02400 125.21000 1.000 62.02000 466 ASN C O 1
ATOM 10092 N N . ALA C 3 467 ? 77.93000 151.95900 126.37700 1.000 66.73000 467 ALA C N 1
ATOM 10093 C CA . ALA C 3 467 ? 76.82800 152.51900 125.59000 1.000 70.27000 467 ALA C CA 1
ATOM 10094 C C . ALA C 3 467 ? 77.25000 152.87300 124.15400 1.000 70.99000 467 ALA C C 1
ATOM 10095 O O . ALA C 3 467 ? 76.52900 152.53300 123.21600 1.000 75.55000 467 ALA C O 1
ATOM 10097 N N . ALA C 3 468 ? 78.42700 153.51000 124.02100 1.000 71.90000 468 ALA C N 1
ATOM 10098 C CA . ALA C 3 468 ? 79.04100 153.90000 122.75200 1.000 68.22000 468 ALA C CA 1
ATOM 10099 C C . ALA C 3 468 ? 79.45100 152.70800 121.87100 1.000 76.03000 468 ALA C C 1
ATOM 10100 O O . ALA C 3 468 ? 79.20500 152.75100 120.66600 1.000 75.30000 468 ALA C O 1
ATOM 10102 N N . SER C 3 469 ? 80.04600 151.66700 122.48100 1.000 70.58000 469 SER C N 1
ATOM 10103 C CA . SER C 3 469 ? 80.44600 150.43000 121.79900 1.000 70.02000 469 SER C CA 1
ATOM 10104 C C . SER C 3 469 ? 79.26900 149.48600 121.47700 1.000 74.15000 469 SER C C 1
ATOM 10105 O O . SER C 3 469 ? 79.39900 148.67300 120.56200 1.000 76.43000 469 SER C O 1
ATOM 10108 N N . GLY C 3 470 ? 78.15600 149.61400 122.21800 1.000 77.90000 470 GLY C N 1
ATOM 10109 C CA . GLY C 3 470 ? 76.93700 148.82900 122.03600 1.000 75.62000 470 GLY C CA 1
ATOM 10110 C C . GLY C 3 470 ? 76.86600 147.60500 122.96600 1.000 76.12000 470 GLY C C 1
ATOM 10111 O O . GLY C 3 470 ? 75.85600 146.90500 122.91800 1.000 76.79000 470 GLY C O 1
ATOM 10112 N N . ARG C 3 471 ? 77.88300 147.35300 123.81800 1.000 76.45000 471 ARG C N 1
ATOM 10113 C CA . ARG C 3 471 ? 77.90400 146.29000 124.84100 1.000 76.28000 471 ARG C CA 1
ATOM 10114 C C . ARG C 3 471 ? 76.73100 146.36700 125.83600 1.000 76.72000 471 ARG C C 1
ATOM 10115 O O . ARG C 3 471 ? 76.23800 145.32400 126.26200 1.000 80.96000 471 ARG C O 1
ATOM 10123 N N . GLN C 3 472 ? 76.31100 147.59800 126.15800 1.000 76.81000 472 GLN C N 1
ATOM 10124 C CA . GLN C 3 472 ? 75.09100 147.89900 126.89400 1.000 80.60000 472 GLN C CA 1
ATOM 10125 C C . GLN C 3 472 ? 74.26500 148.92600 126.11800 1.000 82.38000 472 GLN C C 1
ATOM 10126 O O . GLN C 3 472 ? 74.79800 149.66200 125.28700 1.000 86.98000 472 GLN C O 1
ATOM 10132 N N . THR C 3 473 ? 72.97000 148.97700 126.45300 1.000 81.31000 473 THR C N 1
ATOM 10133 C CA . THR C 3 473 ? 72.07900 150.08500 126.11800 1.000 82.45000 473 THR C CA 1
ATOM 10134 C C . THR C 3 473 ? 72.29400 151.25200 127.10700 1.000 82.32000 473 THR C C 1
ATOM 10135 O O . THR C 3 473 ? 72.96700 151.08600 128.12500 1.000 72.38000 473 THR C O 1
ATOM 10139 N N . VAL C 3 474 ? 71.70800 152.41600 126.78900 1.000 81.40000 474 VAL C N 1
ATOM 10140 C CA . VAL C 3 474 ? 71.76800 153.63000 127.60500 1.000 80.31000 474 VAL C CA 1
ATOM 10141 C C . VAL C 3 474 ? 71.20300 153.44000 129.02800 1.000 78.26000 474 VAL C C 1
ATOM 10142 O O . VAL C 3 474 ? 71.87100 153.82600 129.98700 1.000 71.58000 474 VAL C O 1
ATOM 10146 N N . ASP C 3 475 ? 70.01200 152.82300 129.13700 1.000 72.41000 475 ASP C N 1
ATOM 10147 C CA . ASP C 3 475 ? 69.34700 152.56100 130.41600 1.000 80.21000 475 ASP C CA 1
ATOM 10148 C C . ASP C 3 475 ? 70.01900 151.46600 131.25500 1.000 75.20000 475 ASP C C 1
ATOM 10149 O O . ASP C 3 475 ? 70.04400 151.61500 132.47400 1.000 84.61000 475 ASP C O 1
ATOM 10154 N N . GLU C 3 476 ? 70.58600 150.43000 130.61100 1.000 84.01000 476 GLU C N 1
ATOM 10155 C CA . GLU C 3 476 ? 71.42900 149.41800 131.26100 1.000 85.60000 476 GLU C CA 1
ATOM 10156 C C . GLU C 3 476 ? 72.70800 150.02800 131.85300 1.000 80.88000 476 GLU C C 1
ATOM 10157 O O . GLU C 3 476 ? 73.00500 149.79100 133.02100 1.000 85.11000 476 GLU C O 1
ATOM 10163 N N . ALA C 3 477 ? 73.42100 150.81100 131.02900 1.000 80.08000 477 ALA C N 1
ATOM 10164 C CA . ALA C 3 477 ? 74.67100 151.48300 131.36200 1.000 79.70000 477 ALA C CA 1
ATOM 10165 C C . ALA C 3 477 ? 74.56100 152.42800 132.56700 1.000 73.17000 477 ALA C C 1
ATOM 10166 O O . ALA C 3 477 ? 75.38600 152.33900 133.47600 1.000 75.05000 477 ALA C O 1
ATOM 10168 N N . LEU C 3 478 ? 73.53100 153.28900 132.56200 1.000 74.88000 478 LEU C N 1
ATOM 10169 C CA . LEU C 3 478 ? 73.29300 154.29500 133.59600 1.000 80.26000 478 LEU C CA 1
ATOM 10170 C C . LEU C 3 478 ? 72.71200 153.72700 134.90400 1.000 73.04000 478 LEU C C 1
ATOM 10171 O O . LEU C 3 478 ? 73.01000 154.27800 135.96300 1.000 76.14000 478 LEU C O 1
ATOM 10176 N N . LYS C 3 479 ? 71.95400 152.62000 134.82000 1.000 73.23000 479 LYS C N 1
ATOM 10177 C CA . LYS C 3 479 ? 71.49600 151.81100 135.95600 1.000 78.28000 479 LYS C CA 1
ATOM 10178 C C . LYS C 3 479 ? 72.67400 151.18400 136.72200 1.000 73.64000 479 LYS C C 1
ATOM 10179 O O . LYS C 3 479 ? 72.69200 151.22700 137.95300 1.000 64.96000 479 LYS C O 1
ATOM 10185 N N . ASP C 3 480 ? 73.64200 150.63100 135.97300 1.000 77.91000 480 ASP C N 1
ATOM 10186 C CA . ASP C 3 480 ? 74.87700 150.05500 136.50900 1.000 82.72000 480 ASP C CA 1
ATOM 10187 C C . ASP C 3 480 ? 75.85200 151.11600 137.05200 1.000 77.96000 480 ASP C C 1
ATOM 10188 O O . ASP C 3 480 ? 76.60700 150.79800 137.97000 1.000 72.44000 480 ASP C O 1
ATOM 10193 N N . ALA C 3 481 ? 75.81000 152.35200 136.51800 1.000 76.02000 481 ALA C N 1
ATOM 10194 C CA . ALA C 3 481 ? 76.59800 153.48400 137.01500 1.000 69.37000 481 ALA C CA 1
ATOM 10195 C C . ALA C 3 481 ? 76.05500 154.07300 138.32400 1.000 75.24000 481 ALA C C 1
ATOM 10196 O O . ALA C 3 481 ? 76.84900 154.50800 139.15700 1.000 71.93000 481 ALA C O 1
ATOM 10198 N N . GLN C 3 482 ? 74.72000 154.04800 138.49000 1.000 78.05000 482 GLN C N 1
ATOM 10199 C CA . GLN C 3 482 ? 73.99700 154.40600 139.71700 1.000 78.65000 482 GLN C CA 1
ATOM 10200 C C . GLN C 3 482 ? 74.34100 153.44500 140.87200 1.000 80.24000 482 GLN C C 1
ATOM 10201 O O . GLN C 3 482 ? 74.39000 153.87200 142.02400 1.000 81.00000 482 GLN C O 1
ATOM 10207 N N . THR C 3 483 ? 74.64300 152.18400 140.50600 1.000 88.11000 483 THR C N 1
ATOM 10208 C CA . THR C 3 483 ? 75.26600 151.13800 141.32300 1.000 89.06000 483 THR C CA 1
ATOM 10209 C C . THR C 3 483 ? 76.75800 151.42800 141.24600 1.000 87.35000 483 THR C C 1
ATOM 10210 O O . THR C 3 483 ? 77.55800 150.99900 142.07500 1.000 91.90000 483 THR C O 1
ATOM 10214 N N . GLY D 4 1 ? 186.25000 203.69400 127.11100 1.000 159.12000 1 GLY D N 1
ATOM 10215 C CA . GLY D 4 1 ? 185.77400 203.58300 125.71800 1.000 159.12000 1 GLY D CA 1
ATOM 10216 C C . GLY D 4 1 ? 184.80500 202.42700 125.54200 1.000 159.12000 1 GLY D C 1
ATOM 10217 O O . GLY D 4 1 ? 184.28500 202.25900 124.42500 1.000 159.12000 1 GLY D O 1
ATOM 10218 N N . PRO D 4 2 ? 184.54300 201.61400 126.58800 1.000 155.05000 2 PRO D N 1
ATOM 10219 C CA . PRO D 4 2 ? 183.67000 200.45600 126.45700 1.000 155.05000 2 PRO D CA 1
ATOM 10220 C C . PRO D 4 2 ? 182.19100 200.82900 126.60800 1.000 155.05000 2 PRO D C 1
ATOM 10221 O O . PRO D 4 2 ? 181.57900 200.38500 127.56100 1.000 155.05000 2 PRO D O 1
ATOM 10225 N N . SER D 4 3 ? 181.66000 201.64500 125.69400 1.000 154.06000 3 SER D N 1
ATOM 10226 C CA . SER D 4 3 ? 180.20100 201.93800 125.69900 1.000 154.06000 3 SER D CA 1
ATOM 10227 C C . SER D 4 3 ? 179.59300 201.61400 124.32000 1.000 154.06000 3 SER D C 1
ATOM 10228 O O . SER D 4 3 ? 178.35600 201.71600 124.19100 1.000 154.06000 3 SER D O 1
ATOM 10231 N N . GLN D 4 4 ? 180.41200 201.21400 123.33800 1.000 147.31000 4 GLN D N 1
ATOM 10232 C CA . GLN D 4 4 ? 179.92000 200.99700 121.95100 1.000 147.31000 4 GLN D CA 1
ATOM 10233 C C . GLN D 4 4 ? 178.97000 199.80300 121.89200 1.000 147.31000 4 GLN D C 1
ATOM 10234 O O . GLN D 4 4 ? 179.23100 198.83700 122.63000 1.000 147.31000 4 GLN D O 1
ATOM 10240 N N . VAL D 4 5 ? 177.90800 199.87500 121.07100 1.000 146.99000 5 VAL D N 1
ATOM 10241 C CA . VAL D 4 5 ? 176.98600 198.71200 120.85400 1.000 146.99000 5 VAL D CA 1
ATOM 10242 C C . VAL D 4 5 ? 176.98900 198.39000 119.35300 1.000 146.99000 5 VAL D C 1
ATOM 10243 O O . VAL D 4 5 ? 176.69300 199.31100 118.56200 1.000 146.99000 5 VAL D O 1
ATOM 10247 N N . GLN D 4 6 ? 177.34500 197.15800 118.96600 1.000 146.00000 6 GLN D N 1
ATOM 10248 C CA . GLN D 4 6 ? 177.44100 196.79900 117.52100 1.000 146.00000 6 GLN D CA 1
ATOM 10249 C C . GLN D 4 6 ? 176.85400 195.40300 117.32200 1.000 146.00000 6 GLN D C 1
ATOM 10250 O O . GLN D 4 6 ? 177.63200 194.49300 117.04500 1.000 146.00000 6 GLN D O 1
ATOM 10256 N N . LEU D 4 7 ? 175.53800 195.23900 117.46800 1.000 147.69000 7 LEU D N 1
ATOM 10257 C CA . LEU D 4 7 ? 174.96100 193.86700 117.42900 1.000 147.69000 7 LEU D CA 1
ATOM 10258 C C . LEU D 4 7 ? 173.71900 193.76500 116.53200 1.000 147.69000 7 LEU D C 1
ATOM 10259 O O . LEU D 4 7 ? 172.78400 193.03000 116.90800 1.000 147.69000 7 LEU D O 1
ATOM 10264 N N . VAL D 4 8 ? 173.70900 194.42300 115.37500 1.000 152.30000 8 VAL D N 1
ATOM 10265 C CA . VAL D 4 8 ? 172.46300 194.41700 114.55400 1.000 152.30000 8 VAL D CA 1
ATOM 10266 C C . VAL D 4 8 ? 172.12600 192.96900 114.21500 1.000 152.30000 8 VAL D C 1
ATOM 10267 O O . VAL D 4 8 ? 173.05600 192.22500 113.86000 1.000 152.30000 8 VAL D O 1
ATOM 10271 N N . GLU D 4 9 ? 170.83900 192.60600 114.27200 1.000 155.52000 9 GLU D N 1
ATOM 10272 C CA . GLU D 4 9 ? 170.41400 191.20200 114.00200 1.000 155.52000 9 GLU D CA 1
ATOM 10273 C C . GLU D 4 9 ? 170.27200 190.99400 112.49400 1.000 155.52000 9 GLU D C 1
ATOM 10274 O O . GLU D 4 9 ? 169.17400 191.21900 111.96600 1.000 155.52000 9 GLU D O 1
ATOM 10280 N N . SER D 4 10 ? 171.33900 190.53000 111.84800 1.000 158.07000 10 SER D N 1
ATOM 10281 C CA . SER D 4 10 ? 171.34100 190.34800 110.37700 1.000 158.07000 10 SER D CA 1
ATOM 10282 C C . SER D 4 10 ? 170.68000 189.01800 110.00700 1.000 158.07000 10 SER D C 1
ATOM 10283 O O . SER D 4 10 ? 170.25500 188.29500 110.92700 1.000 158.07000 10 SER D O 1
ATOM 10286 N N . GLY D 4 11 ? 170.57200 188.71500 108.70900 1.000 161.65000 11 GLY D N 1
ATOM 10287 C CA . GLY D 4 11 ? 169.87300 187.49200 108.26800 1.000 161.65000 11 GLY D CA 1
ATOM 10288 C C . GLY D 4 11 ? 168.37300 187.54700 108.50500 1.000 161.65000 11 GLY D C 1
ATOM 10289 O O . GLY D 4 11 ? 167.88100 188.56600 109.02800 1.000 161.65000 11 GLY D O 1
ATOM 10290 N N . GLY D 4 12 ? 167.65300 186.50800 108.08200 1.000 167.79000 12 GLY D N 1
ATOM 10291 C CA . GLY D 4 12 ? 166.18500 186.49100 108.21200 1.000 167.79000 12 GLY D CA 1
ATOM 10292 C C . GLY D 4 12 ? 165.57600 185.13900 107.89900 1.000 167.79000 12 GLY D C 1
ATOM 10293 O O . GLY D 4 12 ? 166.23000 184.35800 107.18600 1.000 167.79000 12 GLY D O 1
ATOM 10294 N N . GLY D 4 13 ? 164.36800 184.87600 108.40600 1.000 172.09000 13 GLY D N 1
ATOM 10295 C CA . GLY D 4 13 ? 163.65900 183.62700 108.07600 1.000 172.09000 13 GLY D CA 1
ATOM 10296 C C . GLY D 4 13 ? 162.33600 183.94300 107.41100 1.000 172.09000 13 GLY D C 1
ATOM 10297 O O . GLY D 4 13 ? 161.55700 184.70400 108.00400 1.000 172.09000 13 GLY D O 1
ATOM 10298 N N . SER D 4 14 ? 162.08700 183.37700 106.23100 1.000 175.63000 14 SER D N 1
ATOM 10299 C CA . SER D 4 14 ? 160.81700 183.63000 105.50500 1.000 175.63000 14 SER D CA 1
ATOM 10300 C C . SER D 4 14 ? 160.22000 182.28100 105.12400 1.000 175.63000 14 SER D C 1
ATOM 10301 O O . SER D 4 14 ? 160.23600 181.94400 103.92600 1.000 175.63000 14 SER D O 1
ATOM 10304 N N . VAL D 4 15 ? 159.71700 181.54300 106.11300 1.000 178.40000 15 VAL D N 1
ATOM 10305 C CA . VAL D 4 15 ? 159.20000 180.17200 105.84300 1.000 178.40000 15 VAL D CA 1
ATOM 10306 C C . VAL D 4 15 ? 157.76700 180.10400 106.37000 1.000 178.40000 15 VAL D C 1
ATOM 10307 O O . VAL D 4 15 ? 157.40700 180.98600 107.14600 1.000 178.40000 15 VAL D O 1
ATOM 10311 N N . GLN D 4 16 ? 156.98000 179.12300 105.93200 1.000 180.49000 16 GLN D N 1
ATOM 10312 C CA . GLN D 4 16 ? 155.55500 179.03000 106.34100 1.000 180.49000 16 GLN D CA 1
ATOM 10313 C C . GLN D 4 16 ? 155.43000 178.20300 107.62100 1.000 180.49000 16 GLN D C 1
ATOM 10314 O O . GLN D 4 16 ? 156.23700 178.41500 108.54100 1.000 180.49000 16 GLN D O 1
ATOM 10320 N N . ALA D 4 17 ? 154.46800 177.28000 107.66200 1.000 180.35000 17 ALA D N 1
ATOM 10321 C CA . ALA D 4 17 ? 154.21100 176.49300 108.89000 1.000 180.35000 17 ALA D CA 1
ATOM 10322 C C . ALA D 4 17 ? 155.44200 175.67200 109.28300 1.000 180.35000 17 ALA D C 1
ATOM 10323 O O . ALA D 4 17 ? 155.69800 175.56300 110.49300 1.000 180.35000 17 ALA D O 1
ATOM 10325 N N . GLY D 4 18 ? 156.15400 175.09700 108.30800 1.000 181.30000 18 GLY D N 1
ATOM 10326 C CA . GLY D 4 18 ? 157.38700 174.33700 108.60200 1.000 181.30000 18 GLY D CA 1
ATOM 10327 C C . GLY D 4 18 ? 158.55800 174.81100 107.75700 1.000 181.30000 18 GLY D C 1
ATOM 10328 O O . GLY D 4 18 ? 158.32700 175.18300 106.58900 1.000 181.30000 18 GLY D O 1
ATOM 10329 N N . GLY D 4 19 ? 159.77100 174.80600 108.32300 1.000 176.92000 19 GLY D N 1
ATOM 10330 C CA . GLY D 4 19 ? 160.96300 175.20600 107.54900 1.000 176.92000 19 GLY D CA 1
ATOM 10331 C C . GLY D 4 19 ? 162.19100 175.43600 108.41200 1.000 176.92000 19 GLY D C 1
ATOM 10332 O O . GLY D 4 19 ? 162.19700 174.95600 109.56000 1.000 176.92000 19 GLY D O 1
ATOM 10333 N N . SER D 4 20 ? 163.19700 176.15000 107.88600 1.000 167.89000 20 SER D N 1
ATOM 10334 C CA . SER D 4 20 ? 164.47100 176.33700 108.62600 1.000 167.89000 20 SER D CA 1
ATOM 10335 C C . SER D 4 20 ? 165.22400 177.49800 107.98500 1.000 167.89000 20 SER D C 1
ATOM 10336 O O . SER D 4 20 ? 165.21400 177.56400 106.74300 1.000 167.89000 20 SER D O 1
ATOM 10339 N N . LEU D 4 21 ? 165.86300 178.35500 108.78800 1.000 161.52000 21 LEU D N 1
ATOM 10340 C CA . LEU D 4 21 ? 166.69400 179.45000 108.21700 1.000 161.52000 21 LEU D CA 1
ATOM 10341 C C . LEU D 4 21 ? 167.85300 179.78900 109.15900 1.000 161.52000 21 LEU D C 1
ATOM 10342 O O . LEU D 4 21 ? 167.81700 179.34300 110.31500 1.000 161.52000 21 LEU D O 1
ATOM 10347 N N . ARG D 4 22 ? 168.85600 180.51600 108.65900 1.000 154.88000 22 ARG D N 1
ATOM 10348 C CA . ARG D 4 22 ? 170.02900 180.91800 109.48200 1.000 154.88000 22 ARG D CA 1
ATOM 10349 C C . ARG D 4 22 ? 169.97700 182.42700 109.70300 1.000 154.88000 22 ARG D C 1
ATOM 10350 O O . ARG D 4 22 ? 169.75900 183.15800 108.72200 1.000 154.88000 22 ARG D O 1
ATOM 10358 N N . LEU D 4 23 ? 170.09300 182.85400 110.95600 1.000 154.61000 23 LEU D N 1
ATOM 10359 C CA . LEU D 4 23 ? 169.99400 184.29800 111.27600 1.000 154.61000 23 LEU D CA 1
ATOM 10360 C C . LEU D 4 23 ? 171.29800 184.68900 111.97500 1.000 154.61000 23 LEU D C 1
ATOM 10361 O O . LEU D 4 23 ? 171.97100 183.77300 112.47500 1.000 154.61000 23 LEU D O 1
ATOM 10366 N N . SER D 4 24 ? 171.65800 185.97600 111.99600 1.000 152.10000 24 SER D N 1
ATOM 10367 C CA . SER D 4 24 ? 172.97400 186.37300 112.56000 1.000 152.10000 24 SER D CA 1
ATOM 10368 C C . SER D 4 24 ? 172.88300 187.64000 113.41000 1.000 152.10000 24 SER D C 1
ATOM 10369 O O . SER D 4 24 ? 171.85000 188.30300 113.34000 1.000 152.10000 24 SER D O 1
ATOM 10372 N N . CYS D 4 25 ? 173.87600 187.89200 114.26900 1.000 152.17000 25 CYS D N 1
ATOM 10373 C CA . CYS D 4 25 ? 173.96300 189.18000 115.02100 1.000 152.17000 25 CYS D CA 1
ATOM 10374 C C . CYS 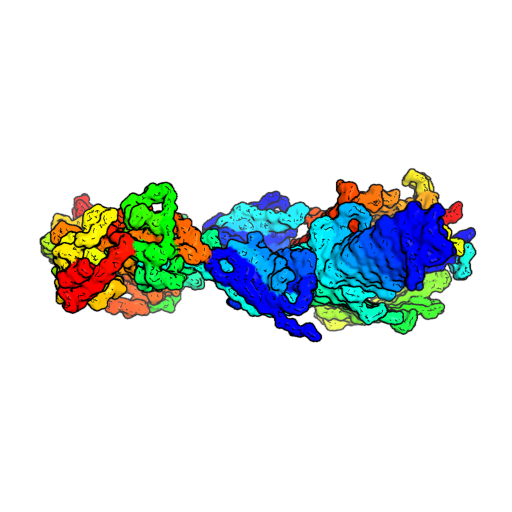D 4 25 ? 175.38700 189.70800 114.79600 1.000 152.17000 25 CYS D C 1
ATOM 10375 O O . CYS D 4 25 ? 176.24900 189.46700 115.65900 1.000 152.17000 25 CYS D O 1
ATOM 10378 N N . ALA D 4 26 ? 175.62500 190.39400 113.67700 1.000 147.72000 26 ALA D N 1
ATOM 10379 C CA . ALA D 4 26 ? 176.99600 190.80000 113.29600 1.000 147.72000 26 ALA D CA 1
ATOM 10380 C C . ALA D 4 26 ? 177.64000 191.72500 114.32000 1.000 147.72000 26 ALA D C 1
ATOM 10381 O O . ALA D 4 26 ? 176.93500 192.60300 114.82800 1.000 147.72000 26 ALA D O 1
ATOM 10383 N N . ALA D 4 27 ? 178.93900 191.54400 114.58400 1.000 147.04000 27 ALA D N 1
ATOM 10384 C CA . ALA D 4 27 ? 179.67700 192.45300 115.49700 1.000 147.04000 27 ALA D CA 1
ATOM 10385 C C . ALA D 4 27 ? 181.07400 192.72800 114.92900 1.000 147.04000 27 ALA D C 1
ATOM 10386 O O . ALA D 4 27 ? 181.60500 191.83400 114.25000 1.000 147.04000 27 ALA D O 1
ATOM 10388 N N . SER D 4 28 ? 181.64700 193.90400 115.20200 1.000 145.99000 28 SER D N 1
ATOM 10389 C CA . SER D 4 28 ? 182.96000 194.27700 114.61300 1.000 145.99000 28 SER D CA 1
ATOM 10390 C C . SER D 4 28 ? 183.91300 194.80700 115.68500 1.000 145.99000 28 SER D C 1
ATOM 10391 O O . SER D 4 28 ? 183.40700 195.16900 116.75800 1.000 145.99000 28 SER D O 1
ATOM 10394 N N . GLY D 4 29 ? 185.22300 194.86300 115.40100 1.000 145.47000 29 GLY D N 1
ATOM 10395 C CA . GLY D 4 29 ? 186.20900 195.46700 116.32400 1.000 145.47000 29 GLY D CA 1
ATOM 10396 C C . GLY D 4 29 ? 186.46300 194.66300 117.58600 1.000 145.47000 29 GLY D C 1
ATOM 10397 O O . GLY D 4 29 ? 187.63000 194.30100 117.81600 1.000 145.47000 29 GLY D O 1
ATOM 10398 N N . SER D 4 30 ? 185.42400 194.38700 118.37800 1.000 144.48000 30 SER D N 1
ATOM 10399 C CA . SER D 4 30 ? 185.60200 193.69100 119.68000 1.000 144.48000 30 SER D CA 1
ATOM 10400 C C . SER D 4 30 ? 186.13500 192.27000 119.48000 1.000 144.48000 30 SER D C 1
ATOM 10401 O O . SER D 4 30 ? 185.68300 191.60100 118.53200 1.000 144.48000 30 SER D O 1
ATOM 10404 N N . ILE D 4 31 ? 187.04700 191.82200 120.34700 1.000 140.22000 31 ILE D N 1
ATOM 10405 C CA . ILE D 4 31 ? 187.52500 190.41100 120.27700 1.000 140.22000 31 ILE D CA 1
ATOM 10406 C C . ILE D 4 31 ? 186.40900 189.52000 120.82200 1.000 140.22000 31 ILE D C 1
ATOM 10407 O O . ILE D 4 31 ? 185.90200 189.80900 121.92100 1.000 140.22000 31 ILE D O 1
ATOM 10412 N N . SER D 4 32 ? 186.06800 188.45800 120.09500 1.000 135.87000 32 SER D N 1
ATOM 10413 C CA . SER D 4 32 ? 184.92500 187.60200 120.49900 1.000 135.87000 32 SER D CA 1
ATOM 10414 C C . SER D 4 32 ? 185.42200 186.40700 121.31400 1.000 135.87000 32 SER D C 1
ATOM 10415 O O . SER D 4 32 ? 184.62800 185.48500 121.51000 1.000 135.87000 32 SER D O 1
ATOM 10418 N N . SER D 4 33 ? 186.69200 186.41200 121.73200 1.000 130.30000 33 SER D N 1
ATOM 10419 C CA . SER D 4 33 ? 187.27000 185.28800 122.51900 1.000 130.30000 33 SER D CA 1
ATOM 10420 C C . SER D 4 33 ? 186.54600 185.12300 123.86000 1.000 130.30000 33 SER D C 1
ATOM 10421 O O . SER D 4 33 ? 186.39000 183.96600 124.28200 1.000 130.30000 33 SER D O 1
ATOM 10424 N N . ILE D 4 34 ? 186.18600 186.22400 124.53800 1.000 127.91000 34 ILE D N 1
ATOM 10425 C CA . ILE D 4 34 ? 185.40600 186.15800 125.81700 1.000 127.91000 34 ILE D CA 1
ATOM 10426 C C . ILE D 4 34 ? 183.98000 186.68600 125.59600 1.000 127.91000 34 ILE D C 1
ATOM 10427 O O . ILE D 4 34 ? 183.11300 186.44300 126.46300 1.000 127.91000 34 ILE D O 1
ATOM 10432 N N . THR D 4 35 ? 183.73200 187.34200 124.46400 1.000 128.14000 35 THR D N 1
ATOM 10433 C CA . THR D 4 35 ? 182.41000 187.96600 124.23800 1.000 128.14000 35 THR D CA 1
ATOM 10434 C C . THR D 4 35 ? 181.49000 186.99800 123.49600 1.000 128.14000 35 THR D C 1
ATOM 10435 O O . THR D 4 35 ? 181.75600 186.76900 122.30400 1.000 128.14000 35 THR D O 1
ATOM 10439 N N . TYR D 4 36 ? 180.44600 186.46700 124.15900 1.000 122.89000 36 TYR D N 1
ATOM 10440 C CA . TYR D 4 36 ? 179.44300 185.62700 123.43600 1.000 122.89000 36 TYR D CA 1
ATOM 10441 C C . TYR D 4 36 ? 177.98900 185.89000 123.81700 1.000 122.89000 36 TYR D C 1
ATOM 10442 O O . TYR D 4 36 ? 177.73400 186.46300 124.88700 1.000 122.89000 36 TYR D O 1
ATOM 10451 N N . LEU D 4 37 ? 177.06900 185.40400 122.98000 1.000 128.35000 37 LEU D N 1
ATOM 10452 C CA . LEU D 4 37 ? 175.64500 185.77000 123.15600 1.000 128.35000 37 LEU D CA 1
ATOM 10453 C C . LEU D 4 37 ? 174.70000 184.57200 123.15700 1.000 128.35000 37 LEU D C 1
ATOM 10454 O O . LEU D 4 37 ? 175.10000 183.50200 122.66400 1.000 128.35000 37 LEU D O 1
ATOM 10459 N N . GLY D 4 38 ? 173.48600 184.76300 123.68500 1.000 136.99000 38 GLY D N 1
ATOM 10460 C CA . GLY D 4 38 ? 172.45100 183.71200 123.63800 1.000 136.99000 38 GLY D CA 1
ATOM 10461 C C . GLY D 4 38 ? 171.23600 184.18800 122.85700 1.000 136.99000 38 GLY D C 1
ATOM 10462 O O . GLY D 4 38 ? 170.72300 185.27100 123.17500 1.000 136.99000 38 GLY D O 1
ATOM 10463 N N . TRP D 4 39 ? 170.77400 183.40100 121.88800 1.000 145.85000 39 TRP D N 1
ATOM 10464 C CA . TRP D 4 39 ? 169.63200 183.80400 121.02500 1.000 145.85000 39 TRP D CA 1
ATOM 10465 C C . TRP D 4 39 ? 168.34600 183.93000 121.83900 1.000 145.85000 39 TRP D C 1
ATOM 10466 O O . TRP D 4 39 ? 168.14000 183.06900 122.69300 1.000 145.85000 39 TRP D O 1
ATOM 10477 N N . PHE D 4 40 ? 167.52500 184.95200 121.56800 1.000 148.59000 40 PHE D N 1
ATOM 10478 C CA . PHE D 4 40 ? 166.30800 185.20800 122.38500 1.000 148.59000 40 PHE D CA 1
ATOM 10479 C C . PHE D 4 40 ? 165.01000 185.05100 121.58900 1.000 148.59000 40 PHE D C 1
ATOM 10480 O O . PHE D 4 40 ? 164.99000 185.50700 120.43700 1.000 148.59000 40 PHE D O 1
ATOM 10488 N N . ARG D 4 41 ? 163.96400 184.45500 122.18200 1.000 156.31000 41 ARG D N 1
ATOM 10489 C CA . ARG D 4 41 ? 162.62100 184.41500 121.53900 1.000 156.31000 41 ARG D CA 1
ATOM 10490 C C . ARG D 4 41 ? 161.75500 185.47300 122.21500 1.000 156.31000 41 ARG D C 1
ATOM 10491 O O . ARG D 4 41 ? 161.43000 185.30400 123.40200 1.000 156.31000 41 ARG D O 1
ATOM 10499 N N . GLN D 4 42 ? 161.42200 186.53000 121.47900 1.000 160.96000 42 GLN D N 1
ATOM 10500 C CA . GLN D 4 42 ? 160.60200 187.62600 122.04800 1.000 160.96000 42 GLN D CA 1
ATOM 10501 C C . GLN D 4 42 ? 159.29200 187.66500 121.26700 1.000 160.96000 42 GLN D C 1
ATOM 10502 O O . GLN D 4 42 ? 159.26300 188.27400 120.19100 1.000 160.96000 42 GLN D O 1
ATOM 10508 N N . ALA D 4 43 ? 158.23500 187.08400 121.82400 1.000 163.53000 43 ALA D N 1
ATOM 10509 C CA . ALA D 4 43 ? 156.91600 187.14100 121.16300 1.000 163.53000 43 ALA D CA 1
ATOM 10510 C C . ALA D 4 43 ? 156.39400 188.57400 121.30400 1.000 163.53000 43 ALA D C 1
ATOM 10511 O O . ALA D 4 43 ? 156.84900 189.26300 122.23300 1.000 163.53000 43 ALA D O 1
ATOM 10513 N N . PRO D 4 44 ? 155.45000 189.06900 120.47300 1.000 165.58000 44 PRO D N 1
ATOM 10514 C CA . PRO D 4 44 ? 155.04400 190.47200 120.58600 1.000 165.58000 44 PRO D CA 1
ATOM 10515 C C . PRO D 4 44 ? 154.15200 190.64400 121.82200 1.000 165.58000 44 PRO D C 1
ATOM 10516 O O . PRO D 4 44 ? 152.99400 190.27400 121.78400 1.000 165.58000 44 PRO D O 1
ATOM 10520 N N . GLY D 4 45 ? 154.71700 191.21500 122.88900 1.000 163.86000 45 GLY D N 1
ATOM 10521 C CA . GLY D 4 45 ? 154.00000 191.34400 124.17100 1.000 163.86000 45 GLY D CA 1
ATOM 10522 C C . GLY D 4 45 ? 154.71000 190.62900 125.30800 1.000 163.86000 45 GLY D C 1
ATOM 10523 O O . GLY D 4 45 ? 154.23400 190.74700 126.45200 1.000 163.86000 45 GLY D O 1
ATOM 10524 N N . LYS D 4 46 ? 155.80700 189.92100 125.02300 1.000 163.77000 46 LYS D N 1
ATOM 10525 C CA . LYS D 4 46 ? 156.59500 189.27200 126.10700 1.000 163.77000 46 LYS D CA 1
ATOM 10526 C C . LYS D 4 46 ? 158.09200 189.41800 125.82200 1.000 163.77000 46 LYS D C 1
ATOM 10527 O O . LYS D 4 46 ? 158.46500 189.35000 124.64200 1.000 163.77000 46 LYS D O 1
ATOM 10533 N N . GLU D 4 47 ? 158.92100 189.61000 126.85700 1.000 162.67000 47 GLU D N 1
ATOM 10534 C CA . GLU D 4 47 ? 160.40000 189.61400 126.66400 1.000 162.67000 47 GLU D CA 1
ATOM 10535 C C . GLU D 4 47 ? 160.98400 188.53000 127.57500 1.000 162.67000 47 GLU D C 1
ATOM 10536 O O . GLU D 4 47 ? 160.62900 188.53900 128.76900 1.000 162.67000 47 GLU D O 1
ATOM 10542 N N . ARG D 4 48 ? 161.85400 187.65400 127.05600 1.000 157.61000 48 ARG D N 1
ATOM 10543 C CA . ARG D 4 48 ? 162.34600 186.51800 127.88300 1.000 157.61000 48 ARG D CA 1
ATOM 10544 C C . ARG D 4 48 ? 163.65300 185.94400 127.33300 1.000 157.61000 48 ARG D C 1
ATOM 10545 O O . ARG D 4 48 ? 164.03400 186.32000 126.20500 1.000 157.61000 48 ARG D O 1
ATOM 10553 N N . GLU D 4 49 ? 164.31200 185.07400 128.11100 1.000 151.44000 49 GLU D N 1
ATOM 10554 C CA . GLU D 4 49 ? 165.54500 184.37800 127.64400 1.000 151.44000 49 GLU D CA 1
ATOM 10555 C C . GLU D 4 49 ? 165.15500 183.45800 126.48800 1.000 151.44000 49 GLU D C 1
ATOM 10556 O O . GLU D 4 49 ? 164.06500 182.86600 126.55500 1.000 151.44000 49 GLU D O 1
ATOM 10562 N N . GLY D 4 50 ? 166.02300 183.30300 125.49300 1.000 144.30000 50 GLY D N 1
ATOM 10563 C CA . GLY D 4 50 ? 165.63700 182.56400 124.27900 1.000 144.30000 50 GLY D CA 1
ATOM 10564 C C . GLY D 4 50 ? 165.83300 181.07100 124.28000 1.000 144.30000 50 GLY D C 1
ATOM 10565 O O . GLY D 4 50 ? 166.28500 180.52900 125.30300 1.000 144.30000 50 GLY D O 1
ATOM 10566 N N . VAL D 4 51 ? 165.51800 180.44000 123.14600 1.000 144.12000 51 VAL D N 1
ATOM 10567 C CA . VAL D 4 51 ? 165.60200 178.95700 123.00200 1.000 144.12000 51 VAL D CA 1
ATOM 10568 C C . VAL D 4 51 ? 167.05800 178.48500 122.90900 1.000 144.12000 51 VAL D C 1
ATOM 10569 O O . VAL D 4 51 ? 167.26100 177.25900 122.89300 1.000 144.12000 51 VAL D O 1
ATOM 10573 N N . ALA D 4 52 ? 168.02800 179.39200 122.76300 1.000 135.02000 52 ALA D N 1
ATOM 10574 C CA . ALA D 4 52 ? 169.41500 178.91700 122.57700 1.000 135.02000 52 ALA D CA 1
ATOM 10575 C C . ALA D 4 52 ? 170.40400 179.75200 123.38900 1.000 135.02000 52 ALA D C 1
ATOM 10576 O O . ALA D 4 52 ? 169.99600 180.83100 123.84900 1.000 135.02000 52 ALA D O 1
ATOM 10578 N N . ALA D 4 53 ? 171.64100 179.26400 123.54600 1.000 123.04000 53 ALA D N 1
ATOM 10579 C CA . ALA D 4 53 ? 172.70700 180.02800 124.23300 1.000 123.04000 53 ALA D CA 1
ATOM 10580 C C . ALA D 4 53 ? 174.06300 179.44700 123.85200 1.000 123.04000 53 ALA D C 1
ATOM 10581 O O . ALA D 4 53 ? 174.20600 178.23200 123.95300 1.000 123.04000 53 ALA D O 1
ATOM 10583 N N . LEU D 4 54 ? 175.01400 180.28800 123.45300 1.000 117.05000 54 LEU D N 1
ATOM 10584 C CA . LEU D 4 54 ? 176.38100 179.79100 123.15000 1.000 117.05000 54 LEU D CA 1
ATOM 10585 C C . LEU D 4 54 ? 177.40300 180.57400 123.97100 1.000 117.05000 54 LEU D C 1
ATOM 10586 O O . LEU D 4 54 ? 177.23400 181.79300 124.10900 1.000 117.05000 54 LEU D O 1
ATOM 10591 N N . ALA D 4 55 ? 178.40100 179.89400 124.52700 1.000 108.92000 55 ALA D N 1
ATOM 10592 C CA . ALA D 4 55 ? 179.50100 180.59700 125.22000 1.000 108.92000 55 ALA D CA 1
ATOM 10593 C C . ALA D 4 55 ? 180.69900 180.44200 124.29100 1.000 108.92000 55 ALA D C 1
ATOM 10594 O O . ALA D 4 55 ? 180.75100 179.42500 123.61100 1.000 108.92000 55 ALA D O 1
ATOM 10596 N N . THR D 4 56 ? 181.56600 181.44200 124.18700 1.000 105.38000 56 THR D N 1
ATOM 10597 C CA . THR D 4 56 ? 182.68500 181.38300 123.21000 1.000 105.38000 56 THR D CA 1
ATOM 10598 C C . THR D 4 56 ? 183.88600 180.67700 123.84700 1.000 105.38000 56 THR D C 1
ATOM 10599 O O . THR D 4 56 ? 183.70600 180.14200 124.95800 1.000 105.38000 56 THR D O 1
ATOM 10603 N N . TYR D 4 57 ? 185.02500 180.62300 123.14600 1.000 105.98000 57 TYR D N 1
ATOM 10604 C CA . TYR D 4 57 ? 186.25300 179.95000 123.64500 1.000 105.98000 57 TYR D CA 1
ATOM 10605 C C . TYR D 4 57 ? 185.98400 178.44700 123.59500 1.000 105.98000 57 TYR D C 1
ATOM 10606 O O . TYR D 4 57 ? 185.86100 177.91300 122.48000 1.000 105.98000 57 TYR D O 1
ATOM 10615 N N . TYR D 4 58 ? 185.85800 177.80900 124.75800 1.000 105.77000 58 TYR D N 1
ATOM 10616 C CA . TYR D 4 58 ? 185.56400 176.35500 124.78100 1.000 105.77000 58 TYR D CA 1
ATOM 10617 C C . TYR D 4 58 ? 184.34400 176.09000 123.89900 1.000 105.77000 58 TYR D C 1
ATOM 10618 O O . TYR D 4 58 ? 184.33000 175.03300 123.24800 1.000 105.77000 58 TYR D O 1
ATOM 10627 N N . GLY D 4 59 ? 183.36800 177.00300 123.85700 1.000 104.48000 59 GLY D N 1
ATOM 10628 C CA . GLY D 4 59 ? 182.24800 176.84200 122.90400 1.000 104.48000 59 GLY D CA 1
ATOM 10629 C C . GLY D 4 59 ? 181.11500 175.95600 123.38400 1.000 104.48000 59 GLY D C 1
ATOM 10630 O O . GLY D 4 59 ? 180.30700 175.54000 122.54000 1.000 104.48000 59 GLY D O 1
ATOM 10631 N N . HIS D 4 60 ? 181.05800 175.66100 124.68000 1.000 109.07000 60 HIS D N 1
ATOM 10632 C CA . HIS D 4 60 ? 179.93200 174.86100 125.22600 1.000 109.07000 60 HIS D CA 1
ATOM 10633 C C . HIS D 4 60 ? 178.61800 175.63900 125.07700 1.000 109.07000 60 HIS D C 1
ATOM 10634 O O . HIS D 4 60 ? 178.64300 176.86300 125.28400 1.000 109.07000 60 HIS D O 1
ATOM 10641 N N . THR D 4 61 ? 177.52000 174.95300 124.73400 1.000 121.42000 61 THR D N 1
ATOM 10642 C CA . THR D 4 61 ? 176.21200 175.63200 124.52800 1.000 121.42000 61 THR D CA 1
ATOM 10643 C C . THR D 4 61 ? 175.12200 175.02100 125.41500 1.000 121.42000 61 THR D C 1
ATOM 10644 O O . THR D 4 61 ? 174.91600 173.79900 125.32400 1.000 121.42000 61 THR D O 1
ATOM 10648 N N . TYR D 4 62 ? 174.45500 175.83700 126.23700 1.000 133.81000 62 TYR D N 1
ATOM 10649 C CA . TYR D 4 62 ? 173.35600 175.36100 127.12600 1.000 133.81000 62 TYR D CA 1
ATOM 10650 C C . TYR D 4 62 ? 172.09200 174.95800 126.35100 1.000 133.81000 62 TYR D C 1
ATOM 10651 O O . TYR D 4 62 ? 171.51500 173.92000 126.72900 1.000 133.81000 62 TYR D O 1
ATOM 10660 N N . TYR D 4 63 ? 171.68400 175.71800 125.32600 1.000 137.45000 63 TYR D N 1
ATOM 10661 C CA . TYR D 4 63 ? 170.39700 175.47000 124.61000 1.000 137.45000 63 TYR D CA 1
ATOM 10662 C C . TYR D 4 63 ? 169.25600 175.89500 125.54100 1.000 137.45000 63 TYR D C 1
ATOM 10663 O O . TYR D 4 63 ? 169.51200 176.74400 126.39500 1.000 137.45000 63 TYR D O 1
ATOM 10672 N N . ALA D 4 64 ? 168.03600 175.38300 125.35500 1.000 142.84000 64 ALA D N 1
ATOM 10673 C CA . ALA D 4 64 ? 166.95300 175.71500 126.31400 1.000 142.84000 64 ALA D CA 1
ATOM 10674 C C . ALA D 4 64 ? 166.10800 174.48500 126.64400 1.000 142.84000 64 ALA D C 1
ATOM 10675 O O . ALA D 4 64 ? 166.10500 173.53600 125.84200 1.000 142.84000 64 ALA D O 1
ATOM 10677 N N . ASP D 4 65 ? 165.40600 174.52200 127.77900 1.000 145.24000 65 ASP D N 1
ATOM 10678 C CA . ASP D 4 65 ? 164.51100 173.40300 128.17100 1.000 145.24000 65 ASP D CA 1
ATOM 10679 C C . ASP D 4 65 ? 163.43100 173.27500 127.09700 1.000 145.24000 65 ASP D C 1
ATOM 10680 O O . ASP D 4 65 ? 163.07500 172.13200 126.74800 1.000 145.24000 65 ASP D O 1
ATOM 10685 N N . SER D 4 66 ? 162.95500 174.40800 126.57900 1.000 146.49000 66 SER D N 1
ATOM 10686 C CA . SER D 4 66 ? 161.86600 174.40500 125.56800 1.000 146.49000 66 SER D CA 1
ATOM 10687 C C . SER D 4 66 ? 162.28000 173.67500 124.28200 1.000 146.49000 66 SER D C 1
ATOM 10688 O O . SER D 4 66 ? 161.42000 172.98300 123.70800 1.000 146.49000 66 SER D O 1
ATOM 10691 N N . VAL D 4 67 ? 163.52900 173.82100 123.83100 1.000 147.09000 67 VAL D N 1
ATOM 10692 C CA . VAL D 4 67 ? 163.89900 173.21500 122.51800 1.000 147.09000 67 VAL D CA 1
ATOM 10693 C C . VAL D 4 67 ? 164.73300 171.94500 122.71700 1.000 147.09000 67 VAL D C 1
ATOM 10694 O O . VAL D 4 67 ? 165.75800 172.01200 123.42400 1.000 147.09000 67 VAL D O 1
ATOM 10698 N N . LYS D 4 68 ? 164.28000 170.81900 122.14900 1.000 149.03000 68 LYS D N 1
ATOM 10699 C CA . LYS D 4 68 ? 165.05900 169.55200 122.20300 1.000 149.03000 68 LYS D CA 1
ATOM 10700 C C . LYS D 4 68 ? 165.24600 169.04100 120.77300 1.000 149.03000 68 LYS D C 1
ATOM 10701 O O . LYS D 4 68 ? 164.22800 168.80400 120.09900 1.000 149.03000 68 LYS D O 1
ATOM 10707 N N . GLY D 4 69 ? 166.49500 168.88100 120.33500 1.000 151.96000 69 GLY D N 1
ATOM 10708 C CA . GLY D 4 69 ? 166.78200 168.38800 118.97400 1.000 151.96000 69 GLY D CA 1
ATOM 10709 C C . GLY D 4 69 ? 166.14800 169.25900 117.90500 1.000 151.96000 69 GLY D C 1
ATOM 10710 O O . GLY D 4 69 ? 165.75100 168.70600 116.86300 1.000 151.96000 69 GLY D O 1
ATOM 10711 N N . ARG D 4 70 ? 166.07800 170.57400 118.14600 1.000 154.16000 70 ARG D N 1
ATOM 10712 C CA . ARG D 4 70 ? 165.40500 171.49700 117.19100 1.000 154.16000 70 ARG D CA 1
ATOM 10713 C C . ARG D 4 70 ? 166.39800 172.51700 116.63300 1.000 154.16000 70 ARG D C 1
ATOM 10714 O O . ARG D 4 70 ? 166.73800 172.42300 115.44300 1.000 154.16000 70 ARG D O 1
ATOM 10722 N N . PHE D 4 71 ? 166.85400 173.45300 117.47200 1.000 157.38000 71 PHE D N 1
ATOM 10723 C CA . PHE D 4 71 ? 167.72900 174.54500 116.96300 1.000 157.38000 71 PHE D CA 1
ATOM 10724 C C . PHE D 4 71 ? 169.11100 174.46800 117.62900 1.000 157.38000 71 PHE D C 1
ATOM 10725 O O . PHE D 4 71 ? 169.17200 174.38700 118.87000 1.000 157.38000 71 PHE D O 1
ATOM 10733 N N . THR D 4 72 ? 170.18300 174.48800 116.83000 1.000 155.20000 72 THR D N 1
ATOM 10734 C CA . THR D 4 72 ? 171.56200 174.43800 117.38200 1.000 155.20000 72 THR D CA 1
ATOM 10735 C C . THR D 4 72 ? 172.28800 175.74900 117.09100 1.000 155.20000 72 THR D C 1
ATOM 10736 O O . THR D 4 72 ? 172.46000 176.05800 115.89600 1.000 155.20000 72 THR D O 1
ATOM 10740 N N . VAL D 4 73 ? 172.69000 176.49800 118.12600 1.000 149.14000 73 VAL D N 1
ATOM 10741 C CA . VAL D 4 73 ? 173.50900 177.71300 117.84800 1.000 149.14000 73 VAL D CA 1
ATOM 10742 C C . VAL D 4 73 ? 174.83700 177.20900 117.28600 1.000 149.14000 73 VAL D C 1
ATOM 10743 O O . VAL D 4 73 ? 175.38400 176.24800 117.85700 1.000 149.14000 73 VAL D O 1
ATOM 10747 N N . SER D 4 74 ? 175.30400 177.79200 116.18400 1.000 147.48000 74 SER D N 1
ATOM 10748 C CA . SER D 4 74 ? 176.52600 177.25200 115.54000 1.000 147.48000 74 SER D CA 1
ATOM 10749 C C . SER D 4 74 ? 177.59900 178.33000 115.45000 1.000 147.48000 74 SER D C 1
ATOM 10750 O O . SER D 4 74 ? 177.26500 179.48100 115.12500 1.000 147.48000 74 SER D O 1
ATOM 10753 N N . LEU D 4 75 ? 178.84000 177.94800 115.73000 1.000 145.55000 75 LEU D N 1
ATOM 10754 C CA . LEU D 4 75 ? 179.96000 178.91700 115.72800 1.000 145.55000 75 LEU D CA 1
ATOM 10755 C C . LEU D 4 75 ? 180.25000 179.38500 114.30400 1.000 145.55000 75 LEU D C 1
ATOM 10756 O O . LEU D 4 75 ? 180.29400 178.53100 113.40500 1.000 145.55000 75 LEU D O 1
ATOM 10761 N N . ASP D 4 76 ? 180.43600 180.68800 114.11500 1.000 147.18000 76 ASP D N 1
ATOM 10762 C CA . ASP D 4 76 ? 180.86600 181.20200 112.78900 1.000 147.18000 76 ASP D CA 1
ATOM 10763 C C . ASP D 4 76 ? 181.84100 182.35900 113.02700 1.000 147.18000 76 ASP D C 1
ATOM 10764 O O . ASP D 4 76 ? 181.51400 183.49300 112.64200 1.000 147.18000 76 ASP D O 1
ATOM 10769 N N . ASN D 4 77 ? 183.01800 182.07400 113.59000 1.000 147.91000 77 ASN D N 1
ATOM 10770 C CA . ASN D 4 77 ? 183.98000 183.15100 113.94400 1.000 147.91000 77 ASN D CA 1
ATOM 10771 C C . ASN D 4 77 ? 184.83100 183.48800 112.72200 1.000 147.91000 77 ASN D C 1
ATOM 10772 O O . ASN D 4 77 ? 185.69100 184.37400 112.83400 1.000 147.91000 77 ASN D O 1
ATOM 10777 N N . ALA D 4 78 ? 184.61000 182.79400 111.60800 1.000 147.85000 78 ALA D N 1
ATOM 10778 C CA . ALA D 4 78 ? 185.30800 183.14100 110.35300 1.000 147.85000 78 ALA D CA 1
ATOM 10779 C C . ALA D 4 78 ? 184.37700 184.12700 109.65400 1.000 147.85000 78 ALA D C 1
ATOM 10780 O O . ALA D 4 78 ? 184.84300 184.90800 108.80600 1.000 147.85000 78 ALA D O 1
ATOM 10782 N N . LYS D 4 79 ? 183.10100 184.08300 110.03300 1.000 146.95000 79 LYS D N 1
ATOM 10783 C CA . LYS D 4 79 ? 182.09300 185.01900 109.46700 1.000 146.95000 79 LYS D CA 1
ATOM 10784 C C . LYS D 4 79 ? 182.08100 186.31900 110.27700 1.000 146.95000 79 LYS D C 1
ATOM 10785 O O . LYS D 4 79 ? 181.65500 187.33900 109.69800 1.000 146.95000 79 LYS D O 1
ATOM 10791 N N . ASN D 4 80 ? 182.49100 186.27200 111.55500 1.000 147.22000 80 ASN D N 1
ATOM 10792 C CA . ASN D 4 80 ? 182.35500 187.44100 112.47500 1.000 147.22000 80 ASN D CA 1
ATOM 10793 C C . ASN D 4 80 ? 180.88000 187.50800 112.88400 1.000 147.22000 80 ASN D C 1
ATOM 10794 O O . ASN D 4 80 ? 180.57500 188.23000 113.85000 1.000 147.22000 80 ASN D O 1
ATOM 10799 N N . THR D 4 81 ? 180.00400 186.79800 112.15700 1.000 146.79000 81 THR D N 1
ATOM 10800 C CA . THR D 4 81 ? 178.56200 186.74000 112.51500 1.000 146.79000 81 THR D CA 1
ATOM 10801 C C . THR D 4 81 ? 178.19800 185.30700 112.91700 1.000 146.79000 81 THR D C 1
ATOM 10802 O O . THR D 4 81 ? 178.51200 184.40400 112.14600 1.000 146.79000 81 THR D O 1
ATOM 10806 N N . VAL D 4 82 ? 177.56700 185.11700 114.07800 1.000 146.87000 82 VAL D N 1
ATOM 10807 C CA . VAL D 4 82 ? 177.17600 183.76300 114.58400 1.000 146.87000 82 VAL D CA 1
ATOM 10808 C C . VAL D 4 82 ? 175.86700 183.30400 113.92500 1.000 146.87000 82 VAL D C 1
ATOM 10809 O O . VAL D 4 82 ? 175.07300 184.17800 113.56200 1.000 146.87000 82 VAL D O 1
ATOM 10813 N N . TYR D 4 83 ? 175.64800 181.99100 113.76300 1.000 149.05000 83 TYR D N 1
ATOM 10814 C CA . TYR D 4 83 ? 174.43500 181.53300 113.03600 1.000 149.05000 83 TYR D CA 1
ATOM 10815 C C . TYR D 4 83 ? 173.59200 180.52800 113.83100 1.000 149.05000 83 TYR D C 1
ATOM 10816 O O . TYR D 4 83 ? 174.18800 179.62800 114.42900 1.000 149.05000 83 TYR D O 1
ATOM 10825 N N . LEU D 4 84 ? 172.25700 180.67700 113.83100 1.000 153.10000 84 LEU D N 1
ATOM 10826 C CA . LEU D 4 84 ? 171.32500 179.71200 114.47400 1.000 153.10000 84 LEU D CA 1
ATOM 10827 C C . LEU D 4 84 ? 170.60500 178.98800 113.34300 1.000 153.10000 84 LEU D C 1
ATOM 10828 O O . LEU D 4 84 ? 169.89700 179.65400 112.58600 1.000 153.10000 84 LEU D O 1
ATOM 10833 N N . GLN D 4 85 ? 170.75900 177.66800 113.27700 1.000 156.20000 85 GLN D N 1
ATOM 10834 C CA . GLN D 4 85 ? 170.05000 176.89700 112.23700 1.000 156.20000 85 GLN D CA 1
ATOM 10835 C C . GLN D 4 85 ? 168.80400 176.29500 112.87300 1.000 156.20000 85 GLN D C 1
ATOM 10836 O O . GLN D 4 85 ? 168.95700 175.47600 113.79700 1.000 156.20000 85 GLN D O 1
ATOM 10842 N N . MET D 4 86 ? 167.62600 176.71000 112.40300 1.000 162.82000 86 MET D N 1
ATOM 10843 C CA . MET D 4 86 ? 166.34400 176.16500 112.91900 1.000 162.82000 86 MET D CA 1
ATOM 10844 C C . MET D 4 86 ? 166.04000 174.83800 112.22100 1.000 162.82000 86 MET D C 1
ATOM 10845 O O . MET D 4 86 ? 166.65300 174.60500 111.17400 1.000 162.82000 86 MET D O 1
ATOM 10850 N N . ASN D 4 87 ? 165.23700 173.96000 112.83200 1.000 166.98000 87 ASN D N 1
ATOM 10851 C CA . ASN D 4 87 ? 164.78900 172.70100 112.16900 1.000 166.98000 87 ASN D CA 1
ATOM 10852 C C . ASN D 4 87 ? 163.33400 172.42400 112.58100 1.000 166.98000 87 ASN D C 1
ATOM 10853 O O . ASN D 4 87 ? 162.97700 172.84600 113.69900 1.000 166.98000 87 ASN D O 1
ATOM 10858 N N . SER D 4 88 ? 162.54700 171.72100 111.74400 1.000 170.78000 88 SER D N 1
ATOM 10859 C CA . SER D 4 88 ? 161.12400 171.43200 112.08100 1.000 170.78000 88 SER D CA 1
ATOM 10860 C C . SER D 4 88 ? 160.45200 172.66700 112.69200 1.000 170.78000 88 SER D C 1
ATOM 10861 O O . SER D 4 88 ? 159.87200 172.53400 113.78700 1.000 170.78000 88 SER D O 1
ATOM 10864 N N . LEU D 4 89 ? 160.54600 173.82200 112.02400 1.000 170.77000 89 LEU D N 1
ATOM 10865 C CA . LEU D 4 89 ? 159.96700 175.08200 112.56300 1.000 170.77000 89 LEU D CA 1
ATOM 10866 C C . LEU D 4 89 ? 158.44300 174.96200 112.65900 1.000 170.77000 89 LEU D C 1
ATOM 10867 O O . LEU D 4 89 ? 157.85800 174.23400 111.84100 1.000 170.77000 89 LEU D O 1
ATOM 10872 N N . LYS D 4 90 ? 157.83800 175.64300 113.63700 1.000 168.37000 90 LYS D N 1
ATOM 10873 C CA . LYS D 4 90 ? 156.36100 175.61100 113.81500 1.000 168.37000 90 LYS D CA 1
ATOM 10874 C C . LYS D 4 90 ? 155.84500 177.04900 113.97200 1.000 168.37000 90 LYS D C 1
ATOM 10875 O O . LYS D 4 90 ? 156.64700 177.92800 114.33900 1.000 168.37000 90 LYS D O 1
ATOM 10881 N N . PRO D 4 91 ? 154.55400 177.33400 113.68700 1.000 169.53000 91 PRO D N 1
ATOM 10882 C CA . PRO D 4 91 ? 153.98500 178.68300 113.80200 1.000 169.53000 91 PRO D CA 1
ATOM 10883 C C . PRO D 4 91 ? 154.01100 179.23900 115.23200 1.000 169.53000 91 PRO D C 1
ATOM 10884 O O . PRO D 4 91 ? 154.05500 180.44100 115.38400 1.000 169.53000 91 PRO D O 1
ATOM 10888 N N . GLU D 4 92 ? 153.96000 178.35000 116.22200 1.000 165.60000 92 GLU D N 1
ATOM 10889 C CA . GLU D 4 92 ? 154.00500 178.76800 117.64600 1.000 165.60000 92 GLU D CA 1
ATOM 10890 C C . GLU D 4 92 ? 155.28300 179.57800 117.85500 1.000 165.60000 92 GLU D C 1
ATOM 10891 O O . GLU D 4 92 ? 155.27600 180.49300 118.69900 1.000 165.60000 92 GLU D O 1
ATOM 10897 N N . ASP D 4 93 ? 156.33200 179.25600 117.10100 1.000 166.98000 93 ASP D N 1
ATOM 10898 C CA . ASP D 4 93 ? 157.65300 179.91700 117.27600 1.000 166.98000 93 ASP D CA 1
ATOM 10899 C C . ASP D 4 93 ? 157.67400 181.35100 116.73200 1.000 166.98000 93 ASP D C 1
ATOM 10900 O O . ASP D 4 93 ? 158.66100 182.05200 117.03100 1.000 166.98000 93 ASP D O 1
ATOM 10905 N N . THR D 4 94 ? 156.66700 181.77800 115.96000 1.000 166.41000 94 THR D N 1
ATOM 10906 C CA . THR D 4 94 ? 156.76400 183.12400 115.32900 1.000 166.41000 94 THR D CA 1
ATOM 10907 C C . THR D 4 94 ? 156.96400 184.16500 116.43000 1.000 166.41000 94 THR D C 1
ATOM 10908 O O . THR D 4 94 ? 156.21600 184.10200 117.43200 1.000 166.41000 94 THR D O 1
ATOM 10912 N N . ALA D 4 95 ? 157.93900 185.06500 116.24900 1.000 164.15000 95 ALA D N 1
ATOM 10913 C CA . ALA D 4 95 ? 158.27100 186.07700 117.28200 1.000 164.15000 95 ALA D CA 1
ATOM 10914 C C . ALA D 4 95 ? 159.36100 186.99500 116.74200 1.000 164.15000 95 ALA D C 1
ATOM 10915 O O . ALA D 4 95 ? 159.67800 186.87900 115.55300 1.000 164.15000 95 ALA D O 1
ATOM 10917 N N . LEU D 4 96 ? 159.89700 187.88000 117.58100 1.000 160.62000 96 LEU D N 1
ATOM 10918 C CA . LEU D 4 96 ? 161.06800 188.69700 117.17100 1.000 160.62000 96 LEU D CA 1
ATOM 10919 C C . LEU D 4 96 ? 162.28700 188.02000 117.80200 1.000 160.62000 96 LEU D C 1
ATOM 10920 O O . LEU D 4 96 ? 162.21200 187.68700 118.98800 1.000 160.62000 96 LEU D O 1
ATOM 10925 N N . TYR D 4 97 ? 163.35900 187.78700 117.04800 1.000 158.10000 97 TYR D N 1
ATOM 10926 C CA . TYR D 4 97 ? 164.49300 187.01200 117.61400 1.000 158.10000 97 TYR D CA 1
ATOM 10927 C C . TYR D 4 97 ? 165.67600 187.93900 117.87300 1.000 158.10000 97 TYR D C 1
ATOM 10928 O O . TYR D 4 97 ? 165.96600 188.75100 116.98900 1.000 158.10000 97 TYR D O 1
ATOM 10937 N N . TYR D 4 98 ? 166.33200 187.80800 119.03000 1.000 153.85000 98 TYR D N 1
ATOM 10938 C CA . TYR D 4 98 ? 167.42500 188.74600 119.40100 1.000 153.85000 98 TYR D CA 1
ATOM 10939 C C . TYR D 4 98 ? 168.64600 187.95200 119.87200 1.000 153.85000 98 TYR D C 1
ATOM 10940 O O . TYR D 4 98 ? 168.60700 186.71900 119.77700 1.000 153.85000 98 TYR D O 1
ATOM 10949 N N . CYS D 4 99 ? 169.72700 188.63700 120.26700 1.000 152.27000 99 CYS D N 1
ATOM 10950 C CA . CYS D 4 99 ? 170.92900 187.95600 120.83100 1.000 152.27000 99 CYS D CA 1
ATOM 10951 C C . CYS D 4 99 ? 171.30300 188.64200 122.15900 1.000 152.27000 99 CYS D C 1
ATOM 10952 O O . CYS D 4 99 ? 170.95600 189.82900 122.30800 1.000 152.27000 99 CYS D O 1
ATOM 10955 N N . ALA D 4 100 ? 171.95800 187.93600 123.09400 1.000 138.95000 100 ALA D N 1
ATOM 10956 C CA . ALA D 4 100 ? 172.23100 188.49400 124.44600 1.000 138.95000 100 ALA D CA 1
ATOM 10957 C C . ALA D 4 100 ? 173.41300 189.45300 124.44000 1.000 138.95000 100 ALA D C 1
ATOM 10958 O O . ALA D 4 100 ? 173.51000 190.21900 125.40700 1.000 138.95000 100 ALA D O 1
ATOM 10960 N N . ALA D 4 101 ? 174.30100 189.34600 123.45600 1.000 134.27000 101 ALA D N 1
ATOM 10961 C CA . ALA D 4 101 ? 175.41800 190.31400 123.33300 1.000 134.27000 101 ALA D CA 1
ATOM 10962 C C . ALA D 4 101 ? 176.14800 190.52700 124.66900 1.000 134.27000 101 ALA D C 1
ATOM 10963 O O . ALA D 4 101 ? 176.59500 191.66100 124.90300 1.000 134.27000 101 ALA D O 1
ATOM 10965 N N . ALA D 4 102 ? 176.33100 189.48300 125.47900 1.000 133.65000 102 ALA D N 1
ATOM 10966 C CA . ALA D 4 102 ? 176.91800 189.64500 126.83200 1.000 133.65000 102 ALA D CA 1
ATOM 10967 C C . ALA D 4 102 ? 178.44300 189.66900 126.79300 1.000 133.65000 102 ALA D C 1
ATOM 10968 O O . ALA D 4 102 ? 179.00600 189.39200 125.73100 1.000 133.65000 102 ALA D O 1
ATOM 10970 N N . TYR D 4 103 ? 179.07600 190.00400 127.91800 1.000 127.75000 103 TYR D N 1
ATOM 10971 C CA . TYR D 4 103 ? 180.55700 189.98100 127.99200 1.000 127.75000 103 TYR D CA 1
ATOM 10972 C C . TYR D 4 103 ? 181.00400 189.01100 129.09100 1.000 127.75000 103 TYR D C 1
ATOM 10973 O O . TYR D 4 103 ? 181.93200 188.22900 128.82600 1.000 127.75000 103 TYR D O 1
ATOM 10982 N N . SER D 4 104 ? 180.37200 189.05400 130.27300 1.000 120.32000 104 SER D N 1
ATOM 10983 C CA . SER D 4 104 ? 180.83400 188.19900 131.40700 1.000 120.32000 104 SER D CA 1
ATOM 10984 C C . SER D 4 104 ? 179.72600 187.39300 132.09700 1.000 120.32000 104 SER D C 1
ATOM 10985 O O . SER D 4 104 ? 178.82800 188.02700 132.66200 1.000 120.32000 104 SER D O 1
ATOM 10988 N N . GLY D 4 105 ? 179.81300 186.05400 132.09900 1.000 104.80000 105 GLY D N 1
ATOM 10989 C CA . GLY D 4 105 ? 178.83700 185.22900 132.84300 1.000 104.80000 105 GLY D CA 1
ATOM 10990 C C . GLY D 4 105 ? 179.24200 183.77100 132.99800 1.000 104.80000 105 GLY D C 1
ATOM 10991 O O . GLY D 4 105 ? 179.99500 183.28500 132.13600 1.000 104.80000 105 GLY D O 1
ATOM 10992 N N . ILE D 4 106 ? 178.69400 183.07600 134.00400 1.000 96.47000 106 ILE D N 1
ATOM 10993 C CA . ILE D 4 106 ? 179.01400 181.64000 134.25800 1.000 96.47000 106 ILE D CA 1
ATOM 10994 C C . ILE D 4 106 ? 178.20900 180.74600 133.32000 1.000 96.47000 106 ILE D C 1
ATOM 10995 O O . ILE D 4 106 ? 177.13500 181.18300 132.89900 1.000 96.47000 106 ILE D O 1
ATOM 11000 N N . TRP D 4 107 ? 178.71200 179.55600 132.99000 1.000 98.26000 107 TRP D N 1
ATOM 11001 C CA . TRP D 4 107 ? 177.92400 178.58000 132.18600 1.000 98.26000 107 TRP D CA 1
ATOM 11002 C C . TRP D 4 107 ? 177.81400 177.28700 132.98800 1.000 98.26000 107 TRP D C 1
ATOM 11003 O O . TRP D 4 107 ? 178.84700 176.81400 133.46400 1.000 98.26000 107 TRP D O 1
ATOM 11014 N N . THR D 4 108 ? 176.61300 176.74300 133.13100 1.000 98.59000 108 THR D N 1
ATOM 11015 C CA . THR D 4 108 ? 176.42800 175.45500 133.83800 1.000 98.59000 108 THR D CA 1
ATOM 11016 C C . THR D 4 108 ? 175.48000 174.62100 132.98000 1.000 98.59000 108 THR D C 1
ATOM 11017 O O . THR D 4 108 ? 174.79600 175.22100 132.13500 1.000 98.59000 108 THR D O 1
ATOM 11021 N N . PRO D 4 109 ? 175.38200 173.28600 133.14500 1.000 100.90000 109 PRO D N 1
ATOM 11022 C CA . PRO D 4 109 ? 174.41500 172.50300 132.37700 1.000 100.90000 109 PRO D CA 1
ATOM 11023 C C . PRO D 4 109 ? 173.00000 173.04000 132.64000 1.000 100.90000 109 PRO D C 1
ATOM 11024 O O . PRO D 4 109 ? 172.18900 172.97100 131.74000 1.000 100.90000 109 PRO D O 1
ATOM 11028 N N . LEU D 4 110 ? 172.73700 173.54800 133.85000 1.000 102.70000 110 LEU D N 1
ATOM 11029 C CA . LEU D 4 110 ? 171.41300 174.14700 134.18300 1.000 102.70000 110 LEU D CA 1
ATOM 11030 C C . LEU D 4 110 ? 171.15300 175.34900 133.26700 1.000 102.70000 110 LEU D C 1
ATOM 11031 O O . LEU D 4 110 ? 170.00400 175.48500 132.81200 1.000 102.70000 110 LEU D O 1
ATOM 11036 N N . GLY D 4 111 ? 172.15700 176.20000 133.02300 1.000 104.20000 111 GLY D N 1
ATOM 11037 C CA . GLY D 4 111 ? 171.97900 177.29300 132.04400 1.000 104.20000 111 GLY D CA 1
ATOM 11038 C C . GLY D 4 111 ? 173.00300 178.40400 132.16200 1.000 104.20000 111 GLY D C 1
ATOM 11039 O O . GLY D 4 111 ? 173.56200 178.56800 133.25700 1.000 104.20000 111 GLY D O 1
ATOM 11040 N N . VAL D 4 112 ? 173.24200 179.13100 131.06200 1.000 106.30000 112 VAL D N 1
ATOM 11041 C CA . VAL D 4 112 ? 174.23300 180.24900 131.05300 1.000 106.30000 112 VAL D CA 1
ATOM 11042 C C . VAL D 4 112 ? 173.63500 181.43700 131.80100 1.000 106.30000 112 VAL D C 1
ATOM 11043 O O . VAL D 4 112 ? 172.83900 182.16600 131.19300 1.000 106.30000 112 VAL D O 1
ATOM 11047 N N . TRP D 4 113 ? 174.00700 181.62700 133.06400 1.000 107.57000 113 TRP D N 1
ATOM 11048 C CA . TRP D 4 113 ? 173.37600 182.71400 133.85200 1.000 107.57000 113 TRP D CA 1
ATOM 11049 C C . TRP D 4 113 ? 174.10800 184.03700 133.63400 1.000 107.57000 113 TRP D C 1
ATOM 11050 O O . TRP D 4 113 ? 174.72000 184.53200 134.59500 1.000 107.57000 113 TRP D O 1
ATOM 11061 N N . ALA D 4 114 ? 174.03800 184.59000 132.42100 1.000 122.15000 114 ALA D N 1
ATOM 11062 C CA . ALA D 4 114 ? 174.63000 185.92100 132.15800 1.000 122.15000 114 ALA D CA 1
ATOM 11063 C C . ALA D 4 114 ? 173.53400 186.82400 131.59300 1.000 122.15000 114 ALA D C 1
ATOM 11064 O O . ALA D 4 114 ? 172.92000 186.42900 130.58400 1.000 122.15000 114 ALA D O 1
ATOM 11066 N N . THR D 4 115 ? 173.31100 187.99200 132.19900 1.000 136.29000 115 THR D N 1
ATOM 11067 C CA . THR D 4 115 ? 172.20200 188.88200 131.75600 1.000 136.29000 115 THR D CA 1
ATOM 11068 C C . THR D 4 115 ? 172.73000 190.30500 131.58200 1.000 136.29000 115 THR D C 1
ATOM 11069 O O . THR D 4 115 ? 172.41700 191.14800 132.44200 1.000 136.29000 115 THR D O 1
ATOM 11073 N N . TYR D 4 116 ? 173.49900 190.56400 130.52100 1.000 137.73000 116 TYR D N 1
ATOM 11074 C CA . TYR D 4 116 ? 174.11400 191.90800 130.38900 1.000 137.73000 116 TYR D CA 1
ATOM 11075 C C . TYR D 4 116 ? 174.10900 192.39100 128.93800 1.000 137.73000 116 TYR D C 1
ATOM 11076 O O . TYR D 4 116 ? 173.98800 191.54200 128.04000 1.000 137.73000 116 TYR D O 1
ATOM 11085 N N . GLU D 4 117 ? 174.17100 193.71100 128.72300 1.000 140.18000 117 GLU D N 1
ATOM 11086 C CA . GLU D 4 117 ? 174.33000 194.27300 127.34900 1.000 140.18000 117 GLU D CA 1
ATOM 11087 C C . GLU D 4 117 ? 173.36600 193.65700 126.32500 1.000 140.18000 117 GLU D C 1
ATOM 11088 O O . GLU D 4 117 ? 173.86700 193.10300 125.33100 1.000 140.18000 117 GLU D O 1
ATOM 11094 N N . TYR D 4 118 ? 172.04900 193.80700 126.51500 1.000 142.05000 118 TYR D N 1
ATOM 11095 C CA . TYR D 4 118 ? 171.06600 193.27900 125.53200 1.000 142.05000 118 TYR D CA 1
ATOM 11096 C C . TYR D 4 118 ? 171.05200 194.23400 124.34200 1.000 142.05000 118 TYR D C 1
ATOM 11097 O O . TYR D 4 118 ? 170.10500 195.02800 124.21300 1.000 142.05000 118 TYR D O 1
ATOM 11106 N N . TRP D 4 119 ? 172.06800 194.12900 123.48500 1.000 142.90000 119 TRP D N 1
ATOM 11107 C CA . TRP D 4 119 ? 172.22200 195.06000 122.34100 1.000 142.90000 119 TRP D CA 1
ATOM 11108 C C . TRP D 4 119 ? 171.48000 194.54700 121.10600 1.000 142.90000 119 TRP D C 1
ATOM 11109 O O . TRP D 4 119 ? 171.51300 195.25900 120.08500 1.000 142.90000 119 TRP D O 1
ATOM 11120 N N . GLY D 4 120 ? 170.83500 193.37800 121.17900 1.000 147.72000 120 GLY D N 1
ATOM 11121 C CA . GLY D 4 120 ? 170.23700 192.79600 119.96000 1.000 147.72000 120 GLY D CA 1
ATOM 11122 C C . GLY D 4 120 ? 169.22100 193.72400 119.32700 1.000 147.72000 120 GLY D C 1
ATOM 11123 O O . GLY D 4 120 ? 168.36100 194.23800 120.06100 1.000 147.72000 120 GLY D O 1
ATOM 11124 N N . GLN D 4 121 ? 169.33000 193.94900 118.01400 1.000 152.50000 121 GLN D N 1
ATOM 11125 C CA . GLN D 4 121 ? 168.36100 194.81000 117.28000 1.000 152.50000 121 GLN D CA 1
ATOM 11126 C C . GLN D 4 121 ? 166.97700 194.15200 117.25700 1.000 152.50000 121 GLN D C 1
ATOM 11127 O O . GLN D 4 121 ? 165.97700 194.86300 117.46900 1.000 152.50000 121 GLN D O 1
ATOM 11133 N N . GLY D 4 122 ? 166.94000 192.86900 116.89700 1.000 154.15000 122 GLY D N 1
ATOM 11134 C CA . GLY D 4 122 ? 165.68200 192.10700 116.83200 1.000 154.15000 122 GLY D CA 1
ATOM 11135 C C . GLY D 4 122 ? 165.22400 191.90700 115.40200 1.000 154.15000 122 GLY D C 1
ATOM 11136 O O . GLY D 4 122 ? 164.91700 192.91300 114.74300 1.000 154.15000 122 GLY D O 1
ATOM 11137 N N . THR D 4 123 ? 165.09600 190.64800 114.96700 1.000 157.17000 123 THR D N 1
ATOM 11138 C CA . THR D 4 123 ? 164.56200 190.36000 113.61200 1.000 157.17000 123 THR D CA 1
ATOM 11139 C C . THR D 4 123 ? 163.33700 189.46500 113.77300 1.000 157.17000 123 THR D C 1
ATOM 11140 O O . THR D 4 123 ? 163.46400 188.40700 114.41000 1.000 157.17000 123 THR D O 1
ATOM 11144 N N . GLN D 4 124 ? 162.20300 189.89100 113.21300 1.000 161.09000 124 GLN D N 1
ATOM 11145 C CA . GLN D 4 124 ? 160.96400 189.08000 113.29400 1.000 161.09000 124 GLN D CA 1
ATOM 11146 C C . GLN D 4 124 ? 161.09700 187.88200 112.35100 1.000 161.09000 124 GLN D C 1
ATOM 11147 O O . GLN D 4 124 ? 161.14700 188.10000 111.12400 1.000 161.09000 124 GLN D O 1
ATOM 11153 N N . VAL D 4 125 ? 161.20500 186.67300 112.90700 1.000 164.89000 125 VAL D N 1
ATOM 11154 C CA . VAL D 4 125 ? 161.20800 185.45800 112.04900 1.000 164.89000 125 VAL D CA 1
ATOM 11155 C C . VAL D 4 125 ? 159.78600 185.36300 111.50900 1.000 164.89000 125 VAL D C 1
ATOM 11156 O O . VAL D 4 125 ? 158.85700 185.21500 112.32400 1.000 164.89000 125 VAL D O 1
ATOM 11160 N N . THR D 4 126 ? 159.62200 185.46800 110.19300 1.000 170.43000 126 THR D N 1
ATOM 11161 C CA . THR D 4 126 ? 158.25000 185.50800 109.63000 1.000 170.43000 126 THR D CA 1
ATOM 11162 C C . THR D 4 126 ? 157.74700 184.09200 109.35200 1.000 170.43000 126 THR D C 1
ATOM 11163 O O . THR D 4 126 ? 158.22000 183.50300 108.36500 1.000 170.43000 126 THR D O 1
ATOM 11167 N N . VAL D 4 127 ? 156.82800 183.57800 110.18100 1.000 171.74000 127 VAL D N 1
ATOM 11168 C CA . VAL D 4 127 ? 156.22700 182.24800 109.87400 1.000 171.74000 127 VAL D CA 1
ATOM 11169 C C . VAL D 4 127 ? 154.70100 182.32100 109.97900 1.000 171.74000 127 VAL D C 1
ATOM 11170 O O . VAL D 4 127 ? 154.19000 182.60400 111.08200 1.000 171.74000 127 VAL D O 1
ATOM 11174 N N . PRO D 4 128 ? 153.95500 182.17800 108.86100 1.000 169.93000 128 PRO D N 1
ATOM 11175 C CA . PRO D 4 128 ? 152.49300 182.09800 108.90200 1.000 169.93000 128 PRO D CA 1
ATOM 11176 C C . PRO D 4 128 ? 152.00500 180.67100 109.18900 1.000 169.93000 128 PRO D C 1
ATOM 11177 O O . PRO D 4 128 ? 152.78200 179.75000 109.04900 1.000 169.93000 128 PRO D O 1
ATOM 11181 N N . PRO D 4 129 ? 150.73500 180.47200 109.60100 1.000 40.54000 129 PRO D N 1
ATOM 11182 C CA . PRO D 4 129 ? 150.16600 179.12900 109.82100 1.000 39.84000 129 PRO D CA 1
ATOM 11183 C C . PRO D 4 129 ? 149.89700 178.37800 108.50600 1.000 39.24000 129 PRO D C 1
ATOM 11184 O O . PRO D 4 129 ? 149.92600 179.02000 107.47600 1.000 40.34000 129 PRO D O 1
ATOM 11188 N N . LEU D 4 130 ? 149.62200 177.06300 108.56300 1.000 42.46000 130 LEU D N 1
ATOM 11189 C CA . LEU D 4 130 ? 149.32800 176.25800 107.33800 1.000 40.00000 130 LEU D CA 1
ATOM 11190 C C . LEU D 4 130 ? 148.17800 176.94800 106.60300 1.000 37.64000 130 LEU D C 1
ATOM 11191 O O . LEU D 4 130 ? 147.18900 177.28600 107.26900 1.000 36.61000 130 LEU D O 1
ATOM 11196 N N . VAL D 4 131 ? 148.26400 177.08400 105.27800 1.000 31.02000 131 VAL D N 1
ATOM 11197 C CA . VAL D 4 131 ? 147.25800 177.91100 104.54300 1.000 32.82000 131 VAL D CA 1
ATOM 11198 C C . VAL D 4 131 ? 146.22800 177.07400 103.76700 1.000 35.04000 131 VAL D C 1
ATOM 11199 O O . VAL D 4 131 ? 146.60500 176.00100 103.26800 1.000 34.14000 131 VAL D O 1
ATOM 11203 N N . ILE D 4 132 ? 144.95900 177.51000 103.73200 1.000 33.52000 132 ILE D N 1
ATOM 11204 C CA . ILE D 4 132 ? 143.90200 176.83900 102.91200 1.000 36.89000 132 ILE D CA 1
ATOM 11205 C C . ILE D 4 132 ? 143.17900 177.94400 102.12800 1.000 35.44000 132 ILE D C 1
ATOM 11206 O O . ILE D 4 132 ? 142.80100 178.93500 102.77900 1.000 37.47000 132 ILE D O 1
ATOM 11211 N N . TRP D 4 133 ? 142.98300 177.81900 100.81000 1.000 34.79000 133 TRP D N 1
ATOM 11212 C CA . TRP D 4 133 ? 142.23900 178.91300 100.13000 1.000 37.52000 133 TRP D CA 1
ATOM 11213 C C . TRP D 4 133 ? 141.00600 178.43500 99.38900 1.000 35.64000 133 TRP D C 1
ATOM 11214 O O . TRP D 4 133 ? 141.18700 177.72400 98.39800 1.000 36.81000 133 TRP D O 1
ATOM 11225 N N . ILE D 4 134 ? 139.82900 178.93200 99.77600 1.000 38.56000 134 ILE D N 1
ATOM 11226 C CA . ILE D 4 134 ? 138.58100 178.61400 99.02300 1.000 35.83000 134 ILE D CA 1
ATOM 11227 C C . ILE D 4 134 ? 137.54600 179.69100 99.34600 1.000 43.69000 134 ILE D C 1
ATOM 11228 O O . ILE D 4 134 ? 137.73200 180.39200 100.35400 1.000 38.50000 134 ILE D O 1
ATOM 11233 N N . ASN D 4 135 ? 136.52200 179.84400 98.50700 1.000 41.70000 135 ASN D N 1
ATOM 11234 C CA . ASN D 4 135 ? 135.39400 180.75100 98.83600 1.000 41.56000 135 ASN D CA 1
ATOM 11235 C C . ASN D 4 135 ? 134.43400 179.89300 99.65400 1.000 38.82000 135 ASN D C 1
ATOM 11236 O O . ASN D 4 135 ? 133.86300 178.96300 99.07100 1.000 38.68000 135 ASN D O 1
ATOM 11241 N N . GLY D 4 136 ? 134.21300 180.21000 100.92800 1.000 41.65000 136 GLY D N 1
ATOM 11242 C CA . GLY D 4 136 ? 133.39300 179.30400 101.74200 1.000 45.94000 136 GLY D CA 1
ATOM 11243 C C . GLY D 4 136 ? 131.91400 179.47100 101.46200 1.000 48.80000 136 GLY D C 1
ATOM 11244 O O . GLY D 4 136 ? 131.17300 179.69300 102.43500 1.000 48.30000 136 GLY D O 1
ATOM 11245 N N . ASP D 4 137 ? 131.47100 179.35500 100.19700 1.000 44.84000 137 ASP D N 1
ATOM 11246 C CA . ASP D 4 137 ? 130.00800 179.34000 99.90900 1.000 51.05000 137 ASP D CA 1
ATOM 11247 C C . ASP D 4 137 ? 129.56100 178.08100 100.63700 1.000 50.52000 137 ASP D C 1
ATOM 11248 O O . ASP D 4 137 ? 128.48800 178.10300 101.26600 1.000 52.26000 137 ASP D O 1
ATOM 11253 N N . LYS D 4 138 ? 130.36600 177.02000 100.52700 1.000 44.96000 138 LYS D N 1
ATOM 11254 C CA . LYS D 4 138 ? 130.15000 175.82200 101.36700 1.000 41.73000 138 LYS D CA 1
ATOM 11255 C C . LYS D 4 138 ? 131.10600 176.11500 102.52100 1.000 48.61000 138 LYS D C 1
ATOM 11256 O O . LYS D 4 138 ? 132.32200 176.14000 102.26300 1.000 50.50000 138 LYS D O 1
ATOM 11262 N N . GLY D 4 139 ? 130.60200 176.31400 103.73700 1.000 41.56000 139 GLY D N 1
ATOM 11263 C CA . GLY D 4 139 ? 131.46900 176.75900 104.84300 1.000 47.83000 139 GLY D CA 1
ATOM 11264 C C . GLY D 4 139 ? 132.66500 175.86000 105.04800 1.000 44.46000 139 GLY D C 1
ATOM 11265 O O . GLY D 4 139 ? 132.49000 174.63200 105.10000 1.000 46.60000 139 GLY D O 1
ATOM 11266 N N . TYR D 4 140 ? 133.84000 176.46800 105.19400 1.000 42.57000 140 TYR D N 1
ATOM 11267 C CA . TYR D 4 140 ? 135.08700 175.69800 105.40400 1.000 44.41000 140 TYR D CA 1
ATOM 11268 C C . TYR D 4 140 ? 135.16100 175.35400 106.88800 1.000 42.22000 140 TYR D C 1
ATOM 11269 O O . TYR D 4 140 ? 136.12100 174.69400 107.25100 1.000 49.20000 140 TYR D O 1
ATOM 11278 N N . ASN D 4 141 ? 134.19800 175.81300 107.69800 1.000 44.53000 141 ASN D N 1
ATOM 11279 C CA . ASN D 4 141 ? 134.24400 175.60900 109.17500 1.000 42.98000 141 ASN D CA 1
ATOM 11280 C C . ASN D 4 141 ? 134.19400 174.12100 109.56000 1.000 42.42000 141 ASN D C 1
ATOM 11281 O O . ASN D 4 141 ? 134.96000 173.74600 110.46000 1.000 42.33000 141 ASN D O 1
ATOM 11286 N N . GLY D 4 142 ? 133.33800 173.30500 108.92900 1.000 42.84000 142 GLY D N 1
ATOM 11287 C CA . GLY D 4 142 ? 133.34600 171.85400 109.21200 1.000 39.83000 142 GLY D CA 1
ATOM 11288 C C . GLY D 4 142 ? 134.66900 171.23400 108.80100 1.000 38.61000 142 GLY D C 1
ATOM 11289 O O . GLY D 4 142 ? 135.23300 170.46800 109.60500 1.000 40.06000 142 GLY D O 1
ATOM 11290 N N . LEU D 4 143 ? 135.17300 171.57900 107.61400 1.000 37.99000 143 LEU D N 1
ATOM 11291 C CA . LEU D 4 143 ? 136.51300 171.11400 107.16700 1.000 38.51000 143 LEU D CA 1
ATOM 11292 C C . LEU D 4 143 ? 137.59200 171.71400 108.07900 1.000 39.82000 143 LEU D C 1
ATOM 11293 O O . LEU D 4 143 ? 138.57300 171.01000 108.34700 1.000 37.74000 143 LEU D O 1
ATOM 11298 N N . ALA D 4 144 ? 137.43200 172.97200 108.50300 1.000 38.01000 144 ALA D N 1
ATOM 11299 C CA . ALA D 4 144 ? 138.40500 173.64700 109.39600 1.000 43.02000 144 ALA D CA 1
ATOM 11300 C C . ALA D 4 144 ? 138.47900 172.91600 110.73400 1.000 51.30000 144 ALA D C 1
ATOM 11301 O O . ALA D 4 144 ? 139.55300 172.93200 111.32300 1.000 46.60000 144 ALA D O 1
ATOM 11303 N N . GLU D 4 145 ? 137.35000 172.40500 111.23700 1.000 47.16000 145 GLU D N 1
ATOM 11304 C CA . GLU D 4 145 ? 137.36600 171.60500 112.49400 1.000 48.30000 145 GLU D CA 1
ATOM 11305 C C . GLU D 4 145 ? 138.17600 170.32000 112.27800 1.000 49.16000 145 GLU D C 1
ATOM 11306 O O . GLU D 4 145 ? 138.99000 169.99200 113.16000 1.000 48.81000 145 GLU D O 1
ATOM 11312 N N . VAL D 4 146 ? 137.98800 169.63100 111.14600 1.000 44.15000 146 VAL D N 1
ATOM 11313 C CA . VAL D 4 146 ? 138.85400 168.44700 110.87400 1.000 44.59000 146 VAL D CA 1
ATOM 11314 C C . VAL D 4 146 ? 140.28100 168.97000 110.74100 1.000 43.69000 146 VAL D C 1
ATOM 11315 O O . VAL D 4 146 ? 141.19700 168.31400 111.26300 1.000 42.64000 146 VAL D O 1
ATOM 11319 N N . GLY D 4 147 ? 140.44800 170.10700 110.05800 1.000 44.25000 147 GLY D N 1
ATOM 11320 C CA . GLY D 4 147 ? 141.77300 170.73100 109.87500 1.000 44.98000 147 GLY D CA 1
ATOM 11321 C C . GLY D 4 147 ? 142.37400 171.17800 111.19400 1.000 41.18000 147 GLY D C 1
ATOM 11322 O O . GLY D 4 147 ? 143.59600 171.07500 111.32300 1.000 44.69000 147 GLY D O 1
ATOM 11323 N N . LYS D 4 148 ? 141.56100 171.71900 112.11000 1.000 50.98000 148 LYS D N 1
ATOM 11324 C CA . LYS D 4 148 ? 142.05200 172.12100 113.45500 1.000 51.03000 148 LYS D CA 1
ATOM 11325 C C . LYS D 4 148 ? 142.51700 170.86700 114.19900 1.000 48.47000 148 LYS D C 1
ATOM 11326 O O . LYS D 4 148 ? 143.53400 170.94200 114.90400 1.000 50.67000 148 LYS D O 1
ATOM 11332 N N . LYS D 4 149 ? 141.77700 169.76400 114.07200 1.000 47.86000 149 LYS D N 1
ATOM 11333 C CA . LYS D 4 149 ? 142.23200 168.48700 114.68500 1.000 47.83000 149 LYS D CA 1
ATOM 11334 C C . LYS D 4 149 ? 143.53100 168.05100 113.99400 1.000 47.86000 149 LYS D C 1
ATOM 11335 O O . LYS D 4 149 ? 144.46500 167.63100 114.70600 1.000 42.47000 149 LYS D O 1
ATOM 11341 N N . PHE D 4 150 ? 143.59800 168.18000 112.66500 1.000 42.71000 150 PHE D N 1
ATOM 11342 C CA . PHE D 4 150 ? 144.83500 167.84500 111.91400 1.000 39.60000 150 PHE D CA 1
ATOM 11343 C C . PHE D 4 150 ? 145.93600 168.80200 112.37900 1.000 38.74000 150 PHE D C 1
ATOM 11344 O O . PHE D 4 150 ? 147.09400 168.36600 112.50800 1.000 40.55000 150 PHE D O 1
ATOM 11352 N N . GLU D 4 151 ? 145.57900 170.06500 112.63300 1.000 41.82000 151 GLU D N 1
ATOM 11353 C CA . GLU D 4 151 ? 146.56200 171.08800 113.07800 1.000 47.02000 151 GLU D CA 1
ATOM 11354 C C . GLU D 4 151 ? 147.15200 170.66200 114.42600 1.000 47.13000 151 GLU D C 1
ATOM 11355 O O . GLU D 4 151 ? 148.36500 170.83700 114.61000 1.000 43.61000 151 GLU D O 1
ATOM 11361 N N . LYS D 4 152 ? 146.32200 170.12200 115.32500 1.000 47.63000 152 LYS D N 1
ATOM 11362 C CA . LYS D 4 152 ? 146.80500 169.67300 116.65800 1.000 54.18000 152 LYS D CA 1
ATOM 11363 C C . LYS D 4 152 ? 147.81100 168.53100 116.47200 1.000 53.80000 152 LYS D C 1
ATOM 11364 O O . LYS D 4 152 ? 148.85600 168.54900 117.15300 1.000 63.13000 152 LYS D O 1
ATOM 11370 N N . ASP D 4 153 ? 147.51700 167.59300 115.56400 1.000 52.96000 153 ASP D N 1
ATOM 11371 C CA . ASP D 4 153 ? 148.42500 166.44000 115.31700 1.000 48.91000 153 ASP D CA 1
ATOM 11372 C C . ASP D 4 153 ? 149.76600 166.94400 114.77300 1.000 47.66000 153 ASP D C 1
ATOM 11373 O O . ASP D 4 153 ? 150.80700 166.41000 115.19800 1.000 44.72000 153 ASP D O 1
ATOM 11378 N N . THR D 4 154 ? 149.73700 167.92900 113.86700 1.000 45.58000 154 THR D N 1
ATOM 11379 C CA . THR D 4 154 ? 150.99100 168.44200 113.24700 1.000 42.14000 154 THR D CA 1
ATOM 11380 C C . THR D 4 154 ? 151.56400 169.60300 114.07200 1.000 43.57000 154 THR D C 1
ATOM 11381 O O . THR D 4 154 ? 152.67000 170.07200 113.73100 1.000 47.23000 154 THR D O 1
ATOM 11385 N N . GLY D 4 155 ? 150.84900 170.04200 115.11300 1.000 42.61000 155 GLY D N 1
ATOM 11386 C CA . GLY D 4 155 ? 151.32200 171.14900 115.96800 1.000 40.56000 155 GLY D CA 1
ATOM 11387 C C . GLY D 4 155 ? 151.55900 172.39900 115.14600 1.000 50.37000 155 GLY D C 1
ATOM 11388 O O . GLY D 4 155 ? 152.51000 173.13700 115.46300 1.000 41.87000 155 GLY D O 1
ATOM 11389 N N . ILE D 4 156 ? 150.72000 172.63600 114.13600 1.000 45.15000 156 ILE D N 1
ATOM 11390 C CA . ILE D 4 156 ? 150.91600 173.79800 113.22000 1.000 44.78000 156 ILE D CA 1
ATOM 11391 C C . ILE D 4 156 ? 149.61600 174.61300 113.19200 1.000 42.11000 156 ILE D C 1
ATOM 11392 O O . ILE D 4 156 ? 148.55300 173.99100 113.12300 1.000 42.17000 156 ILE D O 1
ATOM 11397 N N . LYS D 4 157 ? 149.69800 175.94600 113.25600 1.000 41.39000 157 LYS D N 1
ATOM 11398 C CA . LYS D 4 157 ? 148.48600 176.81600 113.28200 1.000 44.14000 157 LYS D CA 1
ATOM 11399 C C . LYS D 4 157 ? 147.81200 176.77700 111.90800 1.000 40.71000 157 LYS D C 1
ATOM 11400 O O . LYS D 4 157 ? 148.48600 176.38000 110.94900 1.000 39.99000 157 LYS D O 1
ATOM 11406 N N . VAL D 4 158 ? 146.53000 177.14700 111.80900 1.000 40.20000 158 VAL D N 1
ATOM 11407 C CA . VAL D 4 158 ? 145.81600 177.00400 110.50100 1.000 40.02000 158 VAL D CA 1
ATOM 11408 C C . VAL D 4 158 ? 145.33700 178.37100 109.99000 1.000 38.04000 158 VAL D C 1
ATOM 11409 O O . VAL D 4 158 ? 144.90500 179.18600 110.82800 1.000 38.96000 158 VAL D O 1
ATOM 11413 N N . THR D 4 159 ? 145.46200 178.63300 108.68000 1.000 36.34000 159 THR D N 1
ATOM 11414 C CA . THR D 4 159 ? 144.94700 179.90100 108.09300 1.000 36.83000 159 THR D CA 1
ATOM 11415 C C . THR D 4 159 ? 143.93500 179.62400 106.97300 1.000 37.09000 159 THR D C 1
ATOM 11416 O O . THR D 4 159 ? 144.32400 178.97400 105.99100 1.000 38.18000 159 THR D O 1
ATOM 11420 N N . VAL D 4 160 ? 142.69500 180.13500 107.10000 1.000 39.47000 160 VAL D N 1
ATOM 11421 C CA . VAL D 4 160 ? 141.62200 180.03300 106.05100 1.000 40.46000 160 VAL D CA 1
ATOM 11422 C C . VAL D 4 160 ? 140.78600 181.32100 106.15500 1.000 42.45000 160 VAL D C 1
ATOM 11423 O O . VAL D 4 160 ? 140.87900 181.98500 107.20600 1.000 42.24000 160 VAL D O 1
ATOM 11427 N N . GLU D 4 161 ? 139.97900 181.65600 105.14000 1.000 35.29000 161 GLU D N 1
ATOM 11428 C CA . GLU D 4 161 ? 139.21900 182.93500 105.17700 1.000 41.77000 161 GLU D CA 1
ATOM 11429 C C . GLU D 4 161 ? 137.87700 182.79900 104.46500 1.000 41.41000 161 GLU D C 1
ATOM 11430 O O . GLU D 4 161 ? 137.78700 181.93800 103.58200 1.000 37.54000 161 GLU D O 1
ATOM 11436 N N . HIS D 4 162 ? 136.88700 183.61300 104.85000 1.000 40.76000 162 HIS D N 1
ATOM 11437 C CA . HIS D 4 162 ? 135.54300 183.59800 104.20900 1.000 45.05000 162 HIS D CA 1
ATOM 11438 C C . HIS D 4 162 ? 135.52200 184.71600 103.18000 1.000 43.95000 162 HIS D C 1
ATOM 11439 O O . HIS D 4 162 ? 135.34000 185.87100 103.58800 1.000 42.60000 162 HIS D O 1
ATOM 11446 N N . PRO D 4 163 ? 135.70300 184.45100 101.87700 1.000 46.42000 163 PRO D N 1
ATOM 11447 C CA . PRO D 4 163 ? 135.79800 185.50000 100.89100 1.000 46.85000 163 PRO D CA 1
ATOM 11448 C C . PRO D 4 163 ? 134.85900 185.52400 99.68700 1.000 49.40000 163 PRO D C 1
ATOM 11449 O O . PRO D 4 163 ? 133.77300 184.95100 99.75100 1.000 44.83000 163 PRO D O 1
ATOM 11453 N N . ASP D 4 164 ? 135.29300 186.24600 98.65000 1.000 49.43000 164 ASP D N 1
ATOM 11454 C CA . ASP D 4 164 ? 134.52100 186.33000 97.38800 1.000 51.92000 164 ASP D CA 1
ATOM 11455 C C . ASP D 4 164 ? 135.52100 186.35700 96.23700 1.000 44.75000 164 ASP D C 1
ATOM 11456 O O . ASP D 4 164 ? 136.71500 186.57500 96.50400 1.000 40.17000 164 ASP D O 1
ATOM 11461 N N . LYS D 4 165 ? 135.05600 186.03500 95.03700 1.000 45.30000 165 LYS D N 1
ATOM 11462 C CA . LYS D 4 165 ? 135.90900 186.04200 93.82300 1.000 48.32000 165 LYS D CA 1
ATOM 11463 C C . LYS D 4 165 ? 137.12900 185.13400 93.96700 1.000 46.87000 165 LYS D C 1
ATOM 11464 O O . LYS D 4 165 ? 138.11200 185.48300 93.34300 1.000 50.99000 165 LYS D O 1
ATOM 11470 N N . LEU D 4 166 ? 137.04400 183.99100 94.67100 1.000 43.40000 166 LEU D N 1
ATOM 11471 C CA . LEU D 4 166 ? 138.17700 183.01000 94.72300 1.000 46.93000 166 LEU D CA 1
ATOM 11472 C C . LEU D 4 166 ? 138.23100 182.29300 93.38000 1.000 41.40000 166 LEU D C 1
ATOM 11473 O O . LEU D 4 166 ? 139.33700 182.04900 92.86000 1.000 46.39000 166 LEU D O 1
ATOM 11478 N N . GLU D 4 167 ? 137.05300 181.98900 92.84700 1.000 46.28000 167 GLU D N 1
ATOM 11479 C CA . GLU D 4 167 ? 137.02000 181.27100 91.55400 1.000 48.32000 167 GLU D CA 1
ATOM 11480 C C . GLU D 4 167 ? 137.84700 182.10900 90.57600 1.000 50.10000 167 GLU D C 1
ATOM 11481 O O . GLU D 4 167 ? 138.62500 181.51300 89.81700 1.000 51.49000 167 GLU D O 1
ATOM 11487 N N . GLU D 4 168 ? 137.65600 183.43200 90.55900 1.000 49.88000 168 GLU D N 1
ATOM 11488 C CA . GLU D 4 168 ? 138.52500 184.31500 89.73900 1.000 49.99000 168 GLU D CA 1
ATOM 11489 C C . GLU D 4 168 ? 139.91400 184.42100 90.37000 1.000 56.77000 168 GLU D C 1
ATOM 11490 O O . GLU D 4 168 ? 140.89700 184.37800 89.61500 1.000 49.73000 168 GLU D O 1
ATOM 11496 N N . LYS D 4 169 ? 139.99400 184.53900 91.69800 1.000 47.41000 169 LYS D N 1
ATOM 11497 C CA . LYS D 4 169 ? 141.29400 184.81800 92.37700 1.000 55.09000 169 LYS D CA 1
ATOM 11498 C C . LYS D 4 169 ? 142.36000 183.71900 92.28900 1.000 51.76000 169 LYS D C 1
ATOM 11499 O O . LYS D 4 169 ? 143.51500 184.06400 92.00500 1.000 47.87000 169 LYS D O 1
ATOM 11505 N N . PHE D 4 170 ? 142.02100 182.45500 92.52600 1.000 45.48000 170 PHE D N 1
ATOM 11506 C CA . PHE D 4 170 ? 143.08700 181.41800 92.60500 1.000 44.05000 170 PHE D CA 1
ATOM 11507 C C . PHE D 4 170 ? 143.82800 181.19800 91.27700 1.000 47.01000 170 PHE D C 1
ATOM 11508 O O . PHE D 4 170 ? 145.04400 181.03200 91.33600 1.000 46.63000 170 PHE D O 1
ATOM 11516 N N . PRO D 4 171 ? 143.19800 181.12000 90.08700 1.000 45.98000 171 PRO D N 1
ATOM 11517 C CA . PRO D 4 171 ? 143.96100 180.94100 88.85000 1.000 51.68000 171 PRO D CA 1
ATOM 11518 C C . PRO D 4 171 ? 144.82800 182.12400 88.38600 1.000 51.00000 171 PRO D C 1
ATOM 11519 O O . PRO D 4 171 ? 145.93600 181.88100 87.94300 1.000 50.35000 171 PRO D O 1
ATOM 11523 N N . GLN D 4 172 ? 144.32000 183.36100 88.47200 1.000 52.95000 172 GLN D N 1
ATOM 11524 C CA . GLN D 4 172 ? 145.07300 184.52300 87.91700 1.000 52.96000 172 GLN D CA 1
ATOM 11525 C C . GLN D 4 172 ? 145.80300 185.31200 89.00800 1.000 54.53000 172 GLN D C 1
ATOM 11526 O O . GLN D 4 172 ? 147.00400 185.57700 88.82800 1.000 53.47000 172 GLN D O 1
ATOM 11532 N N . VAL D 4 173 ? 145.11000 185.68000 90.08700 1.000 48.32000 173 VAL D N 1
ATOM 11533 C CA . VAL D 4 173 ? 145.73000 186.53000 91.14900 1.000 51.43000 173 VAL D CA 1
ATOM 11534 C C . VAL D 4 173 ? 146.87400 185.77600 91.83500 1.000 50.00000 173 VAL D C 1
ATOM 11535 O O . VAL D 4 173 ? 147.89100 186.41500 92.14400 1.000 51.24000 173 VAL D O 1
ATOM 11539 N N . ALA D 4 174 ? 146.72800 184.46800 92.04200 1.000 46.07000 174 ALA D N 1
ATOM 11540 C CA . ALA D 4 174 ? 147.75200 183.65000 92.74100 1.000 52.51000 174 ALA D CA 1
ATOM 11541 C C . ALA D 4 174 ? 149.06700 183.60100 91.95700 1.000 55.62000 174 ALA D C 1
ATOM 11542 O O . ALA D 4 174 ? 150.11400 183.37300 92.59100 1.000 53.52000 174 ALA D O 1
ATOM 11544 N N . ALA D 4 175 ? 149.01600 183.79800 90.63700 1.000 64.82000 175 ALA D N 1
ATOM 11545 C CA . ALA D 4 175 ? 150.23400 183.73000 89.79300 1.000 74.60000 175 ALA D CA 1
ATOM 11546 C C . ALA D 4 175 ? 151.25000 184.76200 90.29700 1.000 76.81000 175 ALA D C 1
ATOM 11547 O O . ALA D 4 175 ? 152.46100 184.48100 90.21300 1.000 72.96000 175 ALA D O 1
ATOM 11549 N N . THR D 4 176 ? 150.77600 185.90600 90.80400 1.000 81.76000 176 THR D N 1
ATOM 11550 C CA . THR D 4 176 ? 151.67400 186.95000 91.37200 1.000 76.61000 176 THR D CA 1
ATOM 11551 C C . THR D 4 176 ? 152.42300 186.39100 92.59100 1.000 78.23000 176 THR D C 1
ATOM 11552 O O . THR D 4 176 ? 153.49200 186.94300 92.91800 1.000 79.42000 176 THR D O 1
ATOM 11556 N N . GLY D 4 177 ? 151.88800 185.34700 93.23400 1.000 59.33000 177 GLY D N 1
ATOM 11557 C CA . GLY D 4 177 ? 152.53400 184.75300 94.42200 1.000 64.31000 177 GLY D CA 1
ATOM 11558 C C . GLY D 4 177 ? 151.56600 184.49700 95.56700 1.000 48.38000 177 GLY D C 1
ATOM 11559 O O . GLY D 4 177 ? 151.98100 183.84300 96.54300 1.000 51.01000 177 GLY D O 1
ATOM 11560 N N . ASP D 4 178 ? 150.32200 184.97500 95.46300 1.000 57.25000 178 ASP D N 1
ATOM 11561 C CA . ASP D 4 178 ? 149.30100 184.66800 96.50300 1.000 60.78000 178 ASP D CA 1
ATOM 11562 C C . ASP D 4 178 ? 148.63300 183.33700 96.14400 1.000 60.89000 178 ASP D C 1
ATOM 11563 O O . ASP D 4 178 ? 149.20400 182.61400 95.30700 1.000 57.07000 178 ASP D O 1
ATOM 11568 N N . GLY D 4 179 ? 147.52200 182.98900 96.80600 1.000 43.29000 179 GLY D N 1
ATOM 11569 C CA . GLY D 4 179 ? 146.83300 181.70800 96.55000 1.000 45.19000 179 GLY D CA 1
ATOM 11570 C C . GLY D 4 179 ? 147.35300 180.63900 97.47900 1.000 41.81000 179 GLY D C 1
ATOM 11571 O O . GLY D 4 179 ? 148.23000 179.87500 97.05600 1.000 40.74000 179 GLY D O 1
ATOM 11572 N N . PRO D 4 180 ? 146.85100 180.54700 98.72200 1.000 37.96000 180 PRO D N 1
ATOM 11573 C CA . PRO D 4 180 ? 147.37600 179.59700 99.71000 1.000 38.47000 180 PRO D CA 1
ATOM 11574 C C . PRO D 4 180 ? 147.28800 178.09700 99.37300 1.000 43.94000 180 PRO D C 1
ATOM 11575 O O . PRO D 4 180 ? 146.81500 177.77700 98.29700 1.000 38.38000 180 PRO D O 1
ATOM 11579 N N . ASP D 4 181 ? 147.71900 177.20400 100.27500 1.000 41.92000 181 ASP D N 1
ATOM 11580 C CA . ASP D 4 181 ? 147.89300 175.75400 99.94900 1.000 37.58000 181 ASP D CA 1
ATOM 11581 C C . ASP D 4 181 ? 146.70500 174.90000 99.47300 1.000 39.13000 181 ASP D C 1
ATOM 11582 O O . ASP D 4 181 ? 146.90400 174.20900 98.46200 1.000 38.85000 181 ASP D O 1
ATOM 11587 N N . ILE D 4 182 ? 145.51600 174.93300 100.09000 1.000 43.29000 182 ILE D N 1
ATOM 11588 C CA . ILE D 4 182 ? 144.47500 173.92000 99.68800 1.000 41.21000 182 ILE D CA 1
ATOM 11589 C C . ILE D 4 182 ? 143.13400 174.50900 99.21700 1.000 43.54000 182 ILE D C 1
ATOM 11590 O O . ILE D 4 182 ? 142.83300 175.63800 99.60800 1.000 36.85000 182 ILE D O 1
ATOM 11595 N N . ILE D 4 183 ? 142.38100 173.77100 98.38300 1.000 38.68000 183 ILE D N 1
ATOM 11596 C CA . ILE D 4 183 ? 141.10400 174.28600 97.80300 1.000 39.53000 183 ILE D CA 1
ATOM 11597 C C . ILE D 4 183 ? 140.08900 173.14500 97.67900 1.000 38.69000 183 ILE D C 1
ATOM 11598 O O . ILE D 4 183 ? 140.54900 172.01000 97.56300 1.000 34.61000 183 ILE D O 1
ATOM 11603 N N . PHE D 4 184 ? 138.77300 173.40400 97.76300 1.000 37.57000 184 PHE D N 1
ATOM 11604 C CA . PHE D 4 184 ? 137.71900 172.37300 97.51200 1.000 40.80000 184 PHE D CA 1
ATOM 11605 C C . PHE D 4 184 ? 136.67900 173.02500 96.60300 1.000 39.12000 184 PHE D C 1
ATOM 11606 O O . PHE D 4 184 ? 135.59500 173.33800 97.11000 1.000 39.71000 184 PHE D O 1
ATOM 11614 N N . TRP D 4 185 ? 136.95700 173.17700 95.30600 1.000 41.75000 185 TRP D N 1
ATOM 11615 C CA . TRP D 4 185 ? 136.06900 174.02400 94.46300 1.000 41.67000 185 TRP D CA 1
ATOM 11616 C C . TRP D 4 185 ? 135.77200 173.43000 93.09900 1.000 46.57000 185 TRP D C 1
ATOM 11617 O O . TRP D 4 185 ? 136.26300 172.33800 92.81900 1.000 40.59000 185 TRP D O 1
ATOM 11628 N N . ALA D 4 186 ? 135.03600 174.17200 92.27900 1.000 42.96000 186 ALA D N 1
ATOM 11629 C CA . ALA D 4 186 ? 134.60000 173.66200 90.96800 1.000 44.37000 186 ALA D CA 1
ATOM 11630 C C . ALA D 4 186 ? 135.79200 173.24900 90.11900 1.000 37.19000 186 ALA D C 1
ATOM 11631 O O . ALA D 4 186 ? 136.80700 173.95800 90.15700 1.000 38.48000 186 ALA D O 1
ATOM 11633 N N . HIS D 4 187 ? 135.64400 172.15600 89.36300 1.000 40.86000 187 HIS D N 1
ATOM 11634 C CA . HIS D 4 187 ? 136.74300 171.58900 88.53100 1.000 39.52000 187 HIS D CA 1
ATOM 11635 C C . HIS D 4 187 ? 137.18800 172.58700 87.45600 1.000 42.08000 187 HIS D C 1
ATOM 11636 O O . HIS D 4 187 ? 138.36000 172.50800 87.03400 1.000 40.12000 187 HIS D O 1
ATOM 11643 N N . ASP D 4 188 ? 136.27600 173.44200 86.98700 1.000 41.91000 188 ASP D N 1
ATOM 11644 C CA . ASP D 4 188 ? 136.62500 174.39600 85.90500 1.000 45.02000 188 ASP D CA 1
ATOM 11645 C C . ASP D 4 188 ? 137.74800 175.31200 86.40800 1.000 45.24000 188 ASP D C 1
ATOM 11646 O O . ASP D 4 188 ? 138.67200 175.58100 85.62200 1.000 50.65000 188 ASP D O 1
ATOM 11651 N N . ARG D 4 189 ? 137.67700 175.76700 87.66200 1.000 47.21000 189 ARG D N 1
ATOM 11652 C CA . ARG D 4 189 ? 138.77700 176.57600 88.24800 1.000 46.59000 189 ARG D CA 1
ATOM 11653 C C . ARG D 4 189 ? 140.00400 175.69300 88.40800 1.000 37.87000 189 ARG D C 1
ATOM 11654 O O . ARG D 4 189 ? 141.10000 176.24600 88.34900 1.000 41.97000 189 ARG D O 1
ATOM 11662 N N . PHE D 4 190 ? 139.83000 174.38700 88.64500 1.000 38.32000 190 PHE D N 1
ATOM 11663 C CA . PHE D 4 190 ? 140.99300 173.48900 88.91300 1.000 41.59000 190 PHE D CA 1
ATOM 11664 C C . PHE D 4 190 ? 141.94200 173.45700 87.71700 1.000 42.93000 190 PHE D C 1
ATOM 11665 O O . PHE D 4 190 ? 143.16500 173.48100 87.94200 1.000 44.48000 190 PHE D O 1
ATOM 11673 N N . GLY D 4 191 ? 141.40200 173.43500 86.49800 1.000 43.85000 191 GLY D N 1
ATOM 11674 C CA . GLY D 4 191 ? 142.28500 173.52600 85.32100 1.000 49.15000 191 GLY D CA 1
ATOM 11675 C C . GLY D 4 191 ? 143.03000 174.84500 85.35900 1.000 44.48000 191 GLY D C 1
ATOM 11676 O O . GLY D 4 191 ? 144.22600 174.85000 85.02300 1.000 46.59000 191 GLY D O 1
ATOM 11677 N N . GLY D 4 192 ? 142.34800 175.92300 85.75100 1.000 49.48000 192 GLY D N 1
ATOM 11678 C CA . GLY D 4 192 ? 142.98400 177.24700 85.87900 1.000 47.30000 192 GLY D CA 1
ATOM 11679 C C . GLY D 4 192 ? 144.06300 177.29300 86.95000 1.000 48.34000 192 GLY D C 1
ATOM 11680 O O . GLY D 4 192 ? 145.08700 177.94900 86.70500 1.000 40.81000 192 GLY D O 1
ATOM 11681 N N . TYR D 4 193 ? 143.85300 176.64600 88.10100 1.000 51.76000 193 TYR D N 1
ATOM 11682 C CA . TYR D 4 193 ? 144.91300 176.60500 89.14200 1.000 45.04000 193 TYR D CA 1
ATOM 11683 C C . TYR D 4 193 ? 146.12500 175.85600 88.58600 1.000 43.69000 193 TYR D C 1
ATOM 11684 O O . TYR D 4 193 ? 147.26500 176.28800 88.83800 1.000 50.13000 193 TYR D O 1
ATOM 11693 N N . ALA D 4 194 ? 145.88200 174.74900 87.87600 1.000 46.69000 194 ALA D N 1
ATOM 11694 C CA . ALA D 4 194 ? 146.98000 173.96700 87.25900 1.000 50.34000 194 ALA D CA 1
ATOM 11695 C C . ALA D 4 194 ? 147.66900 174.82200 86.19300 1.000 56.09000 194 ALA D C 1
ATOM 11696 O O . ALA D 4 194 ? 148.90400 174.72400 86.06700 1.000 56.53000 194 ALA D O 1
ATOM 11698 N N . GLN D 4 195 ? 146.89300 175.60700 85.43800 1.000 56.71000 195 GLN D N 1
ATOM 11699 C CA . GLN D 4 195 ? 147.47900 176.50600 84.40800 1.000 58.38000 195 GLN D CA 1
ATOM 11700 C C . GLN D 4 195 ? 148.38500 177.51000 85.12200 1.000 56.65000 195 GLN D C 1
ATOM 11701 O O . GLN D 4 195 ? 149.47100 177.80500 84.58700 1.000 58.12000 195 GLN D O 1
ATOM 11707 N N . SER D 4 196 ? 147.95600 178.00700 86.28600 1.000 56.68000 196 SER D N 1
ATOM 11708 C CA . SER D 4 196 ? 148.82200 178.90600 87.09300 1.000 53.47000 196 SER D CA 1
ATOM 11709 C C . SER D 4 196 ? 150.06900 178.13000 87.53400 1.000 56.28000 196 SER D C 1
ATOM 11710 O O . SER D 4 196 ? 151.15400 178.74000 87.58300 1.000 53.20000 196 SER D O 1
ATOM 11713 N N . GLY D 4 197 ? 149.91400 176.83800 87.84500 1.000 56.92000 197 GLY D N 1
ATOM 11714 C CA . GLY D 4 197 ? 151.05000 175.98800 88.25600 1.000 64.14000 197 GLY D CA 1
ATOM 11715 C C . GLY D 4 197 ? 151.16000 175.84100 89.76300 1.000 67.50000 197 GLY D C 1
ATOM 11716 O O . GLY D 4 197 ? 151.98200 175.01700 90.20900 1.000 72.86000 197 GLY D O 1
ATOM 11717 N N . LEU D 4 198 ? 150.36500 176.59600 90.52600 1.000 56.43000 198 LEU D N 1
ATOM 11718 C CA . LEU D 4 198 ? 150.35400 176.43000 92.00500 1.000 48.31000 198 LEU D CA 1
ATOM 11719 C C . LEU D 4 198 ? 149.83000 175.03400 92.35100 1.000 43.15000 198 LEU D C 1
ATOM 11720 O O . LEU D 4 198 ? 150.42600 174.39000 93.22800 1.000 39.33000 198 LEU D O 1
ATOM 11725 N N . LEU D 4 199 ? 148.77900 174.57700 91.66200 1.000 42.27000 199 LEU D N 1
ATOM 11726 C CA . LEU D 4 199 ? 148.17400 173.24600 91.94900 1.000 44.80000 199 LEU D CA 1
ATOM 11727 C C . LEU D 4 199 ? 149.15500 172.13800 91.55900 1.000 49.41000 199 LEU D C 1
ATOM 11728 O O . LEU D 4 199 ? 149.86900 172.30800 90.55000 1.000 47.36000 199 LEU D O 1
ATOM 11733 N N . ALA D 4 200 ? 149.15800 171.03400 92.31300 1.000 51.58000 200 ALA D N 1
ATOM 11734 C CA . ALA D 4 200 ? 150.04900 169.89200 92.00400 1.000 47.79000 200 ALA D CA 1
ATOM 11735 C C . ALA D 4 200 ? 149.22600 168.60000 91.93000 1.000 52.02000 200 ALA D C 1
ATOM 11736 O O . ALA D 4 200 ? 148.18600 168.52500 92.61300 1.000 57.82000 200 ALA D O 1
ATOM 11738 N N . GLU D 4 201 ? 149.67400 167.63000 91.12400 1.000 53.38000 201 GLU D N 1
ATOM 11739 C CA . GLU D 4 201 ? 148.94400 166.34200 90.96400 1.000 57.96000 201 GLU D CA 1
ATOM 11740 C C . GLU D 4 201 ? 148.93100 165.58800 92.29800 1.000 52.18000 201 GLU D C 1
ATOM 11741 O O . GLU D 4 201 ? 149.96800 165.58900 92.99000 1.000 57.47000 201 GLU D O 1
ATOM 11747 N N . ILE D 4 202 ? 147.80400 164.95000 92.62900 1.000 50.98000 202 ILE D N 1
ATOM 11748 C CA . ILE D 4 202 ? 147.70700 164.15600 93.89000 1.000 53.63000 202 ILE D CA 1
ATOM 11749 C C . ILE D 4 202 ? 147.48800 162.68500 93.52400 1.000 61.78000 202 ILE D C 1
ATOM 11750 O O . ILE D 4 202 ? 146.54200 162.39800 92.77700 1.000 64.37000 202 ILE D O 1
ATOM 11755 N N . THR D 4 203 ? 148.30800 161.78600 94.07100 1.000 58.73000 203 THR D N 1
ATOM 11756 C CA . THR D 4 203 ? 148.12500 160.33800 93.79200 1.000 62.49000 203 THR D CA 1
ATOM 11757 C C . THR D 4 203 ? 147.38300 159.68700 94.96100 1.000 59.19000 203 THR D C 1
ATOM 11758 O O . THR D 4 203 ? 147.96500 159.60100 96.05700 1.000 66.89000 203 THR D O 1
ATOM 11762 N N . PRO D 4 204 ? 146.13800 159.20200 94.76700 1.000 55.49000 204 PRO D N 1
ATOM 11763 C CA . PRO D 4 204 ? 145.39500 158.52900 95.83300 1.000 58.77000 204 PRO D CA 1
ATOM 11764 C C . PRO D 4 204 ? 145.98000 157.14500 96.13600 1.000 64.20000 204 PRO D C 1
ATOM 11765 O O . PRO D 4 204 ? 146.60000 156.56100 95.26400 1.000 65.71000 204 PRO D O 1
ATOM 11769 N N . ASP D 4 205 ? 145.76100 156.64200 97.35200 1.000 75.95000 205 ASP D N 1
ATOM 11770 C CA . ASP D 4 205 ? 146.23200 155.26100 97.62600 1.000 68.02000 205 ASP D CA 1
ATOM 11771 C C . ASP D 4 205 ? 145.16600 154.29700 97.09900 1.000 72.11000 205 ASP D C 1
ATOM 11772 O O . ASP D 4 205 ? 144.01300 154.73400 96.93100 1.000 63.52000 205 ASP D O 1
ATOM 11777 N N . LYS D 4 206 ? 145.54700 153.05200 96.81300 1.000 73.58000 206 LYS D N 1
ATOM 11778 C CA . LYS D 4 206 ? 144.59200 152.08400 96.20500 1.000 69.93000 206 LYS D CA 1
ATOM 11779 C C . LYS D 4 206 ? 143.36500 151.92600 97.11000 1.000 70.14000 206 LYS D C 1
ATOM 11780 O O . LYS D 4 206 ? 142.24400 151.85700 96.57200 1.000 60.34000 206 LYS D O 1
ATOM 11786 N N . ALA D 4 207 ? 143.57200 151.87700 98.43000 1.000 57.31000 207 ALA D N 1
ATOM 11787 C CA . ALA D 4 207 ? 142.44600 151.71900 99.38000 1.000 58.77000 207 ALA D CA 1
ATOM 11788 C C . ALA D 4 207 ? 141.50300 152.92100 99.26300 1.000 54.31000 207 ALA D C 1
ATOM 11789 O O . ALA D 4 207 ? 140.27600 152.70900 99.27900 1.000 57.30000 207 ALA D O 1
ATOM 11791 N N . PHE D 4 208 ? 142.05800 154.13100 99.13300 1.000 60.60000 208 PHE D N 1
ATOM 11792 C CA . PHE D 4 208 ? 141.22700 155.35600 98.98800 1.000 56.94000 208 PHE D CA 1
ATOM 11793 C C . PHE D 4 208 ? 140.41300 155.27200 97.69500 1.000 52.15000 208 PHE D C 1
ATOM 11794 O O . PHE D 4 208 ? 139.23900 155.68700 97.69700 1.000 50.79000 208 PHE D O 1
ATOM 11802 N N . GLN D 4 209 ? 141.02600 154.76000 96.62400 1.000 57.03000 209 GLN D N 1
ATOM 11803 C CA . GLN D 4 209 ? 140.31800 154.63500 95.32300 1.000 56.67000 209 GLN D CA 1
ATOM 11804 C C . GLN D 4 209 ? 139.12600 153.68700 95.48900 1.000 60.16000 209 GLN D C 1
ATOM 11805 O O . GLN D 4 209 ? 138.05700 153.98700 94.92900 1.000 61.30000 209 GLN D O 1
ATOM 11811 N N . ASP D 4 210 ? 139.31000 152.58600 96.22500 1.000 57.08000 210 ASP D N 1
ATOM 11812 C CA . ASP D 4 210 ? 138.18800 151.64300 96.48400 1.000 62.43000 210 ASP D CA 1
ATOM 11813 C C . ASP D 4 210 ? 137.10100 152.34800 97.30300 1.000 59.11000 210 ASP D C 1
ATOM 11814 O O . ASP D 4 210 ? 135.91200 152.16000 96.98200 1.000 58.38000 210 ASP D O 1
ATOM 11819 N N . LYS D 4 211 ? 137.49500 153.12700 98.31600 1.000 61.55000 211 LYS D N 1
ATOM 11820 C CA . LYS D 4 211 ? 136.50700 153.80000 99.20300 1.000 62.06000 211 LYS D CA 1
ATOM 11821 C C . LYS D 4 211 ? 135.67500 154.80900 98.40500 1.000 51.95000 211 LYS D C 1
ATOM 11822 O O . LYS D 4 211 ? 134.44900 154.85800 98.61900 1.000 50.04000 211 LYS D O 1
ATOM 11828 N N . LEU D 4 212 ? 136.31900 155.58900 97.53200 1.000 52.48000 212 LEU D N 1
ATOM 11829 C CA . LEU D 4 212 ? 135.59400 156.64800 96.77600 1.000 59.76000 212 LEU D CA 1
ATOM 11830 C C . LEU D 4 212 ? 134.87500 156.04100 95.56800 1.000 59.10000 212 LEU D C 1
ATOM 11831 O O . LEU D 4 212 ? 135.33700 155.00000 95.06600 1.000 58.96000 212 LEU D O 1
ATOM 11836 N N . TYR D 4 213 ? 133.78600 156.67500 95.12400 1.000 60.07000 213 TYR D N 1
ATOM 11837 C CA . TYR D 4 213 ? 133.03700 156.18500 93.93700 1.000 60.08000 213 TYR D CA 1
ATOM 11838 C C . TYR D 4 213 ? 133.87100 156.39800 92.66700 1.000 56.29000 213 TYR D C 1
ATOM 11839 O O . TYR D 4 213 ? 134.60100 157.40300 92.58200 1.000 61.15000 213 TYR D O 1
ATOM 11848 N N . PRO D 4 214 ? 133.79100 155.49000 91.66800 1.000 61.29000 214 PRO D N 1
ATOM 11849 C CA . PRO D 4 214 ? 134.54400 155.63300 90.41600 1.000 63.09000 214 PRO D CA 1
ATOM 11850 C C . PRO D 4 214 ? 134.15500 156.88400 89.61200 1.000 57.54000 214 PRO D C 1
ATOM 11851 O O . PRO D 4 214 ? 135.03600 157.50200 89.04600 1.000 56.90000 214 PRO D O 1
ATOM 11855 N N . PHE D 4 215 ? 132.86100 157.21700 89.57000 1.000 55.63000 215 PHE D N 1
ATOM 11856 C CA . PHE D 4 215 ? 132.38800 158.39300 88.78900 1.000 58.35000 215 PHE D CA 1
ATOM 11857 C C . PHE D 4 215 ? 133.00300 159.67600 89.36300 1.000 54.72000 215 PHE D C 1
ATOM 11858 O O . PHE D 4 215 ? 133.35700 160.57100 88.57200 1.000 53.13000 215 PHE D O 1
ATOM 11866 N N . THR D 4 216 ? 133.11900 159.76300 90.69200 1.000 52.57000 216 THR D N 1
ATOM 11867 C CA . THR D 4 216 ? 133.75000 160.94900 91.33200 1.000 53.00000 216 THR D CA 1
ATOM 11868 C C . THR D 4 216 ? 135.21300 161.04500 90.88400 1.000 46.53000 216 THR D C 1
ATOM 11869 O O . THR D 4 216 ? 135.67600 162.17700 90.63700 1.000 52.99000 216 THR D O 1
ATOM 11873 N N . TRP D 4 217 ? 135.90300 159.90500 90.77600 1.000 50.07000 217 TRP D N 1
ATOM 11874 C CA . TRP D 4 217 ? 137.31700 159.89300 90.31300 1.000 48.46000 217 TRP D CA 1
ATOM 11875 C C . TRP D 4 217 ? 137.39800 160.43200 88.88000 1.000 53.06000 217 TRP D C 1
ATOM 11876 O O . TRP D 4 217 ? 138.35200 161.17300 88.57800 1.000 55.53000 217 TRP D O 1
ATOM 11887 N N . ASP D 4 218 ? 136.43600 160.06500 88.03000 1.000 56.53000 218 ASP D N 1
ATOM 11888 C CA . ASP D 4 218 ? 136.41800 160.57900 86.63500 1.000 55.72000 218 ASP D CA 1
ATOM 11889 C C . ASP D 4 218 ? 136.24400 162.10200 86.65500 1.000 43.67000 218 ASP D C 1
ATOM 11890 O O . ASP D 4 218 ? 136.91800 162.77700 85.85300 1.000 45.89000 218 ASP D O 1
ATOM 11895 N N . ALA D 4 219 ? 135.37400 162.62000 87.52900 1.000 45.45000 219 ALA D N 1
ATOM 11896 C CA . ALA D 4 219 ? 135.09700 164.07700 87.55900 1.000 45.80000 219 ALA D CA 1
ATOM 11897 C C . ALA D 4 219 ? 136.35100 164.87400 87.94500 1.000 51.47000 219 ALA D C 1
ATOM 11898 O O . ALA D 4 219 ? 136.61500 165.90200 87.29300 1.000 53.70000 219 ALA D O 1
ATOM 11900 N N . VAL D 4 220 ? 137.08500 164.42400 88.97000 1.000 50.14000 220 VAL D N 1
ATOM 11901 C CA . VAL D 4 220 ? 138.33500 165.12500 89.40000 1.000 50.66000 220 VAL D CA 1
ATOM 11902 C C . VAL D 4 220 ? 139.41100 165.00400 88.31800 1.000 58.08000 220 VAL D C 1
ATOM 11903 O O . VAL D 4 220 ? 140.16700 165.97900 88.13700 1.000 50.65000 220 VAL D O 1
ATOM 11907 N N . ARG D 4 221 ? 139.48600 163.85400 87.64000 1.000 54.16000 221 ARG D N 1
ATOM 11908 C CA . ARG D 4 221 ? 140.58500 163.64100 86.66200 1.000 51.95000 221 ARG D CA 1
ATOM 11909 C C . ARG D 4 221 ? 140.54900 164.76200 85.62000 1.000 55.81000 221 ARG D C 1
ATOM 11910 O O . ARG D 4 221 ? 139.46600 165.01200 85.05600 1.000 59.89000 221 ARG D O 1
ATOM 11918 N N . TYR D 4 222 ? 141.70000 165.39100 85.36900 1.000 52.95000 222 TYR D N 1
ATOM 11919 C CA . TYR D 4 222 ? 141.78500 166.49000 84.37200 1.000 54.10000 222 TYR D CA 1
ATOM 11920 C C . TYR D 4 222 ? 142.87200 166.13000 83.35600 1.000 60.57000 222 TYR D C 1
ATOM 11921 O O . TYR D 4 222 ? 144.00200 165.82100 83.78700 1.000 57.49000 222 TYR D O 1
ATOM 11930 N N . ASN D 4 223 ? 142.53300 166.14700 82.06300 1.000 58.78000 223 ASN D N 1
ATOM 11931 C CA . ASN D 4 223 ? 143.50900 165.80200 80.99300 1.000 59.80000 223 ASN D CA 1
ATOM 11932 C C . ASN D 4 223 ? 144.07800 164.40300 81.26000 1.000 57.97000 223 ASN D C 1
ATOM 11933 O O . ASN D 4 223 ? 145.27700 164.19700 80.99100 1.000 59.40000 223 ASN D O 1
ATOM 11938 N N . GLY D 4 224 ? 143.24900 163.48500 81.76900 1.000 55.20000 224 GLY D N 1
ATOM 11939 C CA . GLY D 4 224 ? 143.69500 162.09900 82.02200 1.000 58.81000 224 GLY D CA 1
ATOM 11940 C C . GLY D 4 224 ? 144.60200 161.99900 83.23700 1.000 62.03000 224 GLY D C 1
ATOM 11941 O O . GLY D 4 224 ? 145.25100 160.94700 83.39700 1.000 69.04000 224 GLY D O 1
ATOM 11942 N N . LYS D 4 225 ? 144.69300 163.05900 84.04400 1.000 58.37000 225 LYS D N 1
ATOM 11943 C CA . LYS D 4 225 ? 145.59400 163.05500 85.22900 1.000 61.27000 225 LYS D CA 1
ATOM 11944 C C . LYS D 4 225 ? 144.77800 163.36300 86.48400 1.000 58.60000 225 LYS D C 1
ATOM 11945 O O . LYS D 4 225 ? 143.97100 164.30100 86.44300 1.000 63.07000 225 LYS D O 1
ATOM 11951 N N . LEU D 4 226 ? 145.02500 162.63100 87.57200 1.000 52.56000 226 LEU D N 1
ATOM 11952 C CA . LEU D 4 226 ? 144.23800 162.83600 88.81500 1.000 56.73000 226 LEU D CA 1
ATOM 11953 C C . LEU D 4 226 ? 144.85700 164.01000 89.57300 1.000 57.04000 226 LEU D C 1
ATOM 11954 O O . LEU D 4 226 ? 145.60700 163.76700 90.52300 1.000 60.45000 226 LEU D O 1
ATOM 11959 N N . ILE D 4 227 ? 144.52400 165.23900 89.17600 1.000 55.27000 227 ILE D N 1
ATOM 11960 C CA . ILE D 4 227 ? 145.14800 166.43900 89.80500 1.000 52.34000 227 ILE D CA 1
ATOM 11961 C C . ILE D 4 227 ? 144.33000 166.82800 91.03600 1.000 47.71000 227 ILE D C 1
ATOM 11962 O O . ILE D 4 227 ? 144.69600 167.83500 91.67700 1.000 44.59000 227 ILE D O 1
ATOM 11967 N N . ALA D 4 228 ? 143.26800 166.07500 91.34600 1.000 45.27000 228 ALA D N 1
ATOM 11968 C CA . ALA D 4 228 ? 142.38300 166.49100 92.45800 1.000 49.43000 228 ALA D CA 1
ATOM 11969 C C . ALA D 4 228 ? 141.71100 165.31000 93.17700 1.000 48.81000 228 ALA D C 1
ATOM 11970 O O . ALA D 4 228 ? 141.73700 164.19600 92.62200 1.000 47.45000 228 ALA D O 1
ATOM 11972 N N . TYR D 4 229 ? 141.19400 165.53800 94.39500 1.000 47.19000 229 TYR D N 1
ATOM 11973 C CA . TYR D 4 229 ? 140.46300 164.50000 95.17100 1.000 46.59000 229 TYR D CA 1
ATOM 11974 C C . TYR D 4 229 ? 139.05600 165.01200 95.48500 1.000 51.82000 229 TYR D C 1
ATOM 11975 O O . TYR D 4 229 ? 138.95500 166.08300 96.08000 1.000 51.21000 229 TYR D O 1
ATOM 11984 N N . PRO D 4 230 ? 137.97700 164.24800 95.21600 1.000 48.04000 230 PRO D N 1
ATOM 11985 C CA . PRO D 4 230 ? 136.61500 164.74600 95.41600 1.000 49.25000 230 PRO D CA 1
ATOM 11986 C C . PRO D 4 230 ? 136.09700 164.54800 96.84900 1.000 48.74000 230 PRO D C 1
ATOM 11987 O O . PRO D 4 230 ? 135.82400 163.42400 97.21100 1.000 46.61000 230 PRO D O 1
ATOM 11991 N N . ILE D 4 231 ? 135.95200 165.63800 97.62200 1.000 48.72000 231 ILE D N 1
ATOM 11992 C CA . ILE D 4 231 ? 135.37000 165.45400 98.98500 1.000 47.52000 231 ILE D CA 1
ATOM 11993 C C . ILE D 4 231 ? 133.96200 164.86300 98.80400 1.000 47.29000 231 ILE D C 1
ATOM 11994 O O . ILE D 4 231 ? 133.64000 163.89200 99.51900 1.000 43.28000 231 ILE D O 1
ATOM 11999 N N . ALA D 4 232 ? 133.19400 165.37000 97.83100 1.000 46.52000 232 ALA D N 1
ATOM 12000 C CA . ALA D 4 232 ? 131.79500 164.92700 97.61700 1.000 44.66000 232 ALA D CA 1
ATOM 12001 C C . ALA D 4 232 ? 131.30300 165.43700 96.25800 1.000 49.57000 232 ALA D C 1
ATOM 12002 O O . ALA D 4 232 ? 132.08900 166.11300 95.57100 1.000 43.51000 232 ALA D O 1
ATOM 12004 N N . VAL D 4 233 ? 130.06200 165.11200 95.87400 1.000 50.02000 233 VAL D N 1
ATOM 12005 C CA . VAL D 4 233 ? 129.47000 165.64600 94.60600 1.000 43.54000 233 VAL D CA 1
ATOM 12006 C C . VAL D 4 233 ? 128.33100 166.60900 94.97100 1.000 46.49000 233 VAL D C 1
ATOM 12007 O O . VAL D 4 233 ? 127.42700 166.18600 95.70300 1.000 44.71000 233 VAL D O 1
ATOM 12011 N N . GLU D 4 234 ? 128.34000 167.83800 94.44600 1.000 42.35000 234 GLU D N 1
ATOM 12012 C CA . GLU D 4 234 ? 127.32200 168.84700 94.85700 1.000 48.26000 234 GLU D CA 1
ATOM 12013 C C . GLU D 4 234 ? 126.29100 169.05400 93.74300 1.000 47.59000 234 GLU D C 1
ATOM 12014 O O . GLU D 4 234 ? 126.70500 169.39300 92.61900 1.000 43.40000 234 GLU D O 1
ATOM 12020 N N . ALA D 4 235 ? 125.00200 168.87200 94.05100 1.000 50.13000 235 ALA D N 1
ATOM 12021 C CA . ALA D 4 235 ? 123.92900 169.11100 93.05600 1.000 54.33000 235 ALA D CA 1
ATOM 12022 C C . ALA D 4 235 ? 122.83600 169.99000 93.67700 1.000 50.26000 235 ALA D C 1
ATOM 12023 O O . ALA D 4 235 ? 122.45000 169.71900 94.82900 1.000 51.37000 235 ALA D O 1
ATOM 12025 N N . LEU D 4 236 ? 122.34100 170.98500 92.93200 1.000 44.47000 236 LEU D N 1
ATOM 12026 C CA . LEU D 4 236 ? 121.25100 171.86400 93.43700 1.000 49.30000 236 LEU D CA 1
ATOM 12027 C C . LEU D 4 236 ? 119.98300 171.03100 93.65100 1.000 50.35000 236 LEU D C 1
ATOM 12028 O O . LEU D 4 236 ? 119.72600 170.12800 92.83500 1.000 46.50000 236 LEU D O 1
ATOM 12033 N N . SER D 4 237 ? 119.22300 171.32300 94.70800 1.000 47.65000 237 SER D N 1
ATOM 12034 C CA . SER D 4 237 ? 117.93200 170.61800 94.92500 1.000 50.22000 237 SER D CA 1
ATOM 12035 C C . SER D 4 237 ? 116.83700 171.65200 95.20400 1.000 55.52000 237 SER D C 1
ATOM 12036 O O . SER D 4 237 ? 117.14500 172.67000 95.85500 1.000 53.94000 237 SER D O 1
ATOM 12039 N N . LEU D 4 238 ? 115.61500 171.40200 94.72600 1.000 52.76000 238 LEU D N 1
ATOM 12040 C CA . LEU D 4 238 ? 114.48900 172.32800 95.01300 1.000 51.14000 238 LEU D CA 1
ATOM 12041 C C . LEU D 4 238 ? 114.23400 172.32500 96.52400 1.000 53.62000 238 LEU D C 1
ATOM 12042 O O . LEU D 4 238 ? 114.24000 171.23300 97.12100 1.000 58.59000 238 LEU D O 1
ATOM 12047 N N . ILE D 4 239 ? 114.02400 173.50400 97.11400 1.000 53.67000 239 ILE D N 1
ATOM 12048 C CA . ILE D 4 239 ? 113.70400 173.58400 98.57000 1.000 54.69000 239 ILE D CA 1
ATOM 12049 C C . ILE D 4 239 ? 112.33000 174.24100 98.71500 1.000 60.48000 239 ILE D C 1
ATOM 12050 O O . ILE D 4 239 ? 112.13900 175.31900 98.13100 1.000 53.15000 239 ILE D O 1
ATOM 12055 N N . TYR D 4 240 ? 111.41800 173.61200 99.46200 1.000 59.71000 240 TYR D N 1
ATOM 12056 C CA . TYR D 4 240 ? 110.05300 174.16800 99.65900 1.000 56.00000 240 TYR D CA 1
ATOM 12057 C C . TYR D 4 240 ? 109.80100 174.38100 101.15600 1.000 57.22000 240 TYR D C 1
ATOM 12058 O O . TYR D 4 240 ? 110.14100 173.49000 101.95400 1.000 64.21000 240 TYR D O 1
ATOM 12067 N N . ASN D 4 241 ? 109.25400 175.54100 101.52900 1.000 62.91000 241 ASN D N 1
ATOM 12068 C CA . ASN D 4 241 ? 108.91200 175.77500 102.95700 1.000 67.32000 241 ASN D CA 1
ATOM 12069 C C . ASN D 4 241 ? 107.68600 174.92300 103.29100 1.000 75.52000 241 ASN D C 1
ATOM 12070 O O . ASN D 4 241 ? 106.68800 175.01500 102.55000 1.000 67.00000 241 ASN D O 1
ATOM 12075 N N . LYS D 4 242 ? 107.76000 174.13000 104.36200 1.000 80.95000 242 LYS D N 1
ATOM 12076 C CA . LYS D 4 242 ? 106.64000 173.21300 104.70400 1.000 80.70000 242 LYS D CA 1
ATOM 12077 C C . LYS D 4 242 ? 105.38500 174.01400 105.06600 1.000 78.99000 242 LYS D C 1
ATOM 12078 O O . LYS D 4 242 ? 104.28700 173.60900 104.63900 1.000 71.59000 242 LYS D O 1
ATOM 12084 N N . ASP D 4 243 ? 105.53700 175.09000 105.84500 1.000 73.39000 243 ASP D N 1
ATOM 12085 C CA . ASP D 4 243 ? 104.35100 175.86700 106.29300 1.000 76.10000 243 ASP D CA 1
ATOM 12086 C C . ASP D 4 243 ? 103.65500 176.50600 105.08800 1.000 76.59000 243 ASP D C 1
ATOM 12087 O O . ASP D 4 243 ? 102.41300 176.42200 105.01500 1.000 79.63000 243 ASP D O 1
ATOM 12092 N N . LEU D 4 244 ? 104.42500 177.12000 104.18300 1.000 73.60000 244 LEU D N 1
ATOM 12093 C CA . LEU D 4 244 ? 103.82300 177.82100 103.01600 1.000 67.67000 244 LEU D CA 1
ATOM 12094 C C . LEU D 4 244 ? 103.15800 176.82000 102.06600 1.000 68.92000 244 LEU D C 1
ATOM 12095 O O . LEU D 4 244 ? 102.03400 177.10400 101.60900 1.000 65.00000 244 LEU D O 1
ATOM 12100 N N . LEU D 4 245 ? 103.82700 175.69800 101.78400 1.000 66.78000 245 LEU D N 1
ATOM 12101 C CA . LEU D 4 245 ? 103.27900 174.71500 100.81200 1.000 66.12000 245 LEU D CA 1
ATOM 12102 C C . LEU D 4 245 ? 103.25800 173.32400 101.44600 1.000 67.65000 245 LEU D C 1
ATOM 12103 O O . LEU D 4 245 ? 104.33700 172.84800 101.84000 1.000 64.84000 245 LEU D O 1
ATOM 12108 N N . PRO D 4 246 ? 102.09800 172.63900 101.54600 1.000 65.54000 246 PRO D N 1
ATOM 12109 C CA . PRO D 4 246 ? 102.07500 171.26300 102.05000 1.000 67.14000 246 PRO D CA 1
ATOM 12110 C C . PRO D 4 246 ? 102.84000 170.33300 101.09600 1.000 67.81000 246 PRO D C 1
ATOM 12111 O O . PRO D 4 246 ? 103.59700 169.50800 101.57400 1.000 67.35000 246 PRO D O 1
ATOM 12115 N N . ASN D 4 247 ? 102.63000 170.49300 99.78500 1.000 64.71000 247 ASN D N 1
ATOM 12116 C CA . ASN D 4 247 ? 103.34400 169.66500 98.77500 1.000 64.25000 247 ASN D CA 1
ATOM 12117 C C . ASN D 4 247 ? 103.89600 170.57300 97.67200 1.000 63.40000 247 ASN D C 1
ATOM 12118 O O . ASN D 4 247 ? 103.13000 171.42100 97.17400 1.000 70.60000 247 ASN D O 1
ATOM 12123 N N . PRO D 4 248 ? 105.17500 170.43500 97.26200 1.000 65.89000 248 PRO D N 1
ATOM 12124 C CA . PRO D 4 248 ? 105.71700 171.21900 96.14500 1.000 61.96000 248 PRO D CA 1
ATOM 12125 C C . PRO D 4 248 ? 105.15400 170.73900 94.79900 1.000 61.71000 248 PRO D C 1
ATOM 12126 O O . PRO D 4 248 ? 104.88000 169.55900 94.66900 1.000 55.42000 248 PRO D O 1
ATOM 12130 N N . PRO D 4 249 ? 104.96000 171.62200 93.79300 1.000 59.41000 249 PRO D N 1
ATOM 12131 C CA . PRO D 4 249 ? 104.51100 171.18200 92.46800 1.000 57.61000 249 PRO D CA 1
ATOM 12132 C C . PRO D 4 249 ? 105.56100 170.26900 91.81800 1.000 56.98000 249 PRO D C 1
ATOM 12133 O O . PRO D 4 249 ? 106.73900 170.56600 91.92000 1.000 60.64000 249 PRO D O 1
ATOM 12137 N N . LYS D 4 250 ? 105.11600 169.18700 91.17300 1.000 52.67000 250 LYS D N 1
ATOM 12138 C CA . LYS D 4 250 ? 106.06100 168.22000 90.55000 1.000 54.59000 250 LYS D CA 1
ATOM 12139 C C . LYS D 4 250 ? 106.33100 168.62200 89.09700 1.000 51.81000 250 LYS D C 1
ATOM 12140 O O . LYS D 4 250 ? 107.14500 167.94400 88.44100 1.000 57.97000 250 LYS D O 1
ATOM 12146 N N . THR D 4 251 ? 105.66300 169.67400 88.61600 1.000 52.07000 251 THR D N 1
ATOM 12147 C CA . THR D 4 251 ? 105.83900 170.12300 87.21000 1.000 56.85000 251 THR D CA 1
ATOM 12148 C C . THR D 4 251 ? 106.36700 171.56000 87.19100 1.000 58.09000 251 THR D C 1
ATOM 12149 O O . THR D 4 251 ? 105.83800 172.38900 87.95400 1.000 56.79000 251 THR D O 1
ATOM 12153 N N . TRP D 4 252 ? 107.38300 171.83200 86.36800 1.000 58.37000 252 TRP D N 1
ATOM 12154 C CA . TRP D 4 252 ? 107.92000 173.21300 86.23500 1.000 60.61000 252 TRP D CA 1
ATOM 12155 C C . TRP D 4 252 ? 106.83400 174.13000 85.66800 1.000 55.74000 252 TRP D C 1
ATOM 12156 O O . TRP D 4 252 ? 106.79000 175.29400 86.08200 1.000 54.22000 252 TRP D O 1
ATOM 12167 N N . GLU D 4 253 ? 106.01100 173.62300 84.74600 1.000 66.26000 253 GLU D N 1
ATOM 12168 C CA . GLU D 4 253 ? 104.90300 174.41700 84.14700 1.000 67.99000 253 GLU D CA 1
ATOM 12169 C C . GLU D 4 253 ? 103.91900 174.82700 85.24900 1.000 65.29000 253 GLU D C 1
ATOM 12170 O O . GLU D 4 253 ? 103.32800 175.91600 85.12900 1.000 73.03000 253 GLU D O 1
ATOM 12176 N N . GLU D 4 254 ? 103.70600 173.96200 86.24400 1.000 64.97000 254 GLU D N 1
ATOM 12177 C CA . GLU D 4 254 ? 102.80300 174.27600 87.38700 1.000 63.68000 254 GLU D CA 1
ATOM 12178 C C . GLU D 4 254 ? 103.33900 175.46400 88.19700 1.000 66.40000 254 GLU D C 1
ATOM 12179 O O . GLU D 4 254 ? 102.50600 176.21100 88.73700 1.000 57.62000 254 GLU D O 1
ATOM 12185 N N . ILE D 4 255 ? 104.66400 175.63100 88.29300 1.000 65.66000 255 ILE D N 1
ATOM 12186 C CA . ILE D 4 255 ? 105.24500 176.68800 89.18100 1.000 64.88000 255 ILE D CA 1
ATOM 12187 C C . ILE D 4 255 ? 104.77500 178.10400 88.80100 1.000 59.88000 255 ILE D C 1
ATOM 12188 O O . ILE D 4 255 ? 104.41300 178.83800 89.73500 1.000 56.36000 255 ILE D O 1
ATOM 12193 N N . PRO D 4 256 ? 104.73000 178.55300 87.52300 1.000 57.30000 256 PRO D N 1
ATOM 12194 C CA . PRO D 4 256 ? 104.18600 179.88000 87.19600 1.000 57.79000 256 PRO D CA 1
ATOM 12195 C C . PRO D 4 256 ? 102.70900 180.03700 87.59000 1.000 62.85000 256 PRO D C 1
ATOM 12196 O O . PRO D 4 256 ? 102.35700 181.09400 88.07400 1.000 64.14000 256 PRO D O 1
ATOM 12200 N N . ALA D 4 257 ? 101.88900 179.00300 87.37100 1.000 61.12000 257 ALA D N 1
ATOM 12201 C CA . ALA D 4 257 ? 100.46900 179.06400 87.79300 1.000 67.13000 257 ALA D CA 1
ATOM 12202 C C . ALA D 4 257 ? 100.40400 179.19400 89.31900 1.000 67.99000 257 ALA D C 1
ATOM 12203 O O . ALA D 4 257 ? 99.60000 180.01300 89.80800 1.000 69.64000 257 ALA D O 1
ATOM 12205 N N . LEU D 4 258 ? 101.23900 178.43500 90.03700 1.000 69.07000 258 LEU D N 1
ATOM 12206 C CA . LEU D 4 258 ? 101.29400 178.53100 91.52000 1.000 67.60000 258 LEU D CA 1
ATOM 12207 C C . LEU D 4 258 ? 101.76500 179.93800 91.89800 1.000 68.97000 258 LEU D C 1
ATOM 12208 O O . LEU D 4 258 ? 101.22700 180.49900 92.87200 1.000 65.15000 258 LEU D O 1
ATOM 12213 N N . ASP D 4 259 ? 102.72500 180.48200 91.14500 1.000 75.11000 259 ASP D N 1
ATOM 12214 C CA . ASP D 4 259 ? 103.26200 181.84200 91.41700 1.000 69.41000 259 ASP D CA 1
ATOM 12215 C C . ASP D 4 259 ? 102.14300 182.87600 91.25800 1.000 70.17000 259 ASP D C 1
ATOM 12216 O O . ASP D 4 259 ? 102.12900 183.83600 92.04000 1.000 71.34000 259 ASP D O 1
ATOM 12221 N N . LYS D 4 260 ? 101.26700 182.69700 90.26300 1.000 72.98000 260 LYS D N 1
ATOM 12222 C CA . LYS D 4 260 ? 100.14800 183.65200 90.03100 1.000 74.47000 260 LYS D CA 1
ATOM 12223 C C . LYS D 4 260 ? 99.21500 183.65800 91.24700 1.000 68.17000 260 LYS D C 1
ATOM 12224 O O . LYS D 4 260 ? 98.79000 184.75900 91.65700 1.000 67.36000 260 LYS D O 1
ATOM 12230 N N . GLU D 4 261 ? 98.91000 182.48100 91.80600 1.000 74.95000 261 GLU D N 1
ATOM 12231 C CA . GLU D 4 261 ? 98.07700 182.42800 93.03800 1.000 73.55000 261 GLU D CA 1
ATOM 12232 C C . GLU D 4 261 ? 98.83600 183.12700 94.17000 1.000 71.66000 261 GLU D C 1
ATOM 12233 O O . GLU D 4 261 ? 98.20300 183.89200 94.92700 1.000 75.02000 261 GLU D O 1
ATOM 12239 N N . LEU D 4 262 ? 100.14400 182.87600 94.26900 1.000 71.57000 262 LEU D N 1
ATOM 12240 C CA . LEU D 4 262 ? 100.98100 183.52300 95.31600 1.000 69.99000 262 LEU D CA 1
ATOM 12241 C C . LEU D 4 262 ? 101.04000 185.03800 95.08400 1.000 68.13000 262 LEU D C 1
ATOM 12242 O O . LEU D 4 262 ? 101.16700 185.77000 96.07300 1.000 72.20000 262 LEU D O 1
ATOM 12247 N N . LYS D 4 263 ? 101.01000 185.48000 93.82400 1.000 77.20000 263 LYS D N 1
ATOM 12248 C CA . LYS D 4 263 ? 101.04100 186.93400 93.50300 1.000 77.48000 263 LYS D CA 1
ATOM 12249 C C . LYS D 4 263 ? 99.80100 187.60700 94.10000 1.000 81.97000 263 LYS D C 1
ATOM 12250 O O . LYS D 4 263 ? 99.94200 188.73300 94.61700 1.000 77.70000 263 LYS D O 1
ATOM 12256 N N . ALA D 4 264 ? 98.63600 186.95300 94.02900 1.000 83.24000 264 ALA D N 1
ATOM 12257 C CA . ALA D 4 264 ? 97.42300 187.51100 94.67500 1.000 83.41000 264 ALA D CA 1
ATOM 12258 C C . ALA D 4 264 ? 97.66800 187.58500 96.18500 1.000 90.86000 264 ALA D C 1
ATOM 12259 O O . ALA D 4 264 ? 97.27000 188.59600 96.79600 1.000 94.57000 264 ALA D O 1
ATOM 12261 N N . LYS D 4 265 ? 98.30300 186.55800 96.75900 1.000 93.04000 265 LYS D N 1
ATOM 12262 C CA . LYS D 4 265 ? 98.66500 186.57100 98.20400 1.000 91.05000 265 LYS D CA 1
ATOM 12263 C C . LYS D 4 265 ? 99.66500 187.70700 98.45200 1.000 93.61000 265 LYS D C 1
ATOM 12264 O O . LYS D 4 265 ? 99.59700 188.32200 99.53500 1.000 95.10000 265 LYS D O 1
ATOM 12270 N N . GLY D 4 266 ? 100.55100 187.97700 97.48700 1.000 97.16000 266 GLY D N 1
ATOM 12271 C CA . GLY D 4 266 ? 101.59800 189.00300 97.66000 1.000 91.47000 266 GLY D CA 1
ATOM 12272 C C . GLY D 4 266 ? 102.94800 188.38600 97.98400 1.000 85.32000 266 GLY D C 1
ATOM 12273 O O . GLY D 4 266 ? 103.89900 189.15400 98.22700 1.000 84.10000 266 GLY D O 1
ATOM 12274 N N . LYS D 4 267 ? 103.03800 187.05100 97.98600 1.000 75.64000 267 LYS D N 1
ATOM 12275 C CA . LYS D 4 267 ? 104.34400 186.37300 98.20900 1.000 71.00000 267 LYS D CA 1
ATOM 12276 C C . LYS D 4 267 ? 104.72500 185.58900 96.94700 1.000 67.25000 267 LYS D C 1
ATOM 12277 O O . LYS D 4 267 ? 103.92200 184.73800 96.52100 1.000 61.29000 267 LYS D O 1
ATOM 12283 N N . SER D 4 268 ? 105.91200 185.85100 96.38900 1.000 69.89000 268 SER D N 1
ATOM 12284 C CA . SER D 4 268 ? 106.36800 185.14400 95.16100 1.000 65.30000 268 SER D CA 1
ATOM 12285 C C . SER D 4 268 ? 106.62200 183.66600 95.47800 1.000 59.93000 268 SER D C 1
ATOM 12286 O O . SER D 4 268 ? 107.22500 183.38700 96.53100 1.000 66.63000 268 SER D O 1
ATOM 12289 N N . ALA D 4 269 ? 106.17900 182.75800 94.60000 1.000 57.38000 269 ALA D N 1
ATOM 12290 C CA . ALA D 4 269 ? 106.34600 181.30700 94.85600 1.000 54.70000 269 ALA D CA 1
ATOM 12291 C C . ALA D 4 269 ? 107.83000 180.93500 94.88400 1.000 62.17000 269 ALA D C 1
ATOM 12292 O O . ALA D 4 269 ? 108.22200 180.17400 95.78000 1.000 58.37000 269 ALA D O 1
ATOM 12294 N N . LEU D 4 270 ? 108.62000 181.45100 93.93700 1.000 66.01000 270 LEU D N 1
ATOM 12295 C CA . LEU D 4 270 ? 110.05100 181.05100 93.86800 1.000 65.94000 270 LEU D CA 1
ATOM 12296 C C . LEU D 4 270 ? 110.95800 182.28400 93.81800 1.000 67.27000 270 LEU D C 1
ATOM 12297 O O . LEU D 4 270 ? 110.70900 183.16000 92.96700 1.000 64.97000 270 LEU D O 1
ATOM 12302 N N . MET D 4 271 ? 112.01700 182.32200 94.63000 1.000 66.56000 271 MET D N 1
ATOM 12303 C CA . MET D 4 271 ? 113.01100 183.42700 94.52000 1.000 66.62000 271 MET D CA 1
ATOM 12304 C C . MET D 4 271 ? 114.39400 182.78000 94.44600 1.000 62.87000 271 MET D C 1
ATOM 12305 O O . MET D 4 271 ? 114.71000 182.01200 95.36400 1.000 56.88000 271 MET D O 1
ATOM 12310 N N . PHE D 4 272 ? 115.16100 183.05000 93.38400 1.000 52.45000 272 PHE D N 1
ATOM 12311 C CA . PHE D 4 272 ? 116.54200 182.50800 93.26800 1.000 50.88000 272 PHE D CA 1
ATOM 12312 C C . PHE D 4 272 ? 117.39400 183.44700 92.40400 1.000 55.77000 272 PHE D C 1
ATOM 12313 O O . PHE D 4 272 ? 116.81700 184.25900 91.65200 1.000 48.60000 272 PHE D O 1
ATOM 12321 N N . ASN D 4 273 ? 118.72200 183.34300 92.51600 1.000 58.13000 273 ASN D N 1
ATOM 12322 C CA . ASN D 4 273 ? 119.61300 184.25300 91.75000 1.000 54.03000 273 ASN D CA 1
ATOM 12323 C C . ASN D 4 273 ? 119.64800 183.83300 90.28300 1.000 53.81000 273 ASN D C 1
ATOM 12324 O O . ASN D 4 273 ? 119.98800 182.67000 90.01000 1.000 55.14000 273 ASN D O 1
ATOM 12329 N N . LEU D 4 274 ? 119.35700 184.76600 89.37600 1.000 51.07000 274 LEU D N 1
ATOM 12330 C CA . LEU D 4 274 ? 119.47300 184.44900 87.93100 1.000 59.56000 274 LEU D CA 1
ATOM 12331 C C . LEU D 4 274 ? 120.86200 184.86300 87.44000 1.000 58.75000 274 LEU D C 1
ATOM 12332 O O . LEU D 4 274 ? 121.21700 184.49300 86.31100 1.000 61.89000 274 LEU D O 1
ATOM 12337 N N . GLN D 4 275 ? 121.60200 185.61900 88.25700 1.000 56.20000 275 GLN D N 1
ATOM 12338 C CA . GLN D 4 275 ? 122.95200 186.09900 87.85600 1.000 59.43000 275 GLN D CA 1
ATOM 12339 C C . GLN D 4 275 ? 123.91500 184.91300 87.71900 1.000 60.96000 275 GLN D C 1
ATOM 12340 O O . GLN D 4 275 ? 124.74000 184.93400 86.78800 1.000 64.73000 275 GLN D O 1
ATOM 12346 N N . GLU D 4 276 ? 123.83700 183.93700 88.63000 1.000 55.26000 276 GLU D N 1
ATOM 12347 C CA . GLU D 4 276 ? 124.68500 182.71900 88.51100 1.000 51.05000 276 GLU D CA 1
ATOM 12348 C C . GLU D 4 276 ? 124.14400 181.84200 87.37900 1.000 49.41000 276 GLU D C 1
ATOM 12349 O O . GLU D 4 276 ? 122.91200 181.67000 87.30900 1.000 53.71000 276 GLU D O 1
ATOM 12355 N N . PRO D 4 277 ? 124.99600 181.25900 86.50700 1.000 44.01000 277 PRO D N 1
ATOM 12356 C CA . PRO D 4 277 ? 124.50400 180.34300 85.47700 1.000 46.64000 277 PRO D CA 1
ATOM 12357 C C . PRO D 4 277 ? 124.35800 178.93000 86.05700 1.000 50.47000 277 PRO D C 1
ATOM 12358 O O . PRO D 4 277 ? 123.54400 178.19700 85.53600 1.000 54.60000 277 PRO D O 1
ATOM 12362 N N . TYR D 4 278 ? 125.11900 178.58000 87.09800 1.000 48.23000 278 TYR D N 1
ATOM 12363 C CA . TYR D 4 278 ? 124.98900 177.27300 87.79400 1.000 48.18000 278 TYR D CA 1
ATOM 12364 C C . TYR D 4 278 ? 123.59900 177.18300 88.43300 1.000 44.67000 278 TYR D C 1
ATOM 12365 O O . TYR D 4 278 ? 122.97500 176.10900 88.35700 1.000 42.95000 278 TYR D O 1
ATOM 12374 N N . PHE D 4 279 ? 123.09300 178.30600 88.94300 1.000 47.98000 279 PHE D N 1
ATOM 12375 C CA . PHE D 4 279 ? 121.75900 178.38000 89.59600 1.000 48.87000 279 PHE D CA 1
ATOM 12376 C C . PHE D 4 279 ? 120.65600 178.18800 88.55300 1.000 56.05000 279 PHE D C 1
ATOM 12377 O O . PHE D 4 279 ? 119.64400 177.54000 88.87600 1.000 56.80000 279 PHE D O 1
ATOM 12385 N N . THR D 4 280 ? 120.85000 178.73000 87.34500 1.000 49.62000 280 THR D N 1
ATOM 12386 C CA . THR D 4 280 ? 119.79100 178.69200 86.29700 1.000 56.91000 280 THR D CA 1
ATOM 12387 C C . THR D 4 280 ? 119.98400 177.50300 85.35700 1.000 56.78000 280 THR D C 1
ATOM 12388 O O . THR D 4 280 ? 119.21600 177.40100 84.38200 1.000 66.78000 280 THR D O 1
ATOM 12392 N N . TRP D 4 281 ? 120.93500 176.62200 85.66100 1.000 50.43000 281 TRP D N 1
ATOM 12393 C CA . TRP D 4 281 ? 121.23300 175.48900 84.74700 1.000 50.59000 281 TRP D CA 1
ATOM 12394 C C . TRP D 4 281 ? 120.18300 174.36300 84.86500 1.000 55.94000 281 TRP D C 1
ATOM 12395 O O . TRP D 4 281 ? 119.95300 173.74000 83.81900 1.000 61.45000 281 TRP D O 1
ATOM 12406 N N . PRO D 4 282 ? 119.51500 174.02100 86.01100 1.000 56.04000 282 PRO D N 1
ATOM 12407 C CA . PRO D 4 282 ? 118.54900 172.91100 85.98200 1.000 57.95000 282 PRO D CA 1
ATOM 12408 C C . PRO D 4 282 ? 117.44300 173.04400 84.92400 1.000 53.16000 282 PRO D C 1
ATOM 12409 O O . PRO D 4 282 ? 117.16200 172.05600 84.27600 1.000 51.09000 282 PRO D O 1
ATOM 12413 N N . LEU D 4 283 ? 116.86900 174.23800 84.75400 1.000 61.31000 283 LEU D N 1
ATOM 12414 C CA . LEU D 4 283 ? 115.84500 174.43900 83.69200 1.000 62.31000 283 LEU D CA 1
ATOM 12415 C C . LEU D 4 283 ? 116.48100 174.22000 82.31300 1.000 62.01000 283 LEU D C 1
ATOM 12416 O O . LEU D 4 283 ? 115.84000 173.56400 81.46400 1.000 60.45000 283 LEU D O 1
ATOM 12421 N N . ILE D 4 284 ? 117.69600 174.73700 82.10800 1.000 61.70000 284 ILE D N 1
ATOM 12422 C CA . ILE D 4 284 ? 118.39500 174.59200 80.79600 1.000 60.84000 284 ILE D CA 1
ATOM 12423 C C . ILE D 4 284 ? 118.65100 173.10300 80.53700 1.000 62.12000 284 ILE D C 1
ATOM 12424 O O . ILE D 4 284 ? 118.35200 172.64300 79.41800 1.000 53.47000 284 ILE D O 1
ATOM 12429 N N . ALA D 4 285 ? 119.13400 172.37500 81.54900 1.000 57.74000 285 ALA D N 1
ATOM 12430 C CA . ALA D 4 285 ? 119.43000 170.92800 81.40800 1.000 58.72000 285 ALA D CA 1
ATOM 12431 C C . ALA D 4 285 ? 118.14100 170.13100 81.17700 1.000 58.10000 285 ALA D C 1
ATOM 12432 O O . ALA D 4 285 ? 118.19000 169.14300 80.42100 1.000 55.67000 285 ALA D O 1
ATOM 12434 N N . ALA D 4 286 ? 117.04000 170.53900 81.81700 1.000 56.36000 286 ALA D N 1
ATOM 12435 C CA . ALA D 4 286 ? 115.74600 169.83300 81.66400 1.000 62.74000 286 ALA D CA 1
ATOM 12436 C C . ALA D 4 286 ? 115.34500 169.86900 80.18900 1.000 68.04000 286 ALA D C 1
ATOM 12437 O O . ALA D 4 286 ? 114.78700 168.86900 79.70600 1.000 63.14000 286 ALA D O 1
ATOM 12439 N N . ASP D 4 287 ? 115.64100 170.97600 79.50500 1.000 69.31000 287 ASP D N 1
ATOM 12440 C CA . ASP D 4 287 ? 115.25900 171.12700 78.07600 1.000 70.61000 287 ASP D CA 1
ATOM 12441 C C . ASP D 4 287 ? 116.34700 170.52700 77.17600 1.000 67.74000 287 ASP D C 1
ATOM 12442 O O . ASP D 4 287 ? 116.23400 170.67800 75.94500 1.000 70.22000 287 ASP D O 1
ATOM 12447 N N . GLY D 4 288 ? 117.35400 169.87000 77.76400 1.000 61.38000 288 GLY D N 1
ATOM 12448 C CA . GLY D 4 288 ? 118.39600 169.19500 76.96200 1.000 58.28000 288 GLY D CA 1
ATOM 12449 C C . GLY D 4 288 ? 119.68600 169.98500 76.83400 1.000 58.89000 288 GLY D C 1
ATOM 12450 O O . GLY D 4 288 ? 120.55800 169.54300 76.06300 1.000 64.42000 288 GLY D O 1
ATOM 12451 N N . GLY D 4 289 ? 119.81900 171.10600 77.54800 1.000 63.25000 289 GLY D N 1
ATOM 12452 C CA . GLY D 4 289 ? 121.09500 171.85000 77.53500 1.000 62.04000 289 GLY D CA 1
ATOM 12453 C C . GLY D 4 289 ? 122.22100 171.03000 78.14200 1.000 61.40000 289 GLY D C 1
ATOM 12454 O O . GLY D 4 289 ? 121.98000 170.37500 79.17600 1.000 56.33000 289 GLY D O 1
ATOM 12455 N N . TYR D 4 290 ? 123.41000 171.06400 77.53300 1.000 64.52000 290 TYR D N 1
ATOM 12456 C CA . TYR D 4 290 ? 124.55400 170.24600 78.01800 1.000 63.24000 290 TYR D CA 1
ATOM 12457 C C . TYR D 4 290 ? 125.81700 171.11200 78.07700 1.000 62.76000 290 TYR D C 1
ATOM 12458 O O . TYR D 4 290 ? 125.95500 172.02200 77.24500 1.000 55.05000 290 TYR D O 1
ATOM 12467 N N . ALA D 4 291 ? 126.70600 170.85100 79.03900 1.000 64.86000 291 ALA D N 1
ATOM 12468 C CA . ALA D 4 291 ? 127.98400 171.60000 79.07700 1.000 66.82000 291 ALA D CA 1
ATOM 12469 C C . ALA D 4 291 ? 128.79200 171.27900 77.81900 1.000 61.56000 291 ALA D C 1
ATOM 12470 O O . ALA D 4 291 ? 129.30100 172.23200 77.20200 1.000 63.93000 291 ALA D O 1
ATOM 12472 N N . PHE D 4 292 ? 128.85700 169.99800 77.43800 1.000 63.23000 292 PHE D N 1
ATOM 12473 C CA . PHE D 4 292 ? 129.63200 169.55600 76.24600 1.000 62.50000 292 PHE D CA 1
ATOM 12474 C C . PHE D 4 292 ? 129.00500 168.26100 75.72000 1.000 61.89000 292 PHE D C 1
ATOM 12475 O O . PHE D 4 292 ? 128.19600 167.65800 76.45200 1.000 60.66000 292 PHE D O 1
ATOM 12483 N N . LYS D 4 293 ? 129.36200 167.84700 74.50100 1.000 72.42000 293 LYS D N 1
ATOM 12484 C CA . LYS D 4 293 ? 128.73400 166.64400 73.88700 1.000 71.26000 293 LYS D CA 1
ATOM 12485 C C . LYS D 4 293 ? 129.81200 165.62200 73.51500 1.000 72.13000 293 LYS D C 1
ATOM 12486 O O . LYS D 4 293 ? 131.00100 165.99800 73.59800 1.000 75.06000 293 LYS D O 1
ATOM 12492 N N . TYR D 4 294 ? 129.40900 164.38300 73.19400 1.000 81.32000 294 TYR D N 1
ATOM 12493 C CA . TYR D 4 294 ? 130.35200 163.28500 72.83200 1.000 93.85000 294 TYR D CA 1
ATOM 12494 C C . TYR D 4 294 ? 130.93400 162.66000 74.10600 1.000 101.18000 294 TYR D C 1
ATOM 12495 O O . TYR D 4 294 ? 130.33800 162.85000 75.18400 1.000 104.89000 294 TYR D O 1
ATOM 12504 N N . GLU D 4 295 ? 132.05200 161.93700 73.98700 1.000 106.19000 295 GLU D N 1
ATOM 12505 C CA . GLU D 4 295 ? 132.63200 161.22400 75.15600 1.000 110.22000 295 GLU D CA 1
ATOM 12506 C C . GLU D 4 295 ? 133.02600 162.24600 76.22600 1.000 118.72000 295 GLU D C 1
ATOM 12507 O O . GLU D 4 295 ? 133.40800 163.37200 75.85400 1.000 126.71000 295 GLU D O 1
ATOM 12513 N N . ASN D 4 296 ? 132.91200 161.86800 77.50300 1.000 133.45000 296 ASN D N 1
ATOM 12514 C CA . ASN D 4 296 ? 133.23200 162.80300 78.61400 1.000 139.80000 296 ASN D CA 1
ATOM 12515 C C . ASN D 4 296 ? 134.70300 163.21000 78.50100 1.000 129.10000 296 ASN D C 1
ATOM 12516 O O . ASN D 4 296 ? 135.00400 164.38600 78.73700 1.000 120.11000 296 ASN D O 1
ATOM 12521 N N . GLY D 4 297 ? 135.58300 162.27000 78.15000 1.000 119.56000 297 GLY D N 1
ATOM 12522 C CA . GLY D 4 297 ? 137.00200 162.61900 77.94900 1.000 123.50000 297 GLY D CA 1
ATOM 12523 C C . GLY D 4 297 ? 137.18100 163.60400 76.80600 1.000 132.83000 297 GLY D C 1
ATOM 12524 O O . GLY D 4 297 ? 137.99700 164.53400 76.95800 1.000 153.55000 297 GLY D O 1
ATOM 12525 N N . LYS D 4 298 ? 136.44600 163.41700 75.70400 1.000 123.02000 298 LYS D N 1
ATOM 12526 C CA . LYS D 4 298 ? 136.61400 164.28800 74.50800 1.000 125.20000 298 LYS D CA 1
ATOM 12527 C C . LYS D 4 298 ? 136.23900 165.74000 74.83500 1.000 121.57000 298 LYS D C 1
ATOM 12528 O O . LYS D 4 298 ? 137.01500 166.63800 74.44800 1.000 117.81000 298 LYS D O 1
ATOM 12534 N N . TYR D 4 299 ? 135.11300 165.95800 75.52900 1.000 104.54000 299 TYR D N 1
ATOM 12535 C CA . TYR D 4 299 ? 134.67500 167.33300 75.89700 1.000 96.85000 299 TYR D CA 1
ATOM 12536 C C . TYR D 4 299 ? 134.69900 168.21900 74.64700 1.000 102.09000 299 TYR D C 1
ATOM 12537 O O . TYR D 4 299 ? 135.30400 169.30700 74.71600 1.000 129.70000 299 TYR D O 1
ATOM 12546 N N . ASP D 4 300 ? 134.07100 167.78200 73.54900 1.000 84.23000 300 ASP D N 1
ATOM 12547 C CA . ASP D 4 300 ? 134.18800 168.54300 72.27500 1.000 79.69000 300 ASP D CA 1
ATOM 12548 C C . ASP D 4 300 ? 133.66500 169.97100 72.45300 1.000 69.13000 300 ASP D C 1
ATOM 12549 O O . ASP D 4 300 ? 132.49600 170.12300 72.84900 1.000 63.74000 300 ASP D O 1
ATOM 12554 N N . ILE D 4 301 ? 134.49500 170.96800 72.12800 1.000 67.52000 301 ILE D N 1
ATOM 12555 C CA . ILE D 4 301 ? 134.10600 172.40800 72.24200 1.000 72.94000 301 ILE D CA 1
ATOM 12556 C C . ILE D 4 301 ? 133.04500 172.76400 71.19700 1.000 72.18000 301 ILE D C 1
ATOM 12557 O O . ILE D 4 301 ? 132.14000 173.55500 71.53000 1.000 65.70000 301 ILE D O 1
ATOM 12562 N N . LYS D 4 302 ? 133.14100 172.20000 69.98900 1.000 79.35000 302 LYS D N 1
ATOM 12563 C CA . LYS D 4 302 ? 132.22900 172.60000 68.88100 1.000 85.86000 302 LYS D CA 1
ATOM 12564 C C . LYS D 4 302 ? 130.76400 172.33400 69.24500 1.000 87.25000 302 LYS D C 1
ATOM 12565 O O . LYS D 4 302 ? 129.91700 173.18500 68.90900 1.000 78.17000 302 LYS D O 1
ATOM 12571 N N . ASP D 4 303 ? 130.47500 171.21200 69.90700 1.000 82.04000 303 ASP D N 1
ATOM 12572 C CA . ASP D 4 303 ? 129.07800 170.94600 70.34000 1.000 76.41000 303 ASP D CA 1
ATOM 12573 C C . ASP D 4 303 ? 128.86000 171.54200 71.73500 1.000 70.04000 303 ASP D C 1
ATOM 12574 O O . ASP D 4 303 ? 129.52600 171.08400 72.68400 1.000 68.66000 303 ASP D O 1
ATOM 12579 N N . VAL D 4 304 ? 127.95500 172.52100 71.84400 1.000 65.30000 304 VAL D N 1
ATOM 12580 C CA . VAL D 4 304 ? 127.68200 173.19000 73.15200 1.000 65.21000 304 VAL D CA 1
ATOM 12581 C C . VAL D 4 304 ? 126.16600 173.27300 73.35900 1.000 68.16000 304 VAL D C 1
ATOM 12582 O O . VAL D 4 304 ? 125.44200 173.43600 72.35700 1.000 75.92000 304 VAL D O 1
ATOM 12586 N N . GLY D 4 305 ? 125.71100 173.15900 74.61000 1.000 65.55000 305 GLY D N 1
ATOM 12587 C CA . GLY D 4 305 ? 124.27000 173.24700 74.91900 1.000 63.24000 305 GLY D CA 1
ATOM 12588 C C . GLY D 4 305 ? 123.70400 174.61300 74.58300 1.000 62.94000 305 GLY D C 1
ATOM 12589 O O . GLY D 4 305 ? 122.57700 174.66600 74.06900 1.000 76.76000 305 GLY D O 1
ATOM 12590 N N . VAL D 4 306 ? 124.46500 175.67900 74.84300 1.000 65.26000 306 VAL D N 1
ATOM 12591 C CA . VAL D 4 306 ? 123.95000 177.06300 74.61900 1.000 72.62000 306 VAL D CA 1
ATOM 12592 C C . VAL D 4 306 ? 123.60900 177.22300 73.13300 1.000 73.25000 306 VAL D C 1
ATOM 12593 O O . VAL D 4 306 ? 122.57600 177.85100 72.83700 1.000 78.78000 306 VAL D O 1
ATOM 12597 N N . ASP D 4 307 ? 124.43500 176.67000 72.23900 1.000 71.71000 307 ASP D N 1
ATOM 12598 C CA . ASP D 4 307 ? 124.13900 176.71200 70.78200 1.000 70.55000 307 ASP D CA 1
ATOM 12599 C C . ASP D 4 307 ? 122.84600 175.93600 70.51100 1.000 72.12000 307 ASP D C 1
ATOM 12600 O O . ASP D 4 307 ? 122.04800 176.40100 69.67200 1.000 80.12000 307 ASP D O 1
ATOM 12605 N N . ASN D 4 308 ? 122.64600 174.80600 71.19800 1.000 70.74000 308 ASN D N 1
ATOM 12606 C CA . ASN D 4 308 ? 121.45100 173.95100 70.95500 1.000 65.91000 308 ASN D CA 1
ATOM 12607 C C . ASN D 4 308 ? 120.17700 174.73300 71.29700 1.000 67.78000 308 ASN D C 1
ATOM 12608 O O . ASN D 4 308 ? 120.19300 175.48200 72.29600 1.000 60.21000 308 ASN D O 1
ATOM 12613 N N . ALA D 4 309 ? 119.11600 174.55700 70.50300 1.000 70.41000 309 ALA D N 1
ATOM 12614 C CA . ALA D 4 309 ? 117.85200 175.31100 70.69600 1.000 67.57000 309 ALA D CA 1
ATOM 12615 C C . ALA D 4 309 ? 117.20500 174.99400 72.04800 1.000 67.98000 309 ALA D C 1
ATOM 12616 O O . ALA D 4 309 ? 116.62100 175.92000 72.64300 1.000 61.72000 309 ALA D O 1
ATOM 12618 N N . GLY D 4 310 ? 117.28500 173.74300 72.51000 1.000 66.25000 310 GLY D N 1
ATOM 12619 C CA . GLY D 4 310 ? 116.58100 173.35700 73.75000 1.000 63.74000 310 GLY D CA 1
ATOM 12620 C C . GLY D 4 310 ? 117.03600 174.15800 74.95900 1.000 57.12000 310 GLY D C 1
ATOM 12621 O O . GLY D 4 310 ? 116.16600 174.57900 75.74000 1.000 53.82000 310 GLY D O 1
ATOM 12622 N N . ALA D 4 311 ? 118.34300 174.39700 75.09500 1.000 59.48000 311 ALA D N 1
ATOM 12623 C CA . ALA D 4 311 ? 118.86700 175.16500 76.24800 1.000 58.98000 311 ALA D CA 1
ATOM 12624 C C . ALA D 4 311 ? 118.29200 176.58400 76.21500 1.000 62.20000 311 ALA D C 1
ATOM 12625 O O . ALA D 4 311 ? 117.91300 177.09400 77.28800 1.000 64.00000 311 ALA D O 1
ATOM 12627 N N . LYS D 4 312 ? 118.22000 177.18500 75.02300 1.000 68.28000 312 LYS D N 1
ATOM 12628 C CA . LYS D 4 312 ? 117.66000 178.55500 74.88400 1.000 71.56000 312 LYS D CA 1
ATOM 12629 C C . LYS D 4 312 ? 116.18900 178.53700 75.31100 1.000 66.67000 312 LYS D C 1
ATOM 12630 O O . LYS D 4 312 ? 115.77300 179.47800 76.00500 1.000 65.98000 312 LYS D O 1
ATOM 12636 N N . ALA D 4 313 ? 115.44500 177.49800 74.91900 1.000 62.95000 313 ALA D N 1
ATOM 12637 C CA . ALA D 4 313 ? 114.01000 177.39100 75.27600 1.000 65.08000 313 ALA D CA 1
ATOM 12638 C C . ALA D 4 313 ? 113.84200 177.27500 76.79700 1.000 56.46000 313 ALA D C 1
ATOM 12639 O O . ALA D 4 313 ? 112.90300 177.89600 77.33200 1.000 54.14000 313 ALA D O 1
ATOM 12641 N N . GLY D 4 314 ? 114.70500 176.50100 77.46400 1.000 59.84000 314 GLY D N 1
ATOM 12642 C CA . GLY D 4 314 ? 114.64000 176.39100 78.93600 1.000 55.32000 314 GLY D CA 1
ATOM 12643 C C . GLY D 4 314 ? 114.91200 177.73000 79.59700 1.000 54.76000 314 GLY D C 1
ATOM 12644 O O . GLY D 4 314 ? 114.18500 178.07800 80.55000 1.000 52.61000 314 GLY D O 1
ATOM 12645 N N . LEU D 4 315 ? 115.91300 178.46600 79.10400 1.000 57.30000 315 LEU D N 1
ATOM 12646 C CA . LEU D 4 315 ? 116.20500 179.82300 79.63800 1.000 59.11000 315 LEU D CA 1
ATOM 12647 C C . LEU D 4 315 ? 115.02200 180.75100 79.34000 1.000 53.67000 315 LEU D C 1
ATOM 12648 O O . LEU D 4 315 ? 114.73700 181.62400 80.17600 1.000 49.52000 315 LEU D O 1
ATOM 12653 N N . THR D 4 316 ? 114.38500 180.58600 78.17600 1.000 61.02000 316 THR D N 1
ATOM 12654 C CA . THR D 4 316 ? 113.21600 181.42700 77.79900 1.000 55.63000 316 THR D CA 1
ATOM 12655 C C . THR D 4 316 ? 112.08800 181.20700 78.81400 1.000 57.54000 316 THR D C 1
ATOM 12656 O O . THR D 4 316 ? 111.43800 182.20100 79.18900 1.000 53.58000 316 THR D O 1
ATOM 12660 N N . PHE D 4 317 ? 111.87200 179.95500 79.23400 1.000 54.62000 317 PHE D N 1
ATOM 12661 C CA . PHE D 4 317 ? 110.85700 179.65900 80.28100 1.000 55.10000 317 PHE D CA 1
ATOM 12662 C C . PHE D 4 317 ? 111.20700 180.48000 81.52100 1.000 55.19000 317 PHE D C 1
ATOM 12663 O O . PHE D 4 317 ? 110.30300 181.08900 82.11900 1.000 59.14000 317 PHE D O 1
ATOM 12671 N N . LEU D 4 318 ? 112.49200 180.48800 81.88500 1.000 58.04000 318 LEU D N 1
ATOM 12672 C CA . LEU D 4 318 ? 112.95100 181.26000 83.07000 1.000 51.34000 318 LEU D CA 1
ATOM 12673 C C . LEU D 4 318 ? 112.66100 182.74600 82.83600 1.000 53.18000 318 LEU D C 1
ATOM 12674 O O . LEU D 4 318 ? 112.27300 183.41300 83.80800 1.000 50.21000 318 LEU D O 1
ATOM 12679 N N . VAL D 4 319 ? 112.82900 183.25300 81.60800 1.000 51.99000 319 VAL D N 1
ATOM 12680 C CA . VAL D 4 319 ? 112.60500 184.71900 81.44800 1.000 51.92000 319 VAL D CA 1
ATOM 12681 C C . VAL D 4 319 ? 111.09900 184.97800 81.36700 1.000 56.78000 319 VAL D C 1
ATOM 12682 O O . VAL D 4 319 ? 110.71000 186.12500 81.63600 1.000 62.88000 319 VAL D O 1
ATOM 12686 N N . ASP D 4 320 ? 110.27000 183.97600 81.04400 1.000 54.73000 320 ASP D N 1
ATOM 12687 C CA . ASP D 4 320 ? 108.80300 184.19900 81.13900 1.000 58.39000 320 ASP D CA 1
ATOM 12688 C C . ASP D 4 320 ? 108.43600 184.44100 82.60600 1.000 57.76000 320 ASP D C 1
ATOM 12689 O O . ASP D 4 320 ? 107.60300 185.33100 82.86300 1.000 65.97000 320 ASP D O 1
ATOM 12694 N N . LEU D 4 321 ? 109.10000 183.74700 83.53300 1.000 56.09000 321 LEU D N 1
ATOM 12695 C CA . LEU D 4 321 ? 108.89700 183.94300 84.99500 1.000 62.80000 321 LEU D CA 1
ATOM 12696 C C . LEU D 4 321 ? 109.36500 185.35700 85.36500 1.000 63.07000 321 LEU D C 1
ATOM 12697 O O . LEU D 4 321 ? 108.67500 186.01600 86.14800 1.000 67.92000 321 LEU D O 1
ATOM 12702 N N . ILE D 4 322 ? 110.48500 185.81300 84.79000 1.000 59.99000 322 ILE D N 1
ATOM 12703 C CA . ILE D 4 322 ? 111.03100 187.18000 85.06600 1.000 67.71000 322 ILE D CA 1
ATOM 12704 C C . ILE D 4 322 ? 110.01400 188.22600 84.59600 1.000 60.51000 322 ILE D C 1
ATOM 12705 O O . ILE D 4 322 ? 109.86800 189.26200 85.27600 1.000 61.87000 322 ILE D O 1
ATOM 12710 N N . LYS D 4 323 ? 109.28100 187.93000 83.52400 1.000 69.11000 323 LYS D N 1
ATOM 12711 C CA . LYS D 4 323 ? 108.32300 188.91000 82.94700 1.000 75.88000 323 LYS D CA 1
ATOM 12712 C C . LYS D 4 323 ? 107.07700 188.90600 83.83300 1.000 72.22000 323 LYS D C 1
ATOM 12713 O O . LYS D 4 323 ? 106.49300 189.98800 84.03600 1.000 65.64000 323 LYS D O 1
ATOM 12719 N N . ASN D 4 324 ? 106.70300 187.73100 84.34900 1.000 69.09000 324 ASN D N 1
ATOM 12720 C CA . ASN D 4 324 ? 105.54700 187.62600 85.28100 1.000 68.08000 324 ASN D CA 1
ATOM 12721 C C . ASN D 4 324 ? 105.94200 188.18800 86.65000 1.000 70.89000 324 ASN D C 1
ATOM 12722 O O . ASN D 4 324 ? 105.02300 188.36200 87.47700 1.000 73.11000 324 ASN D O 1
ATOM 12727 N N . LYS D 4 325 ? 107.24500 188.38800 86.89500 1.000 71.47000 325 LYS D N 1
ATOM 12728 C CA . LYS D 4 325 ? 107.77100 188.91500 88.19000 1.000 72.28000 325 LYS D CA 1
ATOM 12729 C C . LYS D 4 325 ? 107.86300 187.77800 89.21200 1.000 70.06000 325 LYS D C 1
ATOM 12730 O O . LYS D 4 325 ? 108.17800 188.06600 90.38300 1.000 67.51000 325 LYS D O 1
ATOM 12736 N N . HIS D 4 326 ? 107.56400 186.59000 88.69000 1.000 68.99000 326 HIS D N 1
ATOM 12737 C CA . HIS D 4 326 ? 107.65800 185.34900 89.47500 1.000 77.09000 326 HIS D CA 1
ATOM 12738 C C . HIS D 4 326 ? 109.13400 185.11100 89.76000 1.000 72.77000 326 HIS D C 1
ATOM 12739 O O . HIS D 4 326 ? 109.43400 184.35200 90.69200 1.000 58.11000 326 HIS D O 1
ATOM 12746 N N . MET D 4 327 ? 110.00900 185.76100 88.99000 1.000 66.52000 327 MET D N 1
ATOM 12747 C CA . MET D 4 327 ? 111.47200 185.66600 89.22000 1.000 65.80000 327 MET D CA 1
ATOM 12748 C C . MET D 4 327 ? 112.00000 187.09900 89.17800 1.000 65.74000 327 MET D C 1
ATOM 12749 O O . MET D 4 327 ? 111.52600 187.86100 88.31900 1.000 64.90000 327 MET D O 1
ATOM 12754 N N . ASN D 4 328 ? 112.91500 187.46600 90.07600 1.000 68.85000 328 ASN D N 1
ATOM 12755 C CA . ASN D 4 328 ? 113.35100 188.88800 90.11400 1.000 71.74000 328 ASN D CA 1
ATOM 12756 C C . ASN D 4 328 ? 114.83000 189.00100 89.74000 1.000 71.43000 328 ASN D C 1
ATOM 12757 O O . ASN D 4 328 ? 115.65400 188.31000 90.37000 1.000 54.41000 328 ASN D O 1
ATOM 12762 N N . ALA D 4 329 ? 115.14400 189.85000 88.75700 1.000 66.83000 329 ALA D N 1
ATOM 12763 C CA . ALA D 4 329 ? 116.54800 190.07800 88.34400 1.000 63.11000 329 ALA D CA 1
ATOM 12764 C C . ALA D 4 329 ? 117.32600 190.70700 89.50200 1.000 55.51000 329 ALA D C 1
ATOM 12765 O O . ALA D 4 329 ? 118.51300 190.36400 89.66900 1.000 62.24000 329 ALA D O 1
ATOM 12767 N N . ASP D 4 330 ? 116.67800 191.58100 90.27800 1.000 52.59000 330 ASP D N 1
ATOM 12768 C CA . ASP D 4 330 ? 117.39300 192.30900 91.35900 1.000 64.43000 330 ASP D CA 1
ATOM 12769 C C . ASP D 4 330 ? 117.53900 191.38300 92.56900 1.000 66.79000 330 ASP D C 1
ATOM 12770 O O . ASP D 4 330 ? 118.45600 191.62500 93.37900 1.000 61.02000 330 ASP D O 1
ATOM 12775 N N . THR D 4 331 ? 116.68000 190.36400 92.68400 1.000 64.05000 331 THR D N 1
ATOM 12776 C CA . THR D 4 331 ? 116.85200 189.37000 93.77600 1.000 59.53000 331 THR D CA 1
ATOM 12777 C C . THR D 4 331 ? 118.16700 188.61200 93.55900 1.000 53.78000 331 THR D C 1
ATOM 12778 O O . THR D 4 331 ? 118.46500 188.26700 92.39700 1.000 52.35000 331 THR D O 1
ATOM 12782 N N . ASP D 4 332 ? 118.91400 188.36300 94.63800 1.000 49.52000 332 ASP D N 1
ATOM 12783 C CA . ASP D 4 332 ? 120.22400 187.66400 94.54100 1.000 59.08000 332 ASP D CA 1
ATOM 12784 C C . ASP D 4 332 ? 120.16100 186.41500 95.42200 1.000 59.84000 332 ASP D C 1
ATOM 12785 O O . ASP D 4 332 ? 119.19600 186.30200 96.19200 1.000 60.10000 332 ASP D O 1
ATOM 12790 N N . TYR D 4 333 ? 121.13000 185.50500 95.29300 1.000 54.59000 333 TYR D N 1
ATOM 12791 C CA . TYR D 4 333 ? 121.06600 184.22400 96.04600 1.000 54.21000 333 TYR D CA 1
ATOM 12792 C C . TYR D 4 333 ? 121.04000 184.51000 97.55200 1.000 56.40000 333 TYR D C 1
ATOM 12793 O O . TYR D 4 333 ? 120.28900 183.82500 98.27300 1.000 49.00000 333 TYR D O 1
ATOM 12802 N N . SER D 4 334 ? 121.82900 185.48700 98.00900 1.000 56.91000 334 SER D N 1
ATOM 12803 C CA . SER D 4 334 ? 121.82000 185.85700 99.44800 1.000 63.74000 334 SER D CA 1
ATOM 12804 C C . SER D 4 334 ? 120.42800 186.36800 99.83900 1.000 55.85000 334 SER D C 1
ATOM 12805 O O . SER D 4 334 ? 119.92700 185.95100 100.90300 1.000 59.52000 334 SER D O 1
ATOM 12808 N N . ILE D 4 335 ? 119.81800 187.20900 98.99700 1.000 59.43000 335 ILE D N 1
ATOM 12809 C CA . ILE D 4 335 ? 118.44200 187.72500 99.27200 1.000 63.73000 335 ILE D CA 1
ATOM 12810 C C . ILE D 4 335 ? 117.45700 186.55000 99.25300 1.000 62.18000 335 ILE D C 1
ATOM 12811 O O . ILE D 4 335 ? 116.59300 186.49800 100.14600 1.000 62.58000 335 ILE D O 1
ATOM 12816 N N . ALA D 4 336 ? 117.60100 185.63400 98.28900 1.000 55.58000 336 ALA D N 1
ATOM 12817 C CA . ALA D 4 336 ? 116.66800 184.48900 98.16500 1.000 54.75000 336 ALA D CA 1
ATOM 12818 C C . ALA D 4 336 ? 116.76800 183.59500 99.40500 1.000 64.83000 336 ALA D C 1
ATOM 12819 O O . ALA D 4 336 ? 115.71400 183.14000 99.88800 1.000 56.59000 336 ALA D O 1
ATOM 12821 N N . GLU D 4 337 ? 117.99000 183.35100 99.89100 1.000 66.08000 337 GLU D N 1
ATOM 12822 C CA . GLU D 4 337 ? 118.18800 182.50700 101.10000 1.000 67.07000 337 GLU D CA 1
ATOM 12823 C C . GLU D 4 337 ? 117.53100 183.19500 102.30100 1.000 62.31000 337 GLU D C 1
ATOM 12824 O O . GLU D 4 337 ? 116.84700 182.49900 103.08100 1.000 58.49000 337 GLU D O 1
ATOM 12830 N N . ALA D 4 338 ? 117.71500 184.51300 102.42500 1.000 66.95000 338 ALA D N 1
ATOM 12831 C CA . ALA D 4 338 ? 117.08900 185.27000 103.53400 1.000 65.10000 338 ALA D CA 1
ATOM 12832 C C . ALA D 4 338 ? 115.56600 185.19800 103.39400 1.000 64.97000 338 ALA D C 1
ATOM 12833 O O . ALA D 4 338 ? 114.89200 185.01300 104.42200 1.000 59.79000 338 ALA D O 1
ATOM 12835 N N . ALA D 4 339 ? 115.05700 185.32100 102.16400 1.000 60.21000 339 ALA D N 1
ATOM 12836 C CA . ALA D 4 339 ? 113.59500 185.28900 101.92500 1.000 61.21000 339 ALA D CA 1
ATOM 12837 C C . ALA D 4 339 ? 113.03200 183.92400 102.33200 1.000 63.42000 339 ALA D C 1
ATOM 12838 O O . ALA D 4 339 ? 111.93300 183.89200 102.90800 1.000 63.66000 339 ALA D O 1
ATOM 12840 N N . PHE D 4 340 ? 113.75300 182.84300 102.02000 1.000 56.42000 340 PHE D N 1
ATOM 12841 C CA . PHE D 4 340 ? 113.27300 181.47800 102.35500 1.000 61.68000 340 PHE D CA 1
ATOM 12842 C C . PHE D 4 340 ? 113.17900 181.32400 103.87700 1.000 64.00000 340 PHE D C 1
ATOM 12843 O O . PHE D 4 340 ? 112.17800 180.75800 104.35900 1.000 57.93000 340 PHE D O 1
ATOM 12851 N N . ASN D 4 341 ? 114.19200 181.80700 104.60400 1.000 68.77000 341 ASN D N 1
ATOM 12852 C CA . ASN D 4 341 ? 114.15700 181.75800 106.09100 1.000 70.76000 341 ASN D CA 1
ATOM 12853 C C . ASN D 4 341 ? 113.01100 182.64800 106.58300 1.000 70.21000 341 ASN D C 1
ATOM 12854 O O . ASN D 4 341 ? 112.29700 182.22700 107.51400 1.000 64.24000 341 ASN D O 1
ATOM 12859 N N . LYS D 4 342 ? 112.84500 183.82700 105.97500 1.000 60.56000 342 LYS D N 1
ATOM 12860 C CA . LYS D 4 342 ? 111.74200 184.75900 106.33700 1.000 70.51000 342 LYS D CA 1
ATOM 12861 C C . LYS D 4 342 ? 110.39600 184.11400 106.00000 1.000 71.70000 342 LYS D C 1
ATOM 12862 O O . LYS D 4 342 ? 109.42800 184.35400 106.74800 1.000 64.73000 342 LYS D O 1
ATOM 12868 N N . GLY D 4 343 ? 110.33400 183.33600 104.91400 1.000 66.95000 343 GLY D N 1
ATOM 12869 C CA . GLY D 4 343 ? 109.04700 182.77500 104.46000 1.000 71.09000 343 GLY D CA 1
ATOM 12870 C C . GLY D 4 343 ? 108.43400 183.66000 103.39100 1.000 72.35000 343 GLY D C 1
ATOM 12871 O O . GLY D 4 343 ? 107.28300 183.39800 102.99300 1.000 70.79000 343 GLY D O 1
ATOM 12872 N N . GLU D 4 344 ? 109.17400 184.68000 102.94400 1.000 73.48000 344 GLU D N 1
ATOM 12873 C CA . GLU D 4 344 ? 108.69000 185.56700 101.85100 1.000 72.02000 344 GLU D CA 1
ATOM 12874 C C . GLU D 4 344 ? 108.51000 184.73900 100.57300 1.000 71.20000 344 GLU D C 1
ATOM 12875 O O . GLU D 4 344 ? 107.53100 184.99100 99.84500 1.000 75.57000 344 GLU D O 1
ATOM 12881 N N . THR D 4 345 ? 109.42400 183.79900 100.31000 1.000 72.81000 345 THR D N 1
ATOM 12882 C CA . THR D 4 345 ? 109.30300 182.92400 99.11100 1.000 63.30000 345 THR D CA 1
ATOM 12883 C C . THR D 4 345 ? 108.99300 181.48400 99.53800 1.000 60.67000 345 THR D C 1
ATOM 12884 O O . THR D 4 345 ? 109.71300 180.95600 100.40900 1.000 64.94000 345 THR D O 1
ATOM 12888 N N . ALA D 4 346 ? 107.94500 180.88600 98.95900 1.000 61.43000 346 ALA D N 1
ATOM 12889 C CA . ALA D 4 346 ? 107.54900 179.50100 99.30900 1.000 64.19000 346 ALA D CA 1
ATOM 12890 C C . ALA D 4 346 ? 108.64900 178.50900 98.91700 1.000 58.20000 346 ALA D C 1
ATOM 12891 O O . ALA D 4 346 ? 108.90300 177.58300 99.70500 1.000 56.93000 346 ALA D O 1
ATOM 12893 N N . MET D 4 347 ? 109.26500 178.69000 97.74500 1.000 54.59000 347 MET D N 1
ATOM 12894 C CA . MET D 4 347 ? 110.28600 177.72600 97.25100 1.000 54.89000 347 MET D CA 1
ATOM 12895 C C . MET D 4 347 ? 111.50800 178.49200 96.73800 1.000 54.65000 347 MET D C 1
ATOM 12896 O O . MET D 4 347 ? 111.35200 179.67300 96.39500 1.000 56.76000 347 MET D O 1
ATOM 12901 N N . THR D 4 348 ? 112.67900 177.85100 96.71400 1.000 53.87000 348 THR D N 1
ATOM 12902 C CA . THR D 4 348 ? 113.88200 178.50800 96.13400 1.000 58.75000 348 THR D CA 1
ATOM 12903 C C . THR D 4 348 ? 114.75400 177.46900 95.42600 1.000 53.30000 348 THR D C 1
ATOM 12904 O O . THR D 4 348 ? 114.70800 176.29200 95.83200 1.000 50.76000 348 THR D O 1
ATOM 12908 N N . ILE D 4 349 ? 115.50200 177.87900 94.39700 1.000 47.71000 349 ILE D N 1
ATOM 12909 C CA . ILE D 4 349 ? 116.47800 176.94100 93.76800 1.000 49.93000 349 ILE D CA 1
ATOM 12910 C C . ILE D 4 349 ? 117.83000 177.32700 94.36300 1.000 52.06000 349 ILE D C 1
ATOM 12911 O O . ILE D 4 349 ? 118.25700 178.47700 94.14100 1.000 54.11000 349 ILE D O 1
ATOM 12916 N N . ASN D 4 350 ? 118.47100 176.41700 95.09800 1.000 55.17000 350 ASN D N 1
ATOM 12917 C CA . ASN D 4 350 ? 119.72300 176.80600 95.79600 1.000 51.37000 350 ASN D CA 1
ATOM 12918 C C . ASN D 4 350 ? 120.70300 175.63300 95.83800 1.000 52.06000 350 ASN D C 1
ATOM 12919 O O . ASN D 4 350 ? 120.25700 174.48200 95.66200 1.000 50.42000 350 ASN D O 1
ATOM 12924 N N . GLY D 4 351 ? 121.98400 175.92600 96.07500 1.000 50.64000 351 GLY D N 1
ATOM 12925 C CA . GLY D 4 351 ? 123.00300 174.86600 96.18400 1.000 45.43000 351 GLY D CA 1
ATOM 12926 C C . GLY D 4 351 ? 122.83500 174.10000 97.48200 1.000 43.15000 351 GLY D C 1
ATOM 12927 O O . GLY D 4 351 ? 122.13200 174.60600 98.37700 1.000 47.03000 351 GLY D O 1
ATOM 12928 N N . PRO D 4 352 ? 123.45400 172.91200 97.64700 1.000 45.68000 352 PRO D N 1
ATOM 12929 C CA . PRO D 4 352 ? 123.24100 172.09000 98.84200 1.000 47.33000 352 PRO D CA 1
ATOM 12930 C C . PRO D 4 352 ? 123.63100 172.87000 100.10500 1.000 47.28000 352 PRO D C 1
ATOM 12931 O O . PRO D 4 352 ? 123.00500 172.65600 101.12000 1.000 47.01000 352 PRO D O 1
ATOM 12935 N N . TRP D 4 353 ? 124.60000 173.78400 100.00000 1.000 48.62000 353 TRP D N 1
ATOM 12936 C CA . TRP D 4 353 ? 125.09500 174.54900 101.17800 1.000 48.19000 353 TRP D CA 1
ATOM 12937 C C . TRP D 4 353 ? 123.96100 175.34600 101.84100 1.000 52.38000 353 TRP D C 1
ATOM 12938 O O . TRP D 4 353 ? 124.02700 175.54800 103.06900 1.000 54.89000 353 TRP D O 1
ATOM 12949 N N . ALA D 4 354 ? 122.95400 175.77300 101.07800 1.000 45.99000 354 ALA D N 1
ATOM 12950 C CA . ALA D 4 354 ? 121.87400 176.62200 101.63300 1.000 55.94000 354 ALA D CA 1
ATOM 12951 C C . ALA D 4 354 ? 121.12800 175.90900 102.76600 1.000 54.98000 354 ALA D C 1
ATOM 12952 O O . ALA D 4 354 ? 120.68600 176.61500 103.69200 1.000 57.50000 354 ALA D O 1
ATOM 12954 N N . TRP D 4 355 ? 121.01600 174.57600 102.72600 1.000 56.19000 355 TRP D N 1
ATOM 12955 C CA . TRP D 4 355 ? 120.17600 173.85700 103.72600 1.000 56.48000 355 TRP D CA 1
ATOM 12956 C C . TRP D 4 355 ? 120.64400 174.14000 105.15900 1.000 57.76000 355 TRP D C 1
ATOM 12957 O O . TRP D 4 355 ? 119.76900 174.32600 106.02100 1.000 54.33000 355 TRP D O 1
ATOM 12968 N N . SER D 4 356 ? 121.95800 174.16000 105.41200 1.000 54.68000 356 SER D N 1
ATOM 12969 C CA . SER D 4 356 ? 122.45500 174.35700 106.80100 1.000 61.01000 356 SER D CA 1
ATOM 12970 C C . SER D 4 356 ? 122.05800 175.74000 107.33200 1.000 59.79000 356 SER D C 1
ATOM 12971 O O . SER D 4 356 ? 121.72500 175.83000 108.52600 1.000 59.21000 356 SER D O 1
ATOM 12974 N N . ASN D 4 357 ? 122.10400 176.77500 106.48600 1.000 55.65000 357 ASN D N 1
ATOM 12975 C CA . ASN D 4 357 ? 121.65700 178.12800 106.91700 1.000 56.98000 357 ASN D CA 1
ATOM 12976 C C . ASN D 4 357 ? 120.16600 178.09400 107.27200 1.000 59.61000 357 ASN D C 1
ATOM 12977 O O . ASN D 4 357 ? 119.78800 178.72200 108.28100 1.000 52.64000 357 ASN D O 1
ATOM 12982 N N . ILE D 4 358 ? 119.35100 177.39500 106.47500 1.000 54.42000 358 ILE D N 1
ATOM 12983 C CA . ILE D 4 358 ? 117.89600 177.25500 106.79000 1.000 55.90000 358 ILE D CA 1
ATOM 12984 C C . ILE D 4 358 ? 117.74500 176.48700 108.10900 1.000 57.58000 358 ILE D C 1
ATOM 12985 O O . ILE D 4 358 ? 116.84000 176.83000 108.89000 1.000 55.88000 358 ILE D O 1
ATOM 12990 N N . ASP D 4 359 ? 118.59400 175.48000 108.33800 1.000 52.91000 359 ASP D N 1
ATOM 12991 C CA . ASP D 4 359 ? 118.55000 174.70100 109.60500 1.000 56.89000 359 ASP D CA 1
ATOM 12992 C C . ASP D 4 359 ? 118.84400 175.63700 110.78200 1.000 68.25000 359 ASP D C 1
ATOM 12993 O O . ASP D 4 359 ? 118.18900 175.48300 111.82900 1.000 65.85000 359 ASP D O 1
ATOM 12998 N N . THR D 4 360 ? 119.79600 176.56200 110.61800 1.000 68.87000 360 THR D N 1
ATOM 12999 C CA . THR D 4 360 ? 120.11500 177.54400 111.69000 1.000 67.97000 360 THR D CA 1
ATOM 13000 C C . THR D 4 360 ? 118.88400 178.41800 111.95600 1.000 71.87000 360 THR D C 1
ATOM 13001 O O . THR D 4 360 ? 118.60400 178.68800 113.13900 1.000 71.64000 360 THR D O 1
ATOM 13005 N N . SER D 4 361 ? 118.17900 178.83400 110.90000 1.000 72.78000 361 SER D N 1
ATOM 13006 C CA . SER D 4 361 ? 116.93400 179.63000 111.06800 1.000 74.47000 361 SER D CA 1
ATOM 13007 C C . SER D 4 361 ? 115.88400 178.79000 111.80200 1.000 76.99000 361 SER D C 1
ATOM 13008 O O . SER D 4 361 ? 115.12600 179.39100 112.59100 1.000 77.68000 361 SER D O 1
ATOM 13011 N N . LYS D 4 362 ? 115.80600 177.48500 111.50500 1.000 74.38000 362 LYS D N 1
ATOM 13012 C CA . LYS D 4 362 ? 114.86000 176.54600 112.18000 1.000 82.19000 362 LYS D CA 1
ATOM 13013 C C . LYS D 4 362 ? 113.44200 176.69400 111.61500 1.000 79.99000 362 LYS D C 1
ATOM 13014 O O . LYS D 4 362 ? 112.52000 176.09400 112.20100 1.000 84.57000 362 LYS D O 1
ATOM 13020 N N . VAL D 4 363 ? 113.27100 177.45100 110.52700 1.000 70.83000 363 VAL D N 1
ATOM 13021 C CA . VAL D 4 363 ? 111.92600 177.53700 109.88100 1.000 70.95000 363 VAL D CA 1
ATOM 13022 C C . VAL D 4 363 ? 111.61300 176.16700 109.26200 1.000 70.53000 363 VAL D C 1
ATOM 13023 O O . VAL D 4 363 ? 112.55500 175.51000 108.76900 1.000 65.37000 363 VAL D O 1
ATOM 13027 N N . ASN D 4 364 ? 110.35100 175.73100 109.33000 1.000 68.63000 364 ASN D N 1
ATOM 13028 C CA . ASN D 4 364 ? 109.99900 174.38600 108.80300 1.000 66.44000 364 ASN D CA 1
ATOM 13029 C C . ASN D 4 364 ? 110.21900 174.39600 107.28800 1.000 64.48000 364 ASN D C 1
ATOM 13030 O O . ASN D 4 364 ? 109.72100 175.33000 106.62900 1.000 60.68000 364 ASN D O 1
ATOM 13035 N N . TYR D 4 365 ? 110.91800 173.38700 106.76200 1.000 59.88000 365 TYR D N 1
ATOM 13036 C CA . TYR D 4 365 ? 111.23300 173.35300 105.31000 1.000 60.35000 365 TYR D CA 1
ATOM 13037 C C . TYR D 4 365 ? 111.48300 171.90900 104.86600 1.000 56.09000 365 TYR D C 1
ATOM 13038 O O . TYR D 4 365 ? 111.76300 171.05600 105.73000 1.000 51.14000 365 TYR D O 1
ATOM 13047 N N . GLY D 4 366 ? 111.37500 171.64800 103.56100 1.000 58.88000 366 GLY D N 1
ATOM 13048 C CA . GLY D 4 366 ? 111.66000 170.30300 103.02600 1.000 52.46000 366 GLY D CA 1
ATOM 13049 C C . GLY D 4 366 ? 112.50600 170.40000 101.77000 1.000 50.06000 366 GLY D C 1
ATOM 13050 O O . GLY D 4 366 ? 112.42000 171.43500 101.08500 1.000 56.18000 366 GLY D O 1
ATOM 13051 N N . VAL D 4 367 ? 113.29900 169.36600 101.47800 1.000 52.06000 367 VAL D N 1
ATOM 13052 C CA . VAL D 4 367 ? 114.12100 169.35300 100.23100 1.000 56.70000 367 VAL D CA 1
ATOM 13053 C C . VAL D 4 367 ? 113.51400 168.32400 99.27400 1.000 60.20000 367 VAL D C 1
ATOM 13054 O O . VAL D 4 367 ? 113.28400 167.18000 99.71200 1.000 55.96000 367 VAL D O 1
ATOM 13058 N N . THR D 4 368 ? 113.26300 168.71700 98.02200 1.000 57.55000 368 THR D N 1
ATOM 13059 C CA . THR D 4 368 ? 112.58700 167.81000 97.05700 1.000 56.60000 368 THR D CA 1
ATOM 13060 C C . THR D 4 368 ? 113.35500 167.79100 95.73200 1.000 57.48000 368 THR D C 1
ATOM 13061 O O . THR D 4 368 ? 114.13000 168.73500 95.48700 1.000 53.87000 368 THR D O 1
ATOM 13065 N N . VAL D 4 369 ? 113.16600 166.74200 94.92700 1.000 59.03000 369 VAL D N 1
ATOM 13066 C CA . VAL D 4 369 ? 113.81500 166.67500 93.58400 1.000 59.63000 369 VAL D CA 1
ATOM 13067 C C . VAL D 4 369 ? 113.24900 167.81200 92.72700 1.000 52.34000 369 VAL D C 1
ATOM 13068 O O . VAL D 4 369 ? 112.05300 168.13000 92.88700 1.000 52.70000 369 VAL D O 1
ATOM 13072 N N . LEU D 4 370 ? 114.07200 168.39400 91.85000 1.000 58.74000 370 LEU D N 1
ATOM 13073 C CA . LEU D 4 370 ? 113.62300 169.55500 91.03500 1.000 57.08000 370 LEU D CA 1
ATOM 13074 C C . LEU D 4 370 ? 112.45600 169.13000 90.13700 1.000 58.34000 370 LEU D C 1
ATOM 13075 O O . LEU D 4 370 ? 112.50400 168.00600 89.59800 1.000 54.46000 370 LEU D O 1
ATOM 13080 N N . PRO D 4 371 ? 111.42100 169.97800 89.94100 1.000 57.37000 371 PRO D N 1
ATOM 13081 C CA . PRO D 4 371 ? 110.22900 169.59500 89.16900 1.000 60.27000 371 PRO D CA 1
ATOM 13082 C C . PRO D 4 371 ? 110.52200 169.28100 87.69400 1.000 63.01000 371 PRO D C 1
ATOM 13083 O O . PRO D 4 371 ? 111.37700 169.92200 87.11700 1.000 54.67000 371 PRO D O 1
ATOM 13087 N N . THR D 4 372 ? 109.81700 168.29400 87.13400 1.000 60.40000 372 THR D N 1
ATOM 13088 C CA . THR D 4 372 ? 110.01400 167.92300 85.70700 1.000 52.71000 372 THR D CA 1
ATOM 13089 C C . THR D 4 372 ? 109.55300 169.06900 84.80100 1.000 46.08000 372 THR D C 1
ATOM 13090 O O . THR D 4 372 ? 108.49100 169.65000 85.08600 1.000 49.60000 372 THR D O 1
ATOM 13094 N N . PHE D 4 373 ? 110.31400 169.36600 83.74500 1.000 53.30000 373 PHE D N 1
ATOM 13095 C CA . PHE D 4 373 ? 109.89500 170.40900 82.77300 1.000 56.08000 373 PHE D CA 1
ATOM 13096 C C . PHE D 4 373 ? 109.61200 169.73800 81.42700 1.000 52.59000 373 PHE D C 1
ATOM 13097 O O . PHE D 4 373 ? 110.52000 169.06200 80.91000 1.000 52.10000 373 PHE D O 1
ATOM 13105 N N . LYS D 4 374 ? 108.39800 169.91500 80.89300 1.000 62.95000 374 LYS D N 1
ATOM 13106 C CA . LYS D 4 374 ? 108.00700 169.30500 79.59100 1.000 64.20000 374 LYS D CA 1
ATOM 13107 C C . LYS D 4 374 ? 108.17500 167.78300 79.66200 1.000 55.73000 374 LYS D C 1
ATOM 13108 O O . LYS D 4 374 ? 108.55700 167.18900 78.63500 1.000 55.02000 374 LYS D O 1
ATOM 13114 N N . GLY D 4 375 ? 107.90300 167.18100 80.82500 1.000 58.96000 375 GLY D N 1
ATOM 13115 C CA . GLY D 4 375 ? 107.98200 165.71400 80.97300 1.000 60.67000 375 GLY D CA 1
ATOM 13116 C C . GLY D 4 375 ? 109.40300 165.22000 81.19200 1.000 58.57000 375 GLY D C 1
ATOM 13117 O O . GLY D 4 375 ? 109.58800 163.99100 81.27500 1.000 58.92000 375 GLY D O 1
ATOM 13118 N N . GLN D 4 376 ? 110.37300 166.13700 81.28600 1.000 61.30000 376 GLN D N 1
ATOM 13119 C CA . GLN D 4 376 ? 111.78800 165.75000 81.53300 1.000 61.77000 376 GLN D CA 1
ATOM 13120 C C . GLN D 4 376 ? 112.24400 166.36200 82.86000 1.000 55.17000 376 GLN D C 1
ATOM 13121 O O . GLN D 4 376 ? 112.16300 167.59400 82.99000 1.000 54.89000 376 GLN D O 1
ATOM 13127 N N . PRO D 4 377 ? 112.76800 165.57600 83.82600 1.000 55.28000 377 PRO D N 1
ATOM 13128 C CA . PRO D 4 377 ? 113.12800 166.11500 85.14200 1.000 60.41000 377 PRO D CA 1
ATOM 13129 C C . PRO D 4 377 ? 114.23700 167.17100 85.04200 1.000 56.14000 377 PRO D C 1
ATOM 13130 O O . PRO D 4 377 ? 115.15600 166.98600 84.26600 1.000 62.65000 377 PRO D O 1
ATOM 13134 N N . SER D 4 378 ? 114.12000 168.24900 85.82400 1.000 55.72000 378 SER D N 1
ATOM 13135 C CA . SER D 4 378 ? 115.16900 169.30100 85.81700 1.000 56.56000 378 SER D CA 1
ATOM 13136 C C . SER D 4 378 ? 116.47800 168.70100 86.33600 1.000 56.53000 378 SER D C 1
ATOM 13137 O O . SER D 4 378 ? 116.44200 168.01500 87.37700 1.000 52.31000 378 SER D O 1
ATOM 13140 N N . LYS D 4 379 ? 117.58800 168.95700 85.63700 1.000 53.80000 379 LYS D N 1
ATOM 13141 C CA . LYS D 4 379 ? 118.88800 168.36400 86.04400 1.000 53.65000 379 LYS D CA 1
ATOM 13142 C C . LYS D 4 379 ? 119.82600 169.48300 86.50400 1.000 51.92000 379 LYS D C 1
ATOM 13143 O O . LYS D 4 379 ? 120.24600 170.29000 85.66300 1.000 49.68000 379 LYS D O 1
ATOM 13149 N N . PRO D 4 380 ? 120.21200 169.53200 87.79500 1.000 55.65000 380 PRO D N 1
ATOM 13150 C CA . PRO D 4 380 ? 121.13900 170.55000 88.28600 1.000 56.35000 380 PRO D CA 1
ATOM 13151 C C . PRO D 4 380 ? 122.57300 170.31900 87.79700 1.000 54.60000 380 PRO D C 1
ATOM 13152 O O . PRO D 4 380 ? 122.94900 169.17700 87.60600 1.000 51.77000 380 PRO D O 1
ATOM 13156 N N . PHE D 4 381 ? 123.33700 171.39500 87.60300 1.000 52.63000 381 PHE D N 1
ATOM 13157 C CA . PHE D 4 381 ? 124.76500 171.20600 87.24200 1.000 52.03000 381 PHE D CA 1
ATOM 13158 C C . PHE D 4 381 ? 125.45900 170.52900 88.42700 1.000 51.49000 381 PHE D C 1
ATOM 13159 O O . PHE D 4 381 ? 125.15300 170.88400 89.58300 1.000 53.53000 381 PHE D O 1
ATOM 13167 N N . VAL D 4 382 ? 126.35600 169.58200 88.15000 1.000 48.58000 382 VAL D N 1
ATOM 13168 C CA . VAL D 4 382 ? 126.99800 168.83000 89.26800 1.000 47.04000 382 VAL D CA 1
ATOM 13169 C C . VAL D 4 382 ? 128.44300 169.30800 89.41700 1.000 41.59000 382 VAL D C 1
ATOM 13170 O O . VAL D 4 382 ? 129.18700 169.26700 88.42100 1.000 41.01000 382 VAL D O 1
ATOM 13174 N N . GLY D 4 383 ? 128.81400 169.74600 90.62200 1.000 41.25000 383 GLY D N 1
ATOM 13175 C CA . GLY D 4 383 ? 130.19400 170.19400 90.88300 1.000 40.14000 383 GLY D CA 1
ATOM 13176 C C . GLY D 4 383 ? 130.85700 169.26000 91.87300 1.000 44.67000 383 GLY D C 1
ATOM 13177 O O . GLY D 4 383 ? 130.16800 168.81200 92.79900 1.000 50.65000 383 GLY D O 1
ATOM 13178 N N . VAL D 4 384 ? 132.13200 168.93600 91.66300 1.000 45.39000 384 VAL D N 1
ATOM 13179 C CA . VAL D 4 384 ? 132.81500 167.95200 92.55400 1.000 43.84000 384 VAL D CA 1
ATOM 13180 C C . VAL D 4 384 ? 133.76900 168.71600 93.47800 1.000 38.91000 384 VAL D C 1
ATOM 13181 O O . VAL D 4 384 ? 134.35300 169.71200 93.02100 1.000 38.32000 384 VAL D O 1
ATOM 13185 N N . LEU D 4 385 ? 133.89100 168.27600 94.73100 1.000 40.48000 385 LEU D N 1
ATOM 13186 C CA . LEU D 4 385 ? 134.76300 168.96900 95.70700 1.000 44.46000 385 LEU D CA 1
ATOM 13187 C C . LEU D 4 385 ? 136.20600 168.51400 95.49800 1.000 41.28000 385 LEU D C 1
ATOM 13188 O O . LEU D 4 385 ? 136.74900 167.89500 96.42300 1.000 41.62000 385 LEU D O 1
ATOM 13193 N N . SER D 4 386 ? 136.78400 168.82300 94.33000 1.000 42.40000 386 SER D N 1
ATOM 13194 C CA . SER D 4 386 ? 138.20600 168.50700 94.00900 1.000 43.89000 386 SER D CA 1
ATOM 13195 C C . SER D 4 386 ? 139.15200 169.21300 94.99700 1.000 43.21000 386 SER D C 1
ATOM 13196 O O . SER D 4 386 ? 138.76700 170.27000 95.48600 1.000 41.22000 386 SER D O 1
ATOM 13199 N N . ALA D 4 387 ? 140.33600 168.67200 95.28600 1.000 40.81000 387 ALA D N 1
ATOM 13200 C CA . ALA D 4 387 ? 141.18600 169.30800 96.31600 1.000 41.62000 387 ALA D CA 1
ATOM 13201 C C . ALA D 4 387 ? 142.57700 169.55200 95.74500 1.000 39.13000 387 ALA D C 1
ATOM 13202 O O . ALA D 4 387 ? 142.84700 168.98100 94.68500 1.000 41.67000 387 ALA D O 1
ATOM 13204 N N . GLY D 4 388 ? 143.40500 170.40700 96.37100 1.000 38.85000 388 GLY D N 1
ATOM 13205 C CA . GLY D 4 388 ? 144.70400 170.77200 95.75400 1.000 40.01000 388 GLY D CA 1
ATOM 13206 C C . GLY D 4 388 ? 145.87300 171.10000 96.67900 1.000 39.70000 388 GLY D C 1
ATOM 13207 O O . GLY D 4 388 ? 145.64600 171.24500 97.89000 1.000 38.44000 388 GLY D O 1
ATOM 13208 N N . ILE D 4 389 ? 147.09500 171.17300 96.12600 1.000 43.22000 389 ILE D N 1
ATOM 13209 C CA . ILE D 4 389 ? 148.33900 171.50000 96.89700 1.000 41.61000 389 ILE D CA 1
ATOM 13210 C C . ILE D 4 389 ? 149.03700 172.69000 96.22600 1.000 37.71000 389 ILE D C 1
ATOM 13211 O O . ILE D 4 389 ? 149.14800 172.63800 94.99900 1.000 46.76000 389 ILE D O 1
ATOM 13216 N N . ASN D 4 390 ? 149.52200 173.69100 96.97700 1.000 38.00000 390 ASN D N 1
ATOM 13217 C CA . ASN D 4 390 ? 150.31000 174.80100 96.36000 1.000 43.46000 390 ASN D CA 1
ATOM 13218 C C . ASN D 4 390 ? 151.81500 174.56800 96.55400 1.000 48.55000 390 ASN D C 1
ATOM 13219 O O . ASN D 4 390 ? 152.22000 174.42800 97.71200 1.000 40.20000 390 ASN D O 1
ATOM 13224 N N . ALA D 4 391 ? 152.61200 174.59300 95.47500 1.000 48.95000 391 ALA D N 1
ATOM 13225 C CA . ALA D 4 391 ? 154.07600 174.35000 95.53000 1.000 52.30000 391 ALA D CA 1
ATOM 13226 C C . ALA D 4 391 ? 154.84900 175.50700 96.17500 1.000 48.10000 391 ALA D C 1
ATOM 13227 O O . ALA D 4 391 ? 155.80600 175.21900 96.91900 1.000 52.55000 391 ALA D O 1
ATOM 13229 N N . ALA D 4 392 ? 154.46500 176.76100 95.91300 1.000 43.80000 392 ALA D N 1
ATOM 13230 C CA . ALA D 4 392 ? 155.27100 177.91200 96.39300 1.000 46.56000 392 ALA D CA 1
ATOM 13231 C C . ALA D 4 392 ? 155.38700 177.93900 97.92300 1.000 50.11000 392 ALA D C 1
ATOM 13232 O O . ALA D 4 392 ? 156.50400 178.19200 98.41800 1.000 45.52000 392 ALA D O 1
ATOM 13234 N N . SER D 4 393 ? 154.29100 177.69400 98.64600 1.000 43.05000 393 SER D N 1
ATOM 13235 C CA . SER D 4 393 ? 154.34100 177.79200 100.12800 1.000 41.48000 393 SER D CA 1
ATOM 13236 C C . SER D 4 393 ? 155.28700 176.71100 100.65900 1.000 46.51000 393 SER D C 1
ATOM 13237 O O . SER D 4 393 ? 155.22400 175.57500 100.15400 1.000 41.47000 393 SER D O 1
ATOM 13240 N N . PRO D 4 394 ? 156.16200 177.00800 101.64300 1.000 46.91000 394 PRO D N 1
ATOM 13241 C CA . PRO D 4 394 ? 157.13700 176.02400 102.12600 1.000 43.68000 394 PRO D CA 1
ATOM 13242 C C . PRO D 4 394 ? 156.55900 174.73100 102.72100 1.000 44.12000 394 PRO D C 1
ATOM 13243 O O . PRO D 4 394 ? 157.09400 173.68900 102.40300 1.000 41.49000 394 PRO D O 1
ATOM 13247 N N . ASN D 4 395 ? 155.50700 174.80200 103.54300 1.000 44.63000 395 ASN D N 1
ATOM 13248 C CA . ASN D 4 395 ? 154.90400 173.53100 104.03100 1.000 38.82000 395 ASN D CA 1
ATOM 13249 C C . ASN D 4 395 ? 153.81100 173.04300 103.07000 1.000 36.56000 395 ASN D C 1
ATOM 13250 O O . ASN D 4 395 ? 152.66600 172.87200 103.52900 1.000 38.02000 395 ASN D O 1
ATOM 13255 N N . LYS D 4 396 ? 154.15000 172.82100 101.79600 1.000 43.40000 396 LYS D N 1
ATOM 13256 C CA . LYS D 4 396 ? 153.19200 172.28500 100.78700 1.000 45.21000 396 LYS D CA 1
ATOM 13257 C C . LYS D 4 396 ? 152.83800 170.82700 101.09400 1.000 44.24000 396 LYS D C 1
ATOM 13258 O O . LYS D 4 396 ? 151.68100 170.44900 100.85300 1.000 40.16000 396 LYS D O 1
ATOM 13264 N N . GLU D 4 397 ? 153.78200 170.04400 101.62500 1.000 46.26000 397 GLU D N 1
ATOM 13265 C CA . GLU D 4 397 ? 153.57000 168.58000 101.82000 1.000 44.57000 397 GLU D CA 1
ATOM 13266 C C . GLU D 4 397 ? 152.35600 168.29700 102.71900 1.000 45.16000 397 GLU D C 1
ATOM 13267 O O . GLU D 4 397 ? 151.69700 167.25000 102.50400 1.000 50.03000 397 GLU D O 1
ATOM 13273 N N . LEU D 4 398 ? 152.06300 169.17600 103.68200 1.000 42.80000 398 LEU D N 1
ATOM 13274 C CA . LEU D 4 398 ? 150.95100 168.92400 104.63500 1.000 39.92000 398 LEU D CA 1
ATOM 13275 C C . LEU D 4 398 ? 149.64700 168.79400 103.84900 1.000 40.86000 398 LEU D C 1
ATOM 13276 O O . LEU D 4 398 ? 148.85000 167.90700 104.19800 1.000 43.73000 398 LEU D O 1
ATOM 13281 N N . ALA D 4 399 ? 149.45800 169.61200 102.80800 1.000 38.63000 399 ALA D N 1
ATOM 13282 C CA . ALA D 4 399 ? 148.17600 169.59300 102.07200 1.000 44.95000 399 ALA D CA 1
ATOM 13283 C C . ALA D 4 399 ? 147.94200 168.21500 101.46400 1.000 42.77000 399 ALA D C 1
ATOM 13284 O O . ALA D 4 399 ? 146.84500 167.70400 101.65900 1.000 46.55000 399 ALA D O 1
ATOM 13286 N N . LYS D 4 400 ? 148.95600 167.58600 100.86100 1.000 46.62000 400 LYS D N 1
ATOM 13287 C CA . LYS D 4 400 ? 148.71000 166.29700 100.14500 1.000 45.20000 400 LYS D CA 1
ATOM 13288 C C . LYS D 4 400 ? 148.19000 165.21700 101.10400 1.000 43.51000 400 LYS D C 1
ATOM 13289 O O . LYS D 4 400 ? 147.19500 164.54900 100.74500 1.000 43.14000 400 LYS D O 1
ATOM 13295 N N . GLU D 4 401 ? 148.79900 165.06500 102.28400 1.000 51.15000 401 GLU D N 1
ATOM 13296 C CA . GLU D 4 401 ? 148.25800 164.09500 103.27800 1.000 45.05000 401 GLU D CA 1
ATOM 13297 C C . GLU D 4 401 ? 146.88200 164.55600 103.78300 1.000 44.22000 401 GLU D C 1
ATOM 13298 O O . GLU D 4 401 ? 145.99500 163.68900 103.92100 1.000 47.09000 401 GLU D O 1
ATOM 13304 N N . PHE D 4 402 ? 146.70700 165.85200 104.06200 1.000 40.24000 402 PHE D N 1
ATOM 13305 C CA . PHE D 4 402 ? 145.44200 166.39700 104.62400 1.000 41.83000 402 PHE D CA 1
ATOM 13306 C C . PHE D 4 402 ? 144.27600 166.13100 103.66200 1.000 44.12000 402 PHE D C 1
ATOM 13307 O O . PHE D 4 402 ? 143.25400 165.65700 104.15100 1.000 44.51000 402 PHE D O 1
ATOM 13315 N N . LEU D 4 403 ? 144.42100 166.37600 102.35600 1.000 47.40000 403 LEU D N 1
ATOM 13316 C CA . LEU D 4 403 ? 143.31100 166.03300 101.42400 1.000 48.67000 403 LEU D CA 1
ATOM 13317 C C . LEU D 4 403 ? 143.07000 164.52300 101.40500 1.000 43.50000 403 LEU D C 1
ATOM 13318 O O . LEU D 4 403 ? 141.88800 164.13100 101.35800 1.000 50.03000 403 LEU D O 1
ATOM 13323 N N . GLU D 4 404 ? 144.13900 163.71400 101.40900 1.000 43.61000 404 GLU D N 1
ATOM 13324 C CA . GLU D 4 404 ? 144.01000 162.22800 101.33100 1.000 53.20000 404 GLU D CA 1
ATOM 13325 C C . GLU D 4 404 ? 143.11900 161.70000 102.45900 1.000 51.99000 404 GLU D C 1
ATOM 13326 O O . GLU D 4 404 ? 142.23700 160.87500 102.16000 1.000 53.78000 404 GLU D O 1
ATOM 13332 N N . ASN D 4 405 ? 143.35000 162.13900 103.70200 1.000 53.44000 405 ASN D N 1
ATOM 13333 C CA . ASN D 4 405 ? 142.58300 161.57100 104.84400 1.000 50.01000 405 ASN D CA 1
ATOM 13334 C C . ASN D 4 405 ? 141.72900 162.60300 105.59900 1.000 47.55000 405 ASN D C 1
ATOM 13335 O O . ASN D 4 405 ? 140.51600 162.37600 105.69500 1.000 51.20000 405 ASN D O 1
ATOM 13340 N N . TYR D 4 406 ? 142.31600 163.68300 106.13000 1.000 48.39000 406 TYR D N 1
ATOM 13341 C CA . TYR D 4 406 ? 141.52800 164.60200 107.00100 1.000 47.85000 406 TYR D CA 1
ATOM 13342 C C . TYR D 4 406 ? 140.39600 165.29400 106.23500 1.000 46.39000 406 TYR D C 1
ATOM 13343 O O . TYR D 4 406 ? 139.26000 165.32600 106.72900 1.000 48.34000 406 TYR D O 1
ATOM 13352 N N . LEU D 4 407 ? 140.68500 165.79700 105.03900 1.000 42.28000 407 LEU D N 1
ATOM 13353 C CA . LEU D 4 407 ? 139.64800 166.50400 104.24200 1.000 45.17000 407 LEU D CA 1
ATOM 13354 C C . LEU D 4 407 ? 138.55300 165.51700 103.84400 1.000 40.96000 407 LEU D C 1
ATOM 13355 O O . LEU D 4 407 ? 137.36700 165.90900 103.87900 1.000 46.22000 407 LEU D O 1
ATOM 13360 N N . LEU D 4 408 ? 138.94600 164.29400 103.46600 1.000 43.02000 408 LEU D N 1
ATOM 13361 C CA . LEU D 4 408 ? 137.95200 163.30700 102.96800 1.000 45.48000 408 LEU D CA 1
ATOM 13362 C C . LEU D 4 408 ? 137.76600 162.17100 103.97300 1.000 45.96000 408 LEU D C 1
ATOM 13363 O O . LEU D 4 408 ? 138.55500 161.21000 103.91500 1.000 46.87000 408 LEU D O 1
ATOM 13368 N N . THR D 4 409 ? 136.71600 162.23700 104.79200 1.000 48.49000 409 THR D N 1
ATOM 13369 C CA . THR D 4 409 ? 136.41600 161.14500 105.75300 1.000 50.01000 409 THR D CA 1
ATOM 13370 C C . THR D 4 409 ? 134.89700 161.01600 105.77900 1.000 52.64000 409 THR D C 1
ATOM 13371 O O . THR D 4 409 ? 134.28100 162.03900 105.57900 1.000 49.13000 409 THR D O 1
ATOM 13375 N N . ASP D 4 410 ? 134.31300 159.83600 106.01200 1.000 53.41000 410 ASP D N 1
ATOM 13376 C CA . ASP D 4 410 ? 132.82300 159.79800 106.04900 1.000 53.67000 410 ASP D CA 1
ATOM 13377 C C . ASP D 4 410 ? 132.33000 160.66700 107.21200 1.000 51.77000 410 ASP D C 1
ATOM 13378 O O . ASP D 4 410 ? 131.36100 161.42800 107.01200 1.000 50.51000 410 ASP D O 1
ATOM 13383 N N . GLU D 4 411 ? 132.97200 160.56000 108.37900 1.000 55.36000 411 GLU D N 1
ATOM 13384 C CA . GLU D 4 411 ? 132.62200 161.43200 109.53300 1.000 52.69000 411 GLU D CA 1
ATOM 13385 C C . GLU D 4 411 ? 132.97300 162.88100 109.17900 1.000 49.69000 411 GLU D C 1
ATOM 13386 O O . GLU D 4 411 ? 132.19100 163.77800 109.53600 1.000 52.02000 411 GLU D O 1
ATOM 13392 N N . GLY D 4 412 ? 134.11100 163.09900 108.51300 1.000 41.91000 412 GLY D N 1
ATOM 13393 C CA . GLY D 4 412 ? 134.50800 164.45200 108.08000 1.000 50.86000 412 GLY D CA 1
ATOM 13394 C C . GLY D 4 412 ? 133.53100 165.02300 107.07000 1.000 45.97000 412 GLY D C 1
ATOM 13395 O O . GLY D 4 412 ? 133.28200 166.22900 107.11600 1.000 50.13000 412 GLY D O 1
ATOM 13396 N N . LEU D 4 413 ? 133.01500 164.18700 106.16900 1.000 55.33000 413 LEU D N 1
ATOM 13397 C CA . LEU D 4 413 ? 132.06300 164.64200 105.12900 1.000 51.15000 413 LEU D CA 1
ATOM 13398 C C . LEU D 4 413 ? 130.85700 165.19300 105.87800 1.000 47.56000 413 LEU D C 1
ATOM 13399 O O . LEU D 4 413 ? 130.37000 166.26400 105.49300 1.000 43.41000 413 LEU D O 1
ATOM 13404 N N . GLU D 4 414 ? 130.43600 164.50000 106.93900 1.000 50.11000 414 GLU D N 1
ATOM 13405 C CA . GLU D 4 414 ? 129.31100 164.98600 107.78000 1.000 48.28000 414 GLU D CA 1
ATOM 13406 C C . GLU D 4 414 ? 129.71900 166.31800 108.41800 1.000 46.42000 414 GLU D C 1
ATOM 13407 O O . GLU D 4 414 ? 128.87500 167.22000 108.46200 1.000 54.71000 414 GLU D O 1
ATOM 13413 N N . ALA D 4 415 ? 130.98000 166.45400 108.83400 1.000 46.49000 415 ALA D N 1
ATOM 13414 C CA . ALA D 4 415 ? 131.41000 167.67400 109.55100 1.000 48.64000 415 ALA D CA 1
ATOM 13415 C C . ALA D 4 415 ? 131.25800 168.90000 108.64000 1.000 41.43000 415 ALA D C 1
ATOM 13416 O O . ALA D 4 415 ? 130.73800 169.91900 109.12900 1.000 43.57000 415 ALA D O 1
ATOM 13418 N N . VAL D 4 416 ? 131.66900 168.81800 107.36900 1.000 40.88000 416 VAL D N 1
ATOM 13419 C CA . VAL D 4 416 ? 131.44500 169.96500 106.43200 1.000 42.89000 416 VAL D CA 1
ATOM 13420 C C . VAL D 4 416 ? 129.94300 170.08400 106.16600 1.000 42.46000 416 VAL D C 1
ATOM 13421 O O . VAL D 4 416 ? 129.47500 171.22100 106.06600 1.000 42.61000 416 VAL D O 1
ATOM 13425 N N . ASN D 4 417 ? 129.23000 168.95500 106.05900 1.000 50.71000 417 ASN D N 1
ATOM 13426 C CA . ASN D 4 417 ? 127.78000 168.97200 105.72500 1.000 48.67000 417 ASN D CA 1
ATOM 13427 C C . ASN D 4 417 ? 126.98800 169.71500 106.80500 1.000 53.25000 417 ASN D C 1
ATOM 13428 O O . ASN D 4 417 ? 126.07600 170.46800 106.42900 1.000 49.55000 417 ASN D O 1
ATOM 13433 N N . LYS D 4 418 ? 127.30000 169.51100 108.08900 1.000 56.95000 418 LYS D N 1
ATOM 13434 C CA . LYS D 4 418 ? 126.59300 170.30300 109.13400 1.000 62.50000 418 LYS D CA 1
ATOM 13435 C C . LYS D 4 418 ? 126.93000 171.79900 109.01100 1.000 62.18000 418 LYS D C 1
ATOM 13436 O O . LYS D 4 418 ? 126.00200 172.61100 109.19000 1.000 58.83000 418 LYS D O 1
ATOM 13442 N N . ASP D 4 419 ? 128.20400 172.15400 108.76700 1.000 55.09000 419 ASP D N 1
ATOM 13443 C CA . ASP D 4 419 ? 128.58900 173.58300 108.58200 1.000 46.98000 419 ASP D CA 1
ATOM 13444 C C . ASP D 4 419 ? 127.97700 174.14300 107.29400 1.000 45.27000 419 ASP D C 1
ATOM 13445 O O . ASP D 4 419 ? 127.46600 175.27100 107.36100 1.000 43.02000 419 ASP D O 1
ATOM 13450 N N . LYS D 4 420 ? 128.07100 173.42800 106.17000 1.000 50.32000 420 LYS D N 1
ATOM 13451 C CA . LYS D 4 420 ? 127.35200 173.80600 104.91900 1.000 51.69000 420 LYS D CA 1
ATOM 13452 C C . LYS D 4 420 ? 127.29600 172.54800 104.04300 1.000 49.86000 420 LYS D C 1
ATOM 13453 O O . LYS D 4 420 ? 128.37800 172.10300 103.61700 1.000 43.11000 420 LYS D O 1
ATOM 13459 N N . PRO D 4 421 ? 126.11500 171.98600 103.68900 1.000 51.75000 421 PRO D N 1
ATOM 13460 C CA . PRO D 4 421 ? 126.03700 170.69100 102.97600 1.000 46.82000 421 PRO D CA 1
ATOM 13461 C C . PRO D 4 421 ? 126.70200 170.54500 101.59900 1.000 43.84000 421 PRO D C 1
ATOM 13462 O O . PRO D 4 421 ? 126.63500 171.47500 100.81600 1.000 41.59000 421 PRO D O 1
ATOM 13466 N N . LEU D 4 422 ? 127.28400 169.37600 101.32100 1.000 42.71000 422 LEU D N 1
ATOM 13467 C CA . LEU D 4 422 ? 127.98400 169.14100 100.03100 1.000 44.05000 422 LEU D CA 1
ATOM 13468 C C . LEU D 4 422 ? 127.13800 168.18100 99.20400 1.000 50.33000 422 LEU D C 1
ATOM 13469 O O . LEU D 4 422 ? 127.69200 167.56500 98.28100 1.000 44.40000 422 LEU D O 1
ATOM 13474 N N . GLY D 4 423 ? 125.85100 168.06100 99.54800 1.000 52.03000 423 GLY D N 1
ATOM 13475 C CA . GLY D 4 423 ? 124.92900 167.17300 98.81400 1.000 55.19000 423 GLY D CA 1
ATOM 13476 C C . GLY D 4 423 ? 125.37600 165.72400 98.83900 1.000 56.31000 423 GLY D C 1
ATOM 13477 O O . GLY D 4 423 ? 125.71400 165.23400 99.93300 1.000 59.61000 423 GLY D O 1
ATOM 13478 N N . ALA D 4 424 ? 125.40900 165.07200 97.67300 1.000 51.64000 424 ALA D N 1
ATOM 13479 C CA . ALA D 4 424 ? 125.81100 163.64900 97.58200 1.000 57.06000 424 ALA D CA 1
ATOM 13480 C C . ALA D 4 424 ? 127.30100 163.54200 97.91100 1.000 54.13000 424 ALA D C 1
ATOM 13481 O O . ALA D 4 424 ? 128.00000 164.55000 97.80400 1.000 51.02000 424 ALA D O 1
ATOM 13483 N N . VAL D 4 425 ? 127.77400 162.37700 98.34400 1.000 55.88000 425 VAL D N 1
ATOM 13484 C CA . VAL D 4 425 ? 129.20400 162.32600 98.76700 1.000 51.24000 425 VAL D CA 1
ATOM 13485 C C . VAL D 4 425 ? 129.99300 161.33200 97.91600 1.000 49.27000 425 VAL D C 1
ATOM 13486 O O . VAL D 4 425 ? 129.37000 160.55600 97.16800 1.000 57.69000 425 VAL D O 1
ATOM 13490 N N . ALA D 4 426 ? 131.32400 161.36800 98.03600 1.000 44.21000 426 ALA D N 1
ATOM 13491 C CA . ALA D 4 426 ? 132.20200 160.43900 97.28700 1.000 41.45000 426 ALA D CA 1
ATOM 13492 C C . ALA D 4 426 ? 132.33600 159.15200 98.10400 1.000 52.60000 426 ALA D C 1
ATOM 13493 O O . ALA D 4 426 ? 132.35000 158.06300 97.50100 1.000 52.07000 426 ALA D O 1
ATOM 13495 N N . LEU D 4 427 ? 132.45000 159.28700 99.43000 1.000 47.21000 427 LEU D N 1
ATOM 13496 C CA . LEU D 4 427 ? 132.56200 158.09900 100.31800 1.000 52.46000 427 LEU D CA 1
ATOM 13497 C C . LEU D 4 427 ? 131.28600 157.26500 100.17900 1.000 52.96000 427 LEU D C 1
ATOM 13498 O O . LEU D 4 427 ? 130.18800 157.85400 100.19400 1.000 56.82000 427 LEU D O 1
ATOM 13503 N N . LYS D 4 428 ? 131.43200 155.94300 100.07800 1.000 52.96000 428 LYS D N 1
ATOM 13504 C CA . LYS D 4 428 ? 130.25400 155.05800 99.89300 1.000 56.83000 428 LYS D CA 1
ATOM 13505 C C . LYS D 4 428 ? 129.46900 154.97300 101.20400 1.000 54.04000 428 LYS D C 1
ATOM 13506 O O . LYS D 4 428 ? 128.22900 154.96500 101.13400 1.000 57.03000 428 LYS D O 1
ATOM 13512 N N . SER D 4 429 ? 130.15900 154.91600 102.34800 1.000 55.15000 429 SER D N 1
ATOM 13513 C CA . SER D 4 429 ? 129.44100 154.72400 103.63900 1.000 58.64000 429 SER D CA 1
ATOM 13514 C C . SER D 4 429 ? 128.51900 155.90200 103.95800 1.000 61.60000 429 SER D C 1
ATOM 13515 O O . SER D 4 429 ? 127.33100 155.65500 104.25200 1.000 57.18000 429 SER D O 1
ATOM 13518 N N . TYR D 4 430 ? 129.03300 157.12900 103.86500 1.000 59.44000 430 TYR D N 1
ATOM 13519 C CA . TYR D 4 430 ? 128.16800 158.30900 104.11300 1.000 58.22000 430 TYR D CA 1
ATOM 13520 C C . TYR D 4 430 ? 127.01700 158.29500 103.10300 1.000 53.47000 430 TYR D C 1
ATOM 13521 O O . TYR D 4 430 ? 125.90400 158.61900 103.50800 1.000 60.35000 430 TYR D O 1
ATOM 13530 N N . GLU D 4 431 ? 127.27000 157.87700 101.86000 1.000 53.25000 431 GLU D N 1
ATOM 13531 C CA . GLU D 4 431 ? 126.21600 157.91100 100.81000 1.000 59.07000 431 GLU D CA 1
ATOM 13532 C C . GLU D 4 431 ? 125.02400 157.03700 101.21700 1.000 64.22000 431 GLU D C 1
ATOM 13533 O O . GLU D 4 431 ? 123.89100 157.44500 100.93100 1.000 62.89000 431 GLU D O 1
ATOM 13539 N N . GLU D 4 432 ? 125.27100 155.87100 101.82400 1.000 71.88000 432 GLU D N 1
ATOM 13540 C CA . GLU D 4 432 ? 124.15600 155.00000 102.28700 1.000 72.28000 432 GLU D CA 1
ATOM 13541 C C . GLU D 4 432 ? 123.33400 155.71400 103.36800 1.000 76.46000 432 GLU D C 1
ATOM 13542 O O . GLU D 4 432 ? 122.09600 155.70800 103.25700 1.000 74.07000 432 GLU D O 1
ATOM 13548 N N . GLU D 4 433 ? 123.99500 156.34300 104.34500 1.000 72.73000 433 GLU D N 1
ATOM 13549 C CA . GLU D 4 433 ? 123.26600 157.11100 105.39300 1.000 75.24000 433 GLU D CA 1
ATOM 13550 C C . GLU D 4 433 ? 122.54300 158.28500 104.72900 1.000 78.13000 433 GLU D C 1
ATOM 13551 O O . GLU D 4 433 ? 121.40700 158.59000 105.13500 1.000 71.80000 433 GLU D O 1
ATOM 13557 N N . LEU D 4 434 ? 123.19700 158.93000 103.76300 1.000 78.73000 434 LEU D N 1
ATOM 13558 C CA . LEU D 4 434 ? 122.60800 160.08700 103.04100 1.000 82.82000 434 LEU D CA 1
ATOM 13559 C C . LEU D 4 434 ? 121.38100 159.64900 102.23700 1.000 81.00000 434 LEU D C 1
ATOM 13560 O O . LEU D 4 434 ? 120.47000 160.46900 102.08600 1.000 68.01000 434 LEU D O 1
ATOM 13565 N N . ALA D 4 435 ? 121.39400 158.43200 101.68600 1.000 79.94000 435 ALA D N 1
ATOM 13566 C CA . ALA D 4 435 ? 120.21200 157.91200 100.96000 1.000 82.42000 435 ALA D CA 1
ATOM 13567 C C . ALA D 4 435 ? 119.02700 157.81400 101.92600 1.000 79.65000 435 ALA D C 1
ATOM 13568 O O . ALA D 4 435 ? 117.90300 158.15200 101.51400 1.000 83.93000 435 ALA D O 1
ATOM 13570 N N . LYS D 4 436 ? 119.27200 157.36600 103.16100 1.000 76.79000 436 LYS D N 1
ATOM 13571 C CA . LYS D 4 436 ? 118.18200 157.30400 104.17200 1.000 78.81000 436 LYS D CA 1
ATOM 13572 C C . LYS D 4 436 ? 117.67100 158.72100 104.46500 1.000 71.01000 436 LYS D C 1
ATOM 13573 O O . LYS D 4 436 ? 116.44000 158.89300 104.55800 1.000 63.65000 436 LYS D O 1
ATOM 13579 N N . ASP D 4 437 ? 118.58000 159.69400 104.59400 1.000 62.73000 437 ASP D N 1
ATOM 13580 C CA . ASP D 4 437 ? 118.17400 161.09000 104.91500 1.000 64.75000 437 ASP D CA 1
ATOM 13581 C C . ASP D 4 437 ? 117.45100 161.69800 103.70400 1.000 59.74000 437 ASP D C 1
ATOM 13582 O O . ASP D 4 437 ? 117.92300 161.51400 102.57400 1.000 63.75000 437 ASP D O 1
ATOM 13587 N N . PRO D 4 438 ? 116.30700 162.39300 103.88300 1.000 57.97000 438 PRO D N 1
ATOM 13588 C CA . PRO D 4 438 ? 115.55100 162.93100 102.74700 1.000 61.95000 438 PRO D CA 1
ATOM 13589 C C . PRO D 4 438 ? 116.22400 164.03100 101.91100 1.000 61.59000 438 PRO D C 1
ATOM 13590 O O . PRO D 4 438 ? 116.11700 163.96800 100.69900 1.000 54.09000 438 PRO D O 1
ATOM 13594 N N . ARG D 4 439 ? 116.90000 164.99400 102.55000 1.000 61.15000 439 ARG D N 1
ATOM 13595 C CA . ARG D 4 439 ? 117.43700 166.15300 101.78600 1.000 58.25000 439 ARG D CA 1
ATOM 13596 C C . ARG D 4 439 ? 118.47900 165.72500 100.75000 1.000 49.75000 439 ARG D C 1
ATOM 13597 O O . ARG D 4 439 ? 118.34200 166.10400 99.56800 1.000 54.97000 439 ARG D O 1
ATOM 13605 N N . ILE D 4 440 ? 119.45700 164.92800 101.17500 1.000 57.59000 440 ILE D N 1
ATOM 13606 C CA . ILE D 4 440 ? 120.50400 164.45600 100.22400 1.000 54.61000 440 ILE D CA 1
ATOM 13607 C C . ILE D 4 440 ? 119.88800 163.46200 99.23200 1.000 53.69000 440 ILE D C 1
ATOM 13608 O O . ILE D 4 440 ? 120.26800 163.50300 98.06900 1.000 57.18000 440 ILE D O 1
ATOM 13613 N N . ALA D 4 441 ? 118.93200 162.63400 99.66300 1.000 56.80000 441 ALA D N 1
ATOM 13614 C CA . ALA D 4 441 ? 118.38400 161.62000 98.73300 1.000 57.31000 441 ALA D CA 1
ATOM 13615 C C . ALA D 4 441 ? 117.77500 162.33800 97.52500 1.000 47.80000 441 ALA D C 1
ATOM 13616 O O . ALA D 4 441 ? 117.97200 161.85300 96.39200 1.000 50.36000 441 ALA D O 1
ATOM 13618 N N . ALA D 4 442 ? 117.07700 163.45500 97.75500 1.000 50.67000 442 ALA D N 1
ATOM 13619 C CA . ALA D 4 442 ? 116.52800 164.24700 96.62800 1.000 49.96000 442 ALA D CA 1
ATOM 13620 C C . ALA D 4 442 ? 117.68100 164.77900 95.77000 1.000 55.79000 442 ALA D C 1
ATOM 13621 O O . ALA D 4 442 ? 117.58200 164.69500 94.53400 1.000 46.28000 442 ALA D O 1
ATOM 13623 N N . THR D 4 443 ? 118.74500 165.27900 96.40600 1.000 56.94000 443 THR D N 1
ATOM 13624 C CA . THR D 4 443 ? 119.93400 165.78400 95.66400 1.000 53.58000 443 THR D CA 1
ATOM 13625 C C . THR D 4 443 ? 120.61200 164.64000 94.89500 1.000 53.43000 443 THR D C 1
ATOM 13626 O O . THR D 4 443 ? 121.08100 164.90200 93.78700 1.000 55.09000 443 THR D O 1
ATOM 13630 N N . MET D 4 444 ? 120.68800 163.43500 95.47200 1.000 50.04000 444 MET D N 1
ATOM 13631 C CA . MET D 4 444 ? 121.37100 162.28700 94.81500 1.000 53.92000 444 MET D CA 1
ATOM 13632 C C . MET D 4 444 ? 120.62700 161.93700 93.52700 1.000 50.50000 444 MET D C 1
ATOM 13633 O O . MET D 4 444 ? 121.29500 161.66200 92.51400 1.000 55.12000 444 MET D O 1
ATOM 13638 N N . GLU D 4 445 ? 119.29400 161.93600 93.58100 1.000 53.45000 445 GLU D N 1
ATOM 13639 C CA . GLU D 4 445 ? 118.49900 161.66800 92.35800 1.000 57.65000 445 GLU D CA 1
ATOM 13640 C C . GLU D 4 445 ? 118.77200 162.80600 91.37300 1.000 56.16000 445 GLU D C 1
ATOM 13641 O O . GLU D 4 445 ? 118.97900 162.51600 90.18200 1.000 63.43000 445 GLU D O 1
ATOM 13647 N N . ASN D 4 446 ? 118.80700 164.04400 91.87300 1.000 56.31000 446 ASN D N 1
ATOM 13648 C CA . ASN D 4 446 ? 119.07300 165.22200 91.00600 1.000 52.21000 446 ASN D CA 1
ATOM 13649 C C . ASN D 4 446 ? 120.46900 165.07800 90.39100 1.000 53.82000 446 ASN D C 1
ATOM 13650 O O . ASN D 4 446 ? 120.61900 165.39400 89.19600 1.000 51.77000 446 ASN D O 1
ATOM 13655 N N . ALA D 4 447 ? 121.44300 164.60900 91.17600 1.000 59.59000 447 ALA D N 1
ATOM 13656 C CA . ALA D 4 447 ? 122.83600 164.45900 90.69100 1.000 53.02000 447 ALA D CA 1
ATOM 13657 C C . ALA D 4 447 ? 122.88200 163.44300 89.54600 1.000 53.11000 447 ALA D C 1
ATOM 13658 O O . ALA D 4 447 ? 123.63900 163.67300 88.58700 1.000 49.14000 447 ALA D O 1
ATOM 13660 N N . GLN D 4 448 ? 122.11400 162.35500 89.65900 1.000 56.80000 448 GLN D N 1
ATOM 13661 C CA . GLN D 4 448 ? 122.13100 161.30000 88.61100 1.000 65.70000 448 GLN D CA 1
ATOM 13662 C C . GLN D 4 448 ? 121.64900 161.92100 87.29500 1.000 53.30000 448 GLN D C 1
ATOM 13663 O O . GLN D 4 448 ? 122.28100 161.65100 86.25200 1.000 49.06000 448 GLN D O 1
ATOM 13669 N N . LYS D 4 449 ? 120.59200 162.73700 87.34400 1.000 49.62000 449 LYS D N 1
ATOM 13670 C CA . LYS D 4 449 ? 120.10700 163.44200 86.12500 1.000 58.56000 449 LYS D CA 1
ATOM 13671 C C . LYS D 4 449 ? 121.16500 164.44300 85.64800 1.000 62.03000 449 LYS D C 1
ATOM 13672 O O . LYS D 4 449 ? 121.36600 164.54200 84.42200 1.000 63.63000 449 LYS D O 1
ATOM 13678 N N . GLY D 4 450 ? 121.82000 165.14700 86.57800 1.000 57.17000 450 GLY D N 1
ATOM 13679 C CA . GLY D 4 450 ? 122.79200 166.19900 86.21400 1.000 50.19000 450 GLY D CA 1
ATOM 13680 C C . GLY D 4 450 ? 124.09600 165.66800 85.64600 1.000 47.45000 450 GLY D C 1
ATOM 13681 O O . GLY D 4 450 ? 124.41700 164.49000 85.89400 1.000 48.29000 450 GLY D O 1
ATOM 13682 N N . GLU D 4 451 ? 124.82300 166.50800 84.90100 1.000 54.82000 451 GLU D N 1
ATOM 13683 C CA . GLU D 4 451 ? 126.13300 166.10500 84.31800 1.000 49.47000 451 GLU D CA 1
ATOM 13684 C C . GLU D 4 451 ? 127.24300 166.95200 84.95300 1.000 51.83000 451 GLU D C 1
ATOM 13685 O O . GLU D 4 451 ? 127.02700 168.16500 85.12400 1.000 46.01000 451 GLU D O 1
ATOM 13691 N N . ILE D 4 452 ? 128.37100 166.33000 85.30900 1.000 48.71000 452 ILE D N 1
ATOM 13692 C CA . ILE D 4 452 ? 129.49300 167.06200 85.97400 1.000 52.74000 452 ILE D CA 1
ATOM 13693 C C . ILE D 4 452 ? 130.07300 168.10600 85.01200 1.000 57.13000 452 ILE D C 1
ATOM 13694 O O . ILE D 4 452 ? 130.16300 167.81200 83.80300 1.000 55.45000 452 ILE D O 1
ATOM 13699 N N . MET D 4 453 ? 130.45400 169.27700 85.53600 1.000 52.26000 453 MET D N 1
ATOM 13700 C CA . MET D 4 453 ? 131.05700 170.34500 84.69300 1.000 47.49000 453 MET D CA 1
ATOM 13701 C C . MET D 4 453 ? 132.45200 169.91600 84.22200 1.000 48.14000 453 MET D C 1
ATOM 13702 O O . MET D 4 453 ? 133.14900 169.22100 84.98600 1.000 53.10000 453 MET D O 1
ATOM 13707 N N . PRO D 4 454 ? 132.88200 170.28000 82.99400 1.000 51.87000 454 PRO D N 1
ATOM 13708 C CA . PRO D 4 454 ? 134.23800 169.97300 82.51400 1.000 48.40000 454 PRO D CA 1
ATOM 13709 C C . PRO D 4 454 ? 135.34300 170.68000 83.31200 1.000 45.79000 454 PRO D C 1
ATOM 13710 O O . PRO D 4 454 ? 135.13200 171.80200 83.72900 1.000 45.27000 454 PRO D O 1
ATOM 13714 N N . ASN D 4 455 ? 136.48700 170.01400 83.50100 1.000 44.58000 455 ASN D N 1
ATOM 13715 C CA . ASN D 4 455 ? 137.59300 170.58400 84.31800 1.000 50.68000 455 ASN D CA 1
ATOM 13716 C C . ASN D 4 455 ? 138.55300 171.40600 83.45100 1.000 52.17000 455 ASN D C 1
ATOM 13717 O O . ASN D 4 455 ? 139.48300 172.00400 84.02500 1.000 55.61000 455 ASN D O 1
ATOM 13722 N N . ILE D 4 456 ? 138.34500 171.43800 82.13200 1.000 49.57000 456 ILE D N 1
ATOM 13723 C CA . ILE D 4 456 ? 139.30900 172.13000 81.22200 1.000 51.04000 456 ILE D CA 1
ATOM 13724 C C . ILE D 4 456 ? 139.30000 173.64500 81.46600 1.000 44.37000 456 ILE D C 1
ATOM 13725 O O . ILE D 4 456 ? 138.22800 174.18800 81.79500 1.000 46.65000 456 ILE D O 1
ATOM 13730 N N . PRO D 4 457 ? 140.45000 174.34600 81.33000 1.000 47.29000 457 PRO D N 1
ATOM 13731 C CA . PRO D 4 457 ? 140.51200 175.80800 81.47900 1.000 49.49000 457 PRO D CA 1
ATOM 13732 C C . PRO D 4 457 ? 139.65900 176.51700 80.41700 1.000 52.21000 457 PRO D C 1
ATOM 13733 O O . PRO D 4 457 ? 139.09400 177.55100 80.71800 1.000 53.25000 457 PRO D O 1
ATOM 13737 N N . GLN D 4 458 ? 139.61900 175.96900 79.19800 1.000 55.02000 458 GLN D N 1
ATOM 13738 C CA . GLN D 4 458 ? 138.80000 176.56500 78.10800 1.000 52.45000 458 GLN D CA 1
ATOM 13739 C C . GLN D 4 458 ? 137.33200 176.55900 78.54200 1.000 54.19000 458 GLN D C 1
ATOM 13740 O O . GLN D 4 458 ? 136.62800 177.54600 78.25100 1.000 62.95000 458 GLN D O 1
ATOM 13746 N N . MET D 4 459 ? 136.89400 175.49200 79.21800 1.000 48.25000 459 MET D N 1
ATOM 13747 C CA . MET D 4 459 ? 135.50100 175.43000 79.73300 1.000 52.98000 459 MET D CA 1
ATOM 13748 C C . MET D 4 459 ? 135.29000 176.56800 80.73900 1.000 51.83000 459 MET D C 1
ATOM 13749 O O . MET D 4 459 ? 134.20500 177.16400 80.72400 1.000 54.24000 459 MET D O 1
ATOM 13754 N N . SER D 4 460 ? 136.29800 176.86400 81.56700 1.000 55.29000 460 SER D N 1
ATOM 13755 C CA . SER D 4 460 ? 136.16400 177.92900 82.59500 1.000 60.39000 460 SER D CA 1
ATOM 13756 C C . SER D 4 460 ? 135.89600 179.27100 81.90600 1.000 57.58000 460 SER D C 1
ATOM 13757 O O . SER D 4 460 ? 135.02400 180.01700 82.39300 1.000 54.29000 460 SER D O 1
ATOM 13760 N N . ALA D 4 461 ? 136.60000 179.55600 80.80700 1.000 59.53000 461 ALA D N 1
ATOM 13761 C CA . ALA D 4 461 ? 136.34200 180.80100 80.04400 1.000 63.76000 461 ALA D CA 1
ATOM 13762 C C . ALA D 4 461 ? 134.92500 180.76500 79.46200 1.000 64.75000 461 ALA D C 1
ATOM 13763 O O . ALA D 4 461 ? 134.23200 181.80100 79.52300 1.000 62.43000 461 ALA D O 1
ATOM 13765 N N . PHE D 4 462 ? 134.51000 179.61000 78.93200 1.000 61.10000 462 PHE D N 1
ATOM 13766 C CA . PHE D 4 462 ? 133.14400 179.46100 78.36200 1.000 60.48000 462 PHE D CA 1
ATOM 13767 C C . PHE D 4 462 ? 132.10900 179.65500 79.47500 1.000 60.95000 462 PHE D C 1
ATOM 13768 O O . PHE D 4 462 ? 131.07700 180.29900 79.22300 1.000 60.57000 462 PHE D O 1
ATOM 13776 N N . TRP D 4 463 ? 132.38600 179.12300 80.66900 1.000 54.16000 463 TRP D N 1
ATOM 13777 C CA . TRP D 4 463 ? 131.44200 179.23400 81.81300 1.000 53.84000 463 TRP D CA 1
ATOM 13778 C C . TRP D 4 463 ? 131.25600 180.70900 82.18100 1.000 52.83000 463 TRP D C 1
ATOM 13779 O O . TRP D 4 463 ? 130.11500 181.09400 82.50100 1.000 49.11000 463 TRP D O 1
ATOM 13790 N N . TYR D 4 464 ? 132.33600 181.49500 82.14400 1.000 59.87000 464 TYR D N 1
ATOM 13791 C CA . TYR D 4 464 ? 132.23400 182.95200 82.42600 1.000 59.34000 464 TYR D CA 1
ATOM 13792 C C . TYR D 4 464 ? 131.35300 183.62300 81.36500 1.000 53.62000 464 TYR D C 1
ATOM 13793 O O . TYR D 4 464 ? 130.55600 184.51300 81.72200 1.000 52.30000 464 TYR D O 1
ATOM 13802 N N . ALA D 4 465 ? 131.49700 183.21200 80.10000 1.000 56.18000 465 ALA D N 1
ATOM 13803 C CA . ALA D 4 465 ? 130.66900 183.78600 79.01300 1.000 62.84000 465 ALA D CA 1
ATOM 13804 C C . ALA D 4 465 ? 129.19200 183.47200 79.27600 1.000 60.40000 465 ALA D C 1
ATOM 13805 O O . ALA D 4 465 ? 128.35400 184.37200 79.07200 1.000 53.24000 465 ALA D O 1
ATOM 13807 N N . VAL D 4 466 ? 128.89100 182.25100 79.73200 1.000 53.75000 466 VAL D N 1
ATOM 13808 C CA . VAL D 4 466 ? 127.48400 181.87500 80.07100 1.000 54.84000 466 VAL D CA 1
ATOM 13809 C C . VAL D 4 466 ? 127.00400 182.76500 81.22300 1.000 57.75000 466 VAL D C 1
ATOM 13810 O O . VAL D 4 466 ? 125.83600 183.19500 81.18500 1.000 51.71000 466 VAL D O 1
ATOM 13814 N N . ARG D 4 467 ? 127.87600 183.04100 82.19800 1.000 60.96000 467 ARG D N 1
ATOM 13815 C CA . ARG D 4 467 ? 127.47800 183.85600 83.37700 1.000 59.37000 467 ARG D CA 1
ATOM 13816 C C . ARG D 4 467 ? 127.05400 185.25000 82.90600 1.000 57.96000 467 ARG D C 1
ATOM 13817 O O . ARG D 4 467 ? 125.99600 185.72800 83.36400 1.000 52.65000 467 ARG D O 1
ATOM 13825 N N . THR D 4 468 ? 127.82100 185.85400 81.99300 1.000 59.15000 468 THR D N 1
ATOM 13826 C CA . THR D 4 468 ? 127.45400 187.18700 81.44300 1.000 62.19000 468 THR D 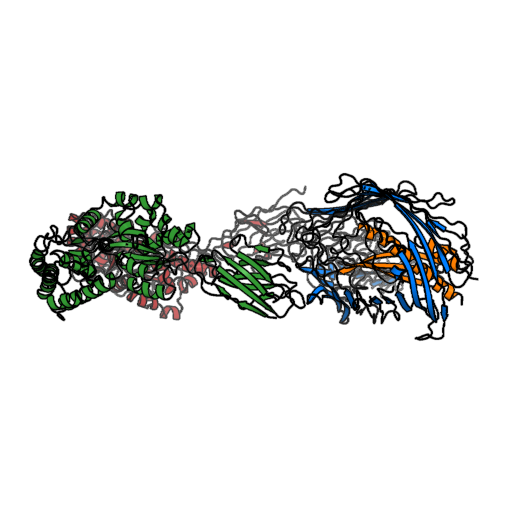CA 1
ATOM 13827 C C . THR D 4 468 ? 126.13400 187.06500 80.67600 1.000 60.97000 468 THR D C 1
ATOM 13828 O O . THR D 4 468 ? 125.28800 187.96900 80.81300 1.000 63.43000 468 THR D O 1
ATOM 13832 N N . ALA D 4 469 ? 125.98100 186.00200 79.88300 1.000 55.13000 469 ALA D N 1
ATOM 13833 C CA . ALA D 4 469 ? 124.75400 185.79000 79.07800 1.000 59.08000 469 ALA D CA 1
ATOM 13834 C C . ALA D 4 469 ? 123.53300 185.68900 79.99600 1.000 62.27000 469 ALA D C 1
ATOM 13835 O O . ALA D 4 469 ? 122.52600 186.34100 79.69600 1.000 68.63000 469 ALA D O 1
ATOM 13837 N N . VAL D 4 470 ? 123.60000 184.86100 81.03900 1.000 62.19000 470 VAL D N 1
ATOM 13838 C CA . VAL D 4 470 ? 122.43700 184.65200 81.95500 1.000 59.20000 470 VAL D CA 1
ATOM 13839 C C . VAL D 4 470 ? 122.15900 185.91400 82.79200 1.000 65.72000 470 VAL D C 1
ATOM 13840 O O . VAL D 4 470 ? 121.04300 186.02100 83.33700 1.000 60.01000 470 VAL D O 1
ATOM 13844 N N . ILE D 4 471 ? 123.10100 186.86000 82.85000 1.000 71.97000 471 ILE D N 1
ATOM 13845 C CA . ILE D 4 471 ? 122.87300 188.14900 83.57100 1.000 72.11000 471 ILE D CA 1
ATOM 13846 C C . ILE D 4 471 ? 122.13500 189.03200 82.56500 1.000 73.24000 471 ILE D C 1
ATOM 13847 O O . ILE D 4 471 ? 121.16800 189.71100 82.95900 1.000 65.11000 471 ILE D O 1
ATOM 13852 N N . ASN D 4 472 ? 122.54800 188.95800 81.29700 1.000 63.16000 472 ASN D N 1
ATOM 13853 C CA . ASN D 4 472 ? 121.88100 189.71200 80.20200 1.000 64.78000 472 ASN D CA 1
ATOM 13854 C C . ASN D 4 472 ? 120.43200 189.23800 80.05600 1.000 64.76000 472 ASN D C 1
ATOM 13855 O O . ASN D 4 472 ? 119.54800 190.09500 79.87500 1.000 62.02000 472 ASN D O 1
ATOM 13860 N N . ALA D 4 473 ? 120.22200 187.91700 80.04600 1.000 66.73000 473 ALA D N 1
ATOM 13861 C CA . ALA D 4 473 ? 118.85300 187.36200 79.93000 1.000 70.27000 473 ALA D CA 1
ATOM 13862 C C . ALA D 4 473 ? 118.00400 187.86900 81.09900 1.000 70.99000 473 ALA D C 1
ATOM 13863 O O . ALA D 4 473 ? 116.85800 188.29500 80.85400 1.000 75.55000 473 ALA D O 1
ATOM 13865 N N . ALA D 4 474 ? 118.54600 187.81800 82.32000 1.000 71.90000 474 ALA D N 1
ATOM 13866 C CA . ALA D 4 474 ? 117.78400 188.25200 83.51400 1.000 68.22000 474 ALA D CA 1
ATOM 13867 C C . ALA D 4 474 ? 117.42500 189.73600 83.40000 1.000 76.03000 474 ALA D C 1
ATOM 13868 O O . ALA D 4 474 ? 116.27400 190.08800 83.71900 1.000 75.30000 474 ALA D O 1
ATOM 13870 N N . SER D 4 475 ? 118.36500 190.56700 82.94200 1.000 70.58000 475 SER D N 1
ATOM 13871 C CA . SER D 4 475 ? 118.12300 192.03000 82.85500 1.000 70.02000 475 SER D CA 1
ATOM 13872 C C . SER D 4 475 ? 117.19700 192.34100 81.67300 1.000 74.15000 475 SER D C 1
ATOM 13873 O O . SER D 4 475 ? 116.51000 193.37900 81.72400 1.000 76.43000 475 SER D O 1
ATOM 13876 N N . GLY D 4 476 ? 117.19000 191.47900 80.65100 1.000 77.90000 476 GLY D N 1
ATOM 13877 C CA . GLY D 4 476 ? 116.32500 191.69300 79.47500 1.000 75.62000 476 GLY D CA 1
ATOM 13878 C C . GLY D 4 476 ? 116.96300 192.66900 78.50200 1.000 76.12000 476 GLY D C 1
ATOM 13879 O O . GLY D 4 476 ? 116.32600 192.97500 77.47600 1.000 76.79000 476 GLY D O 1
ATOM 13880 N N . ARG D 4 477 ? 118.17900 193.13700 78.80700 1.000 76.45000 477 ARG D N 1
ATOM 13881 C CA . ARG D 4 477 ? 118.91300 194.04400 77.88400 1.000 76.28000 477 ARG D CA 1
ATOM 13882 C C . ARG D 4 477 ? 119.19400 193.29000 76.58200 1.000 76.72000 477 ARG D C 1
ATOM 13883 O O . ARG D 4 477 ? 119.06700 193.90400 75.50400 1.000 80.96000 477 ARG D O 1
ATOM 13891 N N . GLN D 4 478 ? 119.56000 192.00900 76.68600 1.000 76.81000 478 GLN D N 1
ATOM 13892 C CA . GLN D 4 478 ? 119.85000 191.18200 75.48600 1.000 80.60000 478 GLN D CA 1
ATOM 13893 C C . GLN D 4 478 ? 118.87800 190.00000 75.45900 1.000 82.38000 478 GLN D C 1
ATOM 13894 O O . GLN D 4 478 ? 118.57800 189.46200 76.54400 1.000 86.98000 478 GLN D O 1
ATOM 13900 N N . THR D 4 479 ? 118.40900 189.61800 74.26700 1.000 81.31000 479 THR D N 1
ATOM 13901 C CA . THR D 4 479 ? 117.47100 188.47100 74.13600 1.000 82.45000 479 THR D CA 1
ATOM 13902 C C . THR D 4 479 ? 118.18000 187.20400 74.62000 1.000 82.32000 479 THR D C 1
ATOM 13903 O O . THR D 4 479 ? 119.39600 187.09000 74.38600 1.000 72.38000 479 THR D O 1
ATOM 13907 N N . VAL D 4 480 ? 117.44800 186.29200 75.26700 1.000 81.40000 480 VAL D N 1
ATOM 13908 C CA . VAL D 4 480 ? 118.08400 185.07500 75.85500 1.000 80.31000 480 VAL D CA 1
ATOM 13909 C C . VAL D 4 480 ? 118.73300 184.24500 74.74300 1.000 78.26000 480 VAL D C 1
ATOM 13910 O O . VAL D 4 480 ? 119.86200 183.76200 74.95500 1.000 71.58000 480 VAL D O 1
ATOM 13914 N N . ASP D 4 481 ? 118.04500 184.08600 73.60800 1.000 72.41000 481 ASP D N 1
ATOM 13915 C CA . ASP D 4 481 ? 118.59000 183.27600 72.48600 1.000 80.21000 481 ASP D CA 1
ATOM 13916 C C . ASP D 4 481 ? 119.86800 183.94200 71.96400 1.000 75.20000 481 ASP D C 1
ATOM 13917 O O . ASP D 4 481 ? 120.85300 183.21600 71.72300 1.000 84.61000 481 ASP D O 1
ATOM 13922 N N . GLU D 4 482 ? 119.85400 185.27100 71.82000 1.000 84.01000 482 GLU D N 1
ATOM 13923 C CA . GLU D 4 482 ? 121.05500 186.01300 71.34800 1.000 85.60000 482 GLU D CA 1
ATOM 13924 C C . GLU D 4 482 ? 122.18300 185.86000 72.37300 1.000 80.88000 482 GLU D C 1
ATOM 13925 O O . GLU D 4 482 ? 123.33700 185.66300 71.95100 1.000 85.11000 482 GLU D O 1
ATOM 13931 N N . ALA D 4 483 ? 121.85500 185.95300 73.66600 1.000 80.08000 483 ALA D N 1
ATOM 13932 C CA . ALA D 4 483 ? 122.87800 185.84000 74.73200 1.000 79.70000 483 ALA D CA 1
ATOM 13933 C C . ALA D 4 483 ? 123.50100 184.43900 74.71100 1.000 73.17000 483 ALA D C 1
ATOM 13934 O O . ALA D 4 483 ? 124.73200 184.34000 74.86500 1.000 75.05000 483 ALA D O 1
ATOM 13936 N N . LEU D 4 484 ? 122.67600 183.40200 74.53600 1.000 74.88000 484 LEU D N 1
ATOM 13937 C CA . LEU D 4 484 ? 123.19000 182.00500 74.48400 1.000 80.26000 484 LEU D CA 1
ATOM 13938 C C . LEU D 4 484 ? 124.08700 181.84000 73.25200 1.000 73.04000 484 LEU D C 1
ATOM 13939 O O . LEU D 4 484 ? 125.11700 181.14800 73.36300 1.000 76.14000 484 LEU D O 1
ATOM 13944 N N . LYS D 4 485 ? 123.70100 182.44100 72.12300 1.000 73.23000 485 LYS D N 1
ATOM 13945 C CA . LYS D 4 485 ? 124.54600 182.39200 70.90000 1.000 78.28000 485 LYS D CA 1
ATOM 13946 C C . LYS D 4 485 ? 125.87200 183.10400 71.19100 1.000 73.64000 485 LYS D C 1
ATOM 13947 O O . LYS D 4 485 ? 126.92100 182.60900 70.74100 1.000 64.96000 485 LYS D O 1
ATOM 13953 N N . ASP D 4 486 ? 125.82100 184.22200 71.92300 1.000 77.91000 486 ASP D N 1
ATOM 13954 C CA . ASP D 4 486 ? 127.05700 184.96800 72.28300 1.000 82.72000 486 ASP D CA 1
ATOM 13955 C C . ASP D 4 486 ? 127.94900 184.07600 73.15500 1.000 77.96000 486 ASP D C 1
ATOM 13956 O O . ASP D 4 486 ? 129.17900 184.11200 72.96100 1.000 72.44000 486 ASP D O 1
ATOM 13961 N N . ALA D 4 487 ? 127.35300 183.31900 74.08300 1.000 76.02000 487 ALA D N 1
ATOM 13962 C CA . ALA D 4 487 ? 128.13300 182.39600 74.94200 1.000 69.37000 487 ALA D CA 1
ATOM 13963 C C . ALA D 4 487 ? 128.79500 181.31700 74.07600 1.000 75.24000 487 ALA D C 1
ATOM 13964 O O . ALA D 4 487 ? 129.96600 180.98400 74.34400 1.000 71.93000 487 ALA D O 1
ATOM 13966 N N . GLN D 4 488 ? 128.07000 180.79600 73.07900 1.000 78.05000 488 GLN D N 1
ATOM 13967 C CA . GLN D 4 488 ? 128.62800 179.75200 72.17400 1.000 78.65000 488 GLN D CA 1
ATOM 13968 C C . GLN D 4 488 ? 129.80900 180.33400 71.38500 1.000 80.24000 488 GLN D C 1
ATOM 13969 O O . GLN D 4 488 ? 130.80300 179.60500 71.19800 1.000 81.00000 488 GLN D O 1
ATOM 13975 N N . THR D 4 489 ? 129.70400 181.59500 70.94900 1.000 88.11000 489 THR D N 1
ATOM 13976 C CA . THR D 4 489 ? 130.78000 182.22800 70.14000 1.000 89.06000 489 THR D CA 1
ATOM 13977 C C . THR D 4 489 ? 131.58700 183.18900 71.02100 1.000 87.35000 489 THR D C 1
ATOM 13978 O O . THR D 4 489 ? 131.95800 182.76400 72.13300 1.000 91.90000 489 THR D O 1
#

InterPro domains:
  IPR007543 LptD, C-terminal [PF04453] (329-708)
  IPR020889 LPS-assembly protein LptD [MF_01411] (1-771)
  IPR050218 Lipopolysaccharide Assembly Protein LptD [PTHR30189] (1-787)

Secondary structure (DSSP, 8-state):
------S-EE-SSSS--EEBSS----TTT-EEE-SB-B--TTTT-BB--S--EEESSS--EE-S---B--SS-----SS-EE--B-SS-B-EEE-SB----SSSB--BBSEEEESS-SSS-SEEEEES-EE-BSSS-B-EETT-EEEETTEE----S----B-SSS--TT-----EE--SSS--EE--EE---SSS---EE--EE-SSS-EE---B-EEE-SS-EEE--EEEE-S-SSS--S-EEEEEE--BEESSSS-EE---EEEESSTTSTTTSS-S-TTSS-SEE---------B--SS--B---B--B--EEPP-SSS-------EEEEB-----EE-SS-EEE---EEEEE--SSS--EEEEEE--EE---EE-SS-EEEEEE--BEE--B--S-SSS--SB----B--EEEEEE--EEESTT--SSS-EEEEEEEB--EE------SSS--SS--BPP-SSGGGG-S-SB-SSS-----B---EEEEEEEE-SSS--EEEE--EEE--------EEEEEEEESSSSSEEEEEEEE-TTT-SBS--EEE----SSSS-B--EEEEEEEEEE-S--SSSPPPEEEEEEEEEEEB--SSSSEEEEEEEEEETTTT--SEEEEEEEE--TTSS--EEEEEEEEE-SSS-EEEEEEEEE--TTS------SS--SS-----S----SSSS-S----/--SS--EES-SGGGHHHHHHHHHTT----TT--SSPPEE---EEEEEEEEEE-TTS-EEEEEEEEEEEEEE-TTSSSSS-EEEEEEEEEEE--SS-HHHHHHHHHHHHHHHHHHHHHHHHHHHHTT--/-EEEEE--EE--TT-EEEEEEEEESS-GGGS-EEEEEE-TTS--EEEEEE-SSS--EEE-TTSTTTEEEEEETTTTEEEEEEES--GGG-EEEEEEEES-SSSS--EEE---EEEEPPPEEEE--TTS-HHHHHHHHHHHHHHHS--EEEE--TTHHHHHHHHTTTT-S-SEEEEEGGGHHHHHHTT-BPPP---HHHHTTB-HHHHHHTEETTEE-SEEEEEE--EEEEETTT-SS--SBGGGHHHHHHHHHHTT-EEE----SSHHHHHHHHHHTT-EEEES-TTT-EEEEEESSSHHHHHHHHHHHHHHHTTSS-TT--HHHHHHHHHTTSEEEEEE-GGGHHHHHHTT--EEEEPPPBBTTBPP--EEEEEEEEEBTT-TTTHHHHHHIIIIISSHHHHHHHHTTS--SEESBHHHHHHHTTSHHHHHHHHHHHHSEEPP-STTHHHHHHHHHHHHHHHHHTSS-HHHHHHHHH-/-TT-------B--B--SS---EE-----SS--SS----EEEE-TT-----S----STT------SS-SSS-EEE--TTTSS-EEE--S--GGG-EEEEE---SS-B--SS--B---------EEEB-PPEEB---TTS-THHHHHHHHHHHHHHT--EE----S-HHHHHHHGGGGT---SB-EE-HHHHHHHHHHT-B------HHHHHHB-HHHHHHH-BTTB-----SEEEE-EEEEETTT-SS--SBTTHHHHHHHHHHHHTS-SB---SS-TTTTHHHHHHTT--S-BS-TTT-BSSS-TTTSHHHHHHHHHHHHHHHHTSS-SS--HHHHHHHHHHTSSSEEEE-TTHHHHHHHHT--EEEEPPPEETTEE----EEE-EE--BSSSTT-HHHHHHIIIIIS-HHHHHHHHHHS---EESBHHHHHHHHHSHHHHHHHHHHHHS-BPP--HHHHHHHHHHHHHHHHHHHTSS-HHHHHHHHH-

Solvent-accessible surface area: 81040 Å² total; per-residue (Å²): 185,51,105,25,102,6,150,175,58,86,41,132,93,155,82,86,42,77,4,106,61,62,1,54,27,73,130,118,67,26,74,11,62,4,65,85,5,47,44,90,78,105,37,47,50,20,38,0,8,69,131,0,30,6,70,39,96,26,7,65,18,81,0,54,28,14,52,60,34,65,97,98,75,46,5,48,3,65,80,3,88,37,38,11,79,96,67,87,22,50,42,12,9,55,6,144,32,9,56,36,76,23,143,18,102,30,72,22,31,66,6,75,31,4,10,2,60,73,64,146,18,18,4,43,16,39,1,12,14,14,76,16,24,87,74,141,13,69,0,21,0,74,20,6,0,53,5,39,47,74,84,19,76,77,12,22,28,153,24,33,42,13,19,34,58,122,110,42,47,26,42,104,48,79,64,57,51,23,19,55,49,18,125,26,84,19,56,28,82,28,68,38,105,24,115,60,70,6,16,22,88,12,48,13,88,30,40,59,22,17,37,13,67,52,8,32,79,103,48,85,107,133,76,92,44,10,70,36,44,77,19,105,2,51,121,2,145,121,62,52,123,76,105,3,81,13,31,64,97,58,39,93,51,58,106,72,150,56,49,76,25,0,28,40,64,24,51,2,40,22,44,11,12,7,46,33,56,75,26,23,55,14,5,6,44,21,51,13,4,42,63,63,61,36,65,60,104,33,31,138,106,67,46,12,50,48,70,42,12,72,11,52,11,104,28,31,21,11,15,53,89,56,46,71,115,43,64,16,10,5,8,68,35,39,84,42,25,78,78,58,74,88,67,65,100,10,48,58,28,48,34,34,32,77,0,85,1,31,32,116,67,101,38,21,0,29,5,74,6,59,53,51,8,46,55,104,19,101,23,106,94,165,7,45,73,65,38,26,86,8,74,15,26,4,117,2,50,1,50,84,105,85,57,165,8,36,130,67,33,50,18,79,1,60,4,52,9,83,23,15,6,66,49,109,109,112,99,110,160,71,163,70,89,42,19,36,29,10,54,16,51,54,80,12,64,9,107,3,40,75,106,109,24,127,56,13,23,78,9,18,11,6,92,7,28,61,25,31,33,5,3,35,33,42,33,42,77,29,20,15,0,32,10,45,56,13,52,4,51,0,37,9,62,25,21,49,26,8,21,42,86,59,0,59,48,73,77,43,36,11,72,3,14,27,70,109,161,82,133,62,11,92,1,25,43,25,36,25,11,104,41,49,128,118,53,68,44,31,45,60,23,81,14,35,144,97,89,166,8,24,59,56,28,80,11,60,5,72,56,54,38,139,15,66,0,72,20,33,41,50,23,42,0,70,90,19,45,0,32,22,49,55,140,35,74,26,49,121,27,91,1,6,4,54,9,79,10,28,14,112,54,127,63,219,72,59,22,23,4,69,40,47,3,36,3,74,12,4,103,26,0,5,31,23,19,54,13,36,13,79,83,39,102,15,0,25,133,0,23,1,71,14,41,21,54,14,2,11,5,33,38,60,36,54,75,16,41,32,115,33,102,4,17,51,28,40,15,70,58,56,135,52,38,51,76,57,10,118,69,19,70,66,20,23,15,113,5,142,29,56,12,25,1,116,26,24,167,65,137,63,192,37,12,8,21,96,34,22,153,37,2,59,94,14,2,61,51,7,22,121,82,50,97,6,152,52,54,119,90,31,33,80,28,27,11,4,61,4,85,57,39,54,66,82,94,54,49,44,7,6,0,24,6,9,19,2,15,6,22,16,0,41,0,46,0,42,2,20,8,35,91,196,23,105,121,83,56,149,90,21,85,5,58,18,87,70,66,2,61,12,22,13,38,47,23,10,0,5,69,69,1,6,98,37,11,49,51,55,0,55,82,20,0,0,71,18,1,4,106,28,7,41,57,83,114,137,87,110,6,70,12,57,41,41,35,136,24,42,2,41,7,62,47,134,0,28,0,51,1,73,60,28,40,1,93,28,8,26,0,45,0,36,17,68,25,84,80,134,135,109,76,87,0,0,7,3,31,12,56,26,96,66,49,95,46,16,139,82,2,126,72,40,8,60,7,47,28,44,64,88,133,58,11,0,31,0,54,0,62,48,2,47,17,86,0,28,0,34,0,47,0,0,0,69,33,20,7,185,136,0,56,100,71,84,93,12,142,18,19,85,0,54,4,36,43,0,35,0,24,2,39,40,37,21,0,57,89,0,1,34,81,7,0,133,114,2,59,181,88,52,44,5,104,16,44,25,73,84,32,102,128,0,22,71,80,0,44,112,39,8,72,111,56,86,28,0,9,0,0,2,49,17,1,6,27,0,0,23,7,24,116,78,48,16,17,14,98,10,91,11,95,136,73,13,48,75,106,2,59,93,103,0,9,82,5,0,98,34,132,63,95,19,10,0,0,0,2,0,12,9,0,0,1,0,0,31,10,110,109,34,14,83,125,18,12,150,36,2,79,77,1,34,53,32,4,135,116,8,96,95,125,65,69,11,1,1,35,2,8,3,49,76,2,37,14,0,5,2,1,2,4,0,37,36,5,49,2,12,77,154,111,90,63,92,14,11,95,161,53,30,2,2,49,49,79,7,0,50,30,0,0,56,32,0,8,62,3,14,123,93,139,21,6,59,29,106,2,53,53,80,84,3,30,50,8,0,22,155,11,73,0,0,0,5,2,6,1,0,11,4,0,24,56,3,80,120,37,140,22,70,38,17,16,33,49,4,0,39,9,118,66,71,49,2,70,0,5,8,0,0,4,0,0,0,6,1,43,41,4,58,1,71,113,30,0,67,80,0,0,18,81,40,1,2,38,43,113,4,0,86,19,4,21,141,24,37,10,6,0,7,1,0,4,66,53,20,4,105,102,23,42,167,34,102,61,2,51,9,1,83,71,1,18,149,78,13,69,51,9,2,20,25,46,69,1,51,65,13,14,148,22,1,48,58,0,0,51,26,2,7,60,50,168,35,85,16,78,84,1,1,132,72,11,70,146,105,141,98,124,84,49,8,90,4,43,48,38,8,97,20,12,0,10,23,41,63,97,0,4,1,37,33,65,83,39,122,32,48,56,20,19,12,10,0,26,34,26,26,109,73,128,125,81,130,10,1,4,10,7,14,10,93,60,19,47,39,78,71,14,127,57,10,160,89,78,5,57,6,32,79,32,89,111,109,83,22,7,44,0,48,0,68,70,6,62,0,104,11,39,0,53,2,50,1,9,3,7,81,66,25,59,18,9,74,133,2,37,151,20,86,121,73,134,63,12,101,11,24,75,5,76,11,60,24,0,20,5,24,0,12,2,57,16,0,30,55,0,2,8,84,22,0,98,89,10,39,134,81,33,32,6,72,30,52,38,83,128,35,92,117,1,39,70,70,0,20,105,54,1,70,119,61,63,2,34,0,0,0,4,21,11,1,0,29,2,0,10,0,31,121,37,44,18,13,38,63,0,88,14,61,130,54,4,55,90,94,1,61,88,106,0,12,64,1,2,84,19,108,65,114,29,14,0,0,0,0,0,2,4,0,0,0,0,0,26,1,74,62,39,20,95,102,11,15,123,40,0,76,88,0,15,50,32,0,103,112,6,72,98,125,58,75,12,0,0,34,0,11,2,43,61,8,26,4,1,2,1,2,2,1,1,18,40,5,27,2,19,95,182,114,74,57,103,32,24,73,150,64,6,0,1,69,44,77,18,0,25,51,0,3,47,33,1,15,69,1,10,128,60,90,3,0,18,31,120,6,51,28,78,82,0,23,45,2,0,32,135,9,62,0,0,0,1,3,0,0,0,15,0,0,9,52,1,64,101,44,167,40,82,34,15,17,16,50,4,5,49,10,128,70,61,47,0,49,0,0,6,6,1,1,0,0,0,15,8,44,83,14,58,14,91,100,24,0,62,70,0,0,16,71,58,0,4,40,46,110,4,0,79,20,2,6,124,33,36,0,0,0,5,1,0,10,67,44,21,25,94,94,7,42,159,40,100,48,2,29,10,0,46,84,0,17,129,34,12,55,44,10,0,7,18,28,98,0,30,67,24,8,115,32,1,55,63,6,2,53,27,4,3,52,47,166,33,84,16,66,76,0,0,77,68,4,70,122

B-factor: mean 79.99, std 30.06, range [30.0, 181.3]

Organism: Neisseria gonorrhoeae (strain ATCC 700825 / FA 1090) (NCBI:txid242231)